Protein 1HC7 (pdb70)

Solvent-accessible surface area: 74497 Å² total; per-residue (Å²): 231,65,28,17,50,35,114,131,65,24,51,68,0,0,56,32,0,3,55,112,0,64,0,1,7,90,10,36,15,223,10,8,8,0,1,37,24,18,0,21,25,3,6,45,16,0,45,101,6,0,29,126,9,3,134,136,47,43,8,110,17,1,8,0,3,0,2,0,4,24,88,74,82,116,50,93,79,5,0,0,0,22,44,3,24,46,100,118,29,179,104,34,11,0,0,2,8,14,1,54,16,1,1,0,76,0,0,25,76,35,0,154,19,71,129,51,22,64,41,41,6,0,8,24,20,5,2,0,85,35,67,145,171,54,58,4,1,20,86,8,4,10,29,14,32,0,7,0,6,0,0,4,27,62,130,111,62,0,46,104,2,0,94,98,0,0,52,17,0,1,99,0,0,74,80,42,0,0,1,7,5,34,33,0,54,16,4,93,53,53,46,101,100,31,2,66,49,3,0,0,0,0,0,13,0,73,44,6,78,0,2,42,7,2,16,0,32,6,16,4,47,70,22,0,139,77,50,69,0,78,2,79,24,172,87,122,110,85,76,63,0,28,1,1,17,2,13,4,22,8,79,2,0,0,0,2,1,0,8,10,0,39,67,153,0,0,4,3,0,1,75,2,0,23,23,14,0,0,0,0,6,61,60,155,143,159,15,95,142,171,0,18,128,23,0,79,41,8,66,100,36,0,84,87,90,63,18,81,19,68,23,0,43,78,88,37,26,81,51,51,105,9,39,109,24,15,29,16,9,0,0,0,14,21,0,26,0,9,47,169,48,36,147,53,33,63,1,25,4,1,22,11,42,54,54,135,73,66,41,63,28,94,45,0,19,138,30,0,41,45,63,7,68,60,7,6,101,52,7,53,131,112,14,50,32,53,56,124,114,36,44,102,109,2,98,74,36,130,16,0,97,92,4,2,113,99,0,2,0,36,0,15,1,22,34,52,96,41,11,5,107,70,0,67,120,74,14,87,0,13,1,14,0,11,11,42,154,52,106,111,41,132,17,134,5,10,94,52,42,113,98,15,32,82,28,34,23,0,5,1,0,50,37,52,250,60,23,23,7,30,72,82,65,25,41,70,0,5,52,38,0,3,60,117,0,61,0,2,13,87,10,35,16,237,18,16,12,0,0,45,35,23,0,23,26,3,6,39,22,0,47,83,24,0,34,145,10,3,160,137,45,43,9,109,22,2,7,2,3,0,1,0,8,25,92,49,90,123,53,84,75,7,0,0,0,17,26,0,18,35,104,113,37,170,80,32,7,0,0,1,6,13,0,46,10,1,3,0,89,0,1,25,87,31,0,147,21,42,98,45,8,57,30,38,8,3,7,20,21,4,1,0,95,52,46,157,138,36,66,2,2,18,84,12,11,19,29,12,31,0,6,0,7,0,0,4,34,62,127,116,69,0,45,104,2,0,100,100,0,0,53,16,0,2,102,0,0,78,78,51,0,0,1,7,4,33,33,0,52,16,4,92,64,49,47,87,92,35,1,67,48,3,1,0,0,0,0,13,0,74,42,6,79,0,0,51,9,4,15,0,26,7,11,3,49,70,23,0,140,79,48,69,0,79,2,81,27,153,85,126,108,81,73,60,0,27,1,1,16,1,11,3,19,7,60,3,0,0,0,1,2,1,8,8,0,40,44,90,0,0,5,2,1,1,76,1,0,23,24,14,0,0,0,0,6,51,55,127,138,166,16,98,126,174,0,26,122,23,0,79,40,9,63,99,35,0,76,90,87,62,18,84,20,66,19,1,70,71,116,72,56,57,42,15,106,8,36,102,28,20,43,17,12,0,5,0,13,35,0,25,0,10,41,100,52,37,157,50,34,66,2,23,6,4,29,27,36,26,10,50,74,64,40,61,24,96,46,4,20,136,31,0,40,46,58,7,69,60,7,6,96,43,7,48,112,94,13,52,10,50,49,64,48,20,32,52,84,1,82,69,41,109,17,0,100,61,4,1,106,77,0,1,0,38,0,16,0,21,32,51,111,46,6,6,109,44,0,61,114,85,14,92,1,17,2,14,0,15,13,44,176,28,94,116,21,131,15,130,6,9,75,51,35,120,95,13,33,79,28,36,20,0,3,1,0,51,35,49,243,64,28,21,47,35,113,134,64,24,45,68,0,0,49,33,0,2,57,113,0,67,0,1,12,84,9,34,19,228,8,4,6,0,1,42,27,22,0,25,26,2,6,45,18,0,42,98,6,0,40,124,10,3,160,134,47,44,7,108,22,2,6,1,1,1,1,0,10,35,88,51,96,120,54,85,71,7,0,0,0,19,28,1,20,34,103,127,33,185,73,26,12,0,0,2,6,30,0,26,20,0,2,0,81,0,1,28,83,31,0,151,14,48,123,52,22,62,31,38,9,2,6,21,20,5,2,0,81,39,66,152,118,47,18,4,2,21,82,6,3,7,30,14,32,0,5,0,4,0,0,3,29,63,128,112,69,0,44,104,2,0,92,100,0,0,49,16,0,2,99,0,0,73,79,40,0,0,0,8,4,35,31,0,55,18,4,95,54,54,43,101,98,33,3,64,50,3,2,0,0,1,0,12,0,77,45,6,75,0,1,45,7,4,16,0,29,6,5,4,50,71,22,0,141,77,49,67,0,79,2,72,24,156,79,122,113,88,73,63,0,27,0,1,12,2,12,4,18,6,75,1,1,0,0,2,2,0,10,9,1,41,71,152,0,0,5,2,1,2,81,1,0,22,24,14,0,0,0,0,5,52,50,156,150,133,8,105,124,113,0,18,129,26,0,73,42,9,61,98,35,0,79,84,84,62,18,84,18,65,10,1,72,81,108,54,30,89,44,46,106,6,39,104,25,20,35,23,11,0,5,0,13,51,0,22,0,9,36,168,46,38,144,57,33,61,0,23,7,5,25,22,47,55,58,139,87,64,33,61,26,100,42,1,19,136,29,0,42,43,64,7,70,62,6,6,102,46,7,51,125,114,13,64,40,55,54,133,115,41,45,106,97,3,103,74,42,133,17,0,96,96,4,3,111,103,0,2,0,38,0,17,0,21,34,52,98,44,5,4,108,58,0,65,116,84,15,89,1,14,1,12,0,10,10,36,150,42,108,115,36,134,17,139,6,12,79,49,41,114,97,14,30,79,26,41,22,0,4,1,0,50,32,48,255,61,24,27,6,29,72,82,61,24,52,72,0,6,36,46,0,4,65,124,0,66,0,1,11,89,12,37,14,225,8,6,6,0,1,36,27,22,0,22,25,2,6,48,22,0,46,99,8,0,37,123,9,3,163,129,46,43,8,107,21,2,5,2,1,0,0,0,17,35,93,50,86,110,45,88,84,7,0,0,0,17,48,3,11,52,112,124,31,176,131,26,11,0,0,1,6,12,0,47,8,0,2,0,78,0,1,31,81,32,0,151,19,57,111,51,23,67,30,36,8,3,6,24,22,4,1,0,82,37,56,151,157,39,87,4,3,25,98,5,2,7,27,11,30,0,4,0,7,0,0,3,36,65,123,112,70,0,46,104,2,0,108,99,0,0,53,15,0,2,100,0,0,77,80,42,0,0,1,7,3,34,34,0,54,15,4,92,52,54,43,95,95,34,2,61,51,3,2,0,0,0,0,14,0,74,42,7,76,0,2,44,4,5,15,0,26,7,14,4,48,66,24,0,141,80,46,71,0,75,2,80,29,162,73,122,103,90,75,62,0,26,0,1,15,1,10,3,18,5,74,1,0,0,0,1,2,1,8,9,0,41,44,92,0,0,5,2,1,1,76,1,0,22,24,14,0,0,0,0,5,52,59,124,146,149,16,112,132,179,2,24,126,25,0,81,40,8,63,99,34,0,80,84,90,62,19,84,20,68,27,1,62,80,96,54,41,42,34,16,104,8,26,108,25,20,38,17,12,0,5,0,13,35,0,20,0,7,45,90,44,36,150,57,34,64,2,24,5,6,28,25,35,27,9,45,71,73,38,55,29,94,44,2,20,138,27,0,43,43,59,8,70,61,7,5,102,44,6,50,110,96,12,52,12,50,49,66,52,22,38,70,87,2,83,73,35,120,20,0,92,70,4,3,109,76,0,1,0,38,0,15,1,22,33,53,97,44,8,5,121,63,0,64,127,76,14,88,1,13,1,12,0,13,11,41,171,33,92,119,24,131,18,134,5,10,82,53,37,119,94,18,30,78,29,38,17,0,3,0,0,54,34,83

Nearest PDB structures (foldseek):
  1hc7-assembly1_A  TM=9.987E-01  e=1.024E-100  Thermus thermophilus
  1h4s-assembly1_B  TM=9.915E-01  e=3.283E-96  Thermus thermophilus
  1h4q-assembly1_A  TM=9.921E-01  e=9.604E-96  Thermus thermophilus
  1nj1-assembly1_A  TM=9.415E-01  e=1.641E-56  Methanothermobacter thermautotrophicus
  1nj2-assembly1_A-2  TM=9.334E-01  e=1.275E-54  Methanothermobacter thermautotrophicus str. Delta H

Sequence (1856 aa):
KGLTPQSQDFSEWYLEVIQKAELADYGPVRGTIVVRPYGYAIWENIQQVLDRMFKETGHQNAYFPLFIPMSFLFSPELAVVTHAGGEELEEPLAVRPTSETVIGYMWSKWIRSWRDLPQLLNQWGNVVRWEMRTRPFLRTSEFLWQEGHTAHATREEAEEEVRRMLSIYARLAREYAAIPVIEGLKTEKEKFAGAVYTTTIEALMKDGKALQAGTSHYLGENFARAFDIKFQDRDLQVKYVHTTSWGLSWRFIGAIIMTHGDDRGLVLPPRLAPIQVVIVPIYKDESRERVLEAAQGLRQALLAQGLRVHLDDRDQHTPGYKFHEWELKGVPFRVELGPKDLEGGQAVLASRLGGKETLPLAALPEALPGKLDAFHEELYRRALAFREDHTRKVDTYEAFKEAVQEGFALAFHCGDKACERLIQEETTATTRCVPFEAEPEEGFCVRCGRPSAYGKRVVFAKAYKGLTPQSQDFSEWYLEVIQKAELADYGPVRGTIVVRPYGYAIWENIQQVLDRMFKETGHQNAYFPLFIPMSFLFSPELAVVTHAGGEELEEPLAVRPTSETVIGYMWSKWIRSWRDLPQLLNQWGNVVRWEMRTRPFLRTSEFLWQEGHTAHATREEAEEEVRRMLSIYARLAREYAAIPVIEGLKTEKEKFAGAVYTTTIEALMKDGKALQAGTSHYLGENFARAFDIKFQDRDLQVKYVHTTSWGLSWRFIGAIIMTHGDDRGLVLPPRLAPIQVVIVPIYKDESRERVLEAAQGLRQALLAQGLRVHLDDRDQHTPGYKFHEWELKGVPFRVELGPKDLEGGQAVLASRLGGKETLPLAALPEALPGKLDAFHEELYRRALAFREDHTRKVDTYEAFKEAVQEGFALAFHCGDKACERLIQEETTATTRCVPFEAEPEEGFCVRCGRPSAYGKRVVFAKAYKGLTPQSQDFSEWYLEVIQKAELADYGPVRGTIVVRPYGYAIWENIQQVLDRMFKETGHQNAYFPLFIPMSFLFSPELAVVTHAGGEELEEPLAVRPTSETVIGYMWSKWIRSWRDLPQLLNQWGNVVRWEMRTRPFLRTSEFLWQEGHTAHATREEAEEEVRRMLSIYARLAREYAAIPVIEGLKTEKEKFAGAVYTTTIEALMKDGKALQAGTSHYLGENFARAFDIKFQDRDLQVKYVHTTSWGLSWRFIGAIIMTHGDDRGLVLPPRLAPIQVVIVPIYKDESRERVLEAAQGLRQALLAQGLRVHLDDRDQHTPGYKFHEWELKGVPFRVELGPKDLEGGQAVLASRLGGKETLPLAALPEALPGKLDAFHEELYRRALAFREDHTRKVDTYEAFKEAVQEGFALAFHCGDKACERLIQEETTATTRCVPFEAEPEEGFCVRCGRPSAYGKRVVFAKAYKGLTPQSQDFSEWYLEVIQKAELADYGPVRGTIVVRPYGYAIWENIQQVLDRMFKETGHQNAYFPLFIPMSFLFSPELAVVTHAGGEELEEPLAVRPTSETVIGYMWSKWIRSWRDLPQLLNQWGNVVRWEMRTRPFLRTSEFLWQEGHTAHATREEAEEEVRRMLSIYARLAREYAAIPVIEGLKTEKEKFAGAVYTTTIEALMKDGKALQAGTSHYLGENFARAFDIKFQDRDLQVKYVHTTSWGLSWRFIGAIIMTHGDDRGLVLPPRLAPIQVVIVPIYKDESRERVLEAAQGLRQALLAQGLRVHLDDRDQHTPGYKFHEWELKGVPFRVELGPKDLEGGQAVLASRLGGKETLPLAALPEALPGKLDAFHEELYRRALAFREDHTRKVDTYEAFKEAVQEGFALAFHCGDKACERLIQEETTATTRCVPFEAEPEEGFCVRCGRPSAYGKRVVFAKAY

InterPro domains:
  IPR002314 Aminoacyl-tRNA synthetase, class II (G/ P/ S/T) [PF00587] (101-270)
  IPR002316 Proline-tRNA ligase, class IIa [PR01046] (65-83)
  IPR002316 Proline-tRNA ligase, class IIa [PR01046] (106-117)
  IPR002316 Proline-tRNA ligase, class IIa [PR01046] (136-144)
  IPR002316 Proline-tRNA ligase, class IIa [PR01046] (145-156)
  IPR004154 Anticodon-binding [PF03129] (289-381)
  IPR004499 Proline-tRNA ligase, class IIa, archaeal-type [MF_01571] (7-477)
  IPR004499 Proline-tRNA ligase, class IIa, archaeal-type [PTHR43382] (8-477)
  IPR004499 Proline-tRNA ligase, class IIa, archaeal-type [TIGR00408] (9-477)
  IPR006195 Aminoacyl-tRNA synthetase, class II [PS50862] (13-282)
  IPR016061 Proline-tRNA ligase, class II, C-terminal [PF09180] (410-477)
  IPR016061 Proline-tRNA ligase, class II, C-terminal [SM00946] (410-477)
  IPR017449 Prolyl-tRNA synthetase, class II [G3DSA:3.30.110.30] (404-477)
  IPR017449 Prolyl-tRNA synthetase, class II [SSF64586] (405-477)
  IPR033721 Prolyl-tRNA synthetase, catalytic domain [cd00778] (13-272)
  IPR036621 Anticodon-binding domain superfamily [G3DSA:3.40.50.800] (283-398)
  IPR045864 Class II Aminoacyl-tRNA synthetase/Biotinyl protein ligase (BPL) and lipoyl protein ligase (LPL) [G3DSA:3.30.930.10] (1-282)
  IPR045864 Class II Aminoacyl-tRNA synthetase/Biotinyl protein ligase (BPL) and lipoyl protein ligase (LPL) [SSF55681] (13-276)

B-factor: mean 34.54, std 13.48, range [5.22, 89.93]

Radius of gyration: 47.23 Å; Cα contacts (8 Å, |Δi|>4): 4257; chains: 4; bounding box: 81×114×137 Å

Structure (mmCIF, N/CA/C/O backbone):
data_1HC7
#
_entry.id   1HC7
#
_cell.length_a   132.300
_cell.length_b   191.100
_cell.length_c   125.100
_cell.angle_alpha   90.00
_cell.angle_beta   90.00
_cell.angle_gamma   90.00
#
_symmetry.space_group_name_H-M   'P 21 21 2'
#
loop_
_entity.id
_entity.type
_entity.pdbx_description
1 polymer 'PROLYL-TRNA SYNTHETASE'
2 non-polymer 'ZINC ION'
3 water water
#
loop_
_atom_site.group_PDB
_atom_site.id
_atom_site.type_symbol
_atom_site.label_atom_id
_atom_site.label_alt_id
_atom_site.label_comp_id
_atom_site.label_asym_id
_atom_site.label_entity_id
_atom_site.label_seq_id
_atom_site.pdbx_PDB_ins_code
_atom_site.Cartn_x
_atom_site.Cartn_y
_atom_site.Cartn_z
_atom_site.occupancy
_atom_site.B_iso_or_equiv
_atom_site.auth_seq_id
_atom_site.auth_comp_id
_atom_site.auth_asym_id
_atom_site.auth_atom_id
_atom_site.pdbx_PDB_model_num
ATOM 1 N N . LYS A 1 5 ? 43.675 35.675 146.288 1.00 66.57 5 LYS A N 1
ATOM 2 C CA . LYS A 1 5 ? 43.800 34.253 146.728 1.00 67.23 5 LYS A CA 1
ATOM 3 C C . LYS A 1 5 ? 44.926 33.537 145.979 1.00 65.21 5 LYS A C 1
ATOM 4 O O . LYS A 1 5 ? 44.848 33.344 144.763 1.00 65.54 5 LYS A O 1
ATOM 10 N N . GLY A 1 6 ? 45.967 33.146 146.712 1.00 62.27 6 GLY A N 1
ATOM 11 C CA . GLY A 1 6 ? 47.099 32.462 146.107 1.00 57.95 6 GLY A CA 1
ATOM 12 C C . GLY A 1 6 ? 46.729 31.222 145.305 1.00 55.49 6 GLY A C 1
ATOM 13 O O . GLY A 1 6 ? 45.601 30.723 145.391 1.00 55.02 6 GLY A O 1
ATOM 14 N N . LEU A 1 7 ? 47.688 30.723 144.527 1.00 51.63 7 LEU A N 1
ATOM 15 C CA . LEU A 1 7 ? 47.482 29.537 143.699 1.00 47.46 7 LEU A CA 1
ATOM 16 C C . LEU A 1 7 ? 47.311 28.253 144.501 1.00 45.16 7 LEU A C 1
ATOM 17 O O . LEU A 1 7 ? 48.130 27.933 145.355 1.00 44.47 7 LEU A O 1
ATOM 22 N N . THR A 1 8 ? 46.247 27.514 144.217 1.00 43.29 8 THR A N 1
ATOM 23 C CA . THR A 1 8 ? 46.021 26.245 144.889 1.00 42.82 8 THR A CA 1
ATOM 24 C C . THR A 1 8 ? 47.246 25.375 144.593 1.00 43.74 8 THR A C 1
ATOM 25 O O . THR A 1 8 ? 47.626 25.204 143.433 1.00 42.63 8 THR A O 1
ATOM 29 N N . PRO A 1 9 ? 47.888 24.822 145.635 1.00 43.62 9 PRO A N 1
ATOM 30 C CA . PRO A 1 9 ? 49.068 23.984 145.399 1.00 42.69 9 PRO A CA 1
ATOM 31 C C . PRO A 1 9 ? 48.756 22.778 144.527 1.00 41.97 9 PRO A C 1
ATOM 32 O O . PRO A 1 9 ? 47.628 22.279 144.521 1.00 42.00 9 PRO A O 1
ATOM 36 N N . GLN A 1 10 ? 49.763 22.320 143.790 1.00 40.75 10 GLN A N 1
ATOM 37 C CA . GLN A 1 10 ? 49.610 21.167 142.914 1.00 41.78 10 GLN A CA 1
ATOM 38 C C . GLN A 1 10 ? 49.290 19.911 143.720 1.00 42.23 10 GLN A C 1
ATOM 39 O O . GLN A 1 10 ? 48.528 19.053 143.271 1.00 41.90 10 GLN A O 1
ATOM 45 N N . SER A 1 11 ? 49.869 19.811 144.915 1.00 42.89 11 SER A N 1
ATOM 46 C CA . SER A 1 11 ? 49.648 18.653 145.773 1.00 43.66 11 SER A CA 1
ATOM 47 C C . SER A 1 11 ? 48.219 18.595 146.300 1.00 44.96 11 SER A C 1
ATOM 48 O O . SER A 1 11 ? 47.721 17.520 146.636 1.00 46.88 11 SER A O 1
ATOM 51 N N . GLN A 1 12 ? 47.559 19.748 146.365 1.00 43.78 12 GLN A N 1
ATOM 52 C CA . GLN A 1 12 ? 46.187 19.813 146.856 1.00 43.61 12 GLN A CA 1
ATOM 53 C C . GLN A 1 12 ? 45.155 19.494 145.771 1.00 43.88 12 GLN A C 1
ATOM 54 O O . GLN A 1 12 ? 44.244 18.698 145.991 1.00 44.78 12 GLN A O 1
ATOM 60 N N . ASP A 1 13 ? 45.292 20.117 144.603 1.00 44.07 13 ASP A N 1
ATOM 61 C CA . ASP A 1 13 ? 44.369 19.868 143.493 1.00 42.05 13 ASP A CA 1
ATOM 62 C C . ASP A 1 13 ? 44.966 20.348 142.170 1.00 40.37 13 ASP A C 1
ATOM 63 O O . ASP A 1 13 ? 44.750 21.485 141.756 1.00 39.51 13 ASP A O 1
ATOM 68 N N . PHE A 1 14 ? 45.706 19.461 141.509 1.00 40.12 14 PHE A N 1
ATOM 69 C CA . PHE A 1 14 ? 46.371 19.765 140.242 1.00 38.48 14 PHE A CA 1
ATOM 70 C C . PHE A 1 14 ? 45.455 20.387 139.187 1.00 37.80 14 PHE A C 1
ATOM 71 O O . PHE A 1 14 ? 45.802 21.395 138.576 1.00 35.83 14 PHE A O 1
ATOM 79 N N . SER A 1 15 ? 44.292 19.777 138.974 1.00 38.37 15 SER A N 1
ATOM 80 C CA . SER A 1 15 ? 43.333 20.271 137.987 1.00 38.80 15 SER A CA 1
ATOM 81 C C . SER A 1 15 ? 43.009 21.733 138.231 1.00 38.06 15 SER A C 1
ATOM 82 O O . SER A 1 15 ? 43.040 22.546 137.313 1.00 39.13 15 SER A O 1
ATOM 85 N N . GLU A 1 16 ? 42.694 22.063 139.477 1.00 37.91 16 GLU A N 1
ATOM 86 C CA . GLU A 1 16 ? 42.365 23.437 139.822 1.00 37.50 16 GLU A CA 1
ATOM 87 C C . GLU A 1 16 ? 43.594 24.324 139.677 1.00 35.58 16 GLU A C 1
ATOM 88 O O . GLU A 1 16 ? 43.489 25.469 139.234 1.00 35.66 16 GLU A O 1
ATOM 94 N N . TRP A 1 17 ? 44.756 23.795 140.053 1.00 33.65 17 TRP A N 1
ATOM 95 C CA . TRP A 1 17 ? 46.005 24.547 139.934 1.00 31.87 17 TRP A CA 1
ATOM 96 C C . TRP A 1 17 ? 46.178 24.968 138.481 1.00 31.39 17 TRP A C 1
ATOM 97 O O . TRP A 1 17 ? 46.515 26.113 138.180 1.00 30.73 17 TRP A O 1
ATOM 108 N N . TYR A 1 18 ? 45.943 24.011 137.592 1.00 30.44 18 TYR A N 1
ATOM 109 C CA . TYR A 1 18 ? 46.065 24.211 136.159 1.00 30.85 18 TYR A CA 1
ATOM 110 C C . TYR A 1 18 ? 45.149 25.327 135.674 1.00 31.56 18 TYR A C 1
ATOM 111 O O . TYR A 1 18 ? 45.591 26.248 134.982 1.00 31.61 18 TYR A O 1
ATOM 120 N N . LEU A 1 19 ? 43.873 25.240 136.037 1.00 30.37 19 LEU A N 1
ATOM 121 C CA . LEU A 1 19 ? 42.900 26.246 135.641 1.00 31.03 19 LEU A CA 1
ATOM 122 C C . LEU A 1 19 ? 43.242 27.619 136.191 1.00 31.47 19 LEU A C 1
ATOM 123 O O . LEU A 1 19 ? 43.069 28.621 135.507 1.00 35.39 19 LEU A O 1
ATOM 128 N N . GLU A 1 20 ? 43.742 27.674 137.417 1.00 31.51 20 GLU A N 1
ATOM 129 C CA . GLU A 1 20 ? 44.072 28.961 138.022 1.00 32.18 20 GLU A CA 1
ATOM 130 C C . GLU A 1 20 ? 45.308 29.636 137.446 1.00 32.32 20 GLU A C 1
ATOM 131 O O . GLU A 1 20 ? 45.338 30.862 137.316 1.00 33.35 20 GLU A O 1
ATOM 137 N N . VAL A 1 21 ? 46.335 28.860 137.106 1.00 30.86 21 VAL A N 1
ATOM 138 C CA . VAL A 1 21 ? 47.549 29.471 136.576 1.00 29.22 21 VAL A CA 1
ATOM 139 C C . VAL A 1 21 ? 47.299 30.036 135.179 1.00 28.51 21 VAL A C 1
ATOM 140 O O . VAL A 1 21 ? 47.813 31.093 134.825 1.00 27.09 21 VAL A O 1
ATOM 144 N N . ILE A 1 22 ? 46.500 29.332 134.388 1.00 29.27 22 ILE A N 1
ATOM 145 C CA . ILE A 1 22 ? 46.165 29.798 133.050 1.00 29.38 22 ILE A CA 1
ATOM 146 C C . ILE A 1 22 ? 45.447 31.146 133.177 1.00 30.84 22 ILE A C 1
ATOM 147 O O . ILE A 1 22 ? 45.614 32.049 132.352 1.00 30.63 22 ILE A O 1
ATOM 152 N N . GLN A 1 23 ? 44.658 31.268 134.235 1.00 29.90 23 GLN A N 1
ATOM 153 C CA . GLN A 1 23 ? 43.904 32.474 134.507 1.00 31.24 23 GLN A CA 1
ATOM 154 C C . GLN A 1 23 ? 44.818 33.585 135.049 1.00 30.79 23 GLN A C 1
ATOM 155 O O . GLN A 1 23 ? 44.843 34.700 134.522 1.00 29.64 23 GLN A O 1
ATOM 161 N N . LYS A 1 24 ? 45.582 33.269 136.093 1.00 30.20 24 LYS A N 1
ATOM 162 C CA . LYS A 1 24 ? 46.473 34.239 136.726 1.00 29.08 24 LYS A CA 1
ATOM 163 C C . LYS A 1 24 ? 47.664 34.701 135.899 1.00 29.07 24 LYS A C 1
ATOM 164 O O . LYS A 1 24 ? 48.091 35.855 136.012 1.00 29.48 24 LYS A O 1
ATOM 170 N N . ALA A 1 25 ? 48.217 33.813 135.081 1.00 27.83 25 ALA A N 1
ATOM 171 C CA . ALA A 1 25 ? 49.343 34.182 134.232 1.00 28.50 25 ALA A CA 1
ATOM 172 C C . ALA A 1 25 ? 48.804 34.873 132.974 1.00 29.01 25 ALA A C 1
ATOM 173 O O . ALA A 1 25 ? 49.565 35.236 132.083 1.00 29.78 25 ALA A O 1
ATOM 175 N N . GLU A 1 26 ? 47.486 35.046 132.911 1.00 28.98 26 GLU A N 1
ATOM 176 C CA . GLU A 1 26 ? 46.825 35.688 131.772 1.00 29.92 26 GLU A CA 1
ATOM 177 C C . GLU A 1 26 ? 47.134 35.006 130.442 1.00 29.72 26 GLU A C 1
ATOM 178 O O . GLU A 1 26 ? 47.425 35.662 129.444 1.00 30.62 26 GLU A O 1
ATOM 184 N N . LEU A 1 27 ? 47.068 33.681 130.445 1.00 29.74 27 LEU A N 1
ATOM 185 C CA . LEU A 1 27 ? 47.313 32.875 129.257 1.00 28.53 27 LEU A CA 1
ATOM 186 C C . LEU A 1 27 ? 46.026 32.822 128.437 1.00 27.48 27 LEU A C 1
ATOM 187 O O . LEU A 1 27 ? 46.042 32.992 127.222 1.00 27.90 27 LEU A O 1
ATOM 192 N N . ALA A 1 28 ? 44.912 32.583 129.118 1.00 26.91 28 ALA A N 1
ATOM 193 C CA . ALA A 1 28 ? 43.608 32.506 128.467 1.00 28.24 28 ALA A CA 1
ATOM 194 C C . ALA A 1 28 ? 42.521 32.940 129.436 1.00 28.56 28 ALA A C 1
ATOM 195 O O . ALA A 1 28 ? 42.783 33.184 130.607 1.00 30.36 28 ALA A O 1
ATOM 197 N N . ASP A 1 29 ? 41.300 33.040 128.933 1.00 30.39 29 ASP A N 1
ATOM 198 C CA . ASP A 1 29 ? 40.147 33.416 129.737 1.00 31.76 29 ASP A CA 1
ATOM 199 C C . ASP A 1 29 ? 38.962 32.794 129.015 1.00 34.11 29 ASP A C 1
ATOM 200 O O . ASP A 1 29 ? 39.071 32.433 127.844 1.00 33.89 29 ASP A O 1
ATOM 205 N N . TYR A 1 30 ? 37.833 32.648 129.695 1.00 37.29 30 TYR A N 1
ATOM 206 C CA . TYR A 1 30 ? 36.685 32.033 129.045 1.00 39.66 30 TYR A CA 1
ATOM 207 C C . TYR A 1 30 ? 35.890 33.009 128.203 1.00 39.88 30 TYR A C 1
ATOM 208 O O . TYR A 1 30 ? 35.626 34.140 128.621 1.00 39.02 30 TYR A O 1
ATOM 217 N N . GLY A 1 31 ? 35.530 32.555 127.003 1.00 41.12 31 GLY A N 1
ATOM 218 C CA . GLY A 1 31 ? 34.761 33.367 126.079 1.00 40.93 31 GLY A CA 1
ATOM 219 C C . GLY A 1 31 ? 33.279 33.263 126.370 1.00 41.83 31 GLY A C 1
ATOM 220 O O . GLY A 1 31 ? 32.850 32.334 127.057 1.00 40.89 31 GLY A O 1
ATOM 221 N N . PRO A 1 32 ? 32.466 34.196 125.849 1.00 42.88 32 PRO A N 1
ATOM 222 C CA . PRO A 1 32 ? 31.016 34.196 126.068 1.00 44.58 32 PRO A CA 1
ATOM 223 C C . PRO A 1 32 ? 30.330 32.873 125.723 1.00 45.45 32 PRO A C 1
ATOM 224 O O . PRO A 1 32 ? 29.439 32.426 126.448 1.00 45.82 32 PRO A O 1
ATOM 228 N N . VAL A 1 33 ? 30.744 32.248 124.624 1.00 46.37 33 VAL A N 1
ATOM 229 C CA . VAL A 1 33 ? 30.163 30.974 124.214 1.00 47.82 33 VAL A CA 1
ATOM 230 C C . VAL A 1 33 ? 30.798 29.837 125.010 1.00 50.16 33 VAL A C 1
ATOM 231 O O . VAL A 1 33 ? 32.017 29.641 124.973 1.00 49.84 33 VAL A O 1
ATOM 235 N N . ARG A 1 34 ? 29.962 29.097 125.734 1.00 52.24 34 ARG A N 1
ATOM 236 C CA . ARG A 1 34 ? 30.428 27.977 126.544 1.00 54.37 34 ARG A CA 1
ATOM 237 C C . ARG A 1 34 ? 31.255 27.011 125.696 1.00 54.38 34 ARG A C 1
ATOM 238 O O . ARG A 1 34 ? 30.853 26.634 124.592 1.00 53.64 34 ARG A O 1
ATOM 246 N N . GLY A 1 35 ? 32.416 26.621 126.214 1.00 54.12 35 GLY A N 1
ATOM 247 C CA . GLY A 1 35 ? 33.273 25.698 125.491 1.00 53.54 35 GLY A CA 1
ATOM 248 C C . GLY A 1 35 ? 34.366 26.374 124.684 1.00 52.76 35 GLY A C 1
ATOM 249 O O . GLY A 1 35 ? 35.185 25.700 124.048 1.00 51.70 35 GLY A O 1
ATOM 250 N N . THR A 1 36 ? 34.376 27.705 124.706 1.00 51.52 36 THR A N 1
ATOM 251 C CA . THR A 1 36 ? 35.378 28.473 123.974 1.00 51.10 36 THR A CA 1
ATOM 252 C C . THR A 1 36 ? 36.238 29.303 124.916 1.00 48.60 36 THR A C 1
ATOM 253 O O . THR A 1 36 ? 35.779 29.760 125.964 1.00 49.78 36 THR A O 1
ATOM 257 N N . ILE A 1 37 ? 37.493 29.493 124.537 1.00 44.45 37 ILE A N 1
ATOM 258 C CA . ILE A 1 37 ? 38.393 30.291 125.342 1.00 41.29 37 ILE A CA 1
ATOM 259 C C . ILE A 1 37 ? 38.917 31.455 124.517 1.00 38.55 37 ILE A C 1
ATOM 260 O O . ILE A 1 37 ? 38.802 31.473 123.293 1.00 38.75 37 ILE A O 1
ATOM 265 N N . VAL A 1 38 ? 39.471 32.437 125.209 1.00 34.48 38 VAL A N 1
ATOM 266 C CA . VAL A 1 38 ? 40.058 33.599 124.573 1.00 31.07 38 VAL A CA 1
ATOM 267 C C . VAL A 1 38 ? 41.537 33.496 124.899 1.00 31.10 38 VAL A C 1
ATOM 268 O O . VAL A 1 38 ? 41.917 33.554 126.071 1.00 32.08 38 VAL A O 1
ATOM 272 N N . VAL A 1 39 ? 42.375 33.310 123.886 1.00 28.42 39 VAL A N 1
ATOM 273 C CA . VAL A 1 39 ? 43.803 33.217 124.150 1.00 25.78 39 VAL A CA 1
ATOM 274 C C . VAL A 1 39 ? 44.366 34.625 124.261 1.00 25.60 39 VAL A C 1
ATOM 275 O O . VAL A 1 39 ? 44.321 35.410 123.319 1.00 26.61 39 VAL A O 1
ATOM 279 N N . ARG A 1 40 ? 44.883 34.950 125.434 1.00 25.28 40 ARG A N 1
ATOM 280 C CA . ARG A 1 40 ? 45.434 36.273 125.670 1.00 23.89 40 ARG A CA 1
ATOM 281 C C . ARG A 1 40 ? 46.813 36.444 125.047 1.00 22.84 40 ARG A C 1
ATOM 282 O O . ARG A 1 40 ? 47.487 35.467 124.732 1.00 23.31 40 ARG A O 1
ATOM 290 N N . PRO A 1 41 ? 47.256 37.699 124.880 1.00 22.31 41 PRO A N 1
ATOM 291 C CA . PRO A 1 41 ? 48.559 38.001 124.290 1.00 23.05 41 PRO A CA 1
ATOM 292 C C . PRO A 1 41 ? 49.701 37.110 124.767 1.00 24.40 41 PRO A C 1
ATOM 293 O O . PRO A 1 41 ? 50.340 36.427 123.963 1.00 23.79 41 PRO A O 1
ATOM 297 N N . TYR A 1 42 ? 49.955 37.110 126.072 1.00 24.81 42 TYR A N 1
ATOM 298 C CA . TYR A 1 42 ? 51.056 36.321 126.610 1.00 25.40 42 TYR A CA 1
ATOM 299 C C . TYR A 1 42 ? 50.943 34.863 126.213 1.00 25.04 42 TYR A C 1
ATOM 300 O O . TYR A 1 42 ? 51.936 34.226 125.857 1.00 25.89 42 TYR A O 1
ATOM 309 N N . GLY A 1 43 ? 49.729 34.334 126.266 1.00 25.01 43 GLY A N 1
ATOM 310 C CA . GLY A 1 43 ? 49.528 32.947 125.890 1.00 24.11 43 GLY A CA 1
ATOM 311 C C . GLY A 1 43 ? 49.706 32.748 124.397 1.00 23.85 43 GLY A C 1
ATOM 312 O O . GLY A 1 43 ? 50.246 31.734 123.948 1.00 24.05 43 GLY A O 1
ATOM 313 N N . TYR A 1 44 ? 49.256 33.720 123.614 1.00 23.68 44 TYR A N 1
ATOM 314 C CA . TYR A 1 44 ? 49.376 33.614 122.168 1.00 23.77 44 TYR A CA 1
ATOM 315 C C . TYR A 1 44 ? 50.845 33.691 121.742 1.00 22.19 44 TYR A C 1
ATOM 316 O O . TYR A 1 44 ? 51.270 32.997 120.815 1.00 22.05 44 TYR A O 1
ATOM 325 N N . ALA A 1 45 ? 51.614 34.536 122.423 1.00 20.64 45 ALA A N 1
ATOM 326 C CA . ALA A 1 45 ? 53.029 34.696 122.116 1.00 19.42 45 ALA A CA 1
ATOM 327 C C . ALA A 1 45 ? 53.773 33.370 122.284 1.00 21.58 45 ALA A C 1
ATOM 328 O O . ALA A 1 45 ? 54.754 33.105 121.586 1.00 23.88 45 ALA A O 1
ATOM 330 N N . ILE A 1 46 ? 53.306 32.527 123.199 1.00 20.51 46 ILE A N 1
ATOM 331 C CA . ILE A 1 46 ? 53.943 31.231 123.390 1.00 20.79 46 ILE A CA 1
ATOM 332 C C . ILE A 1 46 ? 53.663 30.381 122.151 1.00 22.17 46 ILE A C 1
ATOM 333 O O . ILE A 1 46 ? 54.538 29.667 121.644 1.00 22.95 46 ILE A O 1
ATOM 338 N N . TRP A 1 47 ? 52.431 30.461 121.662 1.00 21.38 47 TRP A N 1
ATOM 339 C CA . TRP A 1 47 ? 52.048 29.701 120.484 1.00 19.90 47 TRP A CA 1
ATOM 340 C C . TRP A 1 47 ? 52.835 30.179 119.275 1.00 19.05 47 TRP A C 1
ATOM 341 O O . TRP A 1 47 ? 53.194 29.381 118.413 1.00 18.15 47 TRP A O 1
ATOM 352 N N . GLU A 1 48 ? 53.096 31.481 119.218 1.00 18.80 48 GLU A N 1
ATOM 353 C CA . GLU A 1 48 ? 53.850 32.075 118.116 1.00 22.49 48 GLU A CA 1
ATOM 354 C C . GLU A 1 48 ? 55.300 31.575 118.067 1.00 22.97 48 GLU A C 1
ATOM 355 O O . GLU A 1 48 ? 55.847 31.350 116.988 1.00 22.61 48 GLU A O 1
ATOM 361 N N . ASN A 1 49 ? 55.922 31.416 119.232 1.00 22.40 49 ASN A N 1
ATOM 362 C CA . ASN A 1 49 ? 57.295 30.929 119.290 1.00 23.31 49 ASN A CA 1
ATOM 363 C C . ASN A 1 49 ? 57.331 29.470 118.848 1.00 21.43 49 ASN A C 1
ATOM 364 O O . ASN A 1 49 ? 58.256 29.035 118.159 1.00 21.03 49 ASN A O 1
ATOM 369 N N . ILE A 1 50 ? 56.310 28.721 119.242 1.00 21.51 50 ILE A N 1
ATOM 370 C CA . ILE A 1 50 ? 56.213 27.315 118.877 1.00 22.23 50 ILE A CA 1
ATOM 371 C C . ILE A 1 50 ? 56.065 27.212 117.358 1.00 23.25 50 ILE A C 1
ATOM 372 O O . ILE A 1 50 ? 56.701 26.374 116.710 1.00 23.59 50 ILE A O 1
ATOM 377 N N . GLN A 1 51 ? 55.233 28.086 116.801 1.00 23.27 51 GLN A N 1
ATOM 378 C CA . GLN A 1 51 ? 54.982 28.116 115.370 1.00 24.16 51 GLN A CA 1
ATOM 379 C C . GLN A 1 51 ? 56.237 28.499 114.579 1.00 24.35 51 GLN A C 1
ATOM 380 O O . GLN A 1 51 ? 56.553 27.875 113.569 1.00 24.37 51 GLN A O 1
ATOM 386 N N . GLN A 1 52 ? 56.945 29.524 115.036 1.00 23.93 52 GLN A N 1
ATOM 387 C CA . GLN A 1 52 ? 58.161 29.970 114.370 1.00 25.66 52 GLN A CA 1
ATOM 388 C C . GLN A 1 52 ? 59.202 28.854 114.336 1.00 26.24 52 GLN A C 1
ATOM 389 O O . GLN A 1 52 ? 59.849 28.620 113.314 1.00 24.39 52 GLN A O 1
ATOM 395 N N . VAL A 1 53 ? 59.355 28.165 115.461 1.00 24.59 53 VAL A N 1
ATOM 396 C CA . VAL A 1 53 ? 60.311 27.082 115.544 1.00 25.02 53 VAL A CA 1
ATOM 397 C C . VAL A 1 53 ? 59.935 25.911 114.622 1.00 26.16 53 VAL A C 1
ATOM 398 O O . VAL A 1 53 ? 60.793 25.365 113.921 1.00 27.02 53 VAL A O 1
ATOM 402 N N . LEU A 1 54 ? 58.664 25.522 114.614 1.00 25.67 54 LEU A N 1
ATOM 403 C CA . LEU A 1 54 ? 58.244 24.416 113.762 1.00 24.69 54 LEU A CA 1
ATOM 404 C C . LEU A 1 54 ? 58.314 24.804 112.294 1.00 24.50 54 LEU A C 1
ATOM 405 O O . LEU A 1 54 ? 58.747 24.013 111.452 1.00 24.38 54 LEU A O 1
ATOM 410 N N . ASP A 1 55 ? 57.894 26.025 111.986 1.00 24.50 55 ASP A N 1
ATOM 411 C CA . ASP A 1 55 ? 57.912 26.496 110.612 1.00 25.05 55 ASP A CA 1
ATOM 412 C C . ASP A 1 55 ? 59.305 26.414 109.999 1.00 23.80 55 ASP A C 1
ATOM 413 O O . ASP A 1 55 ? 59.456 26.004 108.851 1.00 22.57 55 ASP A O 1
ATOM 418 N N . ARG A 1 56 ? 60.322 26.807 110.760 1.00 24.88 56 ARG A N 1
ATOM 419 C CA . ARG A 1 56 ? 61.686 26.741 110.258 1.00 26.86 56 ARG A CA 1
ATOM 420 C C . ARG A 1 56 ? 62.030 25.291 109.978 1.00 27.62 56 ARG A C 1
ATOM 421 O O . ARG A 1 56 ? 62.558 24.963 108.916 1.00 28.51 56 ARG A O 1
ATOM 429 N N . MET A 1 57 ? 61.714 24.420 110.927 1.00 26.35 57 MET A N 1
ATOM 430 C CA . MET A 1 57 ? 62.018 23.008 110.758 1.00 27.66 57 MET A CA 1
ATOM 431 C C . MET A 1 57 ? 61.264 22.390 109.587 1.00 27.56 57 MET A C 1
ATOM 432 O O . MET A 1 57 ? 61.815 21.554 108.864 1.00 28.60 57 MET A O 1
ATOM 437 N N . PHE A 1 58 ? 60.014 22.800 109.388 1.00 26.21 58 PHE A N 1
ATOM 438 C CA . PHE A 1 58 ? 59.222 22.268 108.285 1.00 26.76 58 PHE A CA 1
ATOM 439 C C . PHE A 1 58 ? 59.813 22.731 106.951 1.00 28.67 58 PHE A C 1
ATOM 440 O O . PHE A 1 58 ? 59.989 21.940 106.019 1.00 28.89 58 PHE A O 1
ATOM 448 N N . LYS A 1 59 ? 60.116 24.023 106.877 1.00 28.26 59 LYS A N 1
ATOM 449 C CA . LYS A 1 59 ? 60.667 24.633 105.676 1.00 28.93 59 LYS A CA 1
ATOM 450 C C . LYS A 1 59 ? 62.010 24.038 105.272 1.00 30.04 59 LYS A C 1
ATOM 451 O O . LYS A 1 59 ? 62.210 23.674 104.114 1.00 30.99 59 LYS A O 1
ATOM 457 N N . GLU A 1 60 ? 62.930 23.935 106.226 1.00 30.68 60 GLU A N 1
ATOM 458 C CA . GLU A 1 60 ? 64.247 23.383 105.942 1.00 30.53 60 GLU A CA 1
ATOM 459 C C . GLU A 1 60 ? 64.093 21.997 105.348 1.00 30.13 60 GLU A C 1
ATOM 460 O O . GLU A 1 60 ? 65.005 21.505 104.690 1.00 31.43 60 GLU A O 1
ATOM 466 N N . THR A 1 61 ? 62.943 21.367 105.595 1.00 28.38 61 THR A N 1
ATOM 467 C CA . THR A 1 61 ? 62.687 20.026 105.081 1.00 25.80 61 THR A CA 1
ATOM 468 C C . THR A 1 61 ? 61.786 19.972 103.859 1.00 23.45 61 THR A C 1
ATOM 469 O O . THR A 1 61 ? 61.175 18.947 103.569 1.00 23.43 61 THR A O 1
ATOM 473 N N . GLY A 1 62 ? 61.702 21.087 103.146 1.00 23.80 62 GLY A N 1
ATOM 474 C CA . GLY A 1 62 ? 60.925 21.132 101.921 1.00 22.31 62 GLY A CA 1
ATOM 475 C C . GLY A 1 62 ? 59.424 21.334 101.956 1.00 23.93 62 GLY A C 1
ATOM 476 O O . GLY A 1 62 ? 58.795 21.417 100.897 1.00 25.37 62 GLY A O 1
ATOM 477 N N . HIS A 1 63 ? 58.827 21.428 103.136 1.00 22.20 63 HIS A N 1
ATOM 478 C CA . HIS A 1 63 ? 57.386 21.607 103.176 1.00 22.42 63 HIS A CA 1
ATOM 479 C C . HIS A 1 63 ? 56.995 23.045 102.879 1.00 22.78 63 HIS A C 1
ATOM 480 O O . HIS A 1 63 ? 57.793 23.972 103.054 1.00 21.42 63 HIS A O 1
ATOM 487 N N . GLN A 1 64 ? 55.766 23.229 102.419 1.00 22.69 64 GLN A N 1
ATOM 488 C CA . GLN A 1 64 ? 55.291 24.567 102.112 1.00 26.06 64 GLN A CA 1
ATOM 489 C C . GLN A 1 64 ? 53.912 24.796 102.693 1.00 25.68 64 GLN A C 1
ATOM 490 O O . GLN A 1 64 ? 53.080 23.882 102.747 1.00 25.43 64 GLN A O 1
ATOM 496 N N . ASN A 1 65 ? 53.679 26.019 103.147 1.00 24.86 65 ASN A N 1
ATOM 497 C CA . ASN A 1 65 ? 52.387 26.358 103.715 1.00 26.18 65 ASN A CA 1
ATOM 498 C C . ASN A 1 65 ? 51.390 26.756 102.629 1.00 26.21 65 ASN A C 1
ATOM 499 O O . ASN A 1 65 ? 51.745 27.396 101.634 1.00 26.36 65 ASN A O 1
ATOM 504 N N . ALA A 1 66 ? 50.140 26.366 102.832 1.00 25.06 66 ALA A N 1
ATOM 505 C CA . ALA A 1 66 ? 49.061 26.690 101.912 1.00 24.97 66 ALA A CA 1
ATOM 506 C C . ALA A 1 66 ? 47.838 26.975 102.780 1.00 26.63 66 ALA A C 1
ATOM 507 O O . ALA A 1 66 ? 47.908 26.889 104.010 1.00 26.77 66 ALA A O 1
ATOM 509 N N . TYR A 1 67 ? 46.718 27.330 102.167 1.00 25.18 67 TYR A N 1
ATOM 510 C CA . TYR A 1 67 ? 45.540 27.584 102.971 1.00 23.58 67 TYR A CA 1
ATOM 511 C C . TYR A 1 67 ? 44.289 26.974 102.384 1.00 23.78 67 TYR A C 1
ATOM 512 O O . TYR A 1 67 ? 43.746 27.466 101.397 1.00 26.07 67 TYR A O 1
ATOM 521 N N . PHE A 1 68 ? 43.835 25.888 102.987 1.00 23.70 68 PHE A N 1
ATOM 522 C CA . PHE A 1 68 ? 42.622 25.248 102.533 1.00 24.07 68 PHE A CA 1
ATOM 523 C C . PHE A 1 68 ? 41.448 25.874 103.294 1.00 23.39 68 PHE A C 1
ATOM 524 O O . PHE A 1 68 ? 41.594 26.276 104.446 1.00 22.49 68 PHE A O 1
ATOM 532 N N . PRO A 1 69 ? 40.271 25.966 102.645 1.00 23.19 69 PRO A N 1
ATOM 533 C CA . PRO A 1 69 ? 39.012 26.536 103.141 1.00 22.25 69 PRO A CA 1
ATOM 534 C C . PRO A 1 69 ? 38.534 26.085 104.516 1.00 21.35 69 PRO A C 1
ATOM 535 O O . PRO A 1 69 ? 38.703 24.934 104.895 1.00 21.01 69 PRO A O 1
ATOM 539 N N . LEU A 1 70 ? 37.904 27.009 105.235 1.00 23.80 70 LEU A N 1
ATOM 540 C CA . LEU A 1 70 ? 37.339 26.756 106.556 1.00 26.48 70 LEU A CA 1
ATOM 541 C C . LEU A 1 70 ? 36.078 25.892 106.411 1.00 29.75 70 LEU A C 1
ATOM 542 O O . LEU A 1 70 ? 35.778 25.053 107.266 1.00 29.86 70 LEU A O 1
ATOM 547 N N . PHE A 1 71 ? 35.342 26.104 105.323 1.00 31.80 71 PHE A N 1
ATOM 548 C CA . PHE A 1 71 ? 34.110 25.355 105.075 1.00 34.73 71 PHE A CA 1
ATOM 549 C C . PHE A 1 71 ? 34.327 24.158 104.164 1.00 37.91 71 PHE A C 1
ATOM 550 O O . PHE A 1 71 ? 34.927 24.269 103.092 1.00 37.63 71 PHE A O 1
ATOM 558 N N . ILE A 1 72 ? 33.829 23.010 104.607 1.00 40.63 72 ILE A N 1
ATOM 559 C CA . ILE A 1 72 ? 33.975 21.772 103.863 1.00 44.60 72 ILE A CA 1
ATOM 560 C C . ILE A 1 72 ? 32.622 21.242 103.422 1.00 47.76 72 ILE A C 1
ATOM 561 O O . ILE A 1 72 ? 31.638 21.332 104.156 1.00 46.08 72 ILE A O 1
ATOM 566 N N . PRO A 1 73 ? 32.556 20.683 102.204 1.00 52.87 73 PRO A N 1
ATOM 567 C CA . PRO A 1 73 ? 31.298 20.140 101.691 1.00 56.65 73 PRO A CA 1
ATOM 568 C C . PRO A 1 73 ? 30.750 19.105 102.655 1.00 59.50 73 PRO A C 1
ATOM 569 O O . PRO A 1 73 ? 31.465 18.178 103.039 1.00 59.62 73 PRO A O 1
ATOM 573 N N . MET A 1 74 ? 29.493 19.257 103.056 1.00 62.33 74 MET A N 1
ATOM 574 C CA . MET A 1 74 ? 28.901 18.291 103.971 1.00 65.32 74 MET A CA 1
ATOM 575 C C . MET A 1 74 ? 28.893 16.954 103.240 1.00 67.55 74 MET A C 1
ATOM 576 O O . MET A 1 74 ? 29.109 15.898 103.838 1.00 67.52 74 MET A O 1
ATOM 581 N N . SER A 1 75 ? 28.663 17.022 101.931 1.00 70.27 75 SER A N 1
ATOM 582 C CA . SER A 1 75 ? 28.637 15.841 101.076 1.00 74.36 75 SER A CA 1
ATOM 583 C C . SER A 1 75 ? 29.980 15.102 101.097 1.00 76.51 75 SER A C 1
ATOM 584 O O . SER A 1 75 ? 30.026 13.875 100.984 1.00 76.55 75 SER A O 1
ATOM 587 N N . PHE A 1 76 ? 31.067 15.855 101.245 1.00 78.76 76 PHE A N 1
ATOM 588 C CA . PHE A 1 76 ? 32.410 15.280 101.297 1.00 80.08 76 PHE A CA 1
ATOM 589 C C . PHE A 1 76 ? 32.735 14.665 102.662 1.00 80.03 76 PHE A C 1
ATOM 590 O O . PHE A 1 76 ? 33.777 14.029 102.823 1.00 80.87 76 PHE A O 1
ATOM 598 N N . LEU A 1 77 ? 31.849 14.849 103.640 1.00 80.46 77 LEU A N 1
ATOM 599 C CA . LEU A 1 77 ? 32.076 14.312 104.984 1.00 80.91 77 LEU A CA 1
ATOM 600 C C . LEU A 1 77 ? 31.148 13.166 105.386 1.00 80.96 77 LEU A C 1
ATOM 601 O O . LEU A 1 77 ? 29.992 13.103 104.963 1.00 81.34 77 LEU A O 1
ATOM 606 N N . PHE A 1 87 ? 24.405 14.608 112.214 1.00 80.61 87 PHE A N 1
ATOM 607 C CA . PHE A 1 87 ? 25.489 14.058 111.409 1.00 80.81 87 PHE A CA 1
ATOM 608 C C . PHE A 1 87 ? 26.874 14.341 111.993 1.00 79.13 87 PHE A C 1
ATOM 609 O O . PHE A 1 87 ? 27.363 15.470 111.957 1.00 80.02 87 PHE A O 1
ATOM 617 N N . SER A 1 88 ? 27.494 13.291 112.528 1.00 77.31 88 SER A N 1
ATOM 618 C CA . SER A 1 88 ? 28.815 13.358 113.150 1.00 74.53 88 SER A CA 1
ATOM 619 C C . SER A 1 88 ? 28.878 14.405 114.258 1.00 72.21 88 SER A C 1
ATOM 620 O O . SER A 1 88 ? 28.877 15.608 113.995 1.00 72.30 88 SER A O 1
ATOM 623 N N . PRO A 1 89 ? 28.948 13.951 115.519 1.00 69.83 89 PRO A N 1
ATOM 624 C CA . PRO A 1 89 ? 29.008 14.806 116.709 1.00 66.59 89 PRO A CA 1
ATOM 625 C C . PRO A 1 89 ? 30.168 15.795 116.737 1.00 62.97 89 PRO A C 1
ATOM 626 O O . PRO A 1 89 ? 30.059 16.861 117.339 1.00 63.56 89 PRO A O 1
ATOM 630 N N . GLU A 1 90 ? 31.277 15.445 116.094 1.00 59.43 90 GLU A N 1
ATOM 631 C CA . GLU A 1 90 ? 32.448 16.318 116.085 1.00 55.85 90 GLU A CA 1
ATOM 632 C C . GLU A 1 90 ? 32.306 17.552 115.195 1.00 51.66 90 GLU A C 1
ATOM 633 O O . GLU A 1 90 ? 33.086 18.497 115.312 1.00 51.03 90 GLU A O 1
ATOM 639 N N . LEU A 1 91 ? 31.306 17.554 114.321 1.00 47.71 91 LEU A N 1
ATOM 640 C CA . LEU A 1 91 ? 31.121 18.666 113.395 1.00 44.45 91 LEU A CA 1
ATOM 641 C C . LEU A 1 91 ? 30.208 19.805 113.813 1.00 41.49 91 LEU A C 1
ATOM 642 O O . LEU A 1 91 ? 29.167 19.592 114.429 1.00 42.43 91 LEU A O 1
ATOM 647 N N . ALA A 1 92 ? 30.628 21.019 113.469 1.00 38.13 92 ALA A N 1
ATOM 648 C CA . ALA A 1 92 ? 29.846 22.226 113.714 1.00 36.76 92 ALA A CA 1
ATOM 649 C C . ALA A 1 92 ? 29.342 22.537 112.299 1.00 36.42 92 ALA A C 1
ATOM 650 O O . ALA A 1 92 ? 30.137 22.790 111.391 1.00 36.67 92 ALA A O 1
ATOM 652 N N . VAL A 1 93 ? 28.029 22.508 112.111 1.00 34.70 93 VAL A N 1
ATOM 653 C CA . VAL A 1 93 ? 27.449 22.714 110.791 1.00 31.87 93 VAL A CA 1
ATOM 654 C C . VAL A 1 93 ? 26.754 24.048 110.578 1.00 32.12 93 VAL A C 1
ATOM 655 O O . VAL A 1 93 ? 25.942 24.481 111.398 1.00 32.07 93 VAL A O 1
ATOM 659 N N . VAL A 1 94 ? 27.084 24.694 109.464 1.00 31.17 94 VAL A N 1
ATOM 660 C CA . VAL A 1 94 ? 26.477 25.965 109.097 1.00 31.69 94 VAL A CA 1
ATOM 661 C C . VAL A 1 94 ? 25.254 25.630 108.253 1.00 32.63 94 VAL A C 1
ATOM 662 O O . VAL A 1 94 ? 25.370 25.010 107.197 1.00 33.12 94 VAL A O 1
ATOM 666 N N . THR A 1 95 ? 24.084 26.040 108.722 1.00 31.95 95 THR A N 1
ATOM 667 C CA . THR A 1 95 ? 22.845 25.755 108.017 1.00 32.86 95 THR A CA 1
ATOM 668 C C . THR A 1 95 ? 22.199 26.986 107.386 1.00 32.41 95 THR A C 1
ATOM 669 O O . THR A 1 95 ? 21.321 26.854 106.530 1.00 32.82 95 THR A O 1
ATOM 673 N N . HIS A 1 96 ? 22.627 28.173 107.808 1.00 30.45 96 HIS A N 1
ATOM 674 C CA A HIS A 1 96 ? 22.077 29.418 107.280 0.50 29.52 96 HIS A CA 1
ATOM 675 C C . HIS A 1 96 ? 23.182 30.402 106.942 1.00 29.93 96 HIS A C 1
ATOM 676 O O . HIS A 1 96 ? 24.128 30.570 107.709 1.00 29.88 96 HIS A O 1
ATOM 683 N N . ALA A 1 97 ? 23.046 31.054 105.792 1.00 29.54 97 ALA A N 1
ATOM 684 C CA . ALA A 1 97 ? 24.016 32.034 105.323 1.00 30.12 97 ALA A CA 1
ATOM 685 C C . ALA A 1 97 ? 23.427 32.785 104.131 1.00 31.96 97 ALA A C 1
ATOM 686 O O . ALA A 1 97 ? 22.649 32.228 103.355 1.00 32.26 97 ALA A O 1
ATOM 688 N N . GLY A 1 98 ? 23.794 34.050 103.985 1.00 34.08 98 GLY A N 1
ATOM 689 C CA . GLY A 1 98 ? 23.266 34.829 102.882 1.00 36.69 98 GLY A CA 1
ATOM 690 C C . GLY A 1 98 ? 21.786 35.106 103.070 1.00 39.06 98 GLY A C 1
ATOM 691 O O . GLY A 1 98 ? 21.052 35.306 102.099 1.00 40.28 98 GLY A O 1
ATOM 692 N N . GLY A 1 99 ? 21.344 35.108 104.324 1.00 39.81 99 GLY A N 1
ATOM 693 C CA . GLY A 1 99 ? 19.948 35.369 104.620 1.00 41.11 99 GLY A CA 1
ATOM 694 C C . GLY A 1 99 ? 18.977 34.284 104.188 1.00 42.38 99 GLY A C 1
ATOM 695 O O . GLY A 1 99 ? 17.848 34.585 103.806 1.00 44.06 99 GLY A O 1
ATOM 696 N N . GLU A 1 100 ? 19.396 33.023 104.250 1.00 42.75 100 GLU A N 1
ATOM 697 C CA . GLU A 1 100 ? 18.522 31.917 103.858 1.00 42.72 100 GLU A CA 1
ATOM 698 C C . GLU A 1 100 ? 19.071 30.556 104.266 1.00 41.88 100 GLU A C 1
ATOM 699 O O . GLU A 1 100 ? 20.248 30.425 104.602 1.00 42.01 100 GLU A O 1
ATOM 705 N N . GLU A 1 101 ? 18.208 29.544 104.238 1.00 40.56 101 GLU A N 1
ATOM 706 C CA . GLU A 1 101 ? 18.624 28.188 104.565 1.00 39.54 101 GLU A CA 1
ATOM 707 C C . GLU A 1 101 ? 19.426 27.652 103.393 1.00 37.57 101 GLU A C 1
ATOM 708 O O . GLU A 1 101 ? 18.974 27.703 102.253 1.00 38.23 101 GLU A O 1
ATOM 714 N N . LEU A 1 102 ? 20.611 27.131 103.676 1.00 35.26 102 LEU A N 1
ATOM 715 C CA . LEU A 1 102 ? 21.461 26.597 102.630 1.00 35.26 102 LEU A CA 1
ATOM 716 C C . LEU A 1 102 ? 20.909 25.280 102.130 1.00 35.28 102 LEU A C 1
ATOM 717 O O . LEU A 1 102 ? 20.583 24.399 102.920 1.00 36.38 102 LEU A O 1
ATOM 722 N N . GLU A 1 103 ? 20.788 25.144 100.817 1.00 35.94 103 GLU A N 1
ATOM 723 C CA . GLU A 1 103 ? 20.300 23.893 100.268 1.00 35.47 103 GLU A CA 1
ATOM 724 C C . GLU A 1 103 ? 21.357 22.853 100.605 1.00 36.71 103 GLU A C 1
ATOM 725 O O . GLU A 1 103 ? 21.051 21.678 100.774 1.00 37.54 103 GLU A O 1
ATOM 731 N N . GLU A 1 104 ? 22.605 23.299 100.723 1.00 37.69 104 GLU A N 1
ATOM 732 C CA . GLU A 1 104 ? 23.694 22.394 101.055 1.00 38.98 104 GLU A CA 1
ATOM 733 C C . GLU A 1 104 ? 24.462 22.891 102.280 1.00 37.65 104 GLU A C 1
ATOM 734 O O . GLU A 1 104 ? 25.336 23.754 102.179 1.00 36.27 104 GLU A O 1
ATOM 740 N N . PRO A 1 105 ? 24.137 22.349 103.462 1.00 37.51 105 PRO A N 1
ATOM 741 C CA . PRO A 1 105 ? 24.813 22.757 104.697 1.00 36.90 105 PRO A CA 1
ATOM 742 C C . PRO A 1 105 ? 26.330 22.564 104.644 1.00 37.18 105 PRO A C 1
ATOM 743 O O . PRO A 1 105 ? 26.833 21.612 104.044 1.00 36.68 105 PRO A O 1
ATOM 747 N N . LEU A 1 106 ? 27.058 23.482 105.269 1.00 36.10 106 LEU A N 1
ATOM 748 C CA . LEU A 1 106 ? 28.508 23.424 105.262 1.00 35.15 106 LEU A CA 1
ATOM 749 C C . LEU A 1 106 ? 29.077 23.101 106.635 1.00 35.48 106 LEU A C 1
ATOM 750 O O . LEU A 1 106 ? 28.646 23.654 107.646 1.00 36.74 106 LEU A O 1
ATOM 755 N N . ALA A 1 107 ? 30.056 22.207 106.665 1.00 33.95 107 ALA A N 1
ATOM 756 C CA . ALA A 1 107 ? 30.703 21.848 107.919 1.00 32.30 107 ALA A CA 1
ATOM 757 C C . ALA A 1 107 ? 31.942 22.710 108.116 1.00 29.94 107 ALA A C 1
ATOM 758 O O . ALA A 1 107 ? 32.620 23.065 107.156 1.00 29.18 107 ALA A O 1
ATOM 760 N N . VAL A 1 108 ? 32.219 23.072 109.360 1.00 31.36 108 VAL A N 1
ATOM 761 C CA . VAL A 1 108 ? 33.417 23.838 109.653 1.00 30.99 108 VAL A CA 1
ATOM 762 C C . VAL A 1 108 ? 34.485 22.746 109.681 1.00 30.83 108 VAL A C 1
ATOM 763 O O . VAL A 1 108 ? 34.294 21.703 110.307 1.00 31.29 108 VAL A O 1
ATOM 767 N N . ARG A 1 109 ? 35.593 22.970 108.985 1.00 29.44 109 ARG A N 1
ATOM 768 C CA . ARG A 1 109 ? 36.656 21.978 108.906 1.00 27.99 109 ARG A CA 1
ATOM 769 C C . ARG A 1 109 ? 37.183 21.426 110.235 1.00 27.82 109 ARG A C 1
ATOM 770 O O . ARG A 1 109 ? 37.515 22.178 111.154 1.00 25.95 109 ARG A O 1
ATOM 778 N N . PRO A 1 110 ? 37.219 20.092 110.362 1.00 27.85 110 PRO A N 1
ATOM 779 C CA . PRO A 1 110 ? 37.726 19.428 111.567 1.00 29.33 110 PRO A CA 1
ATOM 780 C C . PRO A 1 110 ? 39.197 19.151 111.241 1.00 28.83 110 PRO A C 1
ATOM 781 O O . PRO A 1 110 ? 40.017 18.889 112.111 1.00 29.04 110 PRO A O 1
ATOM 785 N N . THR A 1 111 ? 39.491 19.244 109.949 1.00 30.37 111 THR A N 1
ATOM 786 C CA . THR A 1 111 ? 40.812 19.025 109.366 1.00 32.08 111 THR A CA 1
ATOM 787 C C . THR A 1 111 ? 40.607 19.296 107.877 1.00 32.70 111 THR A C 1
ATOM 788 O O . THR A 1 111 ? 39.471 19.257 107.402 1.00 33.09 111 THR A O 1
ATOM 792 N N . SER A 1 112 ? 41.682 19.559 107.139 1.00 32.80 112 SER A N 1
ATOM 793 C CA . SER A 1 112 ? 41.554 19.848 105.709 1.00 34.87 112 SER A CA 1
ATOM 794 C C . SER A 1 112 ? 41.778 18.645 104.793 1.00 36.95 112 SER A C 1
ATOM 795 O O . SER A 1 112 ? 41.726 18.778 103.567 1.00 38.72 112 SER A O 1
ATOM 798 N N . GLU A 1 113 ? 42.010 17.474 105.374 1.00 37.21 113 GLU A N 1
ATOM 799 C CA . GLU A 1 113 ? 42.283 16.286 104.577 1.00 38.41 113 GLU A CA 1
ATOM 800 C C . GLU A 1 113 ? 41.351 16.020 103.401 1.00 38.04 113 GLU A C 1
ATOM 801 O O . GLU A 1 113 ? 41.824 15.759 102.296 1.00 38.60 113 GLU A O 1
ATOM 807 N N . THR A 1 114 ? 40.041 16.089 103.609 1.00 35.94 114 THR A N 1
ATOM 808 C CA . THR A 1 114 ? 39.131 15.823 102.503 1.00 35.30 114 THR A CA 1
ATOM 809 C C . THR A 1 114 ? 39.350 16.756 101.308 1.00 35.95 114 THR A C 1
ATOM 810 O O . THR A 1 114 ? 39.441 16.288 100.170 1.00 35.53 114 THR A O 1
ATOM 814 N N . VAL A 1 115 ? 39.449 18.064 101.551 1.00 34.23 115 VAL A N 1
ATOM 815 C CA . VAL A 1 115 ? 39.662 19.011 100.461 1.00 32.56 115 VAL A CA 1
ATOM 816 C C . VAL A 1 115 ? 41.037 18.763 99.848 1.00 34.07 115 VAL A C 1
ATOM 817 O O . VAL A 1 115 ? 41.214 18.849 98.626 1.00 33.51 115 VAL A O 1
ATOM 821 N N . ILE A 1 116 ? 42.011 18.450 100.700 1.00 33.80 116 ILE A N 1
ATOM 822 C CA . ILE A 1 116 ? 43.363 18.166 100.232 1.00 33.10 116 ILE A CA 1
ATOM 823 C C . ILE A 1 116 ? 43.337 16.974 99.285 1.00 32.64 116 ILE A C 1
ATOM 824 O O . ILE A 1 116 ? 43.935 17.014 98.212 1.00 32.15 116 ILE A O 1
ATOM 829 N N . GLY A 1 117 ? 42.645 15.913 99.687 1.00 33.31 117 GLY A N 1
ATOM 830 C CA . GLY A 1 117 ? 42.557 14.729 98.848 1.00 34.69 117 GLY A CA 1
ATOM 831 C C . GLY A 1 117 ? 42.001 15.063 97.476 1.00 35.44 117 GLY A C 1
ATOM 832 O O . GLY A 1 117 ? 42.474 14.554 96.457 1.00 35.44 117 GLY A O 1
ATOM 833 N N . TYR A 1 118 ? 40.991 15.928 97.454 1.00 35.73 118 TYR A N 1
ATOM 834 C CA . TYR A 1 118 ? 40.363 16.350 96.210 1.00 36.71 118 TYR A CA 1
ATOM 835 C C . TYR A 1 118 ? 41.355 17.132 95.352 1.00 35.17 118 TYR A C 1
ATOM 836 O O . TYR A 1 118 ? 41.530 16.832 94.173 1.00 34.88 118 TYR A O 1
ATOM 845 N N . MET A 1 119 ? 42.009 18.130 95.941 1.00 33.62 119 MET A N 1
ATOM 846 C CA . MET A 1 119 ? 42.976 18.930 95.197 1.00 33.72 119 MET A CA 1
ATOM 847 C C . MET A 1 119 ? 44.149 18.090 94.699 1.00 34.13 119 MET A C 1
ATOM 848 O O . MET A 1 119 ? 44.632 18.287 93.579 1.00 34.96 119 MET A O 1
ATOM 853 N N . TRP A 1 120 ? 44.612 17.154 95.524 1.00 33.21 120 TRP A N 1
ATOM 854 C CA . TRP A 1 120 ? 45.726 16.300 95.125 1.00 33.52 120 TRP A CA 1
ATOM 855 C C . TRP A 1 120 ? 45.313 15.401 93.974 1.00 34.43 120 TRP A C 1
ATOM 856 O O . TRP A 1 120 ? 46.128 15.041 93.122 1.00 33.86 120 TRP A O 1
ATOM 867 N N . SER A 1 121 ? 44.038 15.037 93.954 1.00 34.54 121 SER A N 1
ATOM 868 C CA . SER A 1 121 ? 43.531 14.176 92.904 1.00 35.54 121 SER A CA 1
ATOM 869 C C . SER A 1 121 ? 43.722 14.839 91.548 1.00 35.42 121 SER A C 1
ATOM 870 O O . SER A 1 121 ? 44.071 14.176 90.577 1.00 37.63 121 SER A O 1
ATOM 873 N N . LYS A 1 122 ? 43.510 16.148 91.479 1.00 35.52 122 LYS A N 1
ATOM 874 C CA . LYS A 1 122 ? 43.675 16.854 90.217 1.00 37.50 122 LYS A CA 1
ATOM 875 C C . LYS A 1 122 ? 45.088 17.397 90.007 1.00 38.33 122 LYS A C 1
ATOM 876 O O . LYS A 1 122 ? 45.552 17.485 88.868 1.00 39.16 122 LYS A O 1
ATOM 882 N N . TRP A 1 123 ? 45.780 17.746 91.090 1.00 38.25 123 TRP A N 1
ATOM 883 C CA . TRP A 1 123 ? 47.135 18.285 90.972 1.00 37.59 123 TRP A CA 1
ATOM 884 C C . TRP A 1 123 ? 48.183 17.233 90.639 1.00 38.67 123 TRP A C 1
ATOM 885 O O . TRP A 1 123 ? 49.118 17.497 89.883 1.00 39.21 123 TRP A O 1
ATOM 896 N N . ILE A 1 124 ? 48.038 16.044 91.213 1.00 39.13 124 ILE A N 1
ATOM 897 C CA . ILE A 1 124 ? 48.994 14.966 90.985 1.00 39.63 124 ILE A CA 1
ATOM 898 C C . ILE A 1 124 ? 48.635 14.127 89.762 1.00 41.97 124 ILE A C 1
ATOM 899 O O . ILE A 1 124 ? 47.554 13.550 89.697 1.00 43.15 124 ILE A O 1
ATOM 904 N N . ARG A 1 125 ? 49.544 14.063 88.793 1.00 43.62 125 ARG A N 1
ATOM 905 C CA . ARG A 1 125 ? 49.310 13.274 87.588 1.00 45.76 125 ARG A CA 1
ATOM 906 C C . ARG A 1 125 ? 50.474 12.335 87.283 1.00 46.15 125 ARG A C 1
ATOM 907 O O . ARG A 1 125 ? 50.262 11.224 86.795 1.00 47.39 125 ARG A O 1
ATOM 915 N N . SER A 1 126 ? 51.700 12.769 87.570 1.00 45.52 126 SER A N 1
ATOM 916 C CA . SER A 1 126 ? 52.867 11.927 87.319 1.00 45.76 126 SER A CA 1
ATOM 917 C C . SER A 1 126 ? 53.898 12.041 88.429 1.00 46.33 126 SER A C 1
ATOM 918 O O . SER A 1 126 ? 53.803 12.905 89.297 1.00 46.00 126 SER A O 1
ATOM 921 N N . TRP A 1 127 ? 54.893 11.163 88.377 1.00 46.53 127 TRP A N 1
ATOM 922 C CA . TRP A 1 127 ? 55.967 11.139 89.358 1.00 46.95 127 TRP A CA 1
ATOM 923 C C . TRP A 1 127 ? 56.647 12.506 89.428 1.00 46.70 127 TRP A C 1
ATOM 924 O O . TRP A 1 127 ? 57.320 12.828 90.405 1.00 46.87 127 TRP A O 1
ATOM 935 N N . ARG A 1 128 ? 56.477 13.304 88.381 1.00 46.58 128 ARG A N 1
ATOM 936 C CA . ARG A 1 128 ? 57.074 14.631 88.338 1.00 46.81 128 ARG A CA 1
ATOM 937 C C . ARG A 1 128 ? 56.413 15.533 89.378 1.00 44.59 128 ARG A C 1
ATOM 938 O O . ARG A 1 128 ? 57.025 16.480 89.871 1.00 45.52 128 ARG A O 1
ATOM 946 N N . ASP A 1 129 ? 55.162 15.222 89.703 1.00 41.03 129 ASP A N 1
ATOM 947 C CA . ASP A 1 129 ? 54.372 15.988 90.666 1.00 38.36 129 ASP A CA 1
ATOM 948 C C . ASP A 1 129 ? 54.641 15.607 92.127 1.00 38.35 129 ASP A C 1
ATOM 949 O O . ASP A 1 129 ? 54.014 16.149 93.038 1.00 36.95 129 ASP A O 1
ATOM 954 N N . LEU A 1 130 ? 55.571 14.682 92.351 1.00 36.16 130 LEU A N 1
ATOM 955 C CA . LEU A 1 130 ? 55.880 14.233 93.701 1.00 33.95 130 LEU A CA 1
ATOM 956 C C . LEU A 1 130 ? 57.325 14.521 94.072 1.00 33.85 130 LEU A C 1
ATOM 957 O O . LEU A 1 130 ? 58.196 14.573 93.206 1.00 34.48 130 LEU A O 1
ATOM 962 N N . PRO A 1 131 ? 57.603 14.701 95.377 1.00 32.23 131 PRO A N 1
ATOM 963 C CA . PRO A 1 131 ? 56.615 14.637 96.458 1.00 30.05 131 PRO A CA 1
ATOM 964 C C . PRO A 1 131 ? 55.790 15.907 96.622 1.00 29.39 131 PRO A C 1
ATOM 965 O O . PRO A 1 131 ? 56.114 16.962 96.078 1.00 27.87 131 PRO A O 1
ATOM 969 N N . GLN A 1 132 ? 54.711 15.779 97.383 1.00 29.34 132 GLN A N 1
ATOM 970 C CA . GLN A 1 132 ? 53.833 16.895 97.695 1.00 28.13 132 GLN A CA 1
ATOM 971 C C . GLN A 1 132 ? 54.062 17.066 99.203 1.00 25.76 132 GLN A C 1
ATOM 972 O O . GLN A 1 132 ? 53.690 16.192 99.986 1.00 25.69 132 GLN A O 1
ATOM 978 N N . LEU A 1 133 ? 54.707 18.162 99.598 1.00 24.31 133 LEU A N 1
ATOM 979 C CA . LEU A 1 133 ? 55.028 18.429 101.007 1.00 23.97 133 LEU A CA 1
ATOM 980 C C . LEU A 1 133 ? 54.279 19.664 101.489 1.00 24.89 133 LEU A C 1
ATOM 981 O O . LEU A 1 133 ? 54.776 20.795 101.393 1.00 23.30 133 LEU A O 1
ATOM 986 N N . LEU A 1 134 ? 53.104 19.419 102.057 1.00 24.27 134 LEU A N 1
ATOM 987 C CA . LEU A 1 134 ? 52.208 20.473 102.501 1.00 25.30 134 LEU A CA 1
ATOM 988 C C . LEU A 1 134 ? 51.968 20.628 104.003 1.00 24.10 134 LEU A C 1
ATOM 989 O O . LEU A 1 134 ? 51.945 19.650 104.753 1.00 24.28 134 LEU A O 1
ATOM 994 N N . ASN A 1 135 ? 51.788 21.876 104.427 1.00 23.03 135 ASN A N 1
ATOM 995 C CA . ASN A 1 135 ? 51.492 22.197 105.822 1.00 22.94 135 ASN A CA 1
ATOM 996 C C . ASN A 1 135 ? 50.492 23.343 105.895 1.00 21.73 135 ASN A C 1
ATOM 997 O O . ASN A 1 135 ? 50.412 24.166 104.982 1.00 22.53 135 ASN A O 1
ATOM 1002 N N . GLN A 1 136 ? 49.742 23.405 106.991 1.00 21.52 136 GLN A N 1
ATOM 1003 C CA . GLN A 1 136 ? 48.790 24.487 107.187 1.00 19.71 136 GLN A CA 1
ATOM 1004 C C . GLN A 1 136 ? 48.630 24.848 108.655 1.00 18.39 136 GLN A C 1
ATOM 1005 O O . GLN A 1 136 ? 48.376 23.987 109.486 1.00 19.93 136 GLN A O 1
ATOM 1011 N N . TRP A 1 137 ? 48.786 26.128 108.966 1.00 18.68 137 TRP A N 1
ATOM 1012 C CA . TRP A 1 137 ? 48.616 26.621 110.327 1.00 20.21 137 TRP A CA 1
ATOM 1013 C C . TRP A 1 137 ? 47.234 27.243 110.417 1.00 21.29 137 TRP A C 1
ATOM 1014 O O . TRP A 1 137 ? 46.818 27.957 109.505 1.00 23.20 137 TRP A O 1
ATOM 1025 N N . GLY A 1 138 ? 46.526 26.991 111.509 1.00 21.05 138 GLY A N 1
ATOM 1026 C CA . GLY A 1 138 ? 45.212 27.582 111.648 1.00 21.88 138 GLY A CA 1
ATOM 1027 C C . GLY A 1 138 ? 44.295 26.872 112.617 1.00 23.47 138 GLY A C 1
ATOM 1028 O O . GLY A 1 138 ? 44.704 25.957 113.346 1.00 23.60 138 GLY A O 1
ATOM 1029 N N . ASN A 1 139 ? 43.039 27.301 112.604 1.00 23.80 139 ASN A N 1
ATOM 1030 C CA . ASN A 1 139 ? 42.012 26.757 113.477 1.00 24.26 139 ASN A CA 1
ATOM 1031 C C . ASN A 1 139 ? 41.178 25.675 112.806 1.00 26.10 139 ASN A C 1
ATOM 1032 O O . ASN A 1 139 ? 41.004 25.668 111.584 1.00 28.14 139 ASN A O 1
ATOM 1037 N N . VAL A 1 140 ? 40.687 24.752 113.625 1.00 25.53 140 VAL A N 1
ATOM 1038 C CA . VAL A 1 140 ? 39.819 23.674 113.184 1.00 25.92 140 VAL A CA 1
ATOM 1039 C C . VAL A 1 140 ? 38.813 23.492 114.308 1.00 26.63 140 VAL A C 1
ATOM 1040 O O . VAL A 1 140 ? 39.012 23.996 115.417 1.00 24.78 140 VAL A O 1
ATOM 1044 N N . VAL A 1 141 ? 37.721 22.797 114.024 1.00 26.72 141 VAL A N 1
ATOM 1045 C CA . VAL A 1 141 ? 36.720 22.578 115.047 1.00 26.94 141 VAL A CA 1
ATOM 1046 C C . VAL A 1 141 ? 36.271 21.131 115.108 1.00 30.27 141 VAL A C 1
ATOM 1047 O O . VAL A 1 141 ? 35.947 20.518 114.094 1.00 30.45 141 VAL A O 1
ATOM 1051 N N . ARG A 1 142 ? 36.273 20.597 116.322 1.00 33.75 142 ARG A N 1
ATOM 1052 C CA . ARG A 1 142 ? 35.841 19.234 116.605 1.00 36.52 142 ARG A CA 1
ATOM 1053 C C . ARG A 1 142 ? 35.125 19.391 117.935 1.00 37.74 142 ARG A C 1
ATOM 1054 O O . ARG A 1 142 ? 35.758 19.430 118.990 1.00 37.43 142 ARG A O 1
ATOM 1062 N N . TRP A 1 143 ? 33.805 19.513 117.872 1.00 39.70 143 TRP A N 1
ATOM 1063 C CA . TRP A 1 143 ? 32.989 19.724 119.060 1.00 43.63 143 TRP A CA 1
ATOM 1064 C C . TRP A 1 143 ? 33.379 18.907 120.287 1.00 45.45 143 TRP A C 1
ATOM 1065 O O . TRP A 1 143 ? 33.584 17.692 120.217 1.00 44.37 143 TRP A O 1
ATOM 1076 N N . GLU A 1 144 ? 33.472 19.599 121.418 1.00 48.56 144 GLU A N 1
ATOM 1077 C CA . GLU A 1 144 ? 33.846 18.973 122.674 1.00 52.51 144 GLU A CA 1
ATOM 1078 C C . GLU A 1 144 ? 32.888 19.397 123.777 1.00 54.21 144 GLU A C 1
ATOM 1079 O O . GLU A 1 144 ? 32.539 20.574 123.891 1.00 53.13 144 GLU A O 1
ATOM 1085 N N . MET A 1 145 ? 32.470 18.431 124.588 1.00 57.62 145 MET A N 1
ATOM 1086 C CA . MET A 1 145 ? 31.559 18.701 125.697 1.00 61.48 145 MET A CA 1
ATOM 1087 C C . MET A 1 145 ? 32.356 19.106 126.941 1.00 62.38 145 MET A C 1
ATOM 1088 O O . MET A 1 145 ? 31.936 19.975 127.710 1.00 62.50 145 MET A O 1
ATOM 1093 N N . ARG A 1 146 ? 33.511 18.474 127.129 1.00 63.47 146 ARG A N 1
ATOM 1094 C CA . ARG A 1 146 ? 34.373 18.770 128.270 1.00 64.47 146 ARG A CA 1
ATOM 1095 C C . ARG A 1 146 ? 35.302 19.941 127.949 1.00 63.76 146 ARG A C 1
ATOM 1096 O O . ARG A 1 146 ? 36.245 19.787 127.178 1.00 65.76 146 ARG A O 1
ATOM 1104 N N . THR A 1 147 ? 35.038 21.105 128.538 1.00 61.90 147 THR A N 1
ATOM 1105 C CA . THR A 1 147 ? 35.871 22.287 128.311 1.00 59.19 147 THR A CA 1
ATOM 1106 C C . THR A 1 147 ? 37.091 22.273 129.233 1.00 56.65 147 THR A C 1
ATOM 1107 O O . THR A 1 147 ? 36.979 21.944 130.415 1.00 57.41 147 THR A O 1
ATOM 1111 N N . ARG A 1 148 ? 38.250 22.637 128.691 1.00 52.34 148 ARG A N 1
ATOM 1112 C CA . ARG A 1 148 ? 39.488 22.670 129.466 1.00 48.18 148 ARG A CA 1
ATOM 1113 C C . ARG A 1 148 ? 40.584 23.305 128.618 1.00 43.17 148 ARG A C 1
ATOM 1114 O O . ARG A 1 148 ? 41.070 22.702 127.664 1.00 41.89 148 ARG A O 1
ATOM 1122 N N . PRO A 1 149 ? 40.988 24.534 128.973 1.00 39.80 149 PRO A N 1
ATOM 1123 C CA . PRO A 1 149 ? 42.014 25.340 128.300 1.00 37.75 149 PRO A CA 1
ATOM 1124 C C . PRO A 1 149 ? 43.245 24.589 127.803 1.00 35.45 149 PRO A C 1
ATOM 1125 O O . PRO A 1 149 ? 43.943 23.948 128.577 1.00 35.30 149 PRO A O 1
ATOM 1129 N N . PHE A 1 150 ? 43.489 24.689 126.499 1.00 33.95 150 PHE A N 1
ATOM 1130 C CA . PHE A 1 150 ? 44.634 24.078 125.834 1.00 33.39 150 PHE A CA 1
ATOM 1131 C C . PHE A 1 150 ? 44.666 22.557 125.794 1.00 34.81 150 PHE A C 1
ATOM 1132 O O . PHE A 1 150 ? 45.560 21.977 125.191 1.00 36.52 150 PHE A O 1
ATOM 1140 N N . LEU A 1 151 ? 43.690 21.913 126.423 1.00 35.73 151 LEU A N 1
ATOM 1141 C CA . LEU A 1 151 ? 43.619 20.455 126.443 1.00 35.91 151 LEU A CA 1
ATOM 1142 C C . LEU A 1 151 ? 42.411 19.949 125.670 1.00 37.16 151 LEU A C 1
ATOM 1143 O O . LEU A 1 151 ? 42.523 19.050 124.841 1.00 37.42 151 LEU A O 1
ATOM 1148 N N . ARG A 1 152 ? 41.248 20.522 125.950 1.00 37.61 152 ARG A N 1
ATOM 1149 C CA . ARG A 1 152 ? 40.038 20.114 125.263 1.00 39.74 152 ARG A CA 1
ATOM 1150 C C . ARG A 1 152 ? 39.106 21.291 125.032 1.00 38.16 152 ARG A C 1
ATOM 1151 O O . ARG A 1 152 ? 38.510 21.820 125.970 1.00 37.67 152 ARG A O 1
ATOM 1159 N N . THR A 1 153 ? 39.004 21.708 123.773 1.00 36.51 153 THR A N 1
ATOM 1160 C CA . THR A 1 153 ? 38.130 22.810 123.386 1.00 34.86 153 THR A CA 1
ATOM 1161 C C . THR A 1 153 ? 37.616 22.521 121.986 1.00 34.12 153 THR A C 1
ATOM 1162 O O . THR A 1 153 ? 38.313 21.905 121.181 1.00 35.17 153 THR A O 1
ATOM 1166 N N . SER A 1 154 ? 36.395 22.956 121.703 1.00 35.50 154 SER A N 1
ATOM 1167 C CA . SER A 1 154 ? 35.782 22.730 120.398 1.00 32.73 154 SER A CA 1
ATOM 1168 C C . SER A 1 154 ? 36.654 23.323 119.304 1.00 31.05 154 SER A C 1
ATOM 1169 O O . SER A 1 154 ? 36.855 22.716 118.247 1.00 30.04 154 SER A O 1
ATOM 1172 N N . GLU A 1 155 ? 37.171 24.518 119.556 1.00 29.45 155 GLU A N 1
ATOM 1173 C CA . GLU A 1 155 ? 38.049 25.152 118.584 1.00 26.39 155 GLU A CA 1
ATOM 1174 C C . GLU A 1 155 ? 39.449 25.305 119.155 1.00 24.20 155 GLU A C 1
ATOM 1175 O O . GLU A 1 155 ? 39.626 25.627 120.327 1.00 23.07 155 GLU A O 1
ATOM 1181 N N . PHE A 1 156 ? 40.445 25.065 118.315 1.00 23.84 156 PHE A N 1
ATOM 1182 C CA . PHE A 1 156 ? 41.829 25.209 118.731 1.00 24.37 156 PHE A CA 1
ATOM 1183 C C . PHE A 1 156 ? 42.699 25.497 117.529 1.00 23.93 156 PHE A C 1
ATOM 1184 O O . PHE A 1 156 ? 42.276 25.324 116.378 1.00 21.90 156 PHE A O 1
ATOM 1192 N N . LEU A 1 157 ? 43.905 25.980 117.799 1.00 23.34 157 LEU A N 1
ATOM 1193 C CA . LEU A 1 157 ? 44.844 26.268 116.726 1.00 24.07 157 LEU A CA 1
ATOM 1194 C C . LEU A 1 157 ? 45.845 25.133 116.675 1.00 22.69 157 LEU A C 1
ATOM 1195 O O . LEU A 1 157 ? 46.127 24.482 117.685 1.00 22.89 157 LEU A O 1
ATOM 1200 N N . TRP A 1 158 ? 46.365 24.883 115.489 1.00 20.45 158 TRP A N 1
ATOM 1201 C CA . TRP A 1 158 ? 47.357 23.848 115.333 1.00 21.09 158 TRP A CA 1
ATOM 1202 C C . TRP A 1 158 ? 48.008 23.949 113.972 1.00 21.24 158 TRP A C 1
ATOM 1203 O O . TRP A 1 158 ? 47.846 24.920 113.235 1.00 21.18 158 TRP A O 1
ATOM 1214 N N . GLN A 1 159 ? 48.750 22.913 113.654 1.00 21.70 159 GLN A N 1
ATOM 1215 C CA . GLN A 1 159 ? 49.441 22.830 112.404 1.00 20.96 159 GLN A CA 1
ATOM 1216 C C . GLN A 1 159 ? 49.188 21.398 111.991 1.00 20.72 159 GLN A C 1
ATOM 1217 O O . GLN A 1 159 ? 49.290 20.490 112.811 1.00 20.54 159 GLN A O 1
ATOM 1223 N N . GLU A 1 160 ? 48.782 21.193 110.749 1.00 20.66 160 GLU A N 1
ATOM 1224 C CA . GLU A 1 160 ? 48.587 19.839 110.263 1.00 21.09 160 GLU A CA 1
ATOM 1225 C C . GLU A 1 160 ? 49.314 19.750 108.931 1.00 20.51 160 GLU A C 1
ATOM 1226 O O . GLU A 1 160 ? 49.131 20.597 108.058 1.00 20.77 160 GLU A O 1
ATOM 1232 N N . GLY A 1 161 ? 50.176 18.745 108.803 1.00 21.40 161 GLY A N 1
ATOM 1233 C CA . GLY A 1 161 ? 50.926 18.548 107.578 1.00 20.10 161 GLY A CA 1
ATOM 1234 C C . GLY A 1 161 ? 50.391 17.344 106.828 1.00 21.13 161 GLY A C 1
ATOM 1235 O O . GLY A 1 161 ? 49.791 16.442 107.416 1.00 21.38 161 GLY A O 1
ATOM 1236 N N . HIS A 1 162 ? 50.601 17.333 105.520 1.00 21.84 162 HIS A N 1
ATOM 1237 C CA . HIS A 1 162 ? 50.139 16.238 104.681 1.00 22.47 162 HIS A CA 1
ATOM 1238 C C . HIS A 1 162 ? 51.121 16.102 103.520 1.00 23.54 162 HIS A C 1
ATOM 1239 O O . HIS A 1 162 ? 51.451 17.091 102.858 1.00 21.86 162 HIS A O 1
ATOM 1246 N N . THR A 1 163 ? 51.593 14.884 103.281 1.00 22.19 163 THR A N 1
ATOM 1247 C CA . THR A 1 163 ? 52.537 14.656 102.201 1.00 24.08 163 THR A CA 1
ATOM 1248 C C . THR A 1 163 ? 52.113 13.460 101.371 1.00 25.43 163 THR A C 1
ATOM 1249 O O . THR A 1 163 ? 51.425 12.559 101.865 1.00 24.12 163 THR A O 1
ATOM 1253 N N . ALA A 1 164 ? 52.538 13.471 100.110 1.00 26.53 164 ALA A N 1
ATOM 1254 C CA . ALA A 1 164 ? 52.238 12.412 99.147 1.00 27.48 164 ALA A CA 1
ATOM 1255 C C . ALA A 1 164 ? 53.564 12.012 98.501 1.00 28.33 164 ALA A C 1
ATOM 1256 O O . ALA A 1 164 ? 54.347 12.870 98.084 1.00 27.84 164 ALA A O 1
ATOM 1258 N N . HIS A 1 165 ? 53.809 10.709 98.416 1.00 29.68 165 HIS A N 1
ATOM 1259 C CA . HIS A 1 165 ? 55.063 10.206 97.867 1.00 30.41 165 HIS A CA 1
ATOM 1260 C C . HIS A 1 165 ? 54.900 9.121 96.811 1.00 30.28 165 HIS A C 1
ATOM 1261 O O . HIS A 1 165 ? 53.918 8.374 96.801 1.00 28.01 165 HIS A O 1
ATOM 1268 N N . ALA A 1 166 ? 55.895 9.035 95.936 1.00 31.41 166 ALA A N 1
ATOM 1269 C CA . ALA A 1 166 ? 55.894 8.055 94.862 1.00 34.32 166 ALA A CA 1
ATOM 1270 C C . ALA A 1 166 ? 56.082 6.647 95.408 1.00 34.20 166 ALA A C 1
ATOM 1271 O O . ALA A 1 166 ? 55.582 5.678 94.835 1.00 34.49 166 ALA A O 1
ATOM 1273 N N . THR A 1 167 ? 56.795 6.539 96.524 1.00 34.44 167 THR A N 1
ATOM 1274 C CA . THR A 1 167 ? 57.058 5.237 97.117 1.00 35.24 167 THR A CA 1
ATOM 1275 C C . THR A 1 167 ? 56.729 5.144 98.599 1.00 36.74 167 THR A C 1
ATOM 1276 O O . THR A 1 167 ? 56.637 6.149 99.308 1.00 37.18 167 THR A O 1
ATOM 1280 N N . ARG A 1 168 ? 56.571 3.908 99.053 1.00 37.11 168 ARG A N 1
ATOM 1281 C CA . ARG A 1 168 ? 56.277 3.619 100.440 1.00 38.38 168 ARG A CA 1
ATOM 1282 C C . ARG A 1 168 ? 57.434 4.065 101.332 1.00 39.69 168 ARG A C 1
ATOM 1283 O O . ARG A 1 168 ? 57.229 4.734 102.349 1.00 38.88 168 ARG A O 1
ATOM 1291 N N . GLU A 1 169 ? 58.650 3.689 100.943 1.00 39.27 169 GLU A N 1
ATOM 1292 C CA . GLU A 1 169 ? 59.843 4.031 101.713 1.00 39.16 169 GLU A CA 1
ATOM 1293 C C . GLU A 1 169 ? 59.934 5.522 101.999 1.00 36.96 169 GLU A C 1
ATOM 1294 O O . GLU A 1 169 ? 60.107 5.939 103.144 1.00 36.99 169 GLU A O 1
ATOM 1300 N N . GLU A 1 170 ? 59.824 6.326 100.952 1.00 34.14 170 GLU A N 1
ATOM 1301 C CA . GLU A 1 170 ? 59.931 7.763 101.113 1.00 33.20 170 GLU A CA 1
ATOM 1302 C C . GLU A 1 170 ? 58.875 8.321 102.069 1.00 30.91 170 GLU A C 1
ATOM 1303 O O . GLU A 1 170 ? 59.139 9.277 102.800 1.00 29.30 170 GLU A O 1
ATOM 1309 N N . ALA A 1 171 ? 57.694 7.709 102.076 1.00 28.77 171 ALA A N 1
ATOM 1310 C CA . ALA A 1 171 ? 56.614 8.150 102.951 1.00 27.32 171 ALA A CA 1
ATOM 1311 C C . ALA A 1 171 ? 56.908 7.771 104.397 1.00 26.17 171 ALA A C 1
ATOM 1312 O O . ALA A 1 171 ? 56.744 8.589 105.302 1.00 26.36 171 ALA A O 1
ATOM 1314 N N . GLU A 1 172 ? 57.349 6.538 104.621 1.00 25.35 172 GLU A N 1
ATOM 1315 C CA . GLU A 1 172 ? 57.651 6.111 105.982 1.00 26.33 172 GLU A CA 1
ATOM 1316 C C . GLU A 1 172 ? 58.807 6.926 106.558 1.00 26.48 172 GLU A C 1
ATOM 1317 O O . GLU A 1 172 ? 58.873 7.165 107.766 1.00 25.65 172 GLU A O 1
ATOM 1323 N N . GLU A 1 173 ? 59.710 7.367 105.692 1.00 26.71 173 GLU A N 1
ATOM 1324 C CA . GLU A 1 173 ? 60.833 8.175 106.147 1.00 30.23 173 GLU A CA 1
ATOM 1325 C C . GLU A 1 173 ? 60.315 9.548 106.577 1.00 28.88 173 GLU A C 1
ATOM 1326 O O . GLU A 1 173 ? 60.801 10.123 107.554 1.00 29.90 173 GLU A O 1
ATOM 1332 N N . GLU A 1 174 ? 59.326 10.062 105.848 1.00 27.41 174 GLU A N 1
ATOM 1333 C CA . GLU A 1 174 ? 58.737 11.360 106.162 1.00 25.81 174 GLU A CA 1
ATOM 1334 C C . GLU A 1 174 ? 58.045 11.273 107.519 1.00 25.21 174 GLU A C 1
ATOM 1335 O O . GLU A 1 174 ? 58.181 12.172 108.354 1.00 24.69 174 GLU A O 1
ATOM 1341 N N . VAL A 1 175 ? 57.311 10.183 107.740 1.00 23.06 175 VAL A N 1
ATOM 1342 C CA . VAL A 1 175 ? 56.606 9.982 108.998 1.00 23.19 175 VAL A CA 1
ATOM 1343 C C . VAL A 1 175 ? 57.563 10.159 110.183 1.00 24.73 175 VAL A C 1
ATOM 1344 O O . VAL A 1 175 ? 57.301 10.941 111.106 1.00 25.23 175 VAL A O 1
ATOM 1348 N N . ARG A 1 176 ? 58.680 9.443 110.145 1.00 24.21 176 ARG A N 1
ATOM 1349 C CA . ARG A 1 176 ? 59.669 9.514 111.212 1.00 22.88 176 ARG A CA 1
ATOM 1350 C C . ARG A 1 176 ? 60.387 10.852 111.230 1.00 23.21 176 ARG A C 1
ATOM 1351 O O . ARG A 1 176 ? 60.779 11.345 112.292 1.00 23.95 176 ARG A O 1
ATOM 1359 N N . ARG A 1 177 ? 60.562 11.448 110.058 1.00 22.11 177 ARG A N 1
ATOM 1360 C CA . ARG A 1 177 ? 61.226 12.744 109.990 1.00 22.50 177 ARG A CA 1
ATOM 1361 C C . ARG A 1 177 ? 60.421 13.784 110.777 1.00 21.83 177 ARG A C 1
ATOM 1362 O O . ARG A 1 177 ? 60.981 14.585 111.530 1.00 22.71 177 ARG A O 1
ATOM 1370 N N . MET A 1 178 ? 59.104 13.761 110.602 1.00 20.73 178 MET A N 1
ATOM 1371 C CA . MET A 1 178 ? 58.233 14.717 111.273 1.00 20.79 178 MET A CA 1
ATOM 1372 C C . MET A 1 178 ? 58.087 14.410 112.760 1.00 19.41 178 MET A C 1
ATOM 1373 O O . MET A 1 178 ? 58.047 15.322 113.578 1.00 19.26 178 MET A O 1
ATOM 1378 N N . LEU A 1 179 ? 58.014 13.135 113.122 1.00 19.93 179 LEU A N 1
ATOM 1379 C CA . LEU A 1 179 ? 57.915 12.808 114.539 1.00 20.65 179 LEU A CA 1
ATOM 1380 C C . LEU A 1 179 ? 59.181 13.307 115.251 1.00 21.68 179 LEU A C 1
ATOM 1381 O O . LEU A 1 179 ? 59.106 13.859 116.347 1.00 22.93 179 LEU A O 1
ATOM 1386 N N . SER A 1 180 ? 60.341 13.123 114.618 1.00 21.93 180 SER A N 1
ATOM 1387 C CA . SER A 1 180 ? 61.612 13.570 115.193 1.00 22.28 180 SER A CA 1
ATOM 1388 C C . SER A 1 180 ? 61.658 15.091 115.326 1.00 22.15 180 SER A C 1
ATOM 1389 O O . SER A 1 180 ? 62.324 15.630 116.211 1.00 22.47 180 SER A O 1
ATOM 1392 N N . ILE A 1 181 ? 60.961 15.785 114.436 1.00 21.66 181 ILE A N 1
ATOM 1393 C CA . ILE A 1 181 ? 60.905 17.238 114.508 1.00 20.49 181 ILE A CA 1
ATOM 1394 C C . ILE A 1 181 ? 60.098 17.621 115.762 1.00 20.27 181 ILE A C 1
ATOM 1395 O O . ILE A 1 181 ? 60.482 18.514 116.510 1.00 19.34 181 ILE A O 1
ATOM 1400 N N . TYR A 1 182 ? 58.993 16.924 116.006 1.00 19.98 182 TYR A N 1
ATOM 1401 C CA . TYR A 1 182 ? 58.185 17.193 117.193 1.00 21.49 182 TYR A CA 1
ATOM 1402 C C . TYR A 1 182 ? 58.996 16.852 118.453 1.00 23.09 182 TYR A C 1
ATOM 1403 O O . TYR A 1 182 ? 58.966 17.592 119.443 1.00 23.49 182 TYR A O 1
ATOM 1412 N N . ALA A 1 183 ? 59.709 15.726 118.413 1.00 23.10 183 ALA A N 1
ATOM 1413 C CA . ALA A 1 183 ? 60.520 15.285 119.549 1.00 23.90 183 ALA A CA 1
ATOM 1414 C C . ALA A 1 183 ? 61.604 16.308 119.832 1.00 24.22 183 ALA A C 1
ATOM 1415 O O . ALA A 1 183 ? 61.955 16.582 120.984 1.00 26.03 183 ALA A O 1
ATOM 1417 N N . ARG A 1 184 ? 62.143 16.880 118.771 1.00 22.62 184 ARG A N 1
ATOM 1418 C CA . ARG A 1 184 ? 63.174 17.872 118.948 1.00 21.67 184 ARG A CA 1
ATOM 1419 C C . ARG A 1 184 ? 62.526 19.111 119.547 1.00 20.70 184 ARG A C 1
ATOM 1420 O O . ARG A 1 184 ? 63.079 19.741 120.446 1.00 22.82 184 ARG A O 1
ATOM 1428 N N . LEU A 1 185 ? 61.344 19.463 119.057 1.00 21.07 185 LEU A N 1
ATOM 1429 C CA . LEU A 1 185 ? 60.654 20.633 119.587 1.00 21.70 185 LEU A CA 1
ATOM 1430 C C . LEU A 1 185 ? 60.460 20.445 121.090 1.00 21.98 185 LEU A C 1
ATOM 1431 O O . LEU A 1 185 ? 60.731 21.346 121.891 1.00 22.99 185 LEU A O 1
ATOM 1436 N N . ALA A 1 186 ? 60.000 19.258 121.465 1.00 21.07 186 ALA A N 1
ATOM 1437 C CA . ALA A 1 186 ? 59.767 18.939 122.869 1.00 22.70 186 ALA A CA 1
ATOM 1438 C C . ALA A 1 186 ? 61.053 18.987 123.688 1.00 22.56 186 ALA A C 1
ATOM 1439 O O . ALA A 1 186 ? 61.140 19.698 124.684 1.00 22.05 186 ALA A O 1
ATOM 1441 N N . ARG A 1 187 ? 62.056 18.231 123.258 1.00 23.28 187 ARG A N 1
ATOM 1442 C CA . ARG A 1 187 ? 63.323 18.169 123.982 1.00 24.14 187 ARG A CA 1
ATOM 1443 C C . ARG A 1 187 ? 64.189 19.412 123.951 1.00 24.54 187 ARG A C 1
ATOM 1444 O O . ARG A 1 187 ? 64.400 20.044 124.981 1.00 26.49 187 ARG A O 1
ATOM 1452 N N . GLU A 1 188 ? 64.695 19.760 122.774 1.00 25.49 188 GLU A N 1
ATOM 1453 C CA . GLU A 1 188 ? 65.576 20.920 122.631 1.00 26.71 188 GLU A CA 1
ATOM 1454 C C . GLU A 1 188 ? 64.957 22.288 122.881 1.00 26.37 188 GLU A C 1
ATOM 1455 O O . GLU A 1 188 ? 65.667 23.212 123.283 1.00 27.30 188 GLU A O 1
ATOM 1461 N N . TYR A 1 189 ? 63.654 22.439 122.643 1.00 24.05 189 TYR A N 1
ATOM 1462 C CA . TYR A 1 189 ? 63.036 23.746 122.846 1.00 23.49 189 TYR A CA 1
ATOM 1463 C C . TYR A 1 189 ? 62.140 23.910 124.060 1.00 24.75 189 TYR A C 1
ATOM 1464 O O . TYR A 1 189 ? 62.108 24.991 124.650 1.00 23.89 189 TYR A O 1
ATOM 1473 N N . ALA A 1 190 ? 61.411 22.859 124.435 1.00 24.43 190 ALA A N 1
ATOM 1474 C CA . ALA A 1 190 ? 60.517 22.941 125.589 1.00 23.60 190 ALA A CA 1
ATOM 1475 C C . ALA A 1 190 ? 61.055 22.184 126.796 1.00 24.85 190 ALA A C 1
ATOM 1476 O O . ALA A 1 190 ? 60.444 22.193 127.870 1.00 23.46 190 ALA A O 1
ATOM 1478 N N . ALA A 1 191 ? 62.201 21.535 126.618 1.00 24.81 191 ALA A N 1
ATOM 1479 C CA . ALA A 1 191 ? 62.813 20.761 127.692 1.00 25.91 191 ALA A CA 1
ATOM 1480 C C . ALA A 1 191 ? 61.803 19.774 128.278 1.00 25.44 191 ALA A C 1
ATOM 1481 O O . ALA A 1 191 ? 61.753 19.561 129.484 1.00 25.32 191 ALA A O 1
ATOM 1483 N N . ILE A 1 192 ? 60.984 19.190 127.414 1.00 25.81 192 ILE A N 1
ATOM 1484 C CA . ILE A 1 192 ? 59.997 18.210 127.850 1.00 26.64 192 ILE A CA 1
ATOM 1485 C C . ILE A 1 192 ? 60.445 16.835 127.365 1.00 26.91 192 ILE A C 1
ATOM 1486 O O . ILE A 1 192 ? 60.556 16.602 126.161 1.00 27.05 192 ILE A O 1
ATOM 1491 N N . PRO A 1 193 ? 60.720 15.909 128.294 1.00 26.53 193 PRO A N 1
ATOM 1492 C CA . PRO A 1 193 ? 61.149 14.572 127.873 1.00 25.57 193 PRO A CA 1
ATOM 1493 C C . PRO A 1 193 ? 59.967 13.880 127.216 1.00 25.98 193 PRO A C 1
ATOM 1494 O O . PRO A 1 193 ? 58.827 14.100 127.615 1.00 26.41 193 PRO A O 1
ATOM 1498 N N . VAL A 1 194 ? 60.232 13.052 126.212 1.00 25.40 194 VAL A N 1
ATOM 1499 C CA . VAL A 1 194 ? 59.164 12.325 125.543 1.00 24.80 194 VAL A CA 1
ATOM 1500 C C . VAL A 1 194 ? 59.668 10.973 125.074 1.00 26.53 194 VAL A C 1
ATOM 1501 O O . VAL A 1 194 ? 60.879 10.743 124.965 1.00 25.79 194 VAL A O 1
ATOM 1505 N N . ILE A 1 195 ? 58.726 10.080 124.799 1.00 26.66 195 ILE A N 1
ATOM 1506 C CA . ILE A 1 195 ? 59.038 8.750 124.297 1.00 26.17 195 ILE A CA 1
ATOM 1507 C C . ILE A 1 195 ? 58.461 8.672 122.888 1.00 26.88 195 ILE A C 1
ATOM 1508 O O . ILE A 1 195 ? 57.290 9.018 122.675 1.00 26.78 195 ILE A O 1
ATOM 1513 N N . GLU A 1 196 ? 59.278 8.236 121.933 1.00 25.68 196 GLU A N 1
ATOM 1514 C CA . GLU A 1 196 ? 58.834 8.087 120.550 1.00 24.56 196 GLU A CA 1
ATOM 1515 C C . GLU A 1 196 ? 58.492 6.618 120.349 1.00 25.56 196 GLU A C 1
ATOM 1516 O O . GLU A 1 196 ? 59.263 5.735 120.739 1.00 27.07 196 GLU A O 1
ATOM 1522 N N . GLY A 1 197 ? 57.350 6.349 119.732 1.00 25.16 197 GLY A N 1
ATOM 1523 C CA . GLY A 1 197 ? 56.970 4.973 119.494 1.00 24.08 197 GLY A CA 1
ATOM 1524 C C . GLY A 1 197 ? 55.684 4.851 118.708 1.00 25.33 197 GLY A C 1
ATOM 1525 O O . GLY A 1 197 ? 55.130 5.852 118.253 1.00 23.38 197 GLY A O 1
ATOM 1526 N N . LEU A 1 198 ? 55.213 3.615 118.555 1.00 25.70 198 LEU A N 1
ATOM 1527 C CA . LEU A 1 198 ? 53.988 3.328 117.826 1.00 29.01 198 LEU A CA 1
ATOM 1528 C C . LEU A 1 198 ? 52.800 3.186 118.757 1.00 29.57 198 LEU A C 1
ATOM 1529 O O . LEU A 1 198 ? 52.928 2.666 119.869 1.00 28.99 198 LEU A O 1
ATOM 1534 N N . LYS A 1 199 ? 51.639 3.630 118.282 1.00 29.64 199 LYS A N 1
ATOM 1535 C CA . LYS A 1 199 ? 50.405 3.476 119.038 1.00 29.12 199 LYS A CA 1
ATOM 1536 C C . LYS A 1 199 ? 50.039 2.030 118.747 1.00 29.05 199 LYS A C 1
ATOM 1537 O O . LYS A 1 199 ? 50.421 1.496 117.708 1.00 28.14 199 LYS A O 1
ATOM 1543 N N . THR A 1 200 ? 49.321 1.384 119.655 1.00 29.77 200 THR A N 1
ATOM 1544 C CA . THR A 1 200 ? 48.905 0.009 119.417 1.00 29.70 200 THR A CA 1
ATOM 1545 C C . THR A 1 200 ? 47.778 0.049 118.389 1.00 31.03 200 THR A C 1
ATOM 1546 O O . THR A 1 200 ? 47.300 1.126 118.022 1.00 31.43 200 THR A O 1
ATOM 1550 N N . GLU A 1 201 ? 47.350 -1.118 117.926 1.00 32.00 201 GLU A N 1
ATOM 1551 C CA . GLU A 1 201 ? 46.278 -1.188 116.944 1.00 34.07 201 GLU A CA 1
ATOM 1552 C C . GLU A 1 201 ? 45.021 -0.514 117.491 1.00 34.49 201 GLU A C 1
ATOM 1553 O O . GLU A 1 201 ? 44.290 0.147 116.757 1.00 33.89 201 GLU A O 1
ATOM 1559 N N . LYS A 1 202 ? 44.788 -0.670 118.791 1.00 35.26 202 LYS A N 1
ATOM 1560 C CA . LYS A 1 202 ? 43.623 -0.075 119.434 1.00 35.05 202 LYS A CA 1
ATOM 1561 C C . LYS A 1 202 ? 43.688 1.438 119.538 1.00 34.13 202 LYS A C 1
ATOM 1562 O O . LYS A 1 202 ? 42.680 2.115 119.364 1.00 35.47 202 LYS A O 1
ATOM 1568 N N . GLU A 1 203 ? 44.874 1.964 119.822 1.00 32.29 203 GLU A N 1
ATOM 1569 C CA . GLU A 1 203 ? 45.058 3.400 119.989 1.00 30.07 203 GLU A CA 1
ATOM 1570 C C . GLU A 1 203 ? 45.414 4.215 118.742 1.00 29.53 203 GLU A C 1
ATOM 1571 O O . GLU A 1 203 ? 45.471 5.444 118.805 1.00 28.67 203 GLU A O 1
ATOM 1577 N N . LYS A 1 204 ? 45.655 3.553 117.616 1.00 28.83 204 LYS A N 1
ATOM 1578 C CA . LYS A 1 204 ? 46.025 4.269 116.401 1.00 29.71 204 LYS A CA 1
ATOM 1579 C C . LYS A 1 204 ? 44.821 4.870 115.688 1.00 31.21 204 LYS A C 1
ATOM 1580 O O . LYS A 1 204 ? 43.678 4.558 116.004 1.00 30.75 204 LYS A O 1
ATOM 1586 N N . PHE A 1 205 ? 45.088 5.740 114.721 1.00 32.30 205 PHE A N 1
ATOM 1587 C CA . PHE A 1 205 ? 44.020 6.347 113.945 1.00 32.62 205 PHE A CA 1
ATOM 1588 C C . PHE A 1 205 ? 43.485 5.240 113.045 1.00 33.32 205 PHE A C 1
ATOM 1589 O O . PHE A 1 205 ? 44.255 4.571 112.357 1.00 33.95 205 PHE A O 1
ATOM 1597 N N . ALA A 1 206 ? 42.171 5.049 113.060 1.00 32.87 206 ALA A N 1
ATOM 1598 C CA . ALA A 1 206 ? 41.523 4.006 112.272 1.00 32.96 206 ALA A CA 1
ATOM 1599 C C . ALA A 1 206 ? 41.925 3.972 110.802 1.00 32.60 206 ALA A C 1
ATOM 1600 O O . ALA A 1 206 ? 42.056 2.897 110.215 1.00 31.75 206 ALA A O 1
ATOM 1602 N N . GLY A 1 207 ? 42.123 5.143 110.208 1.00 32.06 207 GLY A N 1
ATOM 1603 C CA . GLY A 1 207 ? 42.476 5.197 108.800 1.00 31.96 207 GLY A CA 1
ATOM 1604 C C . GLY A 1 207 ? 43.940 5.049 108.430 1.00 31.86 207 GLY A C 1
ATOM 1605 O O . GLY A 1 207 ? 44.273 5.013 107.244 1.00 30.94 207 GLY A O 1
ATOM 1606 N N . ALA A 1 208 ? 44.817 4.944 109.424 1.00 31.70 208 ALA A N 1
ATOM 1607 C CA . ALA A 1 208 ? 46.247 4.823 109.156 1.00 30.95 208 ALA A CA 1
ATOM 1608 C C . ALA A 1 208 ? 46.761 3.399 109.263 1.00 30.63 208 ALA A C 1
ATOM 1609 O O . ALA A 1 208 ? 46.196 2.579 109.985 1.00 30.42 208 ALA A O 1
ATOM 1611 N N . VAL A 1 209 ? 47.830 3.105 108.527 1.00 30.97 209 VAL A N 1
ATOM 1612 C CA . VAL A 1 209 ? 48.451 1.784 108.586 1.00 30.89 209 VAL A CA 1
ATOM 1613 C C . VAL A 1 209 ? 49.027 1.696 109.999 1.00 31.27 209 VAL A C 1
ATOM 1614 O O . VAL A 1 209 ? 48.969 0.651 110.649 1.00 31.85 209 VAL A O 1
ATOM 1618 N N . TYR A 1 210 ? 49.589 2.811 110.461 1.00 30.03 210 TYR A N 1
ATOM 1619 C CA . TYR A 1 210 ? 50.108 2.905 111.819 1.00 28.41 210 TYR A CA 1
ATOM 1620 C C . TYR A 1 210 ? 50.230 4.358 112.230 1.00 26.61 210 TYR A C 1
ATOM 1621 O O . TYR A 1 210 ? 50.230 5.256 111.390 1.00 24.95 210 TYR A O 1
ATOM 1630 N N . THR A 1 211 ? 50.303 4.582 113.537 1.00 27.39 211 THR A N 1
ATOM 1631 C CA . THR A 1 211 ? 50.411 5.927 114.083 1.00 26.44 211 THR A CA 1
ATOM 1632 C C . THR A 1 211 ? 51.587 6.031 115.040 1.00 25.78 211 THR A C 1
ATOM 1633 O O . THR A 1 211 ? 51.678 5.255 115.993 1.00 26.25 211 THR A O 1
ATOM 1637 N N . THR A 1 212 ? 52.489 6.981 114.786 1.00 25.60 212 THR A N 1
ATOM 1638 C CA . THR A 1 212 ? 53.641 7.189 115.665 1.00 24.52 212 THR A CA 1
ATOM 1639 C C . THR A 1 212 ? 53.319 8.377 116.567 1.00 25.65 212 THR A C 1
ATOM 1640 O O . THR A 1 212 ? 52.548 9.263 116.193 1.00 26.24 212 THR A O 1
ATOM 1644 N N . THR A 1 213 ? 53.914 8.405 117.752 1.00 26.77 213 THR A N 1
ATOM 1645 C CA . THR A 1 213 ? 53.624 9.469 118.704 1.00 25.96 213 THR A CA 1
ATOM 1646 C C . THR A 1 213 ? 54.784 9.767 119.647 1.00 24.96 213 THR A C 1
ATOM 1647 O O . THR A 1 213 ? 55.727 8.986 119.747 1.00 24.10 213 THR A O 1
ATOM 1651 N N . ILE A 1 214 ? 54.717 10.920 120.309 1.00 24.49 214 ILE A N 1
ATOM 1652 C CA . ILE A 1 214 ? 55.698 11.286 121.325 1.00 25.40 214 ILE A CA 1
ATOM 1653 C C . ILE A 1 214 ? 54.855 11.453 122.585 1.00 26.40 214 ILE A C 1
ATOM 1654 O O . ILE A 1 214 ? 53.912 12.252 122.622 1.00 28.58 214 ILE A O 1
ATOM 1659 N N . GLU A 1 215 ? 55.179 10.676 123.610 1.00 26.17 215 GLU A N 1
ATOM 1660 C CA . GLU A 1 215 ? 54.430 10.711 124.854 1.00 24.81 215 GLU A CA 1
ATOM 1661 C C . GLU A 1 215 ? 55.227 11.367 125.963 1.00 24.75 215 GLU A C 1
ATOM 1662 O O . GLU A 1 215 ? 56.388 11.028 126.189 1.00 23.78 215 GLU A O 1
ATOM 1668 N N . ALA A 1 216 ? 54.590 12.308 126.652 1.00 26.43 216 ALA A N 1
ATOM 1669 C CA . ALA A 1 216 ? 55.216 13.023 127.761 1.00 26.39 216 ALA A CA 1
ATOM 1670 C C . ALA A 1 216 ? 54.463 12.715 129.049 1.00 26.95 216 ALA A C 1
ATOM 1671 O O . ALA A 1 216 ? 53.296 12.315 129.020 1.00 26.83 216 ALA A O 1
ATOM 1673 N N . LEU A 1 217 ? 55.139 12.899 130.177 1.00 28.52 217 LEU A N 1
ATOM 1674 C CA . LEU A 1 217 ? 54.536 12.661 131.486 1.00 28.69 217 LEU A CA 1
ATOM 1675 C C . LEU A 1 217 ? 54.432 14.001 132.217 1.00 27.47 217 LEU A C 1
ATOM 1676 O O . LEU A 1 217 ? 55.437 14.676 132.434 1.00 27.58 217 LEU A O 1
ATOM 1681 N N . MET A 1 218 ? 53.211 14.381 132.587 1.00 28.19 218 MET A N 1
ATOM 1682 C CA . MET A 1 218 ? 52.967 15.643 133.288 1.00 27.51 218 MET A CA 1
ATOM 1683 C C . MET A 1 218 ? 53.326 15.497 134.754 1.00 28.36 218 MET A C 1
ATOM 1684 O O . MET A 1 218 ? 53.466 14.381 135.249 1.00 28.18 218 MET A O 1
ATOM 1689 N N . LYS A 1 219 ? 53.467 16.622 135.449 1.00 29.51 219 LYS A N 1
ATOM 1690 C CA . LYS A 1 219 ? 53.818 16.599 136.861 1.00 30.08 219 LYS A CA 1
ATOM 1691 C C . LYS A 1 219 ? 52.796 15.909 137.753 1.00 31.67 219 LYS A C 1
ATOM 1692 O O . LYS A 1 219 ? 53.060 15.686 138.934 1.00 33.07 219 LYS A O 1
ATOM 1698 N N . ASP A 1 220 ? 51.636 15.562 137.205 1.00 31.21 220 ASP A N 1
ATOM 1699 C CA . ASP A 1 220 ? 50.625 14.896 138.009 1.00 31.75 220 ASP A CA 1
ATOM 1700 C C . ASP A 1 220 ? 50.654 13.391 137.764 1.00 32.64 220 ASP A C 1
ATOM 1701 O O . ASP A 1 220 ? 49.745 12.663 138.181 1.00 32.24 220 ASP A O 1
ATOM 1706 N N . GLY A 1 221 ? 51.694 12.929 137.073 1.00 31.70 221 GLY A N 1
ATOM 1707 C CA . GLY A 1 221 ? 51.831 11.508 136.801 1.00 29.81 221 GLY A CA 1
ATOM 1708 C C . GLY A 1 221 ? 51.000 10.972 135.654 1.00 30.21 221 GLY A C 1
ATOM 1709 O O . GLY A 1 221 ? 50.953 9.755 135.430 1.00 29.59 221 GLY A O 1
ATOM 1710 N N . LYS A 1 222 ? 50.338 11.864 134.927 1.00 31.17 222 LYS A N 1
ATOM 1711 C CA . LYS A 1 222 ? 49.517 11.449 133.788 1.00 32.34 222 LYS A CA 1
ATOM 1712 C C . LYS A 1 222 ? 50.249 11.683 132.467 1.00 31.12 222 LYS A C 1
ATOM 1713 O O . LYS A 1 222 ? 51.067 12.608 132.345 1.00 30.22 222 LYS A O 1
ATOM 1719 N N . ALA A 1 223 ? 49.952 10.843 131.480 1.00 27.93 223 ALA A N 1
ATOM 1720 C CA . ALA A 1 223 ? 50.578 10.962 130.172 1.00 26.37 223 ALA A CA 1
ATOM 1721 C C . ALA A 1 223 ? 49.805 11.906 129.260 1.00 26.72 223 ALA A C 1
ATOM 1722 O O . ALA A 1 223 ? 48.575 12.039 129.360 1.00 24.65 223 ALA A O 1
ATOM 1724 N N . LEU A 1 224 ? 50.548 12.553 128.369 1.00 25.75 224 LEU A N 1
ATOM 1725 C CA . LEU A 1 224 ? 49.977 13.474 127.399 1.00 26.77 224 LEU A CA 1
ATOM 1726 C C . LEU A 1 224 ? 50.661 13.274 126.039 1.00 27.36 224 LEU A C 1
ATOM 1727 O O . LEU A 1 224 ? 51.892 13.307 125.933 1.00 26.30 224 LEU A O 1
ATOM 1732 N N . GLN A 1 225 ? 49.859 13.030 125.008 1.00 27.33 225 GLN A N 1
ATOM 1733 C CA . GLN A 1 225 ? 50.387 12.854 123.662 1.00 28.96 225 GLN A CA 1
ATOM 1734 C C . GLN A 1 225 ? 50.736 14.246 123.130 1.00 28.93 225 GLN A C 1
ATOM 1735 O O . GLN A 1 225 ? 49.843 15.069 122.934 1.00 30.38 225 GLN A O 1
ATOM 1741 N N . ALA A 1 226 ? 52.020 14.505 122.887 1.00 29.17 226 ALA A N 1
ATOM 1742 C CA . ALA A 1 226 ? 52.459 15.822 122.415 1.00 29.35 226 ALA A CA 1
ATOM 1743 C C . ALA A 1 226 ? 52.550 16.027 120.900 1.00 29.26 226 ALA A C 1
ATOM 1744 O O . ALA A 1 226 ? 52.642 17.161 120.432 1.00 30.52 226 ALA A O 1
ATOM 1746 N N . GLY A 1 227 ? 52.532 14.944 120.132 1.00 29.53 227 GLY A N 1
ATOM 1747 C CA . GLY A 1 227 ? 52.622 15.074 118.685 1.00 27.11 227 GLY A CA 1
ATOM 1748 C C . GLY A 1 227 ? 52.311 13.754 118.017 1.00 27.31 227 GLY A C 1
ATOM 1749 O O . GLY A 1 227 ? 52.502 12.696 118.618 1.00 27.02 227 GLY A O 1
ATOM 1750 N N . THR A 1 228 ? 51.836 13.801 116.779 1.00 26.92 228 THR A N 1
ATOM 1751 C CA . THR A 1 228 ? 51.489 12.574 116.078 1.00 26.02 228 THR A CA 1
ATOM 1752 C C . THR A 1 228 ? 51.895 12.642 114.626 1.00 24.68 228 THR A C 1
ATOM 1753 O O . THR A 1 228 ? 51.838 13.697 114.004 1.00 22.82 228 THR A O 1
ATOM 1757 N N . SER A 1 229 ? 52.291 11.494 114.097 1.00 23.79 229 SER A N 1
ATOM 1758 C CA . SER A 1 229 ? 52.683 11.376 112.711 1.00 23.52 229 SER A CA 1
ATOM 1759 C C . SER A 1 229 ? 52.153 10.016 112.261 1.00 23.90 229 SER A C 1
ATOM 1760 O O . SER A 1 229 ? 52.500 8.972 112.828 1.00 23.90 229 SER A O 1
ATOM 1763 N N . HIS A 1 230 ? 51.294 10.039 111.251 1.00 23.15 230 HIS A N 1
ATOM 1764 C CA . HIS A 1 230 ? 50.680 8.825 110.737 1.00 23.28 230 HIS A CA 1
ATOM 1765 C C . HIS A 1 230 ? 51.217 8.401 109.372 1.00 24.13 230 HIS A C 1
ATOM 1766 O O . HIS A 1 230 ? 51.608 9.238 108.554 1.00 22.28 230 HIS A O 1
ATOM 1773 N N . TYR A 1 231 ? 51.246 7.094 109.137 1.00 23.74 231 TYR A N 1
ATOM 1774 C CA . TYR A 1 231 ? 51.616 6.588 107.826 1.00 24.08 231 TYR A CA 1
ATOM 1775 C C . TYR A 1 231 ? 50.273 6.065 107.336 1.00 24.92 231 TYR A C 1
ATOM 1776 O O . TYR A 1 231 ? 49.703 5.162 107.939 1.00 25.16 231 TYR A O 1
ATOM 1785 N N . LEU A 1 232 ? 49.763 6.639 106.256 1.00 25.76 232 LEU A N 1
ATOM 1786 C CA . LEU A 1 232 ? 48.462 6.243 105.741 1.00 28.41 232 LEU A CA 1
ATOM 1787 C C . LEU A 1 232 ? 48.507 5.214 104.625 1.00 29.69 232 LEU A C 1
ATOM 1788 O O . LEU A 1 232 ? 47.461 4.741 104.183 1.00 30.49 232 LEU A O 1
ATOM 1793 N N . GLY A 1 233 ? 49.709 4.860 104.177 1.00 30.39 233 GLY A N 1
ATOM 1794 C CA . GLY A 1 233 ? 49.828 3.893 103.100 1.00 31.13 233 GLY A CA 1
ATOM 1795 C C . GLY A 1 233 ? 49.128 4.438 101.869 1.00 32.39 233 GLY A C 1
ATOM 1796 O O . GLY A 1 233 ? 49.315 5.601 101.516 1.00 32.38 233 GLY A O 1
ATOM 1797 N N . GLU A 1 234 ? 48.320 3.606 101.217 1.00 32.88 234 GLU A N 1
ATOM 1798 C CA . GLU A 1 234 ? 47.582 4.024 100.031 1.00 34.33 234 GLU A CA 1
ATOM 1799 C C . GLU A 1 234 ? 46.112 4.239 100.388 1.00 33.86 234 GLU A C 1
ATOM 1800 O O . GLU A 1 234 ? 45.291 4.509 99.519 1.00 33.65 234 GLU A O 1
ATOM 1806 N N . ASN A 1 235 ? 45.783 4.110 101.668 1.00 33.93 235 ASN A N 1
ATOM 1807 C CA . ASN A 1 235 ? 44.403 4.271 102.116 1.00 35.06 235 ASN A CA 1
ATOM 1808 C C . ASN A 1 235 ? 43.766 5.581 101.670 1.00 34.70 235 ASN A C 1
ATOM 1809 O O . ASN A 1 235 ? 42.676 5.591 101.091 1.00 35.32 235 ASN A O 1
ATOM 1814 N N . PHE A 1 236 ? 44.455 6.682 101.946 1.00 32.79 236 PHE A N 1
ATOM 1815 C CA . PHE A 1 236 ? 43.974 8.009 101.597 1.00 31.60 236 PHE A CA 1
ATOM 1816 C C . PHE A 1 236 ? 43.935 8.188 100.080 1.00 31.59 236 PHE A C 1
ATOM 1817 O O . PHE A 1 236 ? 43.006 8.785 99.544 1.00 32.24 236 PHE A O 1
ATOM 1825 N N . ALA A 1 237 ? 44.948 7.669 99.395 1.00 30.86 237 ALA A N 1
ATOM 1826 C CA . ALA A 1 237 ? 45.033 7.769 97.943 1.00 32.63 237 ALA A CA 1
ATOM 1827 C C . ALA A 1 237 ? 43.885 7.029 97.252 1.00 32.85 237 ALA A C 1
ATOM 1828 O O . ALA A 1 237 ? 43.317 7.526 96.283 1.00 32.32 237 ALA A O 1
ATOM 1830 N N . ARG A 1 238 ? 43.547 5.842 97.747 1.00 33.89 238 ARG A N 1
ATOM 1831 C CA . ARG A 1 238 ? 42.455 5.065 97.164 1.00 35.86 238 ARG A CA 1
ATOM 1832 C C . ARG A 1 238 ? 41.122 5.777 97.394 1.00 36.50 238 ARG A C 1
ATOM 1833 O O . ARG A 1 238 ? 40.289 5.861 96.490 1.00 38.71 238 ARG A O 1
ATOM 1841 N N . ALA A 1 239 ? 40.933 6.295 98.605 1.00 34.08 239 ALA A N 1
ATOM 1842 C CA . ALA A 1 239 ? 39.704 6.987 98.961 1.00 34.80 239 ALA A CA 1
ATOM 1843 C C . ALA A 1 239 ? 39.418 8.222 98.112 1.00 34.59 239 ALA A C 1
ATOM 1844 O O . ALA A 1 239 ? 38.262 8.537 97.844 1.00 35.73 239 ALA A O 1
ATOM 1846 N N . PHE A 1 240 ? 40.464 8.921 97.688 1.00 33.95 240 PHE A N 1
ATOM 1847 C CA . PHE A 1 240 ? 40.281 10.126 96.893 1.00 33.11 240 PHE A CA 1
ATOM 1848 C C . PHE A 1 240 ? 40.816 10.012 95.486 1.00 34.58 240 PHE A C 1
ATOM 1849 O O . PHE A 1 240 ? 40.979 11.009 94.788 1.00 35.66 240 PHE A O 1
ATOM 1857 N N . ASP A 1 241 ? 41.083 8.782 95.073 1.00 35.75 241 ASP A N 1
ATOM 1858 C CA . ASP A 1 241 ? 41.573 8.524 93.735 1.00 36.32 241 ASP A CA 1
ATOM 1859 C C . ASP A 1 241 ? 42.766 9.393 93.394 1.00 36.51 241 ASP A C 1
ATOM 1860 O O . ASP A 1 241 ? 42.763 10.109 92.391 1.00 37.51 241 ASP A O 1
ATOM 1865 N N . ILE A 1 242 ? 43.785 9.334 94.241 1.00 36.46 242 ILE A N 1
ATOM 1866 C CA . ILE A 1 242 ? 45.001 10.101 94.023 1.00 36.67 242 ILE A CA 1
ATOM 1867 C C . ILE A 1 242 ? 46.044 9.165 93.433 1.00 38.02 242 ILE A C 1
ATOM 1868 O O . ILE A 1 242 ? 46.638 8.353 94.147 1.00 38.30 242 ILE A O 1
ATOM 1873 N N . LYS A 1 243 ? 46.264 9.269 92.129 1.00 38.80 243 LYS A N 1
ATOM 1874 C CA . LYS A 1 243 ? 47.241 8.412 91.483 1.00 39.99 243 LYS A CA 1
ATOM 1875 C C . LYS A 1 243 ? 48.133 9.164 90.512 1.00 40.48 243 LYS A C 1
ATOM 1876 O O . LYS A 1 243 ? 47.818 10.276 90.085 1.00 41.46 243 LYS A O 1
ATOM 1882 N N . PHE A 1 244 ? 49.264 8.559 90.177 1.00 39.96 244 PHE A N 1
ATOM 1883 C CA . PHE A 1 244 ? 50.209 9.194 89.278 1.00 39.82 244 PHE A CA 1
ATOM 1884 C C . PHE A 1 244 ? 50.783 8.181 88.307 1.00 41.14 244 PHE A C 1
ATOM 1885 O O . PHE A 1 244 ? 50.700 6.974 88.529 1.00 40.77 244 PHE A O 1
ATOM 1893 N N . GLN A 1 245 ? 51.370 8.687 87.230 1.00 43.58 245 GLN A N 1
ATOM 1894 C CA . GLN A 1 245 ? 52.005 7.844 86.232 1.00 46.08 245 GLN A CA 1
ATOM 1895 C C . GLN A 1 245 ? 53.482 7.791 86.588 1.00 45.95 245 GLN A C 1
ATOM 1896 O O . GLN A 1 245 ? 54.194 8.789 86.470 1.00 44.76 245 GLN A O 1
ATOM 1902 N N . ASP A 1 246 ? 53.942 6.628 87.024 1.00 47.30 246 ASP A N 1
ATOM 1903 C CA . ASP A 1 246 ? 55.333 6.478 87.410 1.00 49.27 246 ASP A CA 1
ATOM 1904 C C . ASP A 1 246 ? 56.257 6.537 86.199 1.00 51.57 246 ASP A C 1
ATOM 1905 O O . ASP A 1 246 ? 55.800 6.654 85.066 1.00 51.51 246 ASP A O 1
ATOM 1910 N N . ARG A 1 247 ? 57.561 6.462 86.449 1.00 54.79 247 ARG A N 1
ATOM 1911 C CA . ARG A 1 247 ? 58.556 6.516 85.383 1.00 57.80 247 ARG A CA 1
ATOM 1912 C C . ARG A 1 247 ? 58.437 5.306 84.455 1.00 58.37 247 ARG A C 1
ATOM 1913 O O . ARG A 1 247 ? 58.789 5.376 83.277 1.00 58.22 247 ARG A O 1
ATOM 1921 N N . ASP A 1 248 ? 57.936 4.198 84.994 1.00 58.45 248 ASP A N 1
ATOM 1922 C CA . ASP A 1 248 ? 57.763 2.978 84.214 1.00 57.55 248 ASP A CA 1
ATOM 1923 C C . ASP A 1 248 ? 56.419 3.002 83.489 1.00 57.15 248 ASP A C 1
ATOM 1924 O O . ASP A 1 248 ? 55.911 1.965 83.059 1.00 57.76 248 ASP A O 1
ATOM 1929 N N . LEU A 1 249 ? 55.853 4.198 83.362 1.00 55.63 249 LEU A N 1
ATOM 1930 C CA . LEU A 1 249 ? 54.578 4.399 82.682 1.00 54.89 249 LEU A CA 1
ATOM 1931 C C . LEU A 1 249 ? 53.384 3.743 83.365 1.00 53.94 249 LEU A C 1
ATOM 1932 O O . LEU A 1 249 ? 52.250 3.893 82.913 1.00 54.51 249 LEU A O 1
ATOM 1937 N N . GLN A 1 250 ? 53.630 3.019 84.450 1.00 53.00 250 GLN A N 1
ATOM 1938 C CA . GLN A 1 250 ? 52.545 2.368 85.179 1.00 52.66 250 GLN A CA 1
ATOM 1939 C C . GLN A 1 250 ? 51.822 3.382 86.079 1.00 50.82 250 GLN A C 1
ATOM 1940 O O . GLN A 1 250 ? 52.447 4.276 86.656 1.00 50.99 250 GLN A O 1
ATOM 1946 N N . VAL A 1 251 ? 50.505 3.246 86.193 1.00 48.69 251 VAL A N 1
ATOM 1947 C CA . VAL A 1 251 ? 49.710 4.142 87.026 1.00 46.71 251 VAL A CA 1
ATOM 1948 C C . VAL A 1 251 ? 49.540 3.527 88.416 1.00 45.92 251 VAL A C 1
ATOM 1949 O O . VAL A 1 251 ? 48.978 2.435 88.563 1.00 44.57 251 VAL A O 1
ATOM 1953 N N . LYS A 1 252 ? 50.023 4.241 89.432 1.00 44.93 252 LYS A N 1
ATOM 1954 C CA . LYS A 1 252 ? 49.962 3.766 90.813 1.00 43.70 252 LYS A CA 1
ATOM 1955 C C . LYS A 1 252 ? 49.394 4.815 91.773 1.00 42.64 252 LYS A C 1
ATOM 1956 O O . LYS A 1 252 ? 49.355 6.003 91.453 1.00 43.60 252 LYS A O 1
ATOM 1962 N N . TYR A 1 253 ? 48.951 4.373 92.949 1.00 40.67 253 TYR A N 1
ATOM 1963 C CA . TYR A 1 253 ? 48.432 5.296 93.957 1.00 40.16 253 TYR A CA 1
ATOM 1964 C C . TYR A 1 253 ? 49.613 5.852 94.728 1.00 38.82 253 TYR A C 1
ATOM 1965 O O . TYR A 1 253 ? 50.654 5.199 94.834 1.00 38.66 253 TYR A O 1
ATOM 1974 N N . VAL A 1 254 ? 49.456 7.049 95.282 1.00 37.80 254 VAL A N 1
ATOM 1975 C CA . VAL A 1 254 ? 50.541 7.642 96.051 1.00 35.38 254 VAL A CA 1
ATOM 1976 C C . VAL A 1 254 ? 50.491 7.119 97.472 1.00 34.28 254 VAL A C 1
ATOM 1977 O O . VAL A 1 254 ? 49.494 6.531 97.900 1.00 34.06 254 VAL A O 1
ATOM 1981 N N . HIS A 1 255 ? 51.588 7.330 98.187 1.00 33.20 255 HIS A N 1
ATOM 1982 C CA . HIS A 1 255 ? 51.710 6.938 99.580 1.00 31.16 255 HIS A CA 1
ATOM 1983 C C . HIS A 1 255 ? 51.723 8.247 100.353 1.00 30.04 255 HIS A C 1
ATOM 1984 O O . HIS A 1 255 ? 52.534 9.140 100.075 1.00 29.72 255 HIS A O 1
ATOM 1991 N N . THR A 1 256 ? 50.829 8.372 101.323 1.00 28.09 256 THR A N 1
ATOM 1992 C CA . THR A 1 256 ? 50.750 9.614 102.062 1.00 25.40 256 THR A CA 1
ATOM 1993 C C . THR A 1 256 ? 51.011 9.521 103.554 1.00 25.12 256 THR A C 1
ATOM 1994 O O . THR A 1 256 ? 50.994 8.441 104.146 1.00 22.56 256 THR A O 1
ATOM 1998 N N . THR A 1 257 ? 51.269 10.684 104.147 1.00 23.57 257 THR A N 1
ATOM 1999 C CA . THR A 1 257 ? 51.499 10.790 105.576 1.00 22.87 257 THR A CA 1
ATOM 2000 C C . THR A 1 257 ? 50.687 11.986 106.051 1.00 23.11 257 THR A C 1
ATOM 2001 O O . THR A 1 257 ? 50.193 12.775 105.253 1.00 22.72 257 THR A O 1
ATOM 2005 N N . SER A 1 258 ? 50.572 12.112 107.363 1.00 23.24 258 SER A N 1
ATOM 2006 C CA . SER A 1 258 ? 49.841 13.194 107.980 1.00 21.46 258 SER A CA 1
ATOM 2007 C C . SER A 1 258 ? 50.441 13.366 109.373 1.00 20.91 258 SER A C 1
ATOM 2008 O O . SER A 1 258 ? 50.846 12.391 110.005 1.00 18.83 258 SER A O 1
ATOM 2011 N N . TRP A 1 259 ? 50.520 14.604 109.845 1.00 20.38 259 TRP A N 1
ATOM 2012 C CA . TRP A 1 259 ? 51.074 14.869 111.167 1.00 19.32 259 TRP A CA 1
ATOM 2013 C C . TRP A 1 259 ? 50.584 16.206 111.691 1.00 20.09 259 TRP A C 1
ATOM 2014 O O . TRP A 1 259 ? 50.446 17.167 110.940 1.00 19.05 259 TRP A O 1
ATOM 2025 N N . GLY A 1 260 ? 50.309 16.267 112.986 1.00 21.40 260 GLY A N 1
ATOM 2026 C CA . GLY A 1 260 ? 49.842 17.513 113.550 1.00 21.44 260 GLY A CA 1
ATOM 2027 C C . GLY A 1 260 ? 50.263 17.717 114.986 1.00 20.93 260 GLY A C 1
ATOM 2028 O O . GLY A 1 260 ? 50.579 16.765 115.705 1.00 21.53 260 GLY A O 1
ATOM 2029 N N . LEU A 1 261 ? 50.281 18.980 115.387 1.00 21.07 261 LEU A N 1
ATOM 2030 C CA . LEU A 1 261 ? 50.624 19.380 116.745 1.00 22.17 261 LEU A CA 1
ATOM 2031 C C . LEU A 1 261 ? 49.809 20.635 117.017 1.00 22.66 261 LEU A C 1
ATOM 2032 O O . LEU A 1 261 ? 49.843 21.577 116.222 1.00 23.99 261 LEU A O 1
ATOM 2037 N N . SER A 1 262 ? 49.072 20.643 118.126 1.00 23.58 262 SER A N 1
ATOM 2038 C CA . SER A 1 262 ? 48.216 21.778 118.489 1.00 22.94 262 SER A CA 1
ATOM 2039 C C . SER A 1 262 ? 48.701 22.544 119.707 1.00 23.90 262 SER A C 1
ATOM 2040 O O . SER A 1 262 ? 49.732 22.208 120.297 1.00 23.44 262 SER A O 1
ATOM 2043 N N . TRP A 1 263 ? 47.948 23.572 120.091 1.00 24.82 263 TRP A N 1
ATOM 2044 C CA . TRP A 1 263 ? 48.329 24.362 121.245 1.00 26.83 263 TRP A CA 1
ATOM 2045 C C . TRP A 1 263 ? 48.210 23.552 122.536 1.00 27.65 263 TRP A C 1
ATOM 2046 O O . TRP A 1 263 ? 48.406 24.069 123.634 1.00 28.33 263 TRP A O 1
ATOM 2057 N N . ARG A 1 264 ? 47.887 22.272 122.401 1.00 29.40 264 ARG A N 1
ATOM 2058 C CA . ARG A 1 264 ? 47.836 21.407 123.569 1.00 29.96 264 ARG A CA 1
ATOM 2059 C C . ARG A 1 264 ? 49.278 21.347 124.092 1.00 29.44 264 ARG A C 1
ATOM 2060 O O . ARG A 1 264 ? 49.527 21.050 125.265 1.00 29.18 264 ARG A O 1
ATOM 2068 N N . PHE A 1 265 ? 50.222 21.627 123.198 1.00 26.48 265 PHE A N 1
ATOM 2069 C CA . PHE A 1 265 ? 51.629 21.630 123.548 1.00 25.82 265 PHE A CA 1
ATOM 2070 C C . PHE A 1 265 ? 51.812 22.634 124.679 1.00 25.32 265 PHE A C 1
ATOM 2071 O O . PHE A 1 265 ? 52.576 22.391 125.617 1.00 24.68 265 PHE A O 1
ATOM 2079 N N . ILE A 1 266 ? 51.104 23.761 124.591 1.00 25.38 266 ILE A N 1
ATOM 2080 C CA . ILE A 1 266 ? 51.192 24.788 125.627 1.00 25.29 266 ILE A CA 1
ATOM 2081 C C . ILE A 1 266 ? 50.765 24.184 126.951 1.00 25.75 266 ILE A C 1
ATOM 2082 O O . ILE A 1 266 ? 51.355 24.475 127.987 1.00 27.20 266 ILE A O 1
ATOM 2087 N N . GLY A 1 267 ? 49.746 23.333 126.917 1.00 24.25 267 GLY A N 1
ATOM 2088 C CA . GLY A 1 267 ? 49.320 22.679 128.142 1.00 25.86 267 GLY A CA 1
ATOM 2089 C C . GLY A 1 267 ? 50.441 21.773 128.652 1.00 26.43 267 GLY A C 1
ATOM 2090 O O . GLY A 1 267 ? 50.723 21.708 129.852 1.00 24.20 267 GLY A O 1
ATOM 2091 N N . ALA A 1 268 ? 51.086 21.070 127.725 1.00 25.42 268 ALA A N 1
ATOM 2092 C CA . ALA A 1 268 ? 52.182 20.179 128.076 1.00 26.05 268 ALA A CA 1
ATOM 2093 C C . ALA A 1 268 ? 53.261 20.979 128.804 1.00 26.99 268 ALA A C 1
ATOM 2094 O O . ALA A 1 268 ? 53.806 20.523 129.802 1.00 28.12 268 ALA A O 1
ATOM 2096 N N . ILE A 1 269 ? 53.556 22.179 128.307 1.00 27.18 269 ILE A N 1
ATOM 2097 C CA . ILE A 1 269 ? 54.564 23.030 128.926 1.00 26.98 269 ILE A CA 1
ATOM 2098 C C . ILE A 1 269 ? 54.133 23.449 130.327 1.00 27.61 269 ILE A C 1
ATOM 2099 O O . ILE A 1 269 ? 54.924 23.429 131.268 1.00 28.54 269 ILE A O 1
ATOM 2104 N N . ILE A 1 270 ? 52.869 23.820 130.464 1.00 27.47 270 ILE A N 1
ATOM 2105 C CA . ILE A 1 270 ? 52.340 24.234 131.751 1.00 26.07 270 ILE A CA 1
ATOM 2106 C C . ILE A 1 270 ? 52.462 23.136 132.814 1.00 25.26 270 ILE A C 1
ATOM 2107 O O . ILE A 1 270 ? 53.028 23.356 133.885 1.00 26.21 270 ILE A O 1
ATOM 2112 N N . MET A 1 271 ? 51.940 21.956 132.508 1.00 24.22 271 MET A N 1
ATOM 2113 C CA . MET A 1 271 ? 51.949 20.838 133.445 1.00 23.51 271 MET A CA 1
ATOM 2114 C C . MET A 1 271 ? 53.279 20.111 133.629 1.00 25.17 271 MET A C 1
ATOM 2115 O O . MET A 1 271 ? 53.411 19.264 134.520 1.00 26.39 271 MET A O 1
ATOM 2120 N N . THR A 1 272 ? 54.262 20.436 132.801 1.00 24.81 272 THR A N 1
ATOM 2121 C CA . THR A 1 272 ? 55.561 19.795 132.892 1.00 25.12 272 THR A CA 1
ATOM 2122 C C . THR A 1 272 ? 56.537 20.594 133.753 1.00 26.70 272 THR A C 1
ATOM 2123 O O . THR A 1 272 ? 57.245 20.030 134.585 1.00 26.76 272 THR A O 1
ATOM 2127 N N . HIS A 1 273 ? 56.570 21.907 133.556 1.00 27.68 273 HIS A N 1
ATOM 2128 C CA . HIS A 1 273 ? 57.493 22.755 134.297 1.00 29.43 273 HIS A CA 1
ATOM 2129 C C . HIS A 1 273 ? 56.838 23.682 135.327 1.00 30.73 273 HIS A C 1
ATOM 2130 O O . HIS A 1 273 ? 57.524 24.264 136.172 1.00 32.38 273 HIS A O 1
ATOM 2137 N N . GLY A 1 274 ? 55.521 23.827 135.254 1.00 30.28 274 GLY A N 1
ATOM 2138 C CA . GLY A 1 274 ? 54.835 24.699 136.188 1.00 30.88 274 GLY A CA 1
ATOM 2139 C C . GLY A 1 274 ? 54.967 24.243 137.627 1.00 31.68 274 GLY A C 1
ATOM 2140 O O . GLY A 1 274 ? 55.040 23.039 137.905 1.00 31.08 274 GLY A O 1
ATOM 2141 N N . ASP A 1 275 ? 55.011 25.202 138.548 1.00 31.96 275 ASP A N 1
ATOM 2142 C CA . ASP A 1 275 ? 55.117 24.883 139.969 1.00 33.06 275 ASP A CA 1
ATOM 2143 C C . ASP A 1 275 ? 54.060 25.666 140.749 1.00 33.68 275 ASP A C 1
ATOM 2144 O O . ASP A 1 275 ? 53.228 26.351 140.149 1.00 34.18 275 ASP A O 1
ATOM 2149 N N . ASP A 1 276 ? 54.096 25.565 142.078 1.00 35.12 276 ASP A N 1
ATOM 2150 C CA . ASP A 1 276 ? 53.122 26.238 142.947 1.00 35.12 276 ASP A CA 1
ATOM 2151 C C . ASP A 1 276 ? 53.160 27.764 142.909 1.00 34.77 276 ASP A C 1
ATOM 2152 O O . ASP A 1 276 ? 52.256 28.425 143.418 1.00 34.36 276 ASP A O 1
ATOM 2157 N N . ARG A 1 277 ? 54.196 28.329 142.304 1.00 35.39 277 ARG A N 1
ATOM 2158 C CA . ARG A 1 277 ? 54.287 29.781 142.199 1.00 36.90 277 ARG A CA 1
ATOM 2159 C C . ARG A 1 277 ? 53.792 30.261 140.828 1.00 37.29 277 ARG A C 1
ATOM 2160 O O . ARG A 1 277 ? 53.713 31.464 140.566 1.00 37.99 277 ARG A O 1
ATOM 2168 N N . GLY A 1 278 ? 53.448 29.314 139.959 1.00 35.55 278 GLY A N 1
ATOM 2169 C CA . GLY A 1 278 ? 52.961 29.675 138.640 1.00 35.13 278 GLY A CA 1
ATOM 2170 C C . GLY A 1 278 ? 53.690 28.977 137.507 1.00 33.91 278 GLY A C 1
ATOM 2171 O O . GLY A 1 278 ? 54.189 27.860 137.663 1.00 33.41 278 GLY A O 1
ATOM 2172 N N . LEU A 1 279 ? 53.757 29.642 136.358 1.00 32.37 279 LEU A N 1
ATOM 2173 C CA . LEU A 1 279 ? 54.429 29.078 135.189 1.00 31.75 279 LEU A CA 1
ATOM 2174 C C . LEU A 1 279 ? 55.947 29.167 135.239 1.00 29.97 279 LEU A C 1
ATOM 2175 O O . LEU A 1 279 ? 56.509 30.033 135.899 1.00 32.15 279 LEU A O 1
ATOM 2180 N N . VAL A 1 280 ? 56.594 28.249 134.531 1.00 29.50 280 VAL A N 1
ATOM 2181 C CA . VAL A 1 280 ? 58.048 28.227 134.387 1.00 28.11 280 VAL A CA 1
ATOM 2182 C C . VAL A 1 280 ? 58.205 27.841 132.920 1.00 27.99 280 VAL A C 1
ATOM 2183 O O . VAL A 1 280 ? 57.990 26.685 132.548 1.00 28.35 280 VAL A O 1
ATOM 2187 N N . LEU A 1 281 ? 58.553 28.806 132.079 1.00 27.43 281 LEU A N 1
ATOM 2188 C CA . LEU A 1 281 ? 58.686 28.525 130.657 1.00 27.74 281 LEU A CA 1
ATOM 2189 C C . LEU A 1 281 ? 60.101 28.203 130.201 1.00 26.85 281 LEU A C 1
ATOM 2190 O O . LEU A 1 281 ? 61.069 28.809 130.660 1.00 27.49 281 LEU A O 1
ATOM 2195 N N . PRO A 1 282 ? 60.240 27.228 129.291 1.00 26.75 282 PRO A N 1
ATOM 2196 C CA . PRO A 1 282 ? 61.578 26.880 128.804 1.00 26.39 282 PRO A CA 1
ATOM 2197 C C . PRO A 1 282 ? 62.130 28.067 128.019 1.00 27.51 282 PRO A C 1
ATOM 2198 O O . PRO A 1 282 ? 61.447 28.635 127.165 1.00 28.20 282 PRO A O 1
ATOM 2202 N N . PRO A 1 283 ? 63.374 28.464 128.308 1.00 27.32 283 PRO A N 1
ATOM 2203 C CA . PRO A 1 283 ? 64.065 29.588 127.667 1.00 27.65 283 PRO A CA 1
ATOM 2204 C C . PRO A 1 283 ? 63.943 29.726 126.150 1.00 27.49 283 PRO A C 1
ATOM 2205 O O . PRO A 1 283 ? 63.862 30.836 125.622 1.00 28.06 283 PRO A O 1
ATOM 2209 N N . ARG A 1 284 ? 63.931 28.603 125.447 1.00 27.52 284 ARG A N 1
ATOM 2210 C CA . ARG A 1 284 ? 63.885 28.642 123.996 1.00 27.59 284 ARG A CA 1
ATOM 2211 C C . ARG A 1 284 ? 62.514 28.839 123.347 1.00 27.79 284 ARG A C 1
ATOM 2212 O O . ARG A 1 284 ? 62.408 28.930 122.123 1.00 27.60 284 ARG A O 1
ATOM 2220 N N . LEU A 1 285 ? 61.475 28.934 124.172 1.00 27.79 285 LEU A N 1
ATOM 2221 C CA . LEU A 1 285 ? 60.116 29.159 123.684 1.00 26.54 285 LEU A CA 1
ATOM 2222 C C . LEU A 1 285 ? 59.462 30.312 124.446 1.00 26.77 285 LEU A C 1
ATOM 2223 O O . LEU A 1 285 ? 58.345 30.721 124.130 1.00 26.70 285 LEU A O 1
ATOM 2228 N N . ALA A 1 286 ? 60.170 30.833 125.445 1.00 26.22 286 ALA A N 1
ATOM 2229 C CA . ALA A 1 286 ? 59.662 31.928 126.265 1.00 25.25 286 ALA A CA 1
ATOM 2230 C C . ALA A 1 286 ? 59.549 33.223 125.478 1.00 25.33 286 ALA A C 1
ATOM 2231 O O . ALA A 1 286 ? 60.523 33.692 124.895 1.00 24.12 286 ALA A O 1
ATOM 2233 N N . PRO A 1 287 ? 58.346 33.814 125.441 1.00 25.62 287 PRO A N 1
ATOM 2234 C CA . PRO A 1 287 ? 58.157 35.072 124.709 1.00 25.89 287 PRO A CA 1
ATOM 2235 C C . PRO A 1 287 ? 59.170 36.094 125.237 1.00 26.79 287 PRO A C 1
ATOM 2236 O O . PRO A 1 287 ? 59.760 36.858 124.473 1.00 26.00 287 PRO A O 1
ATOM 2240 N N . ILE A 1 288 ? 59.357 36.089 126.557 1.00 26.80 288 ILE A N 1
ATOM 2241 C CA . ILE A 1 288 ? 60.301 36.982 127.231 1.00 26.49 288 ILE A CA 1
ATOM 2242 C C . ILE A 1 288 ? 61.311 36.143 128.013 1.00 26.78 288 ILE A C 1
ATOM 2243 O O . ILE A 1 288 ? 60.961 35.512 129.012 1.00 26.54 288 ILE A O 1
ATOM 2248 N N . GLN A 1 289 ? 62.561 36.130 127.570 1.00 25.26 289 GLN A N 1
ATOM 2249 C CA . GLN A 1 289 ? 63.578 35.354 128.270 1.00 27.10 289 GLN A CA 1
ATOM 2250 C C . GLN A 1 289 ? 64.098 36.113 129.482 1.00 27.41 289 GLN A C 1
ATOM 2251 O O . GLN A 1 289 ? 64.396 35.526 130.517 1.00 27.15 289 GLN A O 1
ATOM 2257 N N . VAL A 1 290 ? 64.192 37.428 129.341 1.00 28.08 290 VAL A N 1
ATOM 2258 C CA . VAL A 1 290 ? 64.691 38.281 130.403 1.00 28.34 290 VAL A CA 1
ATOM 2259 C C . VAL A 1 290 ? 63.826 39.521 130.527 1.00 29.26 290 VAL A C 1
ATOM 2260 O O . VAL A 1 290 ? 63.592 40.222 129.532 1.00 27.25 290 VAL A O 1
ATOM 2264 N N . VAL A 1 291 ? 63.351 39.792 131.742 1.00 28.87 291 VAL A N 1
ATOM 2265 C CA . VAL A 1 291 ? 62.537 40.978 131.981 1.00 29.50 291 VAL A CA 1
ATOM 2266 C C . VAL A 1 291 ? 63.286 41.929 132.898 1.00 31.46 291 VAL A C 1
ATOM 2267 O O . VAL A 1 291 ? 63.782 41.535 133.954 1.00 31.61 291 VAL A O 1
ATOM 2271 N N . ILE A 1 292 ? 63.381 43.182 132.480 1.00 32.44 292 ILE A N 1
ATOM 2272 C CA . ILE A 1 292 ? 64.065 44.190 133.270 1.00 34.23 292 ILE A CA 1
ATOM 2273 C C . ILE A 1 292 ? 63.009 45.040 133.958 1.00 36.48 292 ILE A C 1
ATOM 2274 O O . ILE A 1 292 ? 62.121 45.590 133.305 1.00 36.86 292 ILE A O 1
ATOM 2279 N N . VAL A 1 293 ? 63.099 45.126 135.281 1.00 37.59 293 VAL A N 1
ATOM 2280 C CA . VAL A 1 293 ? 62.155 45.910 136.066 1.00 39.18 293 VAL A CA 1
ATOM 2281 C C . VAL A 1 293 ? 62.923 47.015 136.769 1.00 40.21 293 VAL A C 1
ATOM 2282 O O . VAL A 1 293 ? 63.560 46.785 137.797 1.00 40.35 293 VAL A O 1
ATOM 2286 N N . PRO A 1 294 ? 62.880 48.234 136.215 1.00 41.47 294 PRO A N 1
ATOM 2287 C CA . PRO A 1 294 ? 63.590 49.364 136.818 1.00 41.52 294 PRO A CA 1
ATOM 2288 C C . PRO A 1 294 ? 62.927 49.857 138.101 1.00 42.30 294 PRO A C 1
ATOM 2289 O O . PRO A 1 294 ? 61.704 49.943 138.189 1.00 41.14 294 PRO A O 1
ATOM 2293 N N . ILE A 1 295 ? 63.749 50.155 139.101 1.00 44.25 295 ILE A N 1
ATOM 2294 C CA . ILE A 1 295 ? 63.261 50.662 140.379 1.00 46.47 295 ILE A CA 1
ATOM 2295 C C . ILE A 1 295 ? 63.897 52.040 140.551 1.00 46.96 295 ILE A C 1
ATOM 2296 O O . ILE A 1 295 ? 65.106 52.196 140.367 1.00 45.49 295 ILE A O 1
ATOM 2301 N N . TYR A 1 296 ? 63.091 53.039 140.896 1.00 48.10 296 TYR A N 1
ATOM 2302 C CA . TYR A 1 296 ? 63.626 54.388 141.037 1.00 51.52 296 TYR A CA 1
ATOM 2303 C C . TYR A 1 296 ? 62.659 55.378 141.676 1.00 54.38 296 TYR A C 1
ATOM 2304 O O . TYR A 1 296 ? 61.536 55.029 142.042 1.00 54.40 296 TYR A O 1
ATOM 2313 N N . LYS A 1 297 ? 63.122 56.620 141.800 1.00 56.73 297 LYS A N 1
ATOM 2314 C CA . LYS A 1 297 ? 62.333 57.713 142.358 1.00 59.79 297 LYS A CA 1
ATOM 2315 C C . LYS A 1 297 ? 62.492 58.885 141.392 1.00 60.83 297 LYS A C 1
ATOM 2316 O O . LYS A 1 297 ? 63.350 58.847 140.509 1.00 61.29 297 LYS A O 1
ATOM 2322 N N . ASP A 1 298 ? 61.672 59.918 141.549 1.00 62.08 298 ASP A N 1
ATOM 2323 C CA . ASP A 1 298 ? 61.741 61.080 140.665 1.00 64.27 298 ASP A CA 1
ATOM 2324 C C . ASP A 1 298 ? 63.182 61.494 140.387 1.00 64.75 298 ASP A C 1
ATOM 2325 O O . ASP A 1 298 ? 63.553 61.768 139.242 1.00 64.80 298 ASP A O 1
ATOM 2330 N N . GLU A 1 299 ? 63.989 61.526 141.444 1.00 65.38 299 GLU A N 1
ATOM 2331 C CA . GLU A 1 299 ? 65.389 61.920 141.343 1.00 65.89 299 GLU A CA 1
ATOM 2332 C C . GLU A 1 299 ? 66.236 60.976 140.493 1.00 64.69 299 GLU A C 1
ATOM 2333 O O . GLU A 1 299 ? 67.028 61.421 139.660 1.00 65.24 299 GLU A O 1
ATOM 2339 N N . SER A 1 300 ? 66.068 59.675 140.703 1.00 62.51 300 SER A N 1
ATOM 2340 C CA . SER A 1 300 ? 66.848 58.685 139.973 1.00 61.03 300 SER A CA 1
ATOM 2341 C C . SER A 1 300 ? 66.168 58.090 138.737 1.00 61.11 300 SER A C 1
ATOM 2342 O O . SER A 1 300 ? 66.630 57.085 138.201 1.00 60.63 300 SER A O 1
ATOM 2345 N N . ARG A 1 301 ? 65.081 58.706 138.280 1.00 61.62 301 ARG A N 1
ATOM 2346 C CA . ARG A 1 301 ? 64.376 58.212 137.096 1.00 61.37 301 ARG A CA 1
ATOM 2347 C C . ARG A 1 301 ? 65.324 58.191 135.893 1.00 59.82 301 ARG A C 1
ATOM 2348 O O . ARG A 1 301 ? 65.582 57.138 135.318 1.00 59.96 301 ARG A O 1
ATOM 2356 N N . GLU A 1 302 ? 65.842 59.362 135.532 1.00 58.81 302 GLU A N 1
ATOM 2357 C CA . GLU A 1 302 ? 66.765 59.515 134.406 1.00 58.54 302 GLU A CA 1
ATOM 2358 C C . GLU A 1 302 ? 67.870 58.464 134.370 1.00 56.62 302 GLU A C 1
ATOM 2359 O O . GLU A 1 302 ? 68.024 57.748 133.384 1.00 56.95 302 GLU A O 1
ATOM 2365 N N . ARG A 1 303 ? 68.644 58.390 135.448 1.00 55.13 303 ARG A N 1
ATOM 2366 C CA . ARG A 1 303 ? 69.757 57.453 135.545 1.00 53.36 303 ARG A CA 1
ATOM 2367 C C . ARG A 1 303 ? 69.347 55.990 135.416 1.00 51.58 303 ARG A C 1
ATOM 2368 O O . ARG A 1 303 ? 69.978 55.228 134.684 1.00 51.43 303 ARG A O 1
ATOM 2376 N N . VAL A 1 304 ? 68.294 55.599 136.126 1.00 49.89 304 VAL A N 1
ATOM 2377 C CA . VAL A 1 304 ? 67.827 54.220 136.093 1.00 47.83 304 VAL A CA 1
ATOM 2378 C C . VAL A 1 304 ? 67.332 53.795 134.718 1.00 46.76 304 VAL A C 1
ATOM 2379 O O . VAL A 1 304 ? 67.820 52.818 134.151 1.00 45.55 304 VAL A O 1
ATOM 2383 N N . LEU A 1 305 ? 66.369 54.528 134.175 1.00 46.20 305 LEU A N 1
ATOM 2384 C CA . LEU A 1 305 ? 65.822 54.181 132.873 1.00 45.81 305 LEU A CA 1
ATOM 2385 C C . LEU A 1 305 ? 66.881 54.166 131.791 1.00 46.30 305 LEU A C 1
ATOM 2386 O O . LEU A 1 305 ? 66.854 53.313 130.907 1.00 46.50 305 LEU A O 1
ATOM 2391 N N . GLU A 1 306 ? 67.826 55.095 131.866 1.00 47.61 306 GLU A N 1
ATOM 2392 C CA . GLU A 1 306 ? 68.893 55.155 130.874 1.00 48.89 306 GLU A CA 1
ATOM 2393 C C . GLU A 1 306 ? 69.694 53.861 130.930 1.00 47.74 306 GLU A C 1
ATOM 2394 O O . GLU A 1 306 ? 70.009 53.269 129.899 1.00 48.04 306 GLU A O 1
ATOM 2400 N N . ALA A 1 307 ? 70.015 53.426 132.145 1.00 45.83 307 ALA A N 1
ATOM 2401 C CA . ALA A 1 307 ? 70.777 52.202 132.347 1.00 44.77 307 ALA A CA 1
ATOM 2402 C C . ALA A 1 307 ? 69.938 50.984 131.959 1.00 44.73 307 ALA A C 1
ATOM 2403 O O . ALA A 1 307 ? 70.463 49.990 131.454 1.00 44.51 307 ALA A O 1
ATOM 2405 N N . ALA A 1 308 ? 68.633 51.073 132.201 1.00 43.30 308 ALA A N 1
ATOM 2406 C CA . ALA A 1 308 ? 67.716 49.989 131.886 1.00 42.30 308 ALA A CA 1
ATOM 2407 C C . ALA A 1 308 ? 67.623 49.810 130.370 1.00 42.12 308 ALA A C 1
ATOM 2408 O O . ALA A 1 308 ? 67.592 48.685 129.868 1.00 41.89 308 ALA A O 1
ATOM 2410 N N . GLN A 1 309 ? 67.587 50.926 129.648 1.00 40.34 309 GLN A N 1
ATOM 2411 C CA . GLN A 1 309 ? 67.515 50.902 128.194 1.00 40.43 309 GLN A CA 1
ATOM 2412 C C . GLN A 1 309 ? 68.835 50.419 127.595 1.00 39.48 309 GLN A C 1
ATOM 2413 O O . GLN A 1 309 ? 68.845 49.651 126.632 1.00 39.74 309 GLN A O 1
ATOM 2419 N N . GLY A 1 310 ? 69.946 50.866 128.169 1.00 38.09 310 GLY A N 1
ATOM 2420 C CA . GLY A 1 310 ? 71.242 50.440 127.673 1.00 37.50 310 GLY A CA 1
ATOM 2421 C C . GLY A 1 310 ? 71.357 48.928 127.765 1.00 36.71 310 GLY A C 1
ATOM 2422 O O . GLY A 1 310 ? 71.815 48.261 126.837 1.00 35.79 310 GLY A O 1
ATOM 2423 N N . LEU A 1 311 ? 70.933 48.387 128.900 1.00 35.67 311 LEU A N 1
ATOM 2424 C CA . LEU A 1 311 ? 70.965 46.953 129.124 1.00 34.87 311 LEU A CA 1
ATOM 2425 C C . LEU A 1 311 ? 70.012 46.253 128.151 1.00 35.65 311 LEU A C 1
ATOM 2426 O O . LEU A 1 311 ? 70.292 45.145 127.695 1.00 36.20 311 LEU A O 1
ATOM 2431 N N . ARG A 1 312 ? 68.893 46.900 127.834 1.00 36.05 312 ARG A N 1
ATOM 2432 C CA . ARG A 1 312 ? 67.921 46.322 126.911 1.00 37.67 312 ARG A CA 1
ATOM 2433 C C . ARG A 1 312 ? 68.573 46.140 125.543 1.00 38.46 312 ARG A C 1
ATOM 2434 O O . ARG A 1 312 ? 68.512 45.059 124.950 1.00 39.17 312 ARG A O 1
ATOM 2442 N N . GLN A 1 313 ? 69.207 47.197 125.047 1.00 38.15 313 GLN A N 1
ATOM 2443 C CA . GLN A 1 313 ? 69.865 47.119 123.752 1.00 40.48 313 GLN A CA 1
ATOM 2444 C C . GLN A 1 313 ? 70.978 46.083 123.773 1.00 40.90 313 GLN A C 1
ATOM 2445 O O . GLN A 1 313 ? 71.087 45.253 122.862 1.00 41.70 313 GLN A O 1
ATOM 2451 N N . ALA A 1 314 ? 71.791 46.126 124.822 1.00 39.83 314 ALA A N 1
ATOM 2452 C CA . ALA A 1 314 ? 72.902 45.201 124.960 1.00 40.84 314 ALA A CA 1
ATOM 2453 C C . ALA A 1 314 ? 72.440 43.748 124.902 1.00 41.20 314 ALA A C 1
ATOM 2454 O O . ALA A 1 314 ? 73.134 42.889 124.358 1.00 42.25 314 ALA A O 1
ATOM 2456 N N . LEU A 1 315 ? 71.271 43.465 125.465 1.00 41.45 315 LEU A N 1
ATOM 2457 C CA . LEU A 1 315 ? 70.757 42.100 125.445 1.00 41.34 315 LEU A CA 1
ATOM 2458 C C . LEU A 1 315 ? 70.167 41.761 124.079 1.00 39.98 315 LEU A C 1
ATOM 2459 O O . LEU A 1 315 ? 70.337 40.650 123.587 1.00 40.43 315 LEU A O 1
ATOM 2464 N N . LEU A 1 316 ? 69.480 42.719 123.466 1.00 39.45 316 LEU A N 1
ATOM 2465 C CA . LEU A 1 316 ? 68.902 42.501 122.142 1.00 38.81 316 LEU A CA 1
ATOM 2466 C C . LEU A 1 316 ? 70.028 42.177 121.170 1.00 40.29 316 LEU A C 1
ATOM 2467 O O . LEU A 1 316 ? 69.916 41.266 120.346 1.00 41.19 316 LEU A O 1
ATOM 2472 N N . ALA A 1 317 ? 71.120 42.926 121.278 1.00 40.64 317 ALA A N 1
ATOM 2473 C CA . ALA A 1 317 ? 72.270 42.714 120.413 1.00 40.76 317 ALA A CA 1
ATOM 2474 C C . ALA A 1 317 ? 72.762 41.279 120.561 1.00 40.48 317 ALA A C 1
ATOM 2475 O O . ALA A 1 317 ? 73.354 40.719 119.636 1.00 40.75 317 ALA A O 1
ATOM 2477 N N . GLN A 1 318 ? 72.512 40.683 121.722 1.00 39.16 318 GLN A N 1
ATOM 2478 C CA . GLN A 1 318 ? 72.921 39.303 121.957 1.00 39.86 318 GLN A CA 1
ATOM 2479 C C . GLN A 1 318 ? 71.901 38.324 121.390 1.00 39.57 318 GLN A C 1
ATOM 2480 O O . GLN A 1 318 ? 72.047 37.109 121.536 1.00 39.40 318 GLN A O 1
ATOM 2486 N N . GLY A 1 319 ? 70.862 38.858 120.754 1.00 39.06 319 GLY A N 1
ATOM 2487 C CA . GLY A 1 319 ? 69.836 38.012 120.172 1.00 38.95 319 GLY A CA 1
ATOM 2488 C C . GLY A 1 319 ? 68.866 37.439 121.190 1.00 39.11 319 GLY A C 1
ATOM 2489 O O . GLY A 1 319 ? 68.112 36.508 120.892 1.00 39.11 319 GLY A O 1
ATOM 2490 N N . LEU A 1 320 ? 68.873 37.997 122.395 1.00 37.47 320 LEU A N 1
ATOM 2491 C CA . LEU A 1 320 ? 67.989 37.522 123.446 1.00 35.56 320 LEU A CA 1
ATOM 2492 C C . LEU A 1 320 ? 66.653 38.248 123.410 1.00 34.58 320 LEU A C 1
ATOM 2493 O O . LEU A 1 320 ? 66.577 39.407 123.001 1.00 34.84 320 LEU A O 1
ATOM 2498 N N . ARG A 1 321 ? 65.594 37.565 123.828 1.00 33.34 321 ARG A N 1
ATOM 2499 C CA . ARG A 1 321 ? 64.280 38.189 123.860 1.00 33.06 321 ARG A CA 1
ATOM 2500 C C . ARG A 1 321 ? 64.106 38.838 125.231 1.00 32.72 321 ARG A C 1
ATOM 2501 O O . ARG A 1 321 ? 63.702 38.203 126.202 1.00 34.77 321 ARG A O 1
ATOM 2509 N N . VAL A 1 322 ? 64.435 40.120 125.295 1.00 33.31 322 VAL A N 1
ATOM 2510 C CA . VAL A 1 322 ? 64.359 40.886 126.530 1.00 32.22 322 VAL A CA 1
ATOM 2511 C C . VAL A 1 322 ? 63.237 41.913 126.502 1.00 31.81 322 VAL A C 1
ATOM 2512 O O . VAL A 1 322 ? 62.952 42.510 125.466 1.00 31.50 322 VAL A O 1
ATOM 2516 N N . HIS A 1 323 ? 62.606 42.114 127.653 1.00 32.26 323 HIS A N 1
ATOM 2517 C CA . HIS A 1 323 ? 61.527 43.078 127.768 1.00 31.53 323 HIS A CA 1
ATOM 2518 C C . HIS A 1 323 ? 61.752 44.031 128.935 1.00 32.13 323 HIS A C 1
ATOM 2519 O O . HIS A 1 323 ? 62.020 43.601 130.058 1.00 31.87 323 HIS A O 1
ATOM 2526 N N . LEU A 1 324 ? 61.641 45.326 128.658 1.00 31.98 324 LEU A N 1
ATOM 2527 C CA . LEU A 1 324 ? 61.811 46.347 129.682 1.00 32.09 324 LEU A CA 1
ATOM 2528 C C . LEU A 1 324 ? 60.437 46.796 130.164 1.00 33.21 324 LEU A C 1
ATOM 2529 O O . LEU A 1 324 ? 59.729 47.508 129.452 1.00 33.55 324 LEU A O 1
ATOM 2534 N N . ASP A 1 325 ? 60.059 46.372 131.368 1.00 33.14 325 ASP A N 1
ATOM 2535 C CA . ASP A 1 325 ? 58.761 46.728 131.933 1.00 32.40 325 ASP A CA 1
ATOM 2536 C C . ASP A 1 325 ? 58.825 48.058 132.675 1.00 33.64 325 ASP A C 1
ATOM 2537 O O . ASP A 1 325 ? 58.867 48.095 133.907 1.00 33.33 325 ASP A O 1
ATOM 2542 N N . ASP A 1 326 ? 58.846 49.151 131.922 1.00 33.48 326 ASP A N 1
ATOM 2543 C CA . ASP A 1 326 ? 58.884 50.468 132.530 1.00 34.40 326 ASP A CA 1
ATOM 2544 C C . ASP A 1 326 ? 57.476 51.045 132.588 1.00 32.45 326 ASP A C 1
ATOM 2545 O O . ASP A 1 326 ? 57.284 52.254 132.504 1.00 31.13 326 ASP A O 1
ATOM 2550 N N . ARG A 1 327 ? 56.491 50.168 132.734 1.00 32.33 327 ARG A N 1
ATOM 2551 C CA . ARG A 1 327 ? 55.105 50.599 132.810 1.00 33.02 327 ARG A CA 1
ATOM 2552 C C . ARG A 1 327 ? 54.867 51.477 134.023 1.00 34.68 327 ARG A C 1
ATOM 2553 O O . ARG A 1 327 ? 55.344 51.181 135.118 1.00 33.83 327 ARG A O 1
ATOM 2561 N N . ASP A 1 328 ? 54.125 52.557 133.818 1.00 37.29 328 ASP A N 1
ATOM 2562 C CA . ASP A 1 328 ? 53.789 53.469 134.896 1.00 41.04 328 ASP A CA 1
ATOM 2563 C C . ASP A 1 328 ? 52.476 53.020 135.538 1.00 41.80 328 ASP A C 1
ATOM 2564 O O . ASP A 1 328 ? 52.144 53.433 136.652 1.00 41.55 328 ASP A O 1
ATOM 2569 N N . GLN A 1 329 ? 51.740 52.150 134.850 1.00 40.99 329 GLN A N 1
ATOM 2570 C CA . GLN A 1 329 ? 50.474 51.691 135.391 1.00 39.97 329 GLN A CA 1
ATOM 2571 C C . GLN A 1 329 ? 50.573 50.594 136.457 1.00 39.52 329 GLN A C 1
ATOM 2572 O O . GLN A 1 329 ? 49.555 50.089 136.924 1.00 38.84 329 GLN A O 1
ATOM 2578 N N . HIS A 1 330 ? 51.790 50.244 136.865 1.00 38.48 330 HIS A N 1
ATOM 2579 C CA . HIS A 1 330 ? 51.972 49.231 137.908 1.00 37.86 330 HIS A CA 1
ATOM 2580 C C . HIS A 1 330 ? 53.234 49.421 138.752 1.00 36.91 330 HIS A C 1
ATOM 2581 O O . HIS A 1 330 ? 54.227 49.976 138.292 1.00 37.55 330 HIS A O 1
ATOM 2588 N N . THR A 1 331 ? 53.182 48.936 139.988 1.00 37.01 331 THR A N 1
ATOM 2589 C CA . THR A 1 331 ? 54.298 49.023 140.930 1.00 36.65 331 THR A CA 1
ATOM 2590 C C . THR A 1 331 ? 55.278 47.854 140.743 1.00 36.52 331 THR A C 1
ATOM 2591 O O . THR A 1 331 ? 54.936 46.832 140.145 1.00 37.42 331 THR A O 1
ATOM 2595 N N . PRO A 1 332 ? 56.510 47.989 141.263 1.00 36.03 332 PRO A N 1
ATOM 2596 C CA . PRO A 1 332 ? 57.519 46.926 141.141 1.00 35.66 332 PRO A CA 1
ATOM 2597 C C . PRO A 1 332 ? 57.054 45.604 141.751 1.00 36.28 332 PRO A C 1
ATOM 2598 O O . PRO A 1 332 ? 57.281 44.529 141.186 1.00 37.37 332 PRO A O 1
ATOM 2602 N N . GLY A 1 333 ? 56.407 45.691 142.910 1.00 35.89 333 GLY A N 1
ATOM 2603 C CA . GLY A 1 333 ? 55.923 44.496 143.576 1.00 34.27 333 GLY A CA 1
ATOM 2604 C C . GLY A 1 333 ? 54.978 43.746 142.669 1.00 33.65 333 GLY A C 1
ATOM 2605 O O . GLY A 1 333 ? 55.044 42.529 142.555 1.00 34.30 333 GLY A O 1
ATOM 2606 N N . TYR A 1 334 ? 54.094 44.490 142.019 1.00 34.02 334 TYR A N 1
ATOM 2607 C CA . TYR A 1 334 ? 53.121 43.921 141.091 1.00 33.96 334 TYR A CA 1
ATOM 2608 C C . TYR A 1 334 ? 53.847 43.216 139.937 1.00 33.36 334 TYR A C 1
ATOM 2609 O O . TYR A 1 334 ? 53.575 42.055 139.624 1.00 31.26 334 TYR A O 1
ATOM 2618 N N . LYS A 1 335 ? 54.780 43.932 139.317 1.00 33.48 335 LYS A N 1
ATOM 2619 C CA . LYS A 1 335 ? 55.541 43.400 138.189 1.00 34.54 335 LYS A CA 1
ATOM 2620 C C . LYS A 1 335 ? 56.289 42.111 138.498 1.00 35.80 335 LYS A C 1
ATOM 2621 O O . LYS A 1 335 ? 56.155 41.122 137.772 1.00 37.64 335 LYS A O 1
ATOM 2627 N N . PHE A 1 336 ? 57.073 42.116 139.572 1.00 36.50 336 PHE A N 1
ATOM 2628 C CA . PHE A 1 336 ? 57.832 40.933 139.952 1.00 35.11 336 PHE A CA 1
ATOM 2629 C C . PHE A 1 336 ? 56.906 39.749 140.126 1.00 33.61 336 PHE A C 1
ATOM 2630 O O . PHE A 1 336 ? 57.185 38.656 139.639 1.00 33.69 336 PHE A O 1
ATOM 2638 N N . HIS A 1 337 ? 55.799 39.965 140.824 1.00 32.40 337 HIS A N 1
ATOM 2639 C CA . HIS A 1 337 ? 54.852 38.887 141.043 1.00 32.68 337 HIS A CA 1
ATOM 2640 C C . HIS A 1 337 ? 54.270 38.404 139.711 1.00 32.45 337 HIS A C 1
ATOM 2641 O O . HIS A 1 337 ? 54.094 37.201 139.504 1.00 33.58 337 HIS A O 1
ATOM 2648 N N . GLU A 1 338 ? 53.973 39.342 138.815 1.00 30.14 338 GLU A N 1
ATOM 2649 C CA . GLU A 1 338 ? 53.418 38.997 137.515 1.00 29.94 338 GLU A CA 1
ATOM 2650 C C . GLU A 1 338 ? 54.398 38.181 136.669 1.00 30.81 338 GLU A C 1
ATOM 2651 O O . GLU A 1 338 ? 54.041 37.132 136.117 1.00 29.31 338 GLU A O 1
ATOM 2657 N N . TRP A 1 339 ? 55.630 38.666 136.564 1.00 28.97 339 TRP A N 1
ATOM 2658 C CA . TRP A 1 339 ? 56.623 37.980 135.758 1.00 30.28 339 TRP A CA 1
ATOM 2659 C C . TRP A 1 339 ? 56.984 36.626 136.345 1.00 30.59 339 TRP A C 1
ATOM 2660 O O . TRP A 1 339 ? 57.477 35.747 135.635 1.00 31.90 339 TRP A O 1
ATOM 2671 N N . GLU A 1 340 ? 56.719 36.445 137.635 1.00 30.19 340 GLU A N 1
ATOM 2672 C CA . GLU A 1 340 ? 56.986 35.161 138.272 1.00 30.27 340 GLU A CA 1
ATOM 2673 C C . GLU A 1 340 ? 55.884 34.218 137.821 1.00 29.68 340 GLU A C 1
ATOM 2674 O O . GLU A 1 340 ? 56.151 33.096 137.394 1.00 30.16 340 GLU A O 1
ATOM 2680 N N . LEU A 1 341 ? 54.641 34.685 137.925 1.00 28.43 341 LEU A N 1
ATOM 2681 C CA . LEU A 1 341 ? 53.484 33.904 137.504 1.00 28.94 341 LEU A CA 1
ATOM 2682 C C . LEU A 1 341 ? 53.587 33.517 136.030 1.00 27.42 341 LEU A C 1
ATOM 2683 O O . LEU A 1 341 ? 53.223 32.411 135.644 1.00 27.12 341 LEU A O 1
ATOM 2688 N N . LYS A 1 342 ? 54.076 34.443 135.212 1.00 27.78 342 LYS A N 1
ATOM 2689 C CA . LYS A 1 342 ? 54.200 34.208 133.779 1.00 27.56 342 LYS A CA 1
ATOM 2690 C C . LYS A 1 342 ? 55.417 33.366 133.387 1.00 28.45 342 LYS A C 1
ATOM 2691 O O . LYS A 1 342 ? 55.636 33.087 132.204 1.00 28.35 342 LYS A O 1
ATOM 2697 N N . GLY A 1 343 ? 56.210 32.973 134.383 1.00 28.27 343 GLY A N 1
ATOM 2698 C CA . GLY A 1 343 ? 57.367 32.121 134.147 1.00 27.56 343 GLY A CA 1
ATOM 2699 C C . GLY A 1 343 ? 58.568 32.643 133.379 1.00 29.28 343 GLY A C 1
ATOM 2700 O O . GLY A 1 343 ? 59.281 31.863 132.736 1.00 29.56 343 GLY A O 1
ATOM 2701 N N . VAL A 1 344 ? 58.809 33.946 133.426 1.00 27.84 344 VAL A N 1
ATOM 2702 C CA . VAL A 1 344 ? 59.970 34.497 132.741 1.00 29.23 344 VAL A CA 1
ATOM 2703 C C . VAL A 1 344 ? 61.237 33.901 133.370 1.00 30.32 344 VAL A C 1
ATOM 2704 O O . VAL A 1 344 ? 61.444 34.006 134.576 1.00 30.97 344 VAL A O 1
ATOM 2708 N N . PRO A 1 345 ? 62.098 33.261 132.560 1.00 31.14 345 PRO A N 1
ATOM 2709 C CA . PRO A 1 345 ? 63.336 32.657 133.072 1.00 30.67 345 PRO A CA 1
ATOM 2710 C C . PRO A 1 345 ? 64.164 33.556 133.992 1.00 32.15 345 PRO A C 1
ATOM 2711 O O . PRO A 1 345 ? 64.472 33.176 135.124 1.00 31.18 345 PRO A O 1
ATOM 2715 N N . PHE A 1 346 ? 64.530 34.743 133.514 1.00 32.73 346 PHE A N 1
ATOM 2716 C CA . PHE A 1 346 ? 65.329 35.654 134.330 1.00 32.45 346 PHE A CA 1
ATOM 2717 C C . PHE A 1 346 ? 64.751 37.055 134.495 1.00 34.00 346 PHE A C 1
ATOM 2718 O O . PHE A 1 346 ? 64.199 37.641 133.558 1.00 33.10 346 PHE A O 1
ATOM 2726 N N . ARG A 1 347 ? 64.889 37.579 135.710 1.00 36.30 347 ARG A N 1
ATOM 2727 C CA . ARG A 1 347 ? 64.413 38.912 136.058 1.00 37.41 347 ARG A CA 1
ATOM 2728 C C . ARG A 1 347 ? 65.601 39.745 136.502 1.00 38.32 347 ARG A C 1
ATOM 2729 O O . ARG A 1 347 ? 66.468 39.266 137.233 1.00 37.79 347 ARG A O 1
ATOM 2737 N N . VAL A 1 348 ? 65.646 40.991 136.050 1.00 39.62 348 VAL A N 1
ATOM 2738 C CA . VAL A 1 348 ? 66.723 41.892 136.423 1.00 41.26 348 VAL A CA 1
ATOM 2739 C C . VAL A 1 348 ? 66.141 43.070 137.191 1.00 43.71 348 VAL A C 1
ATOM 2740 O O . VAL A 1 348 ? 65.347 43.841 136.651 1.00 44.50 348 VAL A O 1
ATOM 2744 N N . GLU A 1 349 ? 66.533 43.194 138.455 1.00 46.22 349 GLU A N 1
ATOM 2745 C CA . GLU A 1 349 ? 66.069 44.284 139.309 1.00 47.95 349 GLU A CA 1
ATOM 2746 C C . GLU A 1 349 ? 67.156 45.352 139.261 1.00 47.00 349 GLU A C 1
ATOM 2747 O O . GLU A 1 349 ? 68.232 45.172 139.832 1.00 47.33 349 GLU A O 1
ATOM 2753 N N . LEU A 1 350 ? 66.884 46.453 138.567 1.00 46.24 350 LEU A N 1
ATOM 2754 C CA . LEU A 1 350 ? 67.866 47.523 138.442 1.00 46.26 350 LEU A CA 1
ATOM 2755 C C . LEU A 1 350 ? 67.449 48.740 139.254 1.00 46.61 350 LEU A C 1
ATOM 2756 O O . LEU A 1 350 ? 66.619 49.537 138.818 1.00 46.03 350 LEU A O 1
ATOM 2761 N N . GLY A 1 351 ? 68.038 48.867 140.440 1.00 47.40 351 GLY A N 1
ATOM 2762 C CA . GLY A 1 351 ? 67.730 49.981 141.319 1.00 47.42 351 GLY A CA 1
ATOM 2763 C C . GLY A 1 351 ? 68.817 51.042 141.369 1.00 47.25 351 GLY A C 1
ATOM 2764 O O . GLY A 1 351 ? 69.920 50.840 140.856 1.00 47.05 351 GLY A O 1
ATOM 2765 N N . PRO A 1 352 ? 68.528 52.193 141.993 1.00 47.32 352 PRO A N 1
ATOM 2766 C CA . PRO A 1 352 ? 69.465 53.314 142.123 1.00 47.49 352 PRO A CA 1
ATOM 2767 C C . PRO A 1 352 ? 70.764 52.954 142.849 1.00 48.55 352 PRO A C 1
ATOM 2768 O O . PRO A 1 352 ? 71.861 53.292 142.391 1.00 48.21 352 PRO A O 1
ATOM 2772 N N . LYS A 1 353 ? 70.629 52.273 143.983 1.00 48.80 353 LYS A N 1
ATOM 2773 C CA . LYS A 1 353 ? 71.779 51.876 144.786 1.00 51.11 353 LYS A CA 1
ATOM 2774 C C . LYS A 1 353 ? 72.771 51.014 144.017 1.00 52.04 353 LYS A C 1
ATOM 2775 O O . LYS A 1 353 ? 73.932 51.397 143.845 1.00 52.87 353 LYS A O 1
ATOM 2781 N N . ASP A 1 354 ? 72.318 49.846 143.569 1.00 52.42 354 ASP A N 1
ATOM 2782 C CA . ASP A 1 354 ? 73.174 48.940 142.815 1.00 52.20 354 ASP A CA 1
ATOM 2783 C C . ASP A 1 354 ? 73.753 49.637 141.591 1.00 51.30 354 ASP A C 1
ATOM 2784 O O . ASP A 1 354 ? 74.915 49.430 141.241 1.00 51.13 354 ASP A O 1
ATOM 2789 N N . LEU A 1 355 ? 72.943 50.473 140.947 1.00 50.08 355 LEU A N 1
ATOM 2790 C CA . LEU A 1 355 ? 73.394 51.185 139.760 1.00 50.26 355 LEU A CA 1
ATOM 2791 C C . LEU A 1 355 ? 74.648 52.023 140.021 1.00 50.89 355 LEU A C 1
ATOM 2792 O O . LEU A 1 355 ? 75.514 52.130 139.154 1.00 52.09 355 LEU A O 1
ATOM 2797 N N . GLU A 1 356 ? 74.751 52.619 141.207 1.00 51.56 356 GLU A N 1
ATOM 2798 C CA . GLU A 1 356 ? 75.931 53.419 141.531 1.00 51.46 356 GLU A CA 1
ATOM 2799 C C . GLU A 1 356 ? 77.153 52.528 141.454 1.00 49.86 356 GLU A C 1
ATOM 2800 O O . GLU A 1 356 ? 78.218 52.950 141.008 1.00 49.40 356 GLU A O 1
ATOM 2806 N N . GLY A 1 357 ? 76.990 51.286 141.894 1.00 49.07 357 GLY A N 1
ATOM 2807 C CA . GLY A 1 357 ? 78.087 50.338 141.853 1.00 48.24 357 GLY A CA 1
ATOM 2808 C C . GLY A 1 357 ? 78.152 49.642 140.506 1.00 47.66 357 GLY A C 1
ATOM 2809 O O . GLY A 1 357 ? 78.883 48.664 140.334 1.00 46.94 357 GLY A O 1
ATOM 2810 N N . GLY A 1 358 ? 77.376 50.149 139.550 1.00 46.75 358 GLY A N 1
ATOM 2811 C CA . GLY A 1 358 ? 77.353 49.571 138.217 1.00 45.97 358 GLY A CA 1
ATOM 2812 C C . GLY A 1 358 ? 76.857 48.138 138.213 1.00 45.64 358 GLY A C 1
ATOM 2813 O O . GLY A 1 358 ? 77.258 47.330 137.374 1.00 45.42 358 GLY A O 1
ATOM 2814 N N . GLN A 1 359 ? 75.977 47.816 139.153 1.00 44.62 359 GLN A N 1
ATOM 2815 C CA . GLN A 1 359 ? 75.449 46.469 139.239 1.00 45.36 359 GLN A CA 1
ATOM 2816 C C . GLN A 1 359 ? 73.928 46.434 139.227 1.00 44.19 359 GLN A C 1
ATOM 2817 O O . GLN A 1 359 ? 73.266 47.467 139.104 1.00 42.35 359 GLN A O 1
ATOM 2823 N N . ALA A 1 360 ? 73.387 45.226 139.342 1.00 42.80 360 ALA A N 1
ATOM 2824 C CA . ALA A 1 360 ? 71.949 45.016 139.357 1.00 41.35 360 ALA A CA 1
ATOM 2825 C C . ALA A 1 360 ? 71.715 43.609 139.871 1.00 40.84 360 ALA A C 1
ATOM 2826 O O . ALA A 1 360 ? 72.645 42.806 139.924 1.00 42.01 360 ALA A O 1
ATOM 2828 N N . VAL A 1 361 ? 70.480 43.307 140.254 1.00 39.79 361 VAL A N 1
ATOM 2829 C CA . VAL A 1 361 ? 70.162 41.979 140.761 1.00 40.11 361 VAL A CA 1
ATOM 2830 C C . VAL A 1 361 ? 69.572 41.090 139.671 1.00 41.20 361 VAL A C 1
ATOM 2831 O O . VAL A 1 361 ? 68.613 41.468 138.991 1.00 40.88 361 VAL A O 1
ATOM 2835 N N . LEU A 1 362 ? 70.155 39.904 139.515 1.00 40.94 362 LEU A N 1
ATOM 2836 C CA . LEU A 1 362 ? 69.695 38.946 138.523 1.00 39.89 362 LEU A CA 1
ATOM 2837 C C . LEU A 1 362 ? 69.009 37.795 139.236 1.00 39.43 362 LEU A C 1
ATOM 2838 O O . LEU A 1 362 ? 69.659 36.996 139.902 1.00 41.06 362 LEU A O 1
ATOM 2843 N N . ALA A 1 363 ? 67.692 37.709 139.089 1.00 39.48 363 ALA A N 1
ATOM 2844 C CA . ALA A 1 363 ? 66.918 36.656 139.731 1.00 38.80 363 ALA A CA 1
ATOM 2845 C C . ALA A 1 363 ? 66.509 35.557 138.754 1.00 38.99 363 ALA A C 1
ATOM 2846 O O . ALA A 1 363 ? 66.180 35.832 137.597 1.00 40.88 363 ALA A O 1
ATOM 2848 N N . SER A 1 364 ? 66.529 34.315 139.230 1.00 37.87 364 SER A N 1
ATOM 2849 C CA . SER A 1 364 ? 66.138 33.168 138.417 1.00 35.93 364 SER A CA 1
ATOM 2850 C C . SER A 1 364 ? 64.783 32.659 138.870 1.00 36.27 364 SER A C 1
ATOM 2851 O O . SER A 1 364 ? 64.544 32.463 140.067 1.00 36.27 364 SER A O 1
ATOM 2854 N N . ARG A 1 365 ? 63.898 32.437 137.905 1.00 34.49 365 ARG A N 1
ATOM 2855 C CA . ARG A 1 365 ? 62.565 31.952 138.197 1.00 33.01 365 ARG A CA 1
ATOM 2856 C C . ARG A 1 365 ? 62.654 30.616 138.911 1.00 34.03 365 ARG A C 1
ATOM 2857 O O . ARG A 1 365 ? 61.741 30.223 139.635 1.00 33.23 365 ARG A O 1
ATOM 2865 N N . LEU A 1 366 ? 63.763 29.921 138.693 1.00 35.77 366 LEU A N 1
ATOM 2866 C CA . LEU A 1 366 ? 63.991 28.610 139.282 1.00 38.00 366 LEU A CA 1
ATOM 2867 C C . LEU A 1 366 ? 64.443 28.733 140.740 1.00 39.90 366 LEU A C 1
ATOM 2868 O O . LEU A 1 366 ? 64.521 27.740 141.470 1.00 40.21 366 LEU A O 1
ATOM 2873 N N . GLY A 1 367 ? 64.730 29.960 141.161 1.00 39.81 367 GLY A N 1
ATOM 2874 C CA . GLY A 1 367 ? 65.162 30.177 142.527 1.00 42.16 367 GLY A CA 1
ATOM 2875 C C . GLY A 1 367 ? 66.573 30.726 142.621 1.00 43.78 367 GLY A C 1
ATOM 2876 O O . GLY A 1 367 ? 67.479 30.278 141.914 1.00 43.39 367 GLY A O 1
ATOM 2877 N N . GLY A 1 368 ? 66.756 31.708 143.497 1.00 44.53 368 GLY A N 1
ATOM 2878 C CA . GLY A 1 368 ? 68.066 32.298 143.678 1.00 46.57 368 GLY A CA 1
ATOM 2879 C C . GLY A 1 368 ? 68.214 33.632 142.981 1.00 48.03 368 GLY A C 1
ATOM 2880 O O . GLY A 1 368 ? 67.571 33.890 141.964 1.00 49.14 368 GLY A O 1
ATOM 2881 N N . LYS A 1 369 ? 69.063 34.482 143.546 1.00 48.50 369 LYS A N 1
ATOM 2882 C CA . LYS A 1 369 ? 69.332 35.801 142.997 1.00 50.69 369 LYS A CA 1
ATOM 2883 C C . LYS A 1 369 ? 70.824 36.042 143.139 1.00 52.21 369 LYS A C 1
ATOM 2884 O O . LYS A 1 369 ? 71.542 35.229 143.717 1.00 53.64 369 LYS A O 1
ATOM 2890 N N . GLU A 1 370 ? 71.291 37.160 142.607 1.00 52.33 370 GLU A N 1
ATOM 2891 C CA . GLU A 1 370 ? 72.694 37.506 142.715 1.00 53.04 370 GLU A CA 1
ATOM 2892 C C . GLU A 1 370 ? 72.902 38.887 142.136 1.00 52.70 370 GLU A C 1
ATOM 2893 O O . GLU A 1 370 ? 72.190 39.304 141.222 1.00 52.98 370 GLU A O 1
ATOM 2899 N N . THR A 1 371 ? 73.860 39.609 142.700 1.00 51.90 371 THR A N 1
ATOM 2900 C CA . THR A 1 371 ? 74.174 40.947 142.235 1.00 50.54 371 THR A CA 1
ATOM 2901 C C . THR A 1 371 ? 75.365 40.800 141.305 1.00 50.41 371 THR A C 1
ATOM 2902 O O . THR A 1 371 ? 76.337 40.119 141.629 1.00 50.40 371 THR A O 1
ATOM 2906 N N . LEU A 1 372 ? 75.284 41.425 140.140 1.00 49.53 372 LEU A N 1
ATOM 2907 C CA . LEU A 1 372 ? 76.363 41.331 139.176 1.00 48.85 372 LEU A CA 1
ATOM 2908 C C . LEU A 1 372 ? 76.504 42.643 138.431 1.00 48.00 372 LEU A C 1
ATOM 2909 O O . LEU A 1 372 ? 75.600 43.483 138.446 1.00 47.32 372 LEU A O 1
ATOM 2914 N N . PRO A 1 373 ? 77.658 42.852 137.789 1.00 47.33 373 PRO A N 1
ATOM 2915 C CA . PRO A 1 373 ? 77.839 44.100 137.047 1.00 47.75 373 PRO A CA 1
ATOM 2916 C C . PRO A 1 373 ? 77.018 44.095 135.756 1.00 47.73 373 PRO A C 1
ATOM 2917 O O . PRO A 1 373 ? 76.946 43.089 135.048 1.00 47.38 373 PRO A O 1
ATOM 2921 N N . LEU A 1 374 ? 76.382 45.222 135.469 1.00 47.45 374 LEU A N 1
ATOM 2922 C CA . LEU A 1 374 ? 75.564 45.355 134.277 1.00 47.93 374 LEU A CA 1
ATOM 2923 C C . LEU A 1 374 ? 76.324 44.969 133.011 1.00 47.91 374 LEU A C 1
ATOM 2924 O O . LEU A 1 374 ? 75.780 44.309 132.123 1.00 48.02 374 LEU A O 1
ATOM 2929 N N . ALA A 1 375 ? 77.588 45.370 132.946 1.00 47.50 375 ALA A N 1
ATOM 2930 C CA . ALA A 1 375 ? 78.430 45.094 131.789 1.00 47.45 375 ALA A CA 1
ATOM 2931 C C . ALA A 1 375 ? 78.658 43.607 131.505 1.00 46.50 375 ALA A C 1
ATOM 2932 O O . ALA A 1 375 ? 78.829 43.210 130.352 1.00 46.53 375 ALA A O 1
ATOM 2934 N N . ALA A 1 376 ? 78.664 42.787 132.550 1.00 45.00 376 ALA A N 1
ATOM 2935 C CA . ALA A 1 376 ? 78.891 41.354 132.392 1.00 44.61 376 ALA A CA 1
ATOM 2936 C C . ALA A 1 376 ? 77.618 40.580 132.036 1.00 44.55 376 ALA A C 1
ATOM 2937 O O . ALA A 1 376 ? 77.679 39.431 131.586 1.00 45.56 376 ALA A O 1
ATOM 2939 N N . LEU A 1 377 ? 76.470 41.217 132.231 1.00 43.36 377 LEU A N 1
ATOM 2940 C CA . LEU A 1 377 ? 75.182 40.585 131.977 1.00 43.64 377 LEU A CA 1
ATOM 2941 C C . LEU A 1 377 ? 74.937 40.136 130.528 1.00 43.32 377 LEU A C 1
ATOM 2942 O O . LEU A 1 377 ? 74.463 39.025 130.288 1.00 43.91 377 LEU A O 1
ATOM 2947 N N . PRO A 1 378 ? 75.262 40.984 129.544 1.00 43.84 378 PRO A N 1
ATOM 2948 C CA . PRO A 1 378 ? 75.040 40.587 128.152 1.00 43.54 378 PRO A CA 1
ATOM 2949 C C . PRO A 1 378 ? 75.784 39.321 127.747 1.00 44.27 378 PRO A C 1
ATOM 2950 O O . PRO A 1 378 ? 75.250 38.473 127.027 1.00 44.51 378 PRO A O 1
ATOM 2954 N N . GLU A 1 379 ? 77.015 39.191 128.222 1.00 44.07 379 GLU A N 1
ATOM 2955 C CA . GLU A 1 379 ? 77.842 38.046 127.876 1.00 43.08 379 GLU A CA 1
ATOM 2956 C C . GLU A 1 379 ? 77.533 36.802 128.703 1.00 41.65 379 GLU A C 1
ATOM 2957 O O . GLU A 1 379 ? 77.840 35.682 128.285 1.00 40.93 379 GLU A O 1
ATOM 2963 N N . ALA A 1 380 ? 76.904 36.985 129.859 1.00 39.09 380 ALA A N 1
ATOM 2964 C CA . ALA A 1 380 ? 76.587 35.847 130.712 1.00 37.82 380 ALA A CA 1
ATOM 2965 C C . ALA A 1 380 ? 75.188 35.256 130.509 1.00 38.17 380 ALA A C 1
ATOM 2966 O O . ALA A 1 380 ? 75.015 34.036 130.555 1.00 38.96 380 ALA A O 1
ATOM 2968 N N . LEU A 1 381 ? 74.191 36.105 130.285 1.00 36.61 381 LEU A N 1
ATOM 2969 C CA . LEU A 1 381 ? 72.828 35.615 130.106 1.00 36.91 381 LEU A CA 1
ATOM 2970 C C . LEU A 1 381 ? 72.642 34.473 129.102 1.00 36.24 381 LEU A C 1
ATOM 2971 O O . LEU A 1 381 ? 71.914 33.520 129.375 1.00 36.61 381 LEU A O 1
ATOM 2976 N N . PRO A 1 382 ? 73.302 34.538 127.938 1.00 35.58 382 PRO A N 1
ATOM 2977 C CA . PRO A 1 382 ? 73.109 33.432 126.991 1.00 35.32 382 PRO A CA 1
ATOM 2978 C C . PRO A 1 382 ? 73.458 32.076 127.607 1.00 35.15 382 PRO A C 1
ATOM 2979 O O . PRO A 1 382 ? 72.680 31.125 127.529 1.00 36.93 382 PRO A O 1
ATOM 2983 N N . GLY A 1 383 ? 74.630 31.989 128.227 1.00 35.17 383 GLY A N 1
ATOM 2984 C CA . GLY A 1 383 ? 75.033 30.738 128.844 1.00 32.80 383 GLY A CA 1
ATOM 2985 C C . GLY A 1 383 ? 74.092 30.353 129.970 1.00 33.17 383 GLY A C 1
ATOM 2986 O O . GLY A 1 383 ? 73.771 29.177 130.154 1.00 33.52 383 GLY A O 1
ATOM 2987 N N . LYS A 1 384 ? 73.640 31.344 130.730 1.00 32.25 384 LYS A N 1
ATOM 2988 C CA . LYS A 1 384 ? 72.733 31.074 131.835 1.00 33.73 384 LYS A CA 1
ATOM 2989 C C . LYS A 1 384 ? 71.391 30.529 131.344 1.00 34.02 384 LYS A C 1
ATOM 2990 O O . LYS A 1 384 ? 70.817 29.630 131.968 1.00 33.99 384 LYS A O 1
ATOM 2996 N N . LEU A 1 385 ? 70.896 31.062 130.226 1.00 33.94 385 LEU A N 1
ATOM 2997 C CA . LEU A 1 385 ? 69.630 30.595 129.664 1.00 31.90 385 LEU A CA 1
ATOM 2998 C C . LEU A 1 385 ? 69.754 29.109 129.303 1.00 32.04 385 LEU A C 1
ATOM 2999 O O . LEU A 1 385 ? 68.852 28.315 129.589 1.00 31.65 385 LEU A O 1
ATOM 3004 N N . ASP A 1 386 ? 70.873 28.736 128.683 1.00 31.29 386 ASP A N 1
ATOM 3005 C CA . ASP A 1 386 ? 71.115 27.343 128.304 1.00 30.93 386 ASP A CA 1
ATOM 3006 C C . ASP A 1 386 ? 71.114 26.483 129.558 1.00 31.33 386 ASP A C 1
ATOM 3007 O O . ASP A 1 386 ? 70.495 25.410 129.602 1.00 31.53 386 ASP A O 1
ATOM 3012 N N . ALA A 1 387 ? 71.815 26.962 130.583 1.00 31.27 387 ALA A N 1
ATOM 3013 C CA . ALA A 1 387 ? 71.897 26.247 131.847 1.00 31.38 387 ALA A CA 1
ATOM 3014 C C . ALA A 1 387 ? 70.477 26.081 132.390 1.00 30.55 387 ALA A C 1
ATOM 3015 O O . ALA A 1 387 ? 70.088 24.991 132.832 1.00 31.31 387 ALA A O 1
ATOM 3017 N N . PHE A 1 388 ? 69.708 27.167 132.346 1.00 27.86 388 PHE A N 1
ATOM 3018 C CA . PHE A 1 388 ? 68.327 27.147 132.814 1.00 27.35 388 PHE A CA 1
ATOM 3019 C C . PHE A 1 388 ? 67.582 26.052 132.051 1.00 27.08 388 PHE A C 1
ATOM 3020 O O . PHE A 1 388 ? 66.867 25.236 132.642 1.00 25.94 388 PHE A O 1
ATOM 3028 N N . HIS A 1 389 ? 67.756 26.034 130.735 1.00 26.67 389 HIS A N 1
ATOM 3029 C CA . HIS A 1 389 ? 67.107 25.022 129.915 1.00 29.44 389 HIS A CA 1
ATOM 3030 C C . HIS A 1 389 ? 67.554 23.628 130.361 1.00 30.18 389 HIS A C 1
ATOM 3031 O O . HIS A 1 389 ? 66.731 22.729 130.578 1.00 27.75 389 HIS A O 1
ATOM 3038 N N . GLU A 1 390 ? 68.866 23.461 130.488 1.00 31.88 390 GLU A N 1
ATOM 3039 C CA . GLU A 1 390 ? 69.443 22.180 130.889 1.00 35.14 390 GLU A CA 1
ATOM 3040 C C . GLU A 1 390 ? 68.870 21.682 132.205 1.00 33.94 390 GLU A C 1
ATOM 3041 O O . GLU A 1 390 ? 68.572 20.495 132.361 1.00 33.79 390 GLU A O 1
ATOM 3047 N N . GLU A 1 391 ? 68.727 22.594 133.156 1.00 32.50 391 GLU A N 1
ATOM 3048 C CA . GLU A 1 391 ? 68.193 22.237 134.455 1.00 32.69 391 GLU A CA 1
ATOM 3049 C C . GLU A 1 391 ? 66.732 21.782 134.344 1.00 32.64 391 GLU A C 1
ATOM 3050 O O . GLU A 1 391 ? 66.329 20.807 134.989 1.00 33.60 391 GLU A O 1
ATOM 3056 N N . LEU A 1 392 ? 65.939 22.471 133.526 1.00 30.61 392 LEU A N 1
ATOM 3057 C CA . LEU A 1 392 ? 64.536 22.095 133.368 1.00 30.72 392 LEU A CA 1
ATOM 3058 C C . LEU A 1 392 ? 64.423 20.682 132.832 1.00 29.14 392 LEU A C 1
ATOM 3059 O O . LEU A 1 392 ? 63.556 19.912 133.250 1.00 28.11 392 LEU A O 1
ATOM 3064 N N . TYR A 1 393 ? 65.304 20.347 131.899 1.00 28.58 393 TYR A N 1
ATOM 3065 C CA . TYR A 1 393 ? 65.285 19.026 131.289 1.00 31.16 393 TYR A CA 1
ATOM 3066 C C . TYR A 1 393 ? 65.730 17.965 132.294 1.00 32.06 393 TYR A C 1
ATOM 3067 O O . TYR A 1 393 ? 65.087 16.916 132.440 1.00 33.33 393 TYR A O 1
ATOM 3076 N N . ARG A 1 394 ? 66.826 18.252 132.988 1.00 32.18 394 ARG A N 1
ATOM 3077 C CA A ARG A 1 394 ? 67.363 17.352 133.994 0.50 31.98 394 ARG A CA 1
ATOM 3078 C C . ARG A 1 394 ? 66.274 17.042 135.016 1.00 33.05 394 ARG A C 1
ATOM 3079 O O . ARG A 1 394 ? 66.002 15.873 135.304 1.00 34.12 394 ARG A O 1
ATOM 3087 N N . ARG A 1 395 ? 65.639 18.082 135.557 1.00 32.22 395 ARG A N 1
ATOM 3088 C CA . ARG A 1 395 ? 64.586 17.877 136.553 1.00 32.81 395 ARG A CA 1
ATOM 3089 C C . ARG A 1 395 ? 63.419 17.073 136.012 1.00 32.98 395 ARG A C 1
ATOM 3090 O O . ARG A 1 395 ? 62.853 16.242 136.724 1.00 33.52 395 ARG A O 1
ATOM 3098 N N . ALA A 1 396 ? 63.060 17.319 134.754 1.00 31.88 396 ALA A N 1
ATOM 3099 C CA . ALA A 1 396 ? 61.943 16.618 134.140 1.00 29.99 396 ALA A CA 1
ATOM 3100 C C . ALA A 1 396 ? 62.302 15.158 133.916 1.00 29.01 396 ALA A C 1
ATOM 3101 O O . ALA A 1 396 ? 61.454 14.275 134.056 1.00 28.57 396 ALA A O 1
ATOM 3103 N N . LEU A 1 397 ? 63.563 14.906 133.572 1.00 29.15 397 LEU A N 1
ATOM 3104 C CA . LEU A 1 397 ? 64.024 13.538 133.348 1.00 30.30 397 LEU A CA 1
ATOM 3105 C C . LEU A 1 397 ? 64.009 12.742 134.643 1.00 30.31 397 LEU A C 1
ATOM 3106 O O . LEU A 1 397 ? 63.629 11.571 134.662 1.00 31.33 397 LEU A O 1
ATOM 3111 N N . ALA A 1 398 ? 64.420 13.385 135.728 1.00 29.99 398 ALA A N 1
ATOM 3112 C CA . ALA A 1 398 ? 64.464 12.727 137.029 1.00 30.70 398 ALA A CA 1
ATOM 3113 C C . ALA A 1 398 ? 63.055 12.364 137.485 1.00 30.74 398 ALA A C 1
ATOM 3114 O O . ALA A 1 398 ? 62.806 11.245 137.953 1.00 31.05 398 ALA A O 1
ATOM 3116 N N . PHE A 1 399 ? 62.134 13.311 137.333 1.00 30.58 399 PHE A N 1
ATOM 3117 C CA . PHE A 1 399 ? 60.743 13.095 137.709 1.00 31.07 399 PHE A CA 1
ATOM 3118 C C . PHE A 1 399 ? 60.227 11.871 136.962 1.00 33.20 399 PHE A C 1
ATOM 3119 O O . PHE A 1 399 ? 59.612 10.980 137.555 1.00 32.65 399 PHE A O 1
ATOM 3127 N N . ARG A 1 400 ? 60.480 11.830 135.654 1.00 34.49 400 ARG A N 1
ATOM 3128 C CA . ARG A 1 400 ? 60.026 10.705 134.844 1.00 35.30 400 ARG A CA 1
ATOM 3129 C C . ARG A 1 400 ? 60.627 9.400 135.367 1.00 34.72 400 ARG A C 1
ATOM 3130 O O . ARG A 1 400 ? 59.912 8.417 135.553 1.00 33.66 400 ARG A O 1
ATOM 3138 N N . GLU A 1 401 ? 61.938 9.401 135.601 1.00 35.99 401 GLU A N 1
ATOM 3139 C CA . GLU A 1 401 ? 62.626 8.224 136.131 1.00 38.33 401 GLU A CA 1
ATOM 3140 C C . GLU A 1 401 ? 61.923 7.753 137.398 1.00 37.24 401 GLU A C 1
ATOM 3141 O O . GLU A 1 401 ? 61.548 6.587 137.510 1.00 36.82 401 GLU A O 1
ATOM 3147 N N . ASP A 1 402 ? 61.754 8.671 138.348 1.00 36.24 402 ASP A N 1
ATOM 3148 C CA . ASP A 1 402 ? 61.111 8.352 139.622 1.00 38.46 402 ASP A CA 1
ATOM 3149 C C . ASP A 1 402 ? 59.648 7.962 139.478 1.00 38.65 402 ASP A C 1
ATOM 3150 O O . ASP A 1 402 ? 59.058 7.408 140.403 1.00 39.34 402 ASP A O 1
ATOM 3155 N N . HIS A 1 403 ? 59.063 8.240 138.318 1.00 38.79 403 HIS A N 1
ATOM 3156 C CA . HIS A 1 403 ? 57.662 7.926 138.096 1.00 37.79 403 HIS A CA 1
ATOM 3157 C C . HIS A 1 403 ? 57.424 6.946 136.958 1.00 37.92 403 HIS A C 1
ATOM 3158 O O . HIS A 1 403 ? 56.372 6.961 136.314 1.00 38.34 403 HIS A O 1
ATOM 3165 N N . THR A 1 404 ? 58.415 6.100 136.712 1.00 37.27 404 THR A N 1
ATOM 3166 C CA . THR A 1 404 ? 58.328 5.067 135.687 1.00 37.98 404 THR A CA 1
ATOM 3167 C C . THR A 1 404 ? 58.680 3.774 136.411 1.00 38.58 404 THR A C 1
ATOM 3168 O O . THR A 1 404 ? 59.629 3.735 137.200 1.00 38.36 404 THR A O 1
ATOM 3172 N N . ARG A 1 405 ? 57.927 2.714 136.152 1.00 39.40 405 ARG A N 1
ATOM 3173 C CA . ARG A 1 405 ? 58.184 1.464 136.850 1.00 40.92 405 ARG A CA 1
ATOM 3174 C C . ARG A 1 405 ? 57.869 0.198 136.067 1.00 41.02 405 ARG A C 1
ATOM 3175 O O . ARG A 1 405 ? 56.780 0.053 135.511 1.00 41.27 405 ARG A O 1
ATOM 3183 N N . LYS A 1 406 ? 58.834 -0.717 136.024 1.00 41.61 406 LYS A N 1
ATOM 3184 C CA . LYS A 1 406 ? 58.639 -1.990 135.344 1.00 42.11 406 LYS A CA 1
ATOM 3185 C C . LYS A 1 406 ? 57.735 -2.824 136.234 1.00 41.84 406 LYS A C 1
ATOM 3186 O O . LYS A 1 406 ? 57.960 -2.921 137.442 1.00 40.50 406 LYS A O 1
ATOM 3192 N N . VAL A 1 407 ? 56.720 -3.433 135.638 1.00 40.98 407 VAL A N 1
ATOM 3193 C CA . VAL A 1 407 ? 55.800 -4.251 136.402 1.00 41.47 407 VAL A CA 1
ATOM 3194 C C . VAL A 1 407 ? 55.591 -5.607 135.745 1.00 42.94 407 VAL A C 1
ATOM 3195 O O . VAL A 1 407 ? 55.518 -5.713 134.520 1.00 42.38 407 VAL A O 1
ATOM 3199 N N . ASP A 1 408 ? 55.508 -6.648 136.567 1.00 43.84 408 ASP A N 1
ATOM 3200 C CA . ASP A 1 408 ? 55.308 -7.997 136.059 1.00 45.50 408 ASP A CA 1
ATOM 3201 C C . ASP A 1 408 ? 53.995 -8.598 136.551 1.00 45.11 408 ASP A C 1
ATOM 3202 O O . ASP A 1 408 ? 53.582 -9.664 136.092 1.00 45.90 408 ASP A O 1
ATOM 3207 N N . THR A 1 409 ? 53.340 -7.911 137.481 1.00 44.38 409 THR A N 1
ATOM 3208 C CA . THR A 1 409 ? 52.060 -8.378 138.004 1.00 44.48 409 THR A CA 1
ATOM 3209 C C . THR A 1 409 ? 51.019 -7.290 137.794 1.00 43.28 409 THR A C 1
ATOM 3210 O O . THR A 1 409 ? 51.355 -6.108 137.730 1.00 42.41 409 THR A O 1
ATOM 3214 N N . TYR A 1 410 ? 49.758 -7.691 137.681 1.00 42.75 410 TYR A N 1
ATOM 3215 C CA . TYR A 1 410 ? 48.685 -6.733 137.483 1.00 42.81 410 TYR A CA 1
ATOM 3216 C C . TYR A 1 410 ? 48.515 -5.905 138.752 1.00 43.26 410 TYR A C 1
ATOM 3217 O O . TYR A 1 410 ? 47.965 -4.801 138.719 1.00 44.06 410 TYR A O 1
ATOM 3226 N N . GLU A 1 411 ? 49.002 -6.441 139.869 1.00 43.36 411 GLU A N 1
ATOM 3227 C CA . GLU A 1 411 ? 48.912 -5.747 141.150 1.00 43.52 411 GLU A CA 1
ATOM 3228 C C . GLU A 1 411 ? 49.863 -4.560 141.155 1.00 42.40 411 GLU A C 1
ATOM 3229 O O . GLU A 1 411 ? 49.470 -3.440 141.494 1.00 43.33 411 GLU A O 1
ATOM 3235 N N . ALA A 1 412 ? 51.113 -4.812 140.780 1.00 39.99 412 ALA A N 1
ATOM 3236 C CA . ALA A 1 412 ? 52.128 -3.769 140.734 1.00 39.68 412 ALA A CA 1
ATOM 3237 C C . ALA A 1 412 ? 51.783 -2.761 139.625 1.00 39.69 412 ALA A C 1
ATOM 3238 O O . ALA A 1 412 ? 52.120 -1.577 139.708 1.00 37.11 412 ALA A O 1
ATOM 3240 N N . PHE A 1 413 ? 51.109 -3.249 138.590 1.00 39.44 413 PHE A N 1
ATOM 3241 C CA . PHE A 1 413 ? 50.693 -2.416 137.475 1.00 40.59 413 PHE A CA 1
ATOM 3242 C C . PHE A 1 413 ? 49.728 -1.361 138.006 1.00 40.33 413 PHE A C 1
ATOM 3243 O O . PHE A 1 413 ? 49.909 -0.164 137.772 1.00 40.32 413 PHE A O 1
ATOM 3251 N N . LYS A 1 414 ? 48.712 -1.811 138.737 1.00 40.27 414 LYS A N 1
ATOM 3252 C CA . LYS A 1 414 ? 47.724 -0.905 139.310 1.00 39.97 414 LYS A CA 1
ATOM 3253 C C . LYS A 1 414 ? 48.388 0.155 140.175 1.00 39.35 414 LYS A C 1
ATOM 3254 O O . LYS A 1 414 ? 47.940 1.299 140.220 1.00 39.64 414 LYS A O 1
ATOM 3260 N N . GLU A 1 415 ? 49.463 -0.222 140.855 1.00 39.35 415 GLU A N 1
ATOM 3261 C CA . GLU A 1 415 ? 50.173 0.721 141.712 1.00 41.20 415 GLU A CA 1
ATOM 3262 C C . GLU A 1 415 ? 50.950 1.716 140.858 1.00 40.66 415 GLU A C 1
ATOM 3263 O O . GLU A 1 415 ? 50.963 2.922 141.131 1.00 39.84 415 GLU A O 1
ATOM 3269 N N . ALA A 1 416 ? 51.593 1.190 139.821 1.00 39.96 416 ALA A N 1
ATOM 3270 C CA . ALA A 1 416 ? 52.402 1.992 138.916 1.00 40.55 416 ALA A CA 1
ATOM 3271 C C . ALA A 1 416 ? 51.616 3.052 138.138 1.00 41.02 416 ALA A C 1
ATOM 3272 O O . ALA A 1 416 ? 52.026 4.213 138.095 1.00 39.83 416 ALA A O 1
ATOM 3274 N N . VAL A 1 417 ? 50.496 2.664 137.526 1.00 41.80 417 VAL A N 1
ATOM 3275 C CA . VAL A 1 417 ? 49.701 3.619 136.749 1.00 42.78 417 VAL A CA 1
ATOM 3276 C C . VAL A 1 417 ? 48.996 4.628 137.642 1.00 43.18 417 VAL A C 1
ATOM 3277 O O . VAL A 1 417 ? 48.190 5.433 137.180 1.00 44.43 417 VAL A O 1
ATOM 3281 N N . GLN A 1 418 ? 49.311 4.578 138.927 1.00 43.93 418 GLN A N 1
ATOM 3282 C CA . GLN A 1 418 ? 48.718 5.484 139.896 1.00 44.56 418 GLN A CA 1
ATOM 3283 C C . GLN A 1 418 ? 49.702 6.616 140.125 1.00 44.44 418 GLN A C 1
ATOM 3284 O O . GLN A 1 418 ? 49.329 7.704 140.558 1.00 44.74 418 GLN A O 1
ATOM 3290 N N . GLU A 1 419 ? 50.964 6.347 139.814 1.00 44.54 419 GLU A N 1
ATOM 3291 C CA . GLU A 1 419 ? 52.027 7.315 140.031 1.00 45.34 419 GLU A CA 1
ATOM 3292 C C . GLU A 1 419 ? 52.618 7.860 138.735 1.00 42.74 419 GLU A C 1
ATOM 3293 O O . GLU A 1 419 ? 53.145 8.973 138.697 1.00 43.50 419 GLU A O 1
ATOM 3299 N N . GLY A 1 420 ? 52.536 7.070 137.675 1.00 39.58 420 GLY A N 1
ATOM 3300 C CA . GLY A 1 420 ? 53.082 7.506 136.408 1.00 36.48 420 GLY A CA 1
ATOM 3301 C C . GLY A 1 420 ? 53.134 6.378 135.403 1.00 34.78 420 GLY A C 1
ATOM 3302 O O . GLY A 1 420 ? 52.181 5.609 135.271 1.00 33.98 420 GLY A O 1
ATOM 3303 N N . PHE A 1 421 ? 54.255 6.276 134.700 1.00 33.02 421 PHE A N 1
ATOM 3304 C CA . PHE A 1 421 ? 54.444 5.245 133.687 1.00 34.20 421 PHE A CA 1
ATOM 3305 C C . PHE A 1 421 ? 54.578 3.829 134.243 1.00 33.76 421 PHE A C 1
ATOM 3306 O O . PHE A 1 421 ? 55.228 3.601 135.267 1.00 33.16 421 PHE A O 1
ATOM 3314 N N . ALA A 1 422 ? 53.962 2.884 133.543 1.00 32.77 422 ALA A N 1
ATOM 3315 C CA . ALA A 1 422 ? 54.037 1.478 133.902 1.00 32.91 422 ALA A CA 1
ATOM 3316 C C . ALA A 1 422 ? 54.516 0.730 132.657 1.00 33.37 422 ALA A C 1
ATOM 3317 O O . ALA A 1 422 ? 53.831 0.709 131.630 1.00 32.76 422 ALA A O 1
ATOM 3319 N N . LEU A 1 423 ? 55.707 0.146 132.744 1.00 32.98 423 LEU A N 1
ATOM 3320 C CA . LEU A 1 423 ? 56.281 -0.617 131.638 1.00 32.20 423 LEU A CA 1
ATOM 3321 C C . LEU A 1 423 ? 55.861 -2.069 131.816 1.00 33.19 423 LEU A C 1
ATOM 3322 O O . LEU A 1 423 ? 56.405 -2.779 132.661 1.00 35.35 423 LEU A O 1
ATOM 3327 N N . ALA A 1 424 ? 54.902 -2.524 131.022 1.00 33.62 424 ALA A N 1
ATOM 3328 C CA . ALA A 1 424 ? 54.427 -3.889 131.176 1.00 34.14 424 ALA A CA 1
ATOM 3329 C C . ALA A 1 424 ? 54.294 -4.664 129.887 1.00 35.91 424 ALA A C 1
ATOM 3330 O O . ALA A 1 424 ? 54.120 -4.088 128.814 1.00 37.48 424 ALA A O 1
ATOM 3332 N N . PHE A 1 425 ? 54.375 -5.985 130.008 1.00 36.20 425 PHE A N 1
ATOM 3333 C CA . PHE A 1 425 ? 54.229 -6.872 128.863 1.00 37.06 425 PHE A CA 1
ATOM 3334 C C . PHE A 1 425 ? 52.751 -6.928 128.519 1.00 38.08 425 PHE A C 1
ATOM 3335 O O . PHE A 1 425 ? 51.893 -6.858 129.405 1.00 37.76 425 PHE A O 1
ATOM 3343 N N . HIS A 1 426 ? 52.451 -7.039 127.233 1.00 38.83 426 HIS A N 1
ATOM 3344 C CA . HIS A 1 426 ? 51.072 -7.159 126.820 1.00 40.28 426 HIS A CA 1
ATOM 3345 C C . HIS A 1 426 ? 50.959 -8.116 125.646 1.00 41.68 426 HIS A C 1
ATOM 3346 O O . HIS A 1 426 ? 51.827 -8.155 124.773 1.00 42.75 426 HIS A O 1
ATOM 3353 N N . CYS A 1 427 ? 49.881 -8.894 125.649 1.00 42.46 427 CYS A N 1
ATOM 3354 C CA . CYS A 1 427 ? 49.621 -9.897 124.622 1.00 43.31 427 CYS A CA 1
ATOM 3355 C C . CYS A 1 427 ? 49.400 -9.322 123.229 1.00 43.31 427 CYS A C 1
ATOM 3356 O O . CYS A 1 427 ? 49.638 -9.996 122.235 1.00 43.98 427 CYS A O 1
ATOM 3359 N N . GLY A 1 428 ? 48.939 -8.079 123.157 1.00 44.23 428 GLY A N 1
ATOM 3360 C CA . GLY A 1 428 ? 48.700 -7.462 121.865 1.00 43.51 428 GLY A CA 1
ATOM 3361 C C . GLY A 1 428 ? 47.264 -7.605 121.394 1.00 43.08 428 GLY A C 1
ATOM 3362 O O . GLY A 1 428 ? 46.950 -7.333 120.234 1.00 43.10 428 GLY A O 1
ATOM 3363 N N . ASP A 1 429 ? 46.390 -8.035 122.294 1.00 42.84 429 ASP A N 1
ATOM 3364 C CA . ASP A 1 429 ? 44.982 -8.216 121.970 1.00 43.01 429 ASP A CA 1
ATOM 3365 C C . ASP A 1 429 ? 44.203 -6.965 122.365 1.00 41.97 429 ASP A C 1
ATOM 3366 O O . ASP A 1 429 ? 44.308 -6.497 123.497 1.00 41.07 429 ASP A O 1
ATOM 3371 N N . LYS A 1 430 ? 43.434 -6.421 121.423 1.00 41.85 430 LYS A N 1
ATOM 3372 C CA . LYS A 1 430 ? 42.635 -5.225 121.680 1.00 41.66 430 LYS A CA 1
ATOM 3373 C C . LYS A 1 430 ? 41.690 -5.432 122.860 1.00 41.40 430 LYS A C 1
ATOM 3374 O O . LYS A 1 430 ? 41.571 -4.570 123.732 1.00 40.65 430 LYS A O 1
ATOM 3380 N N . ALA A 1 431 ? 41.016 -6.579 122.879 1.00 40.75 431 ALA A N 1
ATOM 3381 C CA . ALA A 1 431 ? 40.076 -6.890 123.948 1.00 41.48 431 ALA A CA 1
ATOM 3382 C C . ALA A 1 431 ? 40.767 -6.868 125.306 1.00 41.26 431 ALA A C 1
ATOM 3383 O O . ALA A 1 431 ? 40.260 -6.273 126.258 1.00 41.61 431 ALA A O 1
ATOM 3385 N N . CYS A 1 432 ? 41.922 -7.519 125.403 1.00 41.25 432 CYS A N 1
ATOM 3386 C CA . CYS A 1 432 ? 42.641 -7.531 126.670 1.00 41.34 432 CYS A CA 1
ATOM 3387 C C . CYS A 1 432 ? 43.040 -6.101 127.023 1.00 39.83 432 CYS A C 1
ATOM 3388 O O . CYS A 1 432 ? 42.952 -5.686 128.178 1.00 38.08 432 CYS A O 1
ATOM 3391 N N . GLU A 1 433 ? 43.456 -5.347 126.012 1.00 39.24 433 GLU A N 1
ATOM 3392 C CA . GLU A 1 433 ? 43.882 -3.967 126.212 1.00 39.50 433 GLU A CA 1
ATOM 3393 C C . GLU A 1 433 ? 42.743 -3.066 126.699 1.00 38.85 433 GLU A C 1
ATOM 3394 O O . GLU A 1 433 ? 42.946 -2.245 127.596 1.00 37.44 433 GLU A O 1
ATOM 3400 N N . ARG A 1 434 ? 41.549 -3.215 126.128 1.00 38.69 434 ARG A N 1
ATOM 3401 C CA . ARG A 1 434 ? 40.433 -2.377 126.556 1.00 42.06 434 ARG A CA 1
ATOM 3402 C C . ARG A 1 434 ? 39.966 -2.777 127.956 1.00 42.54 434 ARG A C 1
ATOM 3403 O O . ARG A 1 434 ? 39.466 -1.942 128.720 1.00 43.09 434 ARG A O 1
ATOM 3411 N N . LEU A 1 435 ? 40.144 -4.052 128.293 1.00 41.54 435 LEU A N 1
ATOM 3412 C CA . LEU A 1 435 ? 39.773 -4.555 129.610 1.00 41.28 435 LEU A CA 1
ATOM 3413 C C . LEU A 1 435 ? 40.612 -3.843 130.671 1.00 40.51 435 LEU A C 1
ATOM 3414 O O . LEU A 1 435 ? 40.101 -3.436 131.712 1.00 40.59 435 LEU A O 1
ATOM 3419 N N . ILE A 1 436 ? 41.906 -3.696 130.401 1.00 39.71 436 ILE A N 1
ATOM 3420 C CA . ILE A 1 436 ? 42.806 -3.023 131.332 1.00 39.27 436 ILE A CA 1
ATOM 3421 C C . ILE A 1 436 ? 42.332 -1.591 131.531 1.00 38.77 436 ILE A C 1
ATOM 3422 O O . ILE A 1 436 ? 42.362 -1.063 132.649 1.00 37.39 436 ILE A O 1
ATOM 3427 N N . GLN A 1 437 ? 41.895 -0.965 130.440 1.00 38.13 437 GLN A N 1
ATOM 3428 C CA . GLN A 1 437 ? 41.419 0.408 130.510 1.00 38.10 437 GLN A CA 1
ATOM 3429 C C . GLN A 1 437 ? 40.124 0.487 131.319 1.00 38.33 437 GLN A C 1
ATOM 3430 O O . GLN A 1 437 ? 39.921 1.426 132.089 1.00 36.74 437 GLN A O 1
ATOM 3436 N N . GLU A 1 438 ? 39.257 -0.505 131.145 1.00 38.51 438 GLU A N 1
ATOM 3437 C CA . GLU A 1 438 ? 37.989 -0.542 131.862 1.00 41.10 438 GLU A CA 1
ATOM 3438 C C . GLU A 1 438 ? 38.197 -0.746 133.364 1.00 41.58 438 GLU A C 1
ATOM 3439 O O . GLU A 1 438 ? 37.440 -0.221 134.182 1.00 41.59 438 GLU A O 1
ATOM 3445 N N . GLU A 1 439 ? 39.239 -1.489 133.723 1.00 41.02 439 GLU A N 1
ATOM 3446 C CA . GLU A 1 439 ? 39.523 -1.778 135.122 1.00 40.90 439 GLU A CA 1
ATOM 3447 C C . GLU A 1 439 ? 40.414 -0.765 135.832 1.00 41.72 439 GLU A C 1
ATOM 3448 O O . GLU A 1 439 ? 40.273 -0.553 137.038 1.00 43.21 439 GLU A O 1
ATOM 3454 N N . THR A 1 440 ? 41.322 -0.129 135.097 1.00 41.03 440 THR A N 1
ATOM 3455 C CA . THR A 1 440 ? 42.246 0.824 135.712 1.00 40.46 440 THR A CA 1
ATOM 3456 C C . THR A 1 440 ? 42.196 2.233 135.129 1.00 40.49 440 THR A C 1
ATOM 3457 O O . THR A 1 440 ? 42.733 3.164 135.724 1.00 40.34 440 THR A O 1
ATOM 3461 N N . THR A 1 441 ? 41.552 2.370 133.971 1.00 40.19 441 THR A N 1
ATOM 3462 C CA . THR A 1 441 ? 41.431 3.635 133.235 1.00 39.20 441 THR A CA 1
ATOM 3463 C C . THR A 1 441 ? 42.734 3.941 132.495 1.00 39.02 441 THR A C 1
ATOM 3464 O O . THR A 1 441 ? 42.812 4.892 131.718 1.00 40.31 441 THR A O 1
ATOM 3468 N N . ALA A 1 442 ? 43.757 3.128 132.736 1.00 37.44 442 ALA A N 1
ATOM 3469 C CA . ALA A 1 442 ? 45.049 3.318 132.083 1.00 35.93 442 ALA A CA 1
ATOM 3470 C C . ALA A 1 442 ? 45.007 2.799 130.645 1.00 34.39 442 ALA A C 1
ATOM 3471 O O . ALA A 1 442 ? 44.335 1.810 130.346 1.00 33.91 442 ALA A O 1
ATOM 3473 N N . THR A 1 443 ? 45.733 3.470 129.758 1.00 32.90 443 THR A N 1
ATOM 3474 C CA . THR A 1 443 ? 45.776 3.083 128.347 1.00 32.61 443 THR A CA 1
ATOM 3475 C C . THR A 1 443 ? 47.213 2.868 127.883 1.00 32.38 443 THR A C 1
ATOM 3476 O O . THR A 1 443 ? 48.159 3.316 128.536 1.00 33.16 443 THR A O 1
ATOM 3480 N N . THR A 1 444 ? 47.383 2.171 126.764 1.00 31.07 444 THR A N 1
ATOM 3481 C CA . THR A 1 444 ? 48.721 1.979 126.227 1.00 30.48 444 THR A CA 1
ATOM 3482 C C . THR A 1 444 ? 49.049 3.328 125.610 1.00 30.77 444 THR A C 1
ATOM 3483 O O . THR A 1 444 ? 48.253 3.866 124.846 1.00 29.97 444 THR A O 1
ATOM 3487 N N . ARG A 1 445 ? 50.201 3.888 125.956 1.00 31.19 445 ARG A N 1
ATOM 3488 C CA . ARG A 1 445 ? 50.603 5.169 125.405 1.00 30.24 445 ARG A CA 1
ATOM 3489 C C . ARG A 1 445 ? 51.373 4.943 124.109 1.00 30.61 445 ARG A C 1
ATOM 3490 O O . ARG A 1 445 ? 51.137 5.630 123.116 1.00 30.59 445 ARG A O 1
ATOM 3498 N N . CYS A 1 446 ? 52.286 3.975 124.117 1.00 29.96 446 CYS A N 1
ATOM 3499 C CA . CYS A 1 446 ? 53.065 3.660 122.924 1.00 30.97 446 CYS A CA 1
ATOM 3500 C C . CYS A 1 446 ? 54.007 2.488 123.141 1.00 30.20 446 CYS A C 1
ATOM 3501 O O . CYS A 1 446 ? 54.387 2.178 124.271 1.00 30.29 446 CYS A O 1
ATOM 3504 N N . VAL A 1 447 ? 54.346 1.827 122.041 1.00 28.18 447 VAL A N 1
ATOM 3505 C CA . VAL A 1 447 ? 55.304 0.737 122.047 1.00 27.25 447 VAL A CA 1
ATOM 3506 C C . VAL A 1 447 ? 56.504 1.499 121.492 1.00 28.28 447 VAL A C 1
ATOM 3507 O O . VAL A 1 447 ? 56.559 1.800 120.300 1.00 28.76 447 VAL A O 1
ATOM 3511 N N . PRO A 1 448 ? 57.465 1.849 122.355 1.00 28.09 448 PRO A N 1
ATOM 3512 C CA . PRO A 1 448 ? 58.658 2.592 121.943 1.00 29.18 448 PRO A CA 1
ATOM 3513 C C . PRO A 1 448 ? 59.501 1.955 120.848 1.00 28.64 448 PRO A C 1
ATOM 3514 O O . PRO A 1 448 ? 59.676 0.744 120.818 1.00 28.80 448 PRO A O 1
ATOM 3518 N N . PHE A 1 449 ? 60.020 2.789 119.950 1.00 29.31 449 PHE A N 1
ATOM 3519 C CA . PHE A 1 449 ? 60.870 2.310 118.869 1.00 30.65 449 PHE A CA 1
ATOM 3520 C C . PHE A 1 449 ? 62.126 1.694 119.476 1.00 31.58 449 PHE A C 1
ATOM 3521 O O . PHE A 1 449 ? 62.546 0.609 119.085 1.00 31.62 449 PHE A O 1
ATOM 3529 N N . GLU A 1 450 ? 62.718 2.396 120.437 1.00 32.40 450 GLU A N 1
ATOM 3530 C CA . GLU A 1 450 ? 63.940 1.924 121.077 1.00 35.79 450 GLU A CA 1
ATOM 3531 C C . GLU A 1 450 ? 63.779 1.683 122.574 1.00 36.38 450 GLU A C 1
ATOM 3532 O O . GLU A 1 450 ? 63.439 2.586 123.339 1.00 36.11 450 GLU A O 1
ATOM 3538 N N . ALA A 1 451 ? 64.034 0.446 122.977 1.00 36.70 451 ALA A N 1
ATOM 3539 C CA . ALA A 1 451 ? 63.938 0.045 124.367 1.00 38.23 451 ALA A CA 1
ATOM 3540 C C . ALA A 1 451 ? 64.618 -1.309 124.522 1.00 39.37 451 ALA A C 1
ATOM 3541 O O . ALA A 1 451 ? 64.949 -1.969 123.534 1.00 37.13 451 ALA A O 1
ATOM 3543 N N . GLU A 1 452 ? 64.829 -1.719 125.766 1.00 40.19 452 GLU A N 1
ATOM 3544 C CA . GLU A 1 452 ? 65.458 -3.000 126.031 1.00 40.91 452 GLU A CA 1
ATOM 3545 C C . GLU A 1 452 ? 64.589 -4.119 125.462 1.00 40.95 452 GLU A C 1
ATOM 3546 O O . GLU A 1 452 ? 63.393 -4.202 125.750 1.00 41.62 452 GLU A O 1
ATOM 3552 N N . PRO A 1 453 ? 65.174 -4.986 124.626 1.00 39.82 453 PRO A N 1
ATOM 3553 C CA . PRO A 1 453 ? 64.367 -6.072 124.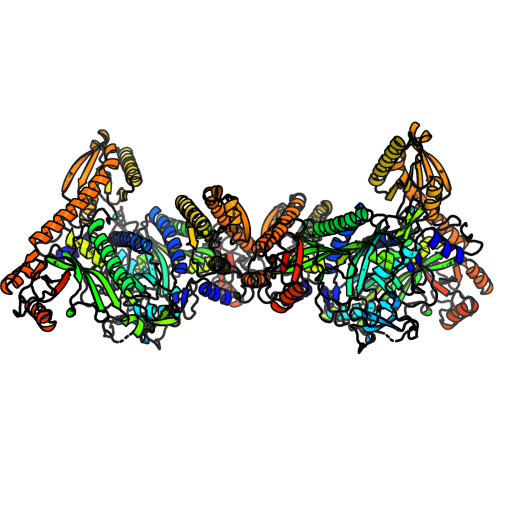072 1.00 38.89 453 PRO A CA 1
ATOM 3554 C C . PRO A 1 453 ? 64.049 -7.079 125.173 1.00 38.11 453 PRO A C 1
ATOM 3555 O O . PRO A 1 453 ? 64.947 -7.567 125.856 1.00 37.65 453 PRO A O 1
ATOM 3559 N N . GLU A 1 454 ? 62.765 -7.363 125.352 1.00 38.88 454 GLU A N 1
ATOM 3560 C CA . GLU A 1 454 ? 62.314 -8.300 126.376 1.00 39.08 454 GLU A CA 1
ATOM 3561 C C . GLU A 1 454 ? 61.175 -9.180 125.878 1.00 39.84 454 GLU A C 1
ATOM 3562 O O . GLU A 1 454 ? 60.447 -8.823 124.950 1.00 39.16 454 GLU A O 1
ATOM 3568 N N . GLU A 1 455 ? 61.023 -10.330 126.522 1.00 40.03 455 GLU A N 1
ATOM 3569 C CA . GLU A 1 455 ? 59.981 -11.287 126.188 1.00 39.54 455 GLU A CA 1
ATOM 3570 C C . GLU A 1 455 ? 59.396 -11.744 127.526 1.00 39.10 455 GLU A C 1
ATOM 3571 O O . GLU A 1 455 ? 60.138 -12.001 128.469 1.00 39.54 455 GLU A O 1
ATOM 3577 N N . GLY A 1 456 ? 58.073 -11.825 127.619 1.00 38.42 456 GLY A N 1
ATOM 3578 C CA . GLY A 1 456 ? 57.454 -12.248 128.863 1.00 36.99 456 GLY A CA 1
ATOM 3579 C C . GLY A 1 456 ? 56.003 -12.647 128.684 1.00 38.09 456 GLY A C 1
ATOM 3580 O O . GLY A 1 456 ? 55.636 -13.251 127.676 1.00 39.49 456 GLY A O 1
ATOM 3581 N N . PHE A 1 457 ? 55.168 -12.313 129.661 1.00 37.52 457 PHE A N 1
ATOM 3582 C CA . PHE A 1 457 ? 53.751 -12.650 129.584 1.00 39.56 457 PHE A CA 1
ATOM 3583 C C . PHE A 1 457 ? 52.875 -11.469 129.982 1.00 39.05 457 PHE A C 1
ATOM 3584 O O . PHE A 1 457 ? 53.162 -10.762 130.949 1.00 39.06 457 PHE A O 1
ATOM 3592 N N . CYS A 1 458 ? 51.811 -11.261 129.213 1.00 39.71 458 CYS A N 1
ATOM 3593 C CA . CYS A 1 458 ? 50.880 -10.163 129.445 1.00 39.50 458 CYS A CA 1
ATOM 3594 C C . CYS A 1 458 ? 50.607 -9.943 130.920 1.00 38.75 458 CYS A C 1
ATOM 3595 O O . CYS A 1 458 ? 50.242 -10.867 131.641 1.00 39.02 458 CYS A O 1
ATOM 3598 N N . VAL A 1 459 ? 50.778 -8.703 131.355 1.00 38.57 459 VAL A N 1
ATOM 3599 C CA . VAL A 1 459 ? 50.565 -8.331 132.743 1.00 38.57 459 VAL A CA 1
ATOM 3600 C C . VAL A 1 459 ? 49.133 -8.618 133.207 1.00 39.51 459 VAL A C 1
ATOM 3601 O O . VAL A 1 459 ? 48.889 -8.767 134.403 1.00 39.40 459 VAL A O 1
ATOM 3605 N N . ARG A 1 460 ? 48.194 -8.706 132.268 1.00 40.27 460 ARG A N 1
ATOM 3606 C CA . ARG A 1 460 ? 46.797 -8.947 132.620 1.00 42.60 460 ARG A CA 1
ATOM 3607 C C . ARG A 1 460 ? 46.298 -10.376 132.434 1.00 44.00 460 ARG A C 1
ATOM 3608 O O . ARG A 1 460 ? 45.848 -11.018 133.386 1.00 45.37 460 ARG A O 1
ATOM 3616 N N . CYS A 1 461 ? 46.373 -10.867 131.205 1.00 43.74 461 CYS A N 1
ATOM 3617 C CA . CYS A 1 461 ? 45.879 -12.198 130.891 1.00 44.32 461 CYS A CA 1
ATOM 3618 C C . CYS A 1 461 ? 46.936 -13.308 130.955 1.00 45.24 461 CYS A C 1
ATOM 3619 O O . CYS A 1 461 ? 46.607 -14.493 130.862 1.00 44.12 461 CYS A O 1
ATOM 3622 N N . GLY A 1 462 ? 48.202 -12.927 131.099 1.00 45.39 462 GLY A N 1
ATOM 3623 C CA . GLY A 1 462 ? 49.259 -13.921 131.187 1.00 44.95 462 GLY A CA 1
ATOM 3624 C C . GLY A 1 462 ? 49.696 -14.633 129.914 1.00 44.68 462 GLY A C 1
ATOM 3625 O O . GLY A 1 462 ? 50.563 -15.507 129.966 1.00 46.38 462 GLY A O 1
ATOM 3626 N N . ARG A 1 463 ? 49.113 -14.286 128.773 1.00 43.44 463 ARG A N 1
ATOM 3627 C CA . ARG A 1 463 ? 49.502 -14.924 127.517 1.00 41.97 463 ARG A CA 1
ATOM 3628 C C . ARG A 1 463 ? 50.861 -14.399 127.026 1.00 40.66 463 ARG A C 1
ATOM 3629 O O . ARG A 1 463 ? 51.362 -13.384 127.515 1.00 38.83 463 ARG A O 1
ATOM 3637 N N . PRO A 1 464 ? 51.484 -15.095 126.059 1.00 39.63 464 PRO A N 1
ATOM 3638 C CA . PRO A 1 464 ? 52.785 -14.657 125.539 1.00 39.99 464 PRO A CA 1
ATOM 3639 C C . PRO A 1 464 ? 52.779 -13.176 125.156 1.00 39.18 464 PRO A C 1
ATOM 3640 O O . PRO A 1 464 ? 51.831 -12.689 124.538 1.00 39.07 464 PRO A O 1
ATOM 3644 N N . SER A 1 465 ? 53.840 -12.467 125.528 1.00 38.09 465 SER A N 1
ATOM 3645 C CA . SER A 1 465 ? 53.952 -11.038 125.240 1.00 37.84 465 SER A CA 1
ATOM 3646 C C . SER A 1 465 ? 54.266 -10.762 123.772 1.00 36.92 465 SER A C 1
ATOM 3647 O O . SER A 1 465 ? 54.987 -11.520 123.128 1.00 37.96 465 SER A O 1
ATOM 3650 N N . ALA A 1 466 ? 53.730 -9.663 123.254 1.00 35.28 466 ALA A N 1
ATOM 3651 C CA . ALA A 1 466 ? 53.962 -9.280 121.868 1.00 34.69 466 ALA A CA 1
ATOM 3652 C C . ALA A 1 466 ? 54.923 -8.093 121.824 1.00 33.47 466 ALA A C 1
ATOM 3653 O O . ALA A 1 466 ? 55.396 -7.641 122.865 1.00 34.10 466 ALA A O 1
ATOM 3655 N N . TYR A 1 467 ? 55.218 -7.614 120.617 1.00 33.27 467 TYR A N 1
ATOM 3656 C CA . TYR A 1 467 ? 56.085 -6.452 120.409 1.00 33.25 467 TYR A CA 1
ATOM 3657 C C . TYR A 1 467 ? 57.566 -6.649 120.704 1.00 33.94 467 TYR A C 1
ATOM 3658 O O . TYR A 1 467 ? 58.390 -5.819 120.315 1.00 34.28 467 TYR A O 1
ATOM 3667 N N . GLY A 1 468 ? 57.911 -7.726 121.401 1.00 33.80 468 GLY A N 1
ATOM 3668 C CA . GLY A 1 468 ? 59.308 -7.964 121.718 1.00 31.80 468 GLY A CA 1
ATOM 3669 C C . GLY A 1 468 ? 59.864 -7.004 122.758 1.00 32.10 468 GLY A C 1
ATOM 3670 O O . GLY A 1 468 ? 61.082 -6.876 122.913 1.00 31.09 468 GLY A O 1
ATOM 3671 N N . LYS A 1 469 ? 58.979 -6.321 123.477 1.00 31.15 469 LYS A N 1
ATOM 3672 C CA . LYS A 1 469 ? 59.418 -5.387 124.505 1.00 30.97 469 LYS A CA 1
ATOM 3673 C C . LYS A 1 469 ? 58.231 -4.962 125.356 1.00 30.43 469 LYS A C 1
ATOM 3674 O O . LYS A 1 469 ? 57.090 -5.273 125.024 1.00 30.44 469 LYS A O 1
ATOM 3680 N N . ARG A 1 470 ? 58.499 -4.256 126.452 1.00 30.36 470 ARG A N 1
ATOM 3681 C CA . ARG A 1 470 ? 57.427 -3.790 127.330 1.00 31.72 470 ARG A CA 1
ATOM 3682 C C . ARG A 1 470 ? 56.729 -2.597 126.699 1.00 32.01 470 ARG A C 1
ATOM 3683 O O . ARG A 1 470 ? 57.356 -1.771 126.034 1.00 32.57 470 ARG A O 1
ATOM 3691 N N . VAL A 1 471 ? 55.423 -2.513 126.903 1.00 32.05 471 VAL A N 1
ATOM 3692 C CA . VAL A 1 471 ? 54.651 -1.406 126.366 1.00 31.18 471 VAL A CA 1
ATOM 3693 C C . VAL A 1 471 ? 54.504 -0.361 127.460 1.00 31.53 471 VAL A C 1
ATOM 3694 O O . VAL A 1 471 ? 54.456 -0.697 128.641 1.00 32.26 471 VAL A O 1
ATOM 3698 N N . VAL A 1 472 ? 54.448 0.905 127.066 1.00 30.71 472 VAL A N 1
ATOM 3699 C CA . VAL A 1 472 ? 54.278 1.988 128.025 1.00 29.37 472 VAL A CA 1
ATOM 3700 C C . VAL A 1 472 ? 52.782 2.197 128.296 1.00 29.76 472 VAL A C 1
ATOM 3701 O O . VAL A 1 472 ? 52.013 2.450 127.369 1.00 29.66 472 VAL A O 1
ATOM 3705 N N . PHE A 1 473 ? 52.370 2.060 129.556 1.00 29.28 473 PHE A N 1
ATOM 3706 C CA . PHE A 1 473 ? 50.973 2.274 129.938 1.00 28.53 473 PHE A CA 1
ATOM 3707 C C . PHE A 1 473 ? 50.948 3.454 130.887 1.00 29.35 473 PHE A C 1
ATOM 3708 O O . PHE A 1 473 ? 51.967 3.785 131.490 1.00 28.95 473 PHE A O 1
ATOM 3716 N N . ALA A 1 474 ? 49.777 4.071 131.032 1.00 29.41 474 ALA A N 1
ATOM 3717 C CA . ALA A 1 474 ? 49.605 5.208 131.932 1.00 29.95 474 ALA A CA 1
ATOM 3718 C C . ALA A 1 474 ? 48.191 5.769 131.832 1.00 31.70 474 ALA A C 1
ATOM 3719 O O . ALA A 1 474 ? 47.460 5.487 130.876 1.00 31.29 474 ALA A O 1
ATOM 3721 N N . LYS A 1 475 ? 47.797 6.536 132.844 1.00 32.98 475 LYS A N 1
ATOM 3722 C CA . LYS A 1 475 ? 46.494 7.192 132.823 1.00 34.60 475 LYS A CA 1
ATOM 3723 C C . LYS A 1 475 ? 46.830 8.416 131.991 1.00 34.09 475 LYS A C 1
ATOM 3724 O O . LYS A 1 475 ? 47.846 9.073 132.236 1.00 33.90 475 LYS A O 1
ATOM 3730 N N . ALA A 1 476 ? 46.004 8.727 131.004 1.00 35.31 476 ALA A N 1
ATOM 3731 C CA . ALA A 1 476 ? 46.333 9.848 130.138 1.00 36.92 476 ALA A CA 1
ATOM 3732 C C . ALA A 1 476 ? 45.298 10.944 129.988 1.00 36.34 476 ALA A C 1
ATOM 3733 O O . ALA A 1 476 ? 44.116 10.759 130.279 1.00 36.35 476 ALA A O 1
ATOM 3735 N N . TYR A 1 477 ? 45.785 12.094 129.530 1.00 36.34 477 TYR A N 1
ATOM 3736 C CA . TYR A 1 477 ? 44.962 13.258 129.259 1.00 36.03 477 TYR A CA 1
ATOM 3737 C C . TYR A 1 477 ? 44.300 13.030 127.907 1.00 36.34 477 TYR A C 1
ATOM 3738 O O . TYR A 1 477 ? 43.186 13.547 127.685 1.00 37.85 477 TYR A O 1
ATOM 3748 N N . LYS B 1 5 ? 48.254 29.178 74.341 1.00 51.87 5 LYS B N 1
ATOM 3749 C CA . LYS B 1 5 ? 47.438 30.427 74.272 1.00 52.03 5 LYS B CA 1
ATOM 3750 C C . LYS B 1 5 ? 47.666 31.311 75.498 1.00 51.15 5 LYS B C 1
ATOM 3751 O O . LYS B 1 5 ? 47.834 30.814 76.615 1.00 52.05 5 LYS B O 1
ATOM 3757 N N . GLY B 1 6 ? 47.653 32.625 75.285 1.00 48.64 6 GLY B N 1
ATOM 3758 C CA . GLY B 1 6 ? 47.871 33.552 76.380 1.00 44.31 6 GLY B CA 1
ATOM 3759 C C . GLY B 1 6 ? 46.671 33.839 77.269 1.00 41.64 6 GLY B C 1
ATOM 3760 O O . GLY B 1 6 ? 45.587 33.268 77.118 1.00 41.06 6 GLY B O 1
ATOM 3761 N N . LEU B 1 7 ? 46.891 34.734 78.223 1.00 38.60 7 LEU B N 1
ATOM 3762 C CA . LEU B 1 7 ? 45.858 35.152 79.155 1.00 35.24 7 LEU B CA 1
ATOM 3763 C C . LEU B 1 7 ? 44.936 36.106 78.411 1.00 33.03 7 LEU B C 1
ATOM 3764 O O . LEU B 1 7 ? 45.372 36.812 77.501 1.00 31.77 7 LEU B O 1
ATOM 3769 N N . THR B 1 8 ? 43.664 36.120 78.783 1.00 30.40 8 THR B N 1
ATOM 3770 C CA . THR B 1 8 ? 42.734 37.048 78.164 1.00 28.01 8 THR B CA 1
ATOM 3771 C C . THR B 1 8 ? 43.353 38.414 78.439 1.00 27.04 8 THR B C 1
ATOM 3772 O O . THR B 1 8 ? 43.686 38.723 79.573 1.00 25.43 8 THR B O 1
ATOM 3776 N N . PRO B 1 9 ? 43.526 39.247 77.404 1.00 27.54 9 PRO B N 1
ATOM 3777 C CA . PRO B 1 9 ? 44.126 40.559 77.648 1.00 26.75 9 PRO B CA 1
ATOM 3778 C C . PRO B 1 9 ? 43.329 41.386 78.656 1.00 27.13 9 PRO B C 1
ATOM 3779 O O . PRO B 1 9 ? 42.109 41.232 78.779 1.00 27.13 9 PRO B O 1
ATOM 3783 N N . GLN B 1 10 ? 44.024 42.262 79.374 1.00 25.69 10 GLN B N 1
ATOM 3784 C CA . GLN B 1 10 ? 43.385 43.114 80.362 1.00 26.50 10 GLN B CA 1
ATOM 3785 C C . GLN B 1 10 ? 42.359 44.037 79.726 1.00 28.67 10 GLN B C 1
ATOM 3786 O O . GLN B 1 10 ? 41.295 44.271 80.299 1.00 27.25 10 GLN B O 1
ATOM 3792 N N . SER B 1 11 ? 42.681 44.562 78.543 1.00 30.25 11 SER B N 1
ATOM 3793 C CA . SER B 1 11 ? 41.781 45.474 77.837 1.00 29.73 11 SER B CA 1
ATOM 3794 C C . SER B 1 11 ? 40.635 44.737 77.157 1.00 29.80 11 SER B C 1
ATOM 3795 O O . SER B 1 11 ? 39.694 45.360 76.676 1.00 29.65 11 SER B O 1
ATOM 3798 N N . GLN B 1 12 ? 40.721 43.415 77.094 1.00 29.41 12 GLN B N 1
ATOM 3799 C CA . GLN B 1 12 ? 39.663 42.621 76.477 1.00 29.37 12 GLN B CA 1
ATOM 3800 C C . GLN B 1 12 ? 38.587 42.344 77.523 1.00 29.18 12 GLN B C 1
ATOM 3801 O O . GLN B 1 12 ? 37.405 42.599 77.298 1.00 29.31 12 GLN B O 1
ATOM 3807 N N . ASP B 1 13 ? 39.016 41.833 78.674 1.00 29.01 13 ASP B N 1
ATOM 3808 C CA . ASP B 1 13 ? 38.119 41.514 79.781 1.00 26.83 13 ASP B CA 1
ATOM 3809 C C . ASP B 1 13 ? 38.935 41.434 81.073 1.00 26.43 13 ASP B C 1
ATOM 3810 O O . ASP B 1 13 ? 39.403 40.365 81.465 1.00 26.17 13 ASP B O 1
ATOM 3815 N N . PHE B 1 14 ? 39.094 42.578 81.732 1.00 26.83 14 PHE B N 1
ATOM 3816 C CA . PHE B 1 14 ? 39.868 42.665 82.964 1.00 26.69 14 PHE B CA 1
ATOM 3817 C C . PHE B 1 14 ? 39.512 41.563 83.959 1.00 26.84 14 PHE B C 1
ATOM 3818 O O . PHE B 1 14 ? 40.390 40.875 84.472 1.00 27.58 14 PHE B O 1
ATOM 3826 N N . SER B 1 15 ? 38.224 41.390 84.220 1.00 25.46 15 SER B N 1
ATOM 3827 C CA . SER B 1 15 ? 37.780 40.372 85.161 1.00 27.26 15 SER B CA 1
ATOM 3828 C C . SER B 1 15 ? 38.220 38.962 84.797 1.00 26.58 15 SER B C 1
ATOM 3829 O O . SER B 1 15 ? 38.625 38.196 85.666 1.00 27.87 15 SER B O 1
ATOM 3832 N N . GLU B 1 16 ? 38.140 38.607 83.521 1.00 26.80 16 GLU B N 1
ATOM 3833 C CA . GLU B 1 16 ? 38.548 37.271 83.125 1.00 24.93 16 GLU B CA 1
ATOM 3834 C C . GLU B 1 16 ? 40.073 37.164 83.191 1.00 23.34 16 GLU B C 1
ATOM 3835 O O . GLU B 1 16 ? 40.617 36.118 83.537 1.00 22.49 16 GLU B O 1
ATOM 3841 N N . TRP B 1 17 ? 40.760 38.251 82.868 1.00 21.86 17 TRP B N 1
ATOM 3842 C CA . TRP B 1 17 ? 42.213 38.266 82.938 1.00 23.22 17 TRP B CA 1
ATOM 3843 C C . TRP B 1 17 ? 42.607 37.990 84.398 1.00 25.03 17 TRP B C 1
ATOM 3844 O O . TRP B 1 17 ? 43.510 37.191 84.683 1.00 23.69 17 TRP B O 1
ATOM 3855 N N . TYR B 1 18 ? 41.900 38.656 85.311 1.00 24.67 18 TYR B N 1
ATOM 3856 C CA . TYR B 1 18 ? 42.138 38.527 86.744 1.00 23.47 18 TYR B CA 1
ATOM 3857 C C . TYR B 1 18 ? 42.041 37.079 87.214 1.00 23.57 18 TYR B C 1
ATOM 3858 O O . TYR B 1 18 ? 42.967 36.551 87.845 1.00 22.72 18 TYR B O 1
ATOM 3867 N N . LEU B 1 19 ? 40.918 36.435 86.905 1.00 23.23 19 LEU B N 1
ATOM 3868 C CA . LEU B 1 19 ? 40.719 35.050 87.305 1.00 23.45 19 LEU B CA 1
ATOM 3869 C C . LEU B 1 19 ? 41.762 34.143 86.673 1.00 24.16 19 LEU B C 1
ATOM 3870 O O . LEU B 1 19 ? 42.264 33.225 87.315 1.00 26.85 19 LEU B O 1
ATOM 3875 N N . GLU B 1 20 ? 42.096 34.399 85.415 1.00 25.43 20 GLU B N 1
ATOM 3876 C CA . GLU B 1 20 ? 43.065 33.561 84.733 1.00 27.32 20 GLU B CA 1
ATOM 3877 C C . GLU B 1 20 ? 44.463 33.671 85.306 1.00 27.63 20 GLU B C 1
ATOM 3878 O O . GLU B 1 20 ? 45.135 32.659 85.492 1.00 29.50 20 GLU B O 1
ATOM 3884 N N . VAL B 1 21 ? 44.907 34.887 85.597 1.00 26.17 21 VAL B N 1
ATOM 3885 C CA . VAL B 1 21 ? 46.250 35.049 86.126 1.00 27.46 21 VAL B CA 1
ATOM 3886 C C . VAL B 1 21 ? 46.387 34.352 87.485 1.00 28.26 21 VAL B C 1
ATOM 3887 O O . VAL B 1 21 ? 47.397 33.709 87.768 1.00 28.54 21 VAL B O 1
ATOM 3891 N N . ILE B 1 22 ? 45.364 34.467 88.322 1.00 27.48 22 ILE B N 1
ATOM 3892 C CA . ILE B 1 22 ? 45.398 33.830 89.627 1.00 26.46 22 ILE B CA 1
ATOM 3893 C C . ILE B 1 22 ? 45.520 32.319 89.453 1.00 28.33 22 ILE B C 1
ATOM 3894 O O . ILE B 1 22 ? 46.237 31.641 90.196 1.00 26.37 22 ILE B O 1
ATOM 3899 N N . GLN B 1 23 ? 44.814 31.797 88.459 1.00 29.32 23 GLN B N 1
ATOM 3900 C CA . GLN B 1 23 ? 44.832 30.373 88.167 1.00 31.60 23 GLN B CA 1
ATOM 3901 C C . GLN B 1 23 ? 46.191 29.950 87.604 1.00 31.85 23 GLN B C 1
ATOM 3902 O O . GLN B 1 23 ? 46.853 29.065 88.149 1.00 30.86 23 GLN B O 1
ATOM 3908 N N . LYS B 1 24 ? 46.603 30.605 86.521 1.00 30.99 24 LYS B N 1
ATOM 3909 C CA . LYS B 1 24 ? 47.859 30.294 85.836 1.00 30.29 24 LYS B CA 1
ATOM 3910 C C . LYS B 1 24 ? 49.135 30.468 86.648 1.00 28.63 24 LYS B C 1
ATOM 3911 O O . LYS B 1 24 ? 50.072 29.688 86.504 1.00 28.96 24 LYS B O 1
ATOM 3917 N N . ALA B 1 25 ? 49.182 31.497 87.483 1.00 26.42 25 ALA B N 1
ATOM 3918 C CA . ALA B 1 25 ? 50.360 31.747 88.292 1.00 25.19 25 ALA B CA 1
ATOM 3919 C C . ALA B 1 25 ? 50.323 30.893 89.554 1.00 24.44 25 ALA B C 1
ATOM 3920 O O . ALA B 1 25 ? 51.211 30.980 90.391 1.00 25.56 25 ALA B O 1
ATOM 3922 N N . GLU B 1 26 ? 49.284 30.074 89.679 1.00 24.89 26 GLU B N 1
ATOM 3923 C CA . GLU B 1 26 ? 49.119 29.167 90.816 1.00 25.87 26 GLU B CA 1
ATOM 3924 C C . GLU B 1 26 ? 49.010 29.858 92.172 1.00 26.57 26 GLU B C 1
ATOM 3925 O O . GLU B 1 26 ? 49.558 29.395 93.177 1.00 26.42 26 GLU B O 1
ATOM 3931 N N . LEU B 1 27 ? 48.298 30.977 92.188 1.00 26.65 27 LEU B N 1
ATOM 3932 C CA . LEU B 1 27 ? 48.077 31.725 93.412 1.00 24.95 27 LEU B CA 1
ATOM 3933 C C . LEU B 1 27 ? 46.972 31.009 94.183 1.00 25.09 27 LEU B C 1
ATOM 3934 O O . LEU B 1 27 ? 47.020 30.897 95.404 1.00 24.70 27 LEU B O 1
ATOM 3939 N N . ALA B 1 28 ? 45.985 30.504 93.453 1.00 25.01 28 ALA B N 1
ATOM 3940 C CA . ALA B 1 28 ? 44.861 29.816 94.069 1.00 26.87 28 ALA B CA 1
ATOM 3941 C C . ALA B 1 28 ? 44.161 28.919 93.063 1.00 28.07 28 ALA B C 1
ATOM 3942 O O . ALA B 1 28 ? 44.351 29.062 91.856 1.00 28.48 28 ALA B O 1
ATOM 3944 N N . ASP B 1 29 ? 43.353 27.995 93.571 1.00 30.09 29 ASP B N 1
ATOM 3945 C CA . ASP B 1 29 ? 42.604 27.069 92.729 1.00 35.45 29 ASP B CA 1
ATOM 3946 C C . ASP B 1 29 ? 41.196 26.993 93.326 1.00 39.27 29 ASP B C 1
ATOM 3947 O O . ASP B 1 29 ? 40.916 27.646 94.336 1.00 38.71 29 ASP B O 1
ATOM 3952 N N . TYR B 1 30 ? 40.306 26.214 92.722 1.00 43.35 30 TYR B N 1
ATOM 3953 C CA . TYR B 1 30 ? 38.943 26.147 93.239 1.00 48.38 30 TYR B CA 1
ATOM 3954 C C . TYR B 1 30 ? 38.591 24.903 94.035 1.00 51.73 30 TYR B C 1
ATOM 3955 O O . TYR B 1 30 ? 38.758 23.769 93.565 1.00 50.79 30 TYR B O 1
ATOM 3964 N N . GLY B 1 31 ? 38.091 25.148 95.247 1.00 54.95 31 GLY B N 1
ATOM 3965 C CA . GLY B 1 31 ? 37.705 24.081 96.153 1.00 60.27 31 GLY B CA 1
ATOM 3966 C C . GLY B 1 31 ? 36.372 23.457 95.795 1.00 62.76 31 GLY B C 1
ATOM 3967 O O . GLY B 1 31 ? 35.616 24.031 95.014 1.00 64.89 31 GLY B O 1
ATOM 3968 N N . PRO B 1 32 ? 36.046 22.284 96.365 1.00 64.61 32 PRO B N 1
ATOM 3969 C CA . PRO B 1 32 ? 34.786 21.582 96.093 1.00 65.06 32 PRO B CA 1
ATOM 3970 C C . PRO B 1 32 ? 33.532 22.402 96.387 1.00 65.53 32 PRO B C 1
ATOM 3971 O O . PRO B 1 32 ? 32.499 22.217 95.740 1.00 65.23 32 PRO B O 1
ATOM 3975 N N . VAL B 1 33 ? 33.623 23.305 97.359 1.00 66.14 33 VAL B N 1
ATOM 3976 C CA . VAL B 1 33 ? 32.486 24.148 97.714 1.00 67.75 33 VAL B CA 1
ATOM 3977 C C . VAL B 1 33 ? 32.408 25.356 96.790 1.00 68.17 33 VAL B C 1
ATOM 3978 O O . VAL B 1 33 ? 33.350 26.151 96.717 1.00 69.03 33 VAL B O 1
ATOM 3982 N N . ARG B 1 34 ? 31.291 25.487 96.080 1.00 67.80 34 ARG B N 1
ATOM 3983 C CA . ARG B 1 34 ? 31.097 26.619 95.182 1.00 67.44 34 ARG B CA 1
ATOM 3984 C C . ARG B 1 34 ? 31.247 27.879 96.031 1.00 66.15 34 ARG B C 1
ATOM 3985 O O . ARG B 1 34 ? 30.387 28.180 96.859 1.00 67.20 34 ARG B O 1
ATOM 3993 N N . GLY B 1 35 ? 32.339 28.609 95.841 1.00 63.86 35 GLY B N 1
ATOM 3994 C CA . GLY B 1 35 ? 32.536 29.816 96.622 1.00 61.74 35 GLY B CA 1
ATOM 3995 C C . GLY B 1 35 ? 33.778 29.753 97.486 1.00 59.97 35 GLY B C 1
ATOM 3996 O O . GLY B 1 35 ? 34.293 30.785 97.920 1.00 59.84 35 GLY B O 1
ATOM 3997 N N . THR B 1 36 ? 34.255 28.541 97.747 1.00 57.08 36 THR B N 1
ATOM 3998 C CA . THR B 1 36 ? 35.458 28.366 98.550 1.00 55.30 36 THR B CA 1
ATOM 3999 C C . THR B 1 36 ? 36.627 28.096 97.616 1.00 52.75 36 THR B C 1
ATOM 4000 O O . THR B 1 36 ? 36.520 27.338 96.646 1.00 53.90 36 THR B O 1
ATOM 4004 N N . ILE B 1 37 ? 37.753 28.719 97.909 1.00 48.48 37 ILE B N 1
ATOM 4005 C CA . ILE B 1 37 ? 38.924 28.521 97.090 1.00 43.05 37 ILE B CA 1
ATOM 4006 C C . ILE B 1 37 ? 40.047 27.920 97.930 1.00 39.11 37 ILE B C 1
ATOM 4007 O O . ILE B 1 37 ? 39.919 27.765 99.147 1.00 36.99 37 ILE B O 1
ATOM 4012 N N . VAL B 1 38 ? 41.138 27.558 97.268 1.00 34.13 38 VAL B N 1
ATOM 4013 C CA . VAL B 1 38 ? 42.293 26.998 97.945 1.00 27.90 38 VAL B CA 1
ATOM 4014 C C . VAL B 1 38 ? 43.474 27.895 97.594 1.00 27.20 38 VAL B C 1
ATOM 4015 O O . VAL B 1 38 ? 43.796 28.071 96.421 1.00 28.52 38 VAL B O 1
ATOM 4019 N N . VAL B 1 39 ? 44.117 28.482 98.593 1.00 24.40 39 VAL B N 1
ATOM 4020 C CA . VAL B 1 39 ? 45.255 29.328 98.295 1.00 22.90 39 VAL B CA 1
ATOM 4021 C C . VAL B 1 39 ? 46.523 28.480 98.240 1.00 25.09 39 VAL B C 1
ATOM 4022 O O . VAL B 1 39 ? 46.977 27.934 99.247 1.00 25.63 39 VAL B O 1
ATOM 4026 N N . ARG B 1 40 ? 47.076 28.359 97.041 1.00 24.87 40 ARG B N 1
ATOM 4027 C CA . ARG B 1 40 ? 48.274 27.568 96.825 1.00 25.03 40 ARG B CA 1
ATOM 4028 C C . ARG B 1 40 ? 49.490 28.179 97.520 1.00 25.32 40 ARG B C 1
ATOM 4029 O O . ARG B 1 40 ? 49.484 29.352 97.896 1.00 25.68 40 ARG B O 1
ATOM 4037 N N . PRO B 1 41 ? 50.556 27.386 97.693 1.00 24.12 41 PRO B N 1
ATOM 4038 C CA . PRO B 1 41 ? 51.784 27.857 98.347 1.00 23.54 41 PRO B CA 1
ATOM 4039 C C . PRO B 1 41 ? 52.334 29.208 97.834 1.00 23.11 41 PRO B C 1
ATOM 4040 O O . PRO B 1 41 ? 52.690 30.084 98.628 1.00 22.59 41 PRO B O 1
ATOM 4044 N N . TYR B 1 42 ? 52.401 29.384 96.518 1.00 22.23 42 TYR B N 1
ATOM 4045 C CA . TYR B 1 42 ? 52.937 30.626 95.969 1.00 21.51 42 TYR B CA 1
ATOM 4046 C C . TYR B 1 42 ? 52.057 31.815 96.340 1.00 21.09 42 TYR B C 1
ATOM 4047 O O . TYR B 1 42 ? 52.547 32.906 96.640 1.00 18.30 42 TYR B O 1
ATOM 4056 N N . GLY B 1 43 ? 50.750 31.596 96.333 1.00 20.98 43 GLY B N 1
ATOM 4057 C CA . GLY B 1 43 ? 49.844 32.664 96.701 1.00 20.37 43 GLY B CA 1
ATOM 4058 C C . GLY B 1 43 ? 49.944 32.933 98.188 1.00 20.52 43 GLY B C 1
ATOM 4059 O O . GLY B 1 43 ? 49.971 34.085 98.622 1.00 22.17 43 GLY B O 1
ATOM 4060 N N . TYR B 1 44 ? 50.014 31.872 98.982 1.00 19.93 44 TYR B N 1
ATOM 4061 C CA . TYR B 1 44 ? 50.100 32.040 100.425 1.00 20.31 44 TYR B CA 1
ATOM 4062 C C . TYR B 1 44 ? 51.378 32.750 100.858 1.00 21.10 44 TYR B C 1
ATOM 4063 O O . TYR B 1 44 ? 51.368 33.540 101.819 1.00 21.47 44 TYR B O 1
ATOM 4072 N N . ALA B 1 45 ? 52.474 32.478 100.149 1.00 19.55 45 ALA B N 1
ATOM 4073 C CA . ALA B 1 45 ? 53.760 33.092 100.477 1.00 19.19 45 ALA B CA 1
ATOM 4074 C C . ALA B 1 45 ? 53.692 34.616 100.382 1.00 19.54 45 ALA B C 1
ATOM 4075 O O . ALA B 1 45 ? 54.355 35.327 101.142 1.00 20.80 45 ALA B O 1
ATOM 4077 N N . ILE B 1 46 ? 52.885 35.125 99.459 1.00 19.61 46 ILE B N 1
ATOM 4078 C CA . ILE B 1 46 ? 52.743 36.569 99.322 1.00 19.09 46 ILE B CA 1
ATOM 4079 C C . ILE B 1 46 ? 52.072 37.092 100.596 1.00 19.51 46 ILE B C 1
ATOM 4080 O O . ILE B 1 46 ? 52.529 38.068 101.194 1.00 19.87 46 ILE B O 1
ATOM 4085 N N . TRP B 1 47 ? 50.995 36.432 101.017 1.00 18.93 47 TRP B N 1
ATOM 4086 C CA . TRP B 1 47 ? 50.277 36.837 102.229 1.00 20.47 47 TRP B CA 1
ATOM 4087 C C . TRP B 1 47 ? 51.206 36.777 103.445 1.00 20.78 47 TRP B C 1
ATOM 4088 O O . TRP B 1 47 ? 51.204 37.687 104.273 1.00 20.62 47 TRP B O 1
ATOM 4099 N N . GLU B 1 48 ? 52.008 35.718 103.539 1.00 22.46 48 GLU B N 1
ATOM 4100 C CA . GLU B 1 48 ? 52.965 35.569 104.644 1.00 23.77 48 GLU B CA 1
ATOM 4101 C C . GLU B 1 48 ? 53.894 36.773 104.682 1.00 23.22 48 GLU B C 1
ATOM 4102 O O . GLU B 1 48 ? 54.204 37.287 105.754 1.00 24.50 48 GLU B O 1
ATOM 4108 N N . ASN B 1 49 ? 54.342 37.232 103.514 1.00 23.62 49 ASN B N 1
ATOM 4109 C CA . ASN B 1 49 ? 55.231 38.395 103.470 1.00 23.18 49 ASN B CA 1
ATOM 4110 C C . ASN B 1 49 ? 54.516 39.650 103.935 1.00 23.14 49 ASN B C 1
ATOM 4111 O O . ASN B 1 49 ? 55.084 40.459 104.677 1.00 22.44 49 ASN B O 1
ATOM 4116 N N . ILE B 1 50 ? 53.268 39.820 103.508 1.00 22.98 50 ILE B N 1
ATOM 4117 C CA . ILE B 1 50 ? 52.496 40.987 103.932 1.00 23.41 50 ILE B CA 1
ATOM 4118 C C . ILE B 1 50 ? 52.327 40.932 105.460 1.00 24.04 50 ILE B C 1
ATOM 4119 O O . ILE B 1 50 ? 52.483 41.940 106.157 1.00 23.62 50 ILE B O 1
ATOM 4124 N N . GLN B 1 51 ? 52.020 39.743 105.972 1.00 23.73 51 GLN B N 1
ATOM 4125 C CA . GLN B 1 51 ? 51.837 39.546 107.406 1.00 25.11 51 GLN B CA 1
ATOM 4126 C C . GLN B 1 51 ? 53.107 39.886 108.202 1.00 24.97 51 GLN B C 1
ATOM 4127 O O . GLN B 1 51 ? 53.034 40.557 109.224 1.00 23.03 51 GLN B O 1
ATOM 4133 N N . GLN B 1 52 ? 54.265 39.424 107.740 1.00 24.93 52 GLN B N 1
ATOM 4134 C CA . GLN B 1 52 ? 55.516 39.716 108.443 1.00 27.99 52 GLN B CA 1
ATOM 4135 C C . GLN B 1 52 ? 55.769 41.213 108.524 1.00 27.68 52 GLN B C 1
ATOM 4136 O O . GLN B 1 52 ? 56.065 41.744 109.594 1.00 30.39 52 GLN B O 1
ATOM 4142 N N . VAL B 1 53 ? 55.665 41.894 107.389 1.00 26.01 53 VAL B N 1
ATOM 4143 C CA . VAL B 1 53 ? 55.889 43.333 107.360 1.00 23.72 53 VAL B CA 1
ATOM 4144 C C . VAL B 1 53 ? 54.934 44.068 108.298 1.00 23.81 53 VAL B C 1
ATOM 4145 O O . VAL B 1 53 ? 55.367 44.898 109.108 1.00 21.96 53 VAL B O 1
ATOM 4149 N N . LEU B 1 54 ? 53.640 43.771 108.199 1.00 23.46 54 LEU B N 1
ATOM 4150 C CA . LEU B 1 54 ? 52.671 44.438 109.064 1.00 23.42 54 LEU B CA 1
ATOM 4151 C C . LEU B 1 54 ? 52.914 44.083 110.523 1.00 24.66 54 LEU B C 1
ATOM 4152 O O . LEU B 1 54 ? 52.836 44.949 111.400 1.00 24.09 54 LEU B O 1
ATOM 4157 N N . ASP B 1 55 ? 53.223 42.815 110.781 1.00 25.12 55 ASP B N 1
ATOM 4158 C CA . ASP B 1 55 ? 53.475 42.358 112.142 1.00 26.64 55 ASP B CA 1
ATOM 4159 C C . ASP B 1 55 ? 54.605 43.148 112.775 1.00 28.01 55 ASP B C 1
ATOM 4160 O O . ASP B 1 55 ? 54.476 43.604 113.915 1.00 28.77 55 ASP B O 1
ATOM 4165 N N . ARG B 1 56 ? 55.710 43.303 112.046 1.00 27.72 56 ARG B N 1
ATOM 4166 C CA . ARG B 1 56 ? 56.844 44.071 112.554 1.00 29.16 56 ARG B CA 1
ATOM 4167 C C . ARG B 1 56 ? 56.383 45.478 112.909 1.00 27.79 56 ARG B C 1
ATOM 4168 O O . ARG B 1 56 ? 56.727 46.000 113.966 1.00 29.58 56 ARG B O 1
ATOM 4176 N N . MET B 1 57 ? 55.606 46.091 112.025 1.00 26.53 57 MET B N 1
ATOM 4177 C CA . MET B 1 57 ? 55.146 47.452 112.262 1.00 28.53 57 MET B CA 1
ATOM 4178 C C . MET B 1 57 ? 54.188 47.590 113.436 1.00 29.07 57 MET B C 1
ATOM 4179 O O . MET B 1 57 ? 54.208 48.615 114.127 1.00 29.64 57 MET B O 1
ATOM 4184 N N . PHE B 1 58 ? 53.357 46.574 113.668 1.00 27.26 58 PHE B N 1
ATOM 4185 C CA . PHE B 1 58 ? 52.417 46.623 114.785 1.00 27.74 58 PHE B CA 1
ATOM 4186 C C . PHE B 1 58 ? 53.204 46.452 116.076 1.00 28.86 58 PHE B C 1
ATOM 4187 O O . PHE B 1 58 ? 52.972 47.157 117.065 1.00 29.62 58 PHE B O 1
ATOM 4195 N N . LYS B 1 59 ? 54.132 45.500 116.060 1.00 27.80 59 LYS B N 1
ATOM 4196 C CA . LYS B 1 59 ? 54.954 45.217 117.223 1.00 29.11 59 LYS B CA 1
ATOM 4197 C C . LYS B 1 59 ? 55.765 46.435 117.670 1.00 28.80 59 LYS B C 1
ATOM 4198 O O . LYS B 1 59 ? 55.806 46.761 118.853 1.00 28.82 59 LYS B O 1
ATOM 4204 N N . GLU B 1 60 ? 56.405 47.110 116.724 1.00 27.48 60 GLU B N 1
ATOM 4205 C CA . GLU B 1 60 ? 57.200 48.284 117.052 1.00 28.81 60 GLU B CA 1
ATOM 4206 C C . GLU B 1 60 ? 56.331 49.414 117.589 1.00 27.65 60 GLU B C 1
ATOM 4207 O O . GLU B 1 60 ? 56.840 50.386 118.134 1.00 29.11 60 GLU B O 1
ATOM 4213 N N . THR B 1 61 ? 55.023 49.311 117.408 1.00 26.09 61 THR B N 1
ATOM 4214 C CA . THR B 1 61 ? 54.151 50.360 117.889 1.00 24.96 61 THR B CA 1
ATOM 4215 C C . THR B 1 61 ? 53.374 49.912 119.116 1.00 25.85 61 THR B C 1
ATOM 4216 O O . THR B 1 61 ? 52.332 50.482 119.457 1.00 25.43 61 THR B O 1
ATOM 4220 N N . GLY B 1 62 ? 53.899 48.878 119.775 1.00 25.70 62 GLY B N 1
ATOM 4221 C CA . GLY B 1 62 ? 53.303 48.374 121.003 1.00 24.98 62 GLY B CA 1
ATOM 4222 C C . GLY B 1 62 ? 52.132 47.416 120.946 1.00 25.82 62 GLY B C 1
ATOM 4223 O O . GLY B 1 62 ? 51.621 47.021 121.988 1.00 27.49 62 GLY B O 1
ATOM 4224 N N . HIS B 1 63 ? 51.695 47.015 119.760 1.00 25.49 63 HIS B N 1
ATOM 4225 C CA . HIS B 1 63 ? 50.561 46.098 119.694 1.00 24.43 63 HIS B CA 1
ATOM 4226 C C . HIS B 1 63 ? 50.954 44.654 119.986 1.00 25.31 63 HIS B C 1
ATOM 4227 O O . HIS B 1 63 ? 52.111 44.259 119.821 1.00 24.55 63 HIS B O 1
ATOM 4234 N N . GLN B 1 64 ? 49.980 43.864 120.420 1.00 25.19 64 GLN B N 1
ATOM 4235 C CA . GLN B 1 64 ? 50.232 42.463 120.714 1.00 25.37 64 GLN B CA 1
ATOM 4236 C C . GLN B 1 64 ? 49.155 41.584 120.111 1.00 24.21 64 GLN B C 1
ATOM 4237 O O . GLN B 1 64 ? 47.976 41.942 120.104 1.00 26.12 64 GLN B O 1
ATOM 4243 N N . ASN B 1 65 ? 49.560 40.426 119.608 1.00 23.38 65 ASN B N 1
ATOM 4244 C CA . ASN B 1 65 ? 48.616 39.506 118.994 1.00 22.13 65 ASN B CA 1
ATOM 4245 C C . ASN B 1 65 ? 47.872 38.654 120.002 1.00 21.82 65 ASN B C 1
ATOM 4246 O O . ASN B 1 65 ? 48.409 38.291 121.042 1.00 22.73 65 ASN B O 1
ATOM 4251 N N . ALA B 1 66 ? 46.625 38.336 119.680 1.00 21.29 66 ALA B N 1
ATOM 4252 C CA . ALA B 1 66 ? 45.801 37.505 120.546 1.00 21.19 66 ALA B CA 1
ATOM 4253 C C . ALA B 1 66 ? 44.902 36.643 119.668 1.00 22.00 66 ALA B C 1
ATOM 4254 O O . ALA B 1 66 ? 44.970 36.700 118.440 1.00 21.52 66 ALA B O 1
ATOM 4256 N N . TYR B 1 67 ? 44.061 35.832 120.290 1.00 22.46 67 TYR B N 1
ATOM 4257 C CA . TYR B 1 67 ? 43.162 35.014 119.512 1.00 22.08 67 TYR B CA 1
ATOM 4258 C C . TYR B 1 67 ? 41.788 34.848 120.141 1.00 23.35 67 TYR B C 1
ATOM 4259 O O . TYR B 1 67 ? 41.616 34.105 121.111 1.00 24.33 67 TYR B O 1
ATOM 4268 N N . PHE B 1 68 ? 40.804 35.537 119.579 1.00 23.11 68 PHE B N 1
ATOM 4269 C CA . PHE B 1 68 ? 39.440 35.421 120.063 1.00 24.60 68 PHE B CA 1
ATOM 4270 C C . PHE B 1 68 ? 38.757 34.303 119.266 1.00 24.06 68 PHE B C 1
ATOM 4271 O O . PHE B 1 68 ? 39.108 34.060 118.118 1.00 23.43 68 PHE B O 1
ATOM 4279 N N . PRO B 1 69 ? 37.784 33.604 119.876 1.00 24.78 69 PRO B N 1
ATOM 4280 C CA . PRO B 1 69 ? 37.046 32.491 119.262 1.00 25.90 69 PRO B CA 1
ATOM 4281 C C . PRO B 1 69 ? 36.388 32.745 117.908 1.00 26.36 69 PRO B C 1
ATOM 4282 O O . PRO B 1 69 ? 36.042 33.873 117.564 1.00 25.84 69 PRO B O 1
ATOM 4286 N N . LEU B 1 70 ? 36.214 31.661 117.159 1.00 27.71 70 LEU B N 1
ATOM 4287 C CA . LEU B 1 70 ? 35.593 31.685 115.841 1.00 29.72 70 LEU B CA 1
ATOM 4288 C C . LEU B 1 70 ? 34.090 31.957 115.952 1.00 30.68 70 LEU B C 1
ATOM 4289 O O . LEU B 1 70 ? 33.523 32.729 115.176 1.00 29.27 70 LEU B O 1
ATOM 4294 N N . PHE B 1 71 ? 33.462 31.315 116.933 1.00 31.48 71 PHE B N 1
ATOM 4295 C CA . PHE B 1 71 ? 32.030 31.441 117.163 1.00 33.23 71 PHE B CA 1
ATOM 4296 C C . PHE B 1 71 ? 31.639 32.571 118.115 1.00 35.14 71 PHE B C 1
ATOM 4297 O O . PHE B 1 71 ? 32.224 32.736 119.188 1.00 35.73 71 PHE B O 1
ATOM 4305 N N . ILE B 1 72 ? 30.628 33.335 117.709 1.00 36.95 72 ILE B N 1
ATOM 4306 C CA . ILE B 1 72 ? 30.116 34.460 118.488 1.00 39.45 72 ILE B CA 1
ATOM 4307 C C . ILE B 1 72 ? 28.630 34.232 118.796 1.00 41.36 72 ILE B C 1
ATOM 4308 O O . ILE B 1 72 ? 27.888 33.731 117.951 1.00 40.91 72 ILE B O 1
ATOM 4313 N N . PRO B 1 73 ? 28.182 34.590 120.014 1.00 43.13 73 PRO B N 1
ATOM 4314 C CA . PRO B 1 73 ? 26.774 34.419 120.404 1.00 44.62 73 PRO B CA 1
ATOM 4315 C C . PRO B 1 73 ? 25.907 35.261 119.478 1.00 45.30 73 PRO B C 1
ATOM 4316 O O . PRO B 1 73 ? 26.193 36.438 119.263 1.00 44.57 73 PRO B O 1
ATOM 4320 N N . MET B 1 74 ? 24.850 34.673 118.934 1.00 47.81 74 MET B N 1
ATOM 4321 C CA . MET B 1 74 ? 23.985 35.412 118.019 1.00 50.48 74 MET B CA 1
ATOM 4322 C C . MET B 1 74 ? 23.490 36.710 118.659 1.00 51.73 74 MET B C 1
ATOM 4323 O O . MET B 1 74 ? 23.369 37.741 117.992 1.00 51.48 74 MET B O 1
ATOM 4328 N N . SER B 1 75 ? 23.232 36.657 119.962 1.00 53.48 75 SER B N 1
ATOM 4329 C CA . SER B 1 75 ? 22.753 37.823 120.701 1.00 55.25 75 SER B CA 1
ATOM 4330 C C . SER B 1 75 ? 23.674 39.041 120.601 1.00 55.54 75 SER B C 1
ATOM 4331 O O . SER B 1 75 ? 23.215 40.179 120.710 1.00 56.19 75 SER B O 1
ATOM 4334 N N . PHE B 1 76 ? 24.967 38.804 120.397 1.00 55.65 76 PHE B N 1
ATOM 4335 C CA . PHE B 1 76 ? 25.944 39.890 120.284 1.00 56.52 76 PHE B CA 1
ATOM 4336 C C . PHE B 1 76 ? 25.801 40.646 118.965 1.00 56.89 76 PHE B C 1
ATOM 4337 O O . PHE B 1 76 ? 26.406 41.706 118.771 1.00 55.69 76 PHE B O 1
ATOM 4345 N N . LEU B 1 77 ? 25.000 40.095 118.060 1.00 57.78 77 LEU B N 1
ATOM 4346 C CA . LEU B 1 77 ? 24.797 40.701 116.752 1.00 58.91 77 LEU B CA 1
ATOM 4347 C C . LEU B 1 77 ? 23.309 40.931 116.481 1.00 60.08 77 LEU B C 1
ATOM 4348 O O . LEU B 1 77 ? 22.836 42.066 116.477 1.00 60.94 77 LEU B O 1
ATOM 4353 N N . PHE B 1 87 ? 18.485 36.818 110.692 1.00 55.42 87 PHE B N 1
ATOM 4354 C CA . PHE B 1 87 ? 19.933 36.663 110.543 1.00 55.04 87 PHE B CA 1
ATOM 4355 C C . PHE B 1 87 ? 20.470 37.528 109.404 1.00 52.94 87 PHE B C 1
ATOM 4356 O O . PHE B 1 87 ? 20.097 37.332 108.244 1.00 52.29 87 PHE B O 1
ATOM 4364 N N . SER B 1 88 ? 21.338 38.485 109.737 1.00 51.19 88 SER B N 1
ATOM 4365 C CA . SER B 1 88 ? 21.943 39.357 108.728 1.00 48.03 88 SER B CA 1
ATOM 4366 C C . SER B 1 88 ? 22.538 38.460 107.640 1.00 44.88 88 SER B C 1
ATOM 4367 O O . SER B 1 88 ? 23.327 37.560 107.930 1.00 44.99 88 SER B O 1
ATOM 4370 N N . PRO B 1 89 ? 22.169 38.699 106.373 1.00 42.33 89 PRO B N 1
ATOM 4371 C CA . PRO B 1 89 ? 22.666 37.897 105.250 1.00 38.88 89 PRO B CA 1
ATOM 4372 C C . PRO B 1 89 ? 24.169 37.631 105.223 1.00 36.87 89 PRO B C 1
ATOM 4373 O O . PRO B 1 89 ? 24.606 36.588 104.750 1.00 36.33 89 PRO B O 1
ATOM 4377 N N . GLU B 1 90 ? 24.957 38.564 105.740 1.00 36.59 90 GLU B N 1
ATOM 4378 C CA . GLU B 1 90 ? 26.409 38.411 105.753 1.00 36.46 90 GLU B CA 1
ATOM 4379 C C . GLU B 1 90 ? 26.893 37.279 106.663 1.00 34.08 90 GLU B C 1
ATOM 4380 O O . GLU B 1 90 ? 27.969 36.714 106.449 1.00 33.41 90 GLU B O 1
ATOM 4386 N N . LEU B 1 91 ? 26.093 36.938 107.668 1.00 31.33 91 LEU B N 1
ATOM 4387 C CA . LEU B 1 91 ? 26.483 35.912 108.627 1.00 31.44 91 LEU B CA 1
ATOM 4388 C C . LEU B 1 91 ? 26.264 34.455 108.239 1.00 32.31 91 LEU B C 1
ATOM 4389 O O . LEU B 1 91 ? 25.279 34.099 107.596 1.00 32.65 91 LEU B O 1
ATOM 4394 N N . ALA B 1 92 ? 27.216 33.620 108.637 1.00 31.85 92 ALA B N 1
ATOM 4395 C CA . ALA B 1 92 ? 27.140 32.187 108.409 1.00 29.73 92 ALA B CA 1
ATOM 4396 C C . ALA B 1 92 ? 26.769 31.730 109.810 1.00 30.43 92 ALA B C 1
ATOM 4397 O O . ALA B 1 92 ? 27.491 32.009 110.770 1.00 30.41 92 ALA B O 1
ATOM 4399 N N . VAL B 1 93 ? 25.642 31.047 109.940 1.00 31.20 93 VAL B N 1
ATOM 4400 C CA . VAL B 1 93 ? 25.179 30.634 111.255 1.00 31.68 93 VAL B CA 1
ATOM 4401 C C . VAL B 1 93 ? 25.208 29.136 111.492 1.00 32.88 93 VAL B C 1
ATOM 4402 O O . VAL B 1 93 ? 24.778 28.354 110.647 1.00 33.06 93 VAL B O 1
ATOM 4406 N N . VAL B 1 94 ? 25.734 28.749 112.651 1.00 34.42 94 VAL B N 1
ATOM 4407 C CA . VAL B 1 94 ? 25.802 27.348 113.048 1.00 36.63 94 VAL B CA 1
ATOM 4408 C C . VAL B 1 94 ? 24.580 27.095 113.916 1.00 38.42 94 VAL B C 1
ATOM 4409 O O . VAL B 1 94 ? 24.362 27.788 114.912 1.00 39.30 94 VAL B O 1
ATOM 4413 N N . THR B 1 95 ? 23.781 26.109 113.532 1.00 39.69 95 THR B N 1
ATOM 4414 C CA . THR B 1 95 ? 22.574 25.768 114.277 1.00 42.21 95 THR B CA 1
ATOM 4415 C C . THR B 1 95 ? 22.652 24.333 114.775 1.00 43.47 95 THR B C 1
ATOM 4416 O O . THR B 1 95 ? 21.823 23.897 115.570 1.00 42.74 95 THR B O 1
ATOM 4420 N N . HIS B 1 96 ? 23.655 23.608 114.293 1.00 45.70 96 HIS B N 1
ATOM 4421 C CA . HIS B 1 96 ? 23.844 22.217 114.666 1.00 49.12 96 HIS B CA 1
ATOM 4422 C C . HIS B 1 96 ? 25.302 21.951 115.038 1.00 50.57 96 HIS B C 1
ATOM 4423 O O . HIS B 1 96 ? 26.216 22.219 114.252 1.00 49.41 96 HIS B O 1
ATOM 4430 N N . ALA B 1 97 ? 25.509 21.419 116.239 1.00 52.31 97 ALA B N 1
ATOM 4431 C CA . ALA B 1 97 ? 26.848 21.102 116.728 1.00 53.57 97 ALA B CA 1
ATOM 4432 C C . ALA B 1 97 ? 26.779 19.933 117.703 1.00 54.73 97 ALA B C 1
ATOM 4433 O O . ALA B 1 97 ? 25.817 19.805 118.463 1.00 54.69 97 ALA B O 1
ATOM 4435 N N . GLY B 1 98 ? 27.796 19.078 117.679 1.00 56.04 98 GLY B N 1
ATOM 4436 C CA . GLY B 1 98 ? 27.812 17.941 118.579 1.00 59.07 98 GLY B CA 1
ATOM 4437 C C . GLY B 1 98 ? 26.669 16.971 118.342 1.00 61.98 98 GLY B C 1
ATOM 4438 O O . GLY B 1 98 ? 26.055 16.476 119.288 1.00 61.97 98 GLY B O 1
ATOM 4439 N N . GLY B 1 99 ? 26.375 16.707 117.072 1.00 64.38 99 GLY B N 1
ATOM 4440 C CA . GLY B 1 99 ? 25.308 15.782 116.730 1.00 65.84 99 GLY B CA 1
ATOM 4441 C C . GLY B 1 99 ? 23.905 16.209 117.125 1.00 67.01 99 GLY B C 1
ATOM 4442 O O . GLY B 1 99 ? 22.939 15.514 116.812 1.00 67.66 99 GLY B O 1
ATOM 4443 N N . GLU B 1 100 ? 23.778 17.342 117.808 1.00 67.82 100 GLU B N 1
ATOM 4444 C CA . GLU B 1 100 ? 22.465 17.823 118.223 1.00 69.60 100 GLU B CA 1
ATOM 4445 C C . GLU B 1 100 ? 22.209 19.263 117.764 1.00 70.06 100 GLU B C 1
ATOM 4446 O O . GLU B 1 100 ? 23.143 20.008 117.466 1.00 69.82 100 GLU B O 1
ATOM 4452 N N . GLU B 1 101 ? 20.935 19.643 117.706 1.00 70.34 101 GLU B N 1
ATOM 4453 C CA . GLU B 1 101 ? 20.542 20.983 117.285 1.00 70.47 101 GLU B CA 1
ATOM 4454 C C . GLU B 1 101 ? 20.692 21.937 118.465 1.00 70.14 101 GLU B C 1
ATOM 4455 O O . GLU B 1 101 ? 20.197 21.661 119.553 1.00 70.79 101 GLU B O 1
ATOM 4461 N N . LEU B 1 102 ? 21.376 23.056 118.244 1.00 70.12 102 LEU B N 1
ATOM 4462 C CA . LEU B 1 102 ? 21.617 24.047 119.295 1.00 69.86 102 LEU B CA 1
ATOM 4463 C C . LEU B 1 102 ? 20.399 24.891 119.651 1.00 70.24 102 LEU B C 1
ATOM 4464 O O . LEU B 1 102 ? 19.538 25.141 118.811 1.00 70.53 102 LEU B O 1
ATOM 4469 N N . GLU B 1 103 ? 20.344 25.336 120.903 1.00 71.06 103 GLU B N 1
ATOM 4470 C CA . GLU B 1 103 ? 19.247 26.175 121.376 1.00 70.69 103 GLU B CA 1
ATOM 4471 C C . GLU B 1 103 ? 19.643 27.615 121.080 1.00 69.25 103 GLU B C 1
ATOM 4472 O O . GLU B 1 103 ? 18.811 28.443 120.708 1.00 68.96 103 GLU B O 1
ATOM 4478 N N . GLU B 1 104 ? 20.932 27.893 121.248 1.00 67.64 104 GLU B N 1
ATOM 4479 C CA . GLU B 1 104 ? 21.498 29.215 120.999 1.00 66.45 104 GLU B CA 1
ATOM 4480 C C . GLU B 1 104 ? 22.338 29.178 119.720 1.00 63.93 104 GLU B C 1
ATOM 4481 O O . GLU B 1 104 ? 23.466 28.675 119.718 1.00 64.19 104 GLU B O 1
ATOM 4487 N N . PRO B 1 105 ? 21.792 29.701 118.609 1.00 60.76 105 PRO B N 1
ATOM 4488 C CA . PRO B 1 105 ? 22.510 29.719 117.331 1.00 56.57 105 PRO B CA 1
ATOM 4489 C C . PRO B 1 105 ? 23.782 30.557 117.396 1.00 51.76 105 PRO B C 1
ATOM 4490 O O . PRO B 1 105 ? 23.781 31.672 117.910 1.00 52.10 105 PRO B O 1
ATOM 4494 N N . LEU B 1 106 ? 24.866 30.010 116.864 1.00 47.69 106 LEU B N 1
ATOM 4495 C CA . LEU B 1 106 ? 26.148 30.696 116.875 1.00 42.90 106 LEU B CA 1
ATOM 4496 C C . LEU B 1 106 ? 26.527 31.266 115.520 1.00 40.34 106 LEU B C 1
ATOM 4497 O O . LEU B 1 106 ? 26.209 30.695 114.480 1.00 41.98 106 LEU B O 1
ATOM 4502 N N . ALA B 1 107 ? 27.221 32.396 115.534 1.00 37.26 107 ALA B N 1
ATOM 4503 C CA . ALA B 1 107 ? 27.653 33.026 114.296 1.00 33.03 107 ALA B CA 1
ATOM 4504 C C . ALA B 1 107 ? 29.146 32.823 114.109 1.00 31.02 107 ALA B C 1
ATOM 4505 O O . ALA B 1 107 ? 29.905 32.851 115.078 1.00 30.51 107 ALA B O 1
ATOM 4507 N N . VAL B 1 108 ? 29.566 32.583 112.873 1.00 28.01 108 VAL B N 1
ATOM 4508 C CA . VAL B 1 108 ? 30.984 32.451 112.605 1.00 26.53 108 VAL B CA 1
ATOM 4509 C C . VAL B 1 108 ? 31.378 33.917 112.545 1.00 26.43 108 VAL B C 1
ATOM 4510 O O . VAL B 1 108 ? 30.714 34.706 111.877 1.00 26.64 108 VAL B O 1
ATOM 4514 N N . ARG B 1 109 ? 32.439 34.285 113.249 1.00 25.49 109 ARG B N 1
ATOM 4515 C CA . ARG B 1 109 ? 32.878 35.674 113.302 1.00 26.18 109 ARG B CA 1
ATOM 4516 C C . ARG B 1 109 ? 33.099 36.421 111.988 1.00 25.49 109 ARG B C 1
ATOM 4517 O O . ARG B 1 109 ? 33.818 35.964 111.107 1.00 26.27 109 ARG B O 1
ATOM 4525 N N . PRO B 1 110 ? 32.434 37.569 111.830 1.00 25.12 110 PRO B N 1
ATOM 4526 C CA . PRO B 1 110 ? 32.595 38.382 110.625 1.00 26.10 110 PRO B CA 1
ATOM 4527 C C . PRO B 1 110 ? 33.660 39.378 111.067 1.00 26.55 110 PRO B C 1
ATOM 4528 O O . PRO B 1 110 ? 34.224 40.124 110.275 1.00 29.06 110 PRO B O 1
ATOM 4532 N N . THR B 1 111 ? 33.918 39.349 112.371 1.00 26.32 111 THR B N 1
ATOM 4533 C CA . THR B 1 111 ? 34.881 40.210 113.040 1.00 27.60 111 THR B CA 1
ATOM 4534 C C . THR B 1 111 ? 34.809 39.844 114.526 1.00 28.91 111 THR B C 1
ATOM 4535 O O . THR B 1 111 ? 33.760 39.404 115.009 1.00 29.97 111 THR B O 1
ATOM 4539 N N . SER B 1 112 ? 35.916 40.000 115.246 1.00 28.22 112 SER B N 1
ATOM 4540 C CA . SER B 1 112 ? 35.946 39.680 116.676 1.00 28.93 112 SER B CA 1
ATOM 4541 C C . SER B 1 112 ? 35.562 40.870 117.564 1.00 29.37 112 SER B C 1
ATOM 4542 O O . SER B 1 112 ? 35.619 40.766 118.786 1.00 30.08 112 SER B O 1
ATOM 4545 N N . GLU B 1 113 ? 35.166 41.987 116.955 1.00 29.16 113 GLU B N 1
ATOM 4546 C CA . GLU B 1 113 ? 34.828 43.190 117.712 1.00 29.72 113 GLU B CA 1
ATOM 4547 C C . GLU B 1 113 ? 33.856 43.008 118.868 1.00 28.04 113 GLU B C 1
ATOM 4548 O O . GLU B 1 113 ? 34.087 43.551 119.945 1.00 24.51 113 GLU B O 1
ATOM 4554 N N . THR B 1 114 ? 32.783 42.246 118.673 1.00 27.15 114 THR B N 1
ATOM 4555 C CA . THR B 1 114 ? 31.824 42.079 119.758 1.00 27.94 114 THR B CA 1
ATOM 4556 C C . THR B 1 114 ? 32.363 41.275 120.932 1.00 27.59 114 THR B C 1
ATOM 4557 O O . THR B 1 114 ? 32.084 41.612 122.082 1.00 28.09 114 THR B O 1
ATOM 4561 N N . VAL B 1 115 ? 33.121 40.215 120.659 1.00 26.26 115 VAL B N 1
ATOM 4562 C CA . VAL B 1 115 ? 33.669 39.410 121.747 1.00 27.09 115 VAL B CA 1
ATOM 4563 C C . VAL B 1 115 ? 34.791 40.176 122.444 1.00 27.55 115 VAL B C 1
ATOM 4564 O O . VAL B 1 115 ? 35.016 40.019 123.645 1.00 27.06 115 VAL B O 1
ATOM 4568 N N . ILE B 1 116 ? 35.492 41.010 121.691 1.00 27.51 116 ILE B N 1
ATOM 4569 C CA . ILE B 1 116 ? 36.559 41.807 122.270 1.00 29.08 116 ILE B CA 1
ATOM 4570 C C . ILE B 1 116 ? 35.920 42.840 123.198 1.00 29.52 116 ILE B C 1
ATOM 4571 O O . ILE B 1 116 ? 36.415 43.104 124.292 1.00 28.19 116 ILE B O 1
ATOM 4576 N N . GLY B 1 117 ? 34.802 43.407 122.763 1.00 30.90 117 GLY B N 1
ATOM 4577 C CA . GLY B 1 117 ? 34.118 44.392 123.580 1.00 31.77 117 GLY B CA 1
ATOM 4578 C C . GLY B 1 117 ? 33.672 43.783 124.892 1.00 31.98 117 GLY B C 1
ATOM 4579 O O . GLY B 1 117 ? 33.775 44.400 125.947 1.00 33.34 117 GLY B O 1
ATOM 4580 N N . TYR B 1 118 ? 33.184 42.553 124.815 1.00 31.65 118 TYR B N 1
ATOM 4581 C CA . TYR B 1 118 ? 32.709 41.821 125.978 1.00 31.66 118 TYR B CA 1
ATOM 4582 C C . TYR B 1 118 ? 33.858 41.539 126.955 1.00 31.13 118 TYR B C 1
ATOM 4583 O O . TYR B 1 118 ? 33.728 41.752 128.161 1.00 31.42 118 TYR B O 1
ATOM 4592 N N . MET B 1 119 ? 34.984 41.066 126.429 1.00 31.10 119 MET B N 1
ATOM 4593 C CA . MET B 1 119 ? 36.135 40.749 127.267 1.00 30.72 119 MET B CA 1
ATOM 4594 C C . MET B 1 119 ? 36.727 42.002 127.895 1.00 30.35 119 MET B C 1
ATOM 4595 O O . MET B 1 119 ? 37.120 41.995 129.064 1.00 30.19 119 MET B O 1
ATOM 4600 N N . TRP B 1 120 ? 36.795 43.072 127.114 1.00 28.87 120 TRP B N 1
ATOM 4601 C CA . TRP B 1 120 ? 37.326 44.331 127.613 1.00 30.09 120 TRP B CA 1
ATOM 4602 C C . TRP B 1 120 ? 36.480 44.852 128.765 1.00 30.86 120 TRP B C 1
ATOM 4603 O O . TRP B 1 120 ? 36.993 45.465 129.699 1.00 31.13 120 TRP B O 1
ATOM 4614 N N . SER B 1 121 ? 35.180 44.600 128.694 1.00 31.42 121 SER B N 1
ATOM 4615 C CA . SER B 1 121 ? 34.271 45.054 129.725 1.00 33.70 121 SER B CA 1
ATOM 4616 C C . SER B 1 121 ? 34.738 44.560 131.085 1.00 33.36 121 SER B C 1
ATOM 4617 O O . SER B 1 121 ? 34.658 45.283 132.070 1.00 33.91 121 SER B O 1
ATOM 4620 N N . LYS B 1 122 ? 35.231 43.328 131.136 1.00 33.86 122 LYS B N 1
ATOM 4621 C CA . LYS B 1 122 ? 35.709 42.767 132.392 1.00 35.59 122 LYS B CA 1
ATOM 4622 C C . LYS B 1 122 ? 37.195 43.038 132.668 1.00 34.64 122 LYS B C 1
ATOM 4623 O O . LYS B 1 122 ? 37.564 43.332 133.799 1.00 36.26 122 LYS B O 1
ATOM 4629 N N . TRP B 1 123 ? 38.043 42.948 131.642 1.00 33.99 123 TRP B N 1
ATOM 4630 C CA . TRP B 1 123 ? 39.481 43.179 131.810 1.00 30.95 123 TRP B CA 1
ATOM 4631 C C . TRP B 1 123 ? 39.823 44.611 132.185 1.00 30.29 123 TRP B C 1
ATOM 4632 O O . TRP B 1 123 ? 40.741 44.850 132.960 1.00 31.86 123 TRP B O 1
ATOM 4643 N N . ILE B 1 124 ? 39.098 45.564 131.618 1.00 29.82 124 ILE B N 1
ATOM 4644 C CA . ILE B 1 124 ? 39.348 46.968 131.896 1.00 29.16 124 ILE B CA 1
ATOM 4645 C C . ILE B 1 124 ? 38.591 47.442 133.136 1.00 31.32 124 ILE B C 1
ATOM 4646 O O . ILE B 1 124 ? 37.363 47.389 133.184 1.00 32.28 124 ILE B O 1
ATOM 4651 N N . ARG B 1 125 ? 39.342 47.907 134.132 1.00 32.24 125 ARG B N 1
ATOM 4652 C CA . ARG B 1 125 ? 38.772 48.393 135.382 1.00 31.97 125 ARG B CA 1
ATOM 4653 C C . ARG B 1 125 ? 39.303 49.772 135.765 1.00 31.87 125 ARG B C 1
ATOM 4654 O O . ARG B 1 125 ? 38.575 50.588 136.336 1.00 32.93 125 ARG B O 1
ATOM 4662 N N . SER B 1 126 ? 40.566 50.037 135.453 1.00 30.48 126 SER B N 1
ATOM 4663 C CA . SER B 1 126 ? 41.150 51.333 135.774 1.00 31.44 126 SER B CA 1
ATOM 4664 C C . SER B 1 126 ? 42.166 51.758 134.725 1.00 31.14 126 SER B C 1
ATOM 4665 O O . SER B 1 126 ? 42.436 51.020 133.774 1.00 29.60 126 SER B O 1
ATOM 4668 N N . TRP B 1 127 ? 42.727 52.949 134.912 1.00 30.18 127 TRP B N 1
ATOM 4669 C CA . TRP B 1 127 ? 43.712 53.492 133.988 1.00 31.48 127 TRP B CA 1
ATOM 4670 C C . TRP B 1 127 ? 44.924 52.582 133.872 1.00 32.25 127 TRP B C 1
ATOM 4671 O O . TRP B 1 127 ? 45.676 52.666 132.905 1.00 32.80 127 TRP B O 1
ATOM 4682 N N . ARG B 1 128 ? 45.112 51.717 134.863 1.00 33.05 128 ARG B N 1
ATOM 4683 C CA . ARG B 1 128 ? 46.243 50.794 134.872 1.00 34.24 128 ARG B CA 1
ATOM 4684 C C . ARG B 1 128 ? 46.108 49.734 133.784 1.00 34.43 128 ARG B C 1
ATOM 4685 O O . ARG B 1 128 ? 47.089 49.093 133.403 1.00 34.76 128 ARG B O 1
ATOM 4693 N N . ASP B 1 129 ? 44.885 49.545 133.300 1.00 33.73 129 ASP B N 1
ATOM 4694 C CA . ASP B 1 129 ? 44.605 48.546 132.273 1.00 32.12 129 ASP B CA 1
ATOM 4695 C C . ASP B 1 129 ? 44.659 49.151 130.873 1.00 30.81 129 ASP B C 1
ATOM 4696 O O . ASP B 1 129 ? 44.394 48.470 129.883 1.00 30.23 129 ASP B O 1
ATOM 4701 N N . LEU B 1 130 ? 45.009 50.429 130.796 1.00 29.09 130 LEU B N 1
ATOM 4702 C CA . LEU B 1 130 ? 45.091 51.113 129.516 1.00 28.72 130 LEU B CA 1
ATOM 4703 C C . LEU B 1 130 ? 46.506 51.592 129.219 1.00 29.72 130 LEU B C 1
ATOM 4704 O O . LEU B 1 130 ? 47.289 51.871 130.125 1.00 30.12 130 LEU B O 1
ATOM 4709 N N . PRO B 1 131 ? 46.849 51.697 127.931 1.00 29.73 131 PRO B N 1
ATOM 4710 C CA . PRO B 1 131 ? 45.936 51.372 126.835 1.00 29.74 131 PRO B CA 1
ATOM 4711 C C . PRO B 1 131 ? 45.931 49.886 126.489 1.00 30.16 131 PRO B C 1
ATOM 4712 O O . PRO B 1 131 ? 46.787 49.122 126.928 1.00 31.98 131 PRO B O 1
ATOM 4716 N N . GLN B 1 132 ? 44.952 49.482 125.699 1.00 29.79 132 GLN B N 1
ATOM 4717 C CA . GLN B 1 132 ? 44.855 48.103 125.261 1.00 28.71 132 GLN B CA 1
ATOM 4718 C C . GLN B 1 132 ? 45.237 48.165 123.764 1.00 27.67 132 GLN B C 1
ATOM 4719 O O . GLN B 1 132 ? 44.623 48.907 122.994 1.00 27.13 132 GLN B O 1
ATOM 4725 N N . LEU B 1 133 ? 46.267 47.425 123.358 1.00 25.37 133 LEU B N 1
ATOM 4726 C CA . LEU B 1 133 ? 46.712 47.436 121.959 1.00 23.76 133 LEU B CA 1
ATOM 4727 C C . LEU B 1 133 ? 46.724 46.017 121.385 1.00 23.83 133 LEU B C 1
ATOM 4728 O O . LEU B 1 133 ? 47.748 45.323 121.413 1.00 24.41 133 LEU B O 1
ATOM 4733 N N . LEU B 1 134 ? 45.582 45.599 120.850 1.00 22.53 134 LEU B N 1
ATOM 4734 C CA . LEU B 1 134 ? 45.435 44.253 120.323 1.00 22.86 134 LEU B CA 1
ATOM 4735 C C . LEU B 1 134 ? 45.331 44.123 118.811 1.00 22.95 134 LEU B C 1
ATOM 4736 O O . LEU B 1 134 ? 44.894 45.039 118.113 1.00 21.44 134 LEU B O 1
ATOM 4741 N N . ASN B 1 135 ? 45.739 42.957 118.322 1.00 21.74 135 ASN B N 1
ATOM 4742 C CA . ASN B 1 135 ? 45.659 42.630 116.913 1.00 21.30 135 ASN B CA 1
ATOM 4743 C C . ASN B 1 135 ? 45.409 41.145 116.805 1.00 21.97 135 ASN B C 1
ATOM 4744 O O . ASN B 1 135 ? 45.790 40.382 117.690 1.00 23.58 135 ASN B O 1
ATOM 4749 N N . GLN B 1 136 ? 44.764 40.729 115.724 1.00 22.95 136 GLN B N 1
ATOM 4750 C CA . GLN B 1 136 ? 44.519 39.312 115.513 1.00 22.66 136 GLN B CA 1
ATOM 4751 C C . GLN B 1 136 ? 44.615 38.976 114.037 1.00 22.51 136 GLN B C 1
ATOM 4752 O O . GLN B 1 136 ? 44.022 39.654 113.202 1.00 22.67 136 GLN B O 1
ATOM 4758 N N . TRP B 1 137 ? 45.379 37.937 113.719 1.00 23.46 137 TRP B N 1
ATOM 4759 C CA . TRP B 1 137 ? 45.514 37.487 112.341 1.00 21.16 137 TRP B CA 1
ATOM 4760 C C . TRP B 1 137 ? 44.625 36.274 112.239 1.00 21.34 137 TRP B C 1
ATOM 4761 O O . TRP B 1 137 ? 44.548 35.492 113.177 1.00 22.19 137 TRP B O 1
ATOM 4772 N N . GLY B 1 138 ? 43.955 36.105 111.107 1.00 23.17 138 GLY B N 1
ATOM 4773 C CA . GLY B 1 138 ? 43.100 34.944 110.965 1.00 21.85 138 GLY B CA 1
ATOM 4774 C C . GLY B 1 138 ? 41.978 35.098 109.966 1.00 21.91 138 GLY B C 1
ATOM 4775 O O . GLY B 1 138 ? 41.941 36.050 109.178 1.00 20.15 138 GLY B O 1
ATOM 4776 N N . ASN B 1 139 ? 41.057 34.144 110.002 1.00 21.13 139 ASN B N 1
ATOM 4777 C CA . ASN B 1 139 ? 39.932 34.156 109.093 1.00 21.86 139 ASN B CA 1
ATOM 4778 C C . ASN B 1 139 ? 38.673 34.706 109.727 1.00 22.92 139 ASN B C 1
ATOM 4779 O O . ASN B 1 139 ? 38.503 34.659 110.944 1.00 20.76 139 ASN B O 1
ATOM 4784 N N . VAL B 1 140 ? 37.810 35.249 108.872 1.00 23.77 140 VAL B N 1
ATOM 4785 C CA . VAL B 1 140 ? 36.500 35.754 109.263 1.00 24.62 140 VAL B CA 1
ATOM 4786 C C . VAL B 1 140 ? 35.590 35.419 108.087 1.00 26.46 140 VAL B C 1
ATOM 4787 O O . VAL B 1 140 ? 36.070 35.129 106.989 1.00 24.66 140 VAL B O 1
ATOM 4791 N N . VAL B 1 141 ? 34.283 35.438 108.313 1.00 26.77 141 VAL B N 1
ATOM 4792 C CA . VAL B 1 141 ? 33.356 35.110 107.252 1.00 25.88 141 VAL B CA 1
ATOM 4793 C C . VAL B 1 141 ? 32.262 36.149 107.085 1.00 28.54 141 VAL B C 1
ATOM 4794 O O . VAL B 1 141 ? 31.551 36.483 108.035 1.00 28.54 141 VAL B O 1
ATOM 4798 N N . ARG B 1 142 ? 32.155 36.660 105.863 1.00 27.33 142 ARG B N 1
ATOM 4799 C CA . ARG B 1 142 ? 31.139 37.631 105.481 1.00 29.98 142 ARG B CA 1
ATOM 4800 C C . ARG B 1 142 ? 30.647 37.103 104.150 1.00 29.82 142 ARG B C 1
ATOM 4801 O O . ARG B 1 142 ? 31.306 37.253 103.125 1.00 28.25 142 ARG B O 1
ATOM 4809 N N . TRP B 1 143 ? 29.491 36.455 104.191 1.00 32.35 143 TRP B N 1
ATOM 4810 C CA . TRP B 1 143 ? 28.912 35.835 103.014 1.00 35.01 143 TRP B CA 1
ATOM 4811 C C . TRP B 1 143 ? 28.978 36.651 101.734 1.00 36.36 143 TRP B C 1
ATOM 4812 O O . TRP B 1 143 ? 28.614 37.825 101.695 1.00 35.72 143 TRP B O 1
ATOM 4823 N N . GLU B 1 144 ? 29.458 35.996 100.686 1.00 38.46 144 GLU B N 1
ATOM 4824 C CA . GLU B 1 144 ? 29.602 36.602 99.375 1.00 42.68 144 GLU B CA 1
ATOM 4825 C C . GLU B 1 144 ? 29.115 35.593 98.327 1.00 44.01 144 GLU B C 1
ATOM 4826 O O . GLU B 1 144 ? 29.567 34.450 98.309 1.00 45.17 144 GLU B O 1
ATOM 4832 N N . MET B 1 145 ? 28.190 36.009 97.465 1.00 46.10 145 MET B N 1
ATOM 4833 C CA . MET B 1 145 ? 27.666 35.115 96.430 1.00 48.38 145 MET B CA 1
ATOM 4834 C C . MET B 1 145 ? 28.656 34.998 95.275 1.00 47.61 145 MET B C 1
ATOM 4835 O O . MET B 1 145 ? 28.789 33.944 94.649 1.00 47.40 145 MET B O 1
ATOM 4840 N N . ARG B 1 146 ? 29.352 36.089 94.990 1.00 48.02 146 ARG B N 1
ATOM 4841 C CA . ARG B 1 146 ? 30.345 36.074 93.932 1.00 49.56 146 ARG B CA 1
ATOM 4842 C C . ARG B 1 146 ? 31.554 35.331 94.493 1.00 48.83 146 ARG B C 1
ATOM 4843 O O . ARG B 1 146 ? 31.639 35.091 95.697 1.00 50.01 146 ARG B O 1
ATOM 4851 N N . THR B 1 147 ? 32.484 34.947 93.633 1.00 47.88 147 THR B N 1
ATOM 4852 C CA . THR B 1 147 ? 33.654 34.233 94.109 1.00 46.08 147 THR B CA 1
ATOM 4853 C C . THR B 1 147 ? 34.895 34.634 93.343 1.00 44.40 147 THR B C 1
ATOM 4854 O O . THR B 1 147 ? 35.266 33.993 92.362 1.00 46.46 147 THR B O 1
ATOM 4858 N N . ARG B 1 148 ? 35.536 35.708 93.784 1.00 41.95 148 ARG B N 1
ATOM 4859 C CA . ARG B 1 148 ? 36.756 36.163 93.135 1.00 39.26 148 ARG B CA 1
ATOM 4860 C C . ARG B 1 148 ? 37.911 36.069 94.128 1.00 36.48 148 ARG B C 1
ATOM 4861 O O . ARG B 1 148 ? 37.971 36.818 95.108 1.00 36.10 148 ARG B O 1
ATOM 4869 N N . PRO B 1 149 ? 38.837 35.122 93.895 1.00 34.53 149 PRO B N 1
ATOM 4870 C CA . PRO B 1 149 ? 39.994 34.927 94.771 1.00 32.00 149 PRO B CA 1
ATOM 4871 C C . PRO B 1 149 ? 40.704 36.241 95.066 1.00 29.98 149 PRO B C 1
ATOM 4872 O O . PRO B 1 149 ? 40.955 37.029 94.157 1.00 31.29 149 PRO B O 1
ATOM 4876 N N . PHE B 1 150 ? 41.00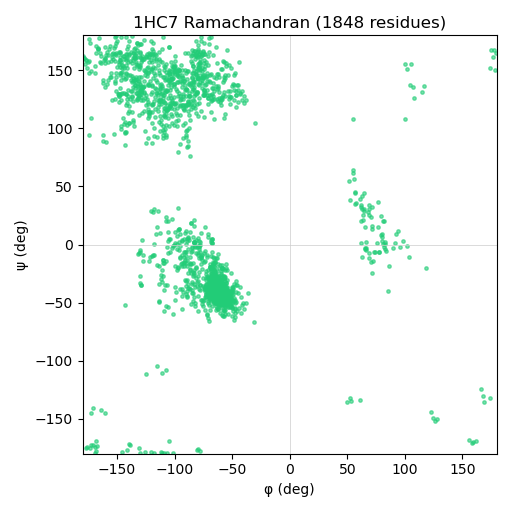5 36.467 96.341 1.00 27.62 150 PHE B N 1
ATOM 4877 C CA . PHE B 1 150 ? 41.703 37.665 96.801 1.00 28.82 150 PHE B CA 1
ATOM 4878 C C . PHE B 1 150 ? 40.966 38.969 96.539 1.00 30.98 150 PHE B C 1
ATOM 4879 O O . PHE B 1 150 ? 41.579 40.038 96.529 1.00 31.38 150 PHE B O 1
ATOM 4887 N N . LEU B 1 151 ? 39.655 38.888 96.330 1.00 32.96 151 LEU B N 1
ATOM 4888 C CA . LEU B 1 151 ? 38.859 40.084 96.072 1.00 31.92 151 LEU B CA 1
ATOM 4889 C C . LEU B 1 151 ? 37.486 39.980 96.723 1.00 32.09 151 LEU B C 1
ATOM 4890 O O . LEU B 1 151 ? 37.073 40.871 97.459 1.00 32.44 151 LEU B O 1
ATOM 4895 N N . ARG B 1 152 ? 36.781 38.888 96.461 1.00 31.63 152 ARG B N 1
ATOM 4896 C CA . ARG B 1 152 ? 35.459 38.690 97.040 1.00 32.95 152 ARG B CA 1
ATOM 4897 C C . ARG B 1 152 ? 35.177 37.230 97.335 1.00 31.21 152 ARG B C 1
ATOM 4898 O O . ARG B 1 152 ? 34.857 36.464 96.428 1.00 31.56 152 ARG B O 1
ATOM 4906 N N . THR B 1 153 ? 35.291 36.848 98.601 1.00 28.10 153 THR B N 1
ATOM 4907 C CA . THR B 1 153 ? 35.021 35.476 99.003 1.00 27.74 153 THR B CA 1
ATOM 4908 C C . THR B 1 153 ? 34.419 35.482 100.401 1.00 26.74 153 THR B C 1
ATOM 4909 O O . THR B 1 153 ? 34.812 36.281 101.246 1.00 28.26 153 THR B O 1
ATOM 4913 N N . SER B 1 154 ? 33.450 34.607 100.637 1.00 26.80 154 SER B N 1
ATOM 4914 C CA . SER B 1 154 ? 32.801 34.535 101.939 1.00 29.03 154 SER B CA 1
ATOM 4915 C C . SER B 1 154 ? 33.831 34.454 103.062 1.00 29.42 154 SER B C 1
ATOM 4916 O O . SER B 1 154 ? 33.724 35.154 104.059 1.00 29.86 154 SER B O 1
ATOM 4919 N N . GLU B 1 155 ? 34.823 33.589 102.900 1.00 29.06 155 GLU B N 1
ATOM 4920 C CA . GLU B 1 155 ? 35.855 33.451 103.911 1.00 27.86 155 GLU B CA 1
ATOM 4921 C C . GLU B 1 155 ? 37.153 34.040 103.395 1.00 27.42 155 GLU B C 1
ATOM 4922 O O . GLU B 1 155 ? 37.482 33.898 102.219 1.00 26.62 155 GLU B O 1
ATOM 4928 N N . PHE B 1 156 ? 37.887 34.711 104.273 1.00 24.78 156 PHE B N 1
ATOM 4929 C CA . PHE B 1 156 ? 39.155 35.299 103.885 1.00 23.24 156 PHE B CA 1
ATOM 4930 C C . PHE B 1 156 ? 40.025 35.510 105.097 1.00 22.77 156 PHE B C 1
ATOM 4931 O O . PHE B 1 156 ? 39.548 35.475 106.234 1.00 20.91 156 PHE B O 1
ATOM 4939 N N . LEU B 1 157 ? 41.310 35.711 104.838 1.00 21.93 157 LEU B N 1
ATOM 4940 C CA . LEU B 1 157 ? 42.270 35.952 105.894 1.00 21.13 157 LEU B CA 1
ATOM 4941 C C . LEU B 1 157 ? 42.544 37.432 105.966 1.00 21.90 157 LEU B C 1
ATOM 4942 O O . LEU B 1 157 ? 42.490 38.144 104.960 1.00 21.69 157 LEU B O 1
ATOM 4947 N N . TRP B 1 158 ? 42.835 37.898 107.170 1.00 20.27 158 TRP B N 1
ATOM 4948 C CA . TRP B 1 158 ? 43.127 39.293 107.357 1.00 20.73 158 TRP B CA 1
ATOM 4949 C C . TRP B 1 158 ? 43.687 39.534 108.738 1.00 20.87 158 TRP B C 1
ATOM 4950 O O . TRP B 1 158 ? 43.939 38.613 109.514 1.00 21.67 158 TRP B O 1
ATOM 4961 N N . GLN B 1 159 ? 43.863 40.804 109.023 1.00 20.33 159 GLN B N 1
ATOM 4962 C CA . GLN B 1 159 ? 44.371 41.253 110.285 1.00 20.76 159 GLN B CA 1
ATOM 4963 C C . GLN B 1 159 ? 43.374 42.312 110.737 1.00 21.81 159 GLN B C 1
ATOM 4964 O O . GLN B 1 159 ? 42.933 43.150 109.941 1.00 19.67 159 GLN B O 1
ATOM 4970 N N . GLU B 1 160 ? 42.960 42.239 111.992 1.00 22.25 160 GLU B N 1
ATOM 4971 C CA . GLU B 1 160 ? 42.068 43.254 112.519 1.00 23.55 160 GLU B CA 1
ATOM 4972 C C . GLU B 1 160 ? 42.630 43.706 113.866 1.00 23.32 160 GLU B C 1
ATOM 4973 O O . GLU B 1 160 ? 42.928 42.884 114.738 1.00 24.97 160 GLU B O 1
ATOM 4979 N N . GLY B 1 161 ? 42.817 45.017 114.003 1.00 23.30 161 GLY B N 1
ATOM 4980 C CA . GLY B 1 161 ? 43.354 45.586 115.223 1.00 21.86 161 GLY B CA 1
ATOM 4981 C C . GLY B 1 161 ? 42.264 46.259 116.032 1.00 22.42 161 GLY B C 1
ATOM 4982 O O . GLY B 1 161 ? 41.284 46.757 115.477 1.00 22.71 161 GLY B O 1
ATOM 4983 N N . HIS B 1 162 ? 42.432 46.276 117.348 1.00 22.44 162 HIS B N 1
ATOM 4984 C CA . HIS B 1 162 ? 41.448 46.876 118.240 1.00 24.37 162 HIS B CA 1
ATOM 4985 C C . HIS B 1 162 ? 42.137 47.505 119.442 1.00 24.73 162 HIS B C 1
ATOM 4986 O O . HIS B 1 162 ? 42.872 46.830 120.162 1.00 25.01 162 HIS B O 1
ATOM 4993 N N . THR B 1 163 ? 41.895 48.790 119.673 1.00 24.07 163 THR B N 1
ATOM 4994 C CA . THR B 1 163 ? 42.525 49.446 120.805 1.00 24.44 163 THR B CA 1
ATOM 4995 C C . THR B 1 163 ? 41.563 50.220 121.686 1.00 25.79 163 THR B C 1
ATOM 4996 O O . THR B 1 163 ? 40.517 50.691 121.236 1.00 25.50 163 THR B O 1
ATOM 5000 N N . ALA B 1 164 ? 41.944 50.332 122.956 1.00 26.60 164 ALA B N 1
ATOM 5001 C CA . ALA B 1 164 ? 41.176 51.046 123.966 1.00 28.09 164 ALA B CA 1
ATOM 5002 C C . ALA B 1 164 ? 42.120 52.061 124.609 1.00 28.48 164 ALA B C 1
ATOM 5003 O O . ALA B 1 164 ? 43.231 51.718 125.011 1.00 28.43 164 ALA B O 1
ATOM 5005 N N . HIS B 1 165 ? 41.670 53.306 124.707 1.00 29.80 165 HIS B N 1
ATOM 5006 C CA . HIS B 1 165 ? 42.484 54.373 125.269 1.00 30.78 165 HIS B CA 1
ATOM 5007 C C . HIS B 1 165 ? 41.770 55.144 126.372 1.00 32.69 165 HIS B C 1
ATOM 5008 O O . HIS B 1 165 ? 40.537 55.134 126.458 1.00 30.82 165 HIS B O 1
ATOM 5015 N N . ALA B 1 166 ? 42.562 55.814 127.207 1.00 33.08 166 ALA B N 1
ATOM 5016 C CA . ALA B 1 166 ? 42.047 56.607 128.314 1.00 34.94 166 ALA B CA 1
ATOM 5017 C C . ALA B 1 166 ? 41.582 57.979 127.836 1.00 36.61 166 ALA B C 1
ATOM 5018 O O . ALA B 1 166 ? 40.815 58.658 128.517 1.00 36.01 166 ALA B O 1
ATOM 5020 N N . THR B 1 167 ? 42.053 58.388 126.665 1.00 38.33 167 THR B N 1
ATOM 5021 C CA . THR B 1 167 ? 41.675 59.687 126.126 1.00 39.65 167 THR B CA 1
ATOM 5022 C C . THR B 1 167 ? 41.335 59.638 124.643 1.00 40.60 167 THR B C 1
ATOM 5023 O O . THR B 1 167 ? 41.747 58.728 123.916 1.00 40.88 167 THR B O 1
ATOM 5027 N N . ARG B 1 168 ? 40.580 60.639 124.206 1.00 40.58 168 ARG B N 1
ATOM 5028 C CA . ARG B 1 168 ? 40.191 60.761 122.816 1.00 40.47 168 ARG B CA 1
ATOM 5029 C C . ARG B 1 168 ? 41.448 61.029 121.987 1.00 40.04 168 ARG B C 1
ATOM 5030 O O . ARG B 1 168 ? 41.681 60.392 120.961 1.00 40.40 168 ARG B O 1
ATOM 5038 N N . GLU B 1 169 ? 42.261 61.971 122.450 1.00 39.10 169 GLU B N 1
ATOM 5039 C CA . GLU B 1 169 ? 43.487 62.334 121.753 1.00 38.54 169 GLU B CA 1
ATOM 5040 C C . GLU B 1 169 ? 44.374 61.134 121.438 1.00 37.64 169 GLU B C 1
ATOM 5041 O O . GLU B 1 169 ? 44.889 61.017 120.329 1.00 37.99 169 GLU B O 1
ATOM 5047 N N . GLU B 1 170 ? 44.551 60.241 122.405 1.00 35.18 170 GLU B N 1
ATOM 5048 C CA . GLU B 1 170 ? 45.402 59.080 122.191 1.00 33.61 170 GLU B CA 1
ATOM 5049 C C . GLU B 1 170 ? 44.779 58.106 121.194 1.00 32.59 170 GLU B C 1
ATOM 5050 O O . GLU B 1 170 ? 45.482 57.441 120.437 1.00 31.11 170 GLU B O 1
ATOM 5056 N N . ALA B 1 171 ? 43.455 58.024 121.198 1.00 30.83 171 ALA B N 1
ATOM 5057 C CA . ALA B 1 171 ? 42.764 57.128 120.292 1.00 28.37 171 ALA B CA 1
ATOM 5058 C C . ALA B 1 171 ? 42.861 57.640 118.853 1.00 29.22 171 ALA B C 1
ATOM 5059 O O . ALA B 1 171 ? 43.209 56.892 117.938 1.00 26.73 171 ALA B O 1
ATOM 5061 N N . GLU B 1 172 ? 42.565 58.920 118.658 1.00 29.04 172 GLU B N 1
ATOM 5062 C CA . GLU B 1 172 ? 42.620 59.505 117.328 1.00 29.08 172 GLU B CA 1
ATOM 5063 C C . GLU B 1 172 ? 44.021 59.445 116.751 1.00 28.64 172 GLU B C 1
ATOM 5064 O O . GLU B 1 172 ? 44.195 59.374 115.536 1.00 30.58 172 GLU B O 1
ATOM 5070 N N . GLU B 1 173 ? 45.026 59.476 117.615 1.00 28.72 173 GLU B N 1
ATOM 5071 C CA . GLU B 1 173 ? 46.404 59.394 117.147 1.00 29.99 173 GLU B CA 1
ATOM 5072 C C . GLU B 1 173 ? 46.697 57.974 116.673 1.00 29.60 173 GLU B C 1
ATOM 5073 O O . GLU B 1 173 ? 47.425 57.762 115.700 1.00 31.09 173 GLU B O 1
ATOM 5079 N N . GLU B 1 174 ? 46.125 57.000 117.371 1.00 28.64 174 GLU B N 1
ATOM 5080 C CA . GLU B 1 174 ? 46.319 55.600 117.027 1.00 28.38 174 GLU B CA 1
ATOM 5081 C C . GLU B 1 174 ? 45.727 55.354 115.638 1.00 28.90 174 GLU B C 1
ATOM 5082 O O . GLU B 1 174 ? 46.337 54.681 114.804 1.00 29.68 174 GLU B O 1
ATOM 5088 N N . VAL B 1 175 ? 44.546 55.921 115.395 1.00 28.35 175 VAL B N 1
ATOM 5089 C CA . VAL B 1 175 ? 43.852 55.762 114.121 1.00 27.63 175 VAL B CA 1
ATOM 5090 C C . VAL B 1 175 ? 44.734 56.142 112.939 1.00 25.91 175 VAL B C 1
ATOM 5091 O O . VAL B 1 175 ? 44.871 55.375 111.994 1.00 24.47 175 VAL B O 1
ATOM 5095 N N . ARG B 1 176 ? 45.324 57.329 113.002 1.00 25.68 176 ARG B N 1
ATOM 5096 C CA . ARG B 1 176 ? 46.193 57.813 111.933 1.00 25.84 176 ARG B CA 1
ATOM 5097 C C . ARG B 1 176 ? 47.527 57.082 111.905 1.00 25.68 176 ARG B C 1
ATOM 5098 O O . ARG B 1 176 ? 48.149 56.960 110.854 1.00 26.53 176 ARG B O 1
ATOM 5106 N N . ARG B 1 177 ? 47.975 56.604 113.060 1.00 24.72 177 ARG B N 1
ATOM 5107 C CA . ARG B 1 177 ? 49.233 55.877 113.112 1.00 24.08 177 ARG B CA 1
ATOM 5108 C C . ARG B 1 177 ? 49.107 54.581 112.317 1.00 23.94 177 ARG B C 1
ATOM 5109 O O . ARG B 1 177 ? 50.010 54.199 111.564 1.00 22.50 177 ARG B O 1
ATOM 5117 N N . MET B 1 178 ? 47.976 53.907 112.489 1.00 23.48 178 MET B N 1
ATOM 5118 C CA . MET B 1 178 ? 47.747 52.650 111.806 1.00 23.73 178 MET B CA 1
ATOM 5119 C C . MET B 1 178 ? 47.421 52.856 110.331 1.00 25.48 178 MET B C 1
ATOM 5120 O O . MET B 1 178 ? 47.712 51.989 109.501 1.00 26.00 178 MET B O 1
ATOM 5125 N N . LEU B 1 179 ? 46.819 53.991 109.985 1.00 24.25 179 LEU B N 1
ATOM 5126 C CA . LEU B 1 179 ? 46.527 54.222 108.579 1.00 24.13 179 LEU B CA 1
ATOM 5127 C C . LEU B 1 179 ? 47.860 54.462 107.868 1.00 24.72 179 LEU B C 1
ATOM 5128 O O . LEU B 1 179 ? 48.088 53.948 106.766 1.00 24.21 179 LEU B O 1
ATOM 5133 N N . SER B 1 180 ? 48.744 55.233 108.505 1.00 22.53 180 SER B N 1
ATOM 5134 C CA . SER B 1 180 ? 50.045 55.524 107.919 1.00 23.78 180 SER B CA 1
ATOM 5135 C C . SER B 1 180 ? 50.852 54.246 107.738 1.00 23.91 180 SER B C 1
ATOM 5136 O O . SER B 1 180 ? 51.649 54.132 106.808 1.00 25.94 180 SER B O 1
ATOM 5139 N N . ILE B 1 181 ? 50.645 53.286 108.631 1.00 23.48 181 ILE B N 1
ATOM 5140 C CA . ILE B 1 181 ? 51.333 52.009 108.534 1.00 22.11 181 ILE B CA 1
ATOM 5141 C C . ILE B 1 181 ? 50.813 51.300 107.279 1.00 22.24 181 ILE B C 1
ATOM 5142 O O . ILE B 1 181 ? 51.591 50.774 106.480 1.00 21.48 181 ILE B O 1
ATOM 5147 N N . TYR B 1 182 ? 49.495 51.296 107.105 1.00 20.98 182 TYR B N 1
ATOM 5148 C CA . TYR B 1 182 ? 48.896 50.680 105.929 1.00 20.54 182 TYR B CA 1
ATOM 5149 C C . TYR B 1 182 ? 49.417 51.389 104.674 1.00 21.68 182 TYR B C 1
ATOM 5150 O O . TYR B 1 182 ? 49.737 50.750 103.673 1.00 21.82 182 TYR B O 1
ATOM 5159 N N . ALA B 1 183 ? 49.505 52.714 104.732 1.00 21.46 183 ALA B N 1
ATOM 5160 C CA . ALA B 1 183 ? 49.978 53.482 103.589 1.00 22.76 183 ALA B CA 1
ATOM 5161 C C . ALA B 1 183 ? 51.422 53.162 103.275 1.00 23.56 183 ALA B C 1
ATOM 5162 O O . ALA B 1 183 ? 51.830 53.163 102.119 1.00 25.25 183 ALA B O 1
ATOM 5164 N N . ARG B 1 184 ? 52.198 52.890 104.313 1.00 25.19 184 ARG B N 1
ATOM 5165 C CA . ARG B 1 184 ? 53.604 52.580 104.127 1.00 24.89 184 ARG B CA 1
ATOM 5166 C C . ARG B 1 184 ? 53.750 51.213 103.486 1.00 24.22 184 ARG B C 1
ATOM 5167 O O . ARG B 1 184 ? 54.604 51.014 102.627 1.00 26.39 184 ARG B O 1
ATOM 5175 N N . LEU B 1 185 ? 52.924 50.261 103.902 1.00 23.22 185 LEU B N 1
ATOM 5176 C CA . LEU B 1 185 ? 52.976 48.928 103.306 1.00 22.46 185 LEU B CA 1
ATOM 5177 C C . LEU B 1 185 ? 52.685 49.090 101.818 1.00 22.84 185 LEU B C 1
ATOM 5178 O O . LEU B 1 185 ? 53.404 48.563 100.965 1.00 23.12 185 LEU B O 1
ATOM 5183 N N . ALA B 1 186 ? 51.625 49.836 101.517 1.00 22.69 186 ALA B N 1
ATOM 5184 C CA . ALA B 1 186 ? 51.214 50.074 100.135 1.00 23.18 186 ALA B CA 1
ATOM 5185 C C . ALA B 1 186 ? 52.317 50.723 99.315 1.00 22.54 186 ALA B C 1
ATOM 5186 O O . ALA B 1 186 ? 52.728 50.202 98.285 1.00 22.66 186 ALA B O 1
ATOM 5188 N N . ARG B 1 187 ? 52.800 51.861 99.785 1.00 23.02 187 ARG B N 1
ATOM 5189 C CA . ARG B 1 187 ? 53.827 52.595 99.067 1.00 25.09 187 ARG B CA 1
ATOM 5190 C C . ARG B 1 187 ? 55.209 51.965 99.063 1.00 26.83 187 ARG B C 1
ATOM 5191 O O . ARG B 1 187 ? 55.719 51.599 98.014 1.00 28.51 187 ARG B O 1
ATOM 5199 N N . GLU B 1 188 ? 55.810 51.838 100.240 1.00 28.28 188 GLU B N 1
ATOM 5200 C CA . GLU B 1 188 ? 57.159 51.295 100.360 1.00 28.01 188 GLU B CA 1
ATOM 5201 C C . GLU B 1 188 ? 57.354 49.816 100.101 1.00 26.32 188 GLU B C 1
ATOM 5202 O O . GLU B 1 188 ? 58.473 49.396 99.796 1.00 27.73 188 GLU B O 1
ATOM 5208 N N . TYR B 1 189 ? 56.299 49.018 100.223 1.00 24.01 189 TYR B N 1
ATOM 5209 C CA . TYR B 1 189 ? 56.453 47.581 100.009 1.00 22.80 189 TYR B CA 1
ATOM 5210 C C . TYR B 1 189 ? 55.739 47.002 98.802 1.00 23.20 189 TYR B C 1
ATOM 5211 O O . TYR B 1 189 ? 56.227 46.051 98.194 1.00 24.35 189 TYR B O 1
ATOM 5220 N N . ALA B 1 190 ? 54.578 47.552 98.463 1.00 22.72 190 ALA B N 1
ATOM 5221 C CA . ALA B 1 190 ? 53.827 47.050 97.324 1.00 22.46 190 ALA B CA 1
ATOM 5222 C C . ALA B 1 190 ? 53.947 47.972 96.114 1.00 22.69 190 ALA B C 1
ATOM 5223 O O . ALA B 1 190 ? 53.488 47.633 95.029 1.00 23.73 190 ALA B O 1
ATOM 5225 N N . ALA B 1 191 ? 54.572 49.131 96.291 1.00 22.59 191 ALA B N 1
ATOM 5226 C CA . ALA B 1 191 ? 54.719 50.071 95.182 1.00 23.62 191 ALA B CA 1
ATOM 5227 C C . ALA B 1 191 ? 53.335 50.417 94.628 1.00 24.57 191 ALA B C 1
ATOM 5228 O O . ALA B 1 191 ? 53.167 50.605 93.421 1.00 24.66 191 ALA B O 1
ATOM 5230 N N . ILE B 1 192 ? 52.350 50.480 95.521 1.00 23.75 192 ILE B N 1
ATOM 5231 C CA . ILE B 1 192 ? 50.978 50.812 95.157 1.00 23.80 192 ILE B CA 1
ATOM 5232 C C . ILE B 1 192 ? 50.641 52.202 95.688 1.00 25.70 192 ILE B C 1
ATOM 5233 O O . ILE B 1 192 ? 50.528 52.401 96.897 1.00 24.54 192 ILE B O 1
ATOM 5238 N N . PRO B 1 193 ? 50.479 53.189 94.790 1.00 27.19 193 PRO B N 1
ATOM 5239 C CA . PRO B 1 193 ? 50.152 54.545 95.254 1.00 26.03 193 PRO B CA 1
ATOM 5240 C C . PRO B 1 193 ? 48.770 54.563 95.902 1.00 25.08 193 PRO B C 1
ATOM 5241 O O . PRO B 1 193 ? 47.869 53.845 95.469 1.00 26.57 193 PRO B O 1
ATOM 5245 N N . VAL B 1 194 ? 48.595 55.369 96.943 1.00 24.11 194 VAL B N 1
ATOM 5246 C CA . VAL B 1 194 ? 47.292 55.448 97.598 1.00 23.18 194 VAL B CA 1
ATOM 5247 C C . VAL B 1 194 ? 47.008 56.860 98.063 1.00 23.64 194 VAL B C 1
ATOM 5248 O O . VAL B 1 194 ? 47.919 57.670 98.225 1.00 23.21 194 VAL B O 1
ATOM 5252 N N . ILE B 1 195 ? 45.734 57.152 98.277 1.00 24.63 195 ILE B N 1
ATOM 5253 C CA . ILE B 1 195 ? 45.329 58.462 98.759 1.00 24.82 195 ILE B CA 1
ATOM 5254 C C . ILE B 1 195 ? 44.748 58.237 100.148 1.00 25.23 195 ILE B C 1
ATOM 5255 O O . ILE B 1 195 ? 43.832 57.426 100.311 1.00 23.89 195 ILE B O 1
ATOM 5260 N N . GLU B 1 196 ? 45.290 58.935 101.144 1.00 25.25 196 GLU B N 1
ATOM 5261 C CA . GLU B 1 196 ? 44.796 58.815 102.515 1.00 26.24 196 GLU B CA 1
ATOM 5262 C C . GLU B 1 196 ? 43.715 59.872 102.743 1.00 26.58 196 GLU B C 1
ATOM 5263 O O . GLU B 1 196 ? 43.873 61.026 102.333 1.00 26.13 196 GLU B O 1
ATOM 5269 N N . GLY B 1 197 ? 42.628 59.486 103.404 1.00 25.98 197 GLY B N 1
ATOM 5270 C CA . GLY B 1 197 ? 41.571 60.442 103.670 1.00 26.99 197 GLY B CA 1
ATOM 5271 C C . GLY B 1 197 ? 40.439 59.880 104.500 1.00 27.76 197 GLY B C 1
ATOM 5272 O O . GLY B 1 197 ? 40.512 58.746 104.972 1.00 26.81 197 GLY B O 1
ATOM 5273 N N . LEU B 1 198 ? 39.399 60.689 104.688 1.00 29.71 198 LEU B N 1
ATOM 5274 C CA . LEU B 1 198 ? 38.222 60.288 105.452 1.00 31.17 198 LEU B CA 1
ATOM 5275 C C . LEU B 1 198 ? 37.128 59.834 104.515 1.00 31.89 198 LEU B C 1
ATOM 5276 O O . LEU B 1 198 ? 37.020 60.317 103.388 1.00 33.60 198 LEU B O 1
ATOM 5281 N N . LYS B 1 199 ? 36.311 58.904 104.984 1.00 32.84 199 LYS B N 1
ATOM 5282 C CA . LYS B 1 199 ? 35.184 58.455 104.198 1.00 33.62 199 LYS B CA 1
ATOM 5283 C C . LYS B 1 199 ? 34.140 59.534 104.475 1.00 34.21 199 LYS B C 1
ATOM 5284 O O . LYS B 1 199 ? 34.280 60.310 105.426 1.00 34.62 199 LYS B O 1
ATOM 5290 N N . THR B 1 200 ? 33.114 59.603 103.639 1.00 34.10 200 THR B N 1
ATOM 5291 C CA . THR B 1 200 ? 32.047 60.566 103.855 1.00 34.25 200 THR B CA 1
ATOM 5292 C C . THR B 1 200 ? 31.145 59.911 104.895 1.00 36.85 200 THR B C 1
ATOM 5293 O O . THR B 1 200 ? 31.358 58.748 105.267 1.00 36.39 200 THR B O 1
ATOM 5297 N N . GLU B 1 201 ? 30.132 60.639 105.353 1.00 37.74 201 GLU B N 1
ATOM 5298 C CA . GLU B 1 201 ? 29.217 60.101 106.352 1.00 39.60 201 GLU B CA 1
ATOM 5299 C C . GLU B 1 201 ? 28.523 58.859 105.807 1.00 39.63 201 GLU B C 1
ATOM 5300 O O . GLU B 1 201 ? 28.314 57.881 106.526 1.00 40.00 201 GLU B O 1
ATOM 5306 N N . LYS B 1 202 ? 28.175 58.901 104.525 1.00 39.94 202 LYS B N 1
ATOM 5307 C CA . LYS B 1 202 ? 27.497 57.782 103.877 1.00 40.00 202 LYS B CA 1
ATOM 5308 C C . LYS B 1 202 ? 28.396 56.563 103.739 1.00 39.30 202 LYS B C 1
ATOM 5309 O O . LYS B 1 202 ? 27.939 55.428 103.871 1.00 37.04 202 LYS B O 1
ATOM 5315 N N . GLU B 1 203 ? 29.678 56.803 103.479 1.00 39.48 203 GLU B N 1
ATOM 5316 C CA . GLU B 1 203 ? 30.626 55.711 103.286 1.00 39.75 203 GLU B CA 1
ATOM 5317 C C . GLU B 1 203 ? 31.378 55.215 104.519 1.00 39.29 203 GLU B C 1
ATOM 5318 O O . GLU B 1 203 ? 32.021 54.168 104.461 1.00 40.02 203 GLU B O 1
ATOM 5324 N N . LYS B 1 204 ? 31.298 55.940 105.631 1.00 37.96 204 LYS B N 1
ATOM 5325 C CA . LYS B 1 204 ? 32.014 55.524 106.839 1.00 38.55 204 LYS B CA 1
ATOM 5326 C C . LYS B 1 204 ? 31.394 54.267 107.435 1.00 38.41 204 LYS B C 1
ATOM 5327 O O . LYS B 1 204 ? 30.348 53.806 106.984 1.00 39.54 204 LYS B O 1
ATOM 5333 N N . PHE B 1 205 ? 32.043 53.709 108.450 1.00 39.13 205 PHE B N 1
ATOM 5334 C CA . PHE B 1 205 ? 31.491 52.540 109.120 1.00 39.58 205 PHE B CA 1
ATOM 5335 C C . PHE B 1 205 ? 30.375 53.082 110.006 1.00 40.29 205 PHE B C 1
ATOM 5336 O O . PHE B 1 205 ? 30.559 54.088 110.691 1.00 39.04 205 PHE B O 1
ATOM 5344 N N . ALA B 1 206 ? 29.225 52.416 109.987 1.00 41.72 206 ALA B N 1
ATOM 5345 C CA . ALA B 1 206 ? 28.069 52.842 110.770 1.00 43.61 206 ALA B CA 1
ATOM 5346 C C . ALA B 1 206 ? 28.402 53.165 112.231 1.00 43.31 206 ALA B C 1
ATOM 5347 O O . ALA B 1 206 ? 28.189 54.289 112.687 1.00 43.48 206 ALA B O 1
ATOM 5349 N N . GLY B 1 207 ? 28.936 52.186 112.953 1.00 42.84 207 GLY B N 1
ATOM 5350 C CA . GLY B 1 207 ? 29.262 52.394 114.354 1.00 42.59 207 GLY B CA 1
ATOM 5351 C C . GLY B 1 207 ? 30.482 53.243 114.678 1.00 42.00 207 GLY B C 1
ATOM 5352 O O . GLY B 1 207 ? 30.948 53.240 115.822 1.00 42.64 207 GLY B O 1
ATOM 5353 N N . ALA B 1 208 ? 30.991 53.988 113.702 1.00 38.93 208 ALA B N 1
ATOM 5354 C CA . ALA B 1 208 ? 32.169 54.810 113.942 1.00 37.95 208 ALA B CA 1
ATOM 5355 C C . ALA B 1 208 ? 31.918 56.314 113.869 1.00 37.47 208 ALA B C 1
ATOM 5356 O O . ALA B 1 208 ? 31.036 56.773 113.150 1.00 35.56 208 ALA B O 1
ATOM 5358 N N . VAL B 1 209 ? 32.696 57.079 114.627 1.00 37.12 209 VAL B N 1
ATOM 5359 C CA . VAL B 1 209 ? 32.564 58.530 114.603 1.00 37.58 209 VAL B CA 1
ATOM 5360 C C . VAL B 1 209 ? 33.032 58.957 113.217 1.00 37.25 209 VAL B C 1
ATOM 5361 O O . VAL B 1 209 ? 32.466 59.859 112.602 1.00 40.02 209 VAL B O 1
ATOM 5365 N N . TYR B 1 210 ? 34.080 58.300 112.735 1.00 35.54 210 TYR B N 1
ATOM 5366 C CA . TYR B 1 210 ? 34.616 58.565 111.410 1.00 34.30 210 TYR B CA 1
ATOM 5367 C C . TYR B 1 210 ? 35.530 57.422 110.975 1.00 33.86 210 TYR B C 1
ATOM 5368 O O . TYR B 1 210 ? 36.055 56.684 111.805 1.00 34.71 210 TYR B O 1
ATOM 5377 N N . THR B 1 211 ? 35.694 57.274 109.667 1.00 32.66 211 THR B N 1
ATOM 5378 C CA . THR B 1 211 ? 36.505 56.208 109.094 1.00 29.95 211 THR B CA 1
ATOM 5379 C C . THR B 1 211 ? 37.572 56.753 108.149 1.00 29.21 211 THR B C 1
ATOM 5380 O O . THR B 1 211 ? 37.255 57.507 107.230 1.00 29.20 211 THR B O 1
ATOM 5384 N N . THR B 1 212 ? 38.834 56.396 108.383 1.00 27.61 212 THR B N 1
ATOM 5385 C CA . THR B 1 212 ? 39.912 56.843 107.502 1.00 27.51 212 THR B CA 1
ATOM 5386 C C . THR B 1 212 ? 40.216 55.678 106.563 1.00 27.70 212 THR B C 1
ATOM 5387 O O . THR B 1 212 ? 39.845 54.533 106.849 1.00 28.38 212 THR B O 1
ATOM 5391 N N . THR B 1 213 ? 40.896 55.959 105.455 1.00 25.68 213 THR B N 1
ATOM 5392 C CA . THR B 1 213 ? 41.178 54.919 104.479 1.00 25.12 213 THR B CA 1
ATOM 5393 C C . THR B 1 213 ? 42.275 55.285 103.486 1.00 24.72 213 THR B C 1
ATOM 5394 O O . THR B 1 213 ? 42.633 56.453 103.336 1.00 25.32 213 THR B O 1
ATOM 5398 N N . ILE B 1 214 ? 42.815 54.266 102.825 1.00 23.49 214 ILE B N 1
ATOM 5399 C CA . ILE B 1 214 ? 43.813 54.459 101.783 1.00 24.30 214 ILE B CA 1
ATOM 5400 C C . ILE B 1 214 ? 43.161 53.862 100.534 1.00 24.88 214 ILE B C 1
ATOM 5401 O O . ILE B 1 214 ? 42.788 52.683 100.510 1.00 24.29 214 ILE B O 1
ATOM 5406 N N . GLU B 1 215 ? 42.993 54.697 99.515 1.00 25.31 215 GLU B N 1
ATOM 5407 C CA . GLU B 1 215 ? 42.350 54.287 98.270 1.00 25.63 215 GLU B CA 1
ATOM 5408 C C . GLU B 1 215 ? 43.353 54.192 97.143 1.00 25.59 215 GLU B C 1
ATOM 5409 O O . GLU B 1 215 ? 44.105 55.137 96.890 1.00 26.38 215 GLU B O 1
ATOM 5415 N N . ALA B 1 216 ? 43.344 53.053 96.461 1.00 24.36 216 ALA B N 1
ATOM 5416 C CA . ALA B 1 216 ? 44.246 52.816 95.342 1.00 24.54 216 ALA B CA 1
ATOM 5417 C C . ALA B 1 216 ? 43.442 52.714 94.049 1.00 23.85 216 ALA B C 1
ATOM 5418 O O . ALA B 1 216 ? 42.235 52.460 94.075 1.00 23.21 216 ALA B O 1
ATOM 5420 N N . LEU B 1 217 ? 44.112 52.919 92.921 1.00 23.79 217 LEU B N 1
ATOM 5421 C CA . LEU B 1 217 ? 43.449 52.829 91.624 1.00 23.68 217 LEU B CA 1
ATOM 5422 C C . LEU B 1 217 ? 44.014 51.616 90.883 1.00 22.94 217 LEU B C 1
ATOM 5423 O O . LEU B 1 217 ? 45.225 51.483 90.732 1.00 22.83 217 LEU B O 1
ATOM 5428 N N . MET B 1 218 ? 43.136 50.720 90.445 1.00 22.36 218 MET B N 1
ATOM 5429 C CA . MET B 1 218 ? 43.572 49.526 89.726 1.00 22.09 218 MET B CA 1
ATOM 5430 C C . MET B 1 218 ? 43.796 49.861 88.248 1.00 22.11 218 MET B C 1
ATOM 5431 O O . MET B 1 218 ? 43.385 50.923 87.779 1.00 23.27 218 MET B O 1
ATOM 5436 N N . LYS B 1 219 ? 44.452 48.964 87.519 1.00 22.35 219 LYS B N 1
ATOM 5437 C CA . LYS B 1 219 ? 44.729 49.193 86.108 1.00 21.50 219 LYS B CA 1
ATOM 5438 C C . LYS B 1 219 ? 43.490 49.293 85.246 1.00 22.11 219 LYS B C 1
ATOM 5439 O O . LYS B 1 219 ? 43.570 49.695 84.084 1.00 24.37 219 LYS B O 1
ATOM 5445 N N . ASP B 1 220 ? 42.341 48.937 85.805 1.00 22.13 220 ASP B N 1
ATOM 5446 C CA . ASP B 1 220 ? 41.104 49.026 85.042 1.00 23.87 220 ASP B CA 1
ATOM 5447 C C . ASP B 1 220 ? 40.386 50.344 85.331 1.00 24.69 220 ASP B C 1
ATOM 5448 O O . ASP B 1 220 ? 39.241 50.533 84.923 1.00 26.69 220 ASP B O 1
ATOM 5453 N N . GLY B 1 221 ? 41.050 51.247 86.046 1.00 25.19 221 GLY B N 1
ATOM 5454 C CA . GLY B 1 221 ? 40.449 52.535 86.352 1.00 24.66 221 GLY B CA 1
ATOM 5455 C C . GLY B 1 221 ? 39.457 52.557 87.504 1.00 25.09 221 GLY B C 1
ATOM 5456 O O . GLY B 1 221 ? 38.851 53.592 87.774 1.00 26.00 221 GLY B O 1
ATOM 5457 N N . LYS B 1 222 ? 39.270 51.428 88.175 1.00 25.32 222 LYS B N 1
ATOM 5458 C CA . LYS B 1 222 ? 38.356 51.378 89.311 1.00 26.50 222 LYS B CA 1
ATOM 5459 C C . LYS B 1 222 ? 39.142 51.512 90.611 1.00 25.09 222 LYS B C 1
ATOM 5460 O O . LYS B 1 222 ? 40.276 51.039 90.716 1.00 25.61 222 LYS B O 1
ATOM 5466 N N . ALA B 1 223 ? 38.534 52.154 91.599 1.00 23.09 223 ALA B N 1
ATOM 5467 C CA . ALA B 1 223 ? 39.181 52.355 92.882 1.00 22.66 223 ALA B CA 1
ATOM 5468 C C . ALA B 1 223 ? 39.022 51.149 93.801 1.00 24.31 223 ALA B C 1
ATOM 5469 O O . ALA B 1 223 ? 38.059 50.373 93.682 1.00 22.43 223 ALA B O 1
ATOM 5471 N N . LEU B 1 224 ? 39.979 50.999 94.715 1.00 22.57 224 LEU B N 1
ATOM 5472 C CA . LEU B 1 224 ? 39.953 49.911 95.679 1.00 22.67 224 LEU B CA 1
ATOM 5473 C C . LEU B 1 224 ? 40.448 50.395 97.040 1.00 23.61 224 LEU B C 1
ATOM 5474 O O . LEU B 1 224 ? 41.529 50.973 97.161 1.00 20.90 224 LEU B O 1
ATOM 5479 N N . GLN B 1 225 ? 39.619 50.182 98.051 1.00 23.74 225 GLN B N 1
ATOM 5480 C CA . GLN B 1 225 ? 39.943 50.541 99.424 1.00 26.37 225 GLN B CA 1
ATOM 5481 C C . GLN B 1 225 ? 40.965 49.503 99.910 1.00 25.60 225 GLN B C 1
ATOM 5482 O O . GLN B 1 225 ? 40.625 48.341 100.118 1.00 25.31 225 GLN B O 1
ATOM 5488 N N . ALA B 1 226 ? 42.212 49.922 100.085 1.00 25.08 226 ALA B N 1
ATOM 5489 C CA . ALA B 1 226 ? 43.265 49.001 100.493 1.00 26.27 226 ALA B CA 1
ATOM 5490 C C . ALA B 1 226 ? 43.345 48.740 101.999 1.00 27.60 226 ALA B C 1
ATOM 5491 O O . ALA B 1 226 ? 43.890 47.716 102.423 1.00 28.21 226 ALA B O 1
ATOM 5493 N N . GLY B 1 227 ? 42.803 49.660 102.797 1.00 26.62 227 GLY B N 1
ATOM 5494 C CA . GLY B 1 227 ? 42.813 49.507 104.240 1.00 25.04 227 GLY B CA 1
ATOM 5495 C C . GLY B 1 227 ? 42.044 50.618 104.938 1.00 26.84 227 GLY B C 1
ATOM 5496 O O . GLY B 1 227 ? 41.870 51.712 104.392 1.00 25.72 227 GLY B O 1
ATOM 5497 N N . THR B 1 228 ? 41.585 50.348 106.155 1.00 25.96 228 THR B N 1
ATOM 5498 C CA . THR B 1 228 ? 40.834 51.345 106.901 1.00 27.23 228 THR B CA 1
ATOM 5499 C C . THR B 1 228 ? 41.158 51.356 108.394 1.00 26.41 228 THR B C 1
ATOM 5500 O O . THR B 1 228 ? 41.547 50.341 108.969 1.00 23.91 228 THR B O 1
ATOM 5504 N N . SER B 1 229 ? 40.990 52.525 109.004 1.00 25.47 229 SER B N 1
ATOM 5505 C CA . SER B 1 229 ? 41.230 52.716 110.427 1.00 25.37 229 SER B CA 1
ATOM 5506 C C . SER B 1 229 ? 40.108 53.618 110.957 1.00 25.52 229 SER B C 1
ATOM 5507 O O . SER B 1 229 ? 39.953 54.761 110.512 1.00 24.49 229 SER B O 1
ATOM 5510 N N . HIS B 1 230 ? 39.332 53.104 111.907 1.00 25.90 230 HIS B N 1
ATOM 5511 C CA . HIS B 1 230 ? 38.198 53.847 112.466 1.00 26.39 230 HIS B CA 1
ATOM 5512 C C . HIS B 1 230 ? 38.368 54.403 113.880 1.00 29.09 230 HIS B C 1
ATOM 5513 O O . HIS B 1 230 ? 39.013 53.792 114.745 1.00 30.24 230 HIS B O 1
ATOM 5520 N N . TYR B 1 231 ? 37.772 55.565 114.115 1.00 30.04 231 TYR B N 1
ATOM 5521 C CA . TYR B 1 231 ? 37.768 56.153 115.449 1.00 31.25 231 TYR B CA 1
ATOM 5522 C C . TYR B 1 231 ? 36.341 55.904 115.895 1.00 30.95 231 TYR B C 1
ATOM 5523 O O . TYR B 1 231 ? 35.413 56.520 115.375 1.00 31.72 231 TYR B O 1
ATOM 5532 N N . LEU B 1 232 ? 36.162 54.991 116.840 1.00 30.95 232 LEU B N 1
ATOM 5533 C CA . LEU B 1 232 ? 34.829 54.650 117.315 1.00 30.79 232 LEU B CA 1
ATOM 5534 C C . LEU B 1 232 ? 34.372 55.500 118.498 1.00 32.22 232 LEU B C 1
ATOM 5535 O O . LEU B 1 232 ? 33.258 55.317 119.004 1.00 32.65 232 LEU B O 1
ATOM 5540 N N . GLY B 1 233 ? 35.221 56.430 118.930 1.00 31.65 233 GLY B N 1
ATOM 5541 C CA . GLY B 1 233 ? 34.873 57.268 120.060 1.00 32.73 233 GLY B CA 1
ATOM 5542 C C . GLY B 1 233 ? 34.453 56.414 121.246 1.00 33.90 233 GLY B C 1
ATOM 5543 O O . GLY B 1 233 ? 35.126 55.438 121.583 1.00 33.64 233 GLY B O 1
ATOM 5544 N N . GLU B 1 234 ? 33.334 56.762 121.873 1.00 34.17 234 GLU B N 1
ATOM 5545 C CA . GLU B 1 234 ? 32.853 56.000 123.020 1.00 34.23 234 GLU B CA 1
ATOM 5546 C C . GLU B 1 234 ? 31.680 55.126 122.628 1.00 33.18 234 GLU B C 1
ATOM 5547 O O . GLU B 1 234 ? 31.076 54.479 123.484 1.00 33.13 234 GLU B O 1
ATOM 5553 N N . ASN B 1 235 ? 31.358 55.109 121.337 1.00 33.12 235 ASN B N 1
ATOM 5554 C CA . ASN B 1 235 ? 30.227 54.321 120.846 1.00 33.70 235 ASN B CA 1
ATOM 5555 C C . ASN B 1 235 ? 30.357 52.858 121.246 1.00 32.64 235 ASN B C 1
ATOM 5556 O O . ASN B 1 235 ? 29.428 52.258 121.786 1.00 35.02 235 ASN B O 1
ATOM 5561 N N . PHE B 1 236 ? 31.521 52.289 120.976 1.00 31.96 236 PHE B N 1
ATOM 5562 C CA . PHE B 1 236 ? 31.788 50.897 121.295 1.00 31.23 236 PHE B CA 1
ATOM 5563 C C . PHE B 1 236 ? 31.786 50.664 122.809 1.00 30.48 236 PHE B C 1
ATOM 5564 O O . PHE B 1 236 ? 31.190 49.707 123.312 1.00 28.97 236 PHE B O 1
ATOM 5572 N N . ALA B 1 237 ? 32.459 51.548 123.535 1.00 30.60 237 ALA B N 1
ATOM 5573 C CA . ALA B 1 237 ? 32.528 51.441 124.988 1.00 31.30 237 ALA B CA 1
ATOM 5574 C C . ALA B 1 237 ? 31.132 51.463 125.617 1.00 31.41 237 ALA B C 1
ATOM 5575 O O . ALA B 1 237 ? 30.814 50.637 126.480 1.00 29.43 237 ALA B O 1
ATOM 5577 N N . ARG B 1 238 ? 30.297 52.404 125.184 1.00 30.30 238 ARG B N 1
ATOM 5578 C CA . ARG B 1 238 ? 28.949 52.513 125.732 1.00 32.36 238 ARG B CA 1
ATOM 5579 C C . ARG B 1 238 ? 28.110 51.291 125.412 1.00 33.83 238 ARG B C 1
ATOM 5580 O O . ARG B 1 238 ? 27.368 50.796 126.265 1.00 35.36 238 ARG B O 1
ATOM 5588 N N . ALA B 1 239 ? 28.240 50.791 124.189 1.00 32.80 239 ALA B N 1
ATOM 5589 C CA . ALA B 1 239 ? 27.476 49.628 123.779 1.00 33.02 239 ALA B CA 1
ATOM 5590 C C . ALA B 1 239 ? 27.806 48.389 124.609 1.00 34.37 239 ALA B C 1
ATOM 5591 O O . ALA B 1 239 ? 26.915 47.613 124.960 1.00 34.41 239 ALA B O 1
ATOM 5593 N N . PHE B 1 240 ? 29.083 48.199 124.930 1.00 34.99 240 PHE B N 1
ATOM 5594 C CA . PHE B 1 240 ? 29.484 47.024 125.699 1.00 35.25 240 PHE B CA 1
ATOM 5595 C C . PHE B 1 240 ? 29.835 47.294 127.153 1.00 35.25 240 PHE B C 1
ATOM 5596 O O . PHE B 1 240 ? 30.367 46.421 127.838 1.00 35.96 240 PHE B O 1
ATOM 5604 N N . ASP B 1 241 ? 29.525 48.501 127.618 1.00 34.70 241 ASP B N 1
ATOM 5605 C CA . ASP B 1 241 ? 29.781 48.897 129.001 1.00 34.95 241 ASP B CA 1
ATOM 5606 C C . ASP B 1 241 ? 31.252 48.726 129.375 1.00 34.98 241 ASP B C 1
ATOM 5607 O O . ASP B 1 241 ? 31.595 48.023 130.329 1.00 34.27 241 ASP B O 1
ATOM 5612 N N . ILE B 1 242 ? 32.118 49.376 128.609 1.00 33.75 242 ILE B N 1
ATOM 5613 C CA . ILE B 1 242 ? 33.544 49.306 128.855 1.00 33.11 242 ILE B CA 1
ATOM 5614 C C . ILE B 1 242 ? 33.983 50.619 129.476 1.00 32.66 242 ILE B C 1
ATOM 5615 O O . ILE B 1 242 ? 34.139 51.627 128.786 1.00 31.39 242 ILE B O 1
ATOM 5620 N N . LYS B 1 243 ? 34.174 50.613 130.787 1.00 32.90 243 LYS B N 1
ATOM 5621 C CA . LYS B 1 243 ? 34.591 51.826 131.463 1.00 32.64 243 LYS B CA 1
ATOM 5622 C C . LYS B 1 243 ? 35.719 51.575 132.444 1.00 30.63 243 LYS B C 1
ATOM 5623 O O . LYS B 1 243 ? 36.048 50.428 132.746 1.00 28.77 243 LYS B O 1
ATOM 5629 N N . PHE B 1 244 ? 36.319 52.652 132.935 1.00 30.05 244 PHE B N 1
ATOM 5630 C CA . PHE B 1 244 ? 37.434 52.515 133.857 1.00 31.43 244 PHE B CA 1
ATOM 5631 C C . PHE B 1 244 ? 37.486 53.639 134.878 1.00 34.12 244 PHE B C 1
ATOM 5632 O O . PHE B 1 244 ? 36.930 54.723 134.666 1.00 33.78 244 PHE B O 1
ATOM 5640 N N . GLN B 1 245 ? 38.168 53.372 135.987 1.00 34.96 245 GLN B N 1
ATOM 5641 C CA . GLN B 1 245 ? 38.326 54.369 137.026 1.00 35.00 245 GLN B CA 1
ATOM 5642 C C . GLN B 1 245 ? 39.622 55.102 136.700 1.00 33.88 245 GLN B C 1
ATOM 5643 O O . GLN B 1 245 ? 40.704 54.517 136.690 1.00 31.75 245 GLN B O 1
ATOM 5649 N N . ASP B 1 246 ? 39.503 56.389 136.424 1.00 33.38 246 ASP B N 1
ATOM 5650 C CA . ASP B 1 246 ? 40.660 57.189 136.075 1.00 35.61 246 ASP B CA 1
ATOM 5651 C C . ASP B 1 246 ? 41.429 57.592 137.333 1.00 36.36 246 ASP B C 1
ATOM 5652 O O . ASP B 1 246 ? 40.967 57.366 138.451 1.00 37.28 246 ASP B O 1
ATOM 5657 N N . ARG B 1 247 ? 42.604 58.182 137.151 1.00 36.72 247 ARG B N 1
ATOM 5658 C CA . ARG B 1 247 ? 43.416 58.616 138.279 1.00 38.32 247 ARG B CA 1
ATOM 5659 C C . ARG B 1 247 ? 42.643 59.532 139.229 1.00 39.37 247 ARG B C 1
ATOM 5660 O O . ARG B 1 247 ? 42.908 59.541 140.430 1.00 41.28 247 ARG B O 1
ATOM 5668 N N . ASP B 1 248 ? 41.695 60.298 138.693 1.00 39.66 248 ASP B N 1
ATOM 5669 C CA . ASP B 1 248 ? 40.892 61.213 139.508 1.00 39.33 248 ASP B CA 1
ATOM 5670 C C . ASP B 1 248 ? 39.719 60.491 140.170 1.00 38.94 248 ASP B C 1
ATOM 5671 O O . ASP B 1 248 ? 38.780 61.121 140.647 1.00 38.57 248 ASP B O 1
ATOM 5676 N N . LEU B 1 249 ? 39.784 59.165 140.189 1.00 38.71 249 LEU B N 1
ATOM 5677 C CA . LEU B 1 249 ? 38.746 58.327 140.785 1.00 39.54 249 LEU B CA 1
ATOM 5678 C C . LEU B 1 249 ? 37.397 58.374 140.069 1.00 38.72 249 LEU B C 1
ATOM 5679 O O . LEU B 1 249 ? 36.438 57.733 140.506 1.00 39.29 249 LEU B O 1
ATOM 5684 N N . GLN B 1 250 ? 37.316 59.123 138.974 1.00 38.52 250 GLN B N 1
ATOM 5685 C CA . GLN B 1 250 ? 36.068 59.203 138.212 1.00 39.11 250 GLN B CA 1
ATOM 5686 C C . GLN B 1 250 ? 36.004 58.042 137.205 1.00 38.20 250 GLN B C 1
ATOM 5687 O O . GLN B 1 250 ? 37.013 57.687 136.587 1.00 38.41 250 GLN B O 1
ATOM 5693 N N . VAL B 1 251 ? 34.827 57.441 137.059 1.00 36.48 251 VAL B N 1
ATOM 5694 C CA . VAL B 1 251 ? 34.647 56.337 136.123 1.00 35.42 251 VAL B CA 1
ATOM 5695 C C . VAL B 1 251 ? 34.297 56.909 134.757 1.00 35.85 251 VAL B C 1
ATOM 5696 O O . VAL B 1 251 ? 33.371 57.714 134.628 1.00 35.84 251 VAL B O 1
ATOM 5700 N N . LYS B 1 252 ? 35.038 56.490 133.739 1.00 34.84 252 LYS B N 1
ATOM 5701 C CA . LYS B 1 252 ? 34.820 56.997 132.394 1.00 34.29 252 LYS B CA 1
ATOM 5702 C C . LYS B 1 252 ? 34.816 55.895 131.354 1.00 34.69 252 LYS B C 1
ATOM 5703 O O . LYS B 1 252 ? 35.322 54.794 131.586 1.00 34.05 252 LYS B O 1
ATOM 5709 N N . TYR B 1 253 ? 34.235 56.201 130.202 1.00 34.93 253 TYR B N 1
ATOM 5710 C CA . TYR B 1 253 ? 34.203 55.250 129.105 1.00 35.86 253 TYR B CA 1
ATOM 5711 C C . TYR B 1 253 ? 35.508 55.383 128.336 1.00 34.44 253 TYR B C 1
ATOM 5712 O O . TYR B 1 253 ? 36.055 56.481 128.207 1.00 34.99 253 TYR B O 1
ATOM 5721 N N . VAL B 1 254 ? 36.015 54.263 127.838 1.00 31.77 254 VAL B N 1
ATOM 5722 C CA . VAL B 1 254 ? 37.240 54.289 127.054 1.00 31.25 254 VAL B CA 1
ATOM 5723 C C . VAL B 1 254 ? 36.914 54.736 125.627 1.00 31.07 254 VAL B C 1
ATOM 5724 O O . VAL B 1 254 ? 35.757 54.717 125.201 1.00 31.27 254 VAL B O 1
ATOM 5728 N N . HIS B 1 255 ? 37.938 55.158 124.902 1.00 31.02 255 HIS B N 1
ATOM 5729 C CA . HIS B 1 255 ? 37.785 55.561 123.513 1.00 30.27 255 HIS B CA 1
ATOM 5730 C C . HIS B 1 255 ? 38.506 54.445 122.773 1.00 30.73 255 HIS B C 1
ATOM 5731 O O . HIS B 1 255 ? 39.641 54.104 123.112 1.00 31.05 255 HIS B O 1
ATOM 5738 N N . THR B 1 256 ? 37.850 53.854 121.783 1.00 30.74 256 THR B N 1
ATOM 5739 C CA . THR B 1 256 ? 38.465 52.755 121.046 1.00 30.79 256 THR B CA 1
ATOM 5740 C C . THR B 1 256 ? 38.679 53.035 119.567 1.00 30.33 256 THR B C 1
ATOM 5741 O O . THR B 1 256 ? 38.063 53.935 118.991 1.00 29.29 256 THR B O 1
ATOM 5745 N N . THR B 1 257 ? 39.569 52.256 118.960 1.00 28.82 257 THR B N 1
ATOM 5746 C CA . THR B 1 257 ? 39.821 52.370 117.533 1.00 25.71 257 THR B CA 1
ATOM 5747 C C . THR B 1 257 ? 39.738 50.961 116.963 1.00 25.88 257 THR B C 1
ATOM 5748 O O . THR B 1 257 ? 39.752 49.974 117.700 1.00 25.75 257 THR B O 1
ATOM 5752 N N . SER B 1 258 ? 39.645 50.880 115.643 1.00 26.32 258 SER B N 1
ATOM 5753 C CA . SER B 1 258 ? 39.572 49.612 114.934 1.00 25.10 258 SER B CA 1
ATOM 5754 C C . SER B 1 258 ? 40.278 49.815 113.589 1.00 23.67 258 SER B C 1
ATOM 5755 O O . SER B 1 258 ? 40.250 50.913 113.029 1.00 23.89 258 SER B O 1
ATOM 5758 N N . TRP B 1 259 ? 40.938 48.776 113.091 1.00 21.29 259 TRP B N 1
ATOM 5759 C CA . TRP B 1 259 ? 41.630 48.859 111.812 1.00 20.88 259 TRP B CA 1
ATOM 5760 C C . TRP B 1 259 ? 41.904 47.483 111.216 1.00 21.90 259 TRP B C 1
ATOM 5761 O O . TRP B 1 259 ? 42.334 46.559 111.916 1.00 21.88 259 TRP B O 1
ATOM 5772 N N . GLY B 1 260 ? 41.646 47.346 109.919 1.00 21.19 260 GLY B N 1
ATOM 5773 C CA . GLY B 1 260 ? 41.878 46.075 109.264 1.00 21.06 260 GLY B CA 1
ATOM 5774 C C . GLY B 1 260 ? 42.423 46.159 107.850 1.00 21.42 260 GLY B C 1
ATOM 5775 O O . GLY B 1 260 ? 42.286 47.185 107.178 1.00 21.37 260 GLY B O 1
ATOM 5776 N N . LEU B 1 261 ? 43.036 45.058 107.414 1.00 21.56 261 LEU B N 1
ATOM 5777 C CA . LEU B 1 261 ? 43.616 44.899 106.080 1.00 19.79 261 LEU B CA 1
ATOM 5778 C C . LEU B 1 261 ? 43.594 43.398 105.796 1.00 21.83 261 LEU B C 1
ATOM 5779 O O . LEU B 1 261 ? 44.128 42.605 106.574 1.00 22.41 261 LEU B O 1
ATOM 5784 N N . SER B 1 262 ? 42.969 43.010 104.688 1.00 21.60 262 SER B N 1
ATOM 5785 C CA . SER B 1 262 ? 42.847 41.603 104.329 1.00 21.36 262 SER B CA 1
ATOM 5786 C C . SER B 1 262 ? 43.689 41.225 103.110 1.00 21.76 262 SER B C 1
ATOM 5787 O O . SER B 1 262 ? 44.344 42.078 102.512 1.00 20.84 262 SER B O 1
ATOM 5790 N N . TRP B 1 263 ? 43.664 39.949 102.728 1.00 20.97 263 TRP B N 1
ATOM 5791 C CA . TRP B 1 263 ? 44.452 39.549 101.576 1.00 24.07 263 TRP B CA 1
ATOM 5792 C C . TRP B 1 263 ? 43.853 40.100 100.289 1.00 24.45 263 TRP B C 1
ATOM 5793 O O . TRP B 1 263 ? 44.264 39.758 99.180 1.00 24.02 263 TRP B O 1
ATOM 5804 N N . ARG B 1 264 ? 42.877 40.977 100.457 1.00 23.64 264 ARG B N 1
ATOM 5805 C CA . ARG B 1 264 ? 42.272 41.638 99.326 1.00 24.08 264 ARG B CA 1
ATOM 5806 C C . ARG B 1 264 ? 43.441 42.467 98.805 1.00 23.17 264 ARG B C 1
ATOM 5807 O O . ARG B 1 264 ? 43.520 42.801 97.627 1.00 23.94 264 ARG B O 1
ATOM 5815 N N . PHE B 1 265 ? 44.355 42.785 99.716 1.00 22.62 265 PHE B N 1
ATOM 5816 C CA . PHE B 1 265 ? 45.544 43.558 99.388 1.00 21.71 265 PHE B CA 1
ATOM 5817 C C . PHE B 1 265 ? 46.330 42.839 98.287 1.00 21.56 265 PHE B C 1
ATOM 5818 O O . PHE B 1 265 ? 47.054 43.469 97.511 1.00 21.64 265 PHE B O 1
ATOM 5826 N N . ILE B 1 266 ? 46.186 41.519 98.228 1.00 20.39 266 ILE B N 1
ATOM 5827 C CA . ILE B 1 266 ? 46.871 40.729 97.215 1.00 21.68 266 ILE B CA 1
ATOM 5828 C C . ILE B 1 266 ? 46.234 41.022 95.857 1.00 22.87 266 ILE B C 1
ATOM 5829 O O . ILE B 1 266 ? 46.930 41.141 94.849 1.00 23.72 266 ILE B O 1
ATOM 5834 N N . GLY B 1 267 ? 44.909 41.151 95.836 1.00 23.83 267 GLY B N 1
ATOM 5835 C CA . GLY B 1 267 ? 44.228 41.475 94.598 1.00 22.02 267 GLY B CA 1
ATOM 5836 C C . GLY B 1 267 ? 44.695 42.846 94.128 1.00 22.34 267 GLY B C 1
ATOM 5837 O O . GLY B 1 267 ? 44.893 43.079 92.931 1.00 23.43 267 GLY B O 1
ATOM 5838 N N . ALA B 1 268 ? 44.885 43.762 95.073 1.00 20.53 268 ALA B N 1
ATOM 5839 C CA . ALA B 1 268 ? 45.331 45.104 94.733 1.00 21.78 268 ALA B CA 1
ATOM 5840 C C . ALA B 1 268 ? 46.677 45.032 94.016 1.00 22.73 268 ALA B C 1
ATOM 5841 O O . ALA B 1 268 ? 46.925 45.770 93.060 1.00 21.53 268 ALA B O 1
ATOM 5843 N N . ILE B 1 269 ? 47.540 44.132 94.482 1.00 23.76 269 ILE B N 1
ATOM 5844 C CA . ILE B 1 269 ? 48.856 43.948 93.886 1.00 23.39 269 ILE B CA 1
ATOM 5845 C C . ILE B 1 269 ? 48.712 43.415 92.462 1.00 24.23 269 ILE B C 1
ATOM 5846 O O . ILE B 1 269 ? 49.362 43.903 91.532 1.00 23.59 269 ILE B O 1
ATOM 5851 N N . ILE B 1 270 ? 47.856 42.413 92.297 1.00 23.31 270 ILE B N 1
ATOM 5852 C CA . ILE B 1 270 ? 47.629 41.816 90.992 1.00 22.06 270 ILE B CA 1
ATOM 5853 C C . ILE B 1 270 ? 47.081 42.841 89.996 1.00 24.29 270 ILE B C 1
ATOM 5854 O O . ILE B 1 270 ? 47.612 42.987 88.893 1.00 24.00 270 ILE B O 1
ATOM 5859 N N . MET B 1 271 ? 46.036 43.568 90.396 1.00 24.04 271 MET B N 1
ATOM 5860 C CA . MET B 1 271 ? 45.407 44.559 89.520 1.00 22.73 271 MET B CA 1
ATOM 5861 C C . MET B 1 271 ? 46.153 45.878 89.377 1.00 23.30 271 MET B C 1
ATOM 5862 O O . MET B 1 271 ? 45.807 46.699 88.530 1.00 25.53 271 MET B O 1
ATOM 5867 N N . THR B 1 272 ? 47.170 46.099 90.193 1.00 22.14 272 THR B N 1
ATOM 5868 C CA . THR B 1 272 ? 47.908 47.345 90.100 1.00 24.15 272 THR B CA 1
ATOM 5869 C C . THR B 1 272 ? 49.144 47.203 89.224 1.00 24.74 272 THR B C 1
ATOM 5870 O O . THR B 1 272 ? 49.475 48.108 88.457 1.00 25.08 272 THR B O 1
ATOM 5874 N N . HIS B 1 273 ? 49.813 46.060 89.325 1.00 23.44 273 HIS B N 1
ATOM 5875 C CA . HIS B 1 273 ? 51.040 45.847 88.573 1.00 21.94 273 HIS B CA 1
ATOM 5876 C C . HIS B 1 273 ? 50.983 44.777 87.486 1.00 22.06 273 HIS B C 1
ATOM 5877 O O . HIS B 1 273 ? 51.832 44.755 86.590 1.00 23.18 273 HIS B O 1
ATOM 5884 N N . GLY B 1 274 ? 49.994 43.894 87.557 1.00 21.50 274 GLY B N 1
ATOM 5885 C CA . GLY B 1 274 ? 49.887 42.848 86.551 1.00 23.37 274 GLY B CA 1
ATOM 5886 C C . GLY B 1 274 ? 49.761 43.350 85.114 1.00 22.85 274 GLY B C 1
ATOM 5887 O O . GLY B 1 274 ? 49.357 44.493 84.867 1.00 19.73 274 GLY B O 1
ATOM 5888 N N . ASP B 1 275 ? 50.120 42.493 84.161 1.00 23.13 275 ASP B N 1
ATOM 5889 C CA . ASP B 1 275 ? 50.036 42.838 82.750 1.00 23.76 275 ASP B CA 1
ATOM 5890 C C . ASP B 1 275 ? 49.574 41.625 81.941 1.00 24.79 275 ASP B C 1
ATOM 5891 O O . ASP B 1 275 ? 49.245 40.587 82.521 1.00 21.91 275 ASP B O 1
ATOM 5896 N N . ASP B 1 276 ? 49.519 41.763 80.615 1.00 26.55 276 ASP B N 1
ATOM 5897 C CA . ASP B 1 276 ? 49.068 40.673 79.742 1.00 27.30 276 ASP B CA 1
ATOM 5898 C C . ASP B 1 276 ? 49.909 39.405 79.866 1.00 27.87 276 ASP B C 1
ATOM 5899 O O . ASP B 1 276 ? 49.464 38.316 79.503 1.00 28.60 276 ASP B O 1
ATOM 5904 N N . ARG B 1 277 ? 51.128 39.552 80.374 1.00 29.19 277 ARG B N 1
ATOM 5905 C CA . ARG B 1 277 ? 52.034 38.425 80.557 1.00 29.79 277 ARG B CA 1
ATOM 5906 C C . ARG B 1 277 ? 51.785 37.754 81.906 1.00 29.69 277 ARG B C 1
ATOM 5907 O O . ARG B 1 277 ? 52.318 36.678 82.184 1.00 30.41 277 ARG B O 1
ATOM 5915 N N . GLY B 1 278 ? 50.986 38.401 82.749 1.00 28.57 278 GLY B N 1
ATOM 5916 C CA . GLY B 1 278 ? 50.689 37.846 84.056 1.00 26.39 278 GLY B CA 1
ATOM 5917 C C . GLY B 1 278 ? 51.052 38.761 85.216 1.00 25.83 278 GLY B C 1
ATOM 5918 O O . GLY B 1 278 ? 50.926 39.983 85.126 1.00 25.31 278 GLY B O 1
ATOM 5919 N N . LEU B 1 279 ? 51.510 38.164 86.311 1.00 25.00 279 LEU B N 1
ATOM 5920 C CA . LEU B 1 279 ? 51.885 38.913 87.504 1.00 24.81 279 LEU B CA 1
ATOM 5921 C C . LEU B 1 279 ? 53.200 39.657 87.373 1.00 24.75 279 LEU B C 1
ATOM 5922 O O . LEU B 1 279 ? 54.047 39.338 86.532 1.00 24.45 279 LEU B O 1
ATOM 5927 N N . VAL B 1 280 ? 53.339 40.665 88.224 1.00 24.23 280 VAL B N 1
ATOM 5928 C CA . VAL B 1 280 ? 54.547 41.465 88.342 1.00 24.10 280 VAL B CA 1
ATOM 5929 C C . VAL B 1 280 ? 54.526 41.781 89.831 1.00 24.54 280 VAL B C 1
ATOM 5930 O O . VAL B 1 280 ? 53.799 42.667 90.275 1.00 25.49 280 VAL B O 1
ATOM 5934 N N . LEU B 1 281 ? 55.302 41.026 90.602 1.00 25.00 281 LEU B N 1
ATOM 5935 C CA . LEU B 1 281 ? 55.337 41.194 92.048 1.00 25.11 281 LEU B CA 1
ATOM 5936 C C . LEU B 1 281 ? 56.307 42.235 92.560 1.00 25.46 281 LEU B C 1
ATOM 5937 O O . LEU B 1 281 ? 57.439 42.328 92.090 1.00 28.26 281 LEU B O 1
ATOM 5942 N N . PRO B 1 282 ? 55.871 43.044 93.538 1.00 25.42 282 PRO B N 1
ATOM 5943 C CA . PRO B 1 282 ? 56.781 44.061 94.068 1.00 24.75 282 PRO B CA 1
ATOM 5944 C C . PRO B 1 282 ? 57.943 43.305 94.718 1.00 26.44 282 PRO B C 1
ATOM 5945 O O . PRO B 1 282 ? 57.732 42.322 95.436 1.00 25.98 282 PRO B O 1
ATOM 5949 N N . PRO B 1 283 ? 59.181 43.754 94.477 1.00 26.90 283 PRO B N 1
ATOM 5950 C CA . PRO B 1 283 ? 60.405 43.144 95.009 1.00 26.94 283 PRO B CA 1
ATOM 5951 C C . PRO B 1 283 ? 60.422 42.885 96.511 1.00 26.58 283 PRO B C 1
ATOM 5952 O O . PRO B 1 283 ? 60.903 41.854 96.966 1.00 26.87 283 PRO B O 1
ATOM 5956 N N . ARG B 1 284 ? 59.896 43.830 97.277 1.00 28.30 284 ARG B N 1
ATOM 5957 C CA . ARG B 1 284 ? 59.886 43.721 98.731 1.00 26.42 284 ARG B CA 1
ATOM 5958 C C . ARG B 1 284 ? 58.811 42.810 99.325 1.00 27.18 284 ARG B C 1
ATOM 5959 O O . ARG B 1 284 ? 58.767 42.620 100.541 1.00 28.87 284 ARG B O 1
ATOM 5967 N N . LEU B 1 285 ? 57.954 42.239 98.479 1.00 25.73 285 LEU B N 1
ATOM 5968 C CA . LEU B 1 285 ? 56.910 41.333 98.952 1.00 22.26 285 LEU B CA 1
ATOM 5969 C C . LEU B 1 285 ? 56.913 40.056 98.137 1.00 22.18 285 LEU B C 1
ATOM 5970 O O . LEU B 1 285 ? 56.198 39.110 98.447 1.00 20.06 285 LEU B O 1
ATOM 5975 N N . ALA B 1 286 ? 57.719 40.036 97.083 1.00 23.60 286 ALA B N 1
ATOM 5976 C CA . ALA B 1 286 ? 57.791 38.876 96.215 1.00 24.20 286 ALA B CA 1
ATOM 5977 C C . ALA B 1 286 ? 58.460 37.711 96.916 1.00 26.06 286 ALA B C 1
ATOM 5978 O O . ALA B 1 286 ? 59.535 37.860 97.485 1.00 25.00 286 ALA B O 1
ATOM 5980 N N . PRO B 1 287 ? 57.814 36.535 96.902 1.00 27.68 287 PRO B N 1
ATOM 5981 C CA . PRO B 1 287 ? 58.375 35.341 97.539 1.00 27.54 287 PRO B CA 1
ATOM 5982 C C . PRO B 1 287 ? 59.754 35.052 96.961 1.00 29.05 287 PRO B C 1
ATOM 5983 O O . PRO B 1 287 ? 60.671 34.675 97.688 1.00 31.67 287 PRO B O 1
ATOM 5987 N N . ILE B 1 288 ? 59.887 35.241 95.651 1.00 28.14 288 ILE B N 1
ATOM 5988 C CA . ILE B 1 288 ? 61.142 35.018 94.934 1.00 27.07 288 ILE B CA 1
ATOM 5989 C C . ILE B 1 288 ? 61.548 36.304 94.208 1.00 27.67 288 ILE B C 1
ATOM 5990 O O . ILE B 1 288 ? 60.912 36.691 93.223 1.00 27.15 288 ILE B O 1
ATOM 5995 N N . GLN B 1 289 ? 62.601 36.961 94.686 1.00 25.76 289 GLN B N 1
ATOM 5996 C CA . GLN B 1 289 ? 63.066 38.197 94.066 1.00 27.43 289 GLN B CA 1
ATOM 5997 C C . GLN B 1 289 ? 63.923 37.931 92.836 1.00 28.39 289 GLN B C 1
ATOM 5998 O O . GLN B 1 289 ? 63.914 38.713 91.886 1.00 29.35 289 GLN B O 1
ATOM 6004 N N . VAL B 1 290 ? 64.661 36.825 92.863 1.00 29.44 290 VAL B N 1
ATOM 6005 C CA . VAL B 1 290 ? 65.547 36.441 91.765 1.00 29.14 290 VAL B CA 1
ATOM 6006 C C . VAL B 1 290 ? 65.492 34.941 91.532 1.00 28.56 290 VAL B C 1
ATOM 6007 O O . VAL B 1 290 ? 65.576 34.154 92.474 1.00 29.91 290 VAL B O 1
ATOM 6011 N N . VAL B 1 291 ? 65.348 34.541 90.277 1.00 27.42 291 VAL B N 1
ATOM 6012 C CA . VAL B 1 291 ? 65.307 33.127 89.955 1.00 27.19 291 VAL B CA 1
ATOM 6013 C C . VAL B 1 291 ? 66.458 32.827 89.006 1.00 29.00 291 VAL B C 1
ATOM 6014 O O . VAL B 1 291 ? 66.648 33.521 88.004 1.00 28.32 291 VAL B O 1
ATOM 6018 N N . ILE B 1 292 ? 67.235 31.801 89.337 1.00 30.17 292 ILE B N 1
ATOM 6019 C CA . ILE B 1 292 ? 68.374 31.411 88.516 1.00 30.74 292 ILE B CA 1
ATOM 6020 C C . ILE B 1 292 ? 68.015 30.216 87.657 1.00 30.30 292 ILE B C 1
ATOM 6021 O O . ILE B 1 292 ? 67.650 29.164 88.170 1.00 29.19 292 ILE B O 1
ATOM 6026 N N . VAL B 1 293 ? 68.114 30.390 86.344 1.00 32.56 293 VAL B N 1
ATOM 6027 C CA . VAL B 1 293 ? 67.817 29.318 85.406 1.00 34.08 293 VAL B CA 1
ATOM 6028 C C . VAL B 1 293 ? 69.104 28.874 84.724 1.00 36.95 293 VAL B C 1
ATOM 6029 O O . VAL B 1 293 ? 69.655 29.593 83.883 1.00 37.61 293 VAL B O 1
ATOM 6033 N N . PRO B 1 294 ? 69.612 27.691 85.086 1.00 38.02 294 PRO B N 1
ATOM 6034 C CA . PRO B 1 294 ? 70.846 27.232 84.446 1.00 39.39 294 PRO B CA 1
ATOM 6035 C C . PRO B 1 294 ? 70.567 26.556 83.105 1.00 40.19 294 PRO B C 1
ATOM 6036 O O . PRO B 1 294 ? 69.724 25.662 83.014 1.00 39.68 294 PRO B O 1
ATOM 6040 N N . ILE B 1 295 ? 71.255 27.019 82.065 1.00 41.95 295 ILE B N 1
ATOM 6041 C CA . ILE B 1 295 ? 71.128 26.448 80.728 1.00 43.79 295 ILE B CA 1
ATOM 6042 C C . ILE B 1 295 ? 72.435 25.703 80.476 1.00 45.93 295 ILE B C 1
ATOM 6043 O O . ILE B 1 295 ? 73.517 26.241 80.719 1.00 43.93 295 ILE B O 1
ATOM 6048 N N . TYR B 1 296 ? 72.342 24.470 79.990 1.00 48.26 296 TYR B N 1
ATOM 6049 C CA . TYR B 1 296 ? 73.546 23.687 79.749 1.00 52.16 296 TYR B CA 1
ATOM 6050 C C . TYR B 1 296 ? 73.307 22.417 78.944 1.00 54.69 296 TYR B C 1
ATOM 6051 O O . TYR B 1 296 ? 72.187 22.126 78.507 1.00 53.82 296 TYR B O 1
ATOM 6060 N N . LYS B 1 297 ? 74.394 21.672 78.763 1.00 57.27 297 LYS B N 1
ATOM 6061 C CA . LYS B 1 297 ? 74.394 20.393 78.067 1.00 58.98 297 LYS B CA 1
ATOM 6062 C C . LYS B 1 297 ? 75.130 19.416 78.978 1.00 60.24 297 LYS B C 1
ATOM 6063 O O . LYS B 1 297 ? 75.580 19.788 80.067 1.00 59.23 297 LYS B O 1
ATOM 6069 N N . ASP B 1 298 ? 75.258 18.172 78.536 1.00 61.20 298 ASP B N 1
ATOM 6070 C CA . ASP B 1 298 ? 75.933 17.162 79.335 1.00 61.93 298 ASP B CA 1
ATOM 6071 C C . ASP B 1 298 ? 77.390 17.517 79.619 1.00 62.59 298 ASP B C 1
ATOM 6072 O O . ASP B 1 298 ? 77.847 17.413 80.759 1.00 61.96 298 ASP B O 1
ATOM 6077 N N . GLU B 1 299 ? 78.110 17.961 78.591 1.00 63.52 299 GLU B N 1
ATOM 6078 C CA . GLU B 1 299 ? 79.525 18.309 78.734 1.00 64.89 299 GLU B CA 1
ATOM 6079 C C . GLU B 1 299 ? 79.801 19.592 79.515 1.00 64.00 299 GLU B C 1
ATOM 6080 O O . GLU B 1 299 ? 80.952 19.890 79.836 1.00 63.64 299 GLU B O 1
ATOM 6086 N N . SER B 1 300 ? 78.751 20.349 79.818 1.00 62.96 300 SER B N 1
ATOM 6087 C CA . SER B 1 300 ? 78.910 21.599 80.554 1.00 61.15 300 SER B CA 1
ATOM 6088 C C . SER B 1 300 ? 77.987 21.685 81.770 1.00 60.03 300 SER B C 1
ATOM 6089 O O . SER B 1 300 ? 77.950 22.700 82.461 1.00 58.76 300 SER B O 1
ATOM 6092 N N . ARG B 1 301 ? 77.254 20.608 82.027 1.00 59.99 301 ARG B N 1
ATOM 6093 C CA . ARG B 1 301 ? 76.328 20.543 83.152 1.00 60.07 301 ARG B CA 1
ATOM 6094 C C . ARG B 1 301 ? 77.006 20.813 84.497 1.00 58.95 301 ARG B C 1
ATOM 6095 O O . ARG B 1 301 ? 76.524 21.615 85.298 1.00 58.83 301 ARG B O 1
ATOM 6103 N N . GLU B 1 302 ? 78.130 20.150 84.741 1.00 58.25 302 GLU B N 1
ATOM 6104 C CA . GLU B 1 302 ? 78.854 20.326 85.995 1.00 57.65 302 GLU B CA 1
ATOM 6105 C C . GLU B 1 302 ? 79.284 21.773 86.223 1.00 55.29 302 GLU B C 1
ATOM 6106 O O . GLU B 1 302 ? 79.042 22.338 87.289 1.00 54.71 302 GLU B O 1
ATOM 6112 N N . ARG B 1 303 ? 79.927 22.365 85.220 1.00 53.70 303 ARG B N 1
ATOM 6113 C CA . ARG B 1 303 ? 80.398 23.744 85.317 1.00 51.48 303 ARG B CA 1
ATOM 6114 C C . ARG B 1 303 ? 79.293 24.733 85.627 1.00 49.68 303 ARG B C 1
ATOM 6115 O O . ARG B 1 303 ? 79.428 25.557 86.532 1.00 49.26 303 ARG B O 1
ATOM 6123 N N . VAL B 1 304 ? 78.209 24.647 84.860 1.00 47.77 304 VAL B N 1
ATOM 6124 C CA . VAL B 1 304 ? 77.060 25.533 85.012 1.00 46.07 304 VAL B CA 1
ATOM 6125 C C . VAL B 1 304 ? 76.402 25.437 86.390 1.00 45.56 304 VAL B C 1
ATOM 6126 O O . VAL B 1 304 ? 76.319 26.437 87.109 1.00 44.13 304 VAL B O 1
ATOM 6130 N N . LEU B 1 305 ? 75.940 24.242 86.756 1.00 45.01 305 LEU B N 1
ATOM 6131 C CA . LEU B 1 305 ? 75.288 24.047 88.050 1.00 45.30 305 LEU B CA 1
ATOM 6132 C C . LEU B 1 305 ? 76.172 24.523 89.191 1.00 44.46 305 LEU B C 1
ATOM 6133 O O . LEU B 1 305 ? 75.690 25.108 90.156 1.00 44.97 305 LEU B O 1
ATOM 6138 N N . GLU B 1 306 ? 77.468 24.277 89.076 1.00 44.27 306 GLU B N 1
ATOM 6139 C CA . GLU B 1 306 ? 78.401 24.713 90.102 1.00 45.39 306 GLU B CA 1
ATOM 6140 C C . GLU B 1 306 ? 78.394 26.236 90.156 1.00 44.02 306 GLU B C 1
ATOM 6141 O O . GLU B 1 306 ? 78.441 26.833 91.234 1.00 43.87 306 GLU B O 1
ATOM 6147 N N . ALA B 1 307 ? 78.337 26.859 88.982 1.00 42.44 307 ALA B N 1
ATOM 6148 C CA . ALA B 1 307 ? 78.309 28.313 88.889 1.00 41.08 307 ALA B CA 1
ATOM 6149 C C . ALA B 1 307 ? 76.973 28.836 89.427 1.00 40.16 307 ALA B C 1
ATOM 6150 O O . ALA B 1 307 ? 76.931 29.870 90.097 1.00 40.10 307 ALA B O 1
ATOM 6152 N N . ALA B 1 308 ? 75.893 28.108 89.140 1.00 38.70 308 ALA B N 1
ATOM 6153 C CA . ALA B 1 308 ? 74.550 28.481 89.595 1.00 39.86 308 ALA B CA 1
ATOM 6154 C C . ALA B 1 308 ? 74.464 28.468 91.120 1.00 40.71 308 ALA B C 1
ATOM 6155 O O . ALA B 1 308 ? 74.017 29.438 91.743 1.00 39.38 308 ALA B O 1
ATOM 6157 N N . GLN B 1 309 ? 74.889 27.356 91.713 1.00 41.51 309 GLN B N 1
ATOM 6158 C CA . GLN B 1 309 ? 74.868 27.204 93.162 1.00 41.98 309 GLN B CA 1
ATOM 6159 C C . GLN B 1 309 ? 75.744 28.272 93.796 1.00 40.53 309 GLN B C 1
ATOM 6160 O O . GLN B 1 309 ? 75.425 28.803 94.861 1.00 41.22 309 GLN B O 1
ATOM 6166 N N . GLY B 1 310 ? 76.847 28.597 93.135 1.00 39.73 310 GLY B N 1
ATOM 6167 C CA . GLY B 1 310 ? 77.725 29.625 93.660 1.00 39.63 310 GLY B CA 1
ATOM 6168 C C . GLY B 1 310 ? 76.981 30.950 93.713 1.00 40.59 310 GLY B C 1
ATOM 6169 O O . GLY B 1 310 ? 77.059 31.686 94.702 1.00 40.09 310 GLY B O 1
ATOM 6170 N N . LEU B 1 311 ? 76.250 31.261 92.643 1.00 39.94 311 LEU B N 1
ATOM 6171 C CA . LEU B 1 311 ? 75.490 32.506 92.593 1.00 39.70 311 LEU B CA 1
ATOM 6172 C C . LEU B 1 311 ? 74.340 32.445 93.601 1.00 38.41 311 LEU B C 1
ATOM 6173 O O . LEU B 1 311 ? 74.024 33.442 94.254 1.00 37.22 311 LEU B O 1
ATOM 6178 N N . ARG B 1 312 ? 73.722 31.275 93.728 1.00 38.45 312 ARG B N 1
ATOM 6179 C CA . ARG B 1 312 ? 72.625 31.105 94.676 1.00 41.16 312 ARG B CA 1
ATOM 6180 C C . ARG B 1 312 ? 73.100 31.557 96.058 1.00 42.91 312 ARG B C 1
ATOM 6181 O O . ARG B 1 312 ? 72.543 32.490 96.646 1.00 42.84 312 ARG B O 1
ATOM 6189 N N . GLN B 1 313 ? 74.144 30.898 96.559 1.00 44.04 313 GLN B N 1
ATOM 6190 C CA . GLN B 1 313 ? 74.718 31.210 97.867 1.00 44.88 313 GLN B CA 1
ATOM 6191 C C . GLN B 1 313 ? 75.124 32.672 97.988 1.00 44.96 313 GLN B C 1
ATOM 6192 O O . GLN B 1 313 ? 74.810 33.340 98.984 1.00 45.25 313 GLN B O 1
ATOM 6198 N N . ALA B 1 314 ? 75.822 33.173 96.977 1.00 42.81 314 ALA B N 1
ATOM 6199 C CA . ALA B 1 314 ? 76.256 34.558 96.999 1.00 42.68 314 ALA B CA 1
ATOM 6200 C C . ALA B 1 314 ? 75.061 35.505 97.173 1.00 42.97 314 ALA B C 1
ATOM 6201 O O . ALA B 1 314 ? 75.151 36.507 97.889 1.00 42.96 314 ALA B O 1
ATOM 6203 N N . LEU B 1 315 ? 73.940 35.187 96.527 1.00 42.01 315 LEU B N 1
ATOM 6204 C CA . LEU B 1 315 ? 72.754 36.037 96.627 1.00 41.85 315 LEU B CA 1
ATOM 6205 C C . LEU B 1 315 ? 72.093 35.899 97.995 1.00 41.23 315 LEU B C 1
ATOM 6206 O O . LEU B 1 315 ? 71.672 36.890 98.596 1.00 40.18 315 LEU B O 1
ATOM 6211 N N . LEU B 1 316 ? 72.000 34.666 98.484 1.00 42.12 316 LEU B N 1
ATOM 6212 C CA . LEU B 1 316 ? 71.429 34.418 99.801 1.00 43.00 316 LEU B CA 1
ATOM 6213 C C . LEU B 1 316 ? 72.251 35.221 100.806 1.00 44.24 316 LEU B C 1
ATOM 6214 O O . LEU B 1 316 ? 71.702 35.889 101.680 1.00 45.22 316 LEU B O 1
ATOM 6219 N N . ALA B 1 317 ? 73.572 35.166 100.662 1.00 45.36 317 ALA B N 1
ATOM 6220 C CA . ALA B 1 317 ? 74.475 35.893 101.551 1.00 47.15 317 ALA B CA 1
ATOM 6221 C C . ALA B 1 317 ? 74.200 37.387 101.515 1.00 47.43 317 ALA B C 1
ATOM 6222 O O . ALA B 1 317 ? 74.584 38.115 102.433 1.00 48.73 317 ALA B O 1
ATOM 6224 N N . GLN B 1 318 ? 73.549 37.842 100.447 1.00 47.67 318 GLN B N 1
ATOM 6225 C CA . GLN B 1 318 ? 73.211 39.257 100.295 1.00 47.62 318 GLN B CA 1
ATOM 6226 C C . GLN B 1 318 ? 71.868 39.545 100.947 1.00 46.79 318 GLN B C 1
ATOM 6227 O O . GLN B 1 318 ? 71.422 40.696 100.994 1.00 46.75 318 GLN B O 1
ATOM 6233 N N . GLY B 1 319 ? 71.229 38.489 101.441 1.00 45.37 319 GLY B N 1
ATOM 6234 C CA . GLY B 1 319 ? 69.940 38.630 102.090 1.00 44.21 319 GLY B CA 1
ATOM 6235 C C . GLY B 1 319 ? 68.780 38.688 101.112 1.00 43.67 319 GLY B C 1
ATOM 6236 O O . GLY B 1 319 ? 67.699 39.168 101.460 1.00 44.48 319 GLY B O 1
ATOM 6237 N N . LEU B 1 320 ? 68.999 38.198 99.893 1.00 41.57 320 LEU B N 1
ATOM 6238 C CA . LEU B 1 320 ? 67.962 38.200 98.865 1.00 39.11 320 LEU B CA 1
ATOM 6239 C C . LEU B 1 320 ? 67.235 36.871 98.812 1.00 38.89 320 LEU B C 1
ATOM 6240 O O . LEU B 1 320 ? 67.806 35.826 99.118 1.00 39.52 320 LEU B O 1
ATOM 6245 N N . ARG B 1 321 ? 65.969 36.914 98.416 1.00 39.15 321 ARG B N 1
ATOM 6246 C CA . ARG B 1 321 ? 65.177 35.701 98.312 1.00 37.97 321 ARG B CA 1
ATOM 6247 C C . ARG B 1 321 ? 65.392 35.145 96.915 1.00 37.62 321 ARG B C 1
ATOM 6248 O O . ARG B 1 321 ? 64.679 35.477 95.966 1.00 37.49 321 ARG B O 1
ATOM 6256 N N . VAL B 1 322 ? 66.410 34.305 96.792 1.00 37.53 322 VAL B N 1
ATOM 6257 C CA . VAL B 1 322 ? 66.746 33.706 95.510 1.00 37.75 322 VAL B CA 1
ATOM 6258 C C . VAL B 1 322 ? 66.321 32.244 95.412 1.00 37.67 322 VAL B C 1
ATOM 6259 O O . VAL B 1 322 ? 66.433 31.485 96.375 1.00 39.42 322 VAL B O 1
ATOM 6263 N N . HIS B 1 323 ? 65.830 31.867 94.237 1.00 36.40 323 HIS B N 1
ATOM 6264 C CA . HIS B 1 323 ? 65.404 30.503 93.962 1.00 36.78 323 HIS B CA 1
ATOM 6265 C C . HIS B 1 323 ? 66.184 29.958 92.762 1.00 38.52 323 HIS B C 1
ATOM 6266 O O . HIS B 1 323 ? 66.390 30.658 91.770 1.00 38.46 323 HIS B O 1
ATOM 6273 N N . LEU B 1 324 ? 66.626 28.711 92.853 1.00 40.78 324 LEU B N 1
ATOM 6274 C CA . LEU B 1 324 ? 67.359 28.103 91.751 1.00 42.54 324 LEU B CA 1
ATOM 6275 C C . LEU B 1 324 ? 66.474 27.043 91.111 1.00 43.11 324 LEU B C 1
ATOM 6276 O O . LEU B 1 324 ? 66.131 26.049 91.742 1.00 43.93 324 LEU B O 1
ATOM 6281 N N . ASP B 1 325 ? 66.091 27.274 89.861 1.00 43.72 325 ASP B N 1
ATOM 6282 C CA . ASP B 1 325 ? 65.242 26.336 89.143 1.00 46.25 325 ASP B CA 1
ATOM 6283 C C . ASP B 1 325 ? 66.107 25.399 88.305 1.00 49.55 325 ASP B C 1
ATOM 6284 O O . ASP B 1 325 ? 66.352 25.646 87.120 1.00 50.20 325 ASP B O 1
ATOM 6289 N N . ASP B 1 326 ? 66.563 24.322 88.936 1.00 52.01 326 ASP B N 1
ATOM 6290 C CA . ASP B 1 326 ? 67.411 23.333 88.282 1.00 54.29 326 ASP B CA 1
ATOM 6291 C C . ASP B 1 326 ? 66.602 22.155 87.756 1.00 54.24 326 ASP B C 1
ATOM 6292 O O . ASP B 1 326 ? 67.166 21.121 87.400 1.00 54.95 326 ASP B O 1
ATOM 6297 N N . ARG B 1 327 ? 65.283 22.304 87.713 1.00 54.73 327 ARG B N 1
ATOM 6298 C CA . ARG B 1 327 ? 64.428 21.229 87.226 1.00 55.33 327 ARG B CA 1
ATOM 6299 C C . ARG B 1 327 ? 64.863 20.843 85.823 1.00 55.91 327 ARG B C 1
ATOM 6300 O O . ARG B 1 327 ? 64.718 21.623 84.884 1.00 55.76 327 ARG B O 1
ATOM 6308 N N . ASP B 1 328 ? 65.395 19.633 85.684 1.00 57.58 328 ASP B N 1
ATOM 6309 C CA . ASP B 1 328 ? 65.867 19.151 84.391 1.00 59.52 328 ASP B CA 1
ATOM 6310 C C . ASP B 1 328 ? 64.787 18.562 83.486 1.00 58.91 328 ASP B C 1
ATOM 6311 O O . ASP B 1 328 ? 65.090 18.089 82.395 1.00 59.86 328 ASP B O 1
ATOM 6316 N N . GLN B 1 329 ? 63.533 18.588 83.927 1.00 58.15 329 GLN B N 1
ATOM 6317 C CA . GLN B 1 329 ? 62.446 18.051 83.112 1.00 58.44 329 GLN B CA 1
ATOM 6318 C C . GLN B 1 329 ? 61.710 19.139 82.333 1.00 56.49 329 GLN B C 1
ATOM 6319 O O . GLN B 1 329 ? 60.686 18.874 81.699 1.00 56.52 329 GLN B O 1
ATOM 6325 N N . HIS B 1 330 ? 62.234 20.362 82.381 1.00 53.90 330 HIS B N 1
ATOM 6326 C CA . HIS B 1 330 ? 61.621 21.485 81.671 1.00 51.41 330 HIS B CA 1
ATOM 6327 C C . HIS B 1 330 ? 62.632 22.294 80.869 1.00 49.30 330 HIS B C 1
ATOM 6328 O O . HIS B 1 330 ? 63.755 22.527 81.318 1.00 48.46 330 HIS B O 1
ATOM 6335 N N . THR B 1 331 ? 62.229 22.725 79.678 1.00 48.09 331 THR B N 1
ATOM 6336 C CA . THR B 1 331 ? 63.111 23.522 78.837 1.00 47.09 331 THR B CA 1
ATOM 6337 C C . THR B 1 331 ? 63.264 24.911 79.443 1.00 46.32 331 THR B C 1
ATOM 6338 O O . THR B 1 331 ? 62.394 25.378 80.176 1.00 47.36 331 THR B O 1
ATOM 6342 N N . PRO B 1 332 ? 64.383 25.587 79.154 1.00 45.66 332 PRO B N 1
ATOM 6343 C CA . PRO B 1 332 ? 64.597 26.933 79.697 1.00 44.78 332 PRO B CA 1
ATOM 6344 C C . PRO B 1 332 ? 63.436 27.859 79.336 1.00 44.66 332 PRO B C 1
ATOM 6345 O O . PRO B 1 332 ? 63.073 28.750 80.107 1.00 45.02 332 PRO B O 1
ATOM 6349 N N . GLY B 1 333 ? 62.856 27.631 78.160 1.00 43.75 333 GLY B N 1
ATOM 6350 C CA . GLY B 1 333 ? 61.739 28.438 77.707 1.00 43.70 333 GLY B CA 1
ATOM 6351 C C . GLY B 1 333 ? 60.555 28.300 78.640 1.00 43.67 333 GLY B C 1
ATOM 6352 O O . GLY B 1 333 ? 59.934 29.290 79.027 1.00 43.47 333 GLY B O 1
ATOM 6353 N N . TYR B 1 334 ? 60.244 27.061 79.000 1.00 43.12 334 TYR B N 1
ATOM 6354 C CA . TYR B 1 334 ? 59.141 26.771 79.905 1.00 42.03 334 TYR B CA 1
ATOM 6355 C C . TYR B 1 334 ? 59.342 27.548 81.201 1.00 41.40 334 TYR B C 1
ATOM 6356 O O . TYR B 1 334 ? 58.437 28.228 81.688 1.00 40.64 334 TYR B O 1
ATOM 6365 N N . LYS B 1 335 ? 60.543 27.434 81.751 1.00 40.44 335 LYS B N 1
ATOM 6366 C CA . LYS B 1 335 ? 60.883 28.101 82.995 1.00 40.65 335 LYS B CA 1
ATOM 6367 C C . LYS B 1 335 ? 60.759 29.609 82.881 1.00 40.79 335 LYS B C 1
ATOM 6368 O O . LYS B 1 335 ? 60.183 30.257 83.756 1.00 41.12 335 LYS B O 1
ATOM 6374 N N . PHE B 1 336 ? 61.310 30.166 81.807 1.00 40.19 336 PHE B N 1
ATOM 6375 C CA . PHE B 1 336 ? 61.252 31.604 81.580 1.00 40.33 336 PHE B CA 1
ATOM 6376 C C . PHE B 1 336 ? 59.804 32.083 81.638 1.00 39.07 336 PHE B C 1
ATOM 6377 O O . PHE B 1 336 ? 59.498 33.124 82.222 1.00 37.17 336 PHE B O 1
ATOM 6385 N N . HIS B 1 337 ? 58.921 31.303 81.023 1.00 37.97 337 HIS B N 1
ATOM 6386 C CA . HIS B 1 337 ? 57.507 31.626 80.964 1.00 36.99 337 HIS B CA 1
ATOM 6387 C C . HIS B 1 337 ? 56.824 31.505 82.318 1.00 35.30 337 HIS B C 1
ATOM 6388 O O . HIS B 1 337 ? 55.994 32.335 82.678 1.00 34.58 337 HIS B O 1
ATOM 6395 N N . GLU B 1 338 ? 57.182 30.483 83.081 1.00 34.36 338 GLU B N 1
ATOM 6396 C CA . GLU B 1 338 ? 56.563 30.307 84.383 1.00 34.02 338 GLU B CA 1
ATOM 6397 C C . GLU B 1 338 ? 56.912 31.428 85.353 1.00 32.04 338 GLU B C 1
ATOM 6398 O O . GLU B 1 338 ? 56.023 32.003 85.983 1.00 32.78 338 GLU B O 1
ATOM 6404 N N . TRP B 1 339 ? 58.195 31.742 85.470 1.00 28.07 339 TRP B N 1
ATOM 6405 C CA . TRP B 1 339 ? 58.622 32.781 86.391 1.00 28.75 339 TRP B CA 1
ATOM 6406 C C . TRP B 1 339 ? 58.187 34.180 85.964 1.00 28.27 339 TRP B C 1
ATOM 6407 O O . TRP B 1 339 ? 58.148 35.104 86.787 1.00 26.94 339 TRP B O 1
ATOM 6418 N N . GLU B 1 340 ? 57.859 34.328 84.682 1.00 27.31 340 GLU B N 1
ATOM 6419 C CA . GLU B 1 340 ? 57.375 35.596 84.145 1.00 26.98 340 GLU B CA 1
ATOM 6420 C C . GLU B 1 340 ? 55.895 35.692 84.530 1.00 26.90 340 GLU B C 1
ATOM 6421 O O . GLU B 1 340 ? 55.414 36.735 84.974 1.00 25.95 340 GLU B O 1
ATOM 6427 N N . LEU B 1 341 ? 55.191 34.579 84.355 1.00 25.71 341 LEU B N 1
ATOM 6428 C CA . LEU B 1 341 ? 53.781 34.484 84.680 1.00 25.74 341 LEU B CA 1
ATOM 6429 C C . LEU B 1 341 ? 53.602 34.750 86.173 1.00 25.83 341 LEU B C 1
ATOM 6430 O O . LEU B 1 341 ? 52.658 35.430 86.585 1.00 24.88 341 LEU B O 1
ATOM 6435 N N . LYS B 1 342 ? 54.519 34.209 86.975 1.00 24.68 342 LYS B N 1
ATOM 6436 C CA . LYS B 1 342 ? 54.470 34.367 88.427 1.00 23.99 342 LYS B CA 1
ATOM 6437 C C . LYS B 1 342 ? 55.042 35.695 88.895 1.00 23.68 342 LYS B C 1
ATOM 6438 O O . LYS B 1 342 ? 55.159 35.940 90.098 1.00 24.37 342 LYS B O 1
ATOM 6444 N N . GLY B 1 343 ? 55.418 36.538 87.938 1.00 24.09 343 GLY B N 1
ATOM 6445 C CA . GLY B 1 343 ? 55.942 37.857 88.256 1.00 23.75 343 GLY B CA 1
ATOM 6446 C C . GLY B 1 343 ? 57.253 38.002 89.015 1.00 24.19 343 GLY B C 1
ATOM 6447 O O . GLY B 1 343 ? 57.430 38.968 89.755 1.00 22.66 343 GLY B O 1
ATOM 6448 N N . VAL B 1 344 ? 58.178 37.065 88.850 1.00 23.98 344 VAL B N 1
ATOM 6449 C CA . VAL B 1 344 ? 59.465 37.176 89.528 1.00 23.81 344 VAL B CA 1
ATOM 6450 C C . VAL B 1 344 ? 60.206 38.394 88.945 1.00 25.06 344 VAL B C 1
ATOM 6451 O O . VAL B 1 344 ? 60.396 38.497 87.730 1.00 25.14 344 VAL B O 1
ATOM 6455 N N . PRO B 1 345 ? 60.627 39.336 89.801 1.00 23.58 345 PRO B N 1
ATOM 6456 C CA . PRO B 1 345 ? 61.331 40.523 89.304 1.00 26.26 345 PRO B CA 1
ATOM 6457 C C . PRO B 1 345 ? 62.488 40.272 88.334 1.00 28.95 345 PRO B C 1
ATOM 6458 O O . PRO B 1 345 ? 62.483 40.783 87.206 1.00 30.24 345 PRO B O 1
ATOM 6462 N N . PHE B 1 346 ? 63.477 39.492 88.758 1.00 28.13 346 PHE B N 1
ATOM 6463 C CA . PHE B 1 346 ? 64.613 39.217 87.897 1.00 26.19 346 PHE B CA 1
ATOM 6464 C C . PHE B 1 346 ? 64.842 37.748 87.648 1.00 28.61 346 PHE B C 1
ATOM 6465 O O . PHE B 1 346 ? 64.570 36.894 88.497 1.00 29.46 346 PHE B O 1
ATOM 6473 N N . ARG B 1 347 ? 65.351 37.469 86.458 1.00 29.55 347 ARG B N 1
ATOM 6474 C CA . ARG B 1 347 ? 65.656 36.119 86.037 1.00 32.13 347 ARG B CA 1
ATOM 6475 C C . ARG B 1 347 ? 67.093 36.124 85.519 1.00 32.63 347 ARG B C 1
ATOM 6476 O O . ARG B 1 347 ? 67.457 36.939 84.666 1.00 31.90 347 ARG B O 1
ATOM 6484 N N . VAL B 1 348 ? 67.915 35.232 86.054 1.00 32.52 348 VAL B N 1
ATOM 6485 C CA . VAL B 1 348 ? 69.300 35.143 85.623 1.00 31.43 348 VAL B CA 1
ATOM 6486 C C . VAL B 1 348 ? 69.452 33.933 84.721 1.00 32.64 348 VAL B C 1
ATOM 6487 O O . VAL B 1 348 ? 69.173 32.806 85.123 1.00 32.51 348 VAL B O 1
ATOM 6491 N N . GLU B 1 349 ? 69.860 34.178 83.485 1.00 33.28 349 GLU B N 1
ATOM 6492 C CA . GLU B 1 349 ? 70.084 33.097 82.544 1.00 36.35 349 GLU B CA 1
ATOM 6493 C C . GLU B 1 349 ? 71.575 32.814 82.658 1.00 36.54 349 GLU B C 1
ATOM 6494 O O . GLU B 1 349 ? 72.407 33.696 82.416 1.00 36.75 349 GLU B O 1
ATOM 6500 N N . LEU B 1 350 ? 71.910 31.595 83.062 1.00 36.34 350 LEU B N 1
ATOM 6501 C CA . LEU B 1 350 ? 73.307 31.220 83.223 1.00 36.47 350 LEU B CA 1
ATOM 6502 C C . LEU B 1 350 ? 73.624 30.052 82.302 1.00 36.87 350 LEU B C 1
ATOM 6503 O O . LEU B 1 350 ? 73.237 28.907 82.566 1.00 35.29 350 LEU B O 1
ATOM 6508 N N . GLY B 1 351 ? 74.323 30.370 81.215 1.00 36.39 351 GLY B N 1
ATOM 6509 C CA . GLY B 1 351 ? 74.692 29.371 80.231 1.00 38.38 351 GLY B CA 1
ATOM 6510 C C . GLY B 1 351 ? 76.190 29.197 80.013 1.00 39.43 351 GLY B C 1
ATOM 6511 O O . GLY B 1 351 ? 77.006 30.010 80.467 1.00 38.41 351 GLY B O 1
ATOM 6512 N N . PRO B 1 352 ? 76.576 28.128 79.294 1.00 40.53 352 PRO B N 1
ATOM 6513 C CA . PRO B 1 352 ? 77.963 27.772 78.973 1.00 40.26 352 PRO B CA 1
ATOM 6514 C C . PRO B 1 352 ? 78.819 28.913 78.436 1.00 41.23 352 PRO B C 1
ATOM 6515 O O . PRO B 1 352 ? 79.820 29.290 79.055 1.00 41.53 352 PRO B O 1
ATOM 6519 N N . LYS B 1 353 ? 78.419 29.452 77.287 1.00 40.51 353 LYS B N 1
ATOM 6520 C CA . LYS B 1 353 ? 79.157 30.522 76.628 1.00 41.93 353 LYS B CA 1
ATOM 6521 C C . LYS B 1 353 ? 79.449 31.740 77.494 1.00 41.67 353 LYS B C 1
ATOM 6522 O O . LYS B 1 353 ? 80.602 32.157 77.609 1.00 43.43 353 LYS B O 1
ATOM 6528 N N . ASP B 1 354 ? 78.413 32.312 78.099 1.00 40.25 354 ASP B N 1
ATOM 6529 C CA . ASP B 1 354 ? 78.583 33.491 78.944 1.00 38.57 354 ASP B CA 1
ATOM 6530 C C . ASP B 1 354 ? 79.419 33.174 80.178 1.00 36.59 354 ASP B C 1
ATOM 6531 O O . ASP B 1 354 ? 80.213 33.995 80.632 1.00 34.84 354 ASP B O 1
ATOM 6536 N N . LEU B 1 355 ? 79.232 31.985 80.730 1.00 35.77 355 LEU B N 1
ATOM 6537 C CA . LEU B 1 355 ? 79.994 31.594 81.903 1.00 35.99 355 LEU B CA 1
ATOM 6538 C C . LEU B 1 355 ? 81.491 31.590 81.584 1.00 35.86 355 LEU B C 1
ATOM 6539 O O . LEU B 1 355 ? 82.301 32.005 82.409 1.00 35.58 355 LEU B O 1
ATOM 6544 N N . GLU B 1 356 ? 81.861 31.124 80.392 1.00 35.03 356 GLU B N 1
ATOM 6545 C CA . GLU B 1 356 ? 83.273 31.098 80.023 1.00 36.55 356 GLU B CA 1
ATOM 6546 C C . GLU B 1 356 ? 83.808 32.515 80.098 1.00 38.07 356 GLU B C 1
ATOM 6547 O O . GLU B 1 356 ? 84.991 32.728 80.373 1.00 38.38 356 GLU B O 1
ATOM 6553 N N . GLY B 1 357 ? 82.924 33.482 79.857 1.00 37.63 357 GLY B N 1
ATOM 6554 C CA . GLY B 1 357 ? 83.316 34.878 79.913 1.00 36.59 357 GLY B CA 1
ATOM 6555 C C . GLY B 1 357 ? 83.148 35.433 81.313 1.00 38.16 357 GLY B C 1
ATOM 6556 O O . GLY B 1 357 ? 83.392 36.618 81.554 1.00 39.78 357 GLY B O 1
ATOM 6557 N N . GLY B 1 358 ? 82.740 34.573 82.243 1.00 37.92 358 GLY B N 1
ATOM 6558 C CA . GLY B 1 358 ? 82.539 34.998 83.617 1.00 39.02 358 GLY B CA 1
ATOM 6559 C C . GLY B 1 358 ? 81.321 35.895 83.754 1.00 40.34 358 GLY B C 1
ATOM 6560 O O . GLY B 1 358 ? 81.214 36.682 84.700 1.00 41.03 358 GLY B O 1
ATOM 6561 N N . GLN B 1 359 ? 80.393 35.768 82.811 1.00 40.46 359 GLN B N 1
ATOM 6562 C CA . GLN B 1 359 ? 79.189 36.589 82.811 1.00 40.69 359 GLN B CA 1
ATOM 6563 C C . GLN B 1 359 ? 77.914 35.770 82.650 1.00 38.31 359 GLN B C 1
ATOM 6564 O O . GLN B 1 359 ? 77.957 34.564 82.408 1.00 37.16 359 GLN B O 1
ATOM 6570 N N . ALA B 1 360 ? 76.779 36.444 82.803 1.00 36.64 360 ALA B N 1
ATOM 6571 C CA . ALA B 1 360 ? 75.469 35.813 82.666 1.00 35.91 360 ALA B CA 1
ATOM 6572 C C . ALA B 1 360 ? 74.465 36.878 82.230 1.00 34.35 360 ALA B C 1
ATOM 6573 O O . ALA B 1 360 ? 74.773 38.074 82.251 1.00 33.23 360 ALA B O 1
ATOM 6575 N N . VAL B 1 361 ? 73.269 36.447 81.836 1.00 32.96 361 VAL B N 1
ATOM 6576 C CA . VAL B 1 361 ? 72.240 37.386 81.402 1.00 32.06 361 VAL B CA 1
ATOM 6577 C C . VAL B 1 361 ? 71.158 37.654 82.450 1.00 32.53 361 VAL B C 1
ATOM 6578 O O . VAL B 1 361 ? 70.477 36.738 82.920 1.00 33.04 361 VAL B O 1
ATOM 6582 N N . LEU B 1 362 ? 71.009 38.926 82.805 1.00 31.27 362 LEU B N 1
ATOM 6583 C CA . LEU B 1 362 ? 70.004 39.353 83.769 1.00 30.85 362 LEU B CA 1
ATOM 6584 C C . LEU B 1 362 ? 68.781 39.886 83.014 1.00 30.21 362 LEU B C 1
ATOM 6585 O O . LEU B 1 362 ? 68.878 40.863 82.277 1.00 30.13 362 LEU B O 1
ATOM 6590 N N . ALA B 1 363 ? 67.639 39.233 83.192 1.00 30.16 363 ALA B N 1
ATOM 6591 C CA . ALA B 1 363 ? 66.400 39.647 82.537 1.00 26.50 363 ALA B CA 1
ATOM 6592 C C . ALA B 1 363 ? 65.464 40.288 83.547 1.00 25.76 363 ALA B C 1
ATOM 6593 O O . ALA B 1 363 ? 65.260 39.758 84.636 1.00 25.88 363 ALA B O 1
ATOM 6595 N N . SER B 1 364 ? 64.901 41.433 83.184 1.00 26.17 364 SER B N 1
ATOM 6596 C CA . SER B 1 364 ? 63.969 42.134 84.055 1.00 27.24 364 SER B CA 1
ATOM 6597 C C . SER B 1 364 ? 62.523 41.816 83.675 1.00 26.87 364 SER B C 1
ATOM 6598 O O . SER B 1 364 ? 62.190 41.724 82.496 1.00 27.82 364 SER B O 1
ATOM 6601 N N . ARG B 1 365 ? 61.666 41.641 84.673 1.00 26.74 365 ARG B N 1
ATOM 6602 C CA . ARG B 1 365 ? 60.262 41.349 84.406 1.00 25.54 365 ARG B CA 1
ATOM 6603 C C . ARG B 1 365 ? 59.625 42.582 83.766 1.00 26.73 365 ARG B C 1
ATOM 6604 O O . ARG B 1 365 ? 58.616 42.483 83.068 1.00 25.37 365 ARG B O 1
ATOM 6612 N N . LEU B 1 366 ? 60.220 43.742 84.026 1.00 26.52 366 LEU B N 1
ATOM 6613 C CA . LEU B 1 366 ? 59.740 44.998 83.467 1.00 27.90 366 LEU B CA 1
ATOM 6614 C C . LEU B 1 366 ? 60.209 45.153 82.020 1.00 29.02 366 LEU B C 1
ATOM 6615 O O . LEU B 1 366 ? 59.891 46.141 81.365 1.00 30.22 366 LEU B O 1
ATOM 6620 N N . GLY B 1 367 ? 60.976 44.177 81.535 1.00 29.69 367 GLY B N 1
ATOM 6621 C CA . GLY B 1 367 ? 61.437 44.214 80.157 1.00 29.99 367 GLY B CA 1
ATOM 6622 C C . GLY B 1 367 ? 62.899 44.524 79.913 1.00 29.87 367 GLY B C 1
ATOM 6623 O O . GLY B 1 367 ? 63.456 45.443 80.506 1.00 27.93 367 GLY B O 1
ATOM 6624 N N . GLY B 1 368 ? 63.521 43.756 79.022 1.00 30.77 368 GLY B N 1
ATOM 6625 C CA . GLY B 1 368 ? 64.919 43.985 78.710 1.00 34.38 368 GLY B CA 1
ATOM 6626 C C . GLY B 1 368 ? 65.897 43.057 79.405 1.00 36.70 368 GLY B C 1
ATOM 6627 O O . GLY B 1 368 ? 65.612 42.501 80.465 1.00 39.55 368 GLY B O 1
ATOM 6628 N N . LYS B 1 369 ? 67.064 42.889 78.798 1.00 38.25 369 LYS B N 1
ATOM 6629 C CA . LYS B 1 369 ? 68.102 42.032 79.352 1.00 38.56 369 LYS B CA 1
ATOM 6630 C C . LYS B 1 369 ? 69.451 42.723 79.243 1.00 39.40 369 LYS B C 1
ATOM 6631 O O . LYS B 1 369 ? 69.603 43.707 78.522 1.00 41.26 369 LYS B O 1
ATOM 6637 N N . GLU B 1 370 ? 70.428 42.212 79.974 1.00 40.95 370 GLU B N 1
ATOM 6638 C CA . GLU B 1 370 ? 71.778 42.752 79.923 1.00 41.38 370 GLU B CA 1
ATOM 6639 C C . GLU B 1 370 ? 72.710 41.667 80.425 1.00 41.28 370 GLU B C 1
ATOM 6640 O O . GLU B 1 370 ? 72.394 40.950 81.376 1.00 40.91 370 GLU B O 1
ATOM 6646 N N . THR B 1 371 ? 73.844 41.521 79.757 1.00 41.66 371 THR B N 1
ATOM 6647 C CA . THR B 1 371 ? 74.821 40.526 80.152 1.00 42.47 371 THR B CA 1
ATOM 6648 C C . THR B 1 371 ? 75.748 41.220 81.133 1.00 43.29 371 THR B C 1
ATOM 6649 O O . THR B 1 371 ? 76.259 42.303 80.857 1.00 43.92 371 THR B O 1
ATOM 6653 N N . LEU B 1 372 ? 75.945 40.612 82.291 1.00 43.37 372 LEU B N 1
ATOM 6654 C CA . LEU B 1 372 ? 76.801 41.213 83.295 1.00 44.83 372 LEU B CA 1
ATOM 6655 C C . LEU B 1 372 ? 77.756 40.204 83.906 1.00 44.27 372 LEU B C 1
ATOM 6656 O O . LEU B 1 372 ? 77.545 38.993 83.819 1.00 42.85 372 LEU B O 1
ATOM 6661 N N . PRO B 1 373 ? 78.841 40.695 84.519 1.00 44.62 373 PRO B N 1
ATOM 6662 C CA . PRO B 1 373 ? 79.786 39.763 85.132 1.00 44.46 373 PRO B CA 1
ATOM 6663 C C . PRO B 1 373 ? 79.170 39.141 86.387 1.00 43.89 373 PRO B C 1
ATOM 6664 O O . PRO B 1 373 ? 78.688 39.850 87.279 1.00 43.15 373 PRO B O 1
ATOM 6668 N N . LEU B 1 374 ? 79.164 37.812 86.427 1.00 42.83 374 LEU B N 1
ATOM 6669 C CA . LEU B 1 374 ? 78.624 37.060 87.552 1.00 42.46 374 LEU B CA 1
ATOM 6670 C C . LEU B 1 374 ? 79.152 37.558 88.891 1.00 42.75 374 LEU B C 1
ATOM 6671 O O . LEU B 1 374 ? 78.433 37.572 89.884 1.00 44.45 374 LEU B O 1
ATOM 6676 N N . ALA B 1 375 ? 80.412 37.966 88.915 1.00 42.74 375 ALA B N 1
ATOM 6677 C CA . ALA B 1 375 ? 81.031 38.445 90.143 1.00 43.92 375 ALA B CA 1
ATOM 6678 C C . ALA B 1 375 ? 80.399 39.728 90.680 1.00 43.86 375 ALA B C 1
ATOM 6679 O O . ALA B 1 375 ? 80.331 39.936 91.890 1.00 43.63 375 ALA B O 1
ATOM 6681 N N . ALA B 1 376 ? 79.932 40.579 89.774 1.00 44.64 376 ALA B N 1
ATOM 6682 C CA . ALA B 1 376 ? 79.343 41.858 90.150 1.00 45.75 376 ALA B CA 1
ATOM 6683 C C . ALA B 1 376 ? 77.856 41.796 90.474 1.00 46.46 376 ALA B C 1
ATOM 6684 O O . ALA B 1 376 ? 77.305 42.725 91.076 1.00 46.58 376 ALA B O 1
ATOM 6686 N N . LEU B 1 377 ? 77.214 40.703 90.079 1.00 45.82 377 LEU B N 1
ATOM 6687 C CA . LEU B 1 377 ? 75.786 40.528 90.299 1.00 45.80 377 LEU B CA 1
ATOM 6688 C C . LEU B 1 377 ? 75.345 40.641 91.764 1.00 46.69 377 LEU B C 1
ATOM 6689 O O . LEU B 1 377 ? 74.543 41.514 92.110 1.00 45.60 377 LEU B O 1
ATOM 6694 N N . PRO B 1 378 ? 75.875 39.776 92.647 1.00 47.88 378 PRO B N 1
ATOM 6695 C CA . PRO B 1 378 ? 75.499 39.811 94.066 1.00 48.05 378 PRO B CA 1
ATOM 6696 C C . PRO B 1 378 ? 75.492 41.197 94.694 1.00 49.32 378 PRO B C 1
ATOM 6697 O O . PRO B 1 378 ? 74.597 41.528 95.471 1.00 50.20 378 PRO B O 1
ATOM 6701 N N . GLU B 1 379 ? 76.483 42.012 94.359 1.00 49.04 379 GLU B N 1
ATOM 6702 C CA . GLU B 1 379 ? 76.564 43.348 94.928 1.00 48.72 379 GLU B CA 1
ATOM 6703 C C . GLU B 1 379 ? 75.617 44.323 94.236 1.00 47.29 379 GLU B C 1
ATOM 6704 O O . GLU B 1 379 ? 75.162 45.293 94.846 1.00 47.69 379 GLU B O 1
ATOM 6710 N N . ALA B 1 380 ? 75.308 44.057 92.970 1.00 44.46 380 ALA B N 1
ATOM 6711 C CA . ALA B 1 380 ? 74.434 44.935 92.200 1.00 42.89 380 ALA B CA 1
ATOM 6712 C C . ALA B 1 380 ? 72.923 44.670 92.328 1.00 41.77 380 ALA B C 1
ATOM 6713 O O . ALA B 1 380 ? 72.137 45.614 92.354 1.00 41.52 380 ALA B O 1
ATOM 6715 N N . LEU B 1 381 ? 72.518 43.405 92.406 1.00 40.38 381 LEU B N 1
ATOM 6716 C CA . LEU B 1 381 ? 71.098 43.061 92.510 1.00 40.73 381 LEU B CA 1
ATOM 6717 C C . LEU B 1 381 ? 70.286 43.833 93.551 1.00 40.47 381 LEU B C 1
ATOM 6718 O O . LEU B 1 381 ? 69.210 44.344 93.245 1.00 39.75 381 LEU B O 1
ATOM 6723 N N . PRO B 1 382 ? 70.788 43.934 94.793 1.00 40.09 382 PRO B N 1
ATOM 6724 C CA . PRO B 1 382 ? 70.039 44.666 95.821 1.00 39.20 382 PRO B CA 1
ATOM 6725 C C . PRO B 1 382 ? 69.619 46.061 95.348 1.00 38.84 382 PRO B C 1
ATOM 6726 O O . PRO B 1 382 ? 68.460 46.464 95.508 1.00 40.10 382 PRO B O 1
ATOM 6730 N N . GLY B 1 383 ? 70.566 46.788 94.760 1.00 36.78 383 GLY B N 1
ATOM 6731 C CA . GLY B 1 383 ? 70.289 48.126 94.276 1.00 34.11 383 GLY B CA 1
ATOM 6732 C C . GLY B 1 383 ? 69.375 48.110 93.068 1.00 34.67 383 GLY B C 1
ATOM 6733 O O . GLY B 1 383 ? 68.630 49.064 92.824 1.00 32.56 383 GLY B O 1
ATOM 6734 N N . LYS B 1 384 ? 69.441 47.030 92.296 1.00 32.49 384 LYS B N 1
ATOM 6735 C CA . LYS B 1 384 ? 68.593 46.916 91.124 1.00 33.18 384 LYS B CA 1
ATOM 6736 C C . LYS B 1 384 ? 67.157 46.630 91.562 1.00 33.26 384 LYS B C 1
ATOM 6737 O O . LYS B 1 384 ? 66.206 47.155 90.976 1.00 33.47 384 LYS B O 1
ATOM 6743 N N . LEU B 1 385 ? 67.002 45.805 92.596 1.00 32.07 385 LEU B N 1
ATOM 6744 C CA . LEU B 1 385 ? 65.675 45.485 93.098 1.00 31.93 385 LEU B CA 1
ATOM 6745 C C . LEU B 1 385 ? 65.005 46.779 93.559 1.00 32.17 385 LEU B C 1
ATOM 6746 O O . LEU B 1 385 ? 63.810 46.984 93.343 1.00 31.91 385 LEU B O 1
ATOM 6751 N N . ASP B 1 386 ? 65.785 47.653 94.191 1.00 31.58 386 ASP B N 1
ATOM 6752 C CA . ASP B 1 386 ? 65.268 48.927 94.666 1.00 32.91 386 ASP B CA 1
ATOM 6753 C C . ASP B 1 386 ? 64.764 49.772 93.498 1.00 34.30 386 ASP B C 1
ATOM 6754 O O . ASP B 1 386 ? 63.683 50.373 93.573 1.00 34.59 386 ASP B O 1
ATOM 6759 N N . ALA B 1 387 ? 65.548 49.818 92.422 1.00 31.71 387 ALA B N 1
ATOM 6760 C CA . ALA B 1 387 ? 65.174 50.595 91.249 1.00 30.34 387 ALA B CA 1
ATOM 6761 C C . ALA B 1 387 ? 63.940 49.964 90.594 1.00 29.96 387 ALA B C 1
ATOM 6762 O O . ALA B 1 387 ? 63.067 50.665 90.077 1.00 30.20 387 ALA B O 1
ATOM 6764 N N . PHE B 1 388 ? 63.871 48.637 90.623 1.00 27.73 388 PHE B N 1
ATOM 6765 C CA . PHE B 1 388 ? 62.728 47.921 90.064 1.00 27.74 388 PHE B CA 1
ATOM 6766 C C . PHE B 1 388 ? 61.488 48.399 90.837 1.00 27.83 388 PHE B C 1
ATOM 6767 O O . PHE B 1 388 ? 60.467 48.771 90.249 1.00 27.31 388 PHE B O 1
ATOM 6775 N N . HIS B 1 389 ? 61.591 48.393 92.163 1.00 27.03 389 HIS B N 1
ATOM 6776 C CA . HIS B 1 389 ? 60.497 48.837 93.017 1.00 26.98 389 HIS B CA 1
ATOM 6777 C C . HIS B 1 389 ? 60.108 50.271 92.648 1.00 28.48 389 HIS B C 1
ATOM 6778 O O . HIS B 1 389 ? 58.924 50.583 92.458 1.00 27.53 389 HIS B O 1
ATOM 6785 N N . GLU B 1 390 ? 61.113 51.138 92.551 1.00 28.00 390 GLU B N 1
ATOM 6786 C CA . GLU B 1 390 ? 60.879 52.531 92.206 1.00 30.40 390 GLU B CA 1
ATOM 6787 C C . GLU B 1 390 ? 60.197 52.654 90.850 1.00 29.98 390 GLU B C 1
ATOM 6788 O O . GLU B 1 390 ? 59.322 53.499 90.667 1.00 31.13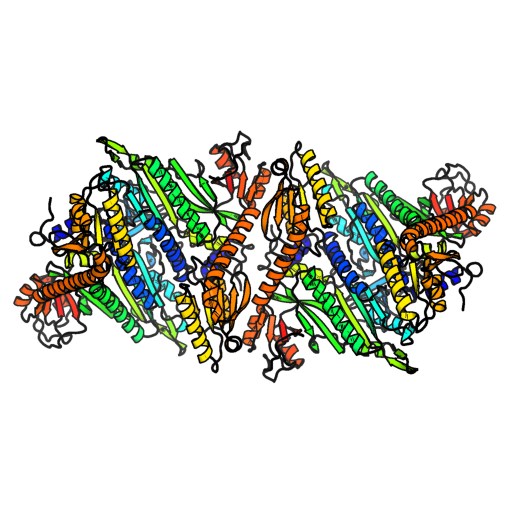 390 GLU B O 1
ATOM 6794 N N . GLU B 1 391 ? 60.594 51.821 89.896 1.00 28.61 391 GLU B N 1
ATOM 6795 C CA . GLU B 1 391 ? 59.980 51.887 88.576 1.00 29.85 391 GLU B CA 1
ATOM 6796 C C . GLU B 1 391 ? 58.507 51.497 88.647 1.00 28.76 391 GLU B C 1
ATOM 6797 O O . GLU B 1 391 ? 57.650 52.161 88.059 1.00 29.66 391 GLU B O 1
ATOM 6803 N N . LEU B 1 392 ? 58.213 50.419 89.363 1.00 27.43 392 LEU B N 1
ATOM 6804 C CA . LEU B 1 392 ? 56.832 49.974 89.513 1.00 28.41 392 LEU B CA 1
ATOM 6805 C C . LEU B 1 392 ? 55.977 51.106 90.053 1.00 28.63 392 LEU B C 1
ATOM 6806 O O . LEU B 1 392 ? 54.880 51.374 89.558 1.00 28.85 392 LEU B O 1
ATOM 6811 N N . TYR B 1 393 ? 56.489 51.760 91.086 1.00 28.22 393 TYR B N 1
ATOM 6812 C CA . TYR B 1 393 ? 55.769 52.841 91.720 1.00 28.17 393 TYR B CA 1
ATOM 6813 C C . TYR B 1 393 ? 55.588 53.984 90.738 1.00 29.55 393 TYR B C 1
ATOM 6814 O O . TYR B 1 393 ? 54.477 54.500 90.571 1.00 31.07 393 TYR B O 1
ATOM 6823 N N . ARG B 1 394 ? 56.684 54.374 90.091 1.00 29.93 394 ARG B N 1
ATOM 6824 C CA . ARG B 1 394 ? 56.670 55.461 89.116 1.00 29.80 394 ARG B CA 1
ATOM 6825 C C . ARG B 1 394 ? 55.578 55.242 88.069 1.00 29.38 394 ARG B C 1
ATOM 6826 O O . ARG B 1 394 ? 54.766 56.139 87.816 1.00 29.79 394 ARG B O 1
ATOM 6834 N N . ARG B 1 395 ? 55.550 54.051 87.469 1.00 26.29 395 ARG B N 1
ATOM 6835 C CA . ARG B 1 395 ? 54.548 53.750 86.447 1.00 26.65 395 ARG B CA 1
ATOM 6836 C C . ARG B 1 395 ? 53.134 53.850 87.000 1.00 26.21 395 ARG B C 1
ATOM 6837 O O . ARG B 1 395 ? 52.241 54.381 86.341 1.00 26.54 395 ARG B O 1
ATOM 6845 N N . ALA B 1 396 ? 52.933 53.333 88.208 1.00 26.61 396 ALA B N 1
ATOM 6846 C CA . ALA B 1 396 ? 51.619 53.372 88.835 1.00 26.79 396 ALA B CA 1
ATOM 6847 C C . ALA B 1 396 ? 51.231 54.817 89.138 1.00 27.17 396 ALA B C 1
ATOM 6848 O O . ALA B 1 396 ? 50.053 55.172 89.070 1.00 27.62 396 ALA B O 1
ATOM 6850 N N . LEU B 1 397 ? 52.213 55.652 89.474 1.00 27.33 397 LEU B N 1
ATOM 6851 C CA . LEU B 1 397 ? 51.917 57.055 89.739 1.00 29.50 397 LEU B CA 1
ATOM 6852 C C . LEU B 1 397 ? 51.500 57.691 88.419 1.00 30.43 397 LEU B C 1
ATOM 6853 O O . LEU B 1 397 ? 50.480 58.382 88.342 1.00 29.22 397 LEU B O 1
ATOM 6858 N N . ALA B 1 398 ? 52.294 57.444 87.378 1.00 30.04 398 ALA B N 1
ATOM 6859 C CA . ALA B 1 398 ? 52.007 57.994 86.058 1.00 30.31 398 ALA B CA 1
ATOM 6860 C C . ALA B 1 398 ? 50.607 57.581 85.636 1.00 29.82 398 ALA B C 1
ATOM 6861 O O . ALA B 1 398 ? 49.861 58.380 85.075 1.00 29.29 398 ALA B O 1
ATOM 6863 N N . PHE B 1 399 ? 50.246 56.334 85.920 1.00 30.01 399 PHE B N 1
ATOM 6864 C CA . PHE B 1 399 ? 48.924 55.845 85.563 1.00 29.36 399 PHE B CA 1
ATOM 6865 C C . PHE B 1 399 ? 47.849 56.618 86.316 1.00 31.06 399 PHE B C 1
ATOM 6866 O O . PHE B 1 399 ? 46.846 57.026 85.728 1.00 31.32 399 PHE B O 1
ATOM 6874 N N . ARG B 1 400 ? 48.058 56.820 87.617 1.00 31.10 400 ARG B N 1
ATOM 6875 C CA . ARG B 1 400 ? 47.077 57.532 88.427 1.00 30.27 400 ARG B CA 1
ATOM 6876 C C . ARG B 1 400 ? 46.895 58.970 87.949 1.00 31.03 400 ARG B C 1
ATOM 6877 O O . ARG B 1 400 ? 45.768 59.461 87.872 1.00 31.55 400 ARG B O 1
ATOM 6885 N N . GLU B 1 401 ? 47.999 59.642 87.634 1.00 29.92 401 GLU B N 1
ATOM 6886 C CA . GLU B 1 401 ? 47.937 61.016 87.147 1.00 29.96 401 GLU B CA 1
ATOM 6887 C C . GLU B 1 401 ? 47.110 61.047 85.859 1.00 30.96 401 GLU B C 1
ATOM 6888 O O . GLU B 1 401 ? 46.240 61.900 85.696 1.00 31.07 401 GLU B O 1
ATOM 6894 N N . ASP B 1 402 ? 47.377 60.099 84.959 1.00 31.20 402 ASP B N 1
ATOM 6895 C CA . ASP B 1 402 ? 46.671 60.003 83.681 1.00 30.70 402 ASP B CA 1
ATOM 6896 C C . ASP B 1 402 ? 45.211 59.603 83.851 1.00 32.33 402 ASP B C 1
ATOM 6897 O O . ASP B 1 402 ? 44.386 59.858 82.970 1.00 34.39 402 ASP B O 1
ATOM 6902 N N . HIS B 1 403 ? 44.884 58.979 84.977 1.00 31.81 403 HIS B N 1
ATOM 6903 C CA . HIS B 1 403 ? 43.514 58.547 85.214 1.00 31.47 403 HIS B CA 1
ATOM 6904 C C . HIS B 1 403 ? 42.847 59.271 86.363 1.00 32.99 403 HIS B C 1
ATOM 6905 O O . HIS B 1 403 ? 41.962 58.732 87.036 1.00 31.35 403 HIS B O 1
ATOM 6912 N N . THR B 1 404 ? 43.289 60.505 86.576 1.00 34.31 404 THR B N 1
ATOM 6913 C CA . THR B 1 404 ? 42.745 61.364 87.616 1.00 36.69 404 THR B CA 1
ATOM 6914 C C . THR B 1 404 ? 42.407 62.687 86.949 1.00 37.32 404 THR B C 1
ATOM 6915 O O . THR B 1 404 ? 43.196 63.214 86.163 1.00 36.79 404 THR B O 1
ATOM 6919 N N . ARG B 1 405 ? 41.242 63.233 87.263 1.00 38.85 405 ARG B N 1
ATOM 6920 C CA . ARG B 1 405 ? 40.838 64.476 86.629 1.00 41.27 405 ARG B CA 1
ATOM 6921 C C . ARG B 1 405 ? 39.920 65.354 87.476 1.00 41.48 405 ARG B C 1
ATOM 6922 O O . ARG B 1 405 ? 38.941 64.880 88.062 1.00 38.99 405 ARG B O 1
ATOM 6930 N N . LYS B 1 406 ? 40.258 66.639 87.548 1.00 43.20 406 LYS B N 1
ATOM 6931 C CA . LYS B 1 406 ? 39.446 67.598 88.286 1.00 45.41 406 LYS B CA 1
ATOM 6932 C C . LYS B 1 406 ? 38.265 67.950 87.398 1.00 45.38 406 LYS B C 1
ATOM 6933 O O . LYS B 1 406 ? 38.451 68.343 86.254 1.00 46.69 406 LYS B O 1
ATOM 6939 N N . VAL B 1 407 ? 37.051 67.805 87.913 1.00 46.22 407 VAL B N 1
ATOM 6940 C CA . VAL B 1 407 ? 35.872 68.111 87.120 1.00 46.42 407 VAL B CA 1
ATOM 6941 C C . VAL B 1 407 ? 34.983 69.163 87.780 1.00 48.05 407 VAL B C 1
ATOM 6942 O O . VAL B 1 407 ? 34.743 69.118 88.990 1.00 48.40 407 VAL B O 1
ATOM 6946 N N . ASP B 1 408 ? 34.496 70.109 86.976 1.00 49.25 408 ASP B N 1
ATOM 6947 C CA . ASP B 1 408 ? 33.629 71.178 87.472 1.00 49.00 408 ASP B CA 1
ATOM 6948 C C . ASP B 1 408 ? 32.193 71.048 86.984 1.00 48.65 408 ASP B C 1
ATOM 6949 O O . ASP B 1 408 ? 31.292 71.705 87.502 1.00 49.19 408 ASP B O 1
ATOM 6954 N N . THR B 1 409 ? 31.978 70.188 85.997 1.00 48.18 409 THR B N 1
ATOM 6955 C CA . THR B 1 409 ? 30.640 69.968 85.464 1.00 48.02 409 THR B CA 1
ATOM 6956 C C . THR B 1 409 ? 30.258 68.502 85.665 1.00 47.24 409 THR B C 1
ATOM 6957 O O . THR B 1 409 ? 31.127 67.631 85.706 1.00 46.84 409 THR B O 1
ATOM 6961 N N . TYR B 1 410 ? 28.966 68.225 85.802 1.00 46.08 410 TYR B N 1
ATOM 6962 C CA . TYR B 1 410 ? 28.525 66.851 85.996 1.00 46.82 410 TYR B CA 1
ATOM 6963 C C . TYR B 1 410 ? 28.762 66.048 84.718 1.00 48.94 410 TYR B C 1
ATOM 6964 O O . TYR B 1 410 ? 28.627 64.819 84.708 1.00 51.46 410 TYR B O 1
ATOM 6973 N N . GLU B 1 411 ? 29.118 66.751 83.644 1.00 48.50 411 GLU B N 1
ATOM 6974 C CA . GLU B 1 411 ? 29.393 66.113 82.361 1.00 48.88 411 GLU B CA 1
ATOM 6975 C C . GLU B 1 411 ? 30.822 65.591 82.384 1.00 47.86 411 GLU B C 1
ATOM 6976 O O . GLU B 1 411 ? 31.081 64.431 82.051 1.00 48.12 411 GLU B O 1
ATOM 6982 N N . ALA B 1 412 ? 31.748 66.460 82.775 1.00 45.92 412 ALA B N 1
ATOM 6983 C CA . ALA B 1 412 ? 33.147 66.084 82.855 1.00 45.70 412 ALA B CA 1
ATOM 6984 C C . ALA B 1 412 ? 33.306 65.002 83.926 1.00 45.62 412 ALA B C 1
ATOM 6985 O O . ALA B 1 412 ? 34.218 64.180 83.866 1.00 45.31 412 ALA B O 1
ATOM 6987 N N . PHE B 1 413 ? 32.405 65.011 84.902 1.00 44.69 413 PHE B N 1
ATOM 6988 C CA . PHE B 1 413 ? 32.423 64.034 85.982 1.00 43.36 413 PHE B CA 1
ATOM 6989 C C . PHE B 1 413 ? 32.131 62.650 85.407 1.00 43.63 413 PHE B C 1
ATOM 6990 O O . PHE B 1 413 ? 32.845 61.681 85.686 1.00 42.44 413 PHE B O 1
ATOM 6998 N N . LYS B 1 414 ? 31.084 62.569 84.590 1.00 43.48 414 LYS B N 1
ATOM 6999 C CA . LYS B 1 414 ? 30.687 61.304 83.987 1.00 42.94 414 LYS B CA 1
ATOM 7000 C C . LYS B 1 414 ? 31.773 60.740 83.081 1.00 41.53 414 LYS B C 1
ATOM 7001 O O . LYS B 1 414 ? 31.868 59.524 82.899 1.00 41.62 414 LYS B O 1
ATOM 7007 N N . GLU B 1 415 ? 32.589 61.620 82.514 1.00 40.45 415 GLU B N 1
ATOM 7008 C CA . GLU B 1 415 ? 33.682 61.180 81.653 1.00 40.59 415 GLU B CA 1
ATOM 7009 C C . GLU B 1 415 ? 34.817 60.627 82.514 1.00 39.11 415 GLU B C 1
ATOM 7010 O O . GLU B 1 415 ? 35.302 59.520 82.281 1.00 39.24 415 GLU B O 1
ATOM 7016 N N . ALA B 1 416 ? 35.229 61.412 83.508 1.00 37.22 416 ALA B N 1
ATOM 7017 C CA . ALA B 1 416 ? 36.324 61.048 84.398 1.00 36.68 416 ALA B CA 1
ATOM 7018 C C . ALA B 1 416 ? 36.130 59.740 85.161 1.00 36.16 416 ALA B C 1
ATOM 7019 O O . ALA B 1 416 ? 37.025 58.898 85.171 1.00 33.50 416 ALA B O 1
ATOM 7021 N N . VAL B 1 417 ? 34.968 59.571 85.791 1.00 37.30 417 VAL B N 1
ATOM 7022 C CA . VAL B 1 417 ? 34.687 58.366 86.568 1.00 39.34 417 VAL B CA 1
ATOM 7023 C C . VAL B 1 417 ? 34.578 57.130 85.689 1.00 40.59 417 VAL B C 1
ATOM 7024 O O . VAL B 1 417 ? 34.314 56.029 86.172 1.00 41.02 417 VAL B O 1
ATOM 7028 N N . GLN B 1 418 ? 34.779 57.321 84.393 1.00 41.37 418 GLN B N 1
ATOM 7029 C CA . GLN B 1 418 ? 34.720 56.226 83.437 1.00 41.46 418 GLN B CA 1
ATOM 7030 C C . GLN B 1 418 ? 36.144 55.751 83.189 1.00 40.75 418 GLN B C 1
ATOM 7031 O O . GLN B 1 418 ? 36.373 54.640 82.718 1.00 39.64 418 GLN B O 1
ATOM 7037 N N . GLU B 1 419 ? 37.093 56.615 83.522 1.00 41.07 419 GLU B N 1
ATOM 7038 C CA . GLU B 1 419 ? 38.508 56.349 83.321 1.00 42.26 419 GLU B CA 1
ATOM 7039 C C . GLU B 1 419 ? 39.245 56.128 84.642 1.00 41.11 419 GLU B C 1
ATOM 7040 O O . GLU B 1 419 ? 40.271 55.449 84.689 1.00 41.40 419 GLU B O 1
ATOM 7046 N N . GLY B 1 420 ? 38.725 56.717 85.712 1.00 39.19 420 GLY B N 1
ATOM 7047 C CA . GLY B 1 420 ? 39.370 56.577 86.998 1.00 35.68 420 GLY B CA 1
ATOM 7048 C C . GLY B 1 420 ? 38.858 57.564 88.020 1.00 34.74 420 GLY B C 1
ATOM 7049 O O . GLY B 1 420 ? 37.657 57.633 88.276 1.00 34.01 420 GLY B O 1
ATOM 7050 N N . PHE B 1 421 ? 39.773 58.333 88.600 1.00 34.39 421 PHE B N 1
ATOM 7051 C CA . PHE B 1 421 ? 39.437 59.311 89.628 1.00 33.78 421 PHE B CA 1
ATOM 7052 C C . PHE B 1 421 ? 38.845 60.626 89.123 1.00 34.86 421 PHE B C 1
ATOM 7053 O O . PHE B 1 421 ? 39.313 61.212 88.143 1.00 33.18 421 PHE B O 1
ATOM 7061 N N . ALA B 1 422 ? 37.815 61.085 89.827 1.00 36.02 422 ALA B N 1
ATOM 7062 C CA . ALA B 1 422 ? 37.160 62.348 89.525 1.00 35.58 422 ALA B CA 1
ATOM 7063 C C . ALA B 1 422 ? 37.246 63.223 90.769 1.00 35.90 422 ALA B C 1
ATOM 7064 O O . ALA B 1 422 ? 36.662 62.895 91.802 1.00 36.62 422 ALA B O 1
ATOM 7066 N N . LEU B 1 423 ? 37.993 64.319 90.670 1.00 34.49 423 LEU B N 1
ATOM 7067 C CA . LEU B 1 423 ? 38.144 65.268 91.764 1.00 35.42 423 LEU B CA 1
ATOM 7068 C C . LEU B 1 423 ? 37.096 66.380 91.631 1.00 37.54 423 LEU B C 1
ATOM 7069 O O . LEU B 1 423 ? 37.336 67.401 90.977 1.00 37.48 423 LEU B O 1
ATOM 7074 N N . ALA B 1 424 ? 35.941 66.183 92.262 1.00 38.57 424 ALA B N 1
ATOM 7075 C CA . ALA B 1 424 ? 34.853 67.153 92.201 1.00 39.63 424 ALA B CA 1
ATOM 7076 C C . ALA B 1 424 ? 34.382 67.681 93.559 1.00 41.43 424 ALA B C 1
ATOM 7077 O O . ALA B 1 424 ? 34.573 67.043 94.601 1.00 41.11 424 ALA B O 1
ATOM 7079 N N . PHE B 1 425 ? 33.764 68.860 93.527 1.00 41.37 425 PHE B N 1
ATOM 7080 C CA . PHE B 1 425 ? 33.216 69.484 94.724 1.00 39.52 425 PHE B CA 1
ATOM 7081 C C . PHE B 1 425 ? 31.908 68.762 95.000 1.00 40.78 425 PHE B C 1
ATOM 7082 O O . PHE B 1 425 ? 31.264 68.260 94.075 1.00 40.25 425 PHE B O 1
ATOM 7090 N N . HIS B 1 426 ? 31.518 68.692 96.267 1.00 41.85 426 HIS B N 1
ATOM 7091 C CA . HIS B 1 426 ? 30.248 68.076 96.610 1.00 43.47 426 HIS B CA 1
ATOM 7092 C C . HIS B 1 426 ? 29.625 68.812 97.788 1.00 46.22 426 HIS B C 1
ATOM 7093 O O . HIS B 1 426 ? 30.326 69.277 98.688 1.00 46.84 426 HIS B O 1
ATOM 7100 N N . CYS B 1 427 ? 28.302 68.920 97.762 1.00 48.56 427 CYS B N 1
ATOM 7101 C CA . CYS B 1 427 ? 27.545 69.626 98.790 1.00 50.86 427 CYS B CA 1
ATOM 7102 C C . CYS B 1 427 ? 27.666 69.028 100.193 1.00 52.26 427 CYS B C 1
ATOM 7103 O O . CYS B 1 427 ? 27.600 69.751 101.191 1.00 52.67 427 CYS B O 1
ATOM 7106 N N . GLY B 1 428 ? 27.836 67.712 100.264 1.00 52.63 428 GLY B N 1
ATOM 7107 C CA . GLY B 1 428 ? 27.957 67.047 101.549 1.00 52.24 428 GLY B CA 1
ATOM 7108 C C . GLY B 1 428 ? 26.678 66.355 101.992 1.00 52.96 428 GLY B C 1
ATOM 7109 O O . GLY B 1 428 ? 26.645 65.725 103.050 1.00 53.09 428 GLY B O 1
ATOM 7110 N N . ASP B 1 429 ? 25.626 66.463 101.185 1.00 53.13 429 ASP B N 1
ATOM 7111 C CA . ASP B 1 429 ? 24.335 65.851 101.498 1.00 53.22 429 ASP B CA 1
ATOM 7112 C C . ASP B 1 429 ? 24.300 64.379 101.089 1.00 53.06 429 ASP B C 1
ATOM 7113 O O . ASP B 1 429 ? 24.532 64.046 99.926 1.00 52.95 429 ASP B O 1
ATOM 7118 N N . LYS B 1 430 ? 24.004 63.502 102.045 1.00 52.18 430 LYS B N 1
ATOM 7119 C CA . LYS B 1 430 ? 23.940 62.070 101.761 1.00 52.37 430 LYS B CA 1
ATOM 7120 C C . LYS B 1 430 ? 23.021 61.782 100.584 1.00 52.08 430 LYS B C 1
ATOM 7121 O O . LYS B 1 430 ? 23.320 60.939 99.742 1.00 52.35 430 LYS B O 1
ATOM 7127 N N . ALA B 1 431 ? 21.894 62.484 100.544 1.00 51.96 431 ALA B N 1
ATOM 7128 C CA . ALA B 1 431 ? 20.908 62.310 99.484 1.00 50.85 431 ALA B CA 1
ATOM 7129 C C . ALA B 1 431 ? 21.504 62.601 98.112 1.00 49.19 431 ALA B C 1
ATOM 7130 O O . ALA B 1 431 ? 21.315 61.835 97.169 1.00 48.23 431 ALA B O 1
ATOM 7132 N N . CYS B 1 432 ? 22.222 63.711 98.002 1.00 48.41 432 CYS B N 1
ATOM 7133 C CA . CYS B 1 432 ? 22.833 64.073 96.733 1.00 49.20 432 CYS B CA 1
ATOM 7134 C C . CYS B 1 432 ? 23.914 63.060 96.375 1.00 50.16 432 CYS B C 1
ATOM 7135 O O . CYS B 1 432 ? 24.099 62.721 95.206 1.00 50.47 432 CYS B O 1
ATOM 7138 N N . GLU B 1 433 ? 24.615 62.566 97.393 1.00 50.57 433 GLU B N 1
ATOM 7139 C CA . GLU B 1 433 ? 25.678 61.593 97.187 1.00 49.56 433 GLU B CA 1
ATOM 7140 C C . GLU B 1 433 ? 25.143 60.257 96.684 1.00 49.07 433 GLU B C 1
ATOM 7141 O O . GLU B 1 433 ? 25.724 59.654 95.786 1.00 49.20 433 GLU B O 1
ATOM 7147 N N . ARG B 1 434 ? 24.044 59.783 97.259 1.00 49.41 434 ARG B N 1
ATOM 7148 C CA . ARG B 1 434 ? 23.486 58.514 96.816 1.00 51.23 434 ARG B CA 1
ATOM 7149 C C . ARG B 1 434 ? 22.935 58.657 95.405 1.00 51.40 434 ARG B C 1
ATOM 7150 O O . ARG B 1 434 ? 22.894 57.690 94.643 1.00 50.80 434 ARG B O 1
ATOM 7158 N N . LEU B 1 435 ? 22.525 59.872 95.054 1.00 51.39 435 LEU B N 1
ATOM 7159 C CA . LEU B 1 435 ? 21.999 60.128 93.721 1.00 51.75 435 LEU B CA 1
ATOM 7160 C C . LEU B 1 435 ? 23.101 59.940 92.682 1.00 50.56 435 LEU B C 1
ATOM 7161 O O . LEU B 1 435 ? 22.919 59.232 91.689 1.00 50.68 435 LEU B O 1
ATOM 7166 N N . ILE B 1 436 ? 24.246 60.576 92.915 1.00 48.35 436 ILE B N 1
ATOM 7167 C CA . ILE B 1 436 ? 25.373 60.456 92.002 1.00 45.88 436 ILE B CA 1
ATOM 7168 C C . ILE B 1 436 ? 25.712 58.989 91.790 1.00 45.55 436 ILE B C 1
ATOM 7169 O O . ILE B 1 436 ? 26.063 58.581 90.683 1.00 45.36 436 ILE B O 1
ATOM 7174 N N . GLN B 1 437 ? 25.596 58.196 92.851 1.00 44.98 437 GLN B N 1
ATOM 7175 C CA . GLN B 1 437 ? 25.902 56.774 92.761 1.00 46.21 437 GLN B CA 1
ATOM 7176 C C . GLN B 1 437 ? 24.871 56.048 91.895 1.00 47.72 437 GLN B C 1
ATOM 7177 O O . GLN B 1 437 ? 25.219 55.246 91.027 1.00 47.21 437 GLN B O 1
ATOM 7183 N N . GLU B 1 438 ? 23.599 56.331 92.137 1.00 49.11 438 GLU B N 1
ATOM 7184 C CA . GLU B 1 438 ? 22.529 55.709 91.372 1.00 51.11 438 GLU B CA 1
ATOM 7185 C C . GLU B 1 438 ? 22.617 56.088 89.891 1.00 50.68 438 GLU B C 1
ATOM 7186 O O . GLU B 1 438 ? 22.300 55.285 89.014 1.00 49.78 438 GLU B O 1
ATOM 7192 N N . GLU B 1 439 ? 23.070 57.306 89.619 1.00 49.97 439 GLU B N 1
ATOM 7193 C CA . GLU B 1 439 ? 23.180 57.786 88.247 1.00 50.14 439 GLU B CA 1
ATOM 7194 C C . GLU B 1 439 ? 24.467 57.405 87.522 1.00 49.58 439 GLU B C 1
ATOM 7195 O O . GLU B 1 439 ? 24.452 57.195 86.309 1.00 50.55 439 GLU B O 1
ATOM 7201 N N . THR B 1 440 ? 25.575 57.302 88.250 1.00 47.68 440 THR B N 1
ATOM 7202 C CA . THR B 1 440 ? 26.847 56.970 87.619 1.00 46.04 440 THR B CA 1
ATOM 7203 C C . THR B 1 440 ? 27.512 55.700 88.150 1.00 45.80 440 THR B C 1
ATOM 7204 O O . THR B 1 440 ? 28.472 55.213 87.557 1.00 46.11 440 THR B O 1
ATOM 7208 N N . THR B 1 441 ? 26.992 55.171 89.255 1.00 43.76 441 THR B N 1
ATOM 7209 C CA . THR B 1 441 ? 27.537 53.986 89.923 1.00 41.37 441 THR B CA 1
ATOM 7210 C C . THR B 1 441 ? 28.832 54.351 90.653 1.00 39.53 441 THR B C 1
ATOM 7211 O O . THR B 1 441 ? 29.392 53.538 91.390 1.00 39.92 441 THR B O 1
ATOM 7215 N N . ALA B 1 442 ? 29.302 55.580 90.453 1.00 36.34 442 ALA B N 1
ATOM 7216 C CA . ALA B 1 442 ? 30.519 56.043 91.113 1.00 35.40 442 ALA B CA 1
ATOM 7217 C C . ALA B 1 442 ? 30.198 56.453 92.548 1.00 36.10 442 ALA B C 1
ATOM 7218 O O . ALA B 1 442 ? 29.135 57.024 92.822 1.00 35.15 442 ALA B O 1
ATOM 7220 N N . THR B 1 443 ? 31.130 56.164 93.453 1.00 34.48 443 THR B N 1
ATOM 7221 C CA . THR B 1 443 ? 30.975 56.501 94.858 1.00 32.08 443 THR B CA 1
ATOM 7222 C C . THR B 1 443 ? 32.076 57.450 95.273 1.00 32.22 443 THR B C 1
ATOM 7223 O O . THR B 1 443 ? 33.055 57.645 94.545 1.00 32.63 443 THR B O 1
ATOM 7227 N N . THR B 1 444 ? 31.903 58.061 96.441 1.00 32.15 444 THR B N 1
ATOM 7228 C CA . THR B 1 444 ? 32.930 58.939 96.985 1.00 32.06 444 THR B CA 1
ATOM 7229 C C . THR B 1 444 ? 33.936 57.930 97.529 1.00 30.61 444 THR B C 1
ATOM 7230 O O . THR B 1 444 ? 33.538 56.899 98.072 1.00 29.44 444 THR B O 1
ATOM 7234 N N . ARG B 1 445 ? 35.226 58.193 97.365 1.00 29.77 445 ARG B N 1
ATOM 7235 C CA . ARG B 1 445 ? 36.222 57.270 97.885 1.00 29.02 445 ARG B CA 1
ATOM 7236 C C . ARG B 1 445 ? 36.736 57.821 99.200 1.00 30.55 445 ARG B C 1
ATOM 7237 O O . ARG B 1 445 ? 36.791 57.104 100.196 1.00 32.42 445 ARG B O 1
ATOM 7245 N N . CYS B 1 446 ? 37.084 59.104 99.213 1.00 31.11 446 CYS B N 1
ATOM 7246 C CA . CYS B 1 446 ? 37.568 59.734 100.432 1.00 30.67 446 CYS B CA 1
ATOM 7247 C C . CYS B 1 446 ? 37.775 61.227 100.246 1.00 32.21 446 CYS B C 1
ATOM 7248 O O . CYS B 1 446 ? 37.936 61.709 99.120 1.00 32.58 446 CYS B O 1
ATOM 7251 N N . VAL B 1 447 ? 37.757 61.951 101.363 1.00 31.86 447 VAL B N 1
ATOM 7252 C CA . VAL B 1 447 ? 38.023 63.381 101.363 1.00 32.17 447 VAL B CA 1
ATOM 7253 C C . VAL B 1 447 ? 39.482 63.347 101.771 1.00 34.02 447 VAL B C 1
ATOM 7254 O O . VAL B 1 447 ? 39.799 63.142 102.940 1.00 34.09 447 VAL B O 1
ATOM 7258 N N . PRO B 1 448 ? 40.393 63.526 100.809 1.00 37.38 448 PRO B N 1
ATOM 7259 C CA . PRO B 1 448 ? 41.835 63.503 101.069 1.00 39.38 448 PRO B CA 1
ATOM 7260 C C . PRO B 1 448 ? 42.353 64.489 102.102 1.00 42.28 448 PRO B C 1
ATOM 7261 O O . PRO B 1 448 ? 42.038 65.679 102.057 1.00 43.73 448 PRO B O 1
ATOM 7265 N N . PHE B 1 449 ? 43.160 63.975 103.029 1.00 44.58 449 PHE B N 1
ATOM 7266 C CA . PHE B 1 449 ? 43.759 64.789 104.080 1.00 47.05 449 PHE B CA 1
ATOM 7267 C C . PHE B 1 449 ? 44.544 65.934 103.449 1.00 49.70 449 PHE B C 1
ATOM 7268 O O . PHE B 1 449 ? 44.305 67.101 103.748 1.00 50.84 449 PHE B O 1
ATOM 7276 N N . GLU B 1 450 ? 45.488 65.591 102.581 1.00 53.05 450 GLU B N 1
ATOM 7277 C CA . GLU B 1 450 ? 46.316 66.591 101.916 1.00 57.62 450 GLU B CA 1
ATOM 7278 C C . GLU B 1 450 ? 45.790 66.928 100.525 1.00 58.63 450 GLU B C 1
ATOM 7279 O O . GLU B 1 450 ? 46.295 66.442 99.516 1.00 59.50 450 GLU B O 1
ATOM 7285 N N . ALA B 1 451 ? 44.764 67.763 100.479 1.00 59.94 451 ALA B N 1
ATOM 7286 C CA . ALA B 1 451 ? 44.173 68.158 99.216 1.00 61.11 451 ALA B CA 1
ATOM 7287 C C . ALA B 1 451 ? 44.088 69.668 99.172 1.00 62.19 451 ALA B C 1
ATOM 7288 O O . ALA B 1 451 ? 43.623 70.297 100.122 1.00 63.03 451 ALA B O 1
ATOM 7290 N N . GLU B 1 452 ? 44.549 70.246 98.071 1.00 63.29 452 GLU B N 1
ATOM 7291 C CA . GLU B 1 452 ? 44.522 71.689 97.893 1.00 63.98 452 GLU B CA 1
ATOM 7292 C C . GLU B 1 452 ? 43.174 72.273 98.322 1.00 62.91 452 GLU B C 1
ATOM 7293 O O . GLU B 1 452 ? 42.120 71.878 97.814 1.00 62.51 452 GLU B O 1
ATOM 7299 N N . PRO B 1 453 ? 43.196 73.220 99.271 1.00 61.89 453 PRO B N 1
ATOM 7300 C CA . PRO B 1 453 ? 41.978 73.864 99.774 1.00 60.85 453 PRO B CA 1
ATOM 7301 C C . PRO B 1 453 ? 41.240 74.591 98.656 1.00 60.30 453 PRO B C 1
ATOM 7302 O O . PRO B 1 453 ? 41.799 75.468 97.997 1.00 60.12 453 PRO B O 1
ATOM 7306 N N . GLU B 1 454 ? 39.984 74.216 98.443 1.00 59.81 454 GLU B N 1
ATOM 7307 C CA . GLU B 1 454 ? 39.171 74.818 97.393 1.00 58.87 454 GLU B CA 1
ATOM 7308 C C . GLU B 1 454 ? 37.710 74.916 97.784 1.00 57.51 454 GLU B C 1
ATOM 7309 O O . GLU B 1 454 ? 37.175 74.076 98.508 1.00 56.86 454 GLU B O 1
ATOM 7315 N N . GLU B 1 455 ? 37.063 75.954 97.278 1.00 56.80 455 GLU B N 1
ATOM 7316 C CA . GLU B 1 455 ? 35.656 76.167 97.542 1.00 54.73 455 GLU B CA 1
ATOM 7317 C C . GLU B 1 455 ? 34.975 76.244 96.182 1.00 52.75 455 GLU B C 1
ATOM 7318 O O . GLU B 1 455 ? 35.555 76.748 95.218 1.00 51.64 455 GLU B O 1
ATOM 7324 N N . GLY B 1 456 ? 33.757 75.732 96.097 1.00 50.57 456 GLY B N 1
ATOM 7325 C CA . GLY B 1 456 ? 33.052 75.766 94.834 1.00 49.87 456 GLY B CA 1
ATOM 7326 C C . GLY B 1 456 ? 31.612 75.347 94.996 1.00 50.27 456 GLY B C 1
ATOM 7327 O O . GLY B 1 456 ? 30.967 75.686 95.990 1.00 50.80 456 GLY B O 1
ATOM 7328 N N . PHE B 1 457 ? 31.106 74.595 94.025 1.00 49.92 457 PHE B N 1
ATOM 7329 C CA . PHE B 1 457 ? 29.726 74.147 94.064 1.00 50.43 457 PHE B CA 1
ATOM 7330 C C . PHE B 1 457 ? 29.619 72.689 93.664 1.00 51.17 457 PHE B C 1
ATOM 7331 O O . PHE B 1 457 ? 30.348 72.213 92.795 1.00 50.70 457 PHE B O 1
ATOM 7339 N N . CYS B 1 458 ? 28.704 71.981 94.316 1.00 51.87 458 CYS B N 1
ATOM 7340 C CA . CYS B 1 458 ? 28.505 70.573 94.051 1.00 52.75 458 CYS B CA 1
ATOM 7341 C C . CYS B 1 458 ? 28.446 70.293 92.555 1.00 54.93 458 CYS B C 1
ATOM 7342 O O . CYS B 1 458 ? 27.684 70.930 91.818 1.00 55.50 458 CYS B O 1
ATOM 7345 N N . VAL B 1 459 ? 29.253 69.329 92.120 1.00 54.57 459 VAL B N 1
ATOM 7346 C CA . VAL B 1 459 ? 29.323 68.949 90.718 1.00 52.60 459 VAL B CA 1
ATOM 7347 C C . VAL B 1 459 ? 27.957 68.509 90.184 1.00 52.62 459 VAL B C 1
ATOM 7348 O O . VAL B 1 459 ? 27.720 68.544 88.977 1.00 52.72 459 VAL B O 1
ATOM 7352 N N . ARG B 1 460 ? 27.051 68.112 91.071 1.00 52.55 460 ARG B N 1
ATOM 7353 C CA . ARG B 1 460 ? 25.736 67.672 90.618 1.00 54.36 460 ARG B CA 1
ATOM 7354 C C . ARG B 1 460 ? 24.575 68.602 90.929 1.00 54.72 460 ARG B C 1
ATOM 7355 O O . ARG B 1 460 ? 23.865 69.025 90.020 1.00 55.53 460 ARG B O 1
ATOM 7363 N N . CYS B 1 461 ? 24.367 68.910 92.203 1.00 54.42 461 CYS B N 1
ATOM 7364 C CA . CYS B 1 461 ? 23.251 69.769 92.580 1.00 54.84 461 CYS B CA 1
ATOM 7365 C C . CYS B 1 461 ? 23.577 71.263 92.532 1.00 54.37 461 CYS B C 1
ATOM 7366 O O . CYS B 1 461 ? 22.676 72.099 92.527 1.00 53.71 461 CYS B O 1
ATOM 7369 N N . GLY B 1 462 ? 24.860 71.599 92.501 1.00 55.00 462 GLY B N 1
ATOM 7370 C CA . GLY B 1 462 ? 25.239 72.999 92.437 1.00 55.56 462 GLY B CA 1
ATOM 7371 C C . GLY B 1 462 ? 25.344 73.743 93.759 1.00 56.79 462 GLY B C 1
ATOM 7372 O O . GLY B 1 462 ? 25.968 74.804 93.813 1.00 56.00 462 GLY B O 1
ATOM 7373 N N . ARG B 1 463 ? 24.742 73.214 94.823 1.00 57.44 463 ARG B N 1
ATOM 7374 C CA . ARG B 1 463 ? 24.807 73.880 96.124 1.00 58.64 463 ARG B CA 1
ATOM 7375 C C . ARG B 1 463 ? 26.258 74.082 96.551 1.00 58.52 463 ARG B C 1
ATOM 7376 O O . ARG B 1 463 ? 27.153 73.384 96.077 1.00 59.33 463 ARG B O 1
ATOM 7384 N N . PRO B 1 464 ? 26.512 75.051 97.444 1.00 57.99 464 PRO B N 1
ATOM 7385 C CA . PRO B 1 464 ? 27.876 75.323 97.912 1.00 57.76 464 PRO B CA 1
ATOM 7386 C C . PRO B 1 464 ? 28.626 74.065 98.357 1.00 56.84 464 PRO B C 1
ATOM 7387 O O . PRO B 1 464 ? 28.071 73.193 99.028 1.00 57.62 464 PRO B O 1
ATOM 7391 N N . SER B 1 465 ? 29.896 73.986 97.981 1.00 55.36 465 SER B N 1
ATOM 7392 C CA . SER B 1 465 ? 30.729 72.836 98.307 1.00 54.51 465 SER B CA 1
ATOM 7393 C C . SER B 1 465 ? 31.121 72.761 99.773 1.00 53.41 465 SER B C 1
ATOM 7394 O O . SER B 1 465 ? 31.354 73.783 100.418 1.00 54.94 465 SER B O 1
ATOM 7397 N N . ALA B 1 466 ? 31.208 71.540 100.289 1.00 51.15 466 ALA B N 1
ATOM 7398 C CA . ALA B 1 466 ? 31.609 71.316 101.672 1.00 47.96 466 ALA B CA 1
ATOM 7399 C C . ALA B 1 466 ? 33.051 70.805 101.686 1.00 46.00 466 ALA B C 1
ATOM 7400 O O . ALA B 1 466 ? 33.749 70.851 100.664 1.00 45.37 466 ALA B O 1
ATOM 7402 N N . TYR B 1 467 ? 33.495 70.346 102.854 1.00 43.41 467 TYR B N 1
ATOM 7403 C CA . TYR B 1 467 ? 34.830 69.775 103.015 1.00 40.29 467 TYR B CA 1
ATOM 7404 C C . TYR B 1 467 ? 36.003 70.711 102.758 1.00 39.37 467 TYR B C 1
ATOM 7405 O O . TYR B 1 467 ? 37.146 70.367 103.058 1.00 40.11 467 TYR B O 1
ATOM 7414 N N . GLY B 1 468 ? 35.733 71.883 102.197 1.00 38.62 468 GLY B N 1
ATOM 7415 C CA . GLY B 1 468 ? 36.804 72.827 101.922 1.00 36.85 468 GLY B CA 1
ATOM 7416 C C . GLY B 1 468 ? 37.784 72.330 100.877 1.00 37.59 468 GLY B C 1
ATOM 7417 O O . GLY B 1 468 ? 38.886 72.874 100.727 1.00 37.30 468 GLY B O 1
ATOM 7418 N N . LYS B 1 469 ? 37.390 71.292 100.146 1.00 37.75 469 LYS B N 1
ATOM 7419 C CA . LYS B 1 469 ? 38.251 70.730 99.108 1.00 38.06 469 LYS B CA 1
ATOM 7420 C C . LYS B 1 469 ? 37.444 69.781 98.223 1.00 37.41 469 LYS B C 1
ATOM 7421 O O . LYS B 1 469 ? 36.314 69.426 98.559 1.00 36.47 469 LYS B O 1
ATOM 7427 N N . ARG B 1 470 ? 38.024 69.382 97.091 1.00 38.09 470 ARG B N 1
ATOM 7428 C CA . ARG B 1 470 ? 37.363 68.450 96.172 1.00 36.35 470 ARG B CA 1
ATOM 7429 C C . ARG B 1 470 ? 37.410 67.041 96.762 1.00 34.94 470 ARG B C 1
ATOM 7430 O O . ARG B 1 470 ? 38.383 66.665 97.412 1.00 33.86 470 ARG B O 1
ATOM 7438 N N . VAL B 1 471 ? 36.349 66.273 96.538 1.00 34.31 471 VAL B N 1
ATOM 7439 C CA . VAL B 1 471 ? 36.249 64.901 97.025 1.00 33.37 471 VAL B CA 1
ATOM 7440 C C . VAL B 1 471 ? 36.664 63.925 95.916 1.00 35.15 471 VAL B C 1
ATOM 7441 O O . VAL B 1 471 ? 36.392 64.168 94.738 1.00 36.90 471 VAL B O 1
ATOM 7445 N N . VAL B 1 472 ? 37.318 62.824 96.279 1.00 33.36 472 VAL B N 1
ATOM 7446 C CA . VAL B 1 472 ? 37.712 61.841 95.275 1.00 29.01 472 VAL B CA 1
ATOM 7447 C C . VAL B 1 472 ? 36.532 60.909 94.999 1.00 29.05 472 VAL B C 1
ATOM 7448 O O . VAL B 1 472 ? 35.981 60.309 95.924 1.00 27.63 472 VAL B O 1
ATOM 7452 N N . PHE B 1 473 ? 36.135 60.815 93.732 1.00 28.31 473 PHE B N 1
ATOM 7453 C CA . PHE B 1 473 ? 35.041 59.939 93.314 1.00 27.24 473 PHE B CA 1
ATOM 7454 C C . PHE B 1 473 ? 35.610 58.944 92.311 1.00 28.08 473 PHE B C 1
ATOM 7455 O O . PHE B 1 473 ? 36.621 59.218 91.657 1.00 26.53 473 PHE B O 1
ATOM 7463 N N . ALA B 1 474 ? 34.945 57.804 92.171 1.00 27.90 474 ALA B N 1
ATOM 7464 C CA . ALA B 1 474 ? 35.382 56.791 91.227 1.00 28.45 474 ALA B CA 1
ATOM 7465 C C . ALA B 1 474 ? 34.450 55.605 91.298 1.00 29.88 474 ALA B C 1
ATOM 7466 O O . ALA B 1 474 ? 33.651 55.494 92.226 1.00 30.38 474 ALA B O 1
ATOM 7468 N N . LYS B 1 475 ? 34.520 54.743 90.290 1.00 30.83 475 LYS B N 1
ATOM 7469 C CA . LYS B 1 475 ? 33.740 53.522 90.308 1.00 31.16 475 LYS B CA 1
ATOM 7470 C C . LYS B 1 475 ? 34.668 52.654 91.144 1.00 31.24 475 LYS B C 1
ATOM 7471 O O . LYS B 1 475 ? 35.890 52.712 90.973 1.00 30.11 475 LYS B O 1
ATOM 7477 N N . ALA B 1 476 ? 34.118 51.857 92.049 1.00 31.50 476 ALA B N 1
ATOM 7478 C CA . ALA B 1 476 ? 34.987 51.064 92.893 1.00 31.60 476 ALA B CA 1
ATOM 7479 C C . ALA B 1 476 ? 34.597 49.619 93.119 1.00 31.12 476 ALA B C 1
ATOM 7480 O O . ALA B 1 476 ? 33.451 49.215 92.919 1.00 31.01 476 ALA B O 1
ATOM 7482 N N . TYR B 1 477 ? 35.594 48.845 93.533 1.00 30.26 477 TYR B N 1
ATOM 7483 C CA . TYR B 1 477 ? 35.424 47.441 93.850 1.00 29.39 477 TYR B CA 1
ATOM 7484 C C . TYR B 1 477 ? 34.752 47.360 95.217 1.00 29.13 477 TYR B C 1
ATOM 7485 O O . TYR B 1 477 ? 34.117 46.329 95.519 1.00 29.21 477 TYR B O 1
ATOM 7495 N N . LYS C 1 5 ? 75.788 72.269 17.537 1.00 55.95 5 LYS C N 1
ATOM 7496 C CA . LYS C 1 5 ? 74.836 73.119 16.759 1.00 56.27 5 LYS C CA 1
ATOM 7497 C C . LYS C 1 5 ? 74.035 74.027 17.694 1.00 53.44 5 LYS C C 1
ATOM 7498 O O . LYS C 1 5 ? 73.396 73.554 18.640 1.00 53.16 5 LYS C O 1
ATOM 7504 N N . GLY C 1 6 ? 74.071 75.329 17.422 1.00 50.24 6 GLY C N 1
ATOM 7505 C CA . GLY C 1 6 ? 73.350 76.286 18.250 1.00 46.38 6 GLY C CA 1
ATOM 7506 C C . GLY C 1 6 ? 71.834 76.145 18.245 1.00 42.57 6 GLY C C 1
ATOM 7507 O O . GLY C 1 6 ? 71.259 75.398 17.445 1.00 42.74 6 GLY C O 1
ATOM 7508 N N . LEU C 1 7 ? 71.185 76.868 19.150 1.00 38.96 7 LEU C N 1
ATOM 7509 C CA . LEU C 1 7 ? 69.729 76.840 19.265 1.00 35.09 7 LEU C CA 1
ATOM 7510 C C . LEU C 1 7 ? 69.052 77.551 18.103 1.00 31.99 7 LEU C C 1
ATOM 7511 O O . LEU C 1 7 ? 69.522 78.586 17.645 1.00 31.69 7 LEU C O 1
ATOM 7516 N N . THR C 1 8 ? 67.945 76.993 17.630 1.00 30.26 8 THR C N 1
ATOM 7517 C CA . THR C 1 8 ? 67.206 77.619 16.548 1.00 30.29 8 THR C CA 1
ATOM 7518 C C . THR C 1 8 ? 66.643 78.910 17.127 1.00 30.56 8 THR C C 1
ATOM 7519 O O . THR C 1 8 ? 66.046 78.900 18.198 1.00 31.64 8 THR C O 1
ATOM 7523 N N . PRO C 1 9 ? 66.842 80.043 16.438 1.00 30.46 9 PRO C N 1
ATOM 7524 C CA . PRO C 1 9 ? 66.322 81.317 16.941 1.00 28.74 9 PRO C CA 1
ATOM 7525 C C . PRO C 1 9 ? 64.799 81.302 17.057 1.00 28.68 9 PRO C C 1
ATOM 7526 O O . PRO C 1 9 ? 64.118 80.703 16.224 1.00 29.44 9 PRO C O 1
ATOM 7530 N N . GLN C 1 10 ? 64.274 81.969 18.082 1.00 28.63 10 GLN C N 1
ATOM 7531 C CA . GLN C 1 10 ? 62.829 82.048 18.303 1.00 28.85 10 GLN C CA 1
ATOM 7532 C C . GLN C 1 10 ? 62.122 82.683 17.112 1.00 30.18 10 GLN C C 1
ATOM 7533 O O . GLN C 1 10 ? 60.975 82.349 16.809 1.00 32.27 10 GLN C O 1
ATOM 7539 N N . SER C 1 11 ? 62.810 83.607 16.449 1.00 30.64 11 SER C N 1
ATOM 7540 C CA . SER C 1 11 ? 62.260 84.303 15.291 1.00 31.63 11 SER C CA 1
ATOM 7541 C C . SER C 1 11 ? 62.118 83.358 14.106 1.00 32.26 11 SER C C 1
ATOM 7542 O O . SER C 1 11 ? 61.234 83.528 13.270 1.00 33.47 11 SER C O 1
ATOM 7545 N N . GLN C 1 12 ? 62.991 82.359 14.040 1.00 32.28 12 GLN C N 1
ATOM 7546 C CA . GLN C 1 12 ? 62.969 81.398 12.947 1.00 32.48 12 GLN C CA 1
ATOM 7547 C C . GLN C 1 12 ? 61.887 80.342 13.165 1.00 33.08 12 GLN C C 1
ATOM 7548 O O . GLN C 1 12 ? 61.001 80.178 12.329 1.00 35.26 12 GLN C O 1
ATOM 7554 N N . ASP C 1 13 ? 61.947 79.634 14.289 1.00 31.87 13 ASP C N 1
ATOM 7555 C CA . ASP C 1 13 ? 60.945 78.615 14.589 1.00 29.39 13 ASP C CA 1
ATOM 7556 C C . ASP C 1 13 ? 60.832 78.459 16.108 1.00 28.25 13 ASP C C 1
ATOM 7557 O O . ASP C 1 13 ? 61.595 77.720 16.733 1.00 29.16 13 ASP C O 1
ATOM 7562 N N . PHE C 1 14 ? 59.870 79.169 16.688 1.00 27.26 14 PHE C N 1
ATOM 7563 C CA . PHE C 1 14 ? 59.634 79.146 18.126 1.00 26.91 14 PHE C CA 1
ATOM 7564 C C . PHE C 1 14 ? 59.388 77.733 18.648 1.00 27.44 14 PHE C C 1
ATOM 7565 O O . PHE C 1 14 ? 59.947 77.339 19.677 1.00 28.28 14 PHE C O 1
ATOM 7573 N N . SER C 1 15 ? 58.553 76.974 17.943 1.00 25.06 15 SER C N 1
ATOM 7574 C CA . SER C 1 15 ? 58.245 75.606 18.350 1.00 25.17 15 SER C CA 1
ATOM 7575 C C . SER C 1 15 ? 59.497 74.753 18.444 1.00 23.82 15 SER C C 1
ATOM 7576 O O . SER C 1 15 ? 59.679 73.998 19.395 1.00 26.21 15 SER C O 1
ATOM 7579 N N . GLU C 1 16 ? 60.353 74.867 17.442 1.00 23.23 16 GLU C N 1
ATOM 7580 C CA . GLU C 1 16 ? 61.583 74.103 17.419 1.00 23.18 16 GLU C CA 1
ATOM 7581 C C . GLU C 1 16 ? 62.508 74.622 18.517 1.00 22.62 16 GLU C C 1
ATOM 7582 O O . GLU C 1 16 ? 63.187 73.845 19.189 1.00 23.17 16 GLU C O 1
ATOM 7588 N N . TRP C 1 17 ? 62.529 75.938 18.698 1.00 20.90 17 TRP C N 1
ATOM 7589 C CA . TRP C 1 17 ? 63.360 76.545 19.733 1.00 21.75 17 TRP C CA 1
ATOM 7590 C C . TRP C 1 17 ? 62.980 75.954 21.092 1.00 21.79 17 TRP C C 1
ATOM 7591 O O . TRP C 1 17 ? 63.837 75.601 21.904 1.00 20.50 17 TRP C O 1
ATOM 7602 N N . TYR C 1 18 ? 61.678 75.863 21.324 1.00 20.93 18 TYR C N 1
ATOM 7603 C CA . TYR C 1 18 ? 61.147 75.328 22.566 1.00 23.38 18 TYR C CA 1
ATOM 7604 C C . TYR C 1 18 ? 61.608 73.890 22.810 1.00 24.87 18 TYR C C 1
ATOM 7605 O O . TYR C 1 18 ? 62.117 73.557 23.886 1.00 23.71 18 TYR C O 1
ATOM 7614 N N . LEU C 1 19 ? 61.424 73.040 21.808 1.00 24.70 19 LEU C N 1
ATOM 7615 C CA . LEU C 1 19 ? 61.834 71.649 21.923 1.00 26.43 19 LEU C CA 1
ATOM 7616 C C . LEU C 1 19 ? 63.341 71.520 22.160 1.00 25.67 19 LEU C C 1
ATOM 7617 O O . LEU C 1 19 ? 63.783 70.697 22.965 1.00 25.97 19 LEU C O 1
ATOM 7622 N N . GLU C 1 20 ? 64.127 72.341 21.474 1.00 24.72 20 GLU C N 1
ATOM 7623 C CA . GLU C 1 20 ? 65.577 72.273 21.602 1.00 24.76 20 GLU C CA 1
ATOM 7624 C C . GLU C 1 20 ? 66.124 72.747 22.937 1.00 23.61 20 GLU C C 1
ATOM 7625 O O . GLU C 1 20 ? 67.068 72.156 23.465 1.00 22.33 20 GLU C O 1
ATOM 7631 N N . VAL C 1 21 ? 65.550 73.811 23.487 1.00 21.13 21 VAL C N 1
ATOM 7632 C CA . VAL C 1 21 ? 66.062 74.310 24.753 1.00 21.75 21 VAL C CA 1
ATOM 7633 C C . VAL C 1 21 ? 65.742 73.333 25.884 1.00 20.15 21 VAL C C 1
ATOM 7634 O O . VAL C 1 21 ? 66.527 73.169 26.817 1.00 19.38 21 VAL C O 1
ATOM 7638 N N . ILE C 1 22 ? 64.597 72.672 25.794 1.00 20.40 22 ILE C N 1
ATOM 7639 C CA . ILE C 1 22 ? 64.219 71.696 26.808 1.00 21.06 22 ILE C CA 1
ATOM 7640 C C . ILE C 1 22 ? 65.229 70.550 26.800 1.00 22.38 22 ILE C C 1
ATOM 7641 O O . ILE C 1 22 ? 65.597 70.016 27.846 1.00 22.88 22 ILE C O 1
ATOM 7646 N N . GLN C 1 23 ? 65.685 70.192 25.608 1.00 22.01 23 GLN C N 1
ATOM 7647 C CA . GLN C 1 23 ? 66.662 69.123 25.444 1.00 21.74 23 GLN C CA 1
ATOM 7648 C C . GLN C 1 23 ? 68.044 69.595 25.892 1.00 21.62 23 GLN C C 1
ATOM 7649 O O . GLN C 1 23 ? 68.657 68.993 26.767 1.00 22.55 23 GLN C O 1
ATOM 7655 N N . LYS C 1 24 ? 68.521 70.682 25.293 1.00 21.14 24 LYS C N 1
ATOM 7656 C CA . LYS C 1 24 ? 69.850 71.224 25.593 1.00 22.63 24 LYS C CA 1
ATOM 7657 C C . LYS C 1 24 ? 70.067 71.677 27.026 1.00 21.26 24 LYS C C 1
ATOM 7658 O O . LYS C 1 24 ? 71.181 71.579 27.538 1.00 23.64 24 LYS C O 1
ATOM 7664 N N . ALA C 1 25 ? 69.026 72.202 27.665 1.00 19.14 25 ALA C N 1
ATOM 7665 C CA . ALA C 1 25 ? 69.141 72.641 29.049 1.00 16.07 25 ALA C CA 1
ATOM 7666 C C . ALA C 1 25 ? 69.001 71.427 29.981 1.00 17.22 25 ALA C C 1
ATOM 7667 O O . ALA C 1 25 ? 69.187 71.536 31.195 1.00 16.53 25 ALA C O 1
ATOM 7669 N N . GLU C 1 26 ? 68.669 70.277 29.400 1.00 15.81 26 GLU C N 1
ATOM 7670 C CA . GLU C 1 26 ? 68.526 69.029 30.149 1.00 18.00 26 GLU C CA 1
ATOM 7671 C C . GLU C 1 26 ? 67.380 69.085 31.147 1.00 19.29 26 GLU C C 1
ATOM 7672 O O . GLU C 1 26 ? 67.503 68.659 32.293 1.00 19.77 26 GLU C O 1
ATOM 7678 N N . LEU C 1 27 ? 66.261 69.615 30.688 1.00 20.14 27 LEU C N 1
ATOM 7679 C CA . LEU C 1 27 ? 65.069 69.743 31.502 1.00 21.71 27 LEU C CA 1
ATOM 7680 C C . LEU C 1 27 ? 64.293 68.435 31.438 1.00 21.46 27 LEU C C 1
ATOM 7681 O O . LEU C 1 27 ? 63.743 67.962 32.429 1.00 20.99 27 LEU C O 1
ATOM 7686 N N . ALA C 1 28 ? 64.274 67.848 30.253 1.00 20.55 28 ALA C N 1
ATOM 7687 C CA . ALA C 1 28 ? 63.534 66.627 30.034 1.00 19.20 28 ALA C CA 1
ATOM 7688 C C . ALA C 1 28 ? 64.060 65.945 28.801 1.00 19.38 28 ALA C C 1
ATOM 7689 O O . ALA C 1 28 ? 64.847 66.513 28.052 1.00 17.96 28 ALA C O 1
ATOM 7691 N N . ASP C 1 29 ? 63.604 64.716 28.602 1.00 20.50 29 ASP C N 1
ATOM 7692 C CA . ASP C 1 29 ? 63.973 63.926 27.446 1.00 22.67 29 ASP C CA 1
ATOM 7693 C C . ASP C 1 29 ? 62.744 63.072 27.145 1.00 25.07 29 ASP C C 1
ATOM 7694 O O . ASP C 1 29 ? 61.842 62.965 27.981 1.00 24.62 29 ASP C O 1
ATOM 7699 N N . TYR C 1 30 ? 62.686 62.481 25.957 1.00 26.73 30 TYR C N 1
ATOM 7700 C CA . TYR C 1 30 ? 61.533 61.662 25.600 1.00 29.62 30 TYR C CA 1
ATOM 7701 C C . TYR C 1 30 ? 61.671 60.247 26.129 1.00 30.34 30 TYR C C 1
ATOM 7702 O O . TYR C 1 30 ? 62.725 59.625 26.001 1.00 31.29 30 TYR C O 1
ATOM 7711 N N . GLY C 1 31 ? 60.599 59.750 26.736 1.00 31.33 31 GLY C N 1
ATOM 7712 C CA . GLY C 1 31 ? 60.621 58.409 27.281 1.00 34.27 31 GLY C CA 1
ATOM 7713 C C . GLY C 1 31 ? 60.422 57.378 26.194 1.00 35.71 31 GLY C C 1
ATOM 7714 O O . GLY C 1 31 ? 60.020 57.718 25.088 1.00 36.60 31 GLY C O 1
ATOM 7715 N N . PRO C 1 32 ? 60.693 56.100 26.478 1.00 37.93 32 PRO C N 1
ATOM 7716 C CA . PRO C 1 32 ? 60.525 55.044 25.475 1.00 38.46 32 PRO C CA 1
ATOM 7717 C C . PRO C 1 32 ? 59.119 54.959 24.879 1.00 38.69 32 PRO C C 1
ATOM 7718 O O . PRO C 1 32 ? 58.962 54.600 23.717 1.00 39.85 32 PRO C O 1
ATOM 7722 N N . VAL C 1 33 ? 58.102 55.301 25.663 1.00 39.54 33 VAL C N 1
ATOM 7723 C CA . VAL C 1 33 ? 56.726 55.254 25.178 1.00 41.21 33 VAL C CA 1
ATOM 7724 C C . VAL C 1 33 ? 56.300 56.602 24.606 1.00 43.91 33 VAL C C 1
ATOM 7725 O O . VAL C 1 33 ? 56.301 57.615 25.313 1.00 45.08 33 VAL C O 1
ATOM 7729 N N . ARG C 1 34 ? 55.933 56.611 23.326 1.00 45.92 34 ARG C N 1
ATOM 7730 C CA . ARG C 1 34 ? 55.500 57.838 22.660 1.00 47.12 34 ARG C CA 1
ATOM 7731 C C . ARG C 1 34 ? 54.469 58.593 23.481 1.00 45.49 34 ARG C C 1
ATOM 7732 O O . ARG C 1 34 ? 53.554 57.996 24.050 1.00 45.71 34 ARG C O 1
ATOM 7740 N N . GLY C 1 35 ? 54.625 59.911 23.536 1.00 44.45 35 GLY C N 1
ATOM 7741 C CA . GLY C 1 35 ? 53.700 60.733 24.294 1.00 45.06 35 GLY C CA 1
ATOM 7742 C C . GLY C 1 35 ? 54.115 60.933 25.743 1.00 43.85 35 GLY C C 1
ATOM 7743 O O . GLY C 1 35 ? 53.451 61.658 26.486 1.00 44.10 35 GLY C O 1
ATOM 7744 N N . THR C 1 36 ? 55.209 60.290 26.148 1.00 42.56 36 THR C N 1
ATOM 7745 C CA . THR C 1 36 ? 55.697 60.410 27.521 1.00 40.80 36 THR C CA 1
ATOM 7746 C C . THR C 1 36 ? 57.100 61.013 27.563 1.00 37.80 36 THR C C 1
ATOM 7747 O O . THR C 1 36 ? 57.936 60.737 26.701 1.00 37.43 36 THR C O 1
ATOM 7751 N N . ILE C 1 37 ? 57.356 61.826 28.580 1.00 34.69 37 ILE C N 1
ATOM 7752 C CA . ILE C 1 37 ? 58.664 62.444 28.746 1.00 30.74 37 ILE C CA 1
ATOM 7753 C C . ILE C 1 37 ? 59.253 62.006 30.074 1.00 27.62 37 ILE C C 1
ATOM 7754 O O . ILE C 1 37 ? 58.551 61.500 30.950 1.00 28.56 37 ILE C O 1
ATOM 7759 N N . VAL C 1 38 ? 60.555 62.195 30.205 1.00 25.06 38 VAL C N 1
ATOM 7760 C CA . VAL C 1 38 ? 61.269 61.899 31.435 1.00 21.08 38 VAL C CA 1
ATOM 7761 C C . VAL C 1 38 ? 61.722 63.269 31.904 1.00 23.08 38 VAL C C 1
ATOM 7762 O O . VAL C 1 38 ? 62.382 63.989 31.146 1.00 25.79 38 VAL C O 1
ATOM 7766 N N . VAL C 1 39 ? 61.362 63.659 33.118 1.00 20.27 39 VAL C N 1
ATOM 7767 C CA . VAL C 1 39 ? 61.794 64.960 33.614 1.00 18.28 39 VAL C CA 1
ATOM 7768 C C . VAL C 1 39 ? 63.106 64.755 34.356 1.00 19.12 39 VAL C C 1
ATOM 7769 O O . VAL C 1 39 ? 63.162 64.068 35.371 1.00 19.96 39 VAL C O 1
ATOM 7773 N N . ARG C 1 40 ? 64.167 65.351 33.831 1.00 20.19 40 ARG C N 1
ATOM 7774 C CA . ARG C 1 40 ? 65.493 65.224 34.413 1.00 17.41 40 ARG C CA 1
ATOM 7775 C C . ARG C 1 40 ? 65.687 66.076 35.663 1.00 18.23 40 ARG C C 1
ATOM 7776 O O . ARG C 1 40 ? 64.931 67.015 35.912 1.00 18.01 40 ARG C O 1
ATOM 7784 N N . PRO C 1 41 ? 66.726 65.770 36.452 1.00 16.69 41 PRO C N 1
ATOM 7785 C CA . PRO C 1 41 ? 67.039 66.495 37.684 1.00 16.39 41 PRO C CA 1
ATOM 7786 C C . PRO C 1 41 ? 66.863 68.023 37.637 1.00 17.05 41 PRO C C 1
ATOM 7787 O O . PRO C 1 41 ? 66.143 68.586 38.456 1.00 16.56 41 PRO C O 1
ATOM 7791 N N . TYR C 1 42 ? 67.510 68.695 36.687 1.00 17.20 42 TYR C N 1
ATOM 7792 C CA . TYR C 1 42 ? 67.407 70.150 36.621 1.00 16.64 42 TYR C CA 1
ATOM 7793 C C . TYR C 1 42 ? 65.971 70.603 36.407 1.00 16.53 42 TYR C C 1
ATOM 7794 O O . TYR C 1 42 ? 65.512 71.561 37.030 1.00 16.44 42 TYR C O 1
ATOM 7803 N N . GLY C 1 43 ? 65.261 69.906 35.527 1.00 15.85 43 GLY C N 1
ATOM 7804 C CA . GLY C 1 43 ? 63.877 70.247 35.274 1.00 14.36 43 GLY C CA 1
ATOM 7805 C C . GLY C 1 43 ? 63.004 69.910 36.468 1.00 15.33 43 GLY C C 1
ATOM 7806 O O . GLY C 1 43 ? 62.107 70.674 36.836 1.00 17.09 43 GLY C O 1
ATOM 7807 N N . TYR C 1 44 ? 63.273 68.771 37.096 1.00 15.01 44 TYR C N 1
ATOM 7808 C CA . TYR C 1 44 ? 62.486 68.360 38.246 1.00 14.81 44 TYR C CA 1
ATOM 7809 C C . TYR C 1 44 ? 62.681 69.324 39.409 1.00 14.80 44 TYR C C 1
ATOM 7810 O O . TYR C 1 44 ? 61.765 69.557 40.200 1.00 14.38 44 TYR C O 1
ATOM 7819 N N . ALA C 1 45 ? 63.883 69.881 39.514 1.00 15.33 45 ALA C N 1
ATOM 7820 C CA . ALA C 1 45 ? 64.182 70.823 40.583 1.00 15.85 45 ALA C CA 1
ATOM 7821 C C . ALA C 1 45 ? 63.302 72.077 40.439 1.00 15.53 45 ALA C C 1
ATOM 7822 O O . ALA C 1 45 ? 62.892 72.674 41.428 1.00 16.64 45 ALA C O 1
ATOM 7824 N N . ILE C 1 46 ? 62.989 72.461 39.207 1.00 15.35 46 ILE C N 1
ATOM 7825 C CA . ILE C 1 46 ? 62.133 73.625 38.997 1.00 16.65 46 ILE C CA 1
ATOM 7826 C C . ILE C 1 46 ? 60.726 73.303 39.522 1.00 17.46 46 ILE C C 1
ATOM 7827 O O . ILE C 1 46 ? 60.086 74.126 40.198 1.00 17.20 46 ILE C O 1
ATOM 7832 N N . TRP C 1 47 ? 60.250 72.098 39.222 1.00 16.32 47 TRP C N 1
ATOM 7833 C CA . TRP C 1 47 ? 58.928 71.688 39.678 1.00 16.38 47 TRP C CA 1
ATOM 7834 C C . TRP C 1 47 ? 58.879 71.647 41.207 1.00 16.09 47 TRP C C 1
ATOM 7835 O O . TRP C 1 47 ? 57.892 72.063 41.818 1.00 15.12 47 TRP C O 1
ATOM 7846 N N . GLU C 1 48 ? 59.949 71.154 41.823 1.00 16.56 48 GLU C N 1
ATOM 7847 C CA . GLU C 1 48 ? 60.023 71.089 43.280 1.00 16.67 48 GLU C CA 1
ATOM 7848 C C . GLU C 1 48 ? 59.933 72.486 43.886 1.00 16.88 48 GLU C C 1
ATOM 7849 O O . GLU C 1 48 ? 59.234 72.691 44.881 1.00 16.71 48 GLU C O 1
ATOM 7855 N N . ASN C 1 49 ? 60.631 73.452 43.292 1.00 15.48 49 ASN C N 1
ATOM 7856 C CA . ASN C 1 49 ? 60.574 74.813 43.818 1.00 14.89 49 ASN C CA 1
ATOM 7857 C C . ASN C 1 49 ? 59.146 75.339 43.721 1.00 14.66 49 ASN C C 1
ATOM 7858 O O . ASN C 1 49 ? 58.666 76.022 44.620 1.00 15.54 49 ASN C O 1
ATOM 7863 N N . ILE C 1 50 ? 58.474 75.023 42.620 1.00 14.67 50 ILE C N 1
ATOM 7864 C CA . ILE C 1 50 ? 57.095 75.451 42.426 1.00 14.71 50 ILE C CA 1
ATOM 7865 C C . ILE C 1 50 ? 56.211 74.802 43.493 1.00 15.18 50 ILE C C 1
ATOM 7866 O O . ILE C 1 50 ? 55.346 75.447 44.084 1.00 13.14 50 ILE C O 1
ATOM 7871 N N . GLN C 1 51 ? 56.459 73.527 43.757 1.00 16.33 51 GLN C N 1
ATOM 7872 C CA . GLN C 1 51 ? 55.681 72.796 44.750 1.00 18.81 51 GLN C CA 1
ATOM 7873 C C . GLN C 1 51 ? 55.877 73.341 46.167 1.00 18.28 51 GLN C C 1
ATOM 7874 O O . GLN C 1 51 ? 54.920 73.456 46.938 1.00 19.38 51 GLN C O 1
ATOM 7880 N N . GLN C 1 52 ? 57.112 73.681 46.514 1.00 17.47 52 GLN C N 1
ATOM 7881 C CA . GLN C 1 52 ? 57.387 74.209 47.845 1.00 18.46 52 GLN C CA 1
ATOM 7882 C C . GLN C 1 52 ? 56.648 75.514 48.090 1.00 18.22 52 GLN C C 1
ATOM 7883 O O . GLN C 1 52 ? 56.021 75.693 49.139 1.00 19.22 52 GLN C O 1
ATOM 7889 N N . VAL C 1 53 ? 56.715 76.416 47.118 1.00 15.84 53 VAL C N 1
ATOM 7890 C CA . VAL C 1 53 ? 56.054 77.702 47.239 1.00 15.60 53 VAL C CA 1
ATOM 7891 C C . VAL C 1 53 ? 54.544 77.541 47.374 1.00 16.75 53 VAL C C 1
ATOM 7892 O O . VAL C 1 53 ? 53.929 78.109 48.272 1.00 16.98 53 VAL C O 1
ATOM 7896 N N . LEU C 1 54 ? 53.940 76.764 46.484 1.00 17.51 54 LEU C N 1
ATOM 7897 C CA . LEU C 1 54 ? 52.497 76.573 46.551 1.00 17.98 54 LEU C CA 1
ATOM 7898 C C . LEU C 1 54 ? 52.084 75.909 47.862 1.00 18.30 54 LEU C C 1
ATOM 7899 O O . LEU C 1 54 ? 51.110 76.329 48.497 1.00 17.42 54 LEU C O 1
ATOM 7904 N N . ASP C 1 55 ? 52.838 74.890 48.273 1.00 19.65 55 ASP C N 1
ATOM 7905 C CA . ASP C 1 55 ? 52.551 74.173 49.513 1.00 19.40 55 ASP C CA 1
ATOM 7906 C C . ASP C 1 55 ? 52.507 75.135 50.687 1.00 19.43 55 ASP C C 1
ATOM 7907 O O . ASP C 1 55 ? 51.623 75.049 51.537 1.00 20.35 55 ASP C O 1
ATOM 7912 N N . ARG C 1 56 ? 53.472 76.046 50.737 1.00 19.25 56 ARG C N 1
ATOM 7913 C CA . ARG C 1 56 ? 53.507 77.047 51.798 1.00 18.92 56 ARG C CA 1
ATOM 7914 C C . ARG C 1 56 ? 52.213 77.859 51.766 1.00 17.65 56 ARG C C 1
ATOM 7915 O O . ARG C 1 56 ? 51.539 78.018 52.781 1.00 17.92 56 ARG C O 1
ATOM 7923 N N . MET C 1 57 ? 51.867 78.369 50.590 1.00 16.64 57 MET C N 1
ATOM 7924 C CA . MET C 1 57 ? 50.657 79.174 50.453 1.00 16.67 57 MET C CA 1
ATOM 7925 C C . MET C 1 57 ? 49.383 78.387 50.727 1.00 15.97 57 MET C C 1
ATOM 7926 O O . MET C 1 57 ? 48.439 78.936 51.303 1.00 16.10 57 MET C O 1
ATOM 7931 N N . PHE C 1 58 ? 49.349 77.116 50.322 1.00 14.63 58 PHE C N 1
ATOM 7932 C CA . PHE C 1 58 ? 48.171 76.284 50.573 1.00 16.25 58 PHE C CA 1
ATOM 7933 C C . PHE C 1 58 ? 48.065 76.032 52.076 1.00 18.02 58 PHE C C 1
ATOM 7934 O O . PHE C 1 58 ? 46.978 76.090 52.656 1.00 20.79 58 PHE C O 1
ATOM 7942 N N . LYS C 1 59 ? 49.200 75.754 52.702 1.00 17.29 59 LYS C N 1
ATOM 7943 C CA . LYS C 1 59 ? 49.221 75.471 54.124 1.00 18.62 59 LYS C CA 1
ATOM 7944 C C . LYS C 1 59 ? 48.785 76.662 54.979 1.00 19.17 59 LYS C C 1
ATOM 7945 O O . LYS C 1 59 ? 48.009 76.501 55.928 1.00 19.37 59 LYS C O 1
ATOM 7951 N N . GLU C 1 60 ? 49.276 77.850 54.639 1.00 17.31 60 GLU C N 1
ATOM 7952 C CA . GLU C 1 60 ? 48.935 79.064 55.378 1.00 17.75 60 GLU C CA 1
ATOM 7953 C C . GLU C 1 60 ? 47.440 79.342 55.277 1.00 18.25 60 GLU C C 1
ATOM 7954 O O . GLU C 1 60 ? 46.892 80.135 56.046 1.00 16.04 60 GLU C O 1
ATOM 7960 N N . THR C 1 61 ? 46.782 78.710 54.311 1.00 16.59 61 THR C N 1
ATOM 7961 C CA . THR C 1 61 ? 45.361 78.935 54.156 1.00 17.02 61 THR C CA 1
ATOM 7962 C C . THR C 1 61 ? 44.503 77.749 54.594 1.00 17.06 61 THR C C 1
ATOM 7963 O O . THR C 1 61 ? 43.371 77.589 54.146 1.00 16.75 61 THR C O 1
ATOM 7967 N N . GLY C 1 62 ? 45.061 76.923 55.476 1.00 18.73 62 GLY C N 1
ATOM 7968 C CA . GLY C 1 62 ? 44.325 75.795 56.029 1.00 18.30 62 GLY C CA 1
ATOM 7969 C C . GLY C 1 62 ? 44.207 74.509 55.241 1.00 19.71 62 GLY C C 1
ATOM 7970 O O . GLY C 1 62 ? 43.578 73.562 55.707 1.00 22.74 62 GLY C O 1
ATOM 7971 N N . HIS C 1 63 ? 44.802 74.452 54.059 1.00 19.38 63 HIS C N 1
ATOM 7972 C CA . HIS C 1 63 ? 44.724 73.242 53.259 1.00 19.27 63 HIS C CA 1
ATOM 7973 C C . HIS C 1 63 ? 45.694 72.183 53.743 1.00 20.18 63 HIS C C 1
ATOM 7974 O O . HIS C 1 63 ? 46.746 72.491 54.312 1.00 21.52 63 HIS C O 1
ATOM 7981 N N . GLN C 1 64 ? 45.339 70.930 53.497 1.00 19.36 64 GLN C N 1
ATOM 7982 C CA . GLN C 1 64 ? 46.175 69.817 53.909 1.00 19.90 64 GLN C CA 1
ATOM 7983 C C . GLN C 1 64 ? 46.272 68.792 52.792 1.00 19.10 64 GLN C C 1
ATOM 7984 O O . GLN C 1 64 ? 45.294 68.517 52.091 1.00 19.88 64 GLN C O 1
ATOM 7990 N N . ASN C 1 65 ? 47.456 68.224 52.622 1.00 18.05 65 ASN C N 1
ATOM 7991 C CA . ASN C 1 65 ? 47.649 67.228 51.584 1.00 17.74 65 ASN C CA 1
ATOM 7992 C C . ASN C 1 65 ? 47.147 65.853 51.984 1.00 17.84 65 ASN C C 1
ATOM 7993 O O . ASN C 1 65 ? 47.096 65.499 53.165 1.00 18.19 65 ASN C O 1
ATOM 7998 N N . ALA C 1 66 ? 46.762 65.083 50.976 1.00 17.77 66 ALA C N 1
ATOM 7999 C CA . ALA C 1 66 ? 46.248 63.747 51.189 1.00 17.62 66 ALA C CA 1
ATOM 8000 C C . ALA C 1 66 ? 46.587 62.973 49.934 1.00 19.52 66 ALA C C 1
ATOM 8001 O O . ALA C 1 66 ? 47.162 63.534 49.005 1.00 22.06 66 ALA C O 1
ATOM 8003 N N . TYR C 1 67 ? 46.243 61.691 49.900 1.00 18.43 67 TYR C N 1
ATOM 8004 C CA . TYR C 1 67 ? 46.532 60.886 48.730 1.00 16.68 67 TYR C CA 1
ATOM 8005 C C . TYR C 1 67 ? 45.410 59.920 48.384 1.00 17.54 67 TYR C C 1
ATOM 8006 O O . TYR C 1 67 ? 45.127 58.983 49.130 1.00 16.64 67 TYR C O 1
ATOM 8015 N N . PHE C 1 68 ? 44.768 60.162 47.246 1.00 18.70 68 PHE C N 1
ATOM 8016 C CA . PHE C 1 68 ? 43.704 59.303 46.774 1.00 18.91 68 PHE C CA 1
ATOM 8017 C C . PHE C 1 68 ? 44.291 58.380 45.715 1.00 20.78 68 PHE C C 1
ATOM 8018 O O . PHE C 1 68 ? 45.229 58.752 45.016 1.00 21.30 68 PHE C O 1
ATOM 8026 N N . PRO C 1 69 ? 43.749 57.158 45.592 1.00 21.93 69 PRO C N 1
ATOM 8027 C CA . PRO C 1 69 ? 44.191 56.126 44.649 1.00 23.81 69 PRO C CA 1
ATOM 8028 C C . PRO C 1 69 ? 44.336 56.516 43.189 1.00 25.48 69 PRO C C 1
ATOM 8029 O O . PRO C 1 69 ? 43.645 57.401 42.690 1.00 26.51 69 PRO C O 1
ATOM 8033 N N . LEU C 1 70 ? 45.244 55.818 42.517 1.00 28.49 70 LEU C N 1
ATOM 8034 C CA . LEU C 1 70 ? 45.521 56.010 41.100 1.00 32.91 70 LEU C CA 1
ATOM 8035 C C . LEU C 1 70 ? 44.374 55.484 40.233 1.00 35.71 70 LEU C C 1
ATOM 8036 O O . LEU C 1 70 ? 44.001 56.099 39.229 1.00 38.16 70 LEU C O 1
ATOM 8041 N N . PHE C 1 71 ? 43.817 54.342 40.624 1.00 36.89 71 PHE C N 1
ATOM 8042 C CA . PHE C 1 71 ? 42.739 53.722 39.865 1.00 37.46 71 PHE C CA 1
ATOM 8043 C C . PHE C 1 71 ? 41.344 54.172 40.266 1.00 38.82 71 PHE C C 1
ATOM 8044 O O . PHE C 1 71 ? 40.996 54.217 41.445 1.00 39.56 71 PHE C O 1
ATOM 8052 N N . ILE C 1 72 ? 40.542 54.496 39.261 1.00 41.06 72 ILE C N 1
ATOM 8053 C CA . ILE C 1 72 ? 39.176 54.940 39.476 1.00 43.03 72 ILE C CA 1
ATOM 8054 C C . ILE C 1 72 ? 38.190 53.990 38.798 1.00 44.22 72 ILE C C 1
ATOM 8055 O O . ILE C 1 72 ? 38.403 53.567 37.662 1.00 43.15 72 ILE C O 1
ATOM 8060 N N . PRO C 1 73 ? 37.101 53.637 39.498 1.00 46.15 73 PRO C N 1
ATOM 8061 C CA . PRO C 1 73 ? 36.067 52.737 38.978 1.00 48.03 73 PRO C CA 1
ATOM 8062 C C . PRO C 1 73 ? 35.440 53.310 37.706 1.00 48.24 73 PRO C C 1
ATOM 8063 O O . PRO C 1 73 ? 34.869 54.400 37.727 1.00 47.05 73 PRO C O 1
ATOM 8067 N N . MET C 1 74 ? 35.547 52.568 36.608 1.00 49.30 74 MET C N 1
ATOM 8068 C CA . MET C 1 74 ? 34.998 53.008 35.331 1.00 51.86 74 MET C CA 1
ATOM 8069 C C . MET C 1 74 ? 33.579 53.542 35.503 1.00 52.87 74 MET C C 1
ATOM 8070 O O . MET C 1 74 ? 33.179 54.493 34.834 1.00 53.04 74 MET C O 1
ATOM 8075 N N . SER C 1 75 ? 32.827 52.934 36.416 1.00 54.73 75 SER C N 1
ATOM 8076 C CA . SER C 1 75 ? 31.452 53.342 36.692 1.00 55.85 75 SER C CA 1
ATOM 8077 C C . SER C 1 75 ? 31.362 54.768 37.234 1.00 56.26 75 SER C C 1
ATOM 8078 O O . SER C 1 75 ? 30.321 55.414 37.129 1.00 56.71 75 SER C O 1
ATOM 8081 N N . PHE C 1 76 ? 32.454 55.257 37.811 1.00 56.91 76 PHE C N 1
ATOM 8082 C CA . PHE C 1 76 ? 32.494 56.614 38.350 1.00 57.94 76 PHE C CA 1
ATOM 8083 C C . PHE C 1 76 ? 32.584 57.625 37.210 1.00 57.72 76 PHE C C 1
ATOM 8084 O O . PHE C 1 76 ? 32.358 58.820 37.403 1.00 56.38 76 PHE C O 1
ATOM 8092 N N . LEU C 1 77 ? 32.923 57.141 36.021 1.00 58.21 77 LEU C N 1
ATOM 8093 C CA . LEU C 1 77 ? 33.062 58.014 34.866 1.00 59.80 77 LEU C CA 1
ATOM 8094 C C . LEU C 1 77 ? 31.916 57.843 33.865 1.00 60.87 77 LEU C C 1
ATOM 8095 O O . LEU C 1 77 ? 31.415 58.824 33.315 1.00 61.49 77 LEU C O 1
ATOM 8100 N N . PHE C 1 87 ? 34.879 53.504 26.238 1.00 56.65 87 PHE C N 1
ATOM 8101 C CA . PHE C 1 87 ? 36.053 54.096 26.875 1.00 55.24 87 PHE C CA 1
ATOM 8102 C C . PHE C 1 87 ? 36.425 55.422 26.219 1.00 54.48 87 PHE C C 1
ATOM 8103 O O . PHE C 1 87 ? 36.826 55.450 25.054 1.00 55.32 87 PHE C O 1
ATOM 8111 N N . SER C 1 88 ? 36.289 56.516 26.962 1.00 53.25 88 SER C N 1
ATOM 8112 C CA . SER C 1 88 ? 36.639 57.832 26.440 1.00 51.60 88 SER C CA 1
ATOM 8113 C C . SER C 1 88 ? 38.092 57.809 25.964 1.00 49.89 88 SER C C 1
ATOM 8114 O O . SER C 1 88 ? 38.938 57.133 26.549 1.00 49.19 88 SER C O 1
ATOM 8117 N N . PRO C 1 89 ? 38.397 58.552 24.892 1.00 49.29 89 PRO C N 1
ATOM 8118 C CA . PRO C 1 89 ? 39.744 58.626 24.315 1.00 48.46 89 PRO C CA 1
ATOM 8119 C C . PRO C 1 89 ? 40.838 59.114 25.265 1.00 47.61 89 PRO C C 1
ATOM 8120 O O . PRO C 1 89 ? 41.988 58.674 25.172 1.00 46.54 89 PRO C O 1
ATOM 8124 N N . GLU C 1 90 ? 40.486 60.023 26.171 1.00 46.28 90 GLU C N 1
ATOM 8125 C CA . GLU C 1 90 ? 41.467 60.571 27.106 1.00 45.59 90 GLU C CA 1
ATOM 8126 C C . GLU C 1 90 ? 41.797 59.651 28.273 1.00 41.61 90 GLU C C 1
ATOM 8127 O O . GLU C 1 90 ? 42.585 60.010 29.142 1.00 40.37 90 GLU C O 1
ATOM 8133 N N . LEU C 1 91 ? 41.210 58.462 28.289 1.00 38.20 91 LEU C N 1
ATOM 8134 C CA . LEU C 1 91 ? 41.451 57.540 29.383 1.00 36.77 91 LEU C CA 1
ATOM 8135 C C . LEU C 1 91 ? 42.392 56.400 29.065 1.00 36.93 91 LEU C C 1
ATOM 8136 O O . LEU C 1 91 ? 42.392 55.862 27.956 1.00 40.04 91 LEU C O 1
ATOM 8141 N N . ALA C 1 92 ? 43.213 56.055 30.047 1.00 35.20 92 ALA C N 1
ATOM 8142 C CA . ALA C 1 92 ? 44.130 54.936 29.927 1.00 36.01 92 ALA C CA 1
ATOM 8143 C C . ALA C 1 92 ? 43.386 53.925 30.790 1.00 36.96 92 ALA C C 1
ATOM 8144 O O . ALA C 1 92 ? 43.151 54.172 31.973 1.00 36.96 92 ALA C O 1
ATOM 8146 N N . VAL C 1 93 ? 42.988 52.804 30.202 1.00 37.58 93 VAL C N 1
ATOM 8147 C CA . VAL C 1 93 ? 42.215 51.816 30.944 1.00 36.68 93 VAL C CA 1
ATOM 8148 C C . VAL C 1 93 ? 42.930 50.502 31.207 1.00 37.15 93 VAL C C 1
ATOM 8149 O O . VAL C 1 93 ? 43.569 49.933 30.322 1.00 36.35 93 VAL C O 1
ATOM 8153 N N . VAL C 1 94 ? 42.818 50.031 32.443 1.00 37.23 94 VAL C N 1
ATOM 8154 C CA . VAL C 1 94 ? 43.417 48.767 32.838 1.00 38.91 94 VAL C CA 1
ATOM 8155 C C . VAL C 1 94 ? 42.295 47.738 32.814 1.00 39.40 94 VAL C C 1
ATOM 8156 O O . VAL C 1 94 ? 41.288 47.895 33.508 1.00 40.03 94 VAL C O 1
ATOM 8160 N N . THR C 1 95 ? 42.465 46.696 32.007 1.00 39.21 95 THR C N 1
ATOM 8161 C CA . THR C 1 95 ? 41.453 45.649 31.875 1.00 39.71 95 THR C CA 1
ATOM 8162 C C . THR C 1 95 ? 41.974 44.315 32.382 1.00 42.36 95 THR C C 1
ATOM 8163 O O . THR C 1 95 ? 41.201 43.398 32.654 1.00 42.35 95 THR C O 1
ATOM 8167 N N . HIS C 1 96 ? 43.292 44.218 32.495 1.00 44.75 96 HIS C N 1
ATOM 8168 C CA . HIS C 1 96 ? 43.946 43.005 32.957 1.00 48.53 96 HIS C CA 1
ATOM 8169 C C . HIS C 1 96 ? 44.831 43.346 34.154 1.00 50.51 96 HIS C C 1
ATOM 8170 O O . HIS C 1 96 ? 45.750 44.160 34.049 1.00 51.46 96 HIS C O 1
ATOM 8177 N N . ALA C 1 97 ? 44.551 42.728 35.294 1.00 52.17 97 ALA C N 1
ATOM 8178 C CA . ALA C 1 97 ? 45.339 42.976 36.492 1.00 54.93 97 ALA C CA 1
ATOM 8179 C C . ALA C 1 97 ? 45.314 41.752 37.394 1.00 56.52 97 ALA C C 1
ATOM 8180 O O . ALA C 1 97 ? 44.282 41.093 37.528 1.00 56.94 97 ALA C O 1
ATOM 8182 N N . GLY C 1 98 ? 46.454 41.448 38.005 1.00 58.04 98 GLY C N 1
ATOM 8183 C CA . GLY C 1 98 ? 46.528 40.302 38.890 1.00 60.71 98 GLY C CA 1
ATOM 8184 C C . GLY C 1 98 ? 46.683 38.996 38.136 1.00 62.16 98 GLY C C 1
ATOM 8185 O O . GLY C 1 98 ? 46.592 37.915 38.722 1.00 62.25 98 GLY C O 1
ATOM 8186 N N . GLY C 1 99 ? 46.916 39.098 36.830 1.00 63.00 99 GLY C N 1
ATOM 8187 C CA . GLY C 1 99 ? 47.083 37.912 36.010 1.00 63.12 99 GLY C CA 1
ATOM 8188 C C . GLY C 1 99 ? 45.795 37.429 35.370 1.00 62.78 99 GLY C C 1
ATOM 8189 O O . GLY C 1 99 ? 45.756 36.348 34.784 1.00 63.24 99 GLY C O 1
ATOM 8190 N N . GLU C 1 100 ? 44.738 38.226 35.477 1.00 61.83 100 GLU C N 1
ATOM 8191 C CA . GLU C 1 100 ? 43.458 37.853 34.897 1.00 61.89 100 GLU C CA 1
ATOM 8192 C C . GLU C 1 100 ? 42.637 39.074 34.484 1.00 60.84 100 GLU C C 1
ATOM 8193 O O . GLU C 1 100 ? 42.910 40.194 34.917 1.00 59.66 100 GLU C O 1
ATOM 8199 N N . GLU C 1 101 ? 41.638 38.839 33.636 1.00 60.16 101 GLU C N 1
ATOM 8200 C CA . GLU C 1 101 ? 40.754 39.888 33.139 1.00 59.89 101 GLU C CA 1
ATOM 8201 C C . GLU C 1 101 ? 39.915 40.442 34.282 1.00 59.17 101 GLU C C 1
ATOM 8202 O O . GLU C 1 101 ? 39.425 39.684 35.116 1.00 59.59 101 GLU C O 1
ATOM 8208 N N . LEU C 1 102 ? 39.741 41.760 34.314 1.00 58.21 102 LEU C N 1
ATOM 8209 C CA . LEU C 1 102 ? 38.960 42.399 35.366 1.00 57.29 102 LEU C CA 1
ATOM 8210 C C . LEU C 1 102 ? 37.483 42.468 35.015 1.00 58.13 102 LEU C C 1
ATOM 8211 O O . LEU C 1 102 ? 37.119 42.771 33.879 1.00 57.22 102 LEU C O 1
ATOM 8216 N N . GLU C 1 103 ? 36.634 42.189 36.000 1.00 59.88 103 GLU C N 1
ATOM 8217 C CA . GLU C 1 103 ? 35.194 42.237 35.794 1.00 61.60 103 GLU C CA 1
ATOM 8218 C C . GLU C 1 103 ? 34.845 43.651 35.376 1.00 60.55 103 GLU C C 1
ATOM 8219 O O . GLU C 1 103 ? 34.135 43.865 34.398 1.00 60.81 103 GLU C O 1
ATOM 8225 N N . GLU C 1 104 ? 35.347 44.618 36.137 1.00 60.30 104 GLU C N 1
ATOM 8226 C CA . GLU C 1 104 ? 35.113 46.020 35.828 1.00 60.04 104 GLU C CA 1
ATOM 8227 C C . GLU C 1 104 ? 36.473 46.664 35.592 1.00 58.30 104 GLU C C 1
ATOM 8228 O O . GLU C 1 104 ? 37.299 46.760 36.502 1.00 58.58 104 GLU C O 1
ATOM 8234 N N . PRO C 1 105 ? 36.731 47.101 34.354 1.00 56.66 105 PRO C N 1
ATOM 8235 C CA . PRO C 1 105 ? 38.014 47.732 34.043 1.00 54.81 105 PRO C CA 1
ATOM 8236 C C . PRO C 1 105 ? 38.232 49.027 34.824 1.00 52.25 105 PRO C C 1
ATOM 8237 O O . PRO C 1 105 ? 37.287 49.761 35.119 1.00 51.35 105 PRO C O 1
ATOM 8241 N N . LEU C 1 106 ? 39.489 49.293 35.158 1.00 49.98 106 LEU C N 1
ATOM 8242 C CA . LEU C 1 106 ? 39.851 50.487 35.912 1.00 47.16 106 LEU C CA 1
ATOM 8243 C C . LEU C 1 106 ? 40.495 51.537 35.021 1.00 45.93 106 LEU C C 1
ATOM 8244 O O . LEU C 1 106 ? 41.258 51.216 34.105 1.00 46.85 106 LEU C O 1
ATOM 8249 N N . ALA C 1 107 ? 40.193 52.797 35.297 1.00 43.71 107 ALA C N 1
ATOM 8250 C CA . ALA C 1 107 ? 40.773 53.891 34.534 1.00 41.64 107 ALA C CA 1
ATOM 8251 C C . ALA C 1 107 ? 41.871 54.557 35.357 1.00 40.32 107 ALA C C 1
ATOM 8252 O O . ALA C 1 107 ? 41.727 54.729 36.574 1.00 39.07 107 ALA C O 1
ATOM 8254 N N . VAL C 1 108 ? 42.979 54.899 34.706 1.00 39.07 108 VAL C N 1
ATOM 8255 C CA . VAL C 1 108 ? 44.057 55.596 35.395 1.00 37.73 108 VAL C CA 1
ATOM 8256 C C . VAL C 1 108 ? 43.468 56.985 35.618 1.00 36.60 108 VAL C C 1
ATOM 8257 O O . VAL C 1 108 ? 43.076 57.660 34.672 1.00 37.13 108 VAL C O 1
ATOM 8261 N N . ARG C 1 109 ? 43.384 57.395 36.875 1.00 35.58 109 ARG C N 1
ATOM 8262 C CA . ARG C 1 109 ? 42.801 58.682 37.229 1.00 35.03 109 ARG C CA 1
ATOM 8263 C C . ARG C 1 109 ? 43.157 59.876 36.343 1.00 34.69 109 ARG C C 1
ATOM 8264 O O . ARG C 1 109 ? 44.332 60.173 36.102 1.00 34.64 109 ARG C O 1
ATOM 8272 N N . PRO C 1 110 ? 42.133 60.554 35.810 1.00 33.48 110 PRO C N 1
ATOM 8273 C CA . PRO C 1 110 ? 42.367 61.730 34.970 1.00 33.47 110 PRO C CA 1
ATOM 8274 C C . PRO C 1 110 ? 42.328 62.908 35.950 1.00 32.30 110 PRO C C 1
ATOM 8275 O O . PRO C 1 110 ? 42.782 64.013 35.655 1.00 32.78 110 PRO C O 1
ATOM 8279 N N . THR C 1 111 ? 41.782 62.613 37.129 1.00 31.45 111 THR C N 1
ATOM 8280 C CA . THR C 1 111 ? 41.617 63.536 38.248 1.00 32.31 111 THR C CA 1
ATOM 8281 C C . THR C 1 111 ? 41.031 62.703 39.389 1.00 34.30 111 THR C C 1
ATOM 8282 O O . THR C 1 111 ? 40.343 61.718 39.133 1.00 34.95 111 THR C O 1
ATOM 8286 N N . SER C 1 112 ? 41.295 63.080 40.638 1.00 34.22 112 SER C N 1
ATOM 8287 C CA . SER C 1 112 ? 40.765 62.323 41.774 1.00 34.56 112 SER C CA 1
ATOM 8288 C C . SER C 1 112 ? 39.384 62.787 42.232 1.00 34.45 112 SER C C 1
ATOM 8289 O O . SER C 1 112 ? 38.859 62.297 43.230 1.00 35.33 112 SER C O 1
ATOM 8292 N N . GLU C 1 113 ? 38.799 63.719 41.492 1.00 33.60 113 GLU C N 1
ATOM 8293 C CA . GLU C 1 113 ? 37.494 64.276 41.825 1.00 34.41 113 GLU C CA 1
ATOM 8294 C C . GLU C 1 113 ? 36.380 63.286 42.206 1.00 33.67 113 GLU C C 1
ATOM 8295 O O . GLU C 1 113 ? 35.718 63.461 43.230 1.00 32.33 113 GLU C O 1
ATOM 8301 N N . THR C 1 114 ? 36.166 62.249 41.403 1.00 32.51 114 THR C N 1
ATOM 8302 C CA . THR C 1 114 ? 35.101 61.303 41.714 1.00 32.56 114 THR C CA 1
ATOM 8303 C C . THR C 1 114 ? 35.340 60.505 42.998 1.00 32.85 114 THR C C 1
ATOM 8304 O O . THR C 1 114 ? 34.417 60.328 43.803 1.00 31.96 114 THR C O 1
ATOM 8308 N N . VAL C 1 115 ? 36.566 60.025 43.200 1.00 30.79 115 VAL C N 1
ATOM 8309 C CA . VAL C 1 115 ? 36.858 59.263 44.407 1.00 28.21 115 VAL C CA 1
ATOM 8310 C C . VAL C 1 115 ? 36.730 60.178 45.617 1.00 27.99 115 VAL C C 1
ATOM 8311 O O . VAL C 1 115 ? 36.214 59.777 46.661 1.00 29.70 115 VAL C O 1
ATOM 8315 N N . ILE C 1 116 ? 37.183 61.416 45.479 1.00 25.87 116 ILE C N 1
ATOM 8316 C CA . ILE C 1 116 ? 37.089 62.353 46.587 1.00 25.96 116 ILE C CA 1
ATOM 8317 C C . ILE C 1 116 ? 35.625 62.603 46.961 1.00 25.71 116 ILE C C 1
ATOM 8318 O O . ILE C 1 116 ? 35.293 62.732 48.138 1.00 25.34 116 ILE C O 1
ATOM 8323 N N . GLY C 1 117 ? 34.755 62.665 45.956 1.00 25.47 117 GLY C N 1
ATOM 8324 C CA . GLY C 1 117 ? 33.344 62.893 46.213 1.00 25.33 117 GLY C CA 1
ATOM 8325 C C . GLY C 1 117 ? 32.746 61.721 46.967 1.00 26.26 117 GLY C C 1
ATOM 8326 O O . GLY C 1 117 ? 31.938 61.884 47.887 1.00 26.76 117 GLY C O 1
ATOM 8327 N N . TYR C 1 118 ? 33.153 60.526 46.568 1.00 25.74 118 TYR C N 1
ATOM 8328 C CA . TYR C 1 118 ? 32.688 59.301 47.196 1.00 26.90 118 TYR C CA 1
ATOM 8329 C C . TYR C 1 118 ? 33.120 59.316 48.668 1.00 26.86 118 TYR C C 1
ATOM 8330 O O . TYR C 1 118 ? 32.319 59.063 49.566 1.00 26.15 118 TYR C O 1
ATOM 8339 N N . MET C 1 119 ? 34.390 59.626 48.915 1.00 26.40 119 MET C N 1
ATOM 8340 C CA . MET C 1 119 ? 34.884 59.675 50.280 1.00 25.46 119 MET C CA 1
ATOM 8341 C C . MET C 1 119 ? 34.204 60.772 51.087 1.00 25.55 119 MET C C 1
ATOM 8342 O O . MET C 1 119 ? 33.891 60.570 52.260 1.00 28.07 119 MET C O 1
ATOM 8347 N N . TRP C 1 120 ? 33.972 61.933 50.478 1.00 24.63 120 TRP C N 1
ATOM 8348 C CA . TRP C 1 120 ? 33.316 63.022 51.198 1.00 24.88 120 TRP C CA 1
ATOM 8349 C C . TRP C 1 120 ? 31.900 62.625 51.598 1.00 25.70 120 TRP C C 1
ATOM 8350 O O . TRP C 1 120 ? 31.371 63.081 52.613 1.00 25.63 120 TRP C O 1
ATOM 8361 N N . SER C 1 121 ? 31.292 61.772 50.786 1.00 27.38 121 SER C N 1
ATOM 8362 C CA . SER C 1 121 ? 29.941 61.311 51.047 1.00 30.66 121 SER C CA 1
ATOM 8363 C C . SER C 1 121 ? 29.866 60.652 52.420 1.00 30.15 121 SER C C 1
ATOM 8364 O O . SER C 1 121 ? 28.916 60.861 53.161 1.00 29.11 121 SER C O 1
ATOM 8367 N N . LYS C 1 122 ? 30.876 59.864 52.763 1.00 30.85 122 LYS C N 1
ATOM 8368 C CA . LYS C 1 122 ? 30.879 59.209 54.061 1.00 33.97 122 LYS C CA 1
ATOM 8369 C C . LYS C 1 122 ? 31.521 60.048 55.168 1.00 33.74 122 LYS C C 1
ATOM 8370 O O . LYS C 1 122 ? 31.073 59.996 56.313 1.00 35.56 122 LYS C O 1
ATOM 8376 N N . TRP C 1 123 ? 32.546 60.833 54.839 1.00 32.30 123 TRP C N 1
ATOM 8377 C CA . TRP C 1 123 ? 33.218 61.651 55.853 1.00 29.65 123 TRP C CA 1
ATOM 8378 C C . TRP C 1 123 ? 32.411 62.840 56.358 1.00 29.49 123 TRP C C 1
ATOM 8379 O O . TRP C 1 123 ? 32.454 63.171 57.541 1.00 31.63 123 TRP C O 1
ATOM 8390 N N . ILE C 1 124 ? 31.686 63.499 55.467 1.00 27.64 124 ILE C N 1
ATOM 8391 C CA . ILE C 1 124 ? 30.923 64.667 55.872 1.00 27.48 124 ILE C CA 1
ATOM 8392 C C . ILE C 1 124 ? 29.534 64.326 56.407 1.00 28.40 124 ILE C C 1
ATOM 8393 O O . ILE C 1 124 ? 28.736 63.688 55.724 1.00 28.13 124 ILE C O 1
ATOM 8398 N N . ARG C 1 125 ? 29.254 64.766 57.629 1.00 27.80 125 ARG C N 1
ATOM 8399 C CA . ARG C 1 125 ? 27.969 64.511 58.262 1.00 29.31 125 ARG C CA 1
ATOM 8400 C C . ARG C 1 125 ? 27.324 65.773 58.834 1.00 30.15 125 ARG C C 1
ATOM 8401 O O . ARG C 1 125 ? 26.102 65.886 58.836 1.00 31.86 125 ARG C O 1
ATOM 8409 N N . SER C 1 126 ? 28.129 66.719 59.311 1.00 29.16 126 SER C N 1
ATOM 8410 C CA . SER C 1 126 ? 27.579 67.958 59.858 1.00 31.30 126 SER C CA 1
ATOM 8411 C C . SER C 1 126 ? 28.518 69.149 59.668 1.00 31.67 126 SER C C 1
ATOM 8412 O O . SER C 1 126 ? 29.639 68.996 59.195 1.00 32.06 126 SER C O 1
ATOM 8415 N N . TRP C 1 127 ? 28.054 70.334 60.054 1.00 32.52 127 TRP C N 1
ATOM 8416 C CA . TRP C 1 127 ? 28.849 71.554 59.933 1.00 34.42 127 TRP C CA 1
ATOM 8417 C C . TRP C 1 127 ? 30.211 71.413 60.624 1.00 35.00 127 TRP C C 1
ATOM 8418 O O . TRP C 1 127 ? 31.148 72.144 60.309 1.00 34.89 127 TRP C O 1
ATOM 8429 N N . ARG C 1 128 ? 30.316 70.482 61.568 1.00 34.35 128 ARG C N 1
ATOM 8430 C CA . ARG C 1 128 ? 31.572 70.272 62.280 1.00 34.71 128 ARG C CA 1
ATOM 8431 C C . ARG C 1 128 ? 32.651 69.693 61.362 1.00 33.84 128 ARG C C 1
ATOM 8432 O O . ARG C 1 128 ? 33.838 69.796 61.653 1.00 34.29 128 ARG C O 1
ATOM 8440 N N . ASP C 1 129 ? 32.232 69.089 60.254 1.00 31.84 129 ASP C N 1
ATOM 8441 C CA . ASP C 1 129 ? 33.159 68.474 59.312 1.00 29.76 129 ASP C CA 1
ATOM 8442 C C . ASP C 1 129 ? 33.550 69.425 58.188 1.00 29.86 129 ASP C C 1
ATOM 8443 O O . ASP C 1 129 ? 34.279 69.046 57.267 1.00 28.78 129 ASP C O 1
ATOM 8448 N N . LEU C 1 130 ? 33.072 70.663 58.267 1.00 27.20 130 LEU C N 1
ATOM 8449 C CA . LEU C 1 130 ? 33.358 71.641 57.232 1.00 25.25 130 LEU C CA 1
ATOM 8450 C C . LEU C 1 130 ? 34.079 72.845 57.808 1.00 24.35 130 LEU C C 1
ATOM 8451 O O . LEU C 1 130 ? 33.887 73.195 58.965 1.00 25.11 130 LEU C O 1
ATOM 8456 N N . PRO C 1 131 ? 34.909 73.505 56.993 1.00 22.95 131 PRO C N 1
ATOM 8457 C CA . PRO C 1 131 ? 35.143 73.122 55.600 1.00 22.02 131 PRO C CA 1
ATOM 8458 C C . PRO C 1 131 ? 36.149 71.992 55.442 1.00 21.88 131 PRO C C 1
ATOM 8459 O O . PRO C 1 131 ? 36.921 71.685 56.346 1.00 22.36 131 PRO C O 1
ATOM 8463 N N . GLN C 1 132 ? 36.121 71.373 54.276 1.00 21.31 132 GLN C N 1
ATOM 8464 C CA . GLN C 1 132 ? 37.046 70.308 53.944 1.00 22.36 132 GLN C CA 1
ATOM 8465 C C . GLN C 1 132 ? 38.008 71.034 52.986 1.00 21.61 132 GLN C C 1
ATOM 8466 O O . GLN C 1 132 ? 37.581 71.546 51.945 1.00 22.74 132 GLN C O 1
ATOM 8472 N N . LEU C 1 133 ? 39.285 71.109 53.351 1.00 17.56 133 LEU C N 1
ATOM 8473 C CA . LEU C 1 133 ? 40.279 71.811 52.541 1.00 15.60 133 LEU C CA 1
ATOM 8474 C C . LEU C 1 133 ? 41.418 70.863 52.188 1.00 16.07 133 LEU C C 1
ATOM 8475 O O . LEU C 1 133 ? 42.397 70.747 52.924 1.00 18.59 133 LEU C O 1
ATOM 8480 N N . LEU C 1 134 ? 41.292 70.202 51.047 1.00 16.94 134 LEU C N 1
ATOM 8481 C CA . LEU C 1 134 ? 42.277 69.221 50.621 1.00 18.86 134 LEU C CA 1
ATOM 8482 C C . LEU C 1 134 ? 43.061 69.567 49.377 1.00 18.48 134 LEU C C 1
ATOM 8483 O O . LEU C 1 134 ? 42.599 70.314 48.518 1.00 19.40 134 LEU C O 1
ATOM 8488 N N . ASN C 1 135 ? 44.251 68.986 49.288 1.00 17.28 135 ASN C N 1
ATOM 8489 C CA . ASN C 1 135 ? 45.109 69.161 48.138 1.00 16.01 135 ASN C CA 1
ATOM 8490 C C . ASN C 1 135 ? 45.867 67.871 47.889 1.00 16.24 135 ASN C C 1
ATOM 8491 O O . ASN C 1 135 ? 46.122 67.098 48.815 1.00 15.98 135 ASN C O 1
ATOM 8496 N N . GLN C 1 136 ? 46.234 67.637 46.637 1.00 16.92 136 GLN C N 1
ATOM 8497 C CA . GLN C 1 136 ? 46.993 66.446 46.304 1.00 16.19 136 GLN C CA 1
ATOM 8498 C C . GLN C 1 136 ? 48.033 66.731 45.236 1.00 16.61 136 GLN C C 1
ATOM 8499 O O . GLN C 1 136 ? 47.722 67.326 44.203 1.00 16.23 136 GLN C O 1
ATOM 8505 N N . TRP C 1 137 ? 49.268 66.318 45.502 1.00 16.83 137 TRP C N 1
ATOM 8506 C CA . TRP C 1 137 ? 50.353 66.463 44.541 1.00 17.46 137 TRP C CA 1
ATOM 8507 C C . TRP C 1 137 ? 50.530 65.101 43.895 1.00 17.93 137 TRP C C 1
ATOM 8508 O O . TRP C 1 137 ? 50.519 64.083 44.576 1.00 20.13 137 TRP C O 1
ATOM 8519 N N . GLY C 1 138 ? 50.690 65.068 42.583 1.00 19.51 138 GLY C N 1
ATOM 8520 C CA . GLY C 1 138 ? 50.876 63.788 41.939 1.00 20.53 138 GLY C CA 1
ATOM 8521 C C . GLY C 1 138 ? 50.616 63.796 40.456 1.00 22.12 138 GLY C C 1
ATOM 8522 O O . GLY C 1 138 ? 50.462 64.858 39.839 1.00 22.89 138 GLY C O 1
ATOM 8523 N N . ASN C 1 139 ? 50.560 62.597 39.886 1.00 22.53 139 ASN C N 1
ATOM 8524 C CA . ASN C 1 139 ? 50.338 62.438 38.461 1.00 23.09 139 ASN C CA 1
ATOM 8525 C C . ASN C 1 139 ? 48.909 62.094 38.129 1.00 23.91 139 ASN C C 1
ATOM 8526 O O . ASN C 1 139 ? 48.165 61.601 38.975 1.00 26.62 139 ASN C O 1
ATOM 8531 N N . VAL C 1 140 ? 48.535 62.387 36.889 1.00 23.90 140 VAL C N 1
ATOM 8532 C CA . VAL C 1 140 ? 47.218 62.085 36.358 1.00 24.20 140 VAL C CA 1
ATOM 8533 C C . VAL C 1 140 ? 47.438 61.788 34.889 1.00 25.34 140 VAL C C 1
ATOM 8534 O O . VAL C 1 140 ? 48.504 62.074 34.346 1.00 25.89 140 VAL C O 1
ATOM 8538 N N . VAL C 1 141 ? 46.443 61.198 34.246 1.00 27.31 141 VAL C N 1
ATOM 8539 C CA . VAL C 1 141 ? 46.575 60.862 32.844 1.00 27.60 141 VAL C CA 1
ATOM 8540 C C . VAL C 1 141 ? 45.392 61.303 32.023 1.00 29.42 141 VAL C C 1
ATOM 8541 O O . VAL C 1 141 ? 44.241 61.039 32.365 1.00 28.02 141 VAL C O 1
ATOM 8545 N N . ARG C 1 142 ? 45.703 62.004 30.943 1.00 31.53 142 ARG C N 1
ATOM 8546 C CA . ARG C 1 142 ? 44.715 62.476 29.989 1.00 33.95 142 ARG C CA 1
ATOM 8547 C C . ARG C 1 142 ? 45.440 62.318 28.669 1.00 35.53 142 ARG C C 1
ATOM 8548 O O . ARG C 1 142 ? 46.248 63.160 28.273 1.00 35.64 142 ARG C O 1
ATOM 8556 N N . TRP C 1 143 ? 45.168 61.191 28.022 1.00 37.29 143 TRP C N 1
ATOM 8557 C CA . TRP C 1 143 ? 45.794 60.829 26.763 1.00 39.40 143 TRP C CA 1
ATOM 8558 C C . TRP C 1 143 ? 45.838 61.957 25.740 1.00 41.21 143 TRP C C 1
ATOM 8559 O O . TRP C 1 143 ? 44.875 62.700 25.561 1.00 39.63 143 TRP C O 1
ATOM 8570 N N . GLU C 1 144 ? 46.981 62.074 25.078 1.00 45.18 144 GLU C N 1
ATOM 8571 C CA . GLU C 1 144 ? 47.191 63.092 24.058 1.00 50.13 144 GLU C CA 1
ATOM 8572 C C . GLU C 1 144 ? 47.911 62.449 22.882 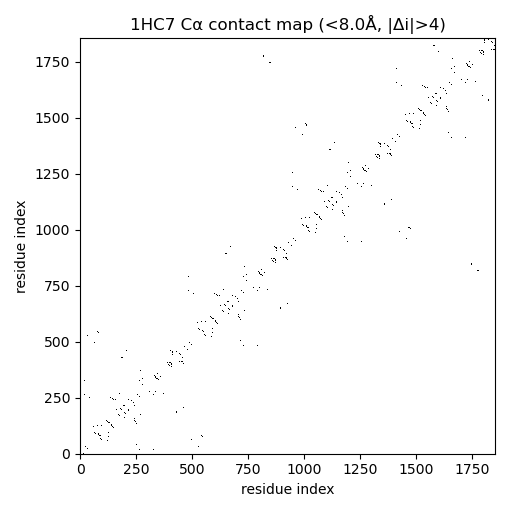1.00 51.97 144 GLU C C 1
ATOM 8573 O O . GLU C 1 144 ? 48.751 61.564 23.063 1.00 50.12 144 GLU C O 1
ATOM 8579 N N . MET C 1 145 ? 47.577 62.894 21.678 1.00 56.00 145 MET C N 1
ATOM 8580 C CA . MET C 1 145 ? 48.217 62.367 20.481 1.00 60.22 145 MET C CA 1
ATOM 8581 C C . MET C 1 145 ? 49.446 63.227 20.195 1.00 61.75 145 MET C C 1
ATOM 8582 O O . MET C 1 145 ? 50.455 62.739 19.684 1.00 61.75 145 MET C O 1
ATOM 8587 N N . ARG C 1 146 ? 49.352 64.507 20.554 1.00 63.62 146 ARG C N 1
ATOM 8588 C CA . ARG C 1 146 ? 50.440 65.466 20.366 1.00 64.82 146 ARG C CA 1
ATOM 8589 C C . ARG C 1 146 ? 51.363 65.425 21.591 1.00 64.09 146 ARG C C 1
ATOM 8590 O O . ARG C 1 146 ? 50.906 65.556 22.723 1.00 64.56 146 ARG C O 1
ATOM 8598 N N . THR C 1 147 ? 52.661 65.249 21.358 1.00 63.19 147 THR C N 1
ATOM 8599 C CA . THR C 1 147 ? 53.636 65.160 22.444 1.00 61.11 147 THR C CA 1
ATOM 8600 C C . THR C 1 147 ? 54.578 66.359 22.566 1.00 59.42 147 THR C C 1
ATOM 8601 O O . THR C 1 147 ? 55.646 66.385 21.943 1.00 61.37 147 THR C O 1
ATOM 8605 N N . ARG C 1 148 ? 54.189 67.342 23.373 1.00 54.86 148 ARG C N 1
ATOM 8606 C CA . ARG C 1 148 ? 55.018 68.527 23.600 1.00 49.41 148 ARG C CA 1
ATOM 8607 C C . ARG C 1 148 ? 55.327 68.635 25.099 1.00 43.49 148 ARG C C 1
ATOM 8608 O O . ARG C 1 148 ? 54.429 68.854 25.911 1.00 41.88 148 ARG C O 1
ATOM 8616 N N . PRO C 1 149 ? 56.609 68.484 25.476 1.00 39.00 149 PRO C N 1
ATOM 8617 C CA . PRO C 1 149 ? 57.068 68.547 26.867 1.00 37.09 149 PRO C CA 1
ATOM 8618 C C . PRO C 1 149 ? 56.521 69.728 27.662 1.00 35.45 149 PRO C C 1
ATOM 8619 O O . PRO C 1 149 ? 56.607 70.872 27.219 1.00 34.92 149 PRO C O 1
ATOM 8623 N N . PHE C 1 150 ? 55.965 69.422 28.835 1.00 33.43 150 PHE C N 1
ATOM 8624 C CA . PHE C 1 150 ? 55.389 70.400 29.758 1.00 33.31 150 PHE C CA 1
ATOM 8625 C C . PHE C 1 150 ? 54.113 71.074 29.281 1.00 34.31 150 PHE C C 1
ATOM 8626 O O . PHE C 1 150 ? 53.475 71.793 30.039 1.00 37.20 150 PHE C O 1
ATOM 8634 N N . LEU C 1 151 ? 53.728 70.837 28.033 1.00 34.37 151 LEU C N 1
ATOM 8635 C CA . LEU C 1 151 ? 52.513 71.437 27.499 1.00 33.35 151 LEU C CA 1
ATOM 8636 C C . LEU C 1 151 ? 51.439 70.410 27.193 1.00 34.50 151 LEU C C 1
ATOM 8637 O O . LEU C 1 151 ? 50.289 70.571 27.595 1.00 34.62 151 LEU C O 1
ATOM 8642 N N . ARG C 1 152 ? 51.810 69.357 26.475 1.00 34.62 152 ARG C N 1
ATOM 8643 C CA . ARG C 1 152 ? 50.858 68.318 26.118 1.00 35.26 152 ARG C CA 1
ATOM 8644 C C . ARG C 1 152 ? 51.496 66.940 26.193 1.00 34.34 152 ARG C C 1
ATOM 8645 O O . ARG C 1 152 ? 52.263 66.555 25.315 1.00 35.51 152 ARG C O 1
ATOM 8653 N N . THR C 1 153 ? 51.189 66.213 27.262 1.00 33.26 153 THR C N 1
ATOM 8654 C CA . THR C 1 153 ? 51.686 64.856 27.472 1.00 32.59 153 THR C CA 1
ATOM 8655 C C . THR C 1 153 ? 50.514 64.114 28.094 1.00 31.16 153 THR C C 1
ATOM 8656 O O . THR C 1 153 ? 49.723 64.714 28.817 1.00 30.08 153 THR C O 1
ATOM 8660 N N . SER C 1 154 ? 50.389 62.823 27.803 1.00 31.53 154 SER C N 1
ATOM 8661 C CA . SER C 1 154 ? 49.282 62.026 28.338 1.00 31.30 154 SER C CA 1
ATOM 8662 C C . SER C 1 154 ? 49.363 61.989 29.860 1.00 30.07 154 SER C C 1
ATOM 8663 O O . SER C 1 154 ? 48.351 62.060 30.559 1.00 30.76 154 SER C O 1
ATOM 8666 N N . GLU C 1 155 ? 50.584 61.873 30.364 1.00 26.82 155 GLU C N 1
ATOM 8667 C CA . GLU C 1 155 ? 50.810 61.857 31.792 1.00 26.17 155 GLU C CA 1
ATOM 8668 C C . GLU C 1 155 ? 51.566 63.107 32.210 1.00 24.09 155 GLU C C 1
ATOM 8669 O O . GLU C 1 155 ? 52.512 63.516 31.544 1.00 23.45 155 GLU C O 1
ATOM 8675 N N . PHE C 1 156 ? 51.151 63.712 33.315 1.00 23.48 156 PHE C N 1
ATOM 8676 C CA . PHE C 1 156 ? 51.841 64.894 33.811 1.00 23.04 156 PHE C CA 1
ATOM 8677 C C . PHE C 1 156 ? 51.659 65.035 35.306 1.00 22.15 156 PHE C C 1
ATOM 8678 O O . PHE C 1 156 ? 50.748 64.443 35.892 1.00 22.72 156 PHE C O 1
ATOM 8686 N N . LEU C 1 157 ? 52.549 65.792 35.930 1.00 20.40 157 LEU C N 1
ATOM 8687 C CA . LEU C 1 157 ? 52.454 66.011 37.360 1.00 19.71 157 LEU C CA 1
ATOM 8688 C C . LEU C 1 157 ? 51.708 67.296 37.577 1.00 19.22 157 LEU C C 1
ATOM 8689 O O . LEU C 1 157 ? 51.696 68.172 36.716 1.00 21.17 157 LEU C O 1
ATOM 8694 N N . TRP C 1 158 ? 51.080 67.415 38.732 1.00 18.58 158 TRP C N 1
ATOM 8695 C CA . TRP C 1 158 ? 50.378 68.632 39.039 1.00 18.37 158 TRP C CA 1
ATOM 8696 C C . TRP C 1 158 ? 49.902 68.606 40.461 1.00 19.08 158 TRP C C 1
ATOM 8697 O O . TRP C 1 158 ? 50.230 67.713 41.237 1.00 20.69 158 TRP C O 1
ATOM 8708 N N . GLN C 1 159 ? 49.118 69.610 40.791 1.00 17.28 159 GLN C N 1
ATOM 8709 C CA . GLN C 1 159 ? 48.557 69.743 42.104 1.00 16.49 159 GLN C CA 1
ATOM 8710 C C . GLN C 1 159 ? 47.085 69.984 41.823 1.00 15.91 159 GLN C C 1
ATOM 8711 O O . GLN C 1 159 ? 46.744 70.709 40.892 1.00 13.42 159 GLN C O 1
ATOM 8717 N N . GLU C 1 160 ? 46.218 69.335 42.588 1.00 16.10 160 GLU C N 1
ATOM 8718 C CA . GLU C 1 160 ? 44.785 69.535 42.435 1.00 17.10 160 GLU C CA 1
ATOM 8719 C C . GLU C 1 160 ? 44.147 69.664 43.819 1.00 17.38 160 GLU C C 1
ATOM 8720 O O . GLU C 1 160 ? 44.308 68.790 44.675 1.00 17.57 160 GLU C O 1
ATOM 8726 N N . GLY C 1 161 ? 43.458 70.781 44.034 1.00 16.12 161 GLY C N 1
ATOM 8727 C CA . GLY C 1 161 ? 42.818 71.053 45.306 1.00 16.40 161 GLY C CA 1
ATOM 8728 C C . GLY C 1 161 ? 41.329 70.795 45.226 1.00 18.87 161 GLY C C 1
ATOM 8729 O O . GLY C 1 161 ? 40.742 70.887 44.152 1.00 19.13 161 GLY C O 1
ATOM 8730 N N . HIS C 1 162 ? 40.718 70.479 46.366 1.00 19.91 162 HIS C N 1
ATOM 8731 C CA . HIS C 1 162 ? 39.293 70.169 46.430 1.00 19.59 162 HIS C CA 1
ATOM 8732 C C . HIS C 1 162 ? 38.751 70.605 47.769 1.00 20.44 162 HIS C C 1
ATOM 8733 O O . HIS C 1 162 ? 39.250 70.167 48.805 1.00 22.42 162 HIS C O 1
ATOM 8740 N N . THR C 1 163 ? 37.736 71.468 47.760 1.00 20.33 163 THR C N 1
ATOM 8741 C CA . THR C 1 163 ? 37.167 71.950 49.009 1.00 20.30 163 THR C CA 1
ATOM 8742 C C . THR C 1 163 ? 35.647 71.812 49.078 1.00 22.45 163 THR C C 1
ATOM 8743 O O . THR C 1 163 ? 34.968 71.732 48.053 1.00 22.15 163 THR C O 1
ATOM 8747 N N . ALA C 1 164 ? 35.129 71.773 50.303 1.00 22.15 164 ALA C N 1
ATOM 8748 C CA . ALA C 1 164 ? 33.700 71.649 50.553 1.00 23.35 164 ALA C CA 1
ATOM 8749 C C . ALA C 1 164 ? 33.347 72.672 51.630 1.00 22.99 164 ALA C C 1
ATOM 8750 O O . ALA C 1 164 ? 34.056 72.791 52.628 1.00 24.81 164 ALA C O 1
ATOM 8752 N N . HIS C 1 165 ? 32.254 73.404 51.435 1.00 20.82 165 HIS C N 1
ATOM 8753 C CA . HIS C 1 165 ? 31.873 74.446 52.383 1.00 24.61 165 HIS C CA 1
ATOM 8754 C C . HIS C 1 165 ? 30.399 74.406 52.759 1.00 26.29 165 HIS C C 1
ATOM 8755 O O . HIS C 1 165 ? 29.573 73.885 52.017 1.00 28.82 165 HIS C O 1
ATOM 8762 N N . ALA C 1 166 ? 30.079 74.971 53.917 1.00 28.83 166 ALA C N 1
ATOM 8763 C CA . ALA C 1 166 ? 28.708 74.998 54.409 1.00 31.86 166 ALA C CA 1
ATOM 8764 C C . ALA C 1 166 ? 27.856 76.038 53.692 1.00 34.05 166 ALA C C 1
ATOM 8765 O O . ALA C 1 166 ? 26.626 75.948 53.693 1.00 37.73 166 ALA C O 1
ATOM 8767 N N . THR C 1 167 ? 28.502 77.024 53.081 1.00 34.27 167 THR C N 1
ATOM 8768 C CA . THR C 1 167 ? 27.771 78.058 52.359 1.00 34.20 167 THR C CA 1
ATOM 8769 C C . THR C 1 167 ? 28.393 78.343 51.008 1.00 34.40 167 THR C C 1
ATOM 8770 O O . THR C 1 167 ? 29.555 78.027 50.757 1.00 35.56 167 THR C O 1
ATOM 8774 N N . ARG C 1 168 ? 27.598 78.960 50.145 1.00 34.49 168 ARG C N 1
ATOM 8775 C CA . ARG C 1 168 ? 28.027 79.329 48.811 1.00 34.29 168 ARG C CA 1
ATOM 8776 C C . ARG C 1 168 ? 29.089 80.423 48.889 1.00 33.42 168 ARG C C 1
ATOM 8777 O O . ARG C 1 168 ? 30.080 80.390 48.166 1.00 32.39 168 ARG C O 1
ATOM 8785 N N . GLU C 1 169 ? 28.867 81.391 49.774 1.00 32.78 169 GLU C N 1
ATOM 8786 C CA . GLU C 1 169 ? 29.792 82.500 49.952 1.00 32.56 169 GLU C CA 1
ATOM 8787 C C . GLU C 1 169 ? 31.196 82.035 50.319 1.00 32.11 169 GLU C C 1
ATOM 8788 O O . GLU C 1 169 ? 32.180 82.557 49.800 1.00 33.32 169 GLU C O 1
ATOM 8794 N N . GLU C 1 170 ? 31.295 81.057 51.210 1.00 30.19 170 GLU C N 1
ATOM 8795 C CA . GLU C 1 170 ? 32.603 80.578 51.622 1.00 27.89 170 GLU C CA 1
ATOM 8796 C C . GLU C 1 170 ? 33.301 79.880 50.455 1.00 26.71 170 GLU C C 1
ATOM 8797 O O . GLU C 1 170 ? 34.515 80.020 50.266 1.00 24.71 170 GLU C O 1
ATOM 8803 N N . ALA C 1 171 ? 32.527 79.145 49.663 1.00 24.50 171 ALA C N 1
ATOM 8804 C CA . ALA C 1 171 ? 33.082 78.421 48.526 1.00 25.39 171 ALA C CA 1
ATOM 8805 C C . ALA C 1 171 ? 33.591 79.377 47.448 1.00 27.50 171 ALA C C 1
ATOM 8806 O O . ALA C 1 171 ? 34.690 79.196 46.912 1.00 26.87 171 ALA C O 1
ATOM 8808 N N . GLU C 1 172 ? 32.797 80.397 47.131 1.00 26.63 172 GLU C N 1
ATOM 8809 C CA . GLU C 1 172 ? 33.203 81.357 46.111 1.00 27.32 172 GLU C CA 1
ATOM 8810 C C . GLU C 1 172 ? 34.446 82.132 46.552 1.00 26.24 172 GLU C C 1
ATOM 8811 O O . GLU C 1 172 ? 35.311 82.442 45.733 1.00 26.35 172 GLU C O 1
ATOM 8817 N N . GLU C 1 173 ? 34.539 82.437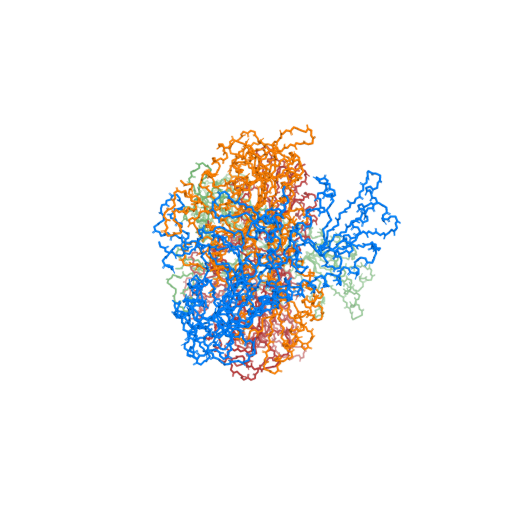 47.840 1.00 22.90 173 GLU C N 1
ATOM 8818 C CA . GLU C 1 173 ? 35.703 83.152 48.347 1.00 25.38 173 GLU C CA 1
ATOM 8819 C C . GLU C 1 173 ? 36.953 82.284 48.182 1.00 23.71 173 GLU C C 1
ATOM 8820 O O . GLU C 1 173 ? 38.026 82.789 47.853 1.00 21.89 173 GLU C O 1
ATOM 8826 N N . GLU C 1 174 ? 36.791 80.977 48.389 1.00 22.41 174 GLU C N 1
ATOM 8827 C CA . GLU C 1 174 ? 37.885 80.023 48.260 1.00 20.52 174 GLU C CA 1
ATOM 8828 C C . GLU C 1 174 ? 38.361 79.979 46.818 1.00 20.62 174 GLU C C 1
ATOM 8829 O O . GLU C 1 174 ? 39.564 79.954 46.566 1.00 22.05 174 GLU C O 1
ATOM 8835 N N . VAL C 1 175 ? 37.420 79.966 45.876 1.00 19.79 175 VAL C N 1
ATOM 8836 C CA . VAL C 1 175 ? 37.761 79.936 44.454 1.00 20.76 175 VAL C CA 1
ATOM 8837 C C . VAL C 1 175 ? 38.732 81.079 44.115 1.00 22.36 175 VAL C C 1
ATOM 8838 O O . VAL C 1 175 ? 39.759 80.875 43.455 1.00 22.84 175 VAL C O 1
ATOM 8842 N N . ARG C 1 176 ? 38.391 82.282 44.566 1.00 20.93 176 ARG C N 1
ATOM 8843 C CA . ARG C 1 176 ? 39.214 83.455 44.317 1.00 21.22 176 ARG C CA 1
ATOM 8844 C C . ARG C 1 176 ? 40.511 83.457 45.126 1.00 21.09 176 ARG C C 1
ATOM 8845 O O . ARG C 1 176 ? 41.542 83.947 44.653 1.00 19.87 176 ARG C O 1
ATOM 8853 N N . ARG C 1 177 ? 40.460 82.914 46.341 1.00 17.73 177 ARG C N 1
ATOM 8854 C CA . ARG C 1 177 ? 41.646 82.854 47.178 1.00 16.79 177 ARG C CA 1
ATOM 8855 C C . ARG C 1 177 ? 42.724 82.012 46.497 1.00 17.78 177 ARG C C 1
ATOM 8856 O O . ARG C 1 177 ? 43.905 82.364 46.517 1.00 18.77 177 ARG C O 1
ATOM 8864 N N . MET C 1 178 ? 42.308 80.909 45.879 1.00 16.20 178 MET C N 1
ATOM 8865 C CA . MET C 1 178 ? 43.245 80.020 45.216 1.00 16.34 178 MET C CA 1
ATOM 8866 C C . MET C 1 178 ? 43.707 80.550 43.856 1.00 17.23 178 MET C C 1
ATOM 8867 O O . MET C 1 178 ? 44.852 80.323 43.461 1.00 16.81 178 MET C O 1
ATOM 8872 N N . LEU C 1 179 ? 42.829 81.237 43.124 1.00 15.88 179 LEU C N 1
ATOM 8873 C CA . LEU C 1 179 ? 43.244 81.783 41.837 1.00 15.22 179 LEU C CA 1
ATOM 8874 C C . LEU C 1 179 ? 44.291 82.859 42.137 1.00 15.16 179 LEU C C 1
ATOM 8875 O O . LEU C 1 179 ? 45.269 83.019 41.411 1.00 14.34 179 LEU C O 1
ATOM 8880 N N . SER C 1 180 ? 44.068 83.593 43.220 1.00 15.47 180 SER C N 1
ATOM 8881 C CA . SER C 1 180 ? 44.983 84.639 43.638 1.00 16.95 180 SER C CA 1
ATOM 8882 C C . SER C 1 180 ? 46.328 84.056 44.058 1.00 17.16 180 SER C C 1
ATOM 8883 O O . SER C 1 180 ? 47.366 84.676 43.836 1.00 17.32 180 SER C O 1
ATOM 8886 N N . ILE C 1 181 ? 46.306 82.867 44.655 1.00 16.11 181 ILE C N 1
ATOM 8887 C CA . ILE C 1 181 ? 47.537 82.213 45.061 1.00 14.66 181 ILE C CA 1
ATOM 8888 C C . ILE C 1 181 ? 48.310 81.873 43.791 1.00 14.86 181 ILE C C 1
ATOM 8889 O O . ILE C 1 181 ? 49.529 82.045 43.731 1.00 13.59 181 ILE C O 1
ATOM 8894 N N . TYR C 1 182 ? 47.595 81.410 42.770 1.00 13.92 182 TYR C N 1
ATOM 8895 C CA . TYR C 1 182 ? 48.217 81.084 41.489 1.00 14.50 182 TYR C CA 1
ATOM 8896 C C . TYR C 1 182 ? 48.791 82.353 40.842 1.00 15.15 182 TYR C C 1
ATOM 8897 O O . TYR C 1 182 ? 49.917 82.354 40.341 1.00 15.44 182 TYR C O 1
ATOM 8906 N N . ALA C 1 183 ? 48.008 83.429 40.849 1.00 14.58 183 ALA C N 1
ATOM 8907 C CA . ALA C 1 183 ? 48.430 84.698 40.271 1.00 14.31 183 ALA C CA 1
ATOM 8908 C C . ALA C 1 183 ? 49.688 85.195 40.995 1.00 16.55 183 ALA C C 1
ATOM 8909 O O . ALA C 1 183 ? 50.594 85.769 40.378 1.00 16.82 183 ALA C O 1
ATOM 8911 N N . ARG C 1 184 ? 49.737 84.966 42.303 1.00 14.94 184 ARG C N 1
ATOM 8912 C CA . ARG C 1 184 ? 50.877 85.384 43.091 1.00 16.00 184 ARG C CA 1
ATOM 8913 C C . ARG C 1 184 ? 52.123 84.565 42.729 1.00 17.48 184 ARG C C 1
ATOM 8914 O O . ARG C 1 184 ? 53.225 85.114 42.596 1.00 17.34 184 ARG C O 1
ATOM 8922 N N . LEU C 1 185 ? 51.953 83.254 42.569 1.00 16.23 185 LEU C N 1
ATOM 8923 C CA . LEU C 1 185 ? 53.073 82.402 42.197 1.00 14.25 185 LEU C CA 1
ATOM 8924 C C . LEU C 1 185 ? 53.607 82.904 40.866 1.00 15.51 185 LEU C C 1
ATOM 8925 O O . LEU C 1 185 ? 54.816 83.005 40.659 1.00 16.31 185 LEU C O 1
ATOM 8930 N N . ALA C 1 186 ? 52.687 83.211 39.958 1.00 15.32 186 ALA C N 1
ATOM 8931 C CA . ALA C 1 186 ? 53.062 83.669 38.629 1.00 15.88 186 ALA C CA 1
ATOM 8932 C C . ALA C 1 186 ? 53.818 85.000 38.650 1.00 14.57 186 ALA C C 1
ATOM 8933 O O . ALA C 1 186 ? 54.924 85.091 38.134 1.00 16.03 186 ALA C O 1
ATOM 8935 N N . ARG C 1 187 ? 53.233 86.013 39.273 1.00 13.48 187 ARG C N 1
ATOM 8936 C CA . ARG C 1 187 ? 53.845 87.339 39.330 1.00 15.98 187 ARG C CA 1
ATOM 8937 C C . ARG C 1 187 ? 55.074 87.490 40.227 1.00 17.22 187 ARG C C 1
ATOM 8938 O O . ARG C 1 187 ? 56.160 87.836 39.753 1.00 18.00 187 ARG C O 1
ATOM 8946 N N . GLU C 1 188 ? 54.899 87.231 41.516 1.00 17.69 188 GLU C N 1
ATOM 8947 C CA . GLU C 1 188 ? 55.974 87.368 42.492 1.00 18.11 188 GLU C CA 1
ATOM 8948 C C . GLU C 1 188 ? 57.064 86.314 42.456 1.00 17.57 188 GLU C C 1
ATOM 8949 O O . GLU C 1 188 ? 58.181 86.584 42.887 1.00 19.30 188 GLU C O 1
ATOM 8955 N N . TYR C 1 189 ? 56.759 85.121 41.957 1.00 15.27 189 TYR C N 1
ATOM 8956 C CA . TYR C 1 189 ? 57.767 84.071 41.919 1.00 14.19 189 TYR C CA 1
ATOM 8957 C C . TYR C 1 189 ? 58.319 83.727 40.544 1.00 15.71 189 TYR C C 1
ATOM 8958 O O . TYR C 1 189 ? 59.497 83.398 40.416 1.00 16.16 189 TYR C O 1
ATOM 8967 N N . ALA C 1 190 ? 57.475 83.796 39.518 1.00 15.67 190 ALA C N 1
ATOM 8968 C CA . ALA C 1 190 ? 57.907 83.473 38.160 1.00 14.29 190 ALA C CA 1
ATOM 8969 C C . ALA C 1 190 ? 58.072 84.716 37.281 1.00 13.75 190 ALA C C 1
ATOM 8970 O O . ALA C 1 190 ? 58.561 84.618 36.156 1.00 13.94 190 ALA C O 1
ATOM 8972 N N . ALA C 1 191 ? 57.671 85.878 37.792 1.00 12.59 191 ALA C N 1
ATOM 8973 C CA . ALA C 1 191 ? 57.775 87.126 37.032 1.00 13.91 191 ALA C CA 1
ATOM 8974 C C . ALA C 1 191 ? 57.016 87.013 35.712 1.00 14.59 191 ALA C C 1
ATOM 8975 O O . ALA C 1 191 ? 57.433 87.550 34.687 1.00 14.49 191 ALA C O 1
ATOM 8977 N N . ILE C 1 192 ? 55.897 86.297 35.758 1.00 16.56 192 ILE C N 1
ATOM 8978 C CA . ILE C 1 192 ? 55.036 86.088 34.597 1.00 16.15 192 ILE C CA 1
ATOM 8979 C C . ILE C 1 192 ? 53.746 86.875 34.799 1.00 17.59 192 ILE C C 1
ATOM 8980 O O . ILE C 1 192 ? 52.945 86.548 35.673 1.00 19.27 192 ILE C O 1
ATOM 8985 N N . PRO C 1 193 ? 53.525 87.926 33.999 1.00 18.11 193 PRO C N 1
ATOM 8986 C CA . PRO C 1 193 ? 52.284 88.676 34.195 1.00 16.19 193 PRO C CA 1
ATOM 8987 C C . PRO C 1 193 ? 51.108 87.798 33.783 1.00 17.24 193 PRO C C 1
ATOM 8988 O O . PRO C 1 193 ? 51.232 86.983 32.871 1.00 16.79 193 PRO C O 1
ATOM 8992 N N . VAL C 1 194 ? 49.972 87.955 34.453 1.00 16.72 194 VAL C N 1
ATOM 8993 C CA . VAL C 1 194 ? 48.787 87.188 34.087 1.00 15.38 194 VAL C CA 1
ATOM 8994 C C . VAL C 1 194 ? 47.548 88.053 34.220 1.00 15.64 194 VAL C C 1
ATOM 8995 O O . VAL C 1 194 ? 47.561 89.083 34.906 1.00 16.73 194 VAL C O 1
ATOM 8999 N N . ILE C 1 195 ? 46.486 87.631 33.549 1.00 15.23 195 ILE C N 1
ATOM 9000 C CA . ILE C 1 195 ? 45.201 88.309 33.619 1.00 15.74 195 ILE C CA 1
ATOM 9001 C C . ILE C 1 195 ? 44.246 87.358 34.348 1.00 16.29 195 ILE C C 1
ATOM 9002 O O . ILE C 1 195 ? 44.079 86.208 33.941 1.00 14.41 195 ILE C O 1
ATOM 9007 N N . GLU C 1 196 ? 43.645 87.826 35.435 1.00 16.75 196 GLU C N 1
ATOM 9008 C CA . GLU C 1 196 ? 42.698 87.004 36.187 1.00 19.19 196 GLU C CA 1
ATOM 9009 C C . GLU C 1 196 ? 41.294 87.227 35.626 1.00 21.25 196 GLU C C 1
ATOM 9010 O O . GLU C 1 196 ? 40.898 88.373 35.409 1.00 23.26 196 GLU C O 1
ATOM 9016 N N . GLY C 1 197 ? 40.541 86.149 35.396 1.00 21.84 197 GLY C N 1
ATOM 9017 C CA . GLY C 1 197 ? 39.191 86.308 34.875 1.00 21.93 197 GLY C CA 1
ATOM 9018 C C . GLY C 1 197 ? 38.334 85.057 34.789 1.00 22.56 197 GLY C C 1
ATOM 9019 O O . GLY C 1 197 ? 38.735 83.982 35.235 1.00 20.38 197 GLY C O 1
ATOM 9020 N N . LEU C 1 198 ? 37.140 85.215 34.212 1.00 22.87 198 LEU C N 1
ATOM 9021 C CA . LEU C 1 198 ? 36.182 84.118 34.028 1.00 22.88 198 LEU C CA 1
ATOM 9022 C C . LEU C 1 198 ? 36.266 83.537 32.623 1.00 22.36 198 LEU C C 1
ATOM 9023 O O . LEU C 1 198 ? 36.392 84.278 31.654 1.00 22.78 198 LEU C O 1
ATOM 9028 N N . LYS C 1 199 ? 36.180 82.217 32.508 1.00 22.85 199 LYS C N 1
ATOM 9029 C CA . LYS C 1 199 ? 36.174 81.590 31.195 1.00 25.29 199 LYS C CA 1
ATOM 9030 C C . LYS C 1 199 ? 34.754 81.811 30.680 1.00 25.96 199 LYS C C 1
ATOM 9031 O O . LYS C 1 199 ? 33.841 82.088 31.463 1.00 25.13 199 LYS C O 1
ATOM 9037 N N . THR C 1 200 ? 34.561 81.725 29.370 1.00 26.85 200 THR C N 1
ATOM 9038 C CA . THR C 1 200 ? 33.215 81.879 28.829 1.00 28.02 200 THR C CA 1
ATOM 9039 C C . THR C 1 200 ? 32.514 80.549 29.055 1.00 28.87 200 THR C C 1
ATOM 9040 O O . THR C 1 200 ? 33.166 79.533 29.335 1.00 27.84 200 THR C O 1
ATOM 9044 N N . GLU C 1 201 ? 31.192 80.551 28.942 1.00 29.91 201 GLU C N 1
ATOM 9045 C CA . GLU C 1 201 ? 30.416 79.329 29.139 1.00 31.98 201 GLU C CA 1
ATOM 9046 C C . GLU C 1 201 ? 31.001 78.226 28.263 1.00 32.01 201 GLU C C 1
ATOM 9047 O O . GLU C 1 201 ? 31.157 77.080 28.693 1.00 33.35 201 GLU C O 1
ATOM 9053 N N . LYS C 1 202 ? 31.352 78.581 27.035 1.00 29.14 202 LYS C N 1
ATOM 9054 C CA . LYS C 1 202 ? 31.926 77.611 26.122 1.00 28.34 202 LYS C CA 1
ATOM 9055 C C . LYS C 1 202 ? 33.244 77.021 26.612 1.00 28.72 202 LYS C C 1
ATOM 9056 O O . LYS C 1 202 ? 33.485 75.825 26.475 1.00 28.88 202 LYS C O 1
ATOM 9062 N N . GLU C 1 203 ? 34.090 77.870 27.183 1.00 28.84 203 GLU C N 1
ATOM 9063 C CA . GLU C 1 203 ? 35.416 77.458 27.623 1.00 28.04 203 GLU C CA 1
ATOM 9064 C C . GLU C 1 203 ? 35.561 76.932 29.041 1.00 26.40 203 GLU C C 1
ATOM 9065 O O . GLU C 1 203 ? 36.585 76.349 29.373 1.00 23.56 203 GLU C O 1
ATOM 9071 N N . LYS C 1 204 ? 34.554 77.134 29.878 1.00 27.34 204 LYS C N 1
ATOM 9072 C CA . LYS C 1 204 ? 34.644 76.671 31.260 1.00 30.10 204 LYS C CA 1
ATOM 9073 C C . LYS C 1 204 ? 34.630 75.150 31.371 1.00 30.87 204 LYS C C 1
ATOM 9074 O O . LYS C 1 204 ? 34.529 74.438 30.372 1.00 29.98 204 LYS C O 1
ATOM 9080 N N . PHE C 1 205 ? 34.747 74.654 32.597 1.00 31.02 205 PHE C N 1
ATOM 9081 C CA . PHE C 1 205 ? 34.694 73.219 32.812 1.00 33.10 205 PHE C CA 1
ATOM 9082 C C . PHE C 1 205 ? 33.214 72.828 32.854 1.00 33.61 205 PHE C C 1
ATOM 9083 O O . PHE C 1 205 ? 32.427 73.433 33.587 1.00 32.13 205 PHE C O 1
ATOM 9091 N N . ALA C 1 206 ? 32.851 71.821 32.064 1.00 35.45 206 ALA C N 1
ATOM 9092 C CA . ALA C 1 206 ? 31.470 71.334 31.967 1.00 37.20 206 ALA C CA 1
ATOM 9093 C C . ALA C 1 206 ? 30.712 71.233 33.295 1.00 37.15 206 ALA C C 1
ATOM 9094 O O . ALA C 1 206 ? 29.607 71.766 33.429 1.00 38.27 206 ALA C O 1
ATOM 9096 N N . GLY C 1 207 ? 31.308 70.564 34.279 1.00 36.31 207 GLY C N 1
ATOM 9097 C CA . GLY C 1 207 ? 30.643 70.402 35.562 1.00 34.56 207 GLY C CA 1
ATOM 9098 C C . GLY C 1 207 ? 30.642 71.582 36.517 1.00 35.21 207 GLY C C 1
ATOM 9099 O O . GLY C 1 207 ? 30.061 71.496 37.604 1.00 35.35 207 GLY C O 1
ATOM 9100 N N . ALA C 1 208 ? 31.256 72.695 36.123 1.00 33.31 208 ALA C N 1
ATOM 9101 C CA . ALA C 1 208 ? 31.325 73.852 37.011 1.00 31.27 208 ALA C CA 1
ATOM 9102 C C . ALA C 1 208 ? 30.298 74.947 36.763 1.00 29.19 208 ALA C C 1
ATOM 9103 O O . ALA C 1 208 ? 29.848 75.143 35.642 1.00 28.82 208 ALA C O 1
ATOM 9105 N N . VAL C 1 209 ? 29.927 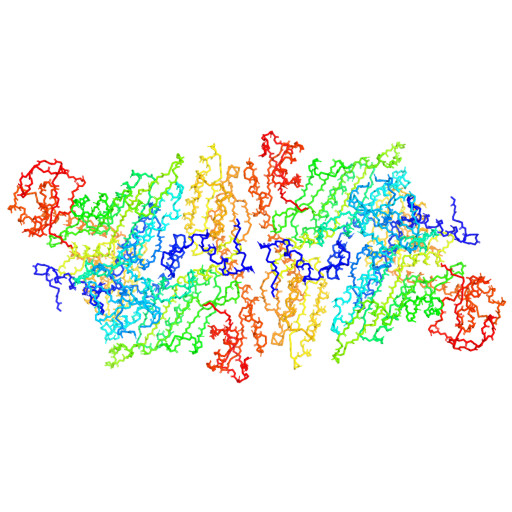75.656 37.825 1.00 27.48 209 VAL C N 1
ATOM 9106 C CA . VAL C 1 209 ? 29.000 76.774 37.698 1.00 30.70 209 VAL C CA 1
ATOM 9107 C C . VAL C 1 209 ? 29.780 77.839 36.922 1.00 31.48 209 VAL C C 1
ATOM 9108 O O . VAL C 1 209 ? 29.247 78.515 36.029 1.00 31.63 209 VAL C O 1
ATOM 9112 N N . TYR C 1 210 ? 31.053 77.986 37.283 1.00 29.98 210 TYR C N 1
ATOM 9113 C CA . TYR C 1 210 ? 31.940 78.902 36.590 1.00 27.25 210 TYR C CA 1
ATOM 9114 C C . TYR C 1 210 ? 33.393 78.560 36.835 1.00 27.77 210 TYR C C 1
ATOM 9115 O O . TYR C 1 210 ? 33.738 77.897 37.818 1.00 29.24 210 TYR C O 1
ATOM 9124 N N . THR C 1 211 ? 34.236 78.982 35.902 1.00 27.12 211 THR C N 1
ATOM 9125 C CA . THR C 1 211 ? 35.668 78.734 35.974 1.00 25.83 211 THR C CA 1
ATOM 9126 C C . THR C 1 211 ? 36.457 80.033 35.899 1.00 24.33 211 THR C C 1
ATOM 9127 O O . THR C 1 211 ? 36.278 80.818 34.973 1.00 23.68 211 THR C O 1
ATOM 9131 N N . THR C 1 212 ? 37.319 80.261 36.885 1.00 24.16 212 THR C N 1
ATOM 9132 C CA . THR C 1 212 ? 38.172 81.443 36.886 1.00 22.10 212 THR C CA 1
ATOM 9133 C C . THR C 1 212 ? 39.518 80.929 36.387 1.00 20.83 212 THR C C 1
ATOM 9134 O O . THR C 1 212 ? 39.822 79.744 36.523 1.00 21.62 212 THR C O 1
ATOM 9138 N N . THR C 1 213 ? 40.319 81.809 35.801 1.00 21.79 213 THR C N 1
ATOM 9139 C CA . THR C 1 213 ? 41.602 81.405 35.232 1.00 20.02 213 THR C CA 1
ATOM 9140 C C . THR C 1 213 ? 42.631 82.537 35.252 1.00 19.25 213 THR C C 1
ATOM 9141 O O . THR C 1 213 ? 42.290 83.696 35.477 1.00 19.43 213 THR C O 1
ATOM 9145 N N . ILE C 1 214 ? 43.897 82.186 35.054 1.00 17.77 214 ILE C N 1
ATOM 9146 C CA . ILE C 1 214 ? 44.941 83.188 34.947 1.00 17.82 214 ILE C CA 1
ATOM 9147 C C . ILE C 1 214 ? 45.557 82.884 33.604 1.00 18.45 214 ILE C C 1
ATOM 9148 O O . ILE C 1 214 ? 45.990 81.753 33.347 1.00 19.17 214 ILE C O 1
ATOM 9153 N N . GLU C 1 215 ? 45.550 83.893 32.738 1.00 16.82 215 GLU C N 1
ATOM 9154 C CA . GLU C 1 215 ? 46.073 83.759 31.390 1.00 17.10 215 GLU C CA 1
ATOM 9155 C C . GLU C 1 215 ? 47.358 84.564 31.194 1.00 16.91 215 GLU C C 1
ATOM 9156 O O . GLU C 1 215 ? 47.456 85.727 31.596 1.00 16.59 215 GLU C O 1
ATOM 9162 N N . ALA C 1 216 ? 48.337 83.932 30.564 1.00 14.90 216 ALA C N 1
ATOM 9163 C CA . ALA C 1 216 ? 49.615 84.565 30.303 1.00 14.80 216 ALA C CA 1
ATOM 9164 C C . ALA C 1 216 ? 49.866 84.601 28.806 1.00 17.38 216 ALA C C 1
ATOM 9165 O O . ALA C 1 216 ? 49.276 83.835 28.037 1.00 16.54 216 ALA C O 1
ATOM 9167 N N . LEU C 1 217 ? 50.739 85.510 28.394 1.00 19.50 217 LEU C N 1
ATOM 9168 C CA . LEU C 1 217 ? 51.078 85.637 26.987 1.00 21.15 217 LEU C CA 1
ATOM 9169 C C . LEU C 1 217 ? 52.516 85.177 26.843 1.00 20.32 217 LEU C C 1
ATOM 9170 O O . LEU C 1 217 ? 53.383 85.614 27.592 1.00 23.40 217 LEU C O 1
ATOM 9175 N N . MET C 1 218 ? 52.768 84.291 25.891 1.00 20.32 218 MET C N 1
ATOM 9176 C CA . MET C 1 218 ? 54.116 83.779 25.671 1.00 20.62 218 MET C CA 1
ATOM 9177 C C . MET C 1 218 ? 54.843 84.656 24.647 1.00 22.36 218 MET C C 1
ATOM 9178 O O . MET C 1 218 ? 54.207 85.443 23.934 1.00 22.91 218 MET C O 1
ATOM 9183 N N . LYS C 1 219 ? 56.167 84.522 24.571 1.00 20.92 219 LYS C N 1
ATOM 9184 C CA . LYS C 1 219 ? 56.958 85.321 23.642 1.00 22.82 219 LYS C CA 1
ATOM 9185 C C . LYS C 1 219 ? 56.565 85.160 22.177 1.00 23.51 219 LYS C C 1
ATOM 9186 O O . LYS C 1 219 ? 56.927 85.997 21.348 1.00 23.36 219 LYS C O 1
ATOM 9192 N N . ASP C 1 220 ? 55.840 84.095 21.851 1.00 21.75 220 ASP C N 1
ATOM 9193 C CA . ASP C 1 220 ? 55.416 83.904 20.468 1.00 22.38 220 ASP C CA 1
ATOM 9194 C C . ASP C 1 220 ? 54.055 84.544 20.217 1.00 22.32 220 ASP C C 1
ATOM 9195 O O . ASP C 1 220 ? 53.445 84.326 19.177 1.00 22.41 220 ASP C O 1
ATOM 9200 N N . GLY C 1 221 ? 53.575 85.328 21.177 1.00 22.35 221 GLY C N 1
ATOM 9201 C CA . GLY C 1 221 ? 52.291 85.986 21.003 1.00 22.69 221 GLY C CA 1
ATOM 9202 C C . GLY C 1 221 ? 51.077 85.110 21.254 1.00 22.78 221 GLY C C 1
ATOM 9203 O O . GLY C 1 221 ? 49.949 85.520 20.989 1.00 22.35 221 GLY C O 1
ATOM 9204 N N . LYS C 1 222 ? 51.298 83.903 21.762 1.00 23.55 222 LYS C N 1
ATOM 9205 C CA . LYS C 1 222 ? 50.192 83.000 22.052 1.00 24.35 222 LYS C CA 1
ATOM 9206 C C . LYS C 1 222 ? 49.856 82.960 23.543 1.00 23.57 222 LYS C C 1
ATOM 9207 O O . LYS C 1 222 ? 50.748 83.022 24.392 1.00 22.69 222 LYS C O 1
ATOM 9213 N N . ALA C 1 223 ? 48.563 82.853 23.847 1.00 21.42 223 ALA C N 1
ATOM 9214 C CA . ALA C 1 223 ? 48.099 82.796 25.226 1.00 21.63 223 ALA C CA 1
ATOM 9215 C C . ALA C 1 223 ? 48.266 81.400 25.822 1.00 22.79 223 ALA C C 1
ATOM 9216 O O . ALA C 1 223 ? 48.298 80.392 25.108 1.00 22.47 223 ALA C O 1
ATOM 9218 N N . LEU C 1 224 ? 48.369 81.354 27.143 1.00 22.52 224 LEU C N 1
ATOM 9219 C CA . LEU C 1 224 ? 48.531 80.099 27.850 1.00 21.90 224 LEU C CA 1
ATOM 9220 C C . LEU C 1 224 ? 47.834 80.210 29.184 1.00 21.92 224 LEU C C 1
ATOM 9221 O O . LEU C 1 224 ? 48.040 81.169 29.928 1.00 20.86 224 LEU C O 1
ATOM 9226 N N . GLN C 1 225 ? 46.997 79.225 29.473 1.00 22.96 225 GLN C N 1
ATOM 9227 C CA . GLN C 1 225 ? 46.273 79.166 30.731 1.00 23.19 225 GLN C CA 1
ATOM 9228 C C . GLN C 1 225 ? 47.244 78.592 31.767 1.00 22.18 225 GLN C C 1
ATOM 9229 O O . GLN C 1 225 ? 47.645 77.432 31.672 1.00 23.11 225 GLN C O 1
ATOM 9235 N N . ALA C 1 226 ? 47.620 79.415 32.743 1.00 20.33 226 ALA C N 1
ATOM 9236 C CA . ALA C 1 226 ? 48.565 79.027 33.785 1.00 21.67 226 ALA C CA 1
ATOM 9237 C C . ALA C 1 226 ? 47.947 78.324 34.997 1.00 22.36 226 ALA C C 1
ATOM 9238 O O . ALA C 1 226 ? 48.645 77.635 35.737 1.00 24.30 226 ALA C O 1
ATOM 9240 N N . GLY C 1 227 ? 46.651 78.506 35.210 1.00 21.76 227 GLY C N 1
ATOM 9241 C CA . GLY C 1 227 ? 46.000 77.862 36.336 1.00 20.80 227 GLY C CA 1
ATOM 9242 C C . GLY C 1 227 ? 44.520 78.168 36.314 1.00 20.30 227 GLY C C 1
ATOM 9243 O O . GLY C 1 227 ? 44.113 79.149 35.694 1.00 18.49 227 GLY C O 1
ATOM 9244 N N . THR C 1 228 ? 43.717 77.338 36.977 1.00 20.54 228 THR C N 1
ATOM 9245 C CA . THR C 1 228 ? 42.267 77.539 37.021 1.00 22.25 228 THR C CA 1
ATOM 9246 C C . THR C 1 228 ? 41.706 77.144 38.377 1.00 22.13 228 THR C C 1
ATOM 9247 O O . THR C 1 228 ? 42.264 76.287 39.058 1.00 21.96 228 THR C O 1
ATOM 9251 N N . SER C 1 229 ? 40.597 77.781 38.749 1.00 21.64 229 SER C N 1
ATOM 9252 C CA . SER C 1 229 ? 39.915 77.546 40.018 1.00 21.61 229 SER C CA 1
ATOM 9253 C C . SER C 1 229 ? 38.410 77.564 39.720 1.00 22.53 229 SER C C 1
ATOM 9254 O O . SER C 1 229 ? 37.860 78.592 39.331 1.00 23.62 229 SER C O 1
ATOM 9257 N N . HIS C 1 230 ? 37.746 76.425 39.906 1.00 23.75 230 HIS C N 1
ATOM 9258 C CA . HIS C 1 230 ? 36.324 76.302 39.589 1.00 22.85 230 HIS C CA 1
ATOM 9259 C C . HIS C 1 230 ? 35.372 76.370 40.763 1.00 24.21 230 HIS C C 1
ATOM 9260 O O . HIS C 1 230 ? 35.666 75.866 41.844 1.00 28.77 230 HIS C O 1
ATOM 9267 N N . TYR C 1 231 ? 34.224 76.998 40.549 1.00 24.56 231 TYR C N 1
ATOM 9268 C CA . TYR C 1 231 ? 33.191 77.025 41.576 1.00 25.26 231 TYR C CA 1
ATOM 9269 C C . TYR C 1 231 ? 32.255 75.949 41.058 1.00 25.97 231 TYR C C 1
ATOM 9270 O O . TYR C 1 231 ? 31.780 76.037 39.934 1.00 28.32 231 TYR C O 1
ATOM 9279 N N . LEU C 1 232 ? 32.003 74.923 41.853 1.00 26.97 232 LEU C N 1
ATOM 9280 C CA . LEU C 1 232 ? 31.147 73.838 41.398 1.00 27.37 232 LEU C CA 1
ATOM 9281 C C . LEU C 1 232 ? 29.763 73.873 42.032 1.00 27.90 232 LEU C C 1
ATOM 9282 O O . LEU C 1 232 ? 28.951 72.996 41.780 1.00 29.09 232 LEU C O 1
ATOM 9287 N N . GLY C 1 233 ? 29.491 74.892 42.843 1.00 29.51 233 GLY C N 1
ATOM 9288 C CA . GLY C 1 233 ? 28.194 74.979 43.495 1.00 31.20 233 GLY C CA 1
ATOM 9289 C C . GLY C 1 233 ? 27.824 73.668 44.177 1.00 33.03 233 GLY C C 1
ATOM 9290 O O . GLY C 1 233 ? 28.659 73.049 44.843 1.00 32.66 233 GLY C O 1
ATOM 9291 N N . GLU C 1 234 ? 26.577 73.234 44.003 1.00 33.84 234 GLU C N 1
ATOM 9292 C CA . GLU C 1 234 ? 26.118 71.987 44.607 1.00 33.63 234 GLU C CA 1
ATOM 9293 C C . GLU C 1 234 ? 26.137 70.844 43.604 1.00 33.62 234 GLU C C 1
ATOM 9294 O O . GLU C 1 234 ? 25.752 69.728 43.941 1.00 33.55 234 GLU C O 1
ATOM 9300 N N . ASN C 1 235 ? 26.579 71.122 42.379 1.00 34.34 235 ASN C N 1
ATOM 9301 C CA . ASN C 1 235 ? 26.607 70.112 41.314 1.00 35.27 235 ASN C CA 1
ATOM 9302 C C . ASN C 1 235 ? 27.268 68.822 41.747 1.00 34.21 235 ASN C C 1
ATOM 9303 O O . ASN C 1 235 ? 26.706 67.735 41.614 1.00 35.62 235 ASN C O 1
ATOM 9308 N N . PHE C 1 236 ? 28.481 68.959 42.255 1.00 33.56 236 PHE C N 1
ATOM 9309 C CA . PHE C 1 236 ? 29.265 67.826 42.694 1.00 32.01 236 PHE C CA 1
ATOM 9310 C C . PHE C 1 236 ? 28.635 67.156 43.916 1.00 29.96 236 PHE C C 1
ATOM 9311 O O . PHE C 1 236 ? 28.547 65.932 43.986 1.00 28.03 236 PHE C O 1
ATOM 9319 N N . ALA C 1 237 ? 28.196 67.966 44.874 1.00 27.53 237 ALA C N 1
ATOM 9320 C CA . ALA C 1 237 ? 27.569 67.444 46.075 1.00 29.27 237 ALA C CA 1
ATOM 9321 C C . ALA C 1 237 ? 26.336 66.623 45.690 1.00 31.03 237 ALA C C 1
ATOM 9322 O O . ALA C 1 237 ? 26.194 65.479 46.112 1.00 33.93 237 ALA C O 1
ATOM 9324 N N . ARG C 1 238 ? 25.458 67.202 44.874 1.00 30.53 238 ARG C N 1
ATOM 9325 C CA . ARG C 1 238 ? 24.252 66.504 44.437 1.00 31.56 238 ARG C CA 1
ATOM 9326 C C . ARG C 1 238 ? 24.541 65.211 43.695 1.00 31.28 238 ARG C C 1
ATOM 9327 O O . ARG C 1 238 ? 23.820 64.232 43.849 1.00 33.03 238 ARG C O 1
ATOM 9335 N N . ALA C 1 239 ? 25.602 65.198 42.902 1.00 30.93 239 ALA C N 1
ATOM 9336 C CA . ALA C 1 239 ? 25.938 64.008 42.132 1.00 31.36 239 ALA C CA 1
ATOM 9337 C C . ALA C 1 239 ? 26.457 62.858 42.979 1.00 33.55 239 ALA C C 1
ATOM 9338 O O . ALA C 1 239 ? 26.302 61.693 42.608 1.00 35.89 239 ALA C O 1
ATOM 9340 N N . PHE C 1 240 ? 27.080 63.176 44.110 1.00 33.41 240 PHE C N 1
ATOM 9341 C CA . PHE C 1 240 ? 27.639 62.138 44.968 1.00 32.66 240 PHE C CA 1
ATOM 9342 C C . PHE C 1 240 ? 26.973 62.087 46.328 1.00 33.61 240 PHE C C 1
ATOM 9343 O O . PHE C 1 240 ? 27.430 61.389 47.236 1.00 33.46 240 PHE C O 1
ATOM 9351 N N . ASP C 1 241 ? 25.886 62.835 46.460 1.00 32.51 241 ASP C N 1
ATOM 9352 C CA . ASP C 1 241 ? 25.133 62.857 47.698 1.00 33.13 241 ASP C CA 1
ATOM 9353 C C . ASP C 1 241 ? 26.037 63.213 48.871 1.00 33.83 241 ASP C C 1
ATOM 9354 O O . ASP C 1 241 ? 26.260 62.406 49.779 1.00 34.53 241 ASP C O 1
ATOM 9359 N N . ILE C 1 242 ? 26.567 64.429 48.834 1.00 32.51 242 ILE C N 1
ATOM 9360 C CA . ILE C 1 242 ? 27.431 64.914 49.889 1.00 29.74 242 ILE C CA 1
ATOM 9361 C C . ILE C 1 242 ? 26.641 65.980 50.615 1.00 30.08 242 ILE C C 1
ATOM 9362 O O . ILE C 1 242 ? 26.513 67.103 50.140 1.00 31.00 242 ILE C O 1
ATOM 9367 N N . LYS C 1 243 ? 26.092 65.634 51.765 1.00 32.05 243 LYS C N 1
ATOM 9368 C CA . LYS C 1 243 ? 25.315 66.608 52.508 1.00 32.43 243 LYS C CA 1
ATOM 9369 C C . LYS C 1 243 ? 25.722 66.620 53.960 1.00 31.26 243 LYS C C 1
ATOM 9370 O O . LYS C 1 243 ? 26.521 65.787 54.389 1.00 30.44 243 LYS C O 1
ATOM 9376 N N . PHE C 1 244 ? 25.176 67.568 54.713 1.00 29.32 244 PHE C N 1
ATOM 9377 C CA . PHE C 1 244 ? 25.525 67.700 56.117 1.00 28.82 244 PHE C CA 1
ATOM 9378 C C . PHE C 1 244 ? 24.405 68.380 56.888 1.00 29.91 244 PHE C C 1
ATOM 9379 O O . PHE C 1 244 ? 23.586 69.095 56.315 1.00 31.56 244 PHE C O 1
ATOM 9387 N N . GLN C 1 245 ? 24.371 68.165 58.192 1.00 30.66 245 GLN C N 1
ATOM 9388 C CA . GLN C 1 245 ? 23.362 68.815 59.005 1.00 32.94 245 GLN C CA 1
ATOM 9389 C C . GLN C 1 245 ? 23.968 70.134 59.476 1.00 34.08 245 GLN C C 1
ATOM 9390 O O . GLN C 1 245 ? 25.003 70.152 60.146 1.00 34.24 245 GLN C O 1
ATOM 9396 N N . ASP C 1 246 ? 23.332 71.239 59.108 1.00 35.29 246 ASP C N 1
ATOM 9397 C CA . ASP C 1 246 ? 23.819 72.553 59.489 1.00 37.06 246 ASP C CA 1
ATOM 9398 C C . ASP C 1 246 ? 23.474 72.841 60.947 1.00 38.93 246 ASP C C 1
ATOM 9399 O O . ASP C 1 246 ? 22.842 72.024 61.614 1.00 39.71 246 ASP C O 1
ATOM 9404 N N . ARG C 1 247 ? 23.896 74.000 61.441 1.00 41.01 247 ARG C N 1
ATOM 9405 C CA . ARG C 1 247 ? 23.654 74.378 62.829 1.00 43.13 247 ARG C CA 1
ATOM 9406 C C . ARG C 1 247 ? 22.165 74.440 63.157 1.00 43.68 247 ARG C C 1
ATOM 9407 O O . ARG C 1 247 ? 21.764 74.235 64.306 1.00 42.90 247 ARG C O 1
ATOM 9415 N N . ASP C 1 248 ? 21.353 74.729 62.146 1.00 43.51 248 ASP C N 1
ATOM 9416 C CA . ASP C 1 248 ? 19.910 74.828 62.324 1.00 43.64 248 ASP C CA 1
ATOM 9417 C C . ASP C 1 248 ? 19.241 73.455 62.212 1.00 44.00 248 ASP C C 1
ATOM 9418 O O . ASP C 1 248 ? 18.035 73.352 61.990 1.00 46.22 248 ASP C O 1
ATOM 9423 N N . LEU C 1 249 ? 20.038 72.405 62.371 1.00 42.15 249 LEU C N 1
ATOM 9424 C CA . LEU C 1 249 ? 19.556 71.030 62.319 1.00 39.67 249 LEU C CA 1
ATOM 9425 C C . LEU C 1 249 ? 19.045 70.582 60.962 1.00 38.06 249 LEU C C 1
ATOM 9426 O O . LEU C 1 249 ? 18.698 69.420 60.782 1.00 38.73 249 LEU C O 1
ATOM 9431 N N . GLN C 1 250 ? 19.004 71.489 60.000 1.00 36.93 250 GLN C N 1
ATOM 9432 C CA . GLN C 1 250 ? 18.532 71.118 58.677 1.00 36.57 250 GLN C CA 1
ATOM 9433 C C . GLN C 1 250 ? 19.679 70.518 57.843 1.00 37.19 250 GLN C C 1
ATOM 9434 O O . GLN C 1 250 ? 20.839 70.900 58.002 1.00 36.66 250 GLN C O 1
ATOM 9440 N N . VAL C 1 251 ? 19.347 69.575 56.964 1.00 35.76 251 VAL C N 1
ATOM 9441 C CA . VAL C 1 251 ? 20.333 68.902 56.124 1.00 34.79 251 VAL C CA 1
ATOM 9442 C C . VAL C 1 251 ? 20.452 69.580 54.760 1.00 36.77 251 VAL C C 1
ATOM 9443 O O . VAL C 1 251 ? 19.461 69.721 54.046 1.00 36.60 251 VAL C O 1
ATOM 9447 N N . LYS C 1 252 ? 21.670 69.976 54.394 1.00 36.31 252 LYS C N 1
ATOM 9448 C CA . LYS C 1 252 ? 21.908 70.673 53.130 1.00 34.94 252 LYS C CA 1
ATOM 9449 C C . LYS C 1 252 ? 23.088 70.104 52.342 1.00 35.04 252 LYS C C 1
ATOM 9450 O O . LYS C 1 252 ? 23.938 69.394 52.896 1.00 35.22 252 LYS C O 1
ATOM 9456 N N . TYR C 1 253 ? 23.131 70.411 51.047 1.00 34.23 253 TYR C N 1
ATOM 9457 C CA . TYR C 1 253 ? 24.230 69.968 50.190 1.00 33.76 253 TYR C CA 1
ATOM 9458 C C . TYR C 1 253 ? 25.399 70.928 50.399 1.00 32.76 253 TYR C C 1
ATOM 9459 O O . TYR C 1 253 ? 25.199 72.111 50.691 1.00 32.65 253 TYR C O 1
ATOM 9468 N N . VAL C 1 254 ? 26.618 70.421 50.263 1.00 31.54 254 VAL C N 1
ATOM 9469 C CA . VAL C 1 254 ? 27.796 71.268 50.440 1.00 30.67 254 VAL C CA 1
ATOM 9470 C C . VAL C 1 254 ? 28.124 71.972 49.138 1.00 30.26 254 VAL C C 1
ATOM 9471 O O . VAL C 1 254 ? 27.719 71.531 48.065 1.00 30.84 254 VAL C O 1
ATOM 9475 N N . HIS C 1 255 ? 28.847 73.078 49.236 1.00 29.82 255 HIS C N 1
ATOM 9476 C CA . HIS C 1 255 ? 29.272 73.808 48.051 1.00 27.00 255 HIS C CA 1
ATOM 9477 C C . HIS C 1 255 ? 30.753 73.508 47.926 1.00 25.54 255 HIS C C 1
ATOM 9478 O O . HIS C 1 255 ? 31.505 73.697 48.875 1.00 24.59 255 HIS C O 1
ATOM 9485 N N . THR C 1 256 ? 31.170 73.027 46.762 1.00 26.04 256 THR C N 1
ATOM 9486 C CA . THR C 1 256 ? 32.567 72.673 46.563 1.00 25.98 256 THR C CA 1
ATOM 9487 C C . THR C 1 256 ? 33.334 73.531 45.564 1.00 25.86 256 THR C C 1
ATOM 9488 O O . THR C 1 256 ? 32.752 74.297 44.791 1.00 27.47 256 THR C O 1
ATOM 9492 N N . THR C 1 257 ? 34.655 73.401 45.595 1.00 23.08 257 THR C N 1
ATOM 9493 C CA . THR C 1 257 ? 35.514 74.133 44.671 1.00 21.43 257 THR C CA 1
ATOM 9494 C C . THR C 1 257 ? 36.566 73.144 44.225 1.00 20.01 257 THR C C 1
ATOM 9495 O O . THR C 1 257 ? 36.732 72.093 44.829 1.00 22.65 257 THR C O 1
ATOM 9499 N N . SER C 1 258 ? 37.282 73.492 43.171 1.00 18.87 258 SER C N 1
ATOM 9500 C CA . SER C 1 258 ? 38.334 72.645 42.637 1.00 17.59 258 SER C CA 1
ATOM 9501 C C . SER C 1 258 ? 39.357 73.589 42.004 1.00 16.28 258 SER C C 1
ATOM 9502 O O . SER C 1 258 ? 38.995 74.645 41.492 1.00 13.92 258 SER C O 1
ATOM 9505 N N . TRP C 1 259 ? 40.631 73.224 42.043 1.00 15.34 259 TRP C N 1
ATOM 9506 C CA . TRP C 1 259 ? 41.656 74.078 41.451 1.00 15.85 259 TRP C CA 1
ATOM 9507 C C . TRP C 1 259 ? 42.934 73.308 41.216 1.00 15.79 259 TRP C C 1
ATOM 9508 O O . TRP C 1 259 ? 43.316 72.463 42.022 1.00 16.57 259 TRP C O 1
ATOM 9519 N N . GLY C 1 260 ? 43.590 73.595 40.099 1.00 14.92 260 GLY C N 1
ATOM 9520 C CA . GLY C 1 260 ? 44.817 72.898 39.788 1.00 15.57 260 GLY C CA 1
ATOM 9521 C C . GLY C 1 260 ? 45.793 73.697 38.946 1.00 16.03 260 GLY C C 1
ATOM 9522 O O . GLY C 1 260 ? 45.418 74.628 38.240 1.00 15.67 260 GLY C O 1
ATOM 9523 N N . LEU C 1 261 ? 47.060 73.308 39.030 1.00 16.40 261 LEU C N 1
ATOM 9524 C CA . LEU C 1 261 ? 48.146 73.933 38.296 1.00 15.87 261 LEU C CA 1
ATOM 9525 C C . LEU C 1 261 ? 49.120 72.783 38.041 1.00 17.60 261 LEU C C 1
ATOM 9526 O O . LEU C 1 261 ? 49.462 72.055 38.968 1.00 19.24 261 LEU C O 1
ATOM 9531 N N . SER C 1 262 ? 49.549 72.608 36.791 1.00 15.53 262 SER C N 1
ATOM 9532 C CA . SER C 1 262 ? 50.444 71.512 36.433 1.00 14.94 262 SER C CA 1
ATOM 9533 C C . SER C 1 262 ? 51.831 71.981 36.036 1.00 15.79 262 SER C C 1
ATOM 9534 O O . SER C 1 262 ? 52.098 73.179 36.039 1.00 14.77 262 SER C O 1
ATOM 9537 N N . TRP C 1 263 ? 52.701 71.036 35.664 1.00 16.15 263 TRP C N 1
ATOM 9538 C CA . TRP C 1 263 ? 54.056 71.396 35.270 1.00 17.80 263 TRP C CA 1
ATOM 9539 C C . TRP C 1 263 ? 54.024 72.167 33.956 1.00 18.04 263 TRP C C 1
ATOM 9540 O O . TRP C 1 263 ? 55.053 72.506 33.385 1.00 19.91 263 TRP C O 1
ATOM 9551 N N . ARG C 1 264 ? 52.822 72.436 33.473 1.00 18.31 264 ARG C N 1
ATOM 9552 C CA . ARG C 1 264 ? 52.688 73.239 32.278 1.00 18.55 264 ARG C CA 1
ATOM 9553 C C . ARG C 1 264 ? 53.271 74.598 32.677 1.00 18.14 264 ARG C C 1
ATOM 9554 O O . ARG C 1 264 ? 53.775 75.353 31.843 1.00 17.11 264 ARG C O 1
ATOM 9562 N N . PHE C 1 265 ? 53.190 74.899 33.970 1.00 16.03 265 PHE C N 1
ATOM 9563 C CA . PHE C 1 265 ? 53.716 76.147 34.484 1.00 15.62 265 PHE C CA 1
ATOM 9564 C C . PHE C 1 265 ? 55.187 76.275 34.103 1.00 14.95 265 PHE C C 1
ATOM 9565 O O . PHE C 1 265 ? 55.685 77.374 33.880 1.00 16.02 265 PHE C O 1
ATOM 9573 N N . ILE C 1 266 ? 55.885 75.148 34.036 1.00 15.16 266 ILE C N 1
ATOM 9574 C CA . ILE C 1 266 ? 57.288 75.168 33.651 1.00 14.89 266 ILE C CA 1
ATOM 9575 C C . ILE C 1 266 ? 57.375 75.601 32.190 1.00 16.87 266 ILE C C 1
ATOM 9576 O O . ILE C 1 266 ? 58.337 76.263 31.775 1.00 17.43 266 ILE C O 1
ATOM 9581 N N . GLY C 1 267 ? 56.362 75.235 31.411 1.00 16.06 267 GLY C N 1
ATOM 9582 C CA . GLY C 1 267 ? 56.335 75.637 30.019 1.00 15.11 267 GLY C CA 1
ATOM 9583 C C . GLY C 1 267 ? 56.213 77.150 29.939 1.00 16.29 267 GLY C C 1
ATOM 9584 O O . GLY C 1 267 ? 56.891 77.802 29.147 1.00 16.95 267 GLY C O 1
ATOM 9585 N N . ALA C 1 268 ? 55.346 77.710 30.773 1.00 15.70 268 ALA C N 1
ATOM 9586 C CA . ALA C 1 268 ? 55.126 79.148 30.799 1.00 16.73 268 ALA C CA 1
ATOM 9587 C C . ALA C 1 268 ? 56.426 79.877 31.113 1.00 17.02 268 ALA C C 1
ATOM 9588 O O . ALA C 1 268 ? 56.720 80.911 30.523 1.00 17.11 268 ALA C O 1
ATOM 9590 N N . ILE C 1 269 ? 57.201 79.333 32.042 1.00 16.77 269 ILE C N 1
ATOM 9591 C CA . ILE C 1 269 ? 58.471 79.941 32.414 1.00 17.71 269 ILE C CA 1
ATOM 9592 C C . ILE C 1 269 ? 59.410 79.963 31.209 1.00 18.90 269 ILE C C 1
ATOM 9593 O O . ILE C 1 269 ? 60.028 80.984 30.909 1.00 18.78 269 ILE C O 1
ATOM 9598 N N . ILE C 1 270 ? 59.496 78.839 30.510 1.00 18.89 270 ILE C N 1
ATOM 9599 C CA . ILE C 1 270 ? 60.359 78.746 29.342 1.00 17.84 270 ILE C CA 1
ATOM 9600 C C . ILE C 1 270 ? 59.984 79.728 28.228 1.00 18.39 270 ILE C C 1
ATOM 9601 O O . ILE C 1 270 ? 60.830 80.472 27.727 1.00 19.43 270 ILE C O 1
ATOM 9606 N N . MET C 1 271 ? 58.715 79.720 27.841 1.00 17.74 271 MET C N 1
ATOM 9607 C CA . MET C 1 271 ? 58.237 80.570 26.765 1.00 17.23 271 MET C CA 1
ATOM 9608 C C . MET C 1 271 ? 58.018 82.033 27.129 1.00 17.75 271 MET C C 1
ATOM 9609 O O . MET C 1 271 ? 57.823 82.862 26.253 1.00 18.75 271 MET C O 1
ATOM 9614 N N . THR C 1 272 ? 58.051 82.360 28.411 1.00 16.93 272 THR C N 1
ATOM 9615 C CA . THR C 1 272 ? 57.866 83.738 28.795 1.00 16.44 272 THR C CA 1
ATOM 9616 C C . THR C 1 272 ? 59.215 84.451 28.911 1.00 19.97 272 THR C C 1
ATOM 9617 O O . THR C 1 272 ? 59.350 85.598 28.477 1.00 19.78 272 THR C O 1
ATOM 9621 N N . HIS C 1 273 ? 60.210 83.767 29.475 1.00 19.57 273 HIS C N 1
ATOM 9622 C CA . HIS C 1 273 ? 61.528 84.366 29.692 1.00 20.34 273 HIS C CA 1
ATOM 9623 C C . HIS C 1 273 ? 62.692 83.837 28.845 1.00 22.30 273 HIS C C 1
ATOM 9624 O O . HIS C 1 273 ? 63.701 84.529 28.684 1.00 24.22 273 HIS C O 1
ATOM 9631 N N . GLY C 1 274 ? 62.570 82.622 28.320 1.00 20.73 274 GLY C N 1
ATOM 9632 C CA . GLY C 1 274 ? 63.643 82.076 27.507 1.00 20.60 274 GLY C CA 1
ATOM 9633 C C . GLY C 1 274 ? 64.014 82.971 26.333 1.00 21.44 274 GLY C C 1
ATOM 9634 O O . GLY C 1 274 ? 63.205 83.783 25.874 1.00 19.23 274 GLY C O 1
ATOM 9635 N N . ASP C 1 275 ? 65.246 82.835 25.850 1.00 20.09 275 ASP C N 1
ATOM 9636 C CA . ASP C 1 275 ? 65.715 83.627 24.720 1.00 20.83 275 ASP C CA 1
ATOM 9637 C C . ASP C 1 275 ? 66.556 82.763 23.787 1.00 20.64 275 ASP C C 1
ATOM 9638 O O . ASP C 1 275 ? 66.624 81.548 23.960 1.00 21.16 275 ASP C O 1
ATOM 9643 N N . ASP C 1 276 ? 67.190 83.388 22.801 1.00 21.66 276 ASP C N 1
ATOM 9644 C CA . ASP C 1 276 ? 67.993 82.661 21.824 1.00 21.51 276 ASP C CA 1
ATOM 9645 C C . ASP C 1 276 ? 69.240 81.981 22.369 1.00 21.33 276 ASP C C 1
ATOM 9646 O O . ASP C 1 276 ? 69.860 81.183 21.671 1.00 21.17 276 ASP C O 1
ATOM 9651 N N . ARG C 1 277 ? 69.613 82.288 23.607 1.00 21.79 277 ARG C N 1
ATOM 9652 C CA . ARG C 1 277 ? 70.780 81.647 24.212 1.00 22.63 277 ARG C CA 1
ATOM 9653 C C . ARG C 1 277 ? 70.360 80.529 25.174 1.00 21.67 277 ARG C C 1
ATOM 9654 O O . ARG C 1 277 ? 71.212 79.856 25.766 1.00 21.74 277 ARG C O 1
ATOM 9662 N N . GLY C 1 278 ? 69.050 80.341 25.328 1.00 17.25 278 GLY C N 1
ATOM 9663 C CA . GLY C 1 278 ? 68.555 79.297 26.204 1.00 16.24 278 GLY C CA 1
ATOM 9664 C C . GLY C 1 278 ? 67.573 79.768 27.254 1.00 18.07 278 GLY C C 1
ATOM 9665 O O . GLY C 1 278 ? 66.856 80.757 27.065 1.00 19.82 278 GLY C O 1
ATOM 9666 N N . LEU C 1 279 ? 67.539 79.064 28.376 1.00 16.57 279 LEU C N 1
ATOM 9667 C CA . LEU C 1 279 ? 66.629 79.428 29.448 1.00 18.30 279 LEU C CA 1
ATOM 9668 C C . LEU C 1 279 ? 67.088 80.663 30.207 1.00 18.54 279 LEU C C 1
ATOM 9669 O O . LEU C 1 279 ? 68.266 81.001 30.213 1.00 20.00 279 LEU C O 1
ATOM 9674 N N . VAL C 1 280 ? 66.128 81.335 30.835 1.00 18.37 280 VAL C N 1
ATOM 9675 C CA . VAL C 1 280 ? 66.389 82.485 31.697 1.00 17.18 280 VAL C CA 1
ATOM 9676 C C . VAL C 1 280 ? 65.401 82.194 32.821 1.00 17.29 280 VAL C C 1
ATOM 9677 O O . VAL C 1 280 ? 64.198 82.363 32.652 1.00 18.92 280 VAL C O 1
ATOM 9681 N N . LEU C 1 281 ? 65.899 81.731 33.958 1.00 15.08 281 LEU C N 1
ATOM 9682 C CA . LEU C 1 281 ? 65.006 81.380 35.050 1.00 15.75 281 LEU C CA 1
ATOM 9683 C C . LEU C 1 281 ? 64.760 82.476 36.062 1.00 15.87 281 LEU C C 1
ATOM 9684 O O . LEU C 1 281 ? 65.671 83.213 36.440 1.00 16.16 281 LEU C O 1
ATOM 9689 N N . PRO C 1 282 ? 63.508 82.608 36.510 1.00 15.98 282 PRO C N 1
ATOM 9690 C CA . PRO C 1 282 ? 63.236 83.648 37.498 1.00 15.82 282 PRO C CA 1
ATOM 9691 C C . PRO C 1 282 ? 63.942 83.258 38.790 1.00 16.56 282 PRO C C 1
ATOM 9692 O O . PRO C 1 282 ? 63.875 82.109 39.214 1.00 17.45 282 PRO C O 1
ATOM 9696 N N . PRO C 1 283 ? 64.633 84.216 39.429 1.00 16.66 283 PRO C N 1
ATOM 9697 C CA . PRO C 1 283 ? 65.391 84.037 40.675 1.00 16.20 283 PRO C CA 1
ATOM 9698 C C . PRO C 1 283 ? 64.678 83.328 41.816 1.00 17.23 283 PRO C C 1
ATOM 9699 O O . PRO C 1 283 ? 65.304 82.608 42.593 1.00 17.23 283 PRO C O 1
ATOM 9703 N N . ARG C 1 284 ? 63.370 83.521 41.932 1.00 18.01 284 ARG C N 1
ATOM 9704 C CA . ARG C 1 284 ? 62.663 82.905 43.038 1.00 17.38 284 ARG C CA 1
ATOM 9705 C C . ARG C 1 284 ? 62.200 81.470 42.831 1.00 18.56 284 ARG C C 1
ATOM 9706 O O . ARG C 1 284 ? 61.653 80.862 43.745 1.00 21.37 284 ARG C O 1
ATOM 9714 N N . LEU C 1 285 ? 62.439 80.919 41.647 1.00 17.76 285 LEU C N 1
ATOM 9715 C CA . LEU C 1 285 ? 62.079 79.528 41.375 1.00 17.03 285 LEU C CA 1
ATOM 9716 C C . LEU C 1 285 ? 63.291 78.778 40.823 1.00 17.30 285 LEU C C 1
ATOM 9717 O O . LEU C 1 285 ? 63.261 77.560 40.687 1.00 18.94 285 LEU C O 1
ATOM 9722 N N . ALA C 1 286 ? 64.363 79.508 40.517 1.00 16.78 286 ALA C N 1
ATOM 9723 C CA . ALA C 1 286 ? 65.581 78.902 39.969 1.00 16.26 286 ALA C CA 1
ATOM 9724 C C . ALA C 1 286 ? 66.256 77.926 40.923 1.00 15.34 286 ALA C C 1
ATOM 9725 O O . ALA C 1 286 ? 66.551 78.269 42.056 1.00 15.18 286 ALA C O 1
ATOM 9727 N N . PRO C 1 287 ? 66.499 76.684 40.479 1.00 16.20 287 PRO C N 1
ATOM 9728 C CA . PRO C 1 287 ? 67.155 75.725 41.379 1.00 16.74 287 PRO C CA 1
ATOM 9729 C C . PRO C 1 287 ? 68.493 76.312 41.828 1.00 17.82 287 PRO C C 1
ATOM 9730 O O . PRO C 1 287 ? 68.894 76.178 42.983 1.00 18.33 287 PRO C O 1
ATOM 9734 N N . ILE C 1 288 ? 69.169 76.982 40.900 1.00 16.53 288 ILE C N 1
ATOM 9735 C CA . ILE C 1 288 ? 70.446 77.609 41.191 1.00 15.74 288 ILE C CA 1
ATOM 9736 C C . ILE C 1 288 ? 70.368 79.098 40.896 1.00 16.17 288 ILE C C 1
ATOM 9737 O O . ILE C 1 288 ? 70.259 79.505 39.742 1.00 16.67 288 ILE C O 1
ATOM 9742 N N . GLN C 1 289 ? 70.445 79.910 41.938 1.00 16.48 289 GLN C N 1
ATOM 9743 C CA . GLN C 1 289 ? 70.377 81.355 41.770 1.00 17.33 289 GLN C CA 1
ATOM 9744 C C . GLN C 1 289 ? 71.729 81.922 41.379 1.00 17.69 289 GLN C C 1
ATOM 9745 O O . GLN C 1 289 ? 71.817 82.854 40.583 1.00 17.66 289 GLN C O 1
ATOM 9751 N N . VAL C 1 290 ? 72.786 81.343 41.935 1.00 18.64 290 VAL C N 1
ATOM 9752 C CA . VAL C 1 290 ? 74.128 81.803 41.639 1.00 16.63 290 VAL C CA 1
ATOM 9753 C C . VAL C 1 290 ? 75.053 80.613 41.454 1.00 17.48 290 VAL C C 1
ATOM 9754 O O . VAL C 1 290 ? 75.056 79.684 42.265 1.00 16.31 290 VAL C O 1
ATOM 9758 N N . VAL C 1 291 ? 75.833 80.639 40.379 1.00 16.45 291 VAL C N 1
ATOM 9759 C CA . VAL C 1 291 ? 76.781 79.576 40.123 1.00 16.70 291 VAL C CA 1
ATOM 9760 C C . VAL C 1 291 ? 78.198 80.148 40.144 1.00 18.47 291 VAL C C 1
ATOM 9761 O O . VAL C 1 291 ? 78.485 81.138 39.466 1.00 16.06 291 VAL C O 1
ATOM 9765 N N . ILE C 1 292 ? 79.066 79.534 40.950 1.00 18.67 292 ILE C N 1
ATOM 9766 C CA . ILE C 1 292 ? 80.455 79.954 41.067 1.00 18.75 292 ILE C CA 1
ATOM 9767 C C . ILE C 1 292 ? 81.329 79.056 40.209 1.00 20.39 292 ILE C C 1
ATOM 9768 O O . ILE C 1 292 ? 81.346 77.828 40.381 1.00 21.51 292 ILE C O 1
ATOM 9773 N N . VAL C 1 293 ? 82.040 79.667 39.269 1.00 20.35 293 VAL C N 1
ATOM 9774 C CA . VAL C 1 293 ? 82.919 78.920 38.379 1.00 21.73 293 VAL C CA 1
ATOM 9775 C C . VAL C 1 293 ? 84.371 79.271 38.672 1.00 24.20 293 VAL C C 1
ATOM 9776 O O . VAL C 1 293 ? 84.852 80.345 38.295 1.00 23.70 293 VAL C O 1
ATOM 9780 N N . PRO C 1 294 ? 85.088 78.373 39.361 1.00 25.58 294 PRO C N 1
ATOM 9781 C CA . PRO C 1 294 ? 86.495 78.624 39.688 1.00 27.69 294 PRO C CA 1
ATOM 9782 C C . PRO C 1 294 ? 87.391 78.463 38.469 1.00 29.07 294 PRO C C 1
ATOM 9783 O O . PRO C 1 294 ? 87.270 77.493 37.727 1.00 30.38 294 PRO C O 1
ATOM 9787 N N . ILE C 1 295 ? 88.278 79.428 38.264 1.00 31.93 295 ILE C N 1
ATOM 9788 C CA . ILE C 1 295 ? 89.222 79.398 37.147 1.00 34.28 295 ILE C CA 1
ATOM 9789 C C . ILE C 1 295 ? 90.624 79.323 37.748 1.00 36.24 295 ILE C C 1
ATOM 9790 O O . ILE C 1 295 ? 90.966 80.104 38.640 1.00 36.58 295 ILE C O 1
ATOM 9795 N N . TYR C 1 296 ? 91.436 78.385 37.273 1.00 37.90 296 TYR C N 1
ATOM 9796 C CA . TYR C 1 296 ? 92.776 78.233 37.830 1.00 40.81 296 TYR C CA 1
ATOM 9797 C C . TYR C 1 296 ? 93.726 77.383 36.999 1.00 43.23 296 TYR C C 1
ATOM 9798 O O . TYR C 1 296 ? 93.366 76.834 35.957 1.00 42.17 296 TYR C O 1
ATOM 9807 N N . LYS C 1 297 ? 94.955 77.292 37.494 1.00 46.65 297 LYS C N 1
ATOM 9808 C CA . LYS C 1 297 ? 96.005 76.504 36.875 1.00 49.26 297 LYS C CA 1
ATOM 9809 C C . LYS C 1 297 ? 96.582 75.655 37.990 1.00 49.93 297 LYS C C 1
ATOM 9810 O O . LYS C 1 297 ? 96.337 75.927 39.165 1.00 49.78 297 LYS C O 1
ATOM 9816 N N . ASP C 1 298 ? 97.340 74.630 37.622 1.00 51.19 298 ASP C N 1
ATOM 9817 C CA . ASP C 1 298 ? 97.941 73.733 38.599 1.00 53.01 298 ASP C CA 1
ATOM 9818 C C . ASP C 1 298 ? 98.406 74.407 39.890 1.00 53.37 298 ASP C C 1
ATOM 9819 O O . ASP C 1 298 ? 98.191 73.875 40.978 1.00 53.46 298 ASP C O 1
ATOM 9824 N N . GLU C 1 299 ? 99.025 75.578 39.781 1.00 53.91 299 GLU C N 1
ATOM 9825 C CA . GLU C 1 299 ? 99.519 76.266 40.970 1.00 55.39 299 GLU C CA 1
ATOM 9826 C C . GLU C 1 299 ? 98.497 77.156 41.665 1.00 55.10 299 GLU C C 1
ATOM 9827 O O . GLU C 1 299 ? 98.646 77.462 42.845 1.00 55.96 299 GLU C O 1
ATOM 9833 N N . SER C 1 300 ? 97.471 77.585 40.937 1.00 54.56 300 SER C N 1
ATOM 9834 C CA . SER C 1 300 ? 96.437 78.437 41.523 1.00 52.43 300 SER C CA 1
ATOM 9835 C C . SER C 1 300 ? 95.325 77.600 42.145 1.00 51.88 300 SER C C 1
ATOM 9836 O O . SER C 1 300 ? 94.621 78.061 43.045 1.00 52.06 300 SER C O 1
ATOM 9839 N N . ARG C 1 301 ? 95.183 76.370 41.657 1.00 50.79 301 ARG C N 1
ATOM 9840 C CA . ARG C 1 301 ? 94.156 75.431 42.112 1.00 50.24 301 ARG C CA 1
ATOM 9841 C C . ARG C 1 301 ? 93.752 75.573 43.585 1.00 49.66 301 ARG C C 1
ATOM 9842 O O . ARG C 1 301 ? 92.621 75.956 43.884 1.00 50.38 301 ARG C O 1
ATOM 9850 N N . GLU C 1 302 ? 94.670 75.274 44.499 1.00 49.30 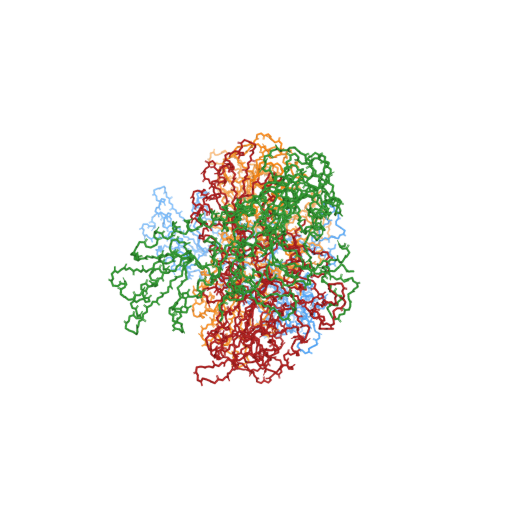302 GLU C N 1
ATOM 9851 C CA . GLU C 1 302 ? 94.388 75.354 45.933 1.00 49.00 302 GLU C CA 1
ATOM 9852 C C . GLU C 1 302 ? 93.786 76.691 46.379 1.00 47.50 302 GLU C C 1
ATOM 9853 O O . GLU C 1 302 ? 92.758 76.722 47.054 1.00 47.92 302 GLU C O 1
ATOM 9859 N N . ARG C 1 303 ? 94.438 77.787 46.005 1.00 46.50 303 ARG C N 1
ATOM 9860 C CA . ARG C 1 303 ? 93.994 79.132 46.371 1.00 45.77 303 ARG C CA 1
ATOM 9861 C C . ARG C 1 303 ? 92.587 79.466 45.881 1.00 43.03 303 ARG C C 1
ATOM 9862 O O . ARG C 1 303 ? 91.734 79.905 46.653 1.00 41.49 303 ARG C O 1
ATOM 9870 N N . VAL C 1 304 ? 92.366 79.268 44.588 1.00 40.66 304 VAL C N 1
ATOM 9871 C CA . VAL C 1 304 ? 91.089 79.564 43.969 1.00 38.66 304 VAL C CA 1
ATOM 9872 C C . VAL C 1 304 ? 89.950 78.733 44.547 1.00 37.83 304 VAL C C 1
ATOM 9873 O O . VAL C 1 304 ? 88.898 79.270 44.891 1.00 36.91 304 VAL C O 1
ATOM 9877 N N . LEU C 1 305 ? 90.156 77.429 44.670 1.00 36.56 305 LEU C N 1
ATOM 9878 C CA . LEU C 1 305 ? 89.108 76.577 45.205 1.00 37.93 305 LEU C CA 1
ATOM 9879 C C . LEU C 1 305 ? 88.797 76.956 46.642 1.00 38.65 305 LEU C C 1
ATOM 9880 O O . LEU C 1 305 ? 87.652 76.856 47.087 1.00 38.60 305 LEU C O 1
ATOM 9885 N N . GLU C 1 306 ? 89.815 77.413 47.361 1.00 38.30 306 GLU C N 1
ATOM 9886 C CA . GLU C 1 306 ? 89.626 77.804 48.751 1.00 38.10 306 GLU C CA 1
ATOM 9887 C C . GLU C 1 306 ? 88.701 79.016 48.841 1.00 35.67 306 GLU C C 1
ATOM 9888 O O . GLU C 1 306 ? 87.765 79.032 49.644 1.00 34.34 306 GLU C O 1
ATOM 9894 N N . ALA C 1 307 ? 88.969 80.025 48.013 1.00 33.12 307 ALA C N 1
ATOM 9895 C CA . ALA C 1 307 ? 88.164 81.242 47.985 1.00 31.56 307 ALA C CA 1
ATOM 9896 C C . ALA C 1 307 ? 86.767 80.953 47.424 1.00 30.44 307 ALA C C 1
ATOM 9897 O O . ALA C 1 307 ? 85.784 81.562 47.840 1.00 29.89 307 ALA C O 1
ATOM 9899 N N . ALA C 1 308 ? 86.685 80.021 46.482 1.00 27.72 308 ALA C N 1
ATOM 9900 C CA . ALA C 1 308 ? 85.408 79.665 45.885 1.00 28.53 308 ALA C CA 1
ATOM 9901 C C . ALA C 1 308 ? 84.515 79.060 46.959 1.00 29.04 308 ALA C C 1
ATOM 9902 O O . ALA C 1 308 ? 83.337 79.399 47.069 1.00 28.94 308 ALA C O 1
ATOM 9904 N N . GLN C 1 309 ? 85.094 78.171 47.757 1.00 30.24 309 GLN C N 1
ATOM 9905 C CA . GLN C 1 309 ? 84.369 77.510 48.831 1.00 31.60 309 GLN C CA 1
ATOM 9906 C C . GLN C 1 309 ? 83.948 78.511 49.887 1.00 30.93 309 GLN C C 1
ATOM 9907 O O . GLN C 1 309 ? 82.854 78.416 50.446 1.00 31.31 309 GLN C O 1
ATOM 9913 N N . GLY C 1 310 ? 84.820 79.475 50.152 1.00 30.67 310 GLY C N 1
ATOM 9914 C CA . GLY C 1 310 ? 84.506 80.493 51.137 1.00 29.30 310 GLY C CA 1
ATOM 9915 C C . GLY C 1 310 ? 83.328 81.323 50.673 1.00 28.99 310 GLY C C 1
ATOM 9916 O O . GLY C 1 310 ? 82.461 81.681 51.469 1.00 30.50 310 GLY C O 1
ATOM 9917 N N . LEU C 1 311 ? 83.299 81.628 49.378 1.00 27.28 311 LEU C N 1
ATOM 9918 C CA . LEU C 1 311 ? 82.215 82.408 48.793 1.00 28.08 311 LEU C CA 1
ATOM 9919 C C . LEU C 1 311 ? 80.910 81.604 48.810 1.00 29.01 311 LEU C C 1
ATOM 9920 O O . LEU C 1 311 ? 79.836 82.152 49.052 1.00 27.52 311 LEU C O 1
ATOM 9925 N N . ARG C 1 312 ? 81.018 80.303 48.547 1.00 29.20 312 ARG C N 1
ATOM 9926 C CA . ARG C 1 312 ? 79.862 79.418 48.555 1.00 29.37 312 ARG C CA 1
ATOM 9927 C C . ARG C 1 312 ? 79.212 79.477 49.935 1.00 29.28 312 ARG C C 1
ATOM 9928 O O . ARG C 1 312 ? 78.002 79.649 50.055 1.00 30.67 312 ARG C O 1
ATOM 9936 N N . GLN C 1 313 ? 80.027 79.340 50.977 1.00 28.60 313 GLN C N 1
ATOM 9937 C CA . GLN C 1 313 ? 79.519 79.375 52.343 1.00 29.31 313 GLN C CA 1
ATOM 9938 C C . GLN C 1 313 ? 78.900 80.720 52.714 1.00 29.01 313 GLN C C 1
ATOM 9939 O O . GLN C 1 313 ? 77.866 80.765 53.382 1.00 29.51 313 GLN C O 1
ATOM 9945 N N . ALA C 1 314 ? 79.522 81.809 52.276 1.00 27.43 314 ALA C N 1
ATOM 9946 C CA . ALA C 1 314 ? 79.004 83.140 52.571 1.00 27.73 314 ALA C CA 1
ATOM 9947 C C . ALA C 1 314 ? 77.636 83.343 51.915 1.00 27.66 314 ALA C C 1
ATOM 9948 O O . ALA C 1 314 ? 76.734 83.922 52.520 1.00 27.75 314 ALA C O 1
ATOM 9950 N N . LEU C 1 315 ? 77.483 82.856 50.685 1.00 26.60 315 LEU C N 1
ATOM 9951 C CA . LEU C 1 315 ? 76.219 82.988 49.966 1.00 26.44 315 LEU C CA 1
ATOM 9952 C C . LEU C 1 315 ? 75.145 82.098 50.587 1.00 27.73 315 LEU C C 1
ATOM 9953 O O . LEU C 1 315 ? 73.990 82.511 50.728 1.00 26.97 315 LEU C O 1
ATOM 9958 N N . LEU C 1 316 ? 75.521 80.878 50.961 1.00 28.16 316 LEU C N 1
ATOM 9959 C CA . LEU C 1 316 ? 74.568 79.973 51.585 1.00 29.56 316 LEU C CA 1
ATOM 9960 C C . LEU C 1 316 ? 74.065 80.644 52.858 1.00 30.56 316 LEU C C 1
ATOM 9961 O O . LEU C 1 316 ? 72.884 80.562 53.190 1.00 32.25 316 LEU C O 1
ATOM 9966 N N . ALA C 1 317 ? 74.971 81.326 53.554 1.00 31.06 317 ALA C N 1
ATOM 9967 C CA . ALA C 1 317 ? 74.631 82.028 54.789 1.00 31.85 317 ALA C CA 1
ATOM 9968 C C . ALA C 1 317 ? 73.628 83.145 54.516 1.00 31.35 317 ALA C C 1
ATOM 9969 O O . ALA C 1 317 ? 72.871 83.538 55.394 1.00 32.66 317 ALA C O 1
ATOM 9971 N N . GLN C 1 318 ? 73.629 83.664 53.297 1.00 32.20 318 GLN C N 1
ATOM 9972 C CA . GLN C 1 318 ? 72.684 84.710 52.931 1.00 33.03 318 GLN C CA 1
ATOM 9973 C C . GLN C 1 318 ? 71.347 84.081 52.567 1.00 32.21 318 GLN C C 1
ATOM 9974 O O . GLN C 1 318 ? 70.403 84.790 52.251 1.00 34.37 318 GLN C O 1
ATOM 9980 N N . GLY C 1 319 ? 71.279 82.752 52.598 1.00 30.99 319 GLY C N 1
ATOM 9981 C CA . GLY C 1 319 ? 70.048 82.065 52.255 1.00 28.03 319 GLY C CA 1
ATOM 9982 C C . GLY C 1 319 ? 69.840 81.926 50.756 1.00 28.15 319 GLY C C 1
ATOM 9983 O O . GLY C 1 319 ? 68.720 81.712 50.293 1.00 26.54 319 GLY C O 1
ATOM 9984 N N . LEU C 1 320 ? 70.921 82.046 49.992 1.00 27.29 320 LEU C N 1
ATOM 9985 C CA . LEU C 1 320 ? 70.846 81.930 48.540 1.00 26.31 320 LEU C CA 1
ATOM 9986 C C . LEU C 1 320 ? 71.123 80.511 48.063 1.00 25.83 320 LEU C C 1
ATOM 9987 O O . LEU C 1 320 ? 71.864 79.761 48.704 1.00 26.51 320 LEU C O 1
ATOM 9992 N N . ARG C 1 321 ? 70.519 80.139 46.941 1.00 23.81 321 ARG C N 1
ATOM 9993 C CA . ARG C 1 321 ? 70.739 78.814 46.384 1.00 23.04 321 ARG C CA 1
ATOM 9994 C C . ARG C 1 321 ? 71.934 78.941 45.447 1.00 22.68 321 ARG C C 1
ATOM 9995 O O . ARG C 1 321 ? 71.800 79.290 44.274 1.00 22.19 321 ARG C O 1
ATOM 10003 N N . VAL C 1 322 ? 73.112 78.678 46.000 1.00 23.31 322 VAL C N 1
ATOM 10004 C CA . VAL C 1 322 ? 74.359 78.776 45.258 1.00 22.25 322 VAL C CA 1
ATOM 10005 C C . VAL C 1 322 ? 74.962 77.417 44.937 1.00 22.00 322 VAL C C 1
ATOM 10006 O O . VAL C 1 322 ? 74.905 76.487 45.740 1.00 22.82 322 VAL C O 1
ATOM 10010 N N . HIS C 1 323 ? 75.543 77.313 43.751 1.00 21.39 323 HIS C N 1
ATOM 10011 C CA . HIS C 1 323 ? 76.167 76.079 43.316 1.00 21.73 323 HIS C CA 1
ATOM 10012 C C . HIS C 1 323 ? 77.596 76.351 42.884 1.00 21.97 323 HIS C C 1
ATOM 10013 O O . HIS C 1 323 ? 77.848 77.265 42.098 1.00 20.71 323 HIS C O 1
ATOM 10020 N N . LEU C 1 324 ? 78.528 75.556 43.404 1.00 22.92 324 LEU C N 1
ATOM 10021 C CA . LEU C 1 324 ? 79.937 75.684 43.047 1.00 23.40 324 LEU C CA 1
ATOM 10022 C C . LEU C 1 324 ? 80.264 74.598 42.032 1.00 23.83 324 LEU C C 1
ATOM 10023 O O . LEU C 1 324 ? 80.184 73.413 42.342 1.00 24.99 324 LEU C O 1
ATOM 10028 N N . ASP C 1 325 ? 80.627 74.997 40.821 1.00 25.47 325 ASP C N 1
ATOM 10029 C CA . ASP C 1 325 ? 80.963 74.025 39.787 1.00 28.78 325 ASP C CA 1
ATOM 10030 C C . ASP C 1 325 ? 82.462 73.672 39.838 1.00 30.64 325 ASP C C 1
ATOM 10031 O O . ASP C 1 325 ? 83.264 74.239 39.099 1.00 31.16 325 ASP C O 1
ATOM 10036 N N . ASP C 1 326 ? 82.803 72.732 40.724 1.00 33.49 326 ASP C N 1
ATOM 10037 C CA . ASP C 1 326 ? 84.166 72.227 40.956 1.00 36.06 326 ASP C CA 1
ATOM 10038 C C . ASP C 1 326 ? 84.694 71.408 39.795 1.00 35.47 326 ASP C C 1
ATOM 10039 O O . ASP C 1 326 ? 85.901 71.301 39.606 1.00 38.78 326 ASP C O 1
ATOM 10044 N N . ARG C 1 327 ? 83.781 70.763 39.080 1.00 34.06 327 ARG C N 1
ATOM 10045 C CA . ARG C 1 327 ? 84.139 69.870 37.985 1.00 32.95 327 ARG C CA 1
ATOM 10046 C C . ARG C 1 327 ? 85.424 70.214 37.247 1.00 33.63 327 ARG C C 1
ATOM 10047 O O . ARG C 1 327 ? 85.477 71.154 36.455 1.00 32.57 327 ARG C O 1
ATOM 10055 N N . ASP C 1 328 ? 86.464 69.433 37.525 1.00 34.21 328 ASP C N 1
ATOM 10056 C CA . ASP C 1 328 ? 87.765 69.633 36.901 1.00 35.29 328 ASP C CA 1
ATOM 10057 C C . ASP C 1 328 ? 87.782 69.098 35.469 1.00 33.51 328 ASP C C 1
ATOM 10058 O O . ASP C 1 328 ? 88.662 69.453 34.686 1.00 32.81 328 ASP C O 1
ATOM 10063 N N . GLN C 1 329 ? 86.805 68.257 35.131 1.00 32.51 329 GLN C N 1
ATOM 10064 C CA . GLN C 1 329 ? 86.711 67.676 33.787 1.00 32.75 329 GLN C CA 1
ATOM 10065 C C . GLN C 1 329 ? 86.226 68.652 32.709 1.00 31.71 329 GLN C C 1
ATOM 10066 O O . GLN C 1 329 ? 86.223 68.313 31.529 1.00 31.88 329 GLN C O 1
ATOM 10072 N N . HIS C 1 330 ? 85.803 69.850 33.105 1.00 30.56 330 HIS C N 1
ATOM 10073 C CA . HIS C 1 330 ? 85.316 70.832 32.137 1.00 29.07 330 HIS C CA 1
ATOM 10074 C C . HIS C 1 330 ? 86.029 72.170 32.235 1.00 28.08 330 HIS C C 1
ATOM 10075 O O . HIS C 1 330 ? 86.397 72.610 33.324 1.00 27.69 330 HIS C O 1
ATOM 10082 N N . THR C 1 331 ? 86.210 72.818 31.090 1.00 26.95 331 THR C N 1
ATOM 10083 C CA . THR C 1 331 ? 86.847 74.127 31.046 1.00 28.23 331 THR C CA 1
ATOM 10084 C C . THR C 1 331 ? 85.839 75.171 31.532 1.00 28.60 331 THR C C 1
ATOM 10085 O O . THR C 1 331 ? 84.638 74.908 31.597 1.00 28.50 331 THR C O 1
ATOM 10089 N N . PRO C 1 332 ? 86.319 76.375 31.877 1.00 29.93 332 PRO C N 1
ATOM 10090 C CA . PRO C 1 332 ? 85.410 77.431 32.344 1.00 27.77 332 PRO C CA 1
ATOM 10091 C C . PRO C 1 332 ? 84.436 77.808 31.234 1.00 26.49 332 PRO C C 1
ATOM 10092 O O . PRO C 1 332 ? 83.269 78.115 31.490 1.00 26.58 332 PRO C O 1
ATOM 10096 N N . GLY C 1 333 ? 84.926 77.774 29.997 1.00 26.26 333 GLY C N 1
ATOM 10097 C CA . GLY C 1 333 ? 84.099 78.116 28.852 1.00 24.51 333 GLY C CA 1
ATOM 10098 C C . GLY C 1 333 ? 82.944 77.148 28.681 1.00 24.57 333 GLY C C 1
ATOM 10099 O O . GLY C 1 333 ? 81.848 77.537 28.285 1.00 26.27 333 GLY C O 1
ATOM 10100 N N . TYR C 1 334 ? 83.191 75.877 28.970 1.00 23.30 334 TYR C N 1
ATOM 10101 C CA . TYR C 1 334 ? 82.151 74.865 28.868 1.00 22.94 334 TYR C CA 1
ATOM 10102 C C . TYR C 1 334 ? 81.091 75.192 29.926 1.00 22.55 334 TYR C C 1
ATOM 10103 O O . TYR C 1 334 ? 79.895 75.217 29.643 1.00 20.47 334 TYR C O 1
ATOM 10112 N N . LYS C 1 335 ? 81.554 75.470 31.141 1.00 21.65 335 LYS C N 1
ATOM 10113 C CA . LYS C 1 335 ? 80.667 75.786 32.257 1.00 22.66 335 LYS C CA 1
ATOM 10114 C C . LYS C 1 335 ? 79.825 77.038 32.052 1.00 24.18 335 LYS C C 1
ATOM 10115 O O . LYS C 1 335 ? 78.621 77.025 32.312 1.00 25.58 335 LYS C O 1
ATOM 10121 N N . PHE C 1 336 ? 80.444 78.119 31.590 1.00 22.89 336 PHE C N 1
ATOM 10122 C CA . PHE C 1 336 ? 79.696 79.347 31.378 1.00 22.94 336 PHE C CA 1
ATOM 10123 C C . PHE C 1 336 ? 78.563 79.073 30.415 1.00 22.60 336 PHE C C 1
ATOM 10124 O O . PHE C 1 336 ? 77.432 79.491 30.645 1.00 21.39 336 PHE C O 1
ATOM 10132 N N . HIS C 1 337 ? 78.872 78.369 29.331 1.00 22.51 337 HIS C N 1
ATOM 10133 C CA . HIS C 1 337 ? 77.862 78.070 28.336 1.00 21.88 337 HIS C CA 1
ATOM 10134 C C . HIS C 1 337 ? 76.718 77.225 28.896 1.00 22.44 337 HIS C C 1
ATOM 10135 O O . HIS C 1 337 ? 75.550 77.516 28.638 1.00 22.93 337 HIS C O 1
ATOM 10142 N N . GLU C 1 338 ? 77.048 76.183 29.653 1.00 20.45 338 GLU C N 1
ATOM 10143 C CA . GLU C 1 338 ? 76.018 75.335 30.237 1.00 20.53 338 GLU C CA 1
ATOM 10144 C C . GLU C 1 338 ? 75.072 76.100 31.170 1.00 19.81 338 GLU C C 1
ATOM 10145 O O . GLU C 1 338 ? 73.851 75.987 31.050 1.00 17.97 338 GLU C O 1
ATOM 10151 N N . TRP C 1 339 ? 75.624 76.870 32.102 1.00 17.67 339 TRP C N 1
ATOM 10152 C CA . TRP C 1 339 ? 74.765 77.590 33.031 1.00 18.42 339 TRP C CA 1
ATOM 10153 C C . TRP C 1 339 ? 73.992 78.720 32.348 1.00 19.71 339 TRP C C 1
ATOM 10154 O O . TRP C 1 339 ? 72.990 79.214 32.878 1.00 19.98 339 TRP C O 1
ATOM 10165 N N . GLU C 1 340 ? 74.439 79.104 31.155 1.00 18.69 340 GLU C N 1
ATOM 10166 C CA . GLU C 1 340 ? 73.739 80.126 30.392 1.00 18.16 340 GLU C CA 1
ATOM 10167 C C . GLU C 1 340 ? 72.514 79.426 29.799 1.00 18.25 340 GLU C C 1
ATOM 10168 O O . GLU C 1 340 ? 71.384 79.920 29.890 1.00 17.04 340 GLU C O 1
ATOM 10174 N N . LEU C 1 341 ? 72.752 78.259 29.208 1.00 17.01 341 LEU C N 1
ATOM 10175 C CA . LEU C 1 341 ? 71.677 77.466 28.632 1.00 19.72 341 LEU C CA 1
ATOM 10176 C C . LEU C 1 341 ? 70.633 77.152 29.700 1.00 19.61 341 LEU C C 1
ATOM 10177 O O . LEU C 1 341 ? 69.426 77.227 29.458 1.00 20.46 341 LEU C O 1
ATOM 10182 N N . LYS C 1 342 ? 71.111 76.807 30.885 1.00 18.18 342 LYS C N 1
ATOM 10183 C CA . LYS C 1 342 ? 70.225 76.458 31.978 1.00 19.21 342 LYS C CA 1
ATOM 10184 C C . LYS C 1 342 ? 69.606 77.668 32.669 1.00 19.27 342 LYS C C 1
ATOM 10185 O O . LYS C 1 342 ? 68.874 77.526 33.651 1.00 21.30 342 LYS C O 1
ATOM 10191 N N . GLY C 1 343 ? 69.905 78.852 32.150 1.00 17.93 343 GLY C N 1
ATOM 10192 C CA . GLY C 1 343 ? 69.334 80.074 32.688 1.00 16.08 343 GLY C CA 1
ATOM 10193 C C . GLY C 1 343 ? 69.618 80.478 34.119 1.00 15.18 343 GLY C C 1
ATOM 10194 O O . GLY C 1 343 ? 68.747 81.055 34.770 1.00 15.34 343 GLY C O 1
ATOM 10195 N N . VAL C 1 344 ? 70.811 80.179 34.623 1.00 14.95 344 VAL C N 1
ATOM 10196 C CA . VAL C 1 344 ? 71.177 80.584 35.978 1.00 14.54 344 VAL C CA 1
ATOM 10197 C C . VAL C 1 344 ? 71.278 82.121 35.948 1.00 16.81 344 VAL C C 1
ATOM 10198 O O . VAL C 1 344 ? 71.995 82.680 35.121 1.00 17.58 344 VAL C O 1
ATOM 10202 N N . PRO C 1 345 ? 70.551 82.822 36.837 1.00 17.92 345 PRO C N 1
ATOM 10203 C CA . PRO C 1 345 ? 70.586 84.288 36.860 1.00 18.24 345 PRO C CA 1
ATOM 10204 C C . PRO C 1 345 ? 71.982 84.917 36.891 1.00 20.42 345 PRO C C 1
ATOM 10205 O O . PRO C 1 345 ? 72.315 85.746 36.045 1.00 22.07 345 PRO C O 1
ATOM 10209 N N . PHE C 1 346 ? 72.793 84.530 37.867 1.00 19.98 346 PHE C N 1
ATOM 10210 C CA . PHE C 1 346 ? 74.131 85.083 37.987 1.00 19.77 346 PHE C CA 1
ATOM 10211 C C . PHE C 1 346 ? 75.226 84.045 38.036 1.00 19.98 346 PHE C C 1
ATOM 10212 O O . PHE C 1 346 ? 75.033 82.941 38.526 1.00 20.98 346 PHE C O 1
ATOM 10220 N N . ARG C 1 347 ? 76.389 84.407 37.520 1.00 20.77 347 ARG C N 1
ATOM 10221 C CA . ARG C 1 347 ? 77.517 83.503 37.574 1.00 20.99 347 ARG C CA 1
ATOM 10222 C C . ARG C 1 347 ? 78.710 84.313 38.047 1.00 21.24 347 ARG C C 1
ATOM 10223 O O . ARG C 1 347 ? 78.877 85.479 37.671 1.00 19.38 347 ARG C O 1
ATOM 10231 N N . VAL C 1 348 ? 79.511 83.706 38.911 1.00 21.50 348 VAL C N 1
ATOM 10232 C CA . VAL C 1 348 ? 80.699 84.354 39.432 1.00 22.05 348 VAL C CA 1
ATOM 10233 C C . VAL C 1 348 ? 81.921 83.662 38.833 1.00 23.95 348 VAL C C 1
ATOM 10234 O O . VAL C 1 348 ? 82.070 82.444 38.945 1.00 26.02 348 VAL C O 1
ATOM 10238 N N . GLU C 1 349 ? 82.767 84.431 38.159 1.00 23.65 349 GLU C N 1
ATOM 10239 C CA . GLU C 1 349 ? 83.989 83.888 37.571 1.00 25.55 349 GLU C CA 1
ATOM 10240 C C . GLU C 1 349 ? 85.059 84.227 38.590 1.00 26.42 349 GLU C C 1
ATOM 10241 O O . GLU C 1 349 ? 85.380 85.400 38.793 1.00 27.16 349 GLU C O 1
ATOM 10247 N N . LEU C 1 350 ? 85.592 83.207 39.251 1.00 27.19 350 LEU C N 1
ATOM 10248 C CA . LEU C 1 350 ? 86.604 83.426 40.276 1.00 28.45 350 LEU C CA 1
ATOM 10249 C C . LEU C 1 350 ? 87.958 82.912 39.796 1.00 29.98 350 LEU C C 1
ATOM 10250 O O . LEU C 1 350 ? 88.271 81.726 39.926 1.00 30.09 350 LEU C O 1
ATOM 10255 N N . GLY C 1 351 ? 88.745 83.823 39.226 1.00 31.19 351 GLY C N 1
ATOM 10256 C CA . GLY C 1 351 ? 90.060 83.481 38.706 1.00 32.55 351 GLY C CA 1
ATOM 10257 C C . GLY C 1 351 ? 91.224 83.944 39.568 1.00 33.39 351 GLY C C 1
ATOM 10258 O O . GLY C 1 351 ? 91.048 84.732 40.497 1.00 33.19 351 GLY C O 1
ATOM 10259 N N . PRO C 1 352 ? 92.446 83.484 39.259 1.00 34.77 352 PRO C N 1
ATOM 10260 C CA . PRO C 1 352 ? 93.665 83.831 39.999 1.00 33.63 352 PRO C CA 1
ATOM 10261 C C . PRO C 1 352 ? 93.972 85.317 40.098 1.00 33.37 352 PRO C C 1
ATOM 10262 O O . PRO C 1 352 ? 94.113 85.855 41.197 1.00 33.17 352 PRO C O 1
ATOM 10266 N N . LYS C 1 353 ? 94.089 85.970 38.947 1.00 34.06 353 LYS C N 1
ATOM 10267 C CA . LYS C 1 353 ? 94.404 87.393 38.903 1.00 37.34 353 LYS C CA 1
ATOM 10268 C C . LYS C 1 353 ? 93.481 88.201 39.815 1.00 38.38 353 LYS C C 1
ATOM 10269 O O . LYS C 1 353 ? 93.946 88.837 40.768 1.00 41.31 353 LYS C O 1
ATOM 10275 N N . ASP C 1 354 ? 92.179 88.164 39.537 1.00 37.36 354 ASP C N 1
ATOM 10276 C CA . ASP C 1 354 ? 91.204 88.895 40.339 1.00 35.11 354 ASP C CA 1
ATOM 10277 C C . ASP C 1 354 ? 91.233 88.514 41.810 1.00 33.53 354 ASP C C 1
ATOM 10278 O O . ASP C 1 354 ? 91.029 89.364 42.672 1.00 33.16 354 ASP C O 1
ATOM 10283 N N . LEU C 1 355 ? 91.480 87.244 42.106 1.00 33.12 355 LEU C N 1
ATOM 10284 C CA . LEU C 1 355 ? 91.524 86.819 43.500 1.00 34.84 355 LEU C CA 1
ATOM 10285 C C . LEU C 1 355 ? 92.658 87.518 44.249 1.00 37.03 355 LEU C C 1
ATOM 10286 O O . LEU C 1 355 ? 92.547 87.784 45.450 1.00 36.77 355 LEU C O 1
ATOM 10291 N N . GLU C 1 356 ? 93.745 87.821 43.541 1.00 38.03 356 GLU C N 1
ATOM 10292 C CA . GLU C 1 356 ? 94.880 88.499 44.166 1.00 39.27 356 GLU C CA 1
ATOM 10293 C C . GLU C 1 356 ? 94.422 89.843 44.718 1.00 37.84 356 GLU C C 1
ATOM 10294 O O . GLU C 1 356 ? 94.831 90.251 45.804 1.00 37.94 356 GLU C O 1
ATOM 10300 N N . GLY C 1 357 ? 93.561 90.524 43.966 1.00 36.34 357 GLY C N 1
ATOM 10301 C CA . GLY C 1 357 ? 93.043 91.805 44.415 1.00 33.51 357 GLY C CA 1
ATOM 10302 C C . GLY C 1 357 ? 91.765 91.641 45.223 1.00 32.33 357 GLY C C 1
ATOM 10303 O O . GLY C 1 357 ? 91.070 92.618 45.500 1.00 32.01 357 GLY C O 1
ATOM 10304 N N . GLY C 1 358 ? 91.451 90.403 45.603 1.00 32.09 358 GLY C N 1
ATOM 10305 C CA . GLY C 1 358 ? 90.246 90.140 46.376 1.00 30.92 358 GLY C CA 1
ATOM 10306 C C . GLY C 1 358 ? 88.955 90.359 45.597 1.00 31.36 358 GLY C C 1
ATOM 10307 O O . GLY C 1 358 ? 87.915 90.709 46.167 1.00 32.07 358 GLY C O 1
ATOM 10308 N N . GLN C 1 359 ? 89.000 90.145 44.289 1.00 28.69 359 GLN C N 1
ATOM 10309 C CA . GLN C 1 359 ? 87.808 90.352 43.487 1.00 29.66 359 GLN C CA 1
ATOM 10310 C C . GLN C 1 359 ? 87.404 89.166 42.623 1.00 28.12 359 GLN C C 1
ATOM 10311 O O . GLN C 1 359 ? 88.087 88.142 42.580 1.00 26.46 359 GLN C O 1
ATOM 10317 N N . ALA C 1 360 ? 86.272 89.322 41.945 1.00 26.51 360 ALA C N 1
ATOM 10318 C CA . ALA C 1 360 ? 85.751 88.293 41.052 1.00 25.86 360 ALA C CA 1
ATOM 10319 C C . ALA C 1 360 ? 84.766 88.944 40.089 1.00 25.15 360 ALA C C 1
ATOM 10320 O O . ALA C 1 360 ? 84.252 90.028 40.358 1.00 25.14 360 ALA C O 1
ATOM 10322 N N . VAL C 1 361 ? 84.514 88.282 38.967 1.00 24.05 361 VAL C N 1
ATOM 10323 C CA . VAL C 1 361 ? 83.596 88.806 37.973 1.00 23.84 361 VAL C CA 1
ATOM 10324 C C . VAL C 1 361 ? 82.182 88.284 38.198 1.00 23.90 361 VAL C C 1
ATOM 10325 O O . VAL C 1 361 ? 81.972 87.080 38.324 1.00 24.81 361 VAL C O 1
ATOM 10329 N N . LEU C 1 362 ? 81.223 89.199 38.266 1.00 22.52 362 LEU C N 1
ATOM 10330 C CA . LEU C 1 362 ? 79.827 88.832 38.451 1.00 22.75 362 LEU C CA 1
ATOM 10331 C C . LEU C 1 362 ? 79.135 89.052 37.108 1.00 23.69 362 LEU C C 1
ATOM 10332 O O . LEU C 1 362 ? 79.134 90.167 36.577 1.00 23.30 362 LEU C O 1
ATOM 10337 N N . ALA C 1 363 ? 78.563 87.989 36.551 1.00 22.14 363 ALA C N 1
ATOM 10338 C CA . ALA C 1 363 ? 77.888 88.094 35.267 1.00 21.16 363 ALA C CA 1
ATOM 10339 C C . ALA C 1 363 ? 76.388 87.809 35.354 1.00 19.75 363 ALA C C 1
ATOM 10340 O O . ALA C 1 363 ? 75.960 86.844 35.989 1.00 19.38 363 ALA C O 1
ATOM 10342 N N . SER C 1 364 ? 75.601 88.666 34.713 1.00 18.88 364 SER C N 1
ATOM 10343 C CA . SER C 1 364 ? 74.155 88.524 34.684 1.00 19.84 364 SER C CA 1
ATOM 10344 C C . SER C 1 364 ? 73.758 87.756 33.432 1.00 19.66 364 SER C C 1
ATOM 10345 O O . SER C 1 364 ? 74.330 87.967 32.361 1.00 19.68 364 SER C O 1
ATOM 10348 N N . ARG C 1 365 ? 72.776 86.870 33.574 1.00 19.00 365 ARG C N 1
ATOM 10349 C CA . ARG C 1 365 ? 72.296 86.069 32.456 1.00 18.54 365 ARG C CA 1
ATOM 10350 C C . ARG C 1 365 ? 71.602 86.967 31.451 1.00 19.95 365 ARG C C 1
ATOM 10351 O O . ARG C 1 365 ? 71.436 86.604 30.290 1.00 22.33 365 ARG C O 1
ATOM 10359 N N . LEU C 1 366 ? 71.195 88.143 31.909 1.00 20.56 366 LEU C N 1
ATOM 10360 C CA . LEU C 1 366 ? 70.519 89.122 31.060 1.00 21.63 366 LEU C CA 1
ATOM 10361 C C . LEU C 1 366 ? 71.526 89.893 30.198 1.00 21.31 366 LEU C C 1
ATOM 10362 O O . LEU C 1 366 ? 71.149 90.656 29.313 1.00 21.42 366 LEU C O 1
ATOM 10367 N N . GLY C 1 367 ? 72.809 89.680 30.461 1.00 22.18 367 GLY C N 1
ATOM 10368 C CA . GLY C 1 367 ? 73.838 90.390 29.729 1.00 22.13 367 GLY C CA 1
ATOM 10369 C C . GLY C 1 367 ? 74.404 91.466 30.640 1.00 22.41 367 GLY C C 1
ATOM 10370 O O . GLY C 1 367 ? 73.658 92.147 31.345 1.00 23.64 367 GLY C O 1
ATOM 10371 N N . GLY C 1 368 ? 75.722 91.621 30.637 1.00 22.68 368 GLY C N 1
ATOM 10372 C CA . GLY C 1 368 ? 76.345 92.611 31.489 1.00 21.17 368 GLY C CA 1
ATOM 10373 C C . GLY C 1 368 ? 77.077 91.946 32.639 1.00 23.10 368 GLY C C 1
ATOM 10374 O O . GLY C 1 368 ? 76.507 91.128 33.358 1.00 24.00 368 GLY C O 1
ATOM 10375 N N . LYS C 1 369 ? 78.354 92.276 32.795 1.00 23.58 369 LYS C N 1
ATOM 10376 C CA . LYS C 1 369 ? 79.164 91.732 33.874 1.00 26.76 369 LYS C CA 1
ATOM 10377 C C . LYS C 1 369 ? 80.083 92.826 34.412 1.00 27.64 369 LYS C C 1
ATOM 10378 O O . LYS C 1 369 ? 80.265 93.869 33.782 1.00 27.32 369 LYS C O 1
ATOM 10384 N N . GLU C 1 370 ? 80.648 92.598 35.589 1.00 29.12 370 GLU C N 1
ATOM 10385 C CA . GLU C 1 370 ? 81.559 93.570 36.177 1.00 29.94 370 GLU C CA 1
ATOM 10386 C C . GLU C 1 370 ? 82.408 92.920 37.262 1.00 30.50 370 GLU C C 1
ATOM 10387 O O . GLU C 1 370 ? 82.045 91.873 37.817 1.00 29.66 370 GLU C O 1
ATOM 10393 N N . THR C 1 371 ? 83.546 93.541 37.560 1.00 30.66 371 THR C N 1
ATOM 10394 C CA . THR C 1 371 ? 84.442 93.035 38.593 1.00 29.23 371 THR C CA 1
ATOM 10395 C C . THR C 1 371 ? 84.013 93.614 39.935 1.00 29.19 371 THR C C 1
ATOM 10396 O O . THR C 1 371 ? 83.806 94.821 40.067 1.00 28.67 371 THR C O 1
ATOM 10400 N N . LEU C 1 372 ? 83.871 92.747 40.930 1.00 29.29 372 LEU C N 1
ATOM 10401 C CA . LEU C 1 372 ? 83.449 93.184 42.247 1.00 29.62 372 LEU C CA 1
ATOM 10402 C C . LEU C 1 372 ? 84.253 92.513 43.345 1.00 29.49 372 LEU C C 1
ATOM 10403 O O . LEU C 1 372 ? 84.838 91.455 43.136 1.00 30.40 372 LEU C O 1
ATOM 10408 N N . PRO C 1 373 ? 84.319 93.145 44.525 1.00 29.69 373 PRO C N 1
ATOM 10409 C CA . PRO C 1 373 ? 85.067 92.555 45.640 1.00 29.63 373 PRO C CA 1
ATOM 10410 C C . PRO C 1 373 ? 84.327 91.346 46.196 1.00 30.61 373 PRO C C 1
ATOM 10411 O O . PRO C 1 373 ? 83.116 91.396 46.418 1.00 32.42 373 PRO C O 1
ATOM 10415 N N . LEU C 1 374 ? 85.054 90.252 46.400 1.00 31.09 374 LEU C N 1
ATOM 10416 C CA . LEU C 1 374 ? 84.456 89.029 46.921 1.00 31.01 374 LEU C CA 1
ATOM 10417 C C . LEU C 1 374 ? 83.769 89.265 48.256 1.00 31.47 374 LEU C C 1
ATOM 10418 O O . LEU C 1 374 ? 82.742 88.651 48.555 1.00 33.65 374 LEU C O 1
ATOM 10423 N N . ALA C 1 375 ? 84.329 90.168 49.050 1.00 30.15 375 ALA C N 1
ATOM 10424 C CA . ALA C 1 375 ? 83.776 90.466 50.363 1.00 31.30 375 ALA C CA 1
ATOM 10425 C C . ALA C 1 375 ? 82.431 91.199 50.328 1.00 30.58 375 ALA C C 1
ATOM 10426 O O . ALA C 1 375 ? 81.698 91.196 51.316 1.00 31.84 375 ALA C O 1
ATOM 10428 N N . ALA C 1 376 ? 82.107 91.817 49.195 1.00 29.63 376 ALA C N 1
ATOM 10429 C CA . ALA C 1 376 ? 80.859 92.569 49.057 1.00 29.53 376 ALA C CA 1
ATOM 10430 C C . ALA C 1 376 ? 79.724 91.780 48.401 1.00 28.85 376 ALA C C 1
ATOM 10431 O O . ALA C 1 376 ? 78.553 92.130 48.542 1.00 28.91 376 ALA C O 1
ATOM 10433 N N . LEU C 1 377 ? 80.088 90.720 47.688 1.00 29.37 377 LEU C N 1
ATOM 10434 C CA . LEU C 1 377 ? 79.140 89.871 46.971 1.00 28.49 377 LEU C CA 1
ATOM 10435 C C . LEU C 1 377 ? 77.979 89.313 47.795 1.00 27.63 377 LEU C C 1
ATOM 10436 O O . LEU C 1 377 ? 76.829 89.420 47.393 1.00 27.79 377 LEU C O 1
ATOM 10441 N N . PRO C 1 378 ? 78.262 88.722 48.966 1.00 28.38 378 PRO C N 1
ATOM 10442 C CA . PRO C 1 378 ? 77.196 88.161 49.802 1.00 27.62 378 PRO C CA 1
ATOM 10443 C C . PRO C 1 378 ? 76.066 89.131 50.140 1.00 29.44 378 PRO C C 1
ATOM 10444 O O . PRO C 1 378 ? 74.892 88.762 50.136 1.00 30.70 378 PRO C O 1
ATOM 10448 N N . GLU C 1 379 ? 76.424 90.371 50.436 1.00 30.09 379 GLU C N 1
ATOM 10449 C CA . GLU C 1 379 ? 75.445 91.381 50.807 1.00 29.43 379 GLU C CA 1
ATOM 10450 C C . GLU C 1 379 ? 74.766 91.993 49.593 1.00 27.54 379 GLU C C 1
ATOM 10451 O O . GLU C 1 379 ? 73.614 92.417 49.661 1.00 28.02 379 GLU C O 1
ATOM 10457 N N . ALA C 1 380 ? 75.474 92.019 48.474 1.00 24.69 380 ALA C N 1
ATOM 10458 C CA . ALA C 1 380 ? 74.926 92.602 47.259 1.00 23.21 380 ALA C CA 1
ATOM 10459 C C . ALA C 1 380 ? 74.025 91.678 46.431 1.00 22.52 380 ALA C C 1
ATOM 10460 O O . ALA C 1 380 ? 73.068 92.138 45.818 1.00 22.58 380 ALA C O 1
ATOM 10462 N N . LEU C 1 381 ? 74.320 90.382 46.420 1.00 21.67 381 LEU C N 1
ATOM 10463 C CA . LEU C 1 381 ? 73.551 89.448 45.603 1.00 21.87 381 LEU C CA 1
ATOM 10464 C C . LEU C 1 381 ? 72.037 89.385 45.815 1.00 19.47 381 LEU C C 1
ATOM 10465 O O . LEU C 1 381 ? 71.290 89.371 44.851 1.00 19.12 381 LEU C O 1
ATOM 10470 N N . PRO C 1 382 ? 71.566 89.357 47.069 1.00 18.22 382 PRO C N 1
ATOM 10471 C CA . PRO C 1 382 ? 70.115 89.302 47.268 1.00 19.95 382 PRO C CA 1
ATOM 10472 C C . PRO C 1 382 ? 69.397 90.413 46.498 1.00 21.67 382 PRO C C 1
ATOM 10473 O O . PRO C 1 382 ? 68.412 90.157 45.792 1.00 24.02 382 PRO C O 1
ATOM 10477 N N . GLY C 1 383 ? 69.913 91.637 46.623 1.00 20.92 383 GLY C N 1
ATOM 10478 C CA . GLY C 1 383 ? 69.333 92.785 45.946 1.00 18.15 383 GLY C CA 1
ATOM 10479 C C . GLY C 1 383 ? 69.435 92.674 44.441 1.00 19.56 383 GLY C C 1
ATOM 10480 O O . GLY C 1 383 ? 68.545 93.110 43.699 1.00 18.32 383 GLY C O 1
ATOM 10481 N N . LYS C 1 384 ? 70.537 92.102 43.975 1.00 19.67 384 LYS C N 1
ATOM 10482 C CA . LYS C 1 384 ? 70.703 91.918 42.550 1.00 18.78 384 LYS C CA 1
ATOM 10483 C C . LYS C 1 384 ? 69.710 90.869 42.048 1.00 18.04 384 LYS C C 1
ATOM 10484 O O . LYS C 1 384 ? 69.172 91.015 40.956 1.00 18.59 384 LYS C O 1
ATOM 10490 N N . LEU C 1 385 ? 69.448 89.831 42.847 1.00 17.32 385 LEU C N 1
ATOM 10491 C CA . LEU C 1 385 ? 68.487 88.800 42.442 1.00 16.91 385 LEU C CA 1
ATOM 10492 C C . LEU C 1 385 ? 67.106 89.447 42.324 1.00 16.33 385 LEU C C 1
ATOM 10493 O O . LEU C 1 385 ? 66.386 89.218 41.355 1.00 16.09 385 LEU C O 1
ATOM 10498 N N . ASP C 1 386 ? 66.756 90.260 43.319 1.00 16.75 386 ASP C N 1
ATOM 10499 C CA . ASP C 1 386 ? 65.487 90.984 43.347 1.00 19.00 386 ASP C CA 1
ATOM 10500 C C . ASP C 1 386 ? 65.366 91.900 42.123 1.00 18.62 386 ASP C C 1
ATOM 10501 O O . ASP C 1 386 ? 64.318 91.960 41.489 1.00 19.86 386 ASP C O 1
ATOM 10506 N N . ALA C 1 387 ? 66.442 92.610 41.793 1.00 16.93 387 ALA C N 1
ATOM 10507 C CA . ALA C 1 387 ? 66.432 93.514 40.642 1.00 17.54 387 ALA C CA 1
ATOM 10508 C C . ALA C 1 387 ? 66.267 92.720 39.347 1.00 17.50 387 ALA C C 1
ATOM 10509 O O . ALA C 1 387 ? 65.606 93.174 38.404 1.00 18.95 387 ALA C O 1
ATOM 10511 N N . PHE C 1 388 ? 66.876 91.537 39.314 1.00 14.85 388 PHE C N 1
ATOM 10512 C CA . PHE C 1 388 ? 66.817 90.648 38.162 1.00 14.15 388 PHE C CA 1
ATOM 10513 C C . PHE C 1 388 ? 65.340 90.219 37.983 1.00 15.58 388 PHE C C 1
ATOM 10514 O O . PHE C 1 388 ? 64.790 90.243 36.873 1.00 16.81 388 PHE C O 1
ATOM 10522 N N . HIS C 1 389 ? 64.700 89.839 39.081 1.00 13.33 389 HIS C N 1
ATOM 10523 C CA . HIS C 1 389 ? 63.299 89.446 39.035 1.00 15.60 389 HIS C CA 1
ATOM 10524 C C . HIS C 1 389 ? 62.434 90.588 38.493 1.00 15.82 389 HIS C C 1
ATOM 10525 O O . HIS C 1 389 ? 61.641 90.396 37.572 1.00 14.91 389 HIS C O 1
ATOM 10532 N N . GLU C 1 390 ? 62.592 91.771 39.081 1.00 15.93 390 GLU C N 1
ATOM 10533 C CA . GLU C 1 390 ? 61.824 92.943 38.683 1.00 16.77 390 GLU C CA 1
ATOM 10534 C C . GLU C 1 390 ? 61.937 93.231 37.199 1.00 17.44 390 GLU C C 1
ATOM 10535 O O . GLU C 1 390 ? 60.949 93.572 36.542 1.00 20.33 390 GLU C O 1
ATOM 10541 N N . GLU C 1 391 ? 63.147 93.103 36.675 1.00 16.71 391 GLU C N 1
ATOM 10542 C CA . GLU C 1 391 ? 63.384 93.347 35.262 1.00 16.29 391 GLU C CA 1
ATOM 10543 C C . GLU C 1 391 ? 62.725 92.287 34.369 1.00 16.23 391 GLU C C 1
ATOM 10544 O O . GLU C 1 391 ? 62.293 92.597 33.259 1.00 19.31 391 GLU C O 1
ATOM 10550 N N . LEU C 1 392 ? 62.671 91.038 34.827 1.00 14.65 392 LEU C N 1
ATOM 10551 C CA . LEU C 1 392 ? 62.019 89.993 34.030 1.00 15.32 392 LEU C CA 1
ATOM 10552 C C . LEU C 1 392 ? 60.529 90.323 33.930 1.00 15.48 392 LEU C C 1
ATOM 10553 O O . LEU C 1 392 ? 59.924 90.256 32.855 1.00 15.33 392 LEU C O 1
ATOM 10558 N N . TYR C 1 393 ? 59.947 90.676 35.070 1.00 14.79 393 TYR C N 1
ATOM 10559 C CA . TYR C 1 393 ? 58.540 91.015 35.134 1.00 16.02 393 TYR C CA 1
ATOM 10560 C C . TYR C 1 393 ? 58.262 92.240 34.267 1.00 18.12 393 TYR C C 1
ATOM 10561 O O . TYR C 1 393 ? 57.336 92.228 33.448 1.00 19.41 393 TYR C O 1
ATOM 10570 N N . ARG C 1 394 ? 59.077 93.284 34.426 1.00 18.01 394 ARG C N 1
ATOM 10571 C CA . ARG C 1 394 ? 58.900 94.508 33.650 1.00 17.21 394 ARG C CA 1
ATOM 10572 C C . ARG C 1 394 ? 58.932 94.251 32.149 1.00 16.99 394 ARG C C 1
ATOM 10573 O O . ARG C 1 394 ? 58.072 94.735 31.414 1.00 17.16 394 ARG C O 1
ATOM 10581 N N . ARG C 1 395 ? 59.924 93.502 31.680 1.00 16.15 395 ARG C N 1
ATOM 10582 C CA . ARG C 1 395 ? 59.994 93.224 30.250 1.00 18.46 395 ARG C CA 1
ATOM 10583 C C . ARG C 1 395 ? 58.744 92.489 29.783 1.00 18.63 395 ARG C C 1
ATOM 10584 O O . ARG C 1 395 ? 58.203 92.790 28.722 1.00 20.39 395 ARG C O 1
ATOM 10592 N N . ALA C 1 396 ? 58.285 91.529 30.575 1.00 18.00 396 ALA C N 1
ATOM 10593 C CA . ALA C 1 396 ? 57.100 90.766 30.211 1.00 17.96 396 ALA C CA 1
ATOM 10594 C C . ALA C 1 396 ? 55.873 91.674 30.200 1.00 17.51 396 ALA C C 1
ATOM 10595 O O . ALA C 1 396 ? 55.023 91.545 29.329 1.00 17.46 396 ALA C O 1
ATOM 10597 N N . LEU C 1 397 ? 55.782 92.597 31.154 1.00 16.96 397 LEU C N 1
ATOM 10598 C CA . LEU C 1 397 ? 54.650 93.520 31.165 1.00 18.53 397 LEU C CA 1
ATOM 10599 C C . LEU C 1 397 ? 54.666 94.393 29.909 1.00 20.17 397 LEU C C 1
ATOM 10600 O O . LEU C 1 397 ? 53.631 94.585 29.270 1.00 20.03 397 LEU C O 1
ATOM 10605 N N . ALA C 1 398 ? 55.841 94.920 29.562 1.00 21.02 398 ALA C N 1
ATOM 10606 C CA . ALA C 1 398 ? 55.983 95.788 28.391 1.00 21.20 398 ALA C CA 1
ATOM 10607 C C . ALA C 1 398 ? 55.633 95.011 27.134 1.00 21.50 398 ALA C C 1
ATOM 10608 O O . ALA C 1 398 ? 54.911 95.503 26.265 1.00 21.91 398 ALA C O 1
ATOM 10610 N N . PHE C 1 399 ? 56.149 93.789 27.051 1.00 21.04 399 PHE C N 1
ATOM 10611 C CA . PHE C 1 399 ? 55.879 92.922 25.918 1.00 20.03 399 PHE C CA 1
ATOM 10612 C C . PHE C 1 399 ? 54.373 92.730 25.781 1.00 21.18 399 PHE C C 1
ATOM 10613 O O . PHE C 1 399 ? 53.813 92.896 24.700 1.00 23.25 399 PHE C O 1
ATOM 10621 N N . ARG C 1 400 ? 53.714 92.387 26.882 1.00 19.25 400 ARG C N 1
ATOM 10622 C CA . ARG C 1 400 ? 52.283 92.164 26.836 1.00 19.20 400 ARG C CA 1
ATOM 10623 C C . ARG C 1 400 ? 51.528 93.383 26.329 1.00 20.64 400 ARG C C 1
ATOM 10624 O O . ARG C 1 400 ? 50.635 93.261 25.484 1.00 18.79 400 ARG C O 1
ATOM 10632 N N . GLU C 1 401 ? 51.883 94.552 26.852 1.00 19.97 401 GLU C N 1
ATOM 10633 C CA . GLU C 1 401 ? 51.227 95.789 26.458 1.00 22.40 401 GLU C CA 1
ATOM 10634 C C . GLU C 1 401 ? 51.386 96.002 24.946 1.00 23.73 401 GLU C C 1
ATOM 10635 O O . GLU C 1 401 ? 50.416 96.310 24.247 1.00 22.28 401 GLU C O 1
ATOM 10641 N N . ASP C 1 402 ? 52.608 95.816 24.451 1.00 22.75 402 ASP C N 1
ATOM 10642 C CA . ASP C 1 402 ? 52.902 95.979 23.033 1.00 24.84 402 ASP C CA 1
ATOM 10643 C C . ASP C 1 402 ? 52.200 94.916 22.196 1.00 26.86 402 ASP C C 1
ATOM 10644 O O . ASP C 1 402 ? 52.078 95.061 20.978 1.00 27.27 402 ASP C O 1
ATOM 10649 N N . HIS C 1 403 ? 51.739 93.849 22.844 1.00 25.72 403 HIS C N 1
ATOM 10650 C CA . HIS C 1 403 ? 51.071 92.778 22.120 1.00 26.25 403 HIS C CA 1
ATOM 10651 C C . HIS C 1 403 ? 49.624 92.586 22.550 1.00 27.74 403 HIS C C 1
ATOM 10652 O O . HIS C 1 403 ? 49.081 91.479 22.501 1.00 28.20 403 HIS C O 1
ATOM 10659 N N . THR C 1 404 ? 49.013 93.686 22.973 1.00 27.41 404 THR C N 1
ATOM 10660 C CA . THR C 1 404 ? 47.621 93.705 23.387 1.00 27.62 404 THR C CA 1
ATOM 10661 C C . THR C 1 404 ? 46.971 94.849 22.629 1.00 28.13 404 THR C C 1
ATOM 10662 O O . THR C 1 404 ? 47.489 95.958 22.593 1.00 28.25 404 THR C O 1
ATOM 10666 N N . ARG C 1 405 ? 45.823 94.586 22.031 1.00 29.04 405 ARG C N 1
ATOM 10667 C CA . ARG C 1 405 ? 45.175 95.609 21.244 1.00 29.07 405 ARG C CA 1
ATOM 10668 C C . ARG C 1 405 ? 43.657 95.547 21.266 1.00 29.25 405 ARG C C 1
ATOM 10669 O O . ARG C 1 405 ? 43.062 94.469 21.152 1.00 29.26 405 ARG C O 1
ATOM 10677 N N . LYS C 1 406 ? 43.037 96.709 21.436 1.00 28.91 406 LYS C N 1
ATOM 10678 C CA . LYS C 1 406 ? 41.586 96.791 21.413 1.00 30.49 406 LYS C CA 1
ATOM 10679 C C . LYS C 1 406 ? 41.219 96.780 19.940 1.00 31.09 406 LYS C C 1
ATOM 10680 O O . LYS C 1 406 ? 41.887 97.418 19.127 1.00 33.37 406 LYS C O 1
ATOM 10686 N N . VAL C 1 407 ? 40.177 96.042 19.588 1.00 31.52 407 VAL C N 1
ATOM 10687 C CA . VAL C 1 407 ? 39.747 95.972 18.202 1.00 31.37 407 VAL C CA 1
ATOM 10688 C C . VAL C 1 407 ? 38.237 96.134 18.141 1.00 33.24 407 VAL C C 1
ATOM 10689 O O . VAL C 1 407 ? 37.515 95.636 19.007 1.00 32.93 407 VAL C O 1
ATOM 10693 N N . ASP C 1 408 ? 37.767 96.849 17.123 1.00 33.84 408 ASP C N 1
ATOM 10694 C CA . ASP C 1 408 ? 36.341 97.085 16.957 1.00 34.19 408 ASP C CA 1
ATOM 10695 C C . ASP C 1 408 ? 35.803 96.499 15.660 1.00 33.85 408 ASP C C 1
ATOM 10696 O O . ASP C 1 408 ? 34.612 96.613 15.370 1.00 36.06 408 ASP C O 1
ATOM 10701 N N . THR C 1 409 ? 36.680 95.869 14.888 1.00 31.51 409 THR C N 1
ATOM 10702 C CA . THR C 1 409 ? 36.284 95.258 13.631 1.00 31.79 409 THR C CA 1
ATOM 10703 C C . THR C 1 409 ? 36.914 93.886 13.521 1.00 32.62 409 THR C C 1
ATOM 10704 O O . THR C 1 409 ? 37.985 93.640 14.068 1.00 34.12 409 THR C O 1
ATOM 10708 N N . TYR C 1 410 ? 36.253 92.995 12.799 1.00 32.02 410 TYR C N 1
ATOM 10709 C CA . TYR C 1 410 ? 36.755 91.649 12.635 1.00 33.01 410 TYR C CA 1
ATOM 10710 C C . TYR C 1 410 ? 38.064 91.643 11.860 1.00 33.38 410 TYR C C 1
ATOM 10711 O O . TYR C 1 410 ? 38.874 90.727 11.995 1.00 34.79 410 TYR C O 1
ATOM 10720 N N . GLU C 1 411 ? 38.270 92.670 11.046 1.00 33.50 411 GLU C N 1
ATOM 10721 C CA . GLU C 1 411 ? 39.492 92.779 10.265 1.00 33.69 411 GLU C CA 1
ATOM 10722 C C . GLU C 1 411 ? 40.651 93.084 11.216 1.00 32.91 411 GLU C C 1
ATOM 10723 O O . GLU C 1 411 ? 41.726 92.486 11.116 1.00 33.61 411 GLU C O 1
ATOM 10729 N N . ALA C 1 412 ? 40.422 94.021 12.134 1.00 30.63 412 ALA C N 1
ATOM 10730 C CA . ALA C 1 412 ? 41.433 94.397 13.116 1.00 30.20 412 ALA C CA 1
ATOM 10731 C C . ALA C 1 412 ? 41.669 93.197 14.039 1.00 30.01 412 ALA C C 1
ATOM 10732 O O . ALA C 1 412 ? 42.805 92.881 14.378 1.00 30.45 412 ALA C O 1
ATOM 10734 N N . PHE C 1 413 ? 40.585 92.530 14.425 1.00 28.87 413 PHE C N 1
ATOM 10735 C CA . PHE C 1 413 ? 40.658 91.354 15.280 1.00 28.47 413 PHE C CA 1
ATOM 10736 C C . PHE C 1 413 ? 41.580 90.297 14.668 1.00 29.53 413 PHE C C 1
ATOM 10737 O O . PHE C 1 413 ? 42.446 89.744 15.348 1.00 29.26 413 PHE C O 1
ATOM 10745 N N . LYS C 1 414 ? 41.389 90.013 13.384 1.00 29.47 414 LYS C N 1
ATOM 10746 C CA . LYS C 1 414 ? 42.218 89.024 12.712 1.00 30.93 414 LYS C CA 1
ATOM 10747 C C . LYS C 1 414 ? 43.693 89.423 12.709 1.00 31.01 414 LYS C C 1
ATOM 10748 O O . LYS C 1 414 ? 44.569 88.563 12.721 1.00 30.97 414 LYS C O 1
ATOM 10754 N N . GLU C 1 415 ? 43.970 90.724 12.702 1.00 29.92 415 GLU C N 1
ATOM 10755 C CA . GLU C 1 415 ? 45.352 91.187 12.717 1.00 29.89 415 GLU C CA 1
ATOM 10756 C C . GLU C 1 415 ? 45.942 91.037 14.110 1.00 29.17 415 GLU C C 1
ATOM 10757 O O . GLU C 1 415 ? 47.044 90.516 14.277 1.00 29.34 415 GLU C O 1
ATOM 10763 N N . ALA C 1 416 ? 45.196 91.496 15.108 1.00 27.56 416 ALA C N 1
ATOM 10764 C CA . ALA C 1 416 ? 45.646 91.441 16.489 1.00 27.31 416 ALA C CA 1
ATOM 10765 C C . ALA C 1 416 ? 45.981 90.029 16.989 1.00 27.25 416 ALA C C 1
ATOM 10766 O O . ALA C 1 416 ? 47.038 89.823 17.583 1.00 27.06 416 ALA C O 1
ATOM 10768 N N . VAL C 1 417 ? 45.100 89.061 16.742 1.00 27.50 417 VAL C N 1
ATOM 10769 C CA . VAL C 1 417 ? 45.340 87.689 17.199 1.00 28.61 417 VAL C CA 1
ATOM 10770 C C . VAL C 1 417 ? 46.516 87.039 16.481 1.00 29.54 417 VAL C C 1
ATOM 10771 O O . VAL C 1 417 ? 46.853 85.885 16.722 1.00 31.61 417 VAL C O 1
ATOM 10775 N N . GLN C 1 418 ? 47.150 87.787 15.597 1.00 29.67 418 GLN C N 1
ATOM 10776 C CA . GLN C 1 418 ? 48.298 87.263 14.885 1.00 31.18 418 GLN C CA 1
ATOM 10777 C C . GLN C 1 418 ? 49.528 87.683 15.673 1.00 31.28 418 GLN C C 1
ATOM 10778 O O . GLN C 1 418 ? 50.603 87.111 15.526 1.00 31.09 418 GLN C O 1
ATOM 10784 N N . GLU C 1 419 ? 49.342 88.679 16.532 1.00 32.40 419 GLU C N 1
ATOM 10785 C CA . GLU C 1 419 ? 50.429 89.246 17.318 1.00 34.30 419 GLU C CA 1
ATOM 10786 C C . GLU C 1 419 ? 50.356 88.966 18.819 1.00 32.74 419 GLU C C 1
ATOM 10787 O O . GLU C 1 419 ? 51.384 88.850 19.488 1.00 32.79 419 GLU C O 1
ATOM 10793 N N . GLY C 1 420 ? 49.143 88.867 19.348 1.00 31.53 420 GLY C N 1
ATOM 10794 C CA . GLY C 1 420 ? 48.984 88.626 20.768 1.00 29.44 420 GLY C CA 1
ATOM 10795 C C . GLY C 1 420 ? 47.533 88.688 21.195 1.00 28.07 420 GLY C C 1
ATOM 10796 O O . GLY C 1 420 ? 46.675 88.088 20.559 1.00 29.60 420 GLY C O 1
ATOM 10797 N N . PHE C 1 421 ? 47.258 89.416 22.270 1.00 26.66 421 PHE C N 1
ATOM 10798 C CA . PHE C 1 421 ? 45.903 89.551 22.783 1.00 26.36 421 PHE C CA 1
ATOM 10799 C C . PHE C 1 421 ? 45.054 90.499 21.946 1.00 27.45 421 PHE C C 1
ATOM 10800 O O . PHE C 1 421 ? 45.564 91.431 21.314 1.00 26.55 421 PHE C O 1
ATOM 10808 N N . ALA C 1 422 ? 43.750 90.251 21.961 1.00 26.09 422 ALA C N 1
ATOM 10809 C CA . ALA C 1 422 ? 42.797 91.076 21.248 1.00 25.08 422 ALA C CA 1
ATOM 10810 C C . ALA C 1 422 ? 41.604 91.297 22.166 1.00 25.66 422 ALA C C 1
ATOM 10811 O O . ALA C 1 422 ? 40.893 90.357 22.503 1.00 27.14 422 ALA C O 1
ATOM 10813 N N . LEU C 1 423 ? 41.405 92.539 22.584 1.00 25.11 423 LEU C N 1
ATOM 10814 C CA . LEU C 1 423 ? 40.293 92.897 23.449 1.00 25.95 423 LEU C CA 1
ATOM 10815 C C . LEU C 1 423 ? 39.094 93.263 22.577 1.00 26.73 423 LEU C C 1
ATOM 10816 O O . LEU C 1 423 ? 39.001 94.385 22.079 1.00 27.93 423 LEU C O 1
ATOM 10821 N N . ALA C 1 424 ? 38.181 92.314 22.396 1.00 27.05 424 ALA C N 1
ATOM 10822 C CA . ALA C 1 424 ? 37.009 92.533 21.556 1.00 27.89 424 ALA C CA 1
ATOM 10823 C C . ALA C 1 424 ? 35.668 92.300 22.246 1.00 28.79 424 ALA C C 1
ATOM 10824 O O . ALA C 1 424 ? 35.562 91.510 23.190 1.00 28.97 424 ALA C O 1
ATOM 10826 N N . PHE C 1 425 ? 34.649 93.008 21.765 1.00 28.69 425 PHE C N 1
ATOM 10827 C CA . PHE C 1 425 ? 33.295 92.861 22.283 1.00 27.33 425 PHE C CA 1
ATOM 10828 C C . PHE C 1 425 ? 32.771 91.552 21.719 1.00 28.72 425 PHE C C 1
ATOM 10829 O O . PHE C 1 425 ? 33.090 91.188 20.580 1.00 29.31 425 PHE C O 1
ATOM 10837 N N . HIS C 1 426 ? 31.993 90.828 22.516 1.00 27.63 426 HIS C N 1
ATOM 10838 C CA . HIS C 1 426 ? 31.399 89.597 22.029 1.00 27.93 426 HIS C CA 1
ATOM 10839 C C . HIS C 1 426 ? 29.952 89.470 22.497 1.00 28.18 426 HIS C C 1
ATOM 10840 O O . HIS C 1 426 ? 29.596 89.911 23.590 1.00 29.22 426 HIS C O 1
ATOM 10847 N N . CYS C 1 427 ? 29.120 88.871 21.655 1.00 27.66 427 CYS C N 1
ATOM 10848 C CA . CYS C 1 427 ? 27.700 88.729 21.955 1.00 29.89 427 CYS C CA 1
ATOM 10849 C C . CYS C 1 427 ? 27.387 87.777 23.098 1.00 30.99 427 CYS C C 1
ATOM 10850 O O . CYS C 1 427 ? 26.365 87.925 23.769 1.00 31.39 427 CYS C O 1
ATOM 10853 N N . GLY C 1 428 ? 28.264 86.803 23.315 1.00 30.93 428 GLY C N 1
ATOM 10854 C CA . GLY C 1 428 ? 28.049 85.848 24.384 1.00 33.47 428 GLY C CA 1
ATOM 10855 C C . GLY C 1 428 ? 27.439 84.547 23.899 1.00 34.80 428 GLY C C 1
ATOM 10856 O O . GLY C 1 428 ? 27.158 83.656 24.693 1.00 36.23 428 GLY C O 1
ATOM 10857 N N . ASP C 1 429 ? 27.242 84.433 22.589 1.00 36.21 429 ASP C N 1
ATOM 10858 C CA . ASP C 1 429 ? 26.655 83.239 21.990 1.00 35.27 429 ASP C CA 1
ATOM 10859 C C . ASP C 1 429 ? 27.738 82.216 21.655 1.00 35.18 429 ASP C C 1
ATOM 10860 O O . ASP C 1 429 ? 28.676 82.516 20.916 1.00 35.44 429 ASP C O 1
ATOM 10865 N N . LYS C 1 430 ? 27.605 81.010 22.202 1.00 34.96 430 LYS C N 1
ATOM 10866 C CA . LYS C 1 430 ? 28.578 79.951 21.960 1.00 35.74 430 LYS C CA 1
ATOM 10867 C C . LYS C 1 430 ? 28.795 79.705 20.477 1.00 35.59 430 LYS C C 1
ATOM 10868 O O . LYS C 1 430 ? 29.924 79.506 20.036 1.00 36.45 430 LYS C O 1
ATOM 10874 N N . ALA C 1 431 ? 27.709 79.711 19.711 1.00 34.74 431 ALA C N 1
ATOM 10875 C CA . ALA C 1 431 ? 27.793 79.472 18.273 1.00 34.63 431 ALA C CA 1
ATOM 10876 C C . ALA C 1 431 ? 28.733 80.475 17.600 1.00 33.08 431 ALA C C 1
ATOM 10877 O O . ALA C 1 431 ? 29.584 80.094 16.789 1.00 32.21 431 ALA C O 1
ATOM 10879 N N . CYS C 1 432 ? 28.571 81.753 17.942 1.00 31.70 432 CYS C N 1
ATOM 10880 C CA . CYS C 1 432 ? 29.409 82.818 17.388 1.00 32.28 432 CYS C CA 1
ATOM 10881 C C . CYS C 1 432 ? 30.856 82.612 17.848 1.00 31.77 432 CYS C C 1
ATOM 10882 O O . CYS C 1 432 ? 31.792 82.677 17.047 1.00 29.73 432 CYS C O 1
ATOM 10885 N N . GLU C 1 433 ? 31.029 82.345 19.141 1.00 32.34 433 GLU C N 1
ATOM 10886 C CA . GLU C 1 433 ? 32.358 82.140 19.702 1.00 33.33 433 GLU C CA 1
ATOM 10887 C C . GLU C 1 433 ? 33.061 80.979 19.009 1.00 33.90 433 GLU C C 1
ATOM 10888 O O . GLU C 1 433 ? 34.279 80.994 18.815 1.00 35.05 433 GLU C O 1
ATOM 10894 N N . ARG C 1 434 ? 32.283 79.975 18.627 1.00 33.99 434 ARG C N 1
ATOM 10895 C CA . ARG C 1 434 ? 32.821 78.803 17.955 1.00 34.27 434 ARG C CA 1
ATOM 10896 C C . ARG C 1 434 ? 33.177 79.187 16.517 1.00 34.72 434 ARG C C 1
ATOM 10897 O O . ARG C 1 434 ? 34.172 78.719 15.955 1.00 34.13 434 ARG C O 1
ATOM 10905 N N . LEU C 1 435 ? 32.362 80.050 15.924 1.00 34.30 435 LEU C N 1
ATOM 10906 C CA . LEU C 1 435 ? 32.612 80.494 14.562 1.00 34.33 435 LEU C CA 1
ATOM 10907 C C . LEU C 1 435 ? 33.944 81.227 14.510 1.00 34.21 435 LEU C C 1
ATOM 10908 O O . LEU C 1 435 ? 34.759 80.995 13.616 1.00 34.13 435 LEU C O 1
ATOM 10913 N N . ILE C 1 436 ? 34.155 82.120 15.475 1.00 33.90 436 ILE C N 1
ATOM 10914 C CA . ILE C 1 436 ? 35.393 82.884 15.548 1.00 32.43 436 ILE C CA 1
ATOM 10915 C C . ILE C 1 436 ? 36.584 81.942 15.633 1.00 31.92 436 ILE C C 1
ATOM 10916 O O . ILE C 1 436 ? 37.596 82.166 14.981 1.00 33.85 436 ILE C O 1
ATOM 10921 N N . GLN C 1 437 ? 36.466 80.884 16.429 1.00 31.12 437 GLN C N 1
ATOM 10922 C CA . GLN C 1 437 ? 37.569 79.941 16.558 1.00 31.91 437 GLN C CA 1
ATOM 10923 C C . GLN C 1 437 ? 37.799 79.207 15.245 1.00 32.58 437 GLN C C 1
ATOM 10924 O O . GLN C 1 437 ? 38.934 78.994 14.832 1.00 34.14 437 GLN C O 1
ATOM 10930 N N . GLU C 1 438 ? 36.716 78.830 14.582 1.00 34.10 438 GLU C N 1
ATOM 10931 C CA . GLU C 1 438 ? 36.819 78.123 13.313 1.00 35.84 438 GLU C CA 1
ATOM 10932 C C . GLU C 1 438 ? 37.458 78.975 12.214 1.00 35.67 438 GLU C C 1
ATOM 10933 O O . GLU C 1 438 ? 38.255 78.482 11.416 1.00 35.59 438 GLU C O 1
ATOM 10939 N N . GLU C 1 439 ? 37.127 80.259 12.189 1.00 34.28 439 GLU C N 1
ATOM 10940 C CA . GLU C 1 439 ? 37.660 81.157 11.176 1.00 35.30 439 GLU C CA 1
ATOM 10941 C C . GLU C 1 439 ? 39.034 81.743 11.479 1.00 35.50 439 GLU C C 1
ATOM 10942 O O . GLU C 1 439 ? 39.753 82.119 10.559 1.00 37.89 439 GLU C O 1
ATOM 10948 N N . THR C 1 440 ? 39.416 81.814 12.750 1.00 34.59 440 THR C N 1
ATOM 10949 C CA . THR C 1 440 ? 40.702 82.419 13.105 1.00 32.50 440 THR C CA 1
ATOM 10950 C C . THR C 1 440 ? 41.610 81.566 13.980 1.00 32.04 440 THR C C 1
ATOM 10951 O O . THR C 1 440 ? 42.797 81.866 14.113 1.00 30.69 440 THR C O 1
ATOM 10955 N N . THR C 1 441 ? 41.038 80.518 14.568 1.00 30.53 441 THR C N 1
ATOM 10956 C CA . THR C 1 441 ? 41.725 79.597 15.480 1.00 29.74 441 THR C CA 1
ATOM 10957 C C . THR C 1 441 ? 41.875 80.244 16.855 1.00 28.74 441 THR C C 1
ATOM 10958 O O . THR C 1 441 ? 42.309 79.605 17.808 1.00 30.74 441 THR C O 1
ATOM 10962 N N . ALA C 1 442 ? 41.498 81.514 16.952 1.00 26.98 442 ALA C N 1
ATOM 10963 C CA . ALA C 1 442 ? 41.586 82.245 18.210 1.00 25.53 442 ALA C CA 1
ATOM 10964 C C . ALA C 1 442 ? 40.410 81.909 19.134 1.00 25.39 442 ALA C C 1
ATOM 10965 O O . ALA C 1 442 ? 39.267 81.730 18.681 1.00 24.29 442 ALA C O 1
ATOM 10967 N N . THR C 1 443 ? 40.701 81.831 20.429 1.00 23.26 443 THR C N 1
ATOM 10968 C CA . THR C 1 443 ? 39.695 81.521 21.440 1.00 23.23 443 THR C CA 1
ATOM 10969 C C . THR C 1 443 ? 39.570 82.640 22.473 1.00 23.38 443 THR C C 1
ATOM 10970 O O . THR C 1 443 ? 40.432 83.519 22.585 1.00 23.00 443 THR C O 1
ATOM 10974 N N . THR C 1 444 ? 38.483 82.614 23.228 1.00 23.47 444 THR C N 1
ATOM 10975 C CA . THR C 1 444 ? 38.323 83.580 24.295 1.00 25.26 444 THR C CA 1
ATOM 10976 C C . THR C 1 444 ? 39.254 83.033 25.383 1.00 26.60 444 THR C C 1
ATOM 10977 O O . THR C 1 444 ? 39.324 81.818 25.599 1.00 27.58 444 THR C O 1
ATOM 10981 N N . ARG C 1 445 ? 39.984 83.910 26.056 1.00 25.31 445 ARG C N 1
ATOM 10982 C CA . ARG C 1 445 ? 40.878 83.455 27.102 1.00 24.01 445 ARG C CA 1
ATOM 10983 C C . ARG C 1 445 ? 40.208 83.652 28.450 1.00 23.32 445 ARG C C 1
ATOM 10984 O O . ARG C 1 445 ? 40.294 82.790 29.321 1.00 25.01 445 ARG C O 1
ATOM 10992 N N . CYS C 1 446 ? 39.535 84.784 28.614 1.00 20.82 446 CYS C N 1
ATOM 10993 C CA . CYS C 1 446 ? 38.833 85.075 29.850 1.00 19.12 446 CYS C CA 1
ATOM 10994 C C . CYS C 1 446 ? 38.129 86.422 29.772 1.00 20.27 446 CYS C C 1
ATOM 10995 O O . CYS C 1 446 ? 38.423 87.248 28.909 1.00 20.60 446 CYS C O 1
ATOM 10998 N N . VAL C 1 447 ? 37.178 86.621 30.673 1.00 19.95 447 VAL C N 1
ATOM 10999 C CA . VAL C 1 447 ? 36.447 87.873 30.774 1.00 20.75 447 VAL C CA 1
ATOM 11000 C C . VAL C 1 447 ? 37.056 88.423 32.057 1.00 21.86 447 VAL C C 1
ATOM 11001 O O . VAL C 1 447 ? 36.614 88.094 33.149 1.00 22.71 447 VAL C O 1
ATOM 11005 N N . PRO C 1 448 ? 38.099 89.259 31.932 1.00 24.97 448 PRO C N 1
ATOM 11006 C CA . PRO C 1 448 ? 38.820 89.868 33.056 1.00 24.46 448 PRO C CA 1
ATOM 11007 C C . PRO C 1 448 ? 38.012 90.489 34.185 1.00 26.26 448 PRO C C 1
ATOM 11008 O O . PRO C 1 448 ? 37.083 91.261 33.959 1.00 29.00 448 PRO C O 1
ATOM 11012 N N . PHE C 1 449 ? 38.385 90.139 35.410 1.00 26.58 449 PHE C N 1
ATOM 11013 C CA . PHE C 1 449 ? 37.735 90.663 36.598 1.00 29.53 449 PHE C CA 1
ATOM 11014 C C . PHE C 1 449 ? 37.846 92.190 36.625 1.00 34.05 449 PHE C C 1
ATOM 11015 O O . PHE C 1 449 ? 36.858 92.894 36.838 1.00 33.33 449 PHE C O 1
ATOM 11023 N N . GLU C 1 450 ? 39.060 92.696 36.424 1.00 37.12 450 GLU C N 1
ATOM 11024 C CA . GLU C 1 450 ? 39.285 94.135 36.443 1.00 42.86 450 GLU C CA 1
ATOM 11025 C C . GLU C 1 450 ? 39.606 94.660 35.054 1.00 43.19 450 GLU C C 1
ATOM 11026 O O . GLU C 1 450 ? 40.740 94.577 34.581 1.00 46.26 450 GLU C O 1
ATOM 11032 N N . ALA C 1 451 ? 38.591 95.200 34.402 1.00 42.15 451 ALA C N 1
ATOM 11033 C CA . ALA C 1 451 ? 38.745 95.741 33.067 1.00 41.56 451 ALA C CA 1
ATOM 11034 C C . ALA C 1 451 ? 37.808 96.921 32.925 1.00 41.16 451 ALA C C 1
ATOM 11035 O O . ALA C 1 451 ? 36.822 97.033 33.648 1.00 41.56 451 ALA C O 1
ATOM 11037 N N . GLU C 1 452 ? 38.130 97.807 31.997 1.00 40.99 452 GLU C N 1
ATOM 11038 C CA . GLU C 1 452 ? 37.312 98.977 31.755 1.00 41.94 452 GLU C CA 1
ATOM 11039 C C . GLU C 1 452 ? 35.900 98.532 31.361 1.00 41.29 452 GLU C C 1
ATOM 11040 O O . GLU C 1 452 ? 35.717 97.740 30.433 1.00 39.88 452 GLU C O 1
ATOM 11046 N N . PRO C 1 453 ? 34.883 99.003 32.096 1.00 41.93 453 PRO C N 1
ATOM 11047 C CA . PRO C 1 453 ? 33.505 98.627 31.769 1.00 42.44 453 PRO C CA 1
ATOM 11048 C C . PRO C 1 453 ? 33.124 99.278 30.444 1.00 41.81 453 PRO C C 1
ATOM 11049 O O . PRO C 1 453 ? 33.049 100.501 30.345 1.00 41.20 453 PRO C O 1
ATOM 11053 N N . GLU C 1 454 ? 32.910 98.454 29.426 1.00 41.72 454 GLU C N 1
ATOM 11054 C CA . GLU C 1 454 ? 32.549 98.944 28.104 1.00 39.64 454 GLU C CA 1
ATOM 11055 C C . GLU C 1 454 ? 31.328 98.227 27.554 1.00 40.32 454 GLU C C 1
ATOM 11056 O O . GLU C 1 454 ? 31.029 97.085 27.920 1.00 38.51 454 GLU C O 1
ATOM 11062 N N . GLU C 1 455 ? 30.632 98.909 26.658 1.00 39.59 455 GLU C N 1
ATOM 11063 C CA . GLU C 1 455 ? 29.443 98.364 26.040 1.00 38.51 455 GLU C CA 1
ATOM 11064 C C . GLU C 1 455 ? 29.587 98.594 24.539 1.00 37.56 455 GLU C C 1
ATOM 11065 O O . GLU C 1 455 ? 29.957 99.685 24.109 1.00 37.61 455 GLU C O 1
ATOM 11071 N N . GLY C 1 456 ? 29.320 97.564 23.744 1.00 35.18 456 GLY C N 1
ATOM 11072 C CA . GLY C 1 456 ? 29.448 97.713 22.310 1.00 33.39 456 GLY C CA 1
ATOM 11073 C C . GLY C 1 456 ? 28.700 96.677 21.497 1.00 33.17 456 GLY C C 1
ATOM 11074 O O . GLY C 1 456 ? 27.611 96.237 21.869 1.00 34.01 456 GLY C O 1
ATOM 11075 N N . PHE C 1 457 ? 29.290 96.289 20.372 1.00 31.20 457 PHE C N 1
ATOM 11076 C CA . PHE C 1 457 ? 28.683 95.305 19.491 1.00 30.48 457 PHE C CA 1
ATOM 11077 C C . PHE C 1 457 ? 29.695 94.225 19.148 1.00 30.57 457 PHE C C 1
ATOM 11078 O O . PHE C 1 457 ? 30.869 94.511 18.908 1.00 30.31 457 PHE C O 1
ATOM 11086 N N . CYS C 1 458 ? 29.228 92.979 19.144 1.00 31.30 458 CYS C N 1
ATOM 11087 C CA . CYS C 1 458 ? 30.077 91.831 18.868 1.00 30.96 458 CYS C CA 1
ATOM 11088 C C . CYS C 1 458 ? 31.025 92.070 17.703 1.00 30.39 458 CYS C C 1
ATOM 11089 O O . CYS C 1 458 ? 30.608 92.493 16.629 1.00 30.17 458 CYS C O 1
ATOM 11092 N N . VAL C 1 459 ? 32.305 91.788 17.924 1.00 30.23 459 VAL C N 1
ATOM 11093 C CA . VAL C 1 459 ? 33.321 91.981 16.896 1.00 31.07 459 VAL C CA 1
ATOM 11094 C C . VAL C 1 459 ? 33.020 91.220 15.600 1.00 32.78 459 VAL C C 1
ATOM 11095 O O . VAL C 1 459 ? 33.435 91.639 14.517 1.00 33.57 459 VAL C O 1
ATOM 11099 N N . ARG C 1 460 ? 32.299 90.109 15.704 1.00 34.55 460 ARG C N 1
ATOM 11100 C CA . ARG C 1 460 ? 31.991 89.321 14.518 1.00 36.91 460 ARG C CA 1
ATOM 11101 C C . ARG C 1 460 ? 30.562 89.397 13.979 1.00 36.21 460 ARG C C 1
ATOM 11102 O O . ARG C 1 460 ? 30.370 89.691 12.804 1.00 37.59 460 ARG C O 1
ATOM 11110 N N . CYS C 1 461 ? 29.566 89.140 14.819 1.00 34.71 461 CYS C N 1
ATOM 11111 C CA . CYS C 1 461 ? 28.186 89.143 14.348 1.00 34.20 461 CYS C CA 1
ATOM 11112 C C . CYS C 1 461 ? 27.454 90.485 14.454 1.00 34.50 461 CYS C C 1
ATOM 11113 O O . CYS C 1 461 ? 26.382 90.652 13.877 1.00 34.36 461 CYS C O 1
ATOM 11116 N N . GLY C 1 462 ? 28.022 91.434 15.193 1.00 34.21 462 GLY C N 1
ATOM 11117 C CA . GLY C 1 462 ? 27.406 92.745 15.310 1.00 32.33 462 GLY C CA 1
ATOM 11118 C C . GLY C 1 462 ? 26.308 92.933 16.345 1.00 33.31 462 GLY C C 1
ATOM 11119 O O . GLY C 1 462 ? 25.835 94.051 16.548 1.00 33.62 462 GLY C O 1
ATOM 11120 N N . ARG C 1 463 ? 25.888 91.861 17.005 1.00 32.73 463 ARG C N 1
ATOM 11121 C CA . ARG C 1 463 ? 24.841 91.978 18.013 1.00 33.28 463 ARG C CA 1
ATOM 11122 C C . ARG C 1 463 ? 25.373 92.630 19.293 1.00 33.63 463 ARG C C 1
ATOM 11123 O O . ARG C 1 463 ? 26.586 92.730 19.500 1.00 33.54 463 ARG C O 1
ATOM 11131 N N . PRO C 1 464 ? 24.465 93.100 20.162 1.00 31.97 464 PRO C N 1
ATOM 11132 C CA . PRO C 1 464 ? 24.845 93.750 21.424 1.00 32.16 464 PRO C CA 1
ATOM 11133 C C . PRO C 1 464 ? 25.826 92.906 22.247 1.00 32.07 464 PRO C C 1
ATOM 11134 O O . PRO C 1 464 ? 25.615 91.709 22.453 1.00 32.08 464 PRO C O 1
ATOM 11138 N N . SER C 1 465 ? 26.891 93.538 22.724 1.00 31.13 465 SER C N 1
ATOM 11139 C CA . SER C 1 465 ? 27.908 92.827 23.495 1.00 30.55 465 SER C CA 1
ATOM 11140 C C . SER C 1 465 ? 27.481 92.413 24.902 1.00 29.18 465 SER C C 1
ATOM 11141 O O . SER C 1 465 ? 26.704 93.094 25.564 1.00 27.14 465 SER C O 1
ATOM 11144 N N . ALA C 1 466 ? 28.014 91.287 25.360 1.00 30.29 466 ALA C N 1
ATOM 11145 C CA . ALA C 1 466 ? 27.710 90.785 26.698 1.00 30.22 466 ALA C CA 1
ATOM 11146 C C . ALA C 1 466 ? 28.864 91.124 27.642 1.00 28.21 466 ALA C C 1
ATOM 11147 O O . ALA C 1 466 ? 29.837 91.760 27.238 1.00 27.34 466 ALA C O 1
ATOM 11149 N N . TYR C 1 467 ? 28.727 90.711 28.900 1.00 28.95 467 TYR C N 1
ATOM 11150 C CA . TYR C 1 467 ? 29.761 90.874 29.925 1.00 27.71 467 TYR C CA 1
ATOM 11151 C C . TYR C 1 467 ? 30.022 92.267 30.487 1.00 29.38 467 TYR C C 1
ATOM 11152 O O . TYR C 1 467 ? 30.682 92.402 31.517 1.00 30.08 467 TYR C O 1
ATOM 11161 N N . GLY C 1 468 ? 29.520 93.303 29.824 1.00 29.91 468 GLY C N 1
ATOM 11162 C CA . GLY C 1 468 ? 29.744 94.648 30.318 1.00 28.40 468 GLY C CA 1
ATOM 11163 C C . GLY C 1 468 ? 31.185 95.097 30.131 1.00 29.58 468 GLY C C 1
ATOM 11164 O O . GLY C 1 468 ? 31.617 96.100 30.713 1.00 27.78 468 GLY C O 1
ATOM 11165 N N . LYS C 1 469 ? 31.939 94.356 29.324 1.00 26.99 469 LYS C N 1
ATOM 11166 C CA . LYS C 1 469 ? 33.330 94.708 29.066 1.00 27.03 469 LYS C CA 1
ATOM 11167 C C . LYS C 1 469 ? 33.838 93.905 27.886 1.00 26.90 469 LYS C C 1
ATOM 11168 O O . LYS C 1 469 ? 33.171 92.971 27.434 1.00 28.12 469 LYS C O 1
ATOM 11174 N N . ARG C 1 470 ? 35.012 94.270 27.380 1.00 26.39 470 ARG C N 1
ATOM 11175 C CA . ARG C 1 470 ? 35.600 93.552 26.255 1.00 25.87 470 ARG C CA 1
ATOM 11176 C C . ARG C 1 470 ? 36.124 92.221 26.752 1.00 25.93 470 ARG C C 1
ATOM 11177 O O . ARG C 1 470 ? 36.464 92.078 27.925 1.00 25.79 470 ARG C O 1
ATOM 11185 N N . VAL C 1 471 ? 36.185 91.246 25.853 1.00 25.82 471 VAL C N 1
ATOM 11186 C CA . VAL C 1 471 ? 36.684 89.922 26.195 1.00 23.62 471 VAL C CA 1
ATOM 11187 C C . VAL C 1 471 ? 38.093 89.775 25.630 1.00 24.78 471 VAL C C 1
ATOM 11188 O O . VAL C 1 471 ? 38.417 90.340 24.582 1.00 24.59 471 VAL C O 1
ATOM 11192 N N . VAL C 1 472 ? 38.938 89.031 26.334 1.00 23.38 472 VAL C N 1
ATOM 11193 C CA . VAL C 1 472 ? 40.293 88.804 25.867 1.00 21.20 472 VAL C CA 1
ATOM 11194 C C . VAL C 1 472 ? 40.312 87.581 24.960 1.00 21.52 472 VAL C C 1
ATOM 11195 O O . VAL C 1 472 ? 39.923 86.501 25.389 1.00 22.64 472 VAL C O 1
ATOM 11199 N N . PHE C 1 473 ? 40.748 87.763 23.712 1.00 21.59 473 PHE C N 1
ATOM 11200 C CA . PHE C 1 473 ? 40.859 86.675 22.732 1.00 21.15 473 PHE C CA 1
ATOM 11201 C C . PHE C 1 473 ? 42.331 86.495 22.372 1.00 21.34 473 PHE C C 1
ATOM 11202 O O . PHE C 1 473 ? 43.152 87.396 22.575 1.00 20.35 473 PHE C O 1
ATOM 11210 N N . ALA C 1 474 ? 42.649 85.345 21.787 1.00 21.68 474 ALA C N 1
ATOM 11211 C CA . ALA C 1 474 ? 44.013 85.068 21.365 1.00 23.22 474 ALA C CA 1
ATOM 11212 C C . ALA C 1 474 ? 44.143 83.650 20.839 1.00 23.47 474 ALA C C 1
ATOM 11213 O O . ALA C 1 474 ? 43.236 82.837 20.981 1.00 22.97 474 ALA C O 1
ATOM 11215 N N . LYS C 1 475 ? 45.269 83.372 20.196 1.00 24.66 475 LYS C N 1
ATOM 11216 C CA . LYS C 1 475 ? 45.542 82.025 19.734 1.00 26.19 475 LYS C CA 1
ATOM 11217 C C . LYS C 1 475 ? 46.186 81.485 20.994 1.00 27.37 475 LYS C C 1
ATOM 11218 O O . LYS C 1 475 ? 46.965 82.190 21.641 1.00 27.41 475 LYS C O 1
ATOM 11224 N N . ALA C 1 476 ? 45.860 80.255 21.360 1.00 28.26 476 ALA C N 1
ATOM 11225 C CA . ALA C 1 476 ? 46.398 79.710 22.586 1.00 29.12 476 ALA C CA 1
ATOM 11226 C C . ALA C 1 476 ? 46.959 78.307 22.498 1.00 30.86 476 ALA C C 1
ATOM 11227 O O . ALA C 1 476 ? 46.730 77.575 21.534 1.00 31.41 476 ALA C O 1
ATOM 11229 N N . TYR C 1 477 ? 47.720 77.963 23.530 1.00 31.29 477 TYR C N 1
ATOM 11230 C CA . TYR C 1 477 ? 48.318 76.653 23.682 1.00 30.96 477 TYR C CA 1
ATOM 11231 C C . TYR C 1 477 ? 47.263 75.812 24.386 1.00 30.91 477 TYR C C 1
ATOM 11232 O O . TYR C 1 477 ? 47.303 74.570 24.261 1.00 30.70 477 TYR C O 1
ATOM 11242 N N . LYS D 1 5 ? 33.232 52.142 72.371 1.00 53.45 5 LYS D N 1
ATOM 11243 C CA . LYS D 1 5 ? 34.081 50.932 72.578 1.00 52.12 5 LYS D CA 1
ATOM 11244 C C . LYS D 1 5 ? 35.530 51.208 72.195 1.00 48.99 5 LYS D C 1
ATOM 11245 O O . LYS D 1 5 ? 35.801 51.956 71.257 1.00 49.27 5 LYS D O 1
ATOM 11251 N N . GLY D 1 6 ? 36.457 50.594 72.920 1.00 45.54 6 GLY D N 1
ATOM 11252 C CA . GLY D 1 6 ? 37.863 50.799 72.636 1.00 40.63 6 GLY D CA 1
ATOM 11253 C C . GLY D 1 6 ? 38.385 49.987 71.465 1.00 38.05 6 GLY D C 1
ATOM 11254 O O . GLY D 1 6 ? 37.636 49.287 70.775 1.00 38.16 6 GLY D O 1
ATOM 11255 N N . LEU D 1 7 ? 39.688 50.094 71.235 1.00 33.39 7 LEU D N 1
ATOM 11256 C CA . LEU D 1 7 ? 40.331 49.367 70.159 1.00 29.27 7 LEU D CA 1
ATOM 11257 C C . LEU D 1 7 ? 40.496 47.905 70.560 1.00 28.30 7 LEU D C 1
ATOM 11258 O O . LEU D 1 7 ? 40.754 47.594 71.725 1.00 27.13 7 LEU D O 1
ATOM 11263 N N . THR D 1 8 ? 40.332 47.008 69.597 1.00 26.09 8 THR D N 1
ATOM 11264 C CA . THR D 1 8 ? 40.517 45.597 69.868 1.00 24.58 8 THR D CA 1
ATOM 11265 C C . THR D 1 8 ? 41.954 45.526 70.357 1.00 24.48 8 THR D C 1
ATOM 11266 O O . THR D 1 8 ? 42.860 46.008 69.690 1.00 24.05 8 THR D O 1
ATOM 11270 N N . PRO D 1 9 ? 42.177 44.948 71.545 1.00 24.84 9 PRO D N 1
ATOM 11271 C CA . PRO D 1 9 ? 43.519 44.824 72.126 1.00 23.51 9 PRO D CA 1
ATOM 11272 C C . PRO D 1 9 ? 44.560 44.167 71.225 1.00 22.70 9 PRO D C 1
ATOM 11273 O O . PRO D 1 9 ? 44.247 43.262 70.452 1.00 23.34 9 PRO D O 1
ATOM 11277 N N . GLN D 1 10 ? 45.802 44.625 71.330 1.00 23.02 10 GLN D N 1
ATOM 11278 C CA . GLN D 1 10 ? 46.881 44.051 70.529 1.00 25.42 10 GLN D CA 1
ATOM 11279 C C . GLN D 1 10 ? 47.034 42.562 70.809 1.00 25.95 10 GLN D C 1
ATOM 11280 O O . GLN D 1 10 ? 47.257 41.773 69.893 1.00 27.51 10 GLN D O 1
ATOM 11286 N N . SER D 1 11 ? 46.914 42.179 72.078 1.00 26.92 11 SER D N 1
ATOM 11287 C CA . SER D 1 11 ? 47.052 40.778 72.471 1.00 25.83 11 SER D CA 1
ATOM 11288 C C . SER D 1 11 ? 45.805 39.961 72.180 1.00 26.14 11 SER D C 1
ATOM 11289 O O . SER D 1 11 ? 45.831 38.733 72.256 1.00 27.59 11 SER D O 1
ATOM 11292 N N . GLN D 1 12 ? 44.711 40.641 71.855 1.00 26.41 12 GLN D N 1
ATOM 11293 C CA . GLN D 1 12 ? 43.462 39.961 71.533 1.00 27.13 12 GLN D CA 1
ATOM 11294 C C . GLN D 1 12 ? 43.517 39.514 70.075 1.00 28.72 12 GLN D C 1
ATOM 11295 O O . GLN D 1 12 ? 43.307 38.341 69.764 1.00 29.46 12 GLN D O 1
ATOM 11301 N N . ASP D 1 13 ? 43.807 40.463 69.187 1.00 27.63 13 ASP D N 1
ATOM 11302 C CA . ASP D 1 13 ? 43.893 40.200 67.753 1.00 25.80 13 ASP D CA 1
ATOM 11303 C C . ASP D 1 13 ? 44.656 41.361 67.125 1.00 24.71 13 ASP D C 1
ATOM 11304 O O . ASP D 1 13 ? 44.077 42.397 66.784 1.00 22.97 13 ASP D O 1
ATOM 11309 N N . PHE D 1 14 ? 45.963 41.168 66.977 1.00 23.64 14 PHE D N 1
ATOM 11310 C CA . PHE D 1 14 ? 46.846 42.190 66.447 1.00 22.01 14 PHE D CA 1
ATOM 11311 C C . PHE D 1 14 ? 46.407 42.795 65.116 1.00 22.39 14 PHE D C 1
ATOM 11312 O O . PHE D 1 14 ? 46.446 44.018 64.944 1.00 21.91 14 PHE D O 1
ATOM 11320 N N . SER D 1 15 ? 45.977 41.949 64.187 1.00 21.62 15 SER D N 1
ATOM 11321 C CA . SER D 1 15 ? 45.544 42.421 62.880 1.00 23.86 15 SER D CA 1
ATOM 11322 C C . SER D 1 15 ? 44.345 43.355 62.941 1.00 24.65 15 SER D C 1
ATOM 11323 O O . SER D 1 15 ? 44.291 44.351 62.215 1.00 26.99 15 SER D O 1
ATOM 11326 N N . GLU D 1 16 ? 43.380 43.038 63.791 1.00 22.83 16 GLU D N 1
ATOM 11327 C CA . GLU D 1 16 ? 42.216 43.893 63.919 1.00 23.12 16 GLU D CA 1
ATOM 11328 C C . GLU D 1 16 ? 42.613 45.202 64.593 1.00 22.09 16 GLU D C 1
ATOM 11329 O O . GLU D 1 16 ? 42.136 46.271 64.213 1.00 22.13 16 GLU D O 1
ATOM 11335 N N . TRP D 1 17 ? 43.484 45.114 65.594 1.00 20.41 17 TRP D N 1
ATOM 11336 C CA . TRP D 1 17 ? 43.962 46.302 66.291 1.00 19.22 17 TRP D CA 1
ATOM 11337 C C . TRP D 1 17 ? 44.569 47.235 65.243 1.00 19.80 17 TRP D C 1
ATOM 11338 O O . TRP D 1 17 ? 44.271 48.426 65.197 1.00 18.17 17 TRP D O 1
ATOM 11349 N N . TYR D 1 18 ? 45.418 46.657 64.400 1.00 20.14 18 TYR D N 1
ATOM 11350 C CA . TYR D 1 18 ? 46.108 47.379 63.350 1.00 19.74 18 TYR D CA 1
ATOM 11351 C C . TYR D 1 18 ? 45.142 48.093 62.416 1.00 22.53 18 TYR D C 1
ATOM 11352 O O . TYR D 1 18 ? 45.272 49.298 62.183 1.00 22.28 18 TYR D O 1
ATOM 11361 N N . LEU D 1 19 ? 44.169 47.357 61.886 1.00 21.41 19 LEU D N 1
ATOM 11362 C CA . LEU D 1 19 ? 43.201 47.954 60.978 1.00 20.54 19 LEU D CA 1
ATOM 11363 C C . LEU D 1 19 ? 42.369 49.042 61.663 1.00 20.76 19 LEU D C 1
ATOM 11364 O O . LEU D 1 19 ? 42.095 50.085 61.074 1.00 21.17 19 LEU D O 1
ATOM 11369 N N . GLU D 1 20 ? 41.974 48.799 62.908 1.00 21.28 20 GLU D N 1
ATOM 11370 C CA . GLU D 1 20 ? 41.156 49.757 63.643 1.00 21.06 20 GLU D CA 1
ATOM 11371 C C . GLU D 1 20 ? 41.873 51.046 64.006 1.00 22.41 20 GLU D C 1
ATOM 11372 O O . GLU D 1 20 ? 41.284 52.121 63.927 1.00 23.50 20 GLU D O 1
ATOM 11378 N N . VAL D 1 21 ? 43.138 50.956 64.408 1.00 21.85 21 VAL D N 1
ATOM 11379 C CA . VAL D 1 21 ? 43.855 52.162 64.772 1.00 21.32 21 VAL D CA 1
ATOM 11380 C C . VAL D 1 21 ? 44.099 53.021 63.525 1.00 21.31 21 VAL D C 1
ATOM 11381 O O . VAL D 1 21 ? 44.042 54.247 63.579 1.00 21.91 21 VAL D O 1
ATOM 11385 N N . ILE D 1 22 ? 44.368 52.380 62.399 1.00 19.90 22 ILE D N 1
ATOM 11386 C CA . ILE D 1 22 ? 44.573 53.120 61.165 1.00 21.99 22 ILE D CA 1
ATOM 11387 C C . ILE D 1 22 ? 43.277 53.873 60.838 1.00 23.19 22 ILE D C 1
ATOM 11388 O O . ILE D 1 22 ? 43.301 55.038 60.429 1.00 22.93 22 ILE D O 1
ATOM 11393 N N . GLN D 1 23 ? 42.150 53.207 61.056 1.00 22.34 23 GLN D N 1
ATOM 11394 C CA . GLN D 1 23 ? 40.834 53.781 60.797 1.00 23.70 23 GLN D CA 1
ATOM 11395 C C . GLN D 1 23 ? 40.482 54.890 61.797 1.00 23.58 23 GLN D C 1
ATOM 11396 O O . GLN D 1 23 ? 40.127 56.008 61.408 1.00 21.00 23 GLN D O 1
ATOM 11402 N N . LYS D 1 24 ? 40.596 54.573 63.083 1.00 22.00 24 LYS D N 1
ATOM 11403 C CA . LYS D 1 24 ? 40.258 55.514 64.147 1.00 23.21 24 LYS D CA 1
ATOM 11404 C C . LYS D 1 24 ? 41.169 56.722 64.280 1.00 22.71 24 LYS D C 1
ATOM 11405 O O . LYS D 1 24 ? 40.726 57.781 64.722 1.00 21.91 24 LYS D O 1
ATOM 11411 N N . ALA D 1 25 ? 42.443 56.566 63.928 1.00 21.05 25 ALA D N 1
ATOM 11412 C CA . ALA D 1 25 ? 43.386 57.671 64.040 1.00 19.52 25 ALA D CA 1
ATOM 11413 C C . ALA D 1 25 ? 43.360 58.504 62.767 1.00 20.66 25 ALA D C 1
ATOM 11414 O O . ALA D 1 25 ? 44.130 59.448 62.611 1.00 20.69 25 ALA D O 1
ATOM 11416 N N . GLU D 1 26 ? 42.467 58.133 61.858 1.00 21.71 26 GLU D N 1
ATOM 11417 C CA . GLU D 1 26 ? 42.298 58.827 60.587 1.00 22.41 26 GLU D CA 1
ATOM 11418 C C . GLU D 1 26 ? 43.587 58.891 59.773 1.00 22.49 26 GLU D C 1
ATOM 11419 O O . GLU D 1 26 ? 43.940 59.927 59.209 1.00 23.06 26 GLU D O 1
ATOM 11425 N N . LEU D 1 27 ? 44.290 57.766 59.723 1.00 21.23 27 LEU D N 1
ATOM 11426 C CA . LEU D 1 27 ? 45.520 57.672 58.956 1.00 21.58 27 LEU D CA 1
ATOM 11427 C C . LEU D 1 27 ? 45.123 57.361 57.514 1.00 21.59 27 LEU D C 1
ATOM 11428 O O . LEU D 1 27 ? 45.662 57.919 56.557 1.00 22.37 27 LEU D O 1
ATOM 11433 N N . ALA D 1 28 ? 44.152 56.474 57.370 1.00 20.35 28 ALA D N 1
ATOM 11434 C CA . ALA D 1 28 ? 43.708 56.072 56.055 1.00 19.90 28 ALA D CA 1
ATOM 11435 C C . ALA D 1 28 ? 42.298 55.549 56.136 1.00 22.30 28 ALA D C 1
ATOM 11436 O O . ALA D 1 28 ? 41.753 55.344 57.232 1.00 22.21 28 ALA D O 1
ATOM 11438 N N . ASP D 1 29 ? 41.719 55.336 54.961 1.00 22.28 29 ASP D N 1
ATOM 11439 C CA . ASP D 1 29 ? 40.378 54.805 54.831 1.00 25.16 29 ASP D CA 1
ATOM 11440 C C . ASP D 1 29 ? 40.349 53.978 53.541 1.00 28.15 29 ASP D C 1
ATOM 11441 O O . ASP D 1 29 ? 41.263 54.064 52.715 1.00 27.78 29 ASP D O 1
ATOM 11446 N N . TYR D 1 30 ? 39.321 53.158 53.364 1.00 31.52 30 TYR D N 1
ATOM 11447 C CA . TYR D 1 30 ? 39.264 52.329 52.168 1.00 34.61 30 TYR D CA 1
ATOM 11448 C C . TYR D 1 30 ? 38.688 53.052 50.973 1.00 34.49 30 TYR D C 1
ATOM 11449 O O . TYR D 1 30 ? 37.739 53.819 51.101 1.00 34.98 30 TYR D O 1
ATOM 11458 N N . GLY D 1 31 ? 39.280 52.799 49.810 1.00 36.25 31 GLY D N 1
ATOM 11459 C CA . GLY D 1 31 ? 38.815 53.419 48.586 1.00 41.22 31 GLY D CA 1
ATOM 11460 C C . GLY D 1 31 ? 37.733 52.589 47.920 1.00 44.03 31 GLY D C 1
ATOM 11461 O O . GLY D 1 31 ? 37.566 51.414 48.250 1.00 44.26 31 GLY D O 1
ATOM 11462 N N . PRO D 1 32 ? 36.987 53.170 46.964 1.00 46.02 32 PRO D N 1
ATOM 11463 C CA . PRO D 1 32 ? 35.914 52.459 46.260 1.00 46.97 32 PRO D CA 1
ATOM 11464 C C . PRO D 1 32 ? 36.407 51.225 45.512 1.00 48.18 32 PRO D C 1
ATOM 11465 O O . PRO D 1 32 ? 35.652 50.278 45.296 1.00 50.56 32 PRO D O 1
ATOM 11469 N N . VAL D 1 33 ? 37.675 51.233 45.123 1.00 47.78 33 VAL D N 1
ATOM 11470 C CA . VAL D 1 33 ? 38.250 50.102 44.414 1.00 49.49 33 VAL D CA 1
ATOM 11471 C C . VAL D 1 33 ? 38.904 49.141 45.398 1.00 50.80 33 VAL D C 1
ATOM 11472 O O . VAL D 1 33 ? 39.859 49.501 46.088 1.00 51.02 33 VAL D O 1
ATOM 11476 N N . ARG D 1 34 ? 38.381 47.920 45.455 1.00 51.56 34 ARG D N 1
ATOM 11477 C CA . ARG D 1 34 ? 38.905 46.889 46.345 1.00 51.99 34 ARG D CA 1
ATOM 11478 C C . ARG D 1 34 ? 40.413 46.768 46.149 1.00 51.25 34 ARG D C 1
ATOM 11479 O O . ARG D 1 34 ? 40.893 46.617 45.021 1.00 51.98 34 ARG D O 1
ATOM 11487 N N . GLY D 1 35 ? 41.158 46.852 47.246 1.00 49.61 35 GLY D N 1
ATOM 11488 C CA . GLY D 1 35 ? 42.606 46.747 47.164 1.00 47.85 35 GLY D CA 1
ATOM 11489 C C . GLY D 1 35 ? 43.337 48.073 47.299 1.00 45.66 35 GLY D C 1
ATOM 11490 O O . GLY D 1 35 ? 44.564 48.101 47.448 1.00 46.26 35 GLY D O 1
ATOM 11491 N N . THR D 1 36 ? 42.588 49.172 47.255 1.00 42.90 36 THR D N 1
ATOM 11492 C CA . THR D 1 36 ? 43.183 50.504 47.361 1.00 40.85 36 THR D CA 1
ATOM 11493 C C . THR D 1 36 ? 42.718 51.274 48.594 1.00 38.15 36 THR D C 1
ATOM 11494 O O . THR D 1 36 ? 41.571 51.159 49.032 1.00 38.19 36 THR D O 1
ATOM 11498 N N . ILE D 1 37 ? 43.622 52.076 49.139 1.00 35.50 37 ILE D N 1
ATOM 11499 C CA . ILE D 1 37 ? 43.314 52.880 50.305 1.00 32.11 37 ILE D CA 1
ATOM 11500 C C . ILE D 1 37 ? 43.411 54.360 49.963 1.00 30.68 37 ILE D C 1
ATOM 11501 O O . ILE D 1 37 ? 43.972 54.750 48.935 1.00 30.64 37 ILE D O 1
ATOM 11506 N N . VAL D 1 38 ? 42.839 55.173 50.839 1.00 27.64 38 VAL D N 1
ATOM 11507 C CA . VAL D 1 38 ? 42.886 56.613 50.712 1.00 22.92 38 VAL D CA 1
ATOM 11508 C C . VAL D 1 38 ? 43.703 57.050 51.922 1.00 21.75 38 VAL D C 1
ATOM 11509 O O . VAL D 1 38 ? 43.308 56.794 53.053 1.00 20.52 38 VAL D O 1
ATOM 11513 N N . VAL D 1 39 ? 44.849 57.685 51.698 1.00 20.06 39 VAL D N 1
ATOM 11514 C CA . VAL D 1 39 ? 45.659 58.129 52.816 1.00 17.55 39 VAL D CA 1
ATOM 11515 C C . VAL D 1 39 ? 45.200 59.513 53.219 1.00 18.26 39 VAL D C 1
ATOM 11516 O O . VAL D 1 39 ? 45.329 60.473 52.466 1.00 17.36 39 VAL D O 1
ATOM 11520 N N . ARG D 1 40 ? 44.660 59.607 54.423 1.00 18.67 40 ARG D N 1
ATOM 11521 C CA . ARG D 1 40 ? 44.162 60.863 54.940 1.00 17.41 40 ARG D CA 1
ATOM 11522 C C . ARG D 1 40 ? 45.293 61.800 55.359 1.00 17.52 40 ARG D C 1
ATOM 11523 O O . ARG D 1 40 ? 46.429 61.367 55.549 1.00 17.25 40 ARG D O 1
ATOM 11531 N N . PRO D 1 41 ? 44.981 63.097 55.532 1.00 17.69 41 PRO D N 1
ATOM 11532 C CA . PRO D 1 41 ? 45.925 64.153 55.924 1.00 17.31 41 PRO D CA 1
ATOM 11533 C C . PRO D 1 41 ? 46.889 63.789 57.051 1.00 18.50 41 PRO D C 1
ATOM 11534 O O . PRO D 1 41 ? 48.107 63.918 56.902 1.00 17.32 41 PRO D O 1
ATOM 11538 N N . TYR D 1 42 ? 46.355 63.342 58.182 1.00 18.05 42 TYR D N 1
ATOM 11539 C CA . TYR D 1 42 ? 47.219 63.011 59.299 1.00 17.43 42 TYR D CA 1
ATOM 11540 C C . TYR D 1 42 ? 48.177 61.907 58.915 1.00 18.04 42 TYR D C 1
ATOM 11541 O O . TYR D 1 42 ? 49.343 61.925 59.292 1.00 18.56 42 TYR D O 1
ATOM 11550 N N . GLY D 1 43 ? 47.686 60.944 58.151 1.00 17.94 43 GLY D N 1
ATOM 11551 C CA . GLY D 1 43 ? 48.550 59.863 57.734 1.00 18.16 43 GLY D CA 1
ATOM 11552 C C . GLY D 1 43 ? 49.526 60.336 56.676 1.00 18.20 43 GLY D C 1
ATOM 11553 O O . GLY D 1 43 ? 50.704 59.959 56.688 1.00 17.51 43 GLY D O 1
ATOM 11554 N N . TYR D 1 44 ? 49.049 61.165 55.751 1.00 16.99 44 TYR D N 1
ATOM 11555 C CA . TYR D 1 44 ? 49.928 61.648 54.693 1.00 17.18 44 TYR D CA 1
ATOM 11556 C C . TYR D 1 44 ? 51.057 62.498 55.274 1.00 15.71 44 TYR D C 1
ATOM 11557 O O . TYR D 1 44 ? 52.191 62.475 54.787 1.00 16.41 44 TYR D O 1
ATOM 11566 N N . ALA D 1 45 ? 50.732 63.240 56.324 1.00 14.10 45 ALA D N 1
ATOM 11567 C CA . ALA D 1 45 ? 51.694 64.094 56.997 1.00 14.32 45 ALA D CA 1
ATOM 11568 C C . ALA D 1 45 ? 52.875 63.282 57.525 1.00 17.10 45 ALA D C 1
ATOM 11569 O O . ALA D 1 45 ? 54.006 63.765 57.524 1.00 20.23 45 ALA D O 1
ATOM 11571 N N . ILE D 1 46 ? 52.627 62.054 57.977 1.00 15.06 46 ILE D N 1
ATOM 11572 C CA . ILE D 1 46 ? 53.722 61.231 58.467 1.00 14.69 46 ILE D CA 1
ATOM 11573 C C . ILE D 1 46 ? 54.611 60.860 57.286 1.00 16.65 46 ILE D C 1
ATOM 11574 O O . ILE D 1 46 ? 55.841 60.873 57.380 1.00 18.28 46 ILE D O 1
ATOM 11579 N N . TRP D 1 47 ? 53.993 60.533 56.159 1.00 18.08 47 TRP D N 1
ATOM 11580 C CA . TRP D 1 47 ? 54.771 60.183 54.985 1.00 18.53 47 TRP D CA 1
ATOM 11581 C C . TRP D 1 47 ? 55.615 61.394 54.572 1.00 18.74 47 TRP D C 1
ATOM 11582 O O . TRP D 1 47 ? 56.778 61.251 54.220 1.00 19.07 47 TRP D O 1
ATOM 11593 N N . GLU D 1 48 ? 55.032 62.585 54.627 1.00 19.63 48 GLU D N 1
ATOM 11594 C CA . GLU D 1 48 ? 55.766 63.792 54.258 1.00 21.62 48 GLU D CA 1
ATOM 11595 C C . GLU D 1 48 ? 57.020 63.986 55.112 1.00 21.28 48 GLU D C 1
ATOM 11596 O O . GLU D 1 48 ? 58.083 64.328 54.583 1.00 21.66 48 GLU D O 1
ATOM 11602 N N . ASN D 1 49 ? 56.916 63.765 56.423 1.00 19.82 49 ASN D N 1
ATOM 11603 C CA . ASN D 1 49 ? 58.097 63.911 57.279 1.00 19.64 49 ASN D CA 1
ATOM 11604 C C . ASN D 1 49 ? 59.156 62.864 56.937 1.00 18.52 49 ASN D C 1
ATOM 11605 O O . ASN D 1 49 ? 60.352 63.155 56.940 1.00 18.94 49 ASN D O 1
ATOM 11610 N N . ILE D 1 50 ? 58.717 61.647 56.642 1.00 17.42 50 ILE D N 1
ATOM 11611 C CA . ILE D 1 50 ? 59.644 60.595 56.266 1.00 18.25 50 ILE D CA 1
ATOM 11612 C C . ILE D 1 50 ? 60.351 61.058 54.996 1.00 20.12 50 ILE D C 1
ATOM 11613 O O . ILE D 1 50 ? 61.576 60.984 54.889 1.00 21.06 50 ILE D O 1
ATOM 11618 N N . GLN D 1 51 ? 59.570 61.553 54.041 1.00 21.07 51 GLN D N 1
ATOM 11619 C CA . GLN D 1 51 ? 60.120 62.029 52.782 1.00 21.73 51 GLN D CA 1
ATOM 11620 C C . GLN D 1 51 ? 61.131 63.166 52.968 1.00 21.40 51 GLN D C 1
ATOM 11621 O O . GLN D 1 51 ? 62.187 63.171 52.330 1.00 20.64 51 GLN D O 1
ATOM 11627 N N . GLN D 1 52 ? 60.820 64.124 53.834 1.00 19.09 52 GLN D N 1
ATOM 11628 C CA . GLN D 1 52 ? 61.733 65.243 54.054 1.00 21.73 52 GLN D CA 1
ATOM 11629 C C . GLN D 1 52 ? 63.069 64.800 54.648 1.00 21.55 52 GLN D C 1
ATOM 11630 O O . GLN D 1 52 ? 64.133 65.302 54.261 1.00 21.78 52 GLN D O 1
ATOM 11636 N N . VAL D 1 53 ? 63.010 63.862 55.586 1.00 19.63 53 VAL D N 1
ATOM 11637 C CA . VAL D 1 53 ? 64.214 63.369 56.223 1.00 18.57 53 VAL D CA 1
ATOM 11638 C C . VAL D 1 53 ? 65.101 62.607 55.246 1.00 20.82 53 VAL D C 1
ATOM 11639 O O . VAL D 1 53 ? 66.321 62.798 55.232 1.00 22.33 53 VAL D O 1
ATOM 11643 N N . LEU D 1 54 ? 64.500 61.744 54.431 1.00 19.06 54 LEU D N 1
ATOM 11644 C CA . LEU D 1 54 ? 65.285 60.982 53.475 1.00 19.22 54 LEU D CA 1
ATOM 11645 C C . LEU D 1 54 ? 65.872 61.870 52.381 1.00 20.30 54 LEU D C 1
ATOM 11646 O O . LEU D 1 54 ? 67.045 61.731 52.028 1.00 20.89 54 LEU D O 1
ATOM 11651 N N . ASP D 1 55 ? 65.066 62.789 51.856 1.00 20.65 55 ASP D N 1
ATOM 11652 C CA . ASP D 1 55 ? 65.521 63.689 50.805 1.00 21.41 55 ASP D CA 1
ATOM 11653 C C . ASP D 1 55 ? 66.768 64.439 51.255 1.00 22.02 55 ASP D C 1
ATOM 11654 O O . ASP D 1 55 ? 67.734 64.575 50.512 1.00 22.92 55 ASP D O 1
ATOM 11659 N N . ARG D 1 56 ? 66.729 64.936 52.480 1.00 24.37 56 ARG D N 1
ATOM 11660 C CA . ARG D 1 56 ? 67.845 65.679 53.040 1.00 26.49 56 ARG D CA 1
ATOM 11661 C C . ARG D 1 56 ? 69.067 64.771 53.012 1.00 27.39 56 ARG D C 1
ATOM 11662 O O . ARG D 1 56 ? 70.137 65.159 52.539 1.00 28.07 56 ARG D O 1
ATOM 11670 N N . MET D 1 57 ? 68.899 63.550 53.509 1.00 25.95 57 MET D N 1
ATOM 11671 C CA . MET D 1 57 ? 69.997 62.602 53.530 1.00 25.29 57 MET D CA 1
ATOM 11672 C C . MET D 1 57 ? 70.448 62.188 52.127 1.00 24.58 57 MET D C 1
ATOM 11673 O O . MET D 1 57 ? 71.640 61.959 51.898 1.00 24.96 57 MET D O 1
ATOM 11678 N N . PHE D 1 58 ? 69.505 62.089 51.193 1.00 21.87 58 PHE D N 1
ATOM 11679 C CA . PHE D 1 58 ? 69.842 61.707 49.831 1.00 21.64 58 PHE D CA 1
ATOM 11680 C C . PHE D 1 58 ? 70.626 62.860 49.180 1.00 22.87 58 PHE D C 1
ATOM 11681 O O . PHE D 1 58 ? 71.637 62.654 48.506 1.00 22.60 58 PHE D O 1
ATOM 11689 N N . LYS D 1 59 ? 70.158 64.078 49.403 1.00 23.15 59 LYS D N 1
ATOM 11690 C CA . LYS D 1 59 ? 70.783 65.254 48.818 1.00 26.37 59 LYS D CA 1
ATOM 11691 C C . LYS D 1 59 ? 72.208 65.500 49.304 1.00 27.01 59 LYS D C 1
ATOM 11692 O O . LYS D 1 59 ? 73.083 65.853 48.511 1.00 27.77 59 LYS D O 1
ATOM 11698 N N . GLU D 1 60 ? 72.442 65.310 50.598 1.00 25.19 60 GLU D N 1
ATOM 11699 C CA . GLU D 1 60 ? 73.767 65.516 51.167 1.00 25.79 60 GLU D CA 1
ATOM 11700 C C . GLU D 1 60 ? 74.743 64.479 50.631 1.00 27.09 60 GLU D C 1
ATOM 11701 O O . GLU D 1 60 ? 75.957 64.641 50.748 1.00 26.59 60 GLU D O 1
ATOM 11707 N N . THR D 1 61 ? 74.214 63.404 50.058 1.00 25.53 61 THR D N 1
ATOM 11708 C CA . THR D 1 61 ? 75.067 62.360 49.530 1.00 24.16 61 THR D CA 1
ATOM 11709 C C . THR D 1 61 ? 75.119 62.382 48.008 1.00 23.10 61 THR D C 1
ATOM 11710 O O . THR D 1 61 ? 75.453 61.388 47.365 1.00 21.10 61 THR D O 1
ATOM 11714 N N . GLY D 1 62 ? 74.768 63.534 47.441 1.00 23.36 62 GLY D N 1
ATOM 11715 C CA . GLY D 1 62 ? 74.825 63.716 46.003 1.00 22.81 62 GLY D CA 1
ATOM 11716 C C . GLY D 1 62 ? 73.695 63.232 45.111 1.00 23.61 62 GLY D C 1
ATOM 11717 O O . GLY D 1 62 ? 73.791 63.400 43.897 1.00 25.60 62 GLY D O 1
ATOM 11718 N N . HIS D 1 63 ? 72.639 62.642 45.665 1.00 19.62 63 HIS D N 1
ATOM 11719 C CA . HIS D 1 63 ? 71.553 62.167 44.810 1.00 20.43 63 HIS D CA 1
ATOM 11720 C C . HIS D 1 63 ? 70.635 63.291 44.341 1.00 21.79 63 HIS D C 1
ATOM 11721 O O . HIS D 1 63 ? 70.550 64.357 44.963 1.00 22.52 63 HIS D O 1
ATOM 11728 N N . GLN D 1 64 ? 69.944 63.053 43.234 1.00 21.49 64 GLN D N 1
ATOM 11729 C CA . GLN D 1 64 ? 69.038 64.054 42.696 1.00 22.05 64 GLN D CA 1
ATOM 11730 C C . GLN D 1 64 ? 67.737 63.417 42.257 1.00 21.80 64 GLN D C 1
ATOM 11731 O O . GLN D 1 64 ? 67.723 62.331 41.682 1.00 21.33 64 GLN D O 1
ATOM 11737 N N . ASN D 1 65 ? 66.635 64.096 42.531 1.00 21.44 65 ASN D N 1
ATOM 11738 C CA . ASN D 1 65 ? 65.341 63.569 42.148 1.00 20.30 65 ASN D CA 1
ATOM 11739 C C . ASN D 1 65 ? 65.027 63.808 40.689 1.00 20.01 65 ASN D C 1
ATOM 11740 O O . ASN D 1 65 ? 65.484 64.777 40.099 1.00 22.26 65 ASN D O 1
ATOM 11745 N N . ALA D 1 66 ? 64.251 62.903 40.105 1.00 19.51 66 ALA D N 1
ATOM 11746 C CA . ALA D 1 66 ? 63.851 63.028 38.714 1.00 19.27 66 ALA D CA 1
ATOM 11747 C C . ALA D 1 66 ? 62.511 62.319 38.600 1.00 20.71 66 ALA D C 1
ATOM 11748 O O . ALA D 1 66 ? 62.079 61.652 39.539 1.00 21.79 66 ALA D O 1
ATOM 11750 N N . TYR D 1 67 ? 61.841 62.461 37.465 1.00 19.65 67 TYR D N 1
ATOM 11751 C CA . TYR D 1 67 ? 60.567 61.802 37.307 1.00 18.48 67 TYR D CA 1
ATOM 11752 C C . TYR D 1 67 ? 60.484 60.987 36.036 1.00 20.02 67 TYR D C 1
ATOM 11753 O O . TYR D 1 67 ? 60.506 61.537 34.938 1.00 18.70 67 TYR D O 1
ATOM 11762 N N . PHE D 1 68 ? 60.396 59.670 36.190 1.00 19.58 68 PHE D N 1
ATOM 11763 C CA . PHE D 1 68 ? 60.263 58.788 35.045 1.00 19.30 68 PHE D CA 1
ATOM 11764 C C . PHE D 1 68 ? 58.780 58.455 34.891 1.00 20.15 68 PHE D C 1
ATOM 11765 O O . PHE D 1 68 ? 58.049 58.392 35.876 1.00 19.59 68 PHE D O 1
ATOM 11773 N N . PRO D 1 69 ? 58.322 58.247 33.646 1.00 22.09 69 PRO D N 1
ATOM 11774 C CA . PRO D 1 69 ? 56.941 57.932 33.262 1.00 22.74 69 PRO D CA 1
ATOM 11775 C C . PRO D 1 69 ? 56.219 56.838 34.051 1.00 24.22 69 PRO D C 1
ATOM 11776 O O . PRO D 1 69 ? 56.826 55.864 34.501 1.00 23.59 69 PRO D O 1
ATOM 11780 N N . LEU D 1 70 ? 54.908 57.017 34.186 1.00 25.00 70 LEU D N 1
ATOM 11781 C CA . LEU D 1 70 ? 54.034 56.074 34.866 1.00 27.97 70 LEU D CA 1
ATOM 11782 C C . LEU D 1 70 ? 53.921 54.776 34.066 1.00 30.47 70 LEU D C 1
ATOM 11783 O O . LEU D 1 70 ? 53.877 53.682 34.632 1.00 33.92 70 LEU D O 1
ATOM 11788 N N . PHE D 1 71 ? 53.870 54.908 32.745 1.00 31.22 71 PHE D N 1
ATOM 11789 C CA . PHE D 1 71 ? 53.732 53.763 31.859 1.00 30.11 71 PHE D CA 1
ATOM 11790 C C . PHE D 1 71 ? 55.039 53.197 31.325 1.00 31.08 71 PHE D C 1
ATOM 11791 O O . PHE D 1 71 ? 55.929 53.930 30.894 1.00 31.99 71 PHE D O 1
ATOM 11799 N N . ILE D 1 72 ? 55.129 51.872 31.352 1.00 33.12 72 ILE D N 1
ATOM 11800 C CA . ILE D 1 72 ? 56.306 51.152 30.891 1.00 35.41 72 ILE D CA 1
ATOM 11801 C C . ILE D 1 72 ? 55.942 50.152 29.794 1.00 36.58 72 ILE D C 1
ATOM 11802 O O . ILE D 1 72 ? 54.925 49.463 29.876 1.00 36.75 72 ILE D O 1
ATOM 11807 N N . PRO D 1 73 ? 56.772 50.072 28.744 1.00 37.52 73 PRO D N 1
ATOM 11808 C CA . PRO D 1 73 ? 56.542 49.155 27.625 1.00 38.63 73 PRO D CA 1
ATOM 11809 C C . PRO D 1 73 ? 56.500 47.712 28.126 1.00 39.71 73 PRO D C 1
ATOM 11810 O O . PRO D 1 73 ? 57.435 47.246 28.790 1.00 38.85 73 PRO D O 1
ATOM 11814 N N . MET D 1 74 ? 55.422 47.007 27.807 1.00 40.79 74 MET D N 1
ATOM 11815 C CA . MET D 1 74 ? 55.278 45.621 28.231 1.00 43.45 74 MET D CA 1
ATOM 11816 C C . MET D 1 74 ? 56.544 44.848 27.862 1.00 44.91 74 MET D C 1
ATOM 11817 O O . MET D 1 74 ? 57.010 43.982 28.611 1.00 42.97 74 MET D O 1
ATOM 11822 N N . SER D 1 75 ? 57.103 45.199 26.707 1.00 46.20 75 SER D N 1
ATOM 11823 C CA . SER D 1 75 ? 58.318 44.585 26.183 1.00 48.67 75 SER D CA 1
ATOM 11824 C C . SER D 1 75 ? 59.446 44.596 27.202 1.00 49.88 75 SER D C 1
ATOM 11825 O O . SER D 1 75 ? 60.202 43.635 27.317 1.00 51.12 75 SER D O 1
ATOM 11828 N N . PHE D 1 76 ? 59.563 45.704 27.927 1.00 51.84 76 PHE D N 1
ATOM 11829 C CA . PHE D 1 76 ? 60.605 45.876 28.937 1.00 53.82 76 PHE D CA 1
ATOM 11830 C C . PHE D 1 76 ? 60.463 44.918 30.113 1.00 54.61 76 PHE D C 1
ATOM 11831 O O . PHE D 1 76 ? 61.403 44.748 30.886 1.00 54.42 76 PHE D O 1
ATOM 11839 N N . LEU D 1 77 ? 59.294 44.300 30.251 1.00 56.01 77 LEU D N 1
ATOM 11840 C CA . LEU D 1 77 ? 59.043 43.400 31.370 1.00 57.52 77 LEU D CA 1
ATOM 11841 C C . LEU D 1 77 ? 58.802 41.932 31.007 1.00 59.13 77 LEU D C 1
ATOM 11842 O O . LEU D 1 77 ? 59.742 41.140 30.954 1.00 59.80 77 LEU D O 1
ATOM 11847 N N . PHE D 1 87 ? 49.225 38.240 31.311 1.00 72.35 87 PHE D N 1
ATOM 11848 C CA . PHE D 1 87 ? 50.398 39.026 31.686 1.00 71.80 87 PHE D CA 1
ATOM 11849 C C . PHE D 1 87 ? 50.864 38.637 33.093 1.00 70.67 87 PHE D C 1
ATOM 11850 O O . PHE D 1 87 ? 50.276 37.758 33.727 1.00 70.34 87 PHE D O 1
ATOM 11858 N N . SER D 1 88 ? 51.919 39.286 33.579 1.00 69.17 88 SER D N 1
ATOM 11859 C CA . SER D 1 88 ? 52.424 38.993 34.916 1.00 67.30 88 SER D CA 1
ATOM 11860 C C . SER D 1 88 ? 51.364 39.369 35.955 1.00 65.79 88 SER D C 1
ATOM 11861 O O . SER D 1 88 ? 50.644 40.362 35.801 1.00 65.86 88 SER D O 1
ATOM 11864 N N . PRO D 1 89 ? 51.254 38.570 37.028 1.00 63.51 89 PRO D N 1
ATOM 11865 C CA . PRO D 1 89 ? 50.284 38.793 38.106 1.00 60.63 89 PRO D CA 1
ATOM 11866 C C . PRO D 1 89 ? 50.392 40.158 38.783 1.00 57.60 89 PRO D C 1
ATOM 11867 O O . PRO D 1 89 ? 49.388 40.841 38.980 1.00 56.58 89 PRO D O 1
ATOM 11871 N N . GLU D 1 90 ? 51.615 40.544 39.132 1.00 54.58 90 GLU D N 1
ATOM 11872 C CA . GLU D 1 90 ? 51.866 41.811 39.813 1.00 52.50 90 GLU D CA 1
ATOM 11873 C C . GLU D 1 90 ? 51.566 43.052 38.982 1.00 49.87 90 GLU D C 1
ATOM 11874 O O . GLU D 1 90 ? 51.403 44.143 39.529 1.00 49.56 90 GLU D O 1
ATOM 11880 N N . LEU D 1 91 ? 51.484 42.889 37.667 1.00 46.56 91 LEU D N 1
ATOM 11881 C CA . LEU D 1 91 ? 51.254 44.020 36.780 1.00 42.38 91 LEU D CA 1
ATOM 11882 C C . LEU D 1 91 ? 49.817 44.377 36.475 1.00 41.23 91 LEU D C 1
ATOM 11883 O O . LEU D 1 91 ? 48.961 43.510 36.330 1.00 42.68 91 LEU D O 1
ATOM 11888 N N . ALA D 1 92 ? 49.569 45.679 36.385 1.00 40.53 92 ALA D N 1
ATOM 11889 C CA . ALA D 1 92 ? 48.260 46.207 36.029 1.00 40.60 92 ALA D CA 1
ATOM 11890 C C . ALA D 1 92 ? 48.531 46.677 34.603 1.00 39.97 92 ALA D C 1
ATOM 11891 O O . ALA D 1 92 ? 49.345 47.571 34.387 1.00 40.99 92 ALA D O 1
ATOM 11893 N N . VAL D 1 93 ? 47.867 46.068 33.629 1.00 39.62 93 VAL D N 1
ATOM 11894 C CA . VAL D 1 93 ? 48.112 46.409 32.233 1.00 37.53 93 VAL D CA 1
ATOM 11895 C C . VAL D 1 93 ? 47.052 47.273 31.587 1.00 36.28 93 VAL D C 1
ATOM 11896 O O . VAL D 1 93 ? 45.864 47.005 31.719 1.00 36.24 93 VAL D O 1
ATOM 11900 N N . VAL D 1 94 ? 47.490 48.322 30.895 1.00 35.85 94 VAL D N 1
ATOM 11901 C CA . VAL D 1 94 ? 46.563 49.193 30.193 1.00 36.80 94 VAL D CA 1
ATOM 11902 C C . VAL D 1 94 ? 46.549 48.656 28.765 1.00 35.78 94 VAL D C 1
ATOM 11903 O O . VAL D 1 94 ? 47.581 48.597 28.095 1.00 33.88 94 VAL D O 1
ATOM 11907 N N . THR D 1 95 ? 45.370 48.243 28.319 1.00 35.05 95 THR D N 1
ATOM 11908 C CA . THR D 1 95 ? 45.206 47.658 27.000 1.00 34.17 95 THR D CA 1
ATOM 11909 C C . THR D 1 95 ? 44.506 48.581 26.025 1.00 34.99 95 THR D C 1
ATOM 11910 O O . THR D 1 95 ? 44.512 48.337 24.818 1.00 36.27 95 THR D O 1
ATOM 11914 N N . HIS D 1 96 ? 43.894 49.634 26.549 1.00 35.28 96 HIS D N 1
ATOM 11915 C CA . HIS D 1 96 ? 43.198 50.600 25.713 1.00 35.76 96 HIS D CA 1
ATOM 11916 C C . HIS D 1 96 ? 43.542 52.011 26.150 1.00 35.22 96 HIS D C 1
ATOM 11917 O O . HIS D 1 96 ? 43.663 52.286 27.344 1.00 34.45 96 HIS D O 1
ATOM 11924 N N . ALA D 1 97 ? 43.694 52.895 25.167 1.00 34.68 97 ALA D N 1
ATOM 11925 C CA . ALA D 1 97 ? 44.024 54.294 25.399 1.00 36.08 97 ALA D CA 1
ATOM 11926 C C . ALA D 1 97 ? 43.924 55.022 24.064 1.00 37.92 97 ALA D C 1
ATOM 11927 O O . ALA D 1 97 ? 44.162 54.427 23.009 1.00 37.62 97 ALA D O 1
ATOM 11929 N N . GLY D 1 98 ? 43.566 56.303 24.112 1.00 39.30 98 GLY D N 1
ATOM 11930 C CA . GLY D 1 98 ? 43.440 57.083 22.894 1.00 41.01 98 GLY D CA 1
ATOM 11931 C C . GLY D 1 98 ? 42.347 56.573 21.974 1.00 43.32 98 GLY D C 1
ATOM 11932 O O . GLY D 1 98 ? 42.362 56.838 20.771 1.00 43.74 98 GLY D O 1
ATOM 11933 N N . GLY D 1 99 ? 41.401 55.831 22.537 1.00 44.61 99 GLY D N 1
ATOM 11934 C CA . GLY D 1 99 ? 40.309 55.308 21.740 1.00 46.68 99 GLY D CA 1
ATOM 11935 C C . GLY D 1 99 ? 40.659 54.117 20.869 1.00 47.30 99 GLY D C 1
ATOM 11936 O O . GLY D 1 99 ? 40.155 53.996 19.757 1.00 49.64 99 GLY D O 1
ATOM 11937 N N . GLU D 1 100 ? 41.518 53.231 21.359 1.00 47.24 100 GLU D N 1
ATOM 11938 C CA . GLU D 1 100 ? 41.891 52.047 20.593 1.00 47.32 100 GLU D CA 1
ATOM 11939 C C . GLU D 1 100 ? 42.579 51.025 21.481 1.00 45.76 100 GLU D C 1
ATOM 11940 O O . GLU D 1 100 ? 43.122 51.366 22.529 1.00 45.74 100 GLU D O 1
ATOM 11946 N N . GLU D 1 101 ? 42.541 49.766 21.066 1.00 44.83 101 GLU D N 1
ATOM 11947 C CA . GLU D 1 101 ? 43.206 48.720 21.821 1.00 44.95 101 GLU D CA 1
ATOM 11948 C C . GLU D 1 101 ? 44.655 48.767 21.346 1.00 43.39 101 GLU D C 1
ATOM 11949 O O . GLU D 1 101 ? 44.934 48.566 20.167 1.00 44.77 101 GLU D O 1
ATOM 11955 N N . LEU D 1 102 ? 45.568 49.050 22.267 1.00 41.12 102 LEU D N 1
ATOM 11956 C CA . LEU D 1 102 ? 46.989 49.171 21.953 1.00 39.46 102 LEU D CA 1
ATOM 11957 C C . LEU D 1 102 ? 47.632 47.901 21.409 1.00 38.91 102 LEU D C 1
ATOM 11958 O O . LEU D 1 102 ? 47.417 46.814 21.944 1.00 37.51 102 LEU D O 1
ATOM 11963 N N . GLU D 1 103 ? 48.424 48.044 20.347 1.00 39.01 103 GLU D N 1
ATOM 11964 C CA . GLU D 1 103 ? 49.117 46.896 19.770 1.00 39.27 103 GLU D CA 1
ATOM 11965 C C . GLU D 1 103 ? 50.165 46.469 20.786 1.00 39.85 103 GLU D C 1
ATOM 11966 O O . GLU D 1 103 ? 50.458 45.281 20.930 1.00 40.49 103 GLU D O 1
ATOM 11972 N N . GLU D 1 104 ? 50.732 47.451 21.484 1.00 39.25 104 GLU D N 1
ATOM 11973 C CA . GLU D 1 104 ? 51.731 47.182 22.511 1.00 39.27 104 GLU D CA 1
ATOM 11974 C C . GLU D 1 104 ? 51.177 47.673 23.844 1.00 38.86 104 GLU D C 1
ATOM 11975 O O . GLU D 1 104 ? 51.300 48.847 24.188 1.00 39.67 104 GLU D O 1
ATOM 11981 N N . PRO D 1 105 ? 50.532 46.775 24.605 1.00 38.18 105 PRO D N 1
ATOM 11982 C CA . PRO D 1 105 ? 49.967 47.162 25.898 1.00 37.24 105 PRO D CA 1
ATOM 11983 C C . PRO D 1 105 ? 51.001 47.787 26.832 1.00 36.72 105 PRO D C 1
ATOM 11984 O O . PRO D 1 105 ? 52.199 47.524 26.728 1.00 37.03 105 PRO D O 1
ATOM 11988 N N . LEU D 1 106 ? 50.527 48.624 27.744 1.00 35.64 106 LEU D N 1
ATOM 11989 C CA . LEU D 1 106 ? 51.416 49.305 28.669 1.00 35.01 106 LEU D CA 1
ATOM 11990 C C . LEU D 1 106 ? 51.169 48.929 30.120 1.00 35.01 106 LEU D C 1
ATOM 11991 O O . LEU D 1 106 ? 50.028 48.878 30.580 1.00 35.41 106 LEU D O 1
ATOM 11996 N N . ALA D 1 107 ? 52.254 48.670 30.839 1.00 34.29 107 ALA D N 1
ATOM 11997 C CA . ALA D 1 107 ? 52.168 48.324 32.252 1.00 34.05 107 ALA D CA 1
ATOM 11998 C C . ALA D 1 107 ? 52.286 49.576 33.117 1.00 33.36 107 ALA D C 1
ATOM 11999 O O . ALA D 1 107 ? 53.057 50.487 32.797 1.00 32.67 107 ALA D O 1
ATOM 12001 N N . VAL D 1 108 ? 51.497 49.641 34.188 1.00 32.65 108 VAL D N 1
ATOM 12002 C CA . VAL D 1 108 ? 51.616 50.755 35.122 1.00 31.17 108 VAL D CA 1
ATOM 12003 C C . VAL D 1 108 ? 52.915 50.335 35.800 1.00 31.18 108 VAL D C 1
ATOM 12004 O O . VAL D 1 108 ? 53.046 49.191 36.225 1.00 30.97 108 VAL D O 1
ATOM 12008 N N . ARG D 1 109 ? 53.884 51.235 35.873 1.00 30.32 109 ARG D N 1
ATOM 12009 C CA . ARG D 1 109 ? 55.180 50.903 36.458 1.00 30.12 109 ARG D CA 1
ATOM 12010 C C . ARG D 1 109 ? 55.183 50.194 37.829 1.00 30.60 109 ARG D C 1
ATOM 12011 O O . ARG D 1 109 ? 54.575 50.661 38.795 1.00 29.59 109 ARG D O 1
ATOM 12019 N N . PRO D 1 110 ? 55.828 49.026 37.912 1.00 29.72 110 PRO D N 1
ATOM 12020 C CA . PRO D 1 110 ? 55.870 48.351 39.213 1.00 31.75 110 PRO D CA 1
ATOM 12021 C C . PRO D 1 110 ? 57.142 48.882 39.884 1.00 31.34 110 PRO D C 1
ATOM 12022 O O . PRO D 1 110 ? 57.392 48.677 41.076 1.00 31.09 110 PRO D O 1
ATOM 12026 N N . THR D 1 111 ? 57.923 49.588 39.069 1.00 30.90 111 THR D N 1
ATOM 12027 C CA . THR D 1 111 ? 59.192 50.199 39.445 1.00 30.32 111 THR D CA 1
ATOM 12028 C C . THR D 1 111 ? 59.667 50.914 38.180 1.00 30.77 111 THR D C 1
ATOM 12029 O O . THR D 1 111 ? 59.187 50.605 37.089 1.00 31.38 111 THR D O 1
ATOM 12033 N N . SER D 1 112 ? 60.583 51.870 38.309 1.00 30.11 112 SER D N 1
ATOM 12034 C CA . SER D 1 112 ? 61.080 52.594 37.137 1.00 31.02 112 SER D CA 1
ATOM 12035 C C . SER D 1 112 ? 62.370 52.021 36.566 1.00 30.81 112 SER D C 1
ATOM 12036 O O . SER D 1 112 ? 62.873 52.508 35.555 1.00 33.12 112 SER D O 1
ATOM 12039 N N . GLU D 1 113 ? 62.896 50.981 37.194 1.00 30.39 113 GLU D N 1
ATOM 12040 C CA . GLU D 1 113 ? 64.152 50.383 36.750 1.00 32.33 113 GLU D CA 1
ATOM 12041 C C . GLU D 1 113 ? 64.318 50.144 35.251 1.00 30.67 113 GLU D C 1
ATOM 12042 O O . GLU D 1 113 ? 65.387 50.398 34.709 1.00 30.01 113 GLU D O 1
ATOM 12048 N N . THR D 1 114 ? 63.288 49.664 34.566 1.00 30.04 114 THR D N 1
ATOM 12049 C CA . THR D 1 114 ? 63.455 49.421 33.140 1.00 30.10 114 THR D CA 1
ATOM 12050 C C . THR D 1 114 ? 63.625 50.716 32.350 1.00 30.06 114 THR D C 1
ATOM 12051 O O . THR D 1 114 ? 64.591 50.860 31.602 1.00 29.94 114 THR D O 1
ATOM 12055 N N . VAL D 1 115 ? 62.707 51.664 32.523 1.00 29.26 115 VAL D N 1
ATOM 12056 C CA . VAL D 1 115 ? 62.804 52.924 31.796 1.00 27.82 115 VAL D CA 1
ATOM 12057 C C . VAL D 1 115 ? 64.102 53.632 32.120 1.00 27.63 115 VAL D C 1
ATOM 12058 O O . VAL D 1 115 ? 64.693 54.273 31.251 1.00 27.92 115 VAL D O 1
ATOM 12062 N N . ILE D 1 116 ? 64.556 53.505 33.364 1.00 27.69 116 ILE D N 1
ATOM 12063 C CA . ILE D 1 116 ? 65.800 54.141 33.778 1.00 28.20 116 ILE D CA 1
ATOM 12064 C C . ILE D 1 116 ? 66.974 53.473 33.081 1.00 29.19 116 ILE D C 1
ATOM 12065 O O . ILE D 1 116 ? 67.951 54.128 32.731 1.00 29.45 116 ILE D O 1
ATOM 12070 N N . GLY D 1 117 ? 66.878 52.166 32.873 1.00 30.90 117 GLY D N 1
ATOM 12071 C CA . GLY D 1 117 ? 67.952 51.471 32.188 1.00 31.82 117 GLY D CA 1
ATOM 12072 C C . GLY D 1 117 ? 67.958 51.971 30.758 1.00 32.77 117 GLY D C 1
ATOM 12073 O O . GLY D 1 117 ? 69.001 52.275 30.177 1.00 32.58 117 GLY D O 1
ATOM 12074 N N . TYR D 1 118 ? 66.763 52.073 30.195 1.00 32.97 118 TYR D N 1
ATOM 12075 C CA . TYR D 1 118 ? 66.601 52.547 28.833 1.00 34.15 118 TYR D CA 1
ATOM 12076 C C . TYR D 1 118 ? 67.207 53.947 28.678 1.00 33.51 118 TYR D C 1
ATOM 12077 O O . TYR D 1 118 ? 67.996 54.195 27.764 1.00 33.44 118 TYR D O 1
ATOM 12086 N N . MET D 1 119 ? 66.845 54.855 29.581 1.00 31.37 119 MET D N 1
ATOM 12087 C CA . MET D 1 119 ? 67.352 56.218 29.506 1.00 29.07 119 MET D CA 1
ATOM 12088 C C . MET D 1 119 ? 68.858 56.275 29.701 1.00 28.33 119 MET D C 1
ATOM 12089 O O . MET D 1 119 ? 69.536 57.075 29.056 1.00 27.23 119 MET D O 1
ATOM 12094 N N . TRP D 1 120 ? 69.380 55.430 30.587 1.00 28.45 120 TRP D N 1
ATOM 12095 C CA . TRP D 1 120 ? 70.818 55.402 30.844 1.00 29.04 120 TRP D CA 1
ATOM 12096 C C . TRP D 1 120 ? 71.572 54.875 29.631 1.00 29.55 120 TRP D C 1
ATOM 12097 O O . TRP D 1 120 ? 72.744 55.185 29.428 1.00 28.13 120 TRP D O 1
ATOM 12108 N N . SER D 1 121 ? 70.886 54.074 28.828 1.00 31.14 121 SER D N 1
ATOM 12109 C CA . SER D 1 121 ? 71.482 53.501 27.637 1.00 32.88 121 SER D CA 1
ATOM 12110 C C . SER D 1 121 ? 71.992 54.614 26.731 1.00 33.75 121 SER D C 1
ATOM 12111 O O . SER D 1 121 ? 73.084 54.521 26.179 1.00 34.09 121 SER D O 1
ATOM 12114 N N . LYS D 1 122 ? 71.201 55.671 26.586 1.00 35.39 122 LYS D N 1
ATOM 12115 C CA . LYS D 1 122 ? 71.601 56.794 25.753 1.00 36.87 122 LYS D CA 1
ATOM 12116 C C . LYS D 1 122 ? 72.380 57.868 26.514 1.00 36.76 122 LYS D C 1
ATOM 12117 O O . LYS D 1 122 ? 73.305 58.460 25.963 1.00 37.79 122 LYS D O 1
ATOM 12123 N N . TRP D 1 123 ? 72.026 58.113 27.775 1.00 35.40 123 TRP D N 1
ATOM 12124 C CA . TRP D 1 123 ? 72.707 59.144 28.561 1.00 34.41 123 TRP D CA 1
ATOM 12125 C C . TRP D 1 123 ? 74.142 58.823 28.942 1.00 34.63 123 TRP D C 1
ATOM 12126 O O . TRP D 1 123 ? 74.987 59.711 28.993 1.00 37.30 123 TRP D O 1
ATOM 12137 N N . ILE D 1 124 ? 74.423 57.567 29.242 1.00 33.46 124 ILE D N 1
ATOM 12138 C CA . ILE D 1 124 ? 75.775 57.218 29.625 1.00 33.01 124 ILE D CA 1
ATOM 12139 C C . ILE D 1 124 ? 76.597 56.835 28.404 1.00 33.03 124 ILE D C 1
ATOM 12140 O O . ILE D 1 124 ? 76.250 55.907 27.679 1.00 32.97 124 ILE D O 1
ATOM 12145 N N . ARG D 1 125 ? 77.680 57.571 28.170 1.00 33.71 125 ARG D N 1
ATOM 12146 C CA . ARG D 1 125 ? 78.556 57.300 27.036 1.00 34.23 125 ARG D CA 1
ATOM 12147 C C . ARG D 1 125 ? 80.020 57.214 27.445 1.00 32.95 125 ARG D C 1
ATOM 12148 O O . ARG D 1 125 ? 80.809 56.541 26.787 1.00 34.61 125 ARG D O 1
ATOM 12156 N N . SER D 1 126 ? 80.385 57.893 28.526 1.00 32.05 126 SER D N 1
ATOM 12157 C CA . SER D 1 126 ? 81.768 57.870 28.988 1.00 32.31 126 SER D CA 1
ATOM 12158 C C . SER D 1 126 ? 81.866 58.056 30.494 1.00 32.86 126 SER D C 1
ATOM 12159 O O . SER D 1 126 ? 80.855 58.213 31.177 1.00 32.44 126 SER D O 1
ATOM 12162 N N . TRP D 1 127 ? 83.100 58.033 30.993 1.00 33.10 127 TRP D N 1
ATOM 12163 C CA . TRP D 1 127 ? 83.391 58.199 32.412 1.00 34.06 127 TRP D CA 1
ATOM 12164 C C . TRP D 1 127 ? 82.906 59.568 32.887 1.00 34.67 127 TRP D C 1
ATOM 12165 O O . TRP D 1 127 ? 82.720 59.790 34.082 1.00 34.94 127 TRP D O 1
ATOM 12176 N N . ARG D 1 128 ? 82.720 60.485 31.944 1.00 33.93 128 ARG D N 1
ATOM 12177 C CA . ARG D 1 128 ? 82.260 61.829 32.261 1.00 34.36 128 ARG D CA 1
ATOM 12178 C C . ARG D 1 128 ? 80.839 61.829 32.816 1.00 33.73 128 ARG D C 1
ATOM 12179 O O . ARG D 1 128 ? 80.472 62.703 33.600 1.00 32.50 128 ARG D O 1
ATOM 12187 N N . ASP D 1 129 ? 80.046 60.845 32.402 1.00 31.85 129 ASP D N 1
ATOM 12188 C CA . ASP D 1 129 ? 78.651 60.754 32.812 1.00 30.57 129 ASP D CA 1
ATOM 12189 C C . ASP D 1 129 ? 78.408 59.977 34.105 1.00 31.82 129 ASP D C 1
ATOM 12190 O O . ASP D 1 129 ? 77.252 59.733 34.478 1.00 29.64 129 ASP D O 1
ATOM 12195 N N . LEU D 1 130 ? 79.492 59.593 34.780 1.00 30.58 130 LEU D N 1
ATOM 12196 C CA . LEU D 1 130 ? 79.400 58.829 36.018 1.00 28.80 130 LEU D CA 1
ATOM 12197 C C . LEU D 1 130 ? 80.046 59.552 37.193 1.00 28.88 130 LEU D C 1
ATOM 12198 O O . LEU D 1 130 ? 81.005 60.300 37.021 1.00 30.73 130 LEU D O 1
ATOM 12203 N N . PRO D 1 131 ? 79.532 59.327 38.412 1.00 27.65 131 PRO D N 1
ATOM 12204 C CA . PRO D 1 131 ? 78.410 58.429 38.704 1.00 26.76 131 PRO D CA 1
ATOM 12205 C C . PRO D 1 131 ? 77.050 59.056 38.417 1.00 26.55 131 PRO D C 1
ATOM 12206 O O . PRO D 1 131 ? 76.912 60.271 38.321 1.00 27.88 131 PRO D O 1
ATOM 12210 N N . GLN D 1 132 ? 76.047 58.204 38.281 1.00 26.87 132 GLN D N 1
ATOM 12211 C CA . GLN D 1 132 ? 74.684 58.648 38.051 1.00 24.96 132 GLN D CA 1
ATOM 12212 C C . GLN D 1 132 ? 73.985 58.364 39.394 1.00 23.74 132 GLN D C 1
ATOM 12213 O O . GLN D 1 132 ? 73.890 57.208 39.806 1.00 22.89 132 GLN D O 1
ATOM 12219 N N . LEU D 1 133 ? 73.518 59.411 40.077 1.00 21.39 133 LEU D N 1
ATOM 12220 C CA . LEU D 1 133 ? 72.868 59.265 41.383 1.00 20.10 133 LEU D CA 1
ATOM 12221 C C . LEU D 1 133 ? 71.422 59.776 41.387 1.00 20.78 133 LEU D C 1
ATOM 12222 O O . LEU D 1 133 ? 71.158 60.926 41.737 1.00 20.96 133 LEU D O 1
ATOM 12227 N N . LEU D 1 134 ? 70.482 58.909 41.028 1.00 19.53 134 LEU D N 1
ATOM 12228 C CA . LEU D 1 134 ? 69.092 59.323 40.951 1.00 20.97 134 LEU D CA 1
ATOM 12229 C C . LEU D 1 134 ? 68.148 58.739 42.001 1.00 21.09 134 LEU D C 1
ATOM 12230 O O . LEU D 1 134 ? 68.399 57.687 42.591 1.00 21.21 134 LEU D O 1
ATOM 12235 N N . ASN D 1 135 ? 67.055 59.455 42.223 1.00 19.78 135 ASN D N 1
ATOM 12236 C CA . ASN D 1 135 ? 66.024 59.034 43.149 1.00 19.26 135 ASN D CA 1
ATOM 12237 C C . ASN D 1 135 ? 64.679 59.491 42.598 1.00 19.41 135 ASN D C 1
ATOM 12238 O O . ASN D 1 135 ? 64.608 60.458 41.832 1.00 18.74 135 ASN D O 1
ATOM 12243 N N . GLN D 1 136 ? 63.616 58.792 42.976 1.00 18.24 136 GLN D N 1
ATOM 12244 C CA . GLN D 1 136 ? 62.285 59.177 42.541 1.00 18.52 136 GLN D CA 1
ATOM 12245 C C . GLN D 1 136 ? 61.272 58.888 43.626 1.00 17.66 136 GLN D C 1
ATOM 12246 O O . GLN D 1 136 ? 61.272 57.799 44.180 1.00 20.49 136 GLN D O 1
ATOM 12252 N N . TRP D 1 137 ? 60.434 59.874 43.942 1.00 15.80 137 TRP D N 1
ATOM 12253 C CA . TRP D 1 137 ? 59.365 59.708 44.920 1.00 15.58 137 TRP D CA 1
ATOM 12254 C C . TRP D 1 137 ? 58.108 59.558 44.083 1.00 17.79 137 TRP D C 1
ATOM 12255 O O . TRP D 1 137 ? 57.934 60.254 43.083 1.00 18.89 137 TRP D O 1
ATOM 12266 N N . GLY D 1 138 ? 57.223 58.659 44.476 1.00 18.34 138 GLY D N 1
ATOM 12267 C CA . GLY D 1 138 ? 56.015 58.506 43.701 1.00 18.33 138 GLY D CA 1
ATOM 12268 C C . GLY D 1 138 ? 55.353 57.177 43.920 1.00 19.13 138 GLY D C 1
ATOM 12269 O O . GLY D 1 138 ? 55.739 56.414 44.805 1.00 18.66 138 GLY D O 1
ATOM 12270 N N . ASN D 1 139 ? 54.362 56.896 43.087 1.00 20.59 139 ASN D N 1
ATOM 12271 C CA . ASN D 1 139 ? 53.606 55.667 43.195 1.00 22.18 139 ASN D CA 1
ATOM 12272 C C . ASN D 1 139 ? 54.012 54.622 42.182 1.00 22.94 139 ASN D C 1
ATOM 12273 O O . ASN D 1 139 ? 54.533 54.937 41.114 1.00 23.47 139 ASN D O 1
ATOM 12278 N N . VAL D 1 140 ? 53.796 53.367 42.560 1.00 24.81 140 VAL D N 1
ATOM 12279 C CA . VAL D 1 140 ? 54.065 52.218 41.712 1.00 25.33 140 VAL D CA 1
ATOM 12280 C C . VAL D 1 140 ? 52.923 51.259 41.974 1.00 27.30 140 VAL D C 1
ATOM 12281 O O . VAL D 1 140 ? 52.147 51.450 42.914 1.00 25.97 140 VAL D O 1
ATOM 12285 N N . VAL D 1 141 ? 52.805 50.238 41.139 1.00 28.93 141 VAL D N 1
ATOM 12286 C CA . VAL D 1 141 ? 51.744 49.273 41.307 1.00 29.97 141 VAL D CA 1
ATOM 12287 C C . VAL D 1 141 ? 52.240 47.848 41.204 1.00 31.88 141 VAL D C 1
ATOM 12288 O O . VAL D 1 141 ? 52.963 47.492 40.278 1.00 32.89 141 VAL D O 1
ATOM 12292 N N . ARG D 1 142 ? 51.848 47.053 42.190 1.00 34.04 142 ARG D N 1
ATOM 12293 C CA . ARG D 1 142 ? 52.173 45.634 42.276 1.00 35.65 142 ARG D CA 1
ATOM 12294 C C . ARG D 1 142 ? 50.901 45.049 42.862 1.00 37.41 142 ARG D C 1
ATOM 12295 O O . ARG D 1 142 ? 50.675 45.093 44.076 1.00 36.83 142 ARG D O 1
ATOM 12303 N N . TRP D 1 143 ? 50.058 44.535 41.975 1.00 39.26 143 TRP D N 1
ATOM 12304 C CA . TRP D 1 143 ? 48.778 43.980 42.362 1.00 42.43 143 TRP D CA 1
ATOM 12305 C C . TRP D 1 143 ? 48.840 43.085 43.584 1.00 44.23 143 TRP D C 1
ATOM 12306 O O . TRP D 1 143 ? 49.752 42.273 43.743 1.00 42.44 143 TRP D O 1
ATOM 12317 N N . GLU D 1 144 ? 47.856 43.261 44.454 1.00 47.21 144 GLU D N 1
ATOM 12318 C CA . GLU D 1 144 ? 47.774 42.489 45.678 1.00 52.20 144 GLU D CA 1
ATOM 12319 C C . GLU D 1 144 ? 46.357 41.961 45.813 1.00 54.63 144 GLU D C 1
ATOM 12320 O O . GLU D 1 144 ? 45.390 42.686 45.567 1.00 53.86 144 GLU D O 1
ATOM 12326 N N . MET D 1 145 ? 46.232 40.695 46.194 1.00 58.15 145 MET D N 1
ATOM 12327 C CA . MET D 1 145 ? 44.912 40.104 46.366 1.00 62.04 145 MET D CA 1
ATOM 12328 C C . MET D 1 145 ? 44.417 40.323 47.799 1.00 63.59 145 MET D C 1
ATOM 12329 O O . MET D 1 145 ? 43.219 40.226 48.072 1.00 63.81 145 MET D O 1
ATOM 12334 N N . ARG D 1 146 ? 45.346 40.636 48.703 1.00 65.34 146 ARG D N 1
ATOM 12335 C CA . ARG D 1 146 ? 45.026 40.882 50.111 1.00 66.01 146 ARG D CA 1
ATOM 12336 C C . ARG D 1 146 ? 45.240 42.358 50.467 1.00 65.76 146 ARG D C 1
ATOM 12337 O O . ARG D 1 146 ? 46.348 42.877 50.331 1.00 66.98 146 ARG D O 1
ATOM 12345 N N . THR D 1 147 ? 44.189 43.032 50.925 1.00 64.12 147 THR D N 1
ATOM 12346 C CA . THR D 1 147 ? 44.304 44.435 51.316 1.00 62.23 147 THR D CA 1
ATOM 12347 C C . THR D 1 147 ? 44.870 44.508 52.736 1.00 60.40 147 THR D C 1
ATOM 12348 O O . THR D 1 147 ? 44.577 43.653 53.575 1.00 61.29 147 THR D O 1
ATOM 12352 N N . ARG D 1 148 ? 45.672 45.532 53.004 1.00 56.53 148 ARG D N 1
ATOM 12353 C CA . ARG D 1 148 ? 46.282 45.707 54.318 1.00 50.96 148 ARG D CA 1
ATOM 12354 C C . ARG D 1 148 ? 46.999 47.053 54.287 1.00 44.63 148 ARG D C 1
ATOM 12355 O O . ARG D 1 148 ? 48.148 47.140 53.862 1.00 43.12 148 ARG D O 1
ATOM 12363 N N . PRO D 1 149 ? 46.323 48.120 54.741 1.00 40.27 149 PRO D N 1
ATOM 12364 C CA . PRO D 1 149 ? 46.859 49.486 54.772 1.00 36.63 149 PRO D CA 1
ATOM 12365 C C . PRO D 1 149 ? 48.335 49.602 55.129 1.00 33.94 149 PRO D C 1
ATOM 12366 O O . PRO D 1 149 ? 48.766 49.130 56.178 1.00 33.59 149 PRO D O 1
ATOM 12370 N N . PHE D 1 150 ? 49.085 50.243 54.236 1.00 30.52 150 PHE D N 1
ATOM 12371 C CA . PHE D 1 150 ? 50.520 50.471 54.371 1.00 31.11 150 PHE D CA 1
ATOM 12372 C C . PHE D 1 150 ? 51.378 49.219 54.209 1.00 32.74 150 PHE D C 1
ATOM 12373 O O . PHE D 1 150 ? 52.544 49.309 53.820 1.00 35.19 150 PHE D O 1
ATOM 12381 N N . LEU D 1 151 ? 50.798 48.054 54.472 1.00 33.07 151 LEU D N 1
ATOM 12382 C CA . LEU D 1 151 ? 51.525 46.794 54.345 1.00 34.63 151 LEU D CA 1
ATOM 12383 C C . LEU D 1 151 ? 51.360 46.118 52.987 1.00 35.04 151 LEU D C 1
ATOM 12384 O O . LEU D 1 151 ? 52.343 45.800 52.321 1.00 35.51 151 LEU D O 1
ATOM 12389 N N . ARG D 1 152 ? 50.116 45.880 52.588 1.00 34.94 152 ARG D N 1
ATOM 12390 C CA . ARG D 1 152 ? 49.839 45.237 51.311 1.00 35.91 152 ARG D CA 1
ATOM 12391 C C . ARG D 1 152 ? 48.713 45.907 50.552 1.00 34.99 152 ARG D C 1
ATOM 12392 O O . ARG D 1 152 ? 47.545 45.776 50.917 1.00 34.46 152 ARG D O 1
ATOM 12400 N N . THR D 1 153 ? 49.076 46.619 49.491 1.00 33.94 153 THR D N 1
ATOM 12401 C CA . THR D 1 153 ? 48.112 47.307 48.641 1.00 33.02 153 THR D CA 1
ATOM 12402 C C . THR D 1 153 ? 48.663 47.266 47.223 1.00 33.08 153 THR D C 1
ATOM 12403 O O . THR D 1 153 ? 49.875 47.290 47.031 1.00 33.76 153 THR D O 1
ATOM 12407 N N . SER D 1 154 ? 47.781 47.194 46.232 1.00 34.09 154 SER D N 1
ATOM 12408 C CA . SER D 1 154 ? 48.212 47.154 44.834 1.00 34.38 154 SER D CA 1
ATOM 12409 C C . SER D 1 154 ? 49.043 48.404 44.528 1.00 31.85 154 SER D C 1
ATOM 12410 O O . SER D 1 154 ? 50.125 48.325 43.932 1.00 32.03 154 SER D O 1
ATOM 12413 N N . GLU D 1 155 ? 48.533 49.558 44.940 1.00 28.03 155 GLU D N 1
ATOM 12414 C CA . GLU D 1 155 ? 49.253 50.800 44.730 1.00 26.72 155 GLU D CA 1
ATOM 12415 C C . GLU D 1 155 ? 49.784 51.339 46.048 1.00 24.99 155 GLU D C 1
ATOM 12416 O O . GLU D 1 155 ? 49.139 51.220 47.088 1.00 27.25 155 GLU D O 1
ATOM 12422 N N . PHE D 1 156 ? 50.957 51.947 45.997 1.00 22.55 156 PHE D N 1
ATOM 12423 C CA . PHE D 1 156 ? 51.545 52.533 47.184 1.00 20.83 156 PHE D CA 1
ATOM 12424 C C . PHE D 1 156 ? 52.573 53.589 46.824 1.00 20.08 156 PHE D C 1
ATOM 12425 O O . PHE D 1 156 ? 52.991 53.701 45.671 1.00 18.91 156 PHE D O 1
ATOM 12433 N N . LEU D 1 157 ? 52.960 54.384 47.812 1.00 19.51 157 LEU D N 1
ATOM 12434 C CA . LEU D 1 157 ? 53.951 55.416 47.579 1.00 19.39 157 LEU D CA 1
ATOM 12435 C C . LEU D 1 157 ? 55.263 54.959 48.164 1.00 19.14 157 LEU D C 1
ATOM 12436 O O . LEU D 1 157 ? 55.297 54.213 49.137 1.00 21.02 157 LEU D O 1
ATOM 12441 N N . TRP D 1 158 ? 56.347 55.401 47.551 1.00 19.68 158 TRP D N 1
ATOM 12442 C CA . TRP D 1 158 ? 57.660 55.073 48.039 1.00 19.87 158 TRP D CA 1
ATOM 12443 C C . TRP D 1 158 ? 58.702 55.935 47.366 1.00 19.62 158 TRP D C 1
ATOM 12444 O O . TRP D 1 158 ? 58.397 56.852 46.610 1.00 20.27 158 TRP D O 1
ATOM 12455 N N . GLN D 1 159 ? 59.944 55.608 47.657 1.00 19.69 159 GLN D N 1
ATOM 12456 C CA . GLN D 1 159 ? 61.075 56.299 47.103 1.00 18.70 159 GLN D CA 1
ATOM 12457 C C . GLN D 1 159 ? 61.932 55.176 46.540 1.00 19.24 159 GLN D C 1
ATOM 12458 O O . GLN D 1 159 ? 62.103 54.132 47.182 1.00 17.65 159 GLN D O 1
ATOM 12464 N N . GLU D 1 160 ? 62.420 55.348 45.321 1.00 18.87 160 GLU D N 1
ATOM 12465 C CA . GLU D 1 160 ? 63.300 54.344 44.748 1.00 20.00 160 GLU D CA 1
ATOM 12466 C C . GLU D 1 160 ? 64.497 55.051 44.145 1.00 18.84 160 GLU D C 1
ATOM 12467 O O . GLU D 1 160 ? 64.350 55.964 43.333 1.00 18.15 160 GLU D O 1
ATOM 12473 N N . GLY D 1 161 ? 65.682 54.643 44.588 1.00 17.69 161 GLY D N 1
ATOM 12474 C CA . GLY D 1 161 ? 66.906 55.226 44.089 1.00 16.92 161 GLY D CA 1
ATOM 12475 C C . GLY D 1 161 ? 67.604 54.281 43.126 1.00 19.39 161 GLY D C 1
ATOM 12476 O O . GLY D 1 161 ? 67.530 53.058 43.255 1.00 19.83 161 GLY D O 1
ATOM 12477 N N . HIS D 1 162 ? 68.299 54.852 42.154 1.00 19.25 162 HIS D N 1
ATOM 12478 C CA . HIS D 1 162 ? 69.005 54.059 41.163 1.00 19.56 162 HIS D CA 1
ATOM 12479 C C . HIS D 1 162 ? 70.342 54.723 40.869 1.00 19.52 162 HIS D C 1
ATOM 12480 O O . HIS D 1 162 ? 70.402 55.923 40.593 1.00 19.28 162 HIS D O 1
ATOM 12487 N N . THR D 1 163 ? 71.421 53.959 40.960 1.00 19.51 163 THR D N 1
ATOM 12488 C CA . THR D 1 163 ? 72.724 54.533 40.686 1.00 20.34 163 THR D CA 1
ATOM 12489 C C . THR D 1 163 ? 73.555 53.696 39.732 1.00 21.69 163 THR D C 1
ATOM 12490 O O . THR D 1 163 ? 73.414 52.472 39.658 1.00 20.26 163 THR D O 1
ATOM 12494 N N . ALA D 1 164 ? 74.417 54.392 38.996 1.00 24.49 164 ALA D N 1
ATOM 12495 C CA . ALA D 1 164 ? 75.312 53.797 38.012 1.00 24.26 164 ALA D CA 1
ATOM 12496 C C . ALA D 1 164 ? 76.716 54.281 38.344 1.00 25.12 164 ALA D C 1
ATOM 12497 O O . ALA D 1 164 ? 76.925 55.465 38.614 1.00 24.76 164 ALA D O 1
ATOM 12499 N N . HIS D 1 165 ? 77.675 53.364 38.309 1.00 26.24 165 HIS D N 1
ATOM 12500 C CA . HIS D 1 165 ? 79.054 53.685 38.653 1.00 27.98 165 HIS D CA 1
ATOM 12501 C C . HIS D 1 165 ? 80.073 53.119 37.673 1.00 29.97 165 HIS D C 1
ATOM 12502 O O . HIS D 1 165 ? 79.781 52.207 36.900 1.00 29.80 165 HIS D O 1
ATOM 12509 N N . ALA D 1 166 ? 81.282 53.660 37.736 1.00 31.37 166 ALA D N 1
ATOM 12510 C CA . ALA D 1 166 ? 82.358 53.217 36.869 1.00 33.88 166 ALA D CA 1
ATOM 12511 C C . ALA D 1 166 ? 82.977 51.926 37.397 1.00 34.42 166 ALA D C 1
ATOM 12512 O O . ALA D 1 166 ? 83.431 51.089 36.622 1.00 36.71 166 ALA D O 1
ATOM 12514 N N . THR D 1 167 ? 82.981 51.753 38.713 1.00 33.40 167 THR D N 1
ATOM 12515 C CA . THR D 1 167 ? 83.582 50.558 39.294 1.00 33.01 167 THR D CA 1
ATOM 12516 C C . THR D 1 167 ? 82.679 49.816 40.264 1.00 34.17 167 THR D C 1
ATOM 12517 O O . THR D 1 167 ? 81.698 50.360 40.776 1.00 35.07 167 THR D O 1
ATOM 12521 N N . ARG D 1 168 ? 83.040 48.566 40.520 1.00 34.61 168 ARG D N 1
ATOM 12522 C CA . ARG D 1 168 ? 82.310 47.718 41.441 1.00 34.55 168 ARG D CA 1
ATOM 12523 C C . ARG D 1 168 ? 82.386 48.299 42.851 1.00 34.68 168 ARG D C 1
ATOM 12524 O O . ARG D 1 168 ? 81.374 48.420 43.544 1.00 36.05 168 ARG D O 1
ATOM 12532 N N . GLU D 1 169 ? 83.593 48.667 43.267 1.00 34.54 169 GLU D N 1
ATOM 12533 C CA . GLU D 1 169 ? 83.820 49.226 44.596 1.00 35.18 169 GLU D CA 1
ATOM 12534 C C . GLU D 1 169 ? 82.936 50.425 44.934 1.00 34.04 169 GLU D C 1
ATOM 12535 O O . GLU D 1 169 ? 82.371 50.494 46.020 1.00 33.73 169 GLU D O 1
ATOM 12541 N N . GLU D 1 170 ? 82.821 51.373 44.011 1.00 33.15 170 GLU D N 1
ATOM 12542 C CA . GLU D 1 170 ? 82.008 52.556 44.253 1.00 31.26 170 GLU D CA 1
ATOM 12543 C C . GLU D 1 170 ? 80.545 52.156 44.407 1.00 28.93 170 GLU D C 1
ATOM 12544 O O . GLU D 1 170 ? 79.818 52.713 45.231 1.00 27.43 170 GLU D O 1
ATOM 12550 N N . ALA D 1 171 ? 80.117 51.187 43.610 1.00 26.27 171 ALA D N 1
ATOM 12551 C CA . ALA D 1 171 ? 78.738 50.733 43.673 1.00 26.81 171 ALA D CA 1
ATOM 12552 C C . ALA D 1 171 ? 78.435 50.049 45.004 1.00 25.20 171 ALA D C 1
ATOM 12553 O O . ALA D 1 171 ? 77.437 50.355 45.651 1.00 26.39 171 ALA D O 1
ATOM 12555 N N . GLU D 1 172 ? 79.295 49.128 45.420 1.00 26.18 172 GLU D N 1
ATOM 12556 C CA . GLU D 1 172 ? 79.058 48.422 46.671 1.00 26.13 172 GLU D CA 1
ATOM 12557 C C . GLU D 1 172 ? 79.083 49.369 47.859 1.00 26.09 172 GLU D C 1
ATOM 12558 O O . GLU D 1 172 ? 78.393 49.136 48.859 1.00 26.13 172 GLU D O 1
ATOM 12564 N N . GLU D 1 173 ? 79.871 50.436 47.757 1.00 23.84 173 GLU D N 1
ATOM 12565 C CA . GLU D 1 173 ? 79.931 51.410 48.838 1.00 25.85 173 GLU D CA 1
ATOM 12566 C C . GLU D 1 173 ? 78.600 52.164 48.893 1.00 23.60 173 GLU D C 1
ATOM 12567 O O . GLU D 1 173 ? 78.110 52.488 49.967 1.00 22.87 173 GLU D O 1
ATOM 12573 N N . GLU D 1 174 ? 78.018 52.424 47.728 1.00 23.14 174 GLU D N 1
ATOM 12574 C CA . GLU D 1 174 ? 76.743 53.123 47.650 1.00 23.80 174 GLU D CA 1
ATOM 12575 C C . GLU D 1 174 ? 75.645 52.274 48.293 1.00 24.14 174 GLU D C 1
ATOM 12576 O O . GLU D 1 174 ? 74.821 52.784 49.057 1.00 24.48 174 GLU D O 1
ATOM 12582 N N . VAL D 1 175 ? 75.638 50.980 47.987 1.00 22.46 175 VAL D N 1
ATOM 12583 C CA . VAL D 1 175 ? 74.633 50.079 48.551 1.00 22.80 175 VAL D CA 1
ATOM 12584 C C . VAL D 1 175 ? 74.576 50.199 50.076 1.00 23.49 175 VAL D C 1
ATOM 12585 O O . VAL D 1 175 ? 73.496 50.363 50.663 1.00 22.39 175 VAL D O 1
ATOM 12589 N N . ARG D 1 176 ? 75.745 50.121 50.708 1.00 21.90 176 ARG D N 1
ATOM 12590 C CA . ARG D 1 176 ? 75.854 50.225 52.161 1.00 22.41 176 ARG D CA 1
ATOM 12591 C C . ARG D 1 176 ? 75.557 51.629 52.673 1.00 23.46 176 ARG D C 1
ATOM 12592 O O . ARG D 1 176 ? 74.977 51.800 53.750 1.00 25.70 176 ARG D O 1
ATOM 12600 N N . ARG D 1 177 ? 75.958 52.639 51.908 1.00 22.30 177 ARG D N 1
ATOM 12601 C CA . ARG D 1 177 ? 75.711 54.008 52.319 1.00 19.81 177 ARG D CA 1
ATOM 12602 C C . ARG D 1 177 ? 74.204 54.236 52.433 1.00 19.94 177 ARG D C 1
ATOM 12603 O O . ARG D 1 177 ? 73.735 54.861 53.382 1.00 20.19 177 ARG D O 1
ATOM 12611 N N . MET D 1 178 ? 73.447 53.719 51.471 1.00 16.91 178 MET D N 1
ATOM 12612 C CA . MET D 1 178 ? 72.006 53.904 51.477 1.00 18.14 178 MET D CA 1
ATOM 12613 C C . MET D 1 178 ? 71.287 53.042 52.529 1.00 18.78 178 MET D C 1
ATOM 12614 O O . MET D 1 178 ? 70.315 53.486 53.137 1.00 19.41 178 MET D O 1
ATOM 12619 N N . LEU D 1 179 ? 71.753 51.816 52.754 1.00 19.24 179 LEU D N 1
ATOM 12620 C CA . LEU D 1 179 ? 71.119 50.998 53.773 1.00 19.43 179 LEU D CA 1
ATOM 12621 C C . LEU D 1 179 ? 71.351 51.705 55.105 1.00 21.20 179 LEU D C 1
ATOM 12622 O O . LEU D 1 179 ? 70.462 51.739 55.963 1.00 22.30 179 LEU D O 1
ATOM 12627 N N . SER D 1 180 ? 72.544 52.276 55.277 1.00 20.58 180 SER D N 1
ATOM 12628 C CA . SER D 1 180 ? 72.857 52.998 56.512 1.00 21.06 180 SER D CA 1
ATOM 12629 C C . SER D 1 180 ? 71.941 54.207 56.697 1.00 21.08 180 SER D C 1
ATOM 12630 O O . SER D 1 180 ? 71.593 54.569 57.823 1.00 22.45 180 SER D O 1
ATOM 12633 N N . ILE D 1 181 ? 71.556 54.839 55.594 1.00 20.58 181 ILE D N 1
ATOM 12634 C CA . ILE D 1 181 ? 70.662 55.984 55.671 1.00 18.74 181 ILE D CA 1
ATOM 12635 C C . ILE D 1 181 ? 69.291 55.495 56.150 1.00 19.29 181 ILE D C 1
ATOM 12636 O O . ILE D 1 181 ? 68.651 56.130 56.992 1.00 19.67 181 ILE D O 1
ATOM 12641 N N . TYR D 1 182 ? 68.854 54.354 55.630 1.00 18.23 182 TYR D N 1
ATOM 12642 C CA . TYR D 1 182 ? 67.577 53.776 56.045 1.00 18.81 182 TYR D CA 1
ATOM 12643 C C . TYR D 1 182 ? 67.646 53.429 57.534 1.00 18.77 182 TYR D C 1
ATOM 12644 O O . TYR D 1 182 ? 66.717 53.703 58.300 1.00 18.08 182 TYR D O 1
ATOM 12653 N N . ALA D 1 183 ? 68.754 52.821 57.941 1.00 19.62 183 ALA D N 1
ATOM 12654 C CA . ALA D 1 183 ? 68.924 52.439 59.341 1.00 22.47 183 ALA D CA 1
ATOM 12655 C C . ALA D 1 183 ? 68.924 53.688 60.204 1.00 22.61 183 ALA D C 1
ATOM 12656 O O . ALA D 1 183 ? 68.411 53.691 61.319 1.00 26.00 183 ALA D O 1
ATOM 12658 N N . ARG D 1 184 ? 69.499 54.765 59.696 1.00 22.39 184 ARG D N 1
ATOM 12659 C CA . ARG D 1 184 ? 69.518 55.981 60.483 1.00 22.03 184 ARG D CA 1
ATOM 12660 C C . ARG D 1 184 ? 68.099 56.520 60.610 1.00 20.61 184 ARG D C 1
ATOM 12661 O O . ARG D 1 184 ? 67.693 56.982 61.679 1.00 22.05 184 ARG D O 1
ATOM 12669 N N . LEU D 1 185 ? 67.343 56.461 59.520 1.00 18.86 185 LEU D N 1
ATOM 12670 C CA . LEU D 1 185 ? 65.962 56.924 59.549 1.00 18.64 185 LEU D CA 1
ATOM 12671 C C . LEU D 1 185 ? 65.196 56.134 60.615 1.00 17.69 185 LEU D C 1
ATOM 12672 O O . LEU D 1 185 ? 64.459 56.700 61.426 1.00 17.61 185 LEU D O 1
ATOM 12677 N N . ALA D 1 186 ? 65.385 54.820 60.605 1.00 17.10 186 ALA D N 1
ATOM 12678 C CA . ALA D 1 186 ? 64.708 53.937 61.541 1.00 17.92 186 ALA D CA 1
ATOM 12679 C C . ALA D 1 186 ? 65.074 54.225 62.984 1.00 19.34 186 ALA D C 1
ATOM 12680 O O . ALA D 1 186 ? 64.201 54.476 63.816 1.00 19.18 186 ALA D O 1
ATOM 12682 N N . ARG D 1 187 ? 66.371 54.196 63.276 1.00 19.43 187 ARG D N 1
ATOM 12683 C CA . ARG D 1 187 ? 66.848 54.413 64.635 1.00 21.08 187 ARG D CA 1
ATOM 12684 C C . ARG D 1 187 ? 66.737 55.836 65.161 1.00 22.08 187 ARG D C 1
ATOM 12685 O O . ARG D 1 187 ? 66.070 56.080 66.166 1.00 22.60 187 ARG D O 1
ATOM 12693 N N . GLU D 1 188 ? 67.387 56.777 64.484 1.00 23.23 188 GLU D N 1
ATOM 12694 C CA . GLU D 1 188 ? 67.378 58.160 64.940 1.00 23.47 188 GLU D CA 1
ATOM 12695 C C . GLU D 1 188 ? 66.084 58.924 64.772 1.00 22.04 188 GLU D C 1
ATOM 12696 O O . GLU D 1 188 ? 65.831 59.856 65.531 1.00 24.48 188 GLU D O 1
ATOM 12702 N N . TYR D 1 189 ? 65.262 58.552 63.797 1.00 20.33 189 TYR D N 1
ATOM 12703 C CA . TYR D 1 189 ? 64.015 59.282 63.602 1.00 19.77 189 TYR D CA 1
ATOM 12704 C C . TYR D 1 189 ? 62.741 58.545 63.981 1.00 20.17 189 TYR D C 1
ATOM 12705 O O . TYR D 1 189 ? 61.828 59.152 64.527 1.00 20.67 189 TYR D O 1
ATOM 12714 N N . ALA D 1 190 ? 62.667 57.247 63.696 1.00 19.69 190 ALA D N 1
ATOM 12715 C CA . ALA D 1 190 ? 61.474 56.481 64.032 1.00 20.09 190 ALA D CA 1
ATOM 12716 C C . ALA D 1 190 ? 61.594 55.756 65.380 1.00 20.98 190 ALA D C 1
ATOM 12717 O O . ALA D 1 190 ? 60.605 55.231 65.907 1.00 19.68 190 ALA D O 1
ATOM 12719 N N . ALA D 1 191 ? 62.805 55.726 65.930 1.00 20.34 191 ALA D N 1
ATOM 12720 C CA . ALA D 1 191 ? 63.051 55.048 67.197 1.00 20.45 191 ALA D CA 1
ATOM 12721 C C . ALA D 1 191 ? 62.743 53.563 67.038 1.00 21.67 191 ALA D C 1
ATOM 12722 O O . ALA D 1 191 ? 62.293 52.912 67.981 1.00 22.68 191 ALA D O 1
ATOM 12724 N N . ILE D 1 192 ? 62.977 53.044 65.835 1.00 20.49 192 ILE D N 1
ATOM 12725 C CA . ILE D 1 192 ? 62.739 51.641 65.523 1.00 19.78 192 ILE D CA 1
ATOM 12726 C C . ILE D 1 192 ? 64.061 50.885 65.412 1.00 20.56 192 ILE D C 1
ATOM 12727 O O . ILE D 1 192 ? 64.863 51.156 64.517 1.00 22.11 192 ILE D O 1
ATOM 12732 N N . PRO D 1 193 ? 64.306 49.922 66.311 1.00 20.04 193 PRO D N 1
ATOM 12733 C CA . PRO D 1 193 ? 65.567 49.174 66.225 1.00 19.52 193 PRO D CA 1
ATOM 12734 C C . PRO D 1 193 ? 65.548 48.274 64.987 1.00 20.70 193 PRO D C 1
ATOM 12735 O O . PRO D 1 193 ? 64.516 47.689 64.649 1.00 19.48 193 PRO D O 1
ATOM 12739 N N . VAL D 1 194 ? 66.676 48.167 64.301 1.00 20.39 194 VAL D N 1
ATOM 12740 C CA . VAL D 1 194 ? 66.734 47.303 63.129 1.00 20.57 194 VAL D CA 1
ATOM 12741 C C . VAL D 1 194 ? 68.052 46.546 63.091 1.00 21.41 194 VAL D C 1
ATOM 12742 O O . VAL D 1 194 ? 69.016 46.899 63.784 1.00 20.99 194 VAL D O 1
ATOM 12746 N N . ILE D 1 195 ? 68.076 45.499 62.278 1.00 21.96 195 ILE D N 1
ATOM 12747 C CA . ILE D 1 195 ? 69.259 44.675 62.098 1.00 22.99 195 ILE D CA 1
ATOM 12748 C C . ILE D 1 195 ? 69.661 44.783 60.632 1.00 22.98 195 ILE D C 1
ATOM 12749 O O . ILE D 1 195 ? 68.849 44.503 59.755 1.00 23.34 195 ILE D O 1
ATOM 12754 N N . GLU D 1 196 ? 70.899 45.193 60.371 1.00 23.10 196 GLU D N 1
ATOM 12755 C CA . GLU D 1 196 ? 71.402 45.316 59.000 1.00 24.15 196 GLU D CA 1
ATOM 12756 C C . GLU D 1 196 ? 72.065 44.006 58.569 1.00 24.31 196 GLU D C 1
ATOM 12757 O O . GLU D 1 196 ? 72.876 43.451 59.303 1.00 26.13 196 GLU D O 1
ATOM 12763 N N . GLY D 1 197 ? 71.738 43.516 57.380 1.00 23.98 197 GLY D N 1
ATOM 12764 C CA . GLY D 1 197 ? 72.356 42.287 56.922 1.00 23.70 197 GLY D CA 1
ATOM 12765 C C . GLY D 1 197 ? 72.049 41.960 55.475 1.00 24.69 197 GLY D C 1
ATOM 12766 O O . GLY D 1 197 ? 71.458 42.778 54.760 1.00 22.31 197 GLY D O 1
ATOM 12767 N N . LEU D 1 198 ? 72.457 40.762 55.053 1.00 23.20 198 LEU D N 1
ATOM 12768 C CA . LEU D 1 198 ? 72.231 40.284 53.696 1.00 24.22 198 LEU D CA 1
ATOM 12769 C C . LEU D 1 198 ? 71.075 39.310 53.681 1.00 24.81 198 LEU D C 1
ATOM 12770 O O . LEU D 1 198 ? 70.875 38.557 54.628 1.00 23.90 198 LEU D O 1
ATOM 12775 N N . LYS D 1 199 ? 70.323 39.320 52.590 1.00 24.93 199 LYS D N 1
ATOM 12776 C CA . LYS D 1 199 ? 69.228 38.389 52.435 1.00 27.22 199 LYS D CA 1
ATOM 12777 C C . LYS D 1 199 ? 69.902 37.126 51.920 1.00 28.16 199 LYS D C 1
ATOM 12778 O O . LYS D 1 199 ? 70.930 37.197 51.243 1.00 28.89 199 LYS D O 1
ATOM 12784 N N . THR D 1 200 ? 69.350 35.971 52.242 1.00 27.90 200 THR D N 1
ATOM 12785 C CA . THR D 1 200 ? 69.927 34.733 51.740 1.00 27.48 200 THR D CA 1
ATOM 12786 C C . THR D 1 200 ? 69.631 34.706 50.240 1.00 29.06 200 THR D C 1
ATOM 12787 O O . THR D 1 200 ? 68.798 35.478 49.747 1.00 29.02 200 THR D O 1
ATOM 12791 N N . GLU D 1 201 ? 70.309 33.820 49.521 1.00 29.93 201 GLU D N 1
ATOM 12792 C CA . GLU D 1 201 ? 70.131 33.681 48.080 1.00 31.11 201 GLU D CA 1
ATOM 12793 C C . GLU D 1 201 ? 68.648 33.546 47.738 1.00 31.86 201 GLU D C 1
ATOM 12794 O O . GLU D 1 201 ? 68.164 34.114 46.760 1.00 31.98 201 GLU D O 1
ATOM 12800 N N . LYS D 1 202 ? 67.932 32.793 48.563 1.00 30.36 202 LYS D N 1
ATOM 12801 C CA . LYS D 1 202 ? 66.511 32.563 48.367 1.00 30.71 202 LYS D CA 1
ATOM 12802 C C . LYS D 1 202 ? 65.647 33.814 48.525 1.00 31.05 202 LYS D C 1
ATOM 12803 O O . LYS D 1 202 ? 64.695 34.019 47.769 1.00 31.93 202 LYS D O 1
ATOM 12809 N N . GLU D 1 203 ? 65.986 34.644 49.505 1.00 30.45 203 GLU D N 1
ATOM 12810 C CA . GLU D 1 203 ? 65.222 35.849 49.808 1.00 29.54 203 GLU D CA 1
ATOM 12811 C C . GLU D 1 203 ? 65.640 37.145 49.113 1.00 29.19 203 GLU D C 1
ATOM 12812 O O . GLU D 1 203 ? 64.956 38.158 49.231 1.00 29.78 203 GLU D O 1
ATOM 12818 N N . LYS D 1 204 ? 66.746 37.128 48.383 1.00 28.97 204 LYS D N 1
ATOM 12819 C CA . LYS D 1 204 ? 67.200 38.345 47.723 1.00 28.39 204 LYS D CA 1
ATOM 12820 C C . LYS D 1 204 ? 66.375 38.616 46.473 1.00 30.97 204 LYS D C 1
ATOM 12821 O O . LYS D 1 204 ? 65.532 37.812 46.074 1.00 29.38 204 LYS D O 1
ATOM 12827 N N . PHE D 1 205 ? 66.632 39.757 45.849 1.00 32.62 205 PHE D N 1
ATOM 12828 C CA . PHE D 1 205 ? 65.945 40.103 44.617 1.00 34.17 205 PHE D CA 1
ATOM 12829 C C . PHE D 1 205 ? 66.642 39.311 43.503 1.00 35.42 205 PHE D C 1
ATOM 12830 O O . PHE D 1 205 ? 67.849 39.451 43.292 1.00 34.56 205 PHE D O 1
ATOM 12838 N N . ALA D 1 206 ? 65.877 38.480 42.800 1.00 35.84 206 ALA D N 1
ATOM 12839 C CA . ALA D 1 206 ? 66.406 37.639 41.726 1.00 35.76 206 ALA D CA 1
ATOM 12840 C C . ALA D 1 206 ? 67.434 38.313 40.815 1.00 35.49 206 ALA D C 1
ATOM 12841 O O . ALA D 1 206 ? 68.512 37.768 40.584 1.00 36.57 206 ALA D O 1
ATOM 12843 N N . GLY D 1 207 ? 67.110 39.494 40.298 1.00 35.24 207 GLY D N 1
ATOM 12844 C CA . GLY D 1 207 ? 68.039 40.179 39.413 1.00 33.98 207 GLY D CA 1
ATOM 12845 C C . GLY D 1 207 ? 69.212 40.868 40.091 1.00 33.61 207 GLY D C 1
ATOM 12846 O O . GLY D 1 207 ? 69.949 41.618 39.446 1.00 35.15 207 GLY D O 1
ATOM 12847 N N . ALA D 1 208 ? 69.408 40.617 41.381 1.00 29.79 208 ALA D N 1
ATOM 12848 C CA . ALA D 1 208 ? 70.501 41.257 42.098 1.00 28.71 208 ALA D CA 1
ATOM 12849 C C . ALA D 1 208 ? 71.619 40.291 42.441 1.00 28.98 208 ALA D C 1
ATOM 12850 O O . ALA D 1 208 ? 71.386 39.093 42.586 1.00 30.14 208 ALA D O 1
ATOM 12852 N N . VAL D 1 209 ? 72.837 40.815 42.558 1.00 28.82 209 VAL D N 1
ATOM 12853 C CA . VAL D 1 209 ? 73.977 39.995 42.944 1.00 28.67 209 VAL D CA 1
ATOM 12854 C C . VAL D 1 209 ? 73.722 39.662 44.405 1.00 29.19 209 VAL D C 1
ATOM 12855 O O . VAL D 1 209 ? 73.879 38.521 44.840 1.00 30.32 209 VAL D O 1
ATOM 12859 N N . TYR D 1 210 ? 73.329 40.678 45.162 1.00 28.55 210 TYR D N 1
ATOM 12860 C CA . TYR D 1 210 ? 72.983 40.490 46.560 1.00 28.55 210 TYR D CA 1
ATOM 12861 C C . TYR D 1 210 ? 72.073 41.613 47.035 1.00 28.48 210 TYR D C 1
ATOM 12862 O O . TYR D 1 210 ? 72.035 42.692 46.443 1.00 29.13 210 TYR D O 1
ATOM 12871 N N . THR D 1 211 ? 71.319 41.335 48.092 1.00 25.95 211 THR D N 1
ATOM 12872 C CA . THR D 1 211 ? 70.388 42.293 48.657 1.00 22.99 211 THR D CA 1
ATOM 12873 C C . THR D 1 211 ? 70.673 42.505 50.143 1.00 23.93 211 THR D C 1
ATOM 12874 O O . THR D 1 211 ? 70.797 41.541 50.899 1.00 23.41 211 THR D O 1
ATOM 12878 N N . THR D 1 212 ? 70.809 43.763 50.551 1.00 22.61 212 THR D N 1
ATOM 12879 C CA . THR D 1 212 ? 71.032 44.071 51.958 1.00 22.69 212 THR D CA 1
ATOM 12880 C C . THR D 1 212 ? 69.688 44.565 52.462 1.00 22.59 212 THR D C 1
ATOM 12881 O O . THR D 1 212 ? 68.866 45.036 51.679 1.00 23.63 212 THR D O 1
ATOM 12885 N N . THR D 1 213 ? 69.467 44.477 53.766 1.00 22.78 213 THR D N 1
ATOM 12886 C CA . THR D 1 213 ? 68.181 44.853 54.317 1.00 21.71 213 THR D CA 1
ATOM 12887 C C . THR D 1 213 ? 68.259 45.315 55.758 1.00 22.38 213 THR D C 1
ATOM 12888 O O . THR D 1 213 ? 69.274 45.119 56.430 1.00 23.66 213 THR D O 1
ATOM 12892 N N . ILE D 1 214 ? 67.193 45.961 56.221 1.00 21.48 214 ILE D N 1
ATOM 12893 C CA . ILE D 1 214 ? 67.112 46.378 57.616 1.00 22.40 214 ILE D CA 1
ATOM 12894 C C . ILE D 1 214 ? 65.844 45.723 58.126 1.00 23.77 214 ILE D C 1
ATOM 12895 O O . ILE D 1 214 ? 64.742 45.998 57.639 1.00 24.60 214 ILE D O 1
ATOM 12900 N N . GLU D 1 215 ? 66.007 44.830 59.092 1.00 22.40 215 GLU D N 1
ATOM 12901 C CA . GLU D 1 215 ? 64.878 44.100 59.637 1.00 23.57 215 GLU D CA 1
ATOM 12902 C C . GLU D 1 215 ? 64.442 44.607 61.006 1.00 22.10 215 GLU D C 1
ATOM 12903 O O . GLU D 1 215 ? 65.258 44.748 61.918 1.00 22.85 215 GLU D O 1
ATOM 12909 N N . ALA D 1 216 ? 63.150 44.883 61.140 1.00 20.51 216 ALA D N 1
ATOM 12910 C CA . ALA D 1 216 ? 62.605 45.359 62.403 1.00 20.63 216 ALA D CA 1
ATOM 12911 C C . ALA D 1 216 ? 61.688 44.293 62.984 1.00 22.10 216 ALA D C 1
ATOM 12912 O O . ALA D 1 216 ? 61.184 43.425 62.261 1.00 21.53 216 ALA D O 1
ATOM 12914 N N . LEU D 1 217 ? 61.476 44.351 64.294 1.00 21.52 217 LEU D N 1
ATOM 12915 C CA . LEU D 1 217 ? 60.600 43.390 64.945 1.00 20.50 217 LEU D CA 1
ATOM 12916 C C . LEU D 1 217 ? 59.373 44.153 65.431 1.00 20.18 217 LEU D C 1
ATOM 12917 O O . LEU D 1 217 ? 59.495 45.144 66.157 1.00 20.79 217 LEU D O 1
ATOM 12922 N N . MET D 1 218 ? 58.193 43.708 65.008 1.00 20.80 218 MET D N 1
ATOM 12923 C CA . MET D 1 218 ? 56.941 44.360 65.399 1.00 20.37 218 MET D CA 1
ATOM 12924 C C . MET D 1 218 ? 56.502 43.866 66.776 1.00 22.88 218 MET D C 1
ATOM 12925 O O . MET D 1 218 ? 57.032 42.867 67.282 1.00 21.71 218 MET D O 1
ATOM 12930 N N . LYS D 1 219 ? 55.542 44.563 67.381 1.00 22.34 219 LYS D N 1
ATOM 12931 C CA . LYS D 1 219 ? 55.066 44.196 68.706 1.00 22.55 219 LYS D CA 1
ATOM 12932 C C . LYS D 1 219 ? 54.340 42.863 68.759 1.00 25.05 219 LYS D C 1
ATOM 12933 O O . LYS D 1 219 ? 54.068 42.351 69.852 1.00 26.28 219 LYS D O 1
ATOM 12939 N N . ASP D 1 220 ? 54.020 42.293 67.601 1.00 22.78 220 ASP D N 1
ATOM 12940 C CA . ASP D 1 220 ? 53.338 41.003 67.601 1.00 23.04 220 ASP D CA 1
ATOM 12941 C C . ASP D 1 220 ? 54.325 39.856 67.403 1.00 22.41 220 ASP D C 1
ATOM 12942 O O . ASP D 1 220 ? 53.920 38.725 67.140 1.00 22.63 220 ASP D O 1
ATOM 12947 N N . GLY D 1 221 ? 55.616 40.150 67.522 1.00 23.24 221 GLY D N 1
ATOM 12948 C CA . GLY D 1 221 ? 56.630 39.122 67.347 1.00 24.41 221 GLY D CA 1
ATOM 12949 C C . GLY D 1 221 ? 57.028 38.818 65.906 1.00 25.95 221 GLY D C 1
ATOM 12950 O O . GLY D 1 221 ? 57.933 38.008 65.660 1.00 26.48 221 GLY D O 1
ATOM 12951 N N . LYS D 1 222 ? 56.359 39.450 64.945 1.00 24.69 222 LYS D N 1
ATOM 12952 C CA . LYS D 1 222 ? 56.689 39.229 63.542 1.00 25.81 222 LYS D CA 1
ATOM 12953 C C . LYS D 1 222 ? 57.691 40.261 63.023 1.00 23.50 222 LYS D C 1
ATOM 12954 O O . LYS D 1 222 ? 57.678 41.432 63.423 1.00 21.66 222 LYS D O 1
ATOM 12960 N N . ALA D 1 223 ? 58.555 39.815 62.121 1.00 21.48 223 ALA D N 1
ATOM 12961 C CA . ALA D 1 223 ? 59.568 40.689 61.545 1.00 21.40 223 ALA D CA 1
ATOM 12962 C C . ALA D 1 223 ? 59.035 41.481 60.346 1.00 21.44 223 ALA D C 1
ATOM 12963 O O . ALA D 1 223 ? 58.068 41.086 59.679 1.00 19.96 223 ALA D O 1
ATOM 12965 N N . LEU D 1 224 ? 59.673 42.611 60.082 1.00 20.83 224 LEU D N 1
ATOM 12966 C CA . LEU D 1 224 ? 59.279 43.446 58.966 1.00 20.29 224 LEU D CA 1
ATOM 12967 C C . LEU D 1 224 ? 60.515 44.036 58.312 1.00 20.02 224 LEU D C 1
ATOM 12968 O O . LEU D 1 224 ? 61.392 44.592 58.983 1.00 19.62 224 LEU D O 1
ATOM 12973 N N . GLN D 1 225 ? 60.590 43.881 57.000 1.00 18.99 225 GLN D N 1
ATOM 12974 C CA . GLN D 1 225 ? 61.689 44.428 56.220 1.00 22.01 225 GLN D CA 1
ATOM 12975 C C . GLN D 1 225 ? 61.356 45.915 56.035 1.00 22.89 225 GLN D C 1
ATOM 12976 O O . GLN D 1 225 ? 60.405 46.257 55.333 1.00 23.94 225 GLN D O 1
ATOM 12982 N N . ALA D 1 226 ? 62.123 46.794 56.675 1.00 22.47 226 ALA D N 1
ATOM 12983 C CA . ALA D 1 226 ? 61.857 48.229 56.597 1.00 22.67 226 ALA D CA 1
ATOM 12984 C C . ALA D 1 226 ? 62.484 48.938 55.402 1.00 24.13 226 ALA D C 1
ATOM 12985 O O . ALA D 1 226 ? 62.092 50.050 55.068 1.00 24.74 226 ALA D O 1
ATOM 12987 N N . GLY D 1 227 ? 63.453 48.295 54.759 1.00 25.87 227 GLY D N 1
ATOM 12988 C CA . GLY D 1 227 ? 64.100 48.897 53.603 1.00 25.41 227 GLY D CA 1
ATOM 12989 C C . GLY D 1 227 ? 65.121 47.959 52.989 1.00 25.34 227 GLY D C 1
ATOM 12990 O O . GLY D 1 227 ? 65.590 47.029 53.646 1.00 25.85 227 GLY D O 1
ATOM 12991 N N . THR D 1 228 ? 65.469 48.179 51.729 1.00 24.61 228 THR D N 1
ATOM 12992 C CA . THR D 1 228 ? 66.451 47.320 51.086 1.00 24.58 228 THR D CA 1
ATOM 12993 C C . THR D 1 228 ? 67.320 48.100 50.126 1.00 22.89 228 THR D C 1
ATOM 12994 O O . THR D 1 228 ? 66.909 49.122 49.584 1.00 22.93 228 THR D O 1
ATOM 12998 N N . SER D 1 229 ? 68.527 47.599 49.921 1.00 20.86 229 SER D N 1
ATOM 12999 C CA . SER D 1 229 ? 69.482 48.228 49.032 1.00 20.27 229 SER D CA 1
ATOM 13000 C C . SER D 1 229 ? 70.196 47.089 48.308 1.00 20.70 229 SER D C 1
ATOM 13001 O O . SER D 1 229 ? 70.796 46.224 48.943 1.00 20.22 229 SER D O 1
ATOM 13004 N N . HIS D 1 230 ? 70.119 47.090 46.982 1.00 20.89 230 HIS D N 1
ATOM 13005 C CA . HIS D 1 230 ? 70.718 46.030 46.180 1.00 20.73 230 HIS D CA 1
ATOM 13006 C C . HIS D 1 230 ? 71.953 46.401 45.374 1.00 23.16 230 HIS D C 1
ATOM 13007 O O . HIS D 1 230 ? 72.128 47.542 44.926 1.00 21.73 230 HIS D O 1
ATOM 13014 N N . TYR D 1 231 ? 72.803 45.402 45.188 1.00 24.57 231 TYR D N 1
ATOM 13015 C CA . TYR D 1 231 ? 73.977 45.547 44.348 1.00 26.81 231 TYR D CA 1
ATOM 13016 C C . TYR D 1 231 ? 73.563 44.736 43.129 1.00 26.35 231 TYR D C 1
ATOM 13017 O O . TYR D 1 231 ? 73.332 43.539 43.237 1.00 27.31 231 TYR D O 1
ATOM 13026 N N . LEU D 1 232 ? 73.446 45.379 41.977 1.00 27.27 232 LEU D N 1
ATOM 13027 C CA . LEU D 1 232 ? 73.026 44.657 40.784 1.00 29.92 232 LEU D CA 1
ATOM 13028 C C . LEU D 1 232 ? 74.191 44.245 39.902 1.00 29.34 232 LEU D C 1
ATOM 13029 O O . LEU D 1 232 ? 73.995 43.619 38.858 1.00 29.61 232 LEU D O 1
ATOM 13034 N N . GLY D 1 233 ? 75.403 44.582 40.334 1.00 31.27 233 GLY D N 1
ATOM 13035 C CA . GLY D 1 233 ? 76.580 44.254 39.547 1.00 31.60 233 GLY D CA 1
ATOM 13036 C C . GLY D 1 233 ? 76.379 44.782 38.141 1.00 32.21 233 GLY D C 1
ATOM 13037 O O . GLY D 1 233 ? 75.914 45.911 37.963 1.00 32.42 233 GLY D O 1
ATOM 13038 N N . GLU D 1 234 ? 76.700 43.967 37.140 1.00 32.19 234 GLU D N 1
ATOM 13039 C CA . GLU D 1 234 ? 76.539 44.383 35.747 1.00 32.39 234 GLU D CA 1
ATOM 13040 C C . GLU D 1 234 ? 75.272 43.808 35.125 1.00 32.65 234 GLU D C 1
ATOM 13041 O O . GLU D 1 234 ? 74.976 44.067 33.959 1.00 32.48 234 GLU D O 1
ATOM 13047 N N . ASN D 1 235 ? 74.527 43.034 35.908 1.00 31.83 235 ASN D N 1
ATOM 13048 C CA . ASN D 1 235 ? 73.302 42.407 35.421 1.00 33.13 235 ASN D CA 1
ATOM 13049 C C . ASN D 1 235 ? 72.400 43.377 34.675 1.00 31.51 235 ASN D C 1
ATOM 13050 O O . ASN D 1 235 ? 71.999 43.144 33.535 1.00 32.60 235 ASN D O 1
ATOM 13055 N N . PHE D 1 236 ? 72.080 44.471 35.341 1.00 30.83 236 PHE D N 1
ATOM 13056 C CA . PHE D 1 236 ? 71.214 45.482 34.769 1.00 30.67 236 PHE D CA 1
ATOM 13057 C C . PHE D 1 236 ? 71.861 46.134 33.546 1.00 29.80 236 PHE D C 1
ATOM 13058 O O . PHE D 1 236 ? 71.220 46.289 32.507 1.00 29.50 236 PHE D O 1
ATOM 13066 N N . ALA D 1 237 ? 73.135 46.499 33.675 1.00 27.79 237 ALA D N 1
ATOM 13067 C CA . ALA D 1 237 ? 73.875 47.130 32.589 1.00 28.95 237 ALA D CA 1
ATOM 13068 C C . ALA D 1 237 ? 73.886 46.261 31.331 1.00 29.70 237 ALA D C 1
ATOM 13069 O O . ALA D 1 237 ? 73.703 46.761 30.221 1.00 28.19 237 ALA D O 1
ATOM 13071 N N . ARG D 1 238 ? 74.109 44.962 31.511 1.00 30.35 238 ARG D N 1
ATOM 13072 C CA . ARG D 1 238 ? 74.127 44.026 30.394 1.00 32.10 238 ARG D CA 1
ATOM 13073 C C . ARG D 1 238 ? 72.746 43.864 29.763 1.00 32.88 238 ARG D C 1
ATOM 13074 O O . ARG D 1 238 ? 72.619 43.858 28.539 1.00 34.40 238 ARG D O 1
ATOM 13082 N N . ALA D 1 239 ? 71.714 43.748 30.594 1.00 31.72 239 ALA D N 1
ATOM 13083 C CA . ALA D 1 239 ? 70.356 43.577 30.085 1.00 32.19 239 ALA D CA 1
ATOM 13084 C C . ALA D 1 239 ? 69.870 44.771 29.262 1.00 31.50 239 ALA D C 1
ATOM 13085 O O . ALA D 1 239 ? 69.090 44.613 28.331 1.00 30.37 239 ALA D O 1
ATOM 13087 N N . PHE D 1 240 ? 70.337 45.965 29.603 1.00 31.97 240 PHE D N 1
ATOM 13088 C CA . PHE D 1 240 ? 69.915 47.163 28.889 1.00 31.87 240 PHE D CA 1
ATOM 13089 C C . PHE D 1 240 ? 71.020 47.830 28.091 1.00 31.97 240 PHE D C 1
ATOM 13090 O O . PHE D 1 240 ? 70.848 48.935 27.585 1.00 32.07 240 PHE D O 1
ATOM 13098 N N . ASP D 1 241 ? 72.153 47.148 27.974 1.00 32.96 241 ASP D N 1
ATOM 13099 C CA . ASP D 1 241 ? 73.283 47.661 27.210 1.00 33.68 241 ASP D CA 1
ATOM 13100 C C . ASP D 1 241 ? 73.700 49.051 27.683 1.00 33.79 241 ASP D C 1
ATOM 13101 O O . ASP D 1 241 ? 73.646 50.024 26.930 1.00 33.30 241 ASP D O 1
ATOM 13106 N N . ILE D 1 242 ? 74.113 49.131 28.941 1.00 33.92 242 ILE D N 1
ATOM 13107 C CA . ILE D 1 242 ? 74.541 50.391 29.531 1.00 32.99 242 ILE D CA 1
ATOM 13108 C C . ILE D 1 242 ? 76.045 50.345 29.744 1.00 33.87 242 ILE D C 1
ATOM 13109 O O . ILE D 1 242 ? 76.534 49.804 30.737 1.00 34.12 242 ILE D O 1
ATOM 13114 N N . LYS D 1 243 ? 76.785 50.901 28.800 1.00 33.64 243 LYS D N 1
ATOM 13115 C CA . LYS D 1 243 ? 78.225 50.898 28.920 1.00 34.74 243 LYS D CA 1
ATOM 13116 C C . LYS D 1 243 ? 78.780 52.277 28.657 1.00 34.83 243 LYS D C 1
ATOM 13117 O O . LYS D 1 243 ? 78.055 53.186 28.243 1.00 36.39 243 LYS D O 1
ATOM 13123 N N . PHE D 1 244 ? 80.068 52.439 28.913 1.00 32.96 244 PHE D N 1
ATOM 13124 C CA . PHE D 1 244 ? 80.695 53.730 28.744 1.00 31.88 244 PHE D CA 1
ATOM 13125 C C . PHE D 1 244 ? 82.143 53.574 28.330 1.00 33.05 244 PHE D C 1
ATOM 13126 O O . PHE D 1 244 ? 82.776 52.553 28.605 1.00 31.09 244 PHE D O 1
ATOM 13134 N N . GLN D 1 245 ? 82.661 54.606 27.678 1.00 33.70 245 GLN D N 1
ATOM 13135 C CA . GLN D 1 245 ? 84.047 54.622 27.260 1.00 34.41 245 GLN D CA 1
ATOM 13136 C C . GLN D 1 245 ? 84.794 55.153 28.478 1.00 34.43 245 GLN D C 1
ATOM 13137 O O . GLN D 1 245 ? 84.565 56.284 28.911 1.00 34.43 245 GLN D O 1
ATOM 13143 N N . ASP D 1 246 ? 85.668 54.332 29.044 1.00 34.99 246 ASP D N 1
ATOM 13144 C CA . ASP D 1 246 ? 86.431 54.738 30.216 1.00 37.24 246 ASP D CA 1
ATOM 13145 C C . ASP D 1 246 ? 87.578 55.656 29.784 1.00 38.94 246 ASP D C 1
ATOM 13146 O O . ASP D 1 246 ? 87.706 55.987 28.605 1.00 38.46 246 ASP D O 1
ATOM 13151 N N . ARG D 1 247 ? 88.407 56.071 30.735 1.00 41.69 247 ARG D N 1
ATOM 13152 C CA . ARG D 1 247 ? 89.531 56.952 30.426 1.00 43.70 247 ARG D CA 1
ATOM 13153 C C . ARG D 1 247 ? 90.557 56.266 29.534 1.00 44.56 247 ARG D C 1
ATOM 13154 O O . ARG D 1 247 ? 91.243 56.921 28.746 1.00 45.03 247 ARG D O 1
ATOM 13162 N N . ASP D 1 248 ? 90.658 54.945 29.664 1.00 45.07 248 ASP D N 1
ATOM 13163 C CA . ASP D 1 248 ? 91.602 54.159 28.878 1.00 45.02 248 ASP D CA 1
ATOM 13164 C C . ASP D 1 248 ? 91.029 53.837 27.503 1.00 44.99 248 ASP D C 1
ATOM 13165 O O . ASP D 1 248 ? 91.465 52.893 26.846 1.00 46.38 248 ASP D O 1
ATOM 13170 N N . LEU D 1 249 ? 90.049 54.634 27.082 1.00 44.41 249 LEU D N 1
ATOM 13171 C CA . LEU D 1 249 ? 89.375 54.471 25.797 1.00 43.63 249 LEU D CA 1
ATOM 13172 C C . LEU D 1 249 ? 88.638 53.139 25.652 1.00 42.78 249 LEU D C 1
ATOM 13173 O O . LEU D 1 249 ? 88.036 52.868 24.612 1.00 41.71 249 LEU D O 1
ATOM 13178 N N . GLN D 1 250 ? 88.676 52.314 26.695 1.00 42.59 250 GLN D N 1
ATOM 13179 C CA . GLN D 1 250 ? 87.996 51.018 26.671 1.00 43.29 250 GLN D CA 1
ATOM 13180 C C . GLN D 1 250 ? 86.513 51.159 27.044 1.00 41.47 250 GLN D C 1
ATOM 13181 O O . GLN D 1 250 ? 86.159 51.919 27.944 1.00 39.90 250 GLN D O 1
ATOM 13187 N N . VAL D 1 251 ? 85.654 50.426 26.344 1.00 40.32 251 VAL D N 1
ATOM 13188 C CA . VAL D 1 251 ? 84.219 50.466 26.601 1.00 40.86 251 VAL D CA 1
ATOM 13189 C C . VAL D 1 251 ? 83.839 49.369 27.600 1.00 40.71 251 VAL D C 1
ATOM 13190 O O . VAL D 1 251 ? 84.121 48.191 27.382 1.00 39.69 251 VAL D O 1
ATOM 13194 N N . LYS D 1 252 ? 83.190 49.763 28.692 1.00 39.29 252 LYS D N 1
ATOM 13195 C CA . LYS D 1 252 ? 82.817 48.814 29.735 1.00 38.58 252 LYS D CA 1
ATOM 13196 C C . LYS D 1 252 ? 81.391 49.006 30.239 1.00 37.71 252 LYS D C 1
ATOM 13197 O O . LYS D 1 252 ? 80.769 50.041 30.002 1.00 37.54 252 LYS D O 1
ATOM 13203 N N . TYR D 1 253 ? 80.881 48.000 30.943 1.00 36.38 253 TYR D N 1
ATOM 13204 C CA . TYR D 1 253 ? 79.539 48.066 31.513 1.00 34.22 253 TYR D CA 1
ATOM 13205 C C . TYR D 1 253 ? 79.598 48.790 32.850 1.00 33.05 253 TYR D C 1
ATOM 13206 O O . TYR D 1 253 ? 80.597 48.707 33.570 1.00 30.99 253 TYR D O 1
ATOM 13215 N N . VAL D 1 254 ? 78.530 49.507 33.181 1.00 31.89 254 VAL D N 1
ATOM 13216 C CA . VAL D 1 254 ? 78.475 50.206 34.461 1.00 31.29 254 VAL D CA 1
ATOM 13217 C C . VAL D 1 254 ? 78.053 49.201 35.528 1.00 31.60 254 VAL D C 1
ATOM 13218 O O . VAL D 1 254 ? 77.546 48.123 35.215 1.00 31.07 254 VAL D O 1
ATOM 13222 N N . HIS D 1 255 ? 78.280 49.555 36.786 1.00 31.35 255 HIS D N 1
ATOM 13223 C CA . HIS D 1 255 ? 77.873 48.723 37.911 1.00 30.90 255 HIS D CA 1
ATOM 13224 C C . HIS D 1 255 ? 76.767 49.542 38.554 1.00 29.38 255 HIS D C 1
ATOM 13225 O O . HIS D 1 255 ? 76.952 50.724 38.815 1.00 30.16 255 HIS D O 1
ATOM 13232 N N . THR D 1 256 ? 75.617 48.934 38.804 1.00 27.58 256 THR D N 1
ATOM 13233 C CA . THR D 1 256 ? 74.515 49.697 39.370 1.00 26.62 256 THR D CA 1
ATOM 13234 C C . THR D 1 256 ? 73.948 49.184 40.686 1.00 26.19 256 THR D C 1
ATOM 13235 O O . THR D 1 256 ? 74.144 48.032 41.066 1.00 27.43 256 THR D O 1
ATOM 13239 N N . THR D 1 257 ? 73.242 50.067 41.380 1.00 24.61 257 THR D N 1
ATOM 13240 C CA . THR D 1 257 ? 72.616 49.719 42.639 1.00 23.12 257 THR D CA 1
ATOM 13241 C C . THR D 1 257 ? 71.168 50.151 42.544 1.00 23.50 257 THR D C 1
ATOM 13242 O O . THR D 1 257 ? 70.765 50.829 41.600 1.00 23.61 257 THR D O 1
ATOM 13246 N N . SER D 1 258 ? 70.395 49.766 43.546 1.00 23.25 258 SER D N 1
ATOM 13247 C CA . SER D 1 258 ? 68.986 50.095 43.608 1.00 22.89 258 SER D CA 1
ATOM 13248 C C . SER D 1 258 ? 68.637 50.056 45.084 1.00 22.51 258 SER D C 1
ATOM 13249 O O . SER D 1 258 ? 69.214 49.281 45.837 1.00 24.33 258 SER D O 1
ATOM 13252 N N . TRP D 1 259 ? 67.709 50.895 45.507 1.00 20.26 259 TRP D N 1
ATOM 13253 C CA . TRP D 1 259 ? 67.313 50.911 46.901 1.00 20.14 259 TRP D CA 1
ATOM 13254 C C . TRP D 1 259 ? 65.977 51.621 47.029 1.00 21.38 259 TRP D C 1
ATOM 13255 O O . TRP D 1 259 ? 65.737 52.641 46.371 1.00 21.88 259 TRP D O 1
ATOM 13266 N N . GLY D 1 260 ? 65.108 51.074 47.871 1.00 19.93 260 GLY D N 1
ATOM 13267 C CA . GLY D 1 260 ? 63.801 51.669 48.058 1.00 19.32 260 GLY D CA 1
ATOM 13268 C C . GLY D 1 260 ? 63.267 51.503 49.461 1.00 19.77 260 GLY D C 1
ATOM 13269 O O . GLY D 1 260 ? 63.697 50.617 50.208 1.00 19.42 260 GLY D O 1
ATOM 13270 N N . LEU D 1 261 ? 62.330 52.377 49.813 1.00 18.57 261 LEU D N 1
ATOM 13271 C CA . LEU D 1 261 ? 61.676 52.367 51.115 1.00 18.01 261 LEU D CA 1
ATOM 13272 C C . LEU D 1 261 ? 60.292 52.963 50.867 1.00 18.72 261 LEU D C 1
ATOM 13273 O O . LEU D 1 261 ? 60.178 54.064 50.330 1.00 19.83 261 LEU D O 1
ATOM 13278 N N . SER D 1 262 ? 59.249 52.231 51.252 1.00 17.97 262 SER D N 1
ATOM 13279 C CA . SER D 1 262 ? 57.869 52.650 51.018 1.00 17.19 262 SER D CA 1
ATOM 13280 C C . SER D 1 262 ? 57.099 53.072 52.259 1.00 17.58 262 SER D C 1
ATOM 13281 O O . SER D 1 262 ? 57.622 53.041 53.372 1.00 16.58 262 SER D O 1
ATOM 13284 N N . TRP D 1 263 ? 55.836 53.453 52.068 1.00 17.77 263 TRP D N 1
ATOM 13285 C CA . TRP D 1 263 ? 55.048 53.872 53.208 1.00 20.06 263 TRP D CA 1
ATOM 13286 C C . TRP D 1 263 ? 54.784 52.692 54.133 1.00 20.12 263 TRP D C 1
ATOM 13287 O O . TRP D 1 263 ? 54.059 52.799 55.114 1.00 21.58 263 TRP D O 1
ATOM 13298 N N . ARG D 1 264 ? 55.384 51.558 53.810 1.00 21.30 264 ARG D N 1
ATOM 13299 C CA . ARG D 1 264 ? 55.264 50.393 54.667 1.00 21.19 264 ARG D CA 1
ATOM 13300 C C . ARG D 1 264 ? 55.967 50.813 55.957 1.00 20.22 264 ARG D C 1
ATOM 13301 O O . ARG D 1 264 ? 55.706 50.279 57.032 1.00 19.34 264 ARG D O 1
ATOM 13309 N N . PHE D 1 265 ? 56.866 51.782 55.834 1.00 17.75 265 PHE D N 1
ATOM 13310 C CA . PHE D 1 265 ? 57.590 52.275 56.988 1.00 17.69 265 PHE D CA 1
ATOM 13311 C C . PHE D 1 265 ? 56.603 52.869 57.994 1.00 18.09 265 PHE D C 1
ATOM 13312 O O . PHE D 1 265 ? 56.878 52.904 59.194 1.00 19.53 265 PHE D O 1
ATOM 13320 N N . ILE D 1 266 ? 55.461 53.352 57.509 1.00 16.66 266 ILE D N 1
ATOM 13321 C CA . ILE D 1 266 ? 54.462 53.898 58.414 1.00 16.49 266 ILE D CA 1
ATOM 13322 C C . ILE D 1 266 ? 53.874 52.740 59.225 1.00 17.28 266 ILE D C 1
ATOM 13323 O O . ILE D 1 266 ? 53.607 52.876 60.419 1.00 16.18 266 ILE D O 1
ATOM 13328 N N . GLY D 1 267 ? 53.684 51.597 58.570 1.00 17.26 267 GLY D N 1
ATOM 13329 C CA . GLY D 1 267 ? 53.172 50.431 59.266 1.00 17.47 267 GLY D CA 1
ATOM 13330 C C . GLY D 1 267 ? 54.160 50.018 60.349 1.00 19.27 267 GLY D C 1
ATOM 13331 O O . GLY D 1 267 ? 53.762 49.629 61.448 1.00 20.63 267 GLY D O 1
ATOM 13332 N N . ALA D 1 268 ? 55.453 50.112 60.046 1.00 17.93 268 ALA D N 1
ATOM 13333 C CA . ALA D 1 268 ? 56.494 49.759 61.004 1.00 18.08 268 ALA D CA 1
ATOM 13334 C C . ALA D 1 268 ? 56.354 50.631 62.240 1.00 17.42 268 ALA D C 1
ATOM 13335 O O . ALA D 1 268 ? 56.440 50.153 63.368 1.00 18.85 268 ALA D O 1
ATOM 13337 N N . ILE D 1 269 ? 56.128 51.918 62.019 1.00 18.02 269 ILE D N 1
ATOM 13338 C CA . ILE D 1 269 ? 55.970 52.858 63.120 1.00 18.04 269 ILE D CA 1
ATOM 13339 C C . ILE D 1 269 ? 54.766 52.477 63.965 1.00 18.75 269 ILE D C 1
ATOM 13340 O O . ILE D 1 269 ? 54.838 52.447 65.189 1.00 20.18 269 ILE D O 1
ATOM 13345 N N . ILE D 1 270 ? 53.657 52.186 63.299 1.00 19.74 270 ILE D N 1
ATOM 13346 C CA . ILE D 1 270 ? 52.432 51.804 63.984 1.00 18.52 270 ILE D CA 1
ATOM 13347 C C . ILE D 1 270 ? 52.588 50.540 64.825 1.00 20.51 270 ILE D C 1
ATOM 13348 O O . ILE D 1 270 ? 52.242 50.523 66.008 1.00 19.21 270 ILE D O 1
ATOM 13353 N N . MET D 1 271 ? 53.097 49.480 64.205 1.00 20.18 271 MET D N 1
ATOM 13354 C CA . MET D 1 271 ? 53.245 48.205 64.889 1.00 19.14 271 MET D CA 1
ATOM 13355 C C . MET D 1 271 ? 54.393 48.110 65.866 1.00 21.17 271 MET D C 1
ATOM 13356 O O . MET D 1 271 ? 54.441 47.174 66.664 1.00 22.15 271 MET D O 1
ATOM 13361 N N . THR D 1 272 ? 55.315 49.064 65.817 1.00 20.66 272 THR D N 1
ATOM 13362 C CA . THR D 1 272 ? 56.433 49.045 66.749 1.00 20.10 272 THR D CA 1
ATOM 13363 C C . THR D 1 272 ? 56.113 49.817 68.039 1.00 19.79 272 THR D C 1
ATOM 13364 O O . THR D 1 272 ? 56.422 49.352 69.136 1.00 18.78 272 THR D O 1
ATOM 13368 N N . HIS D 1 273 ? 55.486 50.983 67.911 1.00 18.66 273 HIS D N 1
ATOM 13369 C CA . HIS D 1 273 ? 55.214 51.817 69.083 1.00 19.57 273 HIS D CA 1
ATOM 13370 C C . HIS D 1 273 ? 53.771 51.939 69.557 1.00 19.89 273 HIS D C 1
ATOM 13371 O O . HIS D 1 273 ? 53.526 52.385 70.679 1.00 21.05 273 HIS D O 1
ATOM 13378 N N . GLY D 1 274 ? 52.823 51.562 68.704 1.00 19.31 274 GLY D N 1
ATOM 13379 C CA . GLY D 1 274 ? 51.423 51.656 69.070 1.00 18.33 274 GLY D CA 1
ATOM 13380 C C . GLY D 1 274 ? 51.070 50.768 70.246 1.00 18.77 274 GLY D C 1
ATOM 13381 O O . GLY D 1 274 ? 51.758 49.786 70.515 1.00 17.19 274 GLY D O 1
ATOM 13382 N N . ASP D 1 275 ? 50.006 51.125 70.957 1.00 19.02 275 ASP D N 1
ATOM 13383 C CA . ASP D 1 275 ? 49.553 50.344 72.102 1.00 19.25 275 ASP D CA 1
ATOM 13384 C C . ASP D 1 275 ? 48.032 50.259 72.077 1.00 20.13 275 ASP D C 1
ATOM 13385 O O . ASP D 1 275 ? 47.401 50.690 71.107 1.00 19.58 275 ASP D O 1
ATOM 13390 N N . ASP D 1 276 ? 47.446 49.703 73.133 1.00 19.77 276 ASP D N 1
ATOM 13391 C CA . ASP D 1 276 ? 46.001 49.553 73.202 1.00 20.44 276 ASP D CA 1
ATOM 13392 C C . ASP D 1 276 ? 45.211 50.853 73.152 1.00 22.01 276 ASP D C 1
ATOM 13393 O O . ASP D 1 276 ? 44.011 50.839 72.867 1.00 23.18 276 ASP D O 1
ATOM 13398 N N . ARG D 1 277 ? 45.873 51.975 73.413 1.00 22.27 277 ARG D N 1
ATOM 13399 C CA . ARG D 1 277 ? 45.198 53.266 73.362 1.00 23.25 277 ARG D CA 1
ATOM 13400 C C . ARG D 1 277 ? 45.311 53.907 71.971 1.00 24.20 277 ARG D C 1
ATOM 13401 O O . ARG D 1 277 ? 44.691 54.940 71.688 1.00 23.57 277 ARG D O 1
ATOM 13409 N N . GLY D 1 278 ? 46.094 53.275 71.101 1.00 22.91 278 GLY D N 1
ATOM 13410 C CA . GLY D 1 278 ? 46.264 53.780 69.751 1.00 21.99 278 GLY D CA 1
ATOM 13411 C C . GLY D 1 278 ? 47.712 54.016 69.363 1.00 22.48 278 GLY D C 1
ATOM 13412 O O . GLY D 1 278 ? 48.633 53.345 69.845 1.00 21.85 278 GLY D O 1
ATOM 13413 N N . LEU D 1 279 ? 47.918 54.995 68.493 1.00 22.01 279 LEU D N 1
ATOM 13414 C CA . LEU D 1 279 ? 49.258 55.319 68.032 1.00 22.84 279 LEU D CA 1
ATOM 13415 C C . LEU D 1 279 ? 50.099 56.016 69.096 1.00 21.71 279 LEU D C 1
ATOM 13416 O O . LEU D 1 279 ? 49.582 56.620 70.041 1.00 20.78 279 LEU D O 1
ATOM 13421 N N . VAL D 1 280 ? 51.407 55.907 68.914 1.00 20.28 280 VAL D N 1
ATOM 13422 C CA . VAL D 1 280 ? 52.402 56.577 69.741 1.00 20.33 280 VAL D CA 1
ATOM 13423 C C . VAL D 1 280 ? 53.430 56.890 68.654 1.00 21.05 280 VAL D C 1
ATOM 13424 O O . VAL D 1 280 ? 54.132 56.000 68.178 1.00 21.90 280 VAL D O 1
ATOM 13428 N N . LEU D 1 281 ? 53.486 58.145 68.226 1.00 21.07 281 LEU D N 1
ATOM 13429 C CA . LEU D 1 281 ? 54.400 58.523 67.159 1.00 20.47 281 LEU D CA 1
ATOM 13430 C C . LEU D 1 281 ? 55.754 59.014 67.637 1.00 20.64 281 LEU D C 1
ATOM 13431 O O . LEU D 1 281 ? 55.852 59.693 68.654 1.00 22.64 281 LEU D O 1
ATOM 13436 N N . PRO D 1 282 ? 56.825 58.673 66.904 1.00 20.91 282 PRO D N 1
ATOM 13437 C CA . PRO D 1 282 ? 58.158 59.126 67.311 1.00 22.34 282 PRO D CA 1
ATOM 13438 C C . PRO D 1 282 ? 58.170 60.645 67.146 1.00 23.75 282 PRO D C 1
ATOM 13439 O O . PRO D 1 282 ? 57.709 61.163 66.131 1.00 25.48 282 PRO D O 1
ATOM 13443 N N . PRO D 1 283 ? 58.693 61.376 68.141 1.00 24.53 283 PRO D N 1
ATOM 13444 C CA . PRO D 1 283 ? 58.771 62.842 68.131 1.00 24.00 283 PRO D CA 1
ATOM 13445 C C . PRO D 1 283 ? 59.356 63.459 66.857 1.00 23.48 283 PRO D C 1
ATOM 13446 O O . PRO D 1 283 ? 58.893 64.494 66.384 1.00 22.80 283 PRO D O 1
ATOM 13450 N N . ARG D 1 284 ? 60.368 62.807 66.301 1.00 23.66 284 ARG D N 1
ATOM 13451 C CA . ARG D 1 284 ? 61.056 63.314 65.121 1.00 21.68 284 ARG D CA 1
ATOM 13452 C C . ARG D 1 284 ? 60.385 63.108 63.770 1.00 22.45 284 ARG D C 1
ATOM 13453 O O . ARG D 1 284 ? 60.892 63.589 62.756 1.00 22.74 284 ARG D O 1
ATOM 13461 N N . LEU D 1 285 ? 59.252 62.405 63.751 1.00 20.88 285 LEU D N 1
ATOM 13462 C CA . LEU D 1 285 ? 58.502 62.181 62.513 1.00 19.91 285 LEU D CA 1
ATOM 13463 C C . LEU D 1 285 ? 57.035 62.537 62.746 1.00 20.14 285 LEU D C 1
ATOM 13464 O O . LEU D 1 285 ? 56.229 62.550 61.816 1.00 21.44 285 LEU D O 1
ATOM 13469 N N . ALA D 1 286 ? 56.695 62.838 63.990 1.00 19.95 286 ALA D N 1
ATOM 13470 C CA . ALA D 1 286 ? 55.321 63.181 64.333 1.00 21.75 286 ALA D CA 1
ATOM 13471 C C . ALA D 1 286 ? 54.877 64.500 63.703 1.00 22.98 286 ALA D C 1
ATOM 13472 O O . ALA D 1 286 ? 55.544 65.530 63.846 1.00 20.82 286 ALA D O 1
ATOM 13474 N N . PRO D 1 287 ? 53.735 64.482 62.995 1.00 22.90 287 PRO D N 1
ATOM 13475 C CA . PRO D 1 287 ? 53.220 65.698 62.356 1.00 24.62 287 PRO D CA 1
ATOM 13476 C C . PRO D 1 287 ? 52.995 66.754 63.439 1.00 26.21 287 PRO D C 1
ATOM 13477 O O . PRO D 1 287 ? 53.265 67.938 63.241 1.00 26.84 287 PRO D O 1
ATOM 13481 N N . ILE D 1 288 ? 52.504 66.299 64.588 1.00 25.60 288 ILE D N 1
ATOM 13482 C CA . ILE D 1 288 ? 52.240 67.168 65.724 1.00 24.52 288 ILE D CA 1
ATOM 13483 C C . ILE D 1 288 ? 53.027 66.658 66.929 1.00 24.74 288 ILE D C 1
ATOM 13484 O O . ILE D 1 288 ? 52.764 65.564 67.434 1.00 25.16 288 ILE D O 1
ATOM 13489 N N . GLN D 1 289 ? 53.994 67.443 67.390 1.00 23.78 289 GLN D N 1
ATOM 13490 C CA . GLN D 1 289 ? 54.798 67.044 68.543 1.00 24.45 289 GLN D CA 1
ATOM 13491 C C . GLN D 1 289 ? 54.102 67.423 69.846 1.00 23.73 289 GLN D C 1
ATOM 13492 O O . GLN D 1 289 ? 54.079 66.643 70.800 1.00 22.07 289 GLN D O 1
ATOM 13498 N N . VAL D 1 290 ? 53.523 68.622 69.860 1.00 24.18 290 VAL D N 1
ATOM 13499 C CA . VAL D 1 290 ? 52.815 69.146 71.020 1.00 22.36 290 VAL D CA 1
ATOM 13500 C C . VAL D 1 290 ? 51.444 69.680 70.628 1.00 23.82 290 VAL D C 1
ATOM 13501 O O . VAL D 1 290 ? 51.318 70.483 69.698 1.00 22.76 290 VAL D O 1
ATOM 13505 N N . VAL D 1 291 ? 50.417 69.230 71.337 1.00 23.46 291 VAL D N 1
ATOM 13506 C CA . VAL D 1 291 ? 49.070 69.709 71.089 1.00 23.63 291 VAL D CA 1
ATOM 13507 C C . VAL D 1 291 ? 48.622 70.487 72.328 1.00 25.17 291 VAL D C 1
ATOM 13508 O O . VAL D 1 291 ? 48.779 70.023 73.460 1.00 23.40 291 VAL D O 1
ATOM 13512 N N . ILE D 1 292 ? 48.091 71.686 72.107 1.00 26.79 292 ILE D N 1
ATOM 13513 C CA . ILE D 1 292 ? 47.627 72.536 73.199 1.00 27.81 292 ILE D CA 1
ATOM 13514 C C . ILE D 1 292 ? 46.108 72.497 73.282 1.00 29.78 292 ILE D C 1
ATOM 13515 O O . ILE D 1 292 ? 45.428 72.850 72.321 1.00 30.26 292 ILE D O 1
ATOM 13520 N N . VAL D 1 293 ? 45.578 72.067 74.424 1.00 31.23 293 VAL D N 1
ATOM 13521 C CA . VAL D 1 293 ? 44.129 72.003 74.607 1.00 34.73 293 VAL D CA 1
ATOM 13522 C C . VAL D 1 293 ? 43.677 73.008 75.658 1.00 37.41 293 VAL D C 1
ATOM 13523 O O . VAL D 1 293 ? 43.887 72.798 76.854 1.00 39.17 293 VAL D O 1
ATOM 13527 N N . PRO D 1 294 ? 43.049 74.114 75.228 1.00 39.54 294 PRO D N 1
ATOM 13528 C CA . PRO D 1 294 ? 42.574 75.140 76.161 1.00 40.24 294 PRO D CA 1
ATOM 13529 C C . PRO D 1 294 ? 41.243 74.785 76.812 1.00 41.11 294 PRO D C 1
ATOM 13530 O O . PRO D 1 294 ? 40.294 74.399 76.129 1.00 42.02 294 PRO D O 1
ATOM 13534 N N . ILE D 1 295 ? 41.189 74.905 78.135 1.00 42.41 295 ILE D N 1
ATOM 13535 C CA . ILE D 1 295 ? 39.976 74.626 78.899 1.00 44.04 295 ILE D CA 1
ATOM 13536 C C . ILE D 1 295 ? 39.487 75.964 79.447 1.00 46.98 295 ILE D C 1
ATOM 13537 O O . ILE D 1 295 ? 40.292 76.772 79.908 1.00 45.52 295 ILE D O 1
ATOM 13542 N N . TYR D 1 296 ? 38.177 76.201 79.408 1.00 50.75 296 TYR D N 1
ATOM 13543 C CA . TYR D 1 296 ? 37.644 77.470 79.893 1.00 54.77 296 TYR D CA 1
ATOM 13544 C C . TYR D 1 296 ? 36.122 77.562 79.912 1.00 58.31 296 TYR D C 1
ATOM 13545 O O . TYR D 1 296 ? 35.418 76.645 79.482 1.00 58.53 296 TYR D O 1
ATOM 13554 N N . LYS D 1 297 ? 35.635 78.697 80.415 1.00 61.31 297 LYS D N 1
ATOM 13555 C CA . LYS D 1 297 ? 34.208 78.994 80.477 1.00 63.33 297 LYS D CA 1
ATOM 13556 C C . LYS D 1 297 ? 33.986 80.266 79.667 1.00 64.83 297 LYS D C 1
ATOM 13557 O O . LYS D 1 297 ? 34.946 80.877 79.189 1.00 64.74 297 LYS D O 1
ATOM 13563 N N . ASP D 1 298 ? 32.727 80.664 79.517 1.00 66.58 298 ASP D N 1
ATOM 13564 C CA . ASP D 1 298 ? 32.382 81.860 78.753 1.00 67.74 298 ASP D CA 1
ATOM 13565 C C . ASP D 1 298 ? 33.196 83.081 79.179 1.00 68.17 298 ASP D C 1
ATOM 13566 O O . ASP D 1 298 ? 33.608 83.884 78.341 1.00 67.82 298 ASP D O 1
ATOM 13571 N N . GLU D 1 299 ? 33.433 83.214 80.480 1.00 68.98 299 GLU D N 1
ATOM 13572 C CA . GLU D 1 299 ? 34.200 84.340 81.010 1.00 70.36 299 GLU D CA 1
ATOM 13573 C C . GLU D 1 299 ? 35.704 84.101 80.913 1.00 69.98 299 GLU D C 1
ATOM 13574 O O . GLU D 1 299 ? 36.491 85.046 80.843 1.00 70.04 299 GLU D O 1
ATOM 13580 N N . SER D 1 300 ? 36.093 82.830 80.913 1.00 69.74 300 SER D N 1
ATOM 13581 C CA . SER D 1 300 ? 37.497 82.445 80.853 1.00 67.94 300 SER D CA 1
ATOM 13582 C C . SER D 1 300 ? 38.042 82.411 79.431 1.00 67.77 300 SER D C 1
ATOM 13583 O O . SER D 1 300 ? 39.238 82.607 79.218 1.00 68.01 300 SER D O 1
ATOM 13586 N N . ARG D 1 301 ? 37.163 82.164 78.465 1.00 67.74 301 ARG D N 1
ATOM 13587 C CA . ARG D 1 301 ? 37.560 82.059 77.061 1.00 68.30 301 ARG D CA 1
ATOM 13588 C C . ARG D 1 301 ? 38.639 83.034 76.592 1.00 67.41 301 ARG D C 1
ATOM 13589 O O . ARG D 1 301 ? 39.632 82.623 75.990 1.00 67.32 301 ARG D O 1
ATOM 13597 N N . GLU D 1 302 ? 38.451 84.320 76.868 1.00 67.13 302 GLU D N 1
ATOM 13598 C CA . GLU D 1 302 ? 39.405 85.341 76.441 1.00 65.94 302 GLU D CA 1
ATOM 13599 C C . GLU D 1 302 ? 40.838 85.131 76.943 1.00 64.19 302 GLU D C 1
ATOM 13600 O O . GLU D 1 302 ? 41.765 84.977 76.145 1.00 63.45 302 GLU D O 1
ATOM 13606 N N . ARG D 1 303 ? 41.015 85.130 78.262 1.00 62.80 303 ARG D N 1
ATOM 13607 C CA . ARG D 1 303 ? 42.335 84.965 78.868 1.00 60.50 303 ARG D CA 1
ATOM 13608 C C . ARG D 1 303 ? 43.023 83.655 78.474 1.00 57.31 303 ARG D C 1
ATOM 13609 O O . ARG D 1 303 ? 44.201 83.650 78.113 1.00 56.60 303 ARG D O 1
ATOM 13617 N N . VAL D 1 304 ? 42.283 82.552 78.546 1.00 54.83 304 VAL D N 1
ATOM 13618 C CA . VAL D 1 304 ? 42.807 81.229 78.215 1.00 51.49 304 VAL D CA 1
ATOM 13619 C C . VAL D 1 304 ? 43.359 81.148 76.791 1.00 50.33 304 VAL D C 1
ATOM 13620 O O . VAL D 1 304 ? 44.522 80.791 76.584 1.00 48.60 304 VAL D O 1
ATOM 13624 N N . LEU D 1 305 ? 42.525 81.483 75.812 1.00 49.30 305 LEU D N 1
ATOM 13625 C CA . LEU D 1 305 ? 42.936 81.441 74.414 1.00 49.09 305 LEU D CA 1
ATOM 13626 C C . LEU D 1 305 ? 44.113 82.371 74.149 1.00 49.11 305 LEU D C 1
ATOM 13627 O O . LEU D 1 305 ? 44.996 82.066 73.345 1.00 48.34 305 LEU D O 1
ATOM 13632 N N . GLU D 1 306 ? 44.127 83.504 74.837 1.00 49.52 306 GLU D N 1
ATOM 13633 C CA . GLU D 1 306 ? 45.198 84.474 74.671 1.00 49.95 306 GLU D CA 1
ATOM 13634 C C . GLU D 1 306 ? 46.524 83.867 75.130 1.00 47.87 306 GLU D C 1
ATOM 13635 O O . GLU D 1 306 ? 47.569 84.083 74.511 1.00 47.74 306 GLU D O 1
ATOM 13641 N N . ALA D 1 307 ? 46.474 83.102 76.216 1.00 45.74 307 ALA D N 1
ATOM 13642 C CA . ALA D 1 307 ? 47.665 82.455 76.750 1.00 43.58 307 ALA D CA 1
ATOM 13643 C C . ALA D 1 307 ? 48.038 81.267 75.869 1.00 42.66 307 ALA D C 1
ATOM 13644 O O . ALA D 1 307 ? 49.220 80.972 75.668 1.00 42.37 307 ALA D O 1
ATOM 13646 N N . ALA D 1 308 ? 47.022 80.589 75.345 1.00 41.01 308 ALA D N 1
ATOM 13647 C CA . ALA D 1 308 ? 47.242 79.441 74.482 1.00 41.76 308 ALA D CA 1
ATOM 13648 C C . ALA D 1 308 ? 47.965 79.883 73.214 1.00 42.90 308 ALA D C 1
ATOM 13649 O O . ALA D 1 308 ? 48.948 79.263 72.799 1.00 44.16 308 ALA D O 1
ATOM 13651 N N . GLN D 1 309 ? 47.481 80.963 72.606 1.00 43.84 309 GLN D N 1
ATOM 13652 C CA . GLN D 1 309 ? 48.087 81.493 71.386 1.00 43.99 309 GLN D CA 1
ATOM 13653 C C . GLN D 1 309 ? 49.512 81.927 71.675 1.00 42.28 309 GLN D C 1
ATOM 13654 O O . GLN D 1 309 ? 50.399 81.790 70.834 1.00 41.78 309 GLN D O 1
ATOM 13660 N N . GLY D 1 310 ? 49.729 82.448 72.875 1.00 42.06 310 GLY D N 1
ATOM 13661 C CA . GLY D 1 310 ? 51.060 82.883 73.247 1.00 41.74 310 GLY D CA 1
ATOM 13662 C C . GLY D 1 310 ? 52.007 81.704 73.292 1.00 41.93 310 GLY D C 1
ATOM 13663 O O . GLY D 1 310 ? 53.136 81.770 72.786 1.00 42.23 310 GLY D O 1
ATOM 13664 N N . LEU D 1 311 ? 51.545 80.616 73.898 1.00 41.34 311 LEU D N 1
ATOM 13665 C CA . LEU D 1 311 ? 52.356 79.413 74.008 1.00 40.34 311 LEU D CA 1
ATOM 13666 C C . LEU D 1 311 ? 52.620 78.842 72.622 1.00 39.58 311 LEU D C 1
ATOM 13667 O O . LEU D 1 311 ? 53.741 78.430 72.318 1.00 39.68 311 LEU D O 1
ATOM 13672 N N . ARG D 1 312 ? 51.590 78.829 71.779 1.00 39.39 312 ARG D N 1
ATOM 13673 C CA . ARG D 1 312 ? 51.731 78.300 70.426 1.00 41.58 312 ARG D CA 1
ATOM 13674 C C . ARG D 1 312 ? 52.878 78.991 69.709 1.00 42.48 312 ARG D C 1
ATOM 13675 O O . ARG D 1 312 ? 53.700 78.339 69.060 1.00 44.28 312 ARG D O 1
ATOM 13683 N N . GLN D 1 313 ? 52.928 80.316 69.826 1.00 42.26 313 GLN D N 1
ATOM 13684 C CA . GLN D 1 313 ? 53.980 81.102 69.193 1.00 42.00 313 GLN D CA 1
ATOM 13685 C C . GLN D 1 313 ? 55.344 80.804 69.799 1.00 41.23 313 GLN D C 1
ATOM 13686 O O . GLN D 1 313 ? 56.336 80.661 69.083 1.00 41.72 313 GLN D O 1
ATOM 13692 N N . ALA D 1 314 ? 55.393 80.715 71.122 1.00 40.12 314 ALA D N 1
ATOM 13693 C CA . ALA D 1 314 ? 56.644 80.437 71.809 1.00 40.15 314 ALA D CA 1
ATOM 13694 C C . ALA D 1 314 ? 57.219 79.101 71.351 1.00 40.98 314 ALA D C 1
ATOM 13695 O O . ALA D 1 314 ? 58.418 78.989 71.080 1.00 42.11 314 ALA D O 1
ATOM 13697 N N . LEU D 1 315 ? 56.360 78.089 71.261 1.00 40.11 315 LEU D N 1
ATOM 13698 C CA . LEU D 1 315 ? 56.791 76.764 70.837 1.00 38.48 315 LEU D CA 1
ATOM 13699 C C . LEU D 1 315 ? 57.207 76.767 69.372 1.00 38.87 315 LEU D C 1
ATOM 13700 O O . LEU D 1 315 ? 58.190 76.130 69.000 1.00 39.06 315 LEU D O 1
ATOM 13705 N N . LEU D 1 316 ? 56.466 77.483 68.535 1.00 39.13 316 LEU D N 1
ATOM 13706 C CA . LEU D 1 316 ? 56.820 77.564 67.122 1.00 40.77 316 LEU D CA 1
ATOM 13707 C C . LEU D 1 316 ? 58.175 78.248 67.006 1.00 42.25 316 LEU D C 1
ATOM 13708 O O . LEU D 1 316 ? 59.001 77.892 66.157 1.00 43.22 316 LEU D O 1
ATOM 13713 N N . ALA D 1 317 ? 58.401 79.229 67.872 1.00 42.62 317 ALA D N 1
ATOM 13714 C CA . ALA D 1 317 ? 59.657 79.958 67.873 1.00 43.58 317 ALA D CA 1
ATOM 13715 C C . ALA D 1 317 ? 60.801 79.008 68.195 1.00 43.16 317 ALA D C 1
ATOM 13716 O O . ALA D 1 317 ? 61.930 79.223 67.766 1.00 44.03 317 ALA D O 1
ATOM 13718 N N . GLN D 1 318 ? 60.508 77.960 68.959 1.00 43.49 318 GLN D N 1
ATOM 13719 C CA . GLN D 1 318 ? 61.527 76.972 69.314 1.00 42.60 318 GLN D CA 1
ATOM 13720 C C . GLN D 1 318 ? 61.711 75.989 68.154 1.00 42.38 318 GLN D C 1
ATOM 13721 O O . GLN D 1 318 ? 62.554 75.088 68.206 1.00 41.43 318 GLN D O 1
ATOM 13727 N N . GLY D 1 319 ? 60.917 76.174 67.104 1.00 41.91 319 GLY D N 1
ATOM 13728 C CA . GLY D 1 319 ? 61.004 75.297 65.951 1.00 42.54 319 GLY D CA 1
ATOM 13729 C C . GLY D 1 319 ? 60.291 73.970 66.152 1.00 41.74 319 GLY D C 1
ATOM 13730 O O . GLY D 1 319 ? 60.620 72.971 65.508 1.00 42.68 319 GLY D O 1
ATOM 13731 N N . LEU D 1 320 ? 59.313 73.953 67.049 1.00 39.66 320 LEU D N 1
ATOM 13732 C CA . LEU D 1 320 ? 58.566 72.734 67.316 1.00 37.30 320 LEU D CA 1
ATOM 13733 C C . LEU D 1 320 ? 57.263 72.720 66.534 1.00 36.81 320 LEU D C 1
ATOM 13734 O O . LEU D 1 320 ? 56.690 73.773 66.231 1.00 37.22 320 LEU D O 1
ATOM 13739 N N . ARG D 1 321 ? 56.799 71.523 66.200 1.00 34.05 321 ARG D N 1
ATOM 13740 C CA . ARG D 1 321 ? 55.560 71.393 65.467 1.00 32.28 321 ARG D CA 1
ATOM 13741 C C . ARG D 1 321 ? 54.445 71.293 66.486 1.00 31.96 321 ARG D C 1
ATOM 13742 O O . ARG D 1 321 ? 54.185 70.235 67.044 1.00 32.96 321 ARG D O 1
ATOM 13750 N N . VAL D 1 322 ? 53.794 72.420 66.737 1.00 32.50 322 VAL D N 1
ATOM 13751 C CA . VAL D 1 322 ? 52.717 72.480 67.708 1.00 32.00 322 VAL D CA 1
ATOM 13752 C C . VAL D 1 322 ? 51.370 72.763 67.057 1.00 32.77 322 VAL D C 1
ATOM 13753 O O . VAL D 1 322 ? 51.293 73.459 66.049 1.00 34.01 322 VAL D O 1
ATOM 13757 N N . HIS D 1 323 ? 50.310 72.213 67.641 1.00 32.68 323 HIS D N 1
ATOM 13758 C CA . HIS D 1 323 ? 48.960 72.420 67.142 1.00 31.60 323 HIS D CA 1
ATOM 13759 C C . HIS D 1 323 ? 48.068 72.871 68.292 1.00 33.07 323 HIS D C 1
ATOM 13760 O O . HIS D 1 323 ? 48.074 72.269 69.365 1.00 32.26 323 HIS D O 1
ATOM 13767 N N . LEU D 1 324 ? 47.307 73.936 68.063 1.00 34.59 324 LEU D N 1
ATOM 13768 C CA . LEU D 1 324 ? 46.395 74.460 69.070 1.00 37.17 324 LEU D CA 1
ATOM 13769 C C . LEU D 1 324 ? 44.989 74.011 68.717 1.00 38.72 324 LEU D C 1
ATOM 13770 O O . LEU D 1 324 ? 44.431 74.457 67.720 1.00 40.82 324 LEU D O 1
ATOM 13775 N N . ASP D 1 325 ? 44.426 73.118 69.524 1.00 40.50 325 ASP D N 1
ATOM 13776 C CA . ASP D 1 325 ? 43.085 72.601 69.280 1.00 41.84 325 ASP D CA 1
ATOM 13777 C C . ASP D 1 325 ? 42.073 73.509 69.953 1.00 44.93 325 ASP D C 1
ATOM 13778 O O . ASP D 1 325 ? 41.636 73.250 71.075 1.00 44.04 325 ASP D O 1
ATOM 13783 N N . ASP D 1 326 ? 41.707 74.570 69.244 1.00 49.62 326 ASP D N 1
ATOM 13784 C CA . ASP D 1 326 ? 40.756 75.566 69.724 1.00 54.26 326 ASP D CA 1
ATOM 13785 C C . ASP D 1 326 ? 39.286 75.193 69.474 1.00 55.09 326 ASP D C 1
ATOM 13786 O O . ASP D 1 326 ? 38.375 75.893 69.924 1.00 55.45 326 ASP D O 1
ATOM 13791 N N . ARG D 1 327 ? 39.054 74.091 68.767 1.00 55.68 327 ARG D N 1
ATOM 13792 C CA . ARG D 1 327 ? 37.694 73.650 68.465 1.00 57.62 327 ARG D CA 1
ATOM 13793 C C . ARG D 1 327 ? 36.780 73.735 69.685 1.00 58.54 327 ARG D C 1
ATOM 13794 O O . ARG D 1 327 ? 37.137 73.292 70.770 1.00 59.33 327 ARG D O 1
ATOM 13802 N N . ASP D 1 328 ? 35.595 74.304 69.496 1.00 60.18 328 ASP D N 1
ATOM 13803 C CA . ASP D 1 328 ? 34.635 74.474 70.585 1.00 61.05 328 ASP D CA 1
ATOM 13804 C C . ASP D 1 328 ? 33.530 73.421 70.630 1.00 60.20 328 ASP D C 1
ATOM 13805 O O . ASP D 1 328 ? 32.877 73.241 71.660 1.00 58.95 328 ASP D O 1
ATOM 13810 N N . GLN D 1 329 ? 33.318 72.727 69.518 1.00 60.05 329 GLN D N 1
ATOM 13811 C CA . GLN D 1 329 ? 32.275 71.708 69.449 1.00 59.71 329 GLN D CA 1
ATOM 13812 C C . GLN D 1 329 ? 32.626 70.429 70.203 1.00 58.44 329 GLN D C 1
ATOM 13813 O O . GLN D 1 329 ? 31.795 69.525 70.319 1.00 58.95 329 GLN D O 1
ATOM 13819 N N . HIS D 1 330 ? 33.850 70.353 70.719 1.00 55.95 330 HIS D N 1
ATOM 13820 C CA . HIS D 1 330 ? 34.287 69.169 71.452 1.00 52.54 330 HIS D CA 1
ATOM 13821 C C . HIS D 1 330 ? 34.749 69.493 72.871 1.00 50.85 330 HIS D C 1
ATOM 13822 O O . HIS D 1 330 ? 35.283 70.573 73.132 1.00 49.67 330 HIS D O 1
ATOM 13829 N N . THR D 1 331 ? 34.538 68.552 73.788 1.00 48.37 331 THR D N 1
ATOM 13830 C CA . THR D 1 331 ? 34.954 68.747 75.172 1.00 47.91 331 THR D CA 1
ATOM 13831 C C . THR D 1 331 ? 36.438 68.406 75.332 1.00 47.38 331 THR D C 1
ATOM 13832 O O . THR D 1 331 ? 37.021 67.705 74.499 1.00 46.63 331 THR D O 1
ATOM 13836 N N . PRO D 1 332 ? 37.071 68.913 76.403 1.00 46.32 332 PRO D N 1
ATOM 13837 C CA . PRO D 1 332 ? 38.488 68.644 76.652 1.00 45.25 332 PRO D CA 1
ATOM 13838 C C . PRO D 1 332 ? 38.760 67.140 76.695 1.00 45.36 332 PRO D C 1
ATOM 13839 O O . PRO D 1 332 ? 39.779 66.669 76.181 1.00 44.94 332 PRO D O 1
ATOM 13843 N N . GLY D 1 333 ? 37.834 66.400 77.305 1.00 44.05 333 GLY D N 1
ATOM 13844 C CA . GLY D 1 333 ? 37.967 64.958 77.410 1.00 43.66 333 GLY D CA 1
ATOM 13845 C C . GLY D 1 333 ? 37.993 64.315 76.037 1.00 44.10 333 GLY D C 1
ATOM 13846 O O . GLY D 1 333 ? 38.771 63.394 75.776 1.00 44.45 333 GLY D O 1
ATOM 13847 N N . TYR D 1 334 ? 37.131 64.803 75.155 1.00 42.14 334 TYR D N 1
ATOM 13848 C CA . TYR D 1 334 ? 37.063 64.292 73.800 1.00 40.44 334 TYR D CA 1
ATOM 13849 C C . TYR D 1 334 ? 38.407 64.530 73.113 1.00 40.69 334 TYR D C 1
ATOM 13850 O O . TYR D 1 334 ? 38.990 63.617 72.524 1.00 42.01 334 TYR D O 1
ATOM 13859 N N . LYS D 1 335 ? 38.891 65.766 73.194 1.00 39.06 335 LYS D N 1
ATOM 13860 C CA . LYS D 1 335 ? 40.155 66.141 72.576 1.00 38.65 335 LYS D CA 1
ATOM 13861 C C . LYS D 1 335 ? 41.329 65.310 73.072 1.00 37.68 335 LYS D C 1
ATOM 13862 O O . LYS D 1 335 ? 42.148 64.846 72.278 1.00 38.27 335 LYS D O 1
ATOM 13868 N N . PHE D 1 336 ? 41.413 65.130 74.385 1.00 37.32 336 PHE D N 1
ATOM 13869 C CA . PHE D 1 336 ? 42.497 64.355 74.965 1.00 37.43 336 PHE D CA 1
ATOM 13870 C C . PHE D 1 336 ? 42.530 62.984 74.320 1.00 36.14 336 PHE D C 1
ATOM 13871 O O . PHE D 1 336 ? 43.591 62.486 73.947 1.00 34.96 336 PHE D O 1
ATOM 13879 N N . HIS D 1 337 ? 41.351 62.391 74.179 1.00 34.96 337 HIS D N 1
ATOM 13880 C CA . HIS D 1 337 ? 41.223 61.077 73.588 1.00 34.51 337 HIS D CA 1
ATOM 13881 C C . HIS D 1 337 ? 41.698 61.038 72.144 1.00 32.82 337 HIS D C 1
ATOM 13882 O O . HIS D 1 337 ? 42.381 60.103 71.740 1.00 31.13 337 HIS D O 1
ATOM 13889 N N . GLU D 1 338 ? 41.347 62.054 71.364 1.00 31.50 338 GLU D N 1
ATOM 13890 C CA . GLU D 1 338 ? 41.758 62.070 69.966 1.00 30.24 338 GLU D CA 1
ATOM 13891 C C . GLU D 1 338 ? 43.264 62.151 69.772 1.00 29.08 338 GLU D C 1
ATOM 13892 O O . GLU D 1 338 ? 43.854 61.339 69.059 1.00 26.56 338 GLU D O 1
ATOM 13898 N N . TRP D 1 339 ? 43.887 63.138 70.401 1.00 27.09 339 TRP D N 1
ATOM 13899 C CA . TRP D 1 339 ? 45.318 63.299 70.246 1.00 25.40 339 TRP D CA 1
ATOM 13900 C C . TRP D 1 339 ? 46.097 62.147 70.880 1.00 25.23 339 TRP D C 1
ATOM 13901 O O . TRP D 1 339 ? 47.255 61.913 70.526 1.00 23.68 339 TRP D O 1
ATOM 13912 N N . GLU D 1 340 ? 45.464 61.428 71.807 1.00 23.90 340 GLU D N 1
ATOM 13913 C CA . GLU D 1 340 ? 46.110 60.277 72.435 1.00 24.91 340 GLU D CA 1
ATOM 13914 C C . GLU D 1 340 ? 46.091 59.167 71.395 1.00 23.62 340 GLU D C 1
ATOM 13915 O O . GLU D 1 340 ? 47.101 58.510 71.142 1.00 23.05 340 GLU D O 1
ATOM 13921 N N . LEU D 1 341 ? 44.917 58.985 70.801 1.00 22.25 341 LEU D N 1
ATOM 13922 C CA . LEU D 1 341 ? 44.684 57.995 69.766 1.00 22.94 341 LEU D CA 1
ATOM 13923 C C . LEU D 1 341 ? 45.625 58.253 68.587 1.00 22.80 341 LEU D C 1
ATOM 13924 O O . LEU D 1 341 ? 46.115 57.317 67.957 1.00 24.65 341 LEU D O 1
ATOM 13929 N N . LYS D 1 342 ? 45.868 59.529 68.291 1.00 21.18 342 LYS D N 1
ATOM 13930 C CA . LYS D 1 342 ? 46.732 59.915 67.181 1.00 20.02 342 LYS D CA 1
ATOM 13931 C C . LYS D 1 342 ? 48.209 59.926 67.546 1.00 20.15 342 LYS D C 1
ATOM 13932 O O . LYS D 1 342 ? 49.049 60.351 66.758 1.00 21.98 342 LYS D O 1
ATOM 13938 N N . GLY D 1 343 ? 48.524 59.473 68.750 1.00 21.22 343 GLY D N 1
ATOM 13939 C CA . GLY D 1 343 ? 49.912 59.390 69.171 1.00 21.15 343 GLY D CA 1
ATOM 13940 C C . GLY D 1 343 ? 50.751 60.648 69.322 1.00 21.34 343 GLY D C 1
ATOM 13941 O O . GLY D 1 343 ? 51.972 60.590 69.160 1.00 21.63 343 GLY D O 1
ATOM 13942 N N . VAL D 1 344 ? 50.123 61.778 69.631 1.00 19.70 344 VAL D N 1
ATOM 13943 C CA . VAL D 1 344 ? 50.862 63.015 69.831 1.00 18.09 344 VAL D CA 1
ATOM 13944 C C . VAL D 1 344 ? 51.709 62.839 71.102 1.00 20.08 344 VAL D C 1
ATOM 13945 O O . VAL D 1 344 ? 51.182 62.503 72.167 1.00 18.04 344 VAL D O 1
ATOM 13949 N N . PRO D 1 345 ? 53.035 63.044 71.000 1.00 18.89 345 PRO D N 1
ATOM 13950 C CA . PRO D 1 345 ? 53.932 62.902 72.150 1.00 20.94 345 PRO D CA 1
ATOM 13951 C C . PRO D 1 345 ? 53.503 63.680 73.399 1.00 22.94 345 PRO D C 1
ATOM 13952 O O . PRO D 1 345 ? 53.373 63.107 74.481 1.00 25.07 345 PRO D O 1
ATOM 13956 N N . PHE D 1 346 ? 53.277 64.982 73.255 1.00 24.79 346 PHE D N 1
ATOM 13957 C CA . PHE D 1 346 ? 52.888 65.788 74.400 1.00 23.56 346 PHE D CA 1
ATOM 13958 C C . PHE D 1 346 ? 51.608 66.576 74.229 1.00 24.27 346 PHE D C 1
ATOM 13959 O O . PHE D 1 346 ? 51.254 67.007 73.131 1.00 24.79 346 PHE D O 1
ATOM 13967 N N . ARG D 1 347 ? 50.913 66.755 75.343 1.00 25.54 347 ARG D N 1
ATOM 13968 C CA . ARG D 1 347 ? 49.667 67.493 75.365 1.00 26.95 347 ARG D CA 1
ATOM 13969 C C . ARG D 1 347 ? 49.720 68.517 76.485 1.00 27.87 347 ARG D C 1
ATOM 13970 O O . ARG D 1 347 ? 50.111 68.206 77.618 1.00 27.21 347 ARG D O 1
ATOM 13978 N N . VAL D 1 348 ? 49.341 69.744 76.163 1.00 27.42 348 VAL D N 1
ATOM 13979 C CA . VAL D 1 348 ? 49.327 70.794 77.162 1.00 27.99 348 VAL D CA 1
ATOM 13980 C C . VAL D 1 348 ? 47.882 71.148 77.456 1.00 28.75 348 VAL D C 1
ATOM 13981 O O . VAL D 1 348 ? 47.124 71.480 76.549 1.00 28.38 348 VAL D O 1
ATOM 13985 N N . GLU D 1 349 ? 47.506 71.046 78.726 1.00 30.23 349 GLU D N 1
ATOM 13986 C CA . GLU D 1 349 ? 46.156 71.369 79.168 1.00 32.01 349 GLU D CA 1
ATOM 13987 C C . GLU D 1 349 ? 46.275 72.730 79.820 1.00 32.94 349 GLU D C 1
ATOM 13988 O O . GLU D 1 349 ? 46.904 72.872 80.871 1.00 33.22 349 GLU D O 1
ATOM 13994 N N . LEU D 1 350 ? 45.680 73.732 79.186 1.00 34.57 350 LEU D N 1
ATOM 13995 C CA . LEU D 1 350 ? 45.747 75.095 79.685 1.00 35.43 350 LEU D CA 1
ATOM 13996 C C . LEU D 1 350 ? 44.370 75.566 80.150 1.00 36.46 350 LEU D C 1
ATOM 13997 O O . LEU D 1 350 ? 43.543 76.002 79.350 1.00 35.56 350 LEU D O 1
ATOM 14002 N N . GLY D 1 351 ? 44.140 75.467 81.456 1.00 38.22 351 GLY D N 1
ATOM 14003 C CA . GLY D 1 351 ? 42.872 75.870 82.034 1.00 40.81 351 GLY D CA 1
ATOM 14004 C C . GLY D 1 351 ? 42.965 77.118 82.895 1.00 42.13 351 GLY D C 1
ATOM 14005 O O . GLY D 1 351 ? 44.063 77.555 83.238 1.00 43.23 351 GLY D O 1
ATOM 14006 N N . PRO D 1 352 ? 41.816 77.701 83.280 1.00 43.16 352 PRO D N 1
ATOM 14007 C CA . PRO D 1 352 ? 41.698 78.911 84.103 1.00 44.80 352 PRO D CA 1
ATOM 14008 C C . PRO D 1 352 ? 42.541 78.932 85.377 1.00 46.18 352 PRO D C 1
ATOM 14009 O O . PRO D 1 352 ? 43.450 79.753 85.519 1.00 47.47 352 PRO D O 1
ATOM 14013 N N . LYS D 1 353 ? 42.222 78.030 86.301 1.00 47.23 353 LYS D N 1
ATOM 14014 C CA . LYS D 1 353 ? 42.921 77.931 87.578 1.00 47.82 353 LYS D CA 1
ATOM 14015 C C . LYS D 1 353 ? 44.438 77.873 87.427 1.00 47.14 353 LYS D C 1
ATOM 14016 O O . LYS D 1 353 ? 45.156 78.625 88.087 1.00 46.49 353 LYS D O 1
ATOM 14022 N N . ASP D 1 354 ? 44.926 76.983 86.565 1.00 46.97 354 ASP D N 1
ATOM 14023 C CA . ASP D 1 354 ? 46.367 76.850 86.351 1.00 46.55 354 ASP D CA 1
ATOM 14024 C C . ASP D 1 354 ? 46.967 78.135 85.793 1.00 45.23 354 ASP D C 1
ATOM 14025 O O . ASP D 1 354 ? 48.034 78.573 86.224 1.00 43.58 354 ASP D O 1
ATOM 14030 N N . LEU D 1 355 ? 46.278 78.727 84.822 1.00 45.29 355 LEU D N 1
ATOM 14031 C CA . LEU D 1 355 ? 46.745 79.956 84.196 1.00 45.08 355 LEU D CA 1
ATOM 14032 C C . LEU D 1 355 ? 46.946 81.056 85.233 1.00 45.98 355 LEU D C 1
ATOM 14033 O O . LEU D 1 355 ? 47.983 81.719 85.245 1.00 45.18 355 LEU D O 1
ATOM 14038 N N . GLU D 1 356 ? 45.960 81.247 86.106 1.00 45.82 356 GLU D N 1
ATOM 14039 C CA . GLU D 1 356 ? 46.066 82.259 87.151 1.00 47.13 356 GLU D CA 1
ATOM 14040 C C . GLU D 1 356 ? 47.419 82.186 87.847 1.00 46.74 356 GLU D C 1
ATOM 14041 O O . GLU D 1 356 ? 47.979 83.207 88.244 1.00 47.12 356 GLU D O 1
ATOM 14047 N N . GLY D 1 357 ? 47.941 80.972 87.995 1.00 46.70 357 GLY D N 1
ATOM 14048 C CA . GLY D 1 357 ? 49.224 80.798 88.651 1.00 45.98 357 GLY D CA 1
ATOM 14049 C C . GLY D 1 357 ? 50.372 80.807 87.665 1.00 45.84 357 GLY D C 1
ATOM 14050 O O . GLY D 1 357 ? 51.531 80.600 88.030 1.00 45.93 357 GLY D O 1
ATOM 14051 N N . GLY D 1 358 ? 50.049 81.059 86.404 1.00 46.15 358 GLY D N 1
ATOM 14052 C CA . GLY D 1 358 ? 51.068 81.076 85.373 1.00 46.41 358 GLY D CA 1
ATOM 14053 C C . GLY D 1 358 ? 51.567 79.672 85.076 1.00 46.50 358 GLY D C 1
ATOM 14054 O O . GLY D 1 358 ? 52.738 79.477 84.730 1.00 46.97 358 GLY D O 1
ATOM 14055 N N . GLN D 1 359 ? 50.682 78.687 85.209 1.00 45.21 359 GLN D N 1
ATOM 14056 C CA . GLN D 1 359 ? 51.072 77.309 84.953 1.00 45.31 359 GLN D CA 1
ATOM 14057 C C . GLN D 1 359 ? 50.100 76.544 84.062 1.00 43.31 359 GLN D C 1
ATOM 14058 O O . GLN D 1 359 ? 49.033 77.041 83.708 1.00 43.66 359 GLN D O 1
ATOM 14064 N N . ALA D 1 360 ? 50.491 75.329 83.693 1.00 41.32 360 ALA D N 1
ATOM 14065 C CA . ALA D 1 360 ? 49.666 74.469 82.853 1.00 38.59 360 ALA D CA 1
ATOM 14066 C C . ALA D 1 360 ? 50.076 73.015 83.067 1.00 36.68 360 ALA D C 1
ATOM 14067 O O . ALA D 1 360 ? 51.107 72.738 83.682 1.00 35.76 360 ALA D O 1
ATOM 14069 N N . VAL D 1 361 ? 49.266 72.095 82.552 1.00 35.33 361 VAL D N 1
ATOM 14070 C CA . VAL D 1 361 ? 49.530 70.669 82.687 1.00 32.96 361 VAL D CA 1
ATOM 14071 C C . VAL D 1 361 ? 50.141 70.065 81.429 1.00 32.05 361 VAL D C 1
ATOM 14072 O O . VAL D 1 361 ? 49.611 70.212 80.324 1.00 32.48 361 VAL D O 1
ATOM 14076 N N . LEU D 1 362 ? 51.265 69.384 81.606 1.00 30.59 362 LEU D N 1
ATOM 14077 C CA . LEU D 1 362 ? 51.952 68.744 80.497 1.00 28.88 362 LEU D CA 1
ATOM 14078 C C . LEU D 1 362 ? 51.768 67.231 80.601 1.00 27.87 362 LEU D C 1
ATOM 14079 O O . LEU D 1 362 ? 52.278 66.602 81.525 1.00 28.87 362 LEU D O 1
ATOM 14084 N N . ALA D 1 363 ? 51.033 66.654 79.657 1.00 25.64 363 ALA D N 1
ATOM 14085 C CA . ALA D 1 363 ? 50.795 65.216 79.661 1.00 25.07 363 ALA D CA 1
ATOM 14086 C C . ALA D 1 363 ? 51.623 64.504 78.578 1.00 25.52 363 ALA D C 1
ATOM 14087 O O . ALA D 1 363 ? 51.748 64.980 77.443 1.00 24.38 363 ALA D O 1
ATOM 14089 N N . SER D 1 364 ? 52.197 63.365 78.948 1.00 24.71 364 SER D N 1
ATOM 14090 C CA . SER D 1 364 ? 53.001 62.575 78.036 1.00 22.75 364 SER D CA 1
ATOM 14091 C C . SER D 1 364 ? 52.235 61.358 77.537 1.00 22.73 364 SER D C 1
ATOM 14092 O O . SER D 1 364 ? 51.569 60.668 78.311 1.00 22.93 364 SER D O 1
ATOM 14095 N N . ARG D 1 365 ? 52.324 61.107 76.236 1.00 23.06 365 ARG D N 1
ATOM 14096 C CA . ARG D 1 365 ? 51.655 59.964 75.631 1.00 22.00 365 ARG D CA 1
ATOM 14097 C C . ARG D 1 365 ? 52.261 58.677 76.182 1.00 23.22 365 ARG D C 1
ATOM 14098 O O . ARG D 1 365 ? 51.662 57.612 76.094 1.00 24.48 365 ARG D O 1
ATOM 14106 N N . LEU D 1 366 ? 53.460 58.786 76.740 1.00 24.30 366 LEU D N 1
ATOM 14107 C CA . LEU D 1 366 ? 54.152 57.642 77.310 1.00 26.93 366 LEU D CA 1
ATOM 14108 C C . LEU D 1 366 ? 53.713 57.414 78.751 1.00 27.10 366 LEU D C 1
ATOM 14109 O O . LEU D 1 366 ? 54.114 56.436 79.380 1.00 28.77 366 LEU D O 1
ATOM 14114 N N . GLY D 1 367 ? 52.904 58.330 79.275 1.00 27.86 367 GLY D N 1
ATOM 14115 C CA . GLY D 1 367 ? 52.410 58.189 80.633 1.00 28.68 367 GLY D CA 1
ATOM 14116 C C . GLY D 1 367 ? 52.872 59.227 81.636 1.00 29.38 367 GLY D C 1
ATOM 14117 O O . GLY D 1 367 ? 54.066 59.524 81.740 1.00 27.77 367 GLY D O 1
ATOM 14118 N N . GLY D 1 368 ? 51.913 59.776 82.380 1.00 30.50 368 GLY D N 1
ATOM 14119 C CA . GLY D 1 368 ? 52.235 60.767 83.387 1.00 31.24 368 GLY D CA 1
ATOM 14120 C C . GLY D 1 368 ? 51.886 62.193 83.016 1.00 34.46 368 GLY D C 1
ATOM 14121 O O . GLY D 1 368 ? 51.790 62.549 81.839 1.00 34.93 368 GLY D O 1
ATOM 14122 N N . LYS D 1 369 ? 51.685 63.009 84.044 1.00 36.71 369 LYS D N 1
ATOM 14123 C CA . LYS D 1 369 ? 51.356 64.419 83.887 1.00 38.81 369 LYS D CA 1
ATOM 14124 C C . LYS D 1 369 ? 52.138 65.190 84.932 1.00 40.72 369 LYS D C 1
ATOM 14125 O O . LYS D 1 369 ? 52.557 64.627 85.945 1.00 43.77 369 LYS D O 1
ATOM 14131 N N . GLU D 1 370 ? 52.337 66.475 84.683 1.00 41.32 370 GLU D N 1
ATOM 14132 C CA . GLU D 1 370 ? 53.027 67.333 85.628 1.00 41.29 370 GLU D CA 1
ATOM 14133 C C . GLU D 1 370 ? 52.592 68.767 85.369 1.00 41.69 370 GLU D C 1
ATOM 14134 O O . GLU D 1 370 ? 52.325 69.155 84.228 1.00 39.61 370 GLU D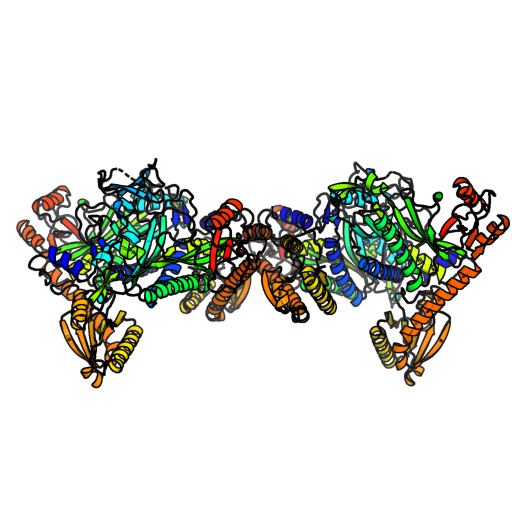 O 1
ATOM 14140 N N . THR D 1 371 ? 52.479 69.539 86.444 1.00 42.81 371 THR D N 1
ATOM 14141 C CA . THR D 1 371 ? 52.090 70.936 86.341 1.00 42.87 371 THR D CA 1
ATOM 14142 C C . THR D 1 371 ? 53.381 71.731 86.250 1.00 43.13 371 THR D C 1
ATOM 14143 O O . THR D 1 371 ? 54.292 71.534 87.048 1.00 42.98 371 THR D O 1
ATOM 14147 N N . LEU D 1 372 ? 53.472 72.610 85.261 1.00 44.23 372 LEU D N 1
ATOM 14148 C CA . LEU D 1 372 ? 54.674 73.412 85.079 1.00 45.46 372 LEU D CA 1
ATOM 14149 C C . LEU D 1 372 ? 54.339 74.832 84.661 1.00 45.86 372 LEU D C 1
ATOM 14150 O O . LEU D 1 372 ? 53.246 75.109 84.168 1.00 46.78 372 LEU D O 1
ATOM 14155 N N . PRO D 1 373 ? 55.282 75.756 84.856 1.00 45.66 373 PRO D N 1
ATOM 14156 C CA . PRO D 1 373 ? 55.028 77.143 84.471 1.00 46.35 373 PRO D CA 1
ATOM 14157 C C . PRO D 1 373 ? 55.085 77.340 82.958 1.00 46.68 373 PRO D C 1
ATOM 14158 O O . PRO D 1 373 ? 56.026 76.899 82.292 1.00 46.53 373 PRO D O 1
ATOM 14162 N N . LEU D 1 374 ? 54.060 78.000 82.428 1.00 45.91 374 LEU D N 1
ATOM 14163 C CA . LEU D 1 374 ? 53.964 78.282 81.005 1.00 45.46 374 LEU D CA 1
ATOM 14164 C C . LEU D 1 374 ? 55.222 78.932 80.440 1.00 45.42 374 LEU D C 1
ATOM 14165 O O . LEU D 1 374 ? 55.498 78.820 79.247 1.00 46.66 374 LEU D O 1
ATOM 14170 N N . ALA D 1 375 ? 55.987 79.605 81.293 1.00 44.53 375 ALA D N 1
ATOM 14171 C CA . ALA D 1 375 ? 57.197 80.285 80.842 1.00 43.85 375 ALA D CA 1
ATOM 14172 C C . ALA D 1 375 ? 58.392 79.359 80.636 1.00 43.24 375 ALA D C 1
ATOM 14173 O O . ALA D 1 375 ? 59.300 79.675 79.869 1.00 43.12 375 ALA D O 1
ATOM 14175 N N . ALA D 1 376 ? 58.397 78.216 81.311 1.00 42.51 376 ALA D N 1
ATOM 14176 C CA . ALA D 1 376 ? 59.512 77.291 81.180 1.00 43.33 376 ALA D CA 1
ATOM 14177 C C . ALA D 1 376 ? 59.278 76.211 80.123 1.00 43.66 376 ALA D C 1
ATOM 14178 O O . ALA D 1 376 ? 60.218 75.558 79.670 1.00 44.53 376 ALA D O 1
ATOM 14180 N N . LEU D 1 377 ? 58.022 76.039 79.728 1.00 42.82 377 LEU D N 1
ATOM 14181 C CA . LEU D 1 377 ? 57.643 75.032 78.746 1.00 42.38 377 LEU D CA 1
ATOM 14182 C C . LEU D 1 377 ? 58.404 75.139 77.423 1.00 42.48 377 LEU D C 1
ATOM 14183 O O . LEU D 1 377 ? 58.935 74.148 76.920 1.00 41.81 377 LEU D O 1
ATOM 14188 N N . PRO D 1 378 ? 58.477 76.345 76.845 1.00 42.81 378 PRO D N 1
ATOM 14189 C CA . PRO D 1 378 ? 59.190 76.520 75.576 1.00 42.58 378 PRO D CA 1
ATOM 14190 C C . PRO D 1 378 ? 60.630 76.011 75.582 1.00 42.22 378 PRO D C 1
ATOM 14191 O O . PRO D 1 378 ? 61.085 75.395 74.624 1.00 43.68 378 PRO D O 1
ATOM 14195 N N . GLU D 1 379 ? 61.347 76.264 76.664 1.00 42.96 379 GLU D N 1
ATOM 14196 C CA . GLU D 1 379 ? 62.742 75.851 76.758 1.00 43.13 379 GLU D CA 1
ATOM 14197 C C . GLU D 1 379 ? 62.887 74.389 77.188 1.00 42.06 379 GLU D C 1
ATOM 14198 O O . GLU D 1 379 ? 63.884 73.736 76.886 1.00 43.28 379 GLU D O 1
ATOM 14204 N N . ALA D 1 380 ? 61.883 73.870 77.881 1.00 40.27 380 ALA D N 1
ATOM 14205 C CA . ALA D 1 380 ? 61.936 72.498 78.359 1.00 38.76 380 ALA D CA 1
ATOM 14206 C C . ALA D 1 380 ? 61.484 71.417 77.366 1.00 38.32 380 ALA D C 1
ATOM 14207 O O . ALA D 1 380 ? 62.031 70.309 77.370 1.00 40.28 380 ALA D O 1
ATOM 14209 N N . LEU D 1 381 ? 60.502 71.725 76.523 1.00 35.07 381 LEU D N 1
ATOM 14210 C CA . LEU D 1 381 ? 59.983 70.739 75.577 1.00 34.97 381 LEU D CA 1
ATOM 14211 C C . LEU D 1 381 ? 60.996 70.095 74.635 1.00 33.56 381 LEU D C 1
ATOM 14212 O O . LEU D 1 381 ? 61.005 68.878 74.474 1.00 34.05 381 LEU D O 1
ATOM 14217 N N . PRO D 1 382 ? 61.866 70.893 74.007 1.00 33.66 382 PRO D N 1
ATOM 14218 C CA . PRO D 1 382 ? 62.848 70.287 73.101 1.00 33.44 382 PRO D CA 1
ATOM 14219 C C . PRO D 1 382 ? 63.556 69.108 73.762 1.00 33.31 382 PRO D C 1
ATOM 14220 O O . PRO D 1 382 ? 63.658 68.024 73.185 1.00 35.37 382 PRO D O 1
ATOM 14224 N N . GLY D 1 383 ? 64.036 69.330 74.982 1.00 32.71 383 GLY D N 1
ATOM 14225 C CA . GLY D 1 383 ? 64.727 68.284 75.715 1.00 30.27 383 GLY D CA 1
ATOM 14226 C C . GLY D 1 383 ? 63.809 67.129 76.058 1.00 29.99 383 GLY D C 1
ATOM 14227 O O . GLY D 1 383 ? 64.221 65.967 76.044 1.00 28.89 383 GLY D O 1
ATOM 14228 N N . LYS D 1 384 ? 62.555 67.439 76.369 1.00 29.04 384 LYS D N 1
ATOM 14229 C CA . LYS D 1 384 ? 61.604 66.388 76.703 1.00 28.59 384 LYS D CA 1
ATOM 14230 C C . LYS D 1 384 ? 61.275 65.541 75.476 1.00 27.99 384 LYS D C 1
ATOM 14231 O O . LYS D 1 384 ? 61.048 64.337 75.600 1.00 26.11 384 LYS D O 1
ATOM 14237 N N . LEU D 1 385 ? 61.254 66.162 74.294 1.00 25.66 385 LEU D N 1
ATOM 14238 C CA . LEU D 1 385 ? 60.972 65.415 73.072 1.00 25.46 385 LEU D CA 1
ATOM 14239 C C . LEU D 1 385 ? 62.113 64.425 72.824 1.00 25.63 385 LEU D C 1
ATOM 14240 O O . LEU D 1 385 ? 61.878 63.284 72.432 1.00 27.00 385 LEU D O 1
ATOM 14245 N N . ASP D 1 386 ? 63.348 64.861 73.058 1.00 26.54 386 ASP D N 1
ATOM 14246 C CA . ASP D 1 386 ? 64.507 63.989 72.884 1.00 26.58 386 ASP D CA 1
ATOM 14247 C C . ASP D 1 386 ? 64.433 62.828 73.869 1.00 26.80 386 ASP D C 1
ATOM 14248 O O . ASP D 1 386 ? 64.717 61.681 73.509 1.00 28.97 386 ASP D O 1
ATOM 14253 N N . ALA D 1 387 ? 64.047 63.121 75.110 1.00 24.85 387 ALA D N 1
ATOM 14254 C CA . ALA D 1 387 ? 63.934 62.081 76.131 1.00 24.08 387 ALA D CA 1
ATOM 14255 C C . ALA D 1 387 ? 62.842 61.093 75.732 1.00 23.32 387 ALA D C 1
ATOM 14256 O O . ALA D 1 387 ? 62.966 59.885 75.948 1.00 25.79 387 ALA D O 1
ATOM 14258 N N . PHE D 1 388 ? 61.776 61.624 75.148 1.00 20.59 388 PHE D N 1
ATOM 14259 C CA . PHE D 1 388 ? 60.648 60.822 74.691 1.00 22.09 388 PHE D CA 1
ATOM 14260 C C . PHE D 1 388 ? 61.158 59.867 73.614 1.00 21.21 388 PHE D C 1
ATOM 14261 O O . PHE D 1 388 ? 60.887 58.662 73.643 1.00 19.91 388 PHE D O 1
ATOM 14269 N N . HIS D 1 389 ? 61.900 60.416 72.661 1.00 21.90 389 HIS D N 1
ATOM 14270 C CA . HIS D 1 389 ? 62.453 59.602 71.587 1.00 23.78 389 HIS D CA 1
ATOM 14271 C C . HIS D 1 389 ? 63.284 58.469 72.194 1.00 23.85 389 HIS D C 1
ATOM 14272 O O . HIS D 1 389 ? 63.071 57.293 71.880 1.00 22.72 389 HIS D O 1
ATOM 14279 N N . GLU D 1 390 ? 64.222 58.835 73.069 1.00 24.17 390 GLU D N 1
ATOM 14280 C CA . GLU D 1 390 ? 65.100 57.866 73.720 1.00 25.79 390 GLU D CA 1
ATOM 14281 C C . GLU D 1 390 ? 64.330 56.780 74.478 1.00 26.03 390 GLU D C 1
ATOM 14282 O O . GLU D 1 390 ? 64.712 55.601 74.443 1.00 26.54 390 GLU D O 1
ATOM 14288 N N . GLU D 1 391 ? 63.256 57.167 75.164 1.00 24.00 391 GLU D N 1
ATOM 14289 C CA . GLU D 1 391 ? 62.462 56.194 75.897 1.00 24.36 391 GLU D CA 1
ATOM 14290 C C . GLU D 1 391 ? 61.779 55.238 74.920 1.00 25.07 391 GLU D C 1
ATOM 14291 O O . GLU D 1 391 ? 61.686 54.031 75.183 1.00 25.38 391 GLU D O 1
ATOM 14297 N N . LEU D 1 392 ? 61.306 55.772 73.794 1.00 24.11 392 LEU D N 1
ATOM 14298 C CA . LEU D 1 392 ? 60.659 54.942 72.780 1.00 24.40 392 LEU D CA 1
ATOM 14299 C C . LEU D 1 392 ? 61.632 53.893 72.263 1.00 24.33 392 LEU D C 1
ATOM 14300 O O . LEU D 1 392 ? 61.291 52.712 72.142 1.00 24.49 392 LEU D O 1
ATOM 14305 N N . TYR D 1 393 ? 62.844 54.334 71.944 1.00 24.22 393 TYR D N 1
ATOM 14306 C CA . TYR D 1 393 ? 63.864 53.432 71.426 1.00 25.05 393 TYR D CA 1
ATOM 14307 C C . TYR D 1 393 ? 64.244 52.399 72.477 1.00 26.22 393 TYR D C 1
ATOM 14308 O O . TYR D 1 393 ? 64.416 51.220 72.167 1.00 28.14 393 TYR D O 1
ATOM 14317 N N . ARG D 1 394 ? 64.368 52.839 73.724 1.00 27.19 394 ARG D N 1
ATOM 14318 C CA . ARG D 1 394 ? 64.727 51.928 74.805 1.00 27.70 394 ARG D CA 1
ATOM 14319 C C . ARG D 1 394 ? 63.696 50.817 74.935 1.00 26.59 394 ARG D C 1
ATOM 14320 O O . ARG D 1 394 ? 64.055 49.635 74.962 1.00 26.28 394 ARG D O 1
ATOM 14328 N N . ARG D 1 395 ? 62.417 51.186 74.998 1.00 25.25 395 ARG D N 1
ATOM 14329 C CA . ARG D 1 395 ? 61.361 50.184 75.140 1.00 24.92 395 ARG D CA 1
ATOM 14330 C C . ARG D 1 395 ? 61.353 49.207 73.976 1.00 25.07 395 ARG D C 1
ATOM 14331 O O . ARG D 1 395 ? 61.123 48.002 74.157 1.00 25.72 395 ARG D O 1
ATOM 14339 N N . ALA D 1 396 ? 61.608 49.730 72.782 1.00 24.42 396 ALA D N 1
ATOM 14340 C CA . ALA D 1 396 ? 61.627 48.903 71.585 1.00 24.78 396 ALA D CA 1
ATOM 14341 C C . ALA D 1 396 ? 62.847 47.980 71.589 1.00 24.39 396 ALA D C 1
ATOM 14342 O O . ALA D 1 396 ? 62.783 46.870 71.070 1.00 24.62 396 ALA D O 1
ATOM 14344 N N . LEU D 1 397 ? 63.955 48.441 72.170 1.00 24.31 397 LEU D N 1
ATOM 14345 C CA . LEU D 1 397 ? 65.169 47.622 72.269 1.00 26.13 397 LEU D CA 1
ATOM 14346 C C . LEU D 1 397 ? 64.968 46.503 73.294 1.00 25.58 397 LEU D C 1
ATOM 14347 O O . LEU D 1 397 ? 65.420 45.370 73.089 1.00 23.47 397 LEU D O 1
ATOM 14352 N N . ALA D 1 398 ? 64.296 46.836 74.396 1.00 23.42 398 ALA D N 1
ATOM 14353 C CA . ALA D 1 398 ? 64.032 45.874 75.461 1.00 24.06 398 ALA D CA 1
ATOM 14354 C C . ALA D 1 398 ? 63.135 44.770 74.928 1.00 24.18 398 ALA D C 1
ATOM 14355 O O . ALA D 1 398 ? 63.371 43.586 75.181 1.00 23.89 398 ALA D O 1
ATOM 14357 N N . PHE D 1 399 ? 62.117 45.162 74.170 1.00 23.95 399 PHE D N 1
ATOM 14358 C CA . PHE D 1 399 ? 61.192 44.197 73.587 1.00 24.30 399 PHE D CA 1
ATOM 14359 C C . PHE D 1 399 ? 61.943 43.248 72.656 1.00 24.96 399 PHE D C 1
ATOM 14360 O O . PHE D 1 399 ? 61.688 42.037 72.658 1.00 23.33 399 PHE D O 1
ATOM 14368 N N . ARG D 1 400 ? 62.862 43.797 71.857 1.00 24.37 400 ARG D N 1
ATOM 14369 C CA . ARG D 1 400 ? 63.622 42.974 70.924 1.00 26.03 400 ARG D CA 1
ATOM 14370 C C . ARG D 1 400 ? 64.511 41.985 71.666 1.00 26.34 400 ARG D C 1
ATOM 14371 O O . ARG D 1 400 ? 64.622 40.822 71.270 1.00 26.24 400 ARG D O 1
ATOM 14379 N N . GLU D 1 401 ? 65.160 42.459 72.726 1.00 27.11 401 GLU D N 1
ATOM 14380 C CA . GLU D 1 401 ? 66.006 41.599 73.541 1.00 27.48 401 GLU D CA 1
ATOM 14381 C C . GLU D 1 401 ? 65.133 40.471 74.093 1.00 28.93 401 GLU D C 1
ATOM 14382 O O . GLU D 1 401 ? 65.481 39.293 73.990 1.00 29.48 401 GLU D O 1
ATOM 14388 N N . ASP D 1 402 ? 63.984 40.839 74.660 1.00 27.87 402 ASP D N 1
ATOM 14389 C CA . ASP D 1 402 ? 63.069 39.860 75.248 1.00 28.05 402 ASP D CA 1
ATOM 14390 C C . ASP D 1 402 ? 62.446 38.936 74.214 1.00 27.31 402 ASP D C 1
ATOM 14391 O O . ASP D 1 402 ? 61.888 37.891 74.561 1.00 26.57 402 ASP D O 1
ATOM 14396 N N . HIS D 1 403 ? 62.540 39.307 72.942 1.00 28.74 403 HIS D N 1
ATOM 14397 C CA . HIS D 1 403 ? 61.945 38.482 71.892 1.00 29.58 403 HIS D CA 1
ATOM 14398 C C . HIS D 1 403 ? 62.943 37.977 70.866 1.00 31.32 403 HIS D C 1
ATOM 14399 O O . HIS D 1 403 ? 62.602 37.735 69.706 1.00 31.05 403 HIS D O 1
ATOM 14406 N N . THR D 1 404 ? 64.182 37.815 71.313 1.00 33.63 404 THR D N 1
ATOM 14407 C CA . THR D 1 404 ? 65.251 37.308 70.469 1.00 36.45 404 THR D CA 1
ATOM 14408 C C . THR D 1 404 ? 65.862 36.150 71.231 1.00 38.45 404 THR D C 1
ATOM 14409 O O . THR D 1 404 ? 66.113 36.249 72.435 1.00 38.79 404 THR D O 1
ATOM 14413 N N . ARG D 1 405 ? 66.116 35.055 70.531 1.00 39.90 405 ARG D N 1
ATOM 14414 C CA . ARG D 1 405 ? 66.652 33.883 71.191 1.00 41.29 405 ARG D CA 1
ATOM 14415 C C . ARG D 1 405 ? 67.512 33.004 70.280 1.00 40.81 405 ARG D C 1
ATOM 14416 O O . ARG D 1 405 ? 67.180 32.795 69.112 1.00 39.07 405 ARG D O 1
ATOM 14424 N N . LYS D 1 406 ? 68.622 32.503 70.820 1.00 41.55 406 LYS D N 1
ATOM 14425 C CA . LYS D 1 406 ? 69.516 31.615 70.074 1.00 43.23 406 LYS D CA 1
ATOM 14426 C C . LYS D 1 406 ? 68.969 30.200 70.198 1.00 43.81 406 LYS D C 1
ATOM 14427 O O . LYS D 1 406 ? 68.589 29.781 71.284 1.00 45.22 406 LYS D O 1
ATOM 14433 N N . VAL D 1 407 ? 68.924 29.462 69.099 1.00 44.33 407 VAL D N 1
ATOM 14434 C CA . VAL D 1 407 ? 68.408 28.103 69.151 1.00 44.69 407 VAL D CA 1
ATOM 14435 C C . VAL D 1 407 ? 69.370 27.110 68.509 1.00 46.74 407 VAL D C 1
ATOM 14436 O O . VAL D 1 407 ? 70.041 27.429 67.523 1.00 47.88 407 VAL D O 1
ATOM 14440 N N . ASP D 1 408 ? 69.437 25.905 69.075 1.00 48.01 408 ASP D N 1
ATOM 14441 C CA . ASP D 1 408 ? 70.315 24.861 68.558 1.00 47.41 408 ASP D CA 1
ATOM 14442 C C . ASP D 1 408 ? 69.536 23.635 68.100 1.00 47.13 408 ASP D C 1
ATOM 14443 O O . ASP D 1 408 ? 70.088 22.734 67.469 1.00 47.21 408 ASP D O 1
ATOM 14448 N N . THR D 1 409 ? 68.244 23.610 68.404 1.00 46.72 409 THR D N 1
ATOM 14449 C CA . THR D 1 409 ? 67.405 22.491 68.008 1.00 46.44 409 THR D CA 1
ATOM 14450 C C . THR D 1 409 ? 66.192 22.985 67.246 1.00 46.51 409 THR D C 1
ATOM 14451 O O . THR D 1 409 ? 65.713 24.094 67.479 1.00 45.97 409 THR D O 1
ATOM 14455 N N . TYR D 1 410 ? 65.693 22.158 66.333 1.00 46.31 410 TYR D N 1
ATOM 14456 C CA . TYR D 1 410 ? 64.531 22.526 65.542 1.00 48.59 410 TYR D CA 1
ATOM 14457 C C . TYR D 1 410 ? 63.288 22.603 66.429 1.00 50.60 410 TYR D C 1
ATOM 14458 O O . TYR D 1 410 ? 62.213 23.010 65.981 1.00 52.06 410 TYR D O 1
ATOM 14467 N N . GLU D 1 411 ? 63.443 22.211 67.691 1.00 51.42 411 GLU D N 1
ATOM 14468 C CA . GLU D 1 411 ? 62.342 22.251 68.645 1.00 50.96 411 GLU D CA 1
ATOM 14469 C C . GLU D 1 411 ? 62.343 23.623 69.319 1.00 49.12 411 GLU D C 1
ATOM 14470 O O . GLU D 1 411 ? 61.292 24.253 69.480 1.00 48.48 411 GLU D O 1
ATOM 14476 N N . ALA D 1 412 ? 63.530 24.073 69.717 1.00 46.43 412 ALA D N 1
ATOM 14477 C CA . ALA D 1 412 ? 63.679 25.369 70.359 1.00 46.42 412 ALA D CA 1
ATOM 14478 C C . ALA D 1 412 ? 63.501 26.458 69.296 1.00 46.95 412 ALA D C 1
ATOM 14479 O O . ALA D 1 412 ? 63.171 27.603 69.606 1.00 47.72 412 ALA D O 1
ATOM 14481 N N . PHE D 1 413 ? 63.728 26.087 68.042 1.00 45.81 413 PHE D N 1
ATOM 14482 C CA . PHE D 1 413 ? 63.577 27.009 66.934 1.00 44.64 413 PHE D CA 1
ATOM 14483 C C . PHE D 1 413 ? 62.089 27.309 66.780 1.00 44.79 413 PHE D C 1
ATOM 14484 O O . PHE D 1 413 ? 61.684 28.469 66.660 1.00 44.16 413 PHE D O 1
ATOM 14492 N N . LYS D 1 414 ? 61.279 26.254 66.798 1.00 43.80 414 LYS D N 1
ATOM 14493 C CA . LYS D 1 414 ? 59.835 26.397 66.671 1.00 42.94 414 LYS D CA 1
ATOM 14494 C C . LYS D 1 414 ? 59.228 27.227 67.809 1.00 42.38 414 LYS D C 1
ATOM 14495 O O . LYS D 1 414 ? 58.248 27.938 67.601 1.00 43.16 414 LYS D O 1
ATOM 14501 N N . GLU D 1 415 ? 59.803 27.149 69.005 1.00 40.71 415 GLU D N 1
ATOM 14502 C CA . GLU D 1 415 ? 59.287 27.938 70.122 1.00 41.38 415 GLU D CA 1
ATOM 14503 C C . GLU D 1 415 ? 59.670 29.403 69.929 1.00 40.53 415 GLU D C 1
ATOM 14504 O O . GLU D 1 415 ? 58.846 30.301 70.105 1.00 40.04 415 GLU D O 1
ATOM 14510 N N . ALA D 1 416 ? 60.928 29.633 69.566 1.00 38.49 416 ALA D N 1
ATOM 14511 C CA . ALA D 1 416 ? 61.429 30.981 69.369 1.00 37.17 416 ALA D CA 1
ATOM 14512 C C . ALA D 1 416 ? 60.671 31.777 68.302 1.00 34.85 416 ALA D C 1
ATOM 14513 O O . ALA D 1 416 ? 60.248 32.896 68.563 1.00 32.00 416 ALA D O 1
ATOM 14515 N N . VAL D 1 417 ? 60.489 31.207 67.114 1.00 34.24 417 VAL D N 1
ATOM 14516 C CA . VAL D 1 417 ? 59.786 31.920 66.050 1.00 36.96 417 VAL D CA 1
ATOM 14517 C C . VAL D 1 417 ? 58.303 32.114 66.346 1.00 38.71 417 VAL D C 1
ATOM 14518 O O . VAL D 1 417 ? 57.553 32.653 65.523 1.00 39.67 417 VAL D O 1
ATOM 14522 N N . GLN D 1 418 ? 57.877 31.665 67.519 1.00 38.17 418 GLN D N 1
ATOM 14523 C CA . GLN D 1 418 ? 56.490 31.819 67.918 1.00 38.81 418 GLN D CA 1
ATOM 14524 C C . GLN D 1 418 ? 56.402 33.123 68.695 1.00 37.28 418 GLN D C 1
ATOM 14525 O O . GLN D 1 418 ? 55.332 33.693 68.847 1.00 37.17 418 GLN D O 1
ATOM 14531 N N . GLU D 1 419 ? 57.556 33.589 69.158 1.00 36.49 419 GLU D N 1
ATOM 14532 C CA . GLU D 1 419 ? 57.660 34.794 69.964 1.00 36.34 419 GLU D CA 1
ATOM 14533 C C . GLU D 1 419 ? 58.374 35.946 69.254 1.00 34.38 419 GLU D C 1
ATOM 14534 O O . GLU D 1 419 ? 58.116 37.117 69.533 1.00 35.42 419 GLU D O 1
ATOM 14540 N N . GLY D 1 420 ? 59.288 35.615 68.354 1.00 32.17 420 GLY D N 1
ATOM 14541 C CA . GLY D 1 420 ? 60.021 36.652 67.657 1.00 28.47 420 GLY D CA 1
ATOM 14542 C C . GLY D 1 420 ? 61.214 36.132 66.884 1.00 27.51 420 GLY D C 1
ATOM 14543 O O . GLY D 1 420 ? 61.099 35.169 66.126 1.00 26.49 420 GLY D O 1
ATOM 14544 N N . PHE D 1 421 ? 62.364 36.770 67.077 1.00 26.79 421 PHE D N 1
ATOM 14545 C CA . PHE D 1 421 ? 63.584 36.382 66.377 1.00 27.10 421 PHE D CA 1
ATOM 14546 C C . PHE D 1 421 ? 64.189 35.072 66.873 1.00 29.10 421 PHE D C 1
ATOM 14547 O O . PHE D 1 421 ? 64.147 34.755 68.063 1.00 28.84 421 PHE D O 1
ATOM 14555 N N . ALA D 1 422 ? 64.751 34.314 65.941 1.00 30.14 422 ALA D N 1
ATOM 14556 C CA . ALA D 1 422 ? 65.408 33.057 66.263 1.00 31.47 422 ALA D CA 1
ATOM 14557 C C . ALA D 1 422 ? 66.775 33.074 65.584 1.00 32.45 422 ALA D C 1
ATOM 14558 O O . ALA D 1 422 ? 66.865 33.060 64.358 1.00 32.92 422 ALA D O 1
ATOM 14560 N N . LEU D 1 423 ? 67.828 33.144 66.391 1.00 32.16 423 LEU D N 1
ATOM 14561 C CA . LEU D 1 423 ? 69.198 33.145 65.899 1.00 31.45 423 LEU D CA 1
ATOM 14562 C C . LEU D 1 423 ? 69.661 31.693 65.763 1.00 32.60 423 LEU D C 1
ATOM 14563 O O . LEU D 1 423 ? 70.036 31.066 66.750 1.00 33.66 423 LEU D O 1
ATOM 14568 N N . ALA D 1 424 ? 69.629 31.162 64.543 1.00 33.28 424 ALA D N 1
ATOM 14569 C CA . ALA D 1 424 ? 70.014 29.772 64.296 1.00 34.03 424 ALA D CA 1
ATOM 14570 C C . ALA D 1 424 ? 70.976 29.578 63.123 1.00 35.07 424 ALA D C 1
ATOM 14571 O O . ALA D 1 424 ? 71.010 30.385 62.191 1.00 35.67 424 ALA D O 1
ATOM 14573 N N . PHE D 1 425 ? 71.750 28.494 63.179 1.00 33.87 425 PHE D N 1
ATOM 14574 C CA . PHE D 1 425 ? 72.703 28.152 62.122 1.00 34.24 425 PHE D CA 1
ATOM 14575 C C . PHE D 1 425 ? 71.923 27.536 60.969 1.00 33.69 425 PHE D C 1
ATOM 14576 O O . PHE D 1 425 ? 70.886 26.911 61.188 1.00 34.25 425 PHE D O 1
ATOM 14584 N N . HIS D 1 426 ? 72.407 27.705 59.744 1.00 31.81 426 HIS D N 1
ATOM 14585 C CA . HIS D 1 426 ? 71.735 27.088 58.614 1.00 33.13 426 HIS D CA 1
ATOM 14586 C C . HIS D 1 426 ? 72.743 26.580 57.595 1.00 34.59 426 HIS D C 1
ATOM 14587 O O . HIS D 1 426 ? 73.807 27.168 57.413 1.00 36.02 426 HIS D O 1
ATOM 14594 N N . CYS D 1 427 ? 72.399 25.477 56.938 1.00 36.51 427 CYS D N 1
ATOM 14595 C CA . CYS D 1 427 ? 73.271 24.854 55.948 1.00 38.32 427 CYS D CA 1
ATOM 14596 C C . CYS D 1 427 ? 73.517 25.699 54.694 1.00 39.49 427 CYS D C 1
ATOM 14597 O O . CYS D 1 427 ? 74.500 25.483 53.981 1.00 38.84 427 CYS D O 1
ATOM 14600 N N . GLY D 1 428 ? 72.621 26.646 54.422 1.00 38.66 428 GLY D N 1
ATOM 14601 C CA . GLY D 1 428 ? 72.775 27.497 53.255 1.00 38.89 428 GLY D CA 1
ATOM 14602 C C . GLY D 1 428 ? 72.081 26.963 52.015 1.00 41.05 428 GLY D C 1
ATOM 14603 O O . GLY D 1 428 ? 72.137 27.575 50.950 1.00 40.80 428 GLY D O 1
ATOM 14604 N N . ASP D 1 429 ? 71.412 25.825 52.149 1.00 42.52 429 ASP D N 1
ATOM 14605 C CA . ASP D 1 429 ? 70.716 25.213 51.021 1.00 44.38 429 ASP D CA 1
ATOM 14606 C C . ASP D 1 429 ? 69.286 25.737 50.893 1.00 44.39 429 ASP D C 1
ATOM 14607 O O . ASP D 1 429 ? 68.500 25.640 51.832 1.00 44.44 429 ASP D O 1
ATOM 14612 N N . LYS D 1 430 ? 68.949 26.290 49.731 1.00 44.84 430 LYS D N 1
ATOM 14613 C CA . LYS D 1 430 ? 67.605 26.823 49.507 1.00 46.58 430 LYS D CA 1
ATOM 14614 C C . LYS D 1 430 ? 66.544 25.776 49.830 1.00 46.49 430 LYS D C 1
ATOM 14615 O O . LYS D 1 430 ? 65.532 26.074 50.469 1.00 46.08 430 LYS D O 1
ATOM 14621 N N . ALA D 1 431 ? 66.785 24.550 49.374 1.00 45.36 431 ALA D N 1
ATOM 14622 C CA . ALA D 1 431 ? 65.861 23.451 49.605 1.00 44.05 431 ALA D CA 1
ATOM 14623 C C . ALA D 1 431 ? 65.527 23.335 51.086 1.00 42.36 431 ALA D C 1
ATOM 14624 O O . ALA D 1 431 ? 64.361 23.205 51.459 1.00 42.82 431 ALA D O 1
ATOM 14626 N N . CYS D 1 432 ? 66.552 23.392 51.927 1.00 40.62 432 CYS D N 1
ATOM 14627 C CA . CYS D 1 432 ? 66.356 23.284 53.363 1.00 40.14 432 CYS D CA 1
ATOM 14628 C C . CYS D 1 432 ? 65.626 24.506 53.904 1.00 40.23 432 CYS D C 1
ATOM 14629 O O . CYS D 1 432 ? 64.735 24.381 54.746 1.00 38.49 432 CYS D O 1
ATOM 14632 N N . GLU D 1 433 ? 66.007 25.684 53.414 1.00 40.30 433 GLU D N 1
ATOM 14633 C CA . GLU D 1 433 ? 65.387 26.928 53.853 1.00 40.06 433 GLU D CA 1
ATOM 14634 C C . GLU D 1 433 ? 63.896 26.909 53.517 1.00 40.10 433 GLU D C 1
ATOM 14635 O O . GLU D 1 433 ? 63.061 27.247 54.358 1.00 38.69 433 GLU D O 1
ATOM 14641 N N . ARG D 1 434 ? 63.567 26.512 52.291 1.00 40.22 434 ARG D N 1
ATOM 14642 C CA . ARG D 1 434 ? 62.173 26.434 51.871 1.00 42.59 434 ARG D CA 1
ATOM 14643 C C . ARG D 1 434 ? 61.404 25.467 52.758 1.00 42.43 434 ARG D C 1
ATOM 14644 O O . ARG D 1 434 ? 60.235 25.686 53.058 1.00 42.92 434 ARG D O 1
ATOM 14652 N N . LEU D 1 435 ? 62.066 24.392 53.170 1.00 42.95 435 LEU D N 1
ATOM 14653 C CA . LEU D 1 435 ? 61.435 23.397 54.027 1.00 43.39 435 LEU D CA 1
ATOM 14654 C C . LEU D 1 435 ? 61.066 24.012 55.371 1.00 41.82 435 LEU D C 1
ATOM 14655 O O . LEU D 1 435 ? 59.953 23.833 55.865 1.00 41.94 435 LEU D O 1
ATOM 14660 N N . ILE D 1 436 ? 62.011 24.730 55.964 1.00 39.98 436 ILE D N 1
ATOM 14661 C CA . ILE D 1 436 ? 61.775 25.374 57.244 1.00 38.54 436 ILE D CA 1
ATOM 14662 C C . ILE D 1 436 ? 60.549 26.273 57.166 1.00 39.29 436 ILE D C 1
ATOM 14663 O O . ILE D 1 436 ? 59.773 26.358 58.113 1.00 40.12 436 ILE D O 1
ATOM 14668 N N . GLN D 1 437 ? 60.374 26.942 56.032 1.00 39.57 437 GLN D N 1
ATOM 14669 C CA . GLN D 1 437 ? 59.235 27.834 55.858 1.00 40.79 437 GLN D CA 1
ATOM 14670 C C . GLN D 1 437 ? 57.937 27.048 55.722 1.00 41.63 437 GLN D C 1
ATOM 14671 O O . GLN D 1 437 ? 56.914 27.412 56.302 1.00 43.13 437 GLN D O 1
ATOM 14677 N N . GLU D 1 438 ? 57.978 25.970 54.953 1.00 41.69 438 GLU D N 1
ATOM 14678 C CA . GLU D 1 438 ? 56.800 25.140 54.772 1.00 43.14 438 GLU D CA 1
ATOM 14679 C C . GLU D 1 438 ? 56.384 24.538 56.116 1.00 42.79 438 GLU D C 1
ATOM 14680 O O . GLU D 1 438 ? 55.197 24.432 56.415 1.00 44.06 438 GLU D O 1
ATOM 14686 N N . GLU D 1 439 ? 57.367 24.187 56.937 1.00 41.41 439 GLU D N 1
ATOM 14687 C CA . GLU D 1 439 ? 57.109 23.563 58.229 1.00 41.91 439 GLU D CA 1
ATOM 14688 C C . GLU D 1 439 ? 56.840 24.495 59.402 1.00 40.77 439 GLU D C 1
ATOM 14689 O O . GLU D 1 439 ? 56.205 24.094 60.375 1.00 40.99 439 GLU D O 1
ATOM 14695 N N . THR D 1 440 ? 57.319 25.730 59.329 1.00 40.72 440 THR D N 1
ATOM 14696 C CA . THR D 1 440 ? 57.113 26.657 60.434 1.00 38.68 440 THR D CA 1
ATOM 14697 C C . THR D 1 440 ? 56.609 28.028 60.006 1.00 36.97 440 THR D C 1
ATOM 14698 O O . THR D 1 440 ? 56.257 28.841 60.851 1.00 37.79 440 THR D O 1
ATOM 14702 N N . THR D 1 441 ? 56.574 28.269 58.700 1.00 35.87 441 THR D N 1
ATOM 14703 C CA . THR D 1 441 ? 56.148 29.549 58.116 1.00 35.30 441 THR D CA 1
ATOM 14704 C C . THR D 1 441 ? 57.214 30.627 58.324 1.00 33.30 441 THR D C 1
ATOM 14705 O O . THR D 1 441 ? 57.108 31.734 57.799 1.00 34.79 441 THR D O 1
ATOM 14709 N N . ALA D 1 442 ? 58.246 30.297 59.089 1.00 31.31 442 ALA D N 1
ATOM 14710 C CA . ALA D 1 442 ? 59.323 31.238 59.351 1.00 30.68 442 ALA D CA 1
ATOM 14711 C C . ALA D 1 442 ? 60.299 31.287 58.178 1.00 30.75 442 ALA D C 1
ATOM 14712 O O . ALA D 1 442 ? 60.576 30.271 57.525 1.00 30.33 442 ALA D O 1
ATOM 14714 N N . THR D 1 443 ? 60.809 32.483 57.914 1.00 27.70 443 THR D N 1
ATOM 14715 C CA . THR D 1 443 ? 61.763 32.690 56.836 1.00 26.83 443 THR D CA 1
ATOM 14716 C C . THR D 1 443 ? 63.018 33.292 57.425 1.00 25.60 443 THR D C 1
ATOM 14717 O O . THR D 1 443 ? 63.011 33.768 58.555 1.00 24.46 443 THR D O 1
ATOM 14721 N N . THR D 1 444 ? 64.097 33.268 56.658 1.00 25.48 444 THR D N 1
ATOM 14722 C CA . THR D 1 444 ? 65.333 33.887 57.107 1.00 26.19 444 THR D CA 1
ATOM 14723 C C . THR D 1 444 ? 65.057 35.375 56.900 1.00 26.72 444 THR D C 1
ATOM 14724 O O . THR D 1 444 ? 64.403 35.749 55.929 1.00 28.47 444 THR D O 1
ATOM 14728 N N . ARG D 1 445 ? 65.511 36.222 57.813 1.00 26.76 445 ARG D N 1
ATOM 14729 C CA . ARG D 1 445 ? 65.286 37.648 57.640 1.00 27.23 445 ARG D CA 1
ATOM 14730 C C . ARG D 1 445 ? 66.544 38.294 57.082 1.00 28.99 445 ARG D C 1
ATOM 14731 O O . ARG D 1 445 ? 66.458 39.193 56.246 1.00 30.29 445 ARG D O 1
ATOM 14739 N N . CYS D 1 446 ? 67.708 37.816 57.527 1.00 28.47 446 CYS D N 1
ATOM 14740 C CA . CYS D 1 446 ? 68.994 38.329 57.049 1.00 28.02 446 CYS D CA 1
ATOM 14741 C C . CYS D 1 446 ? 70.199 37.748 57.786 1.00 28.05 446 CYS D C 1
ATOM 14742 O O . CYS D 1 446 ? 70.107 37.357 58.947 1.00 27.41 446 CYS D O 1
ATOM 14745 N N . VAL D 1 447 ? 71.328 37.692 57.091 1.00 27.01 447 VAL D N 1
ATOM 14746 C CA . VAL D 1 447 ? 72.573 37.243 57.690 1.00 26.59 447 VAL D CA 1
ATOM 14747 C C . VAL D 1 447 ? 73.142 38.585 58.138 1.00 26.64 447 VAL D C 1
ATOM 14748 O O . VAL D 1 447 ? 73.642 39.354 57.321 1.00 26.63 447 VAL D O 1
ATOM 14752 N N . PRO D 1 448 ? 73.056 38.890 59.438 1.00 26.96 448 PRO D N 1
ATOM 14753 C CA . PRO D 1 448 ? 73.552 40.157 59.985 1.00 29.57 448 PRO D CA 1
ATOM 14754 C C . PRO D 1 448 ? 75.022 40.465 59.754 1.00 32.63 448 PRO D C 1
ATOM 14755 O O . PRO D 1 448 ? 75.871 39.582 59.833 1.00 34.73 448 PRO D O 1
ATOM 14759 N N . PHE D 1 449 ? 75.306 41.730 59.456 1.00 36.09 449 PHE D N 1
ATOM 14760 C CA . PHE D 1 449 ? 76.670 42.193 59.204 1.00 38.64 449 PHE D CA 1
ATOM 14761 C C . PHE D 1 449 ? 77.519 42.058 60.456 1.00 41.54 449 PHE D C 1
ATOM 14762 O O . PHE D 1 449 ? 78.647 41.568 60.408 1.00 41.51 449 PHE D O 1
ATOM 14770 N N . GLU D 1 450 ? 76.968 42.514 61.573 1.00 44.34 450 GLU D N 1
ATOM 14771 C CA . GLU D 1 450 ? 77.666 42.454 62.842 1.00 48.52 450 GLU D CA 1
ATOM 14772 C C . GLU D 1 450 ? 77.050 41.385 63.726 1.00 50.55 450 GLU D C 1
ATOM 14773 O O . GLU D 1 450 ? 76.087 41.632 64.450 1.00 52.99 450 GLU D O 1
ATOM 14779 N N . ALA D 1 451 ? 77.604 40.187 63.650 1.00 51.25 451 ALA D N 1
ATOM 14780 C CA . ALA D 1 451 ? 77.121 39.079 64.449 1.00 52.49 451 ALA D CA 1
ATOM 14781 C C . ALA D 1 451 ? 78.325 38.272 64.875 1.00 53.74 451 ALA D C 1
ATOM 14782 O O . ALA D 1 451 ? 79.291 38.138 64.122 1.00 54.98 451 ALA D O 1
ATOM 14784 N N . GLU D 1 452 ? 78.271 37.750 66.093 1.00 54.80 452 GLU D N 1
ATOM 14785 C CA . GLU D 1 452 ? 79.357 36.945 66.624 1.00 55.07 452 GLU D CA 1
ATOM 14786 C C . GLU D 1 452 ? 79.695 35.841 65.634 1.00 53.66 452 GLU D C 1
ATOM 14787 O O . GLU D 1 452 ? 78.838 35.035 65.276 1.00 52.02 452 GLU D O 1
ATOM 14793 N N . PRO D 1 453 ? 80.950 35.802 65.163 1.00 53.55 453 PRO D N 1
ATOM 14794 C CA . PRO D 1 453 ? 81.368 34.771 64.210 1.00 53.32 453 PRO D CA 1
ATOM 14795 C C . PRO D 1 453 ? 81.324 33.395 64.865 1.00 52.87 453 PRO D C 1
ATOM 14796 O O . PRO D 1 453 ? 82.146 33.080 65.721 1.00 54.04 453 PRO D O 1
ATOM 14800 N N . GLU D 1 454 ? 80.345 32.589 64.469 1.00 52.82 454 GLU D N 1
ATOM 14801 C CA . GLU D 1 454 ? 80.168 31.246 65.010 1.00 50.43 454 GLU D CA 1
ATOM 14802 C C . GLU D 1 454 ? 80.161 30.196 63.906 1.00 49.29 454 GLU D C 1
ATOM 14803 O O . GLU D 1 454 ? 79.985 30.504 62.725 1.00 47.35 454 GLU D O 1
ATOM 14809 N N . GLU D 1 455 ? 80.331 28.945 64.313 1.00 47.91 455 GLU D N 1
ATOM 14810 C CA . GLU D 1 455 ? 80.329 27.825 63.389 1.00 45.43 455 GLU D CA 1
ATOM 14811 C C . GLU D 1 455 ? 79.522 26.754 64.109 1.00 43.42 455 GLU D C 1
ATOM 14812 O O . GLU D 1 455 ? 79.621 26.632 65.329 1.00 44.04 455 GLU D O 1
ATOM 14818 N N . GLY D 1 456 ? 78.708 26.006 63.370 1.00 41.37 456 GLY D N 1
ATOM 14819 C CA . GLY D 1 456 ? 77.887 24.977 63.988 1.00 40.43 456 GLY D CA 1
ATOM 14820 C C . GLY D 1 456 ? 77.167 24.109 62.969 1.00 41.41 456 GLY D C 1
ATOM 14821 O O . GLY D 1 456 ? 77.710 23.832 61.897 1.00 43.71 456 GLY D O 1
ATOM 14822 N N . PHE D 1 457 ? 75.946 23.680 63.286 1.00 40.34 457 PHE D N 1
ATOM 14823 C CA . PHE D 1 457 ? 75.181 22.827 62.371 1.00 40.57 457 PHE D CA 1
ATOM 14824 C C . PHE D 1 457 ? 73.745 23.292 62.126 1.00 40.29 457 PHE D C 1
ATOM 14825 O O . PHE D 1 457 ? 73.068 23.804 63.023 1.00 38.31 457 PHE D O 1
ATOM 14833 N N . CYS D 1 458 ? 73.284 23.099 60.896 1.00 40.74 458 CYS D N 1
ATOM 14834 C CA . CYS D 1 458 ? 71.943 23.510 60.525 1.00 41.76 458 CYS D CA 1
ATOM 14835 C C . CYS D 1 458 ? 70.931 23.059 61.570 1.00 42.48 458 CYS D C 1
ATOM 14836 O O . CYS D 1 458 ? 70.772 21.868 61.821 1.00 43.18 458 CYS D O 1
ATOM 14839 N N . VAL D 1 459 ? 70.262 24.032 62.179 1.00 41.94 459 VAL D N 1
ATOM 14840 C CA . VAL D 1 459 ? 69.257 23.787 63.207 1.00 41.38 459 VAL D CA 1
ATOM 14841 C C . VAL D 1 459 ? 68.160 22.841 62.712 1.00 42.35 459 VAL D C 1
ATOM 14842 O O . VAL D 1 459 ? 67.421 22.259 63.504 1.00 42.04 459 VAL D O 1
ATOM 14846 N N . ARG D 1 460 ? 68.068 22.670 61.400 1.00 43.54 460 ARG D N 1
ATOM 14847 C CA . ARG D 1 460 ? 67.040 21.814 60.823 1.00 46.36 460 ARG D CA 1
ATOM 14848 C C . ARG D 1 460 ? 67.519 20.473 60.251 1.00 48.20 460 ARG D C 1
ATOM 14849 O O . ARG D 1 460 ? 66.992 19.420 60.622 1.00 48.44 460 ARG D O 1
ATOM 14857 N N . CYS D 1 461 ? 68.516 20.503 59.368 1.00 48.05 461 CYS D N 1
ATOM 14858 C CA . CYS D 1 461 ? 69.002 19.274 58.740 1.00 47.20 461 CYS D CA 1
ATOM 14859 C C . CYS D 1 461 ? 70.310 18.707 59.294 1.00 47.01 461 CYS D C 1
ATOM 14860 O O . CYS D 1 461 ? 70.760 17.651 58.848 1.00 46.30 461 CYS D O 1
ATOM 14863 N N . GLY D 1 462 ? 70.925 19.403 60.247 1.00 46.20 462 GLY D N 1
ATOM 14864 C CA . GLY D 1 462 ? 72.158 18.912 60.838 1.00 44.86 462 GLY D CA 1
ATOM 14865 C C . GLY D 1 462 ? 73.444 19.249 60.103 1.00 46.52 462 GLY D C 1
ATOM 14866 O O . GLY D 1 462 ? 74.455 19.551 60.740 1.00 47.75 462 GLY D O 1
ATOM 14867 N N . ARG D 1 463 ? 73.422 19.191 58.774 1.00 46.02 463 ARG D N 1
ATOM 14868 C CA . ARG D 1 463 ? 74.605 19.501 57.973 1.00 45.17 463 ARG D CA 1
ATOM 14869 C C . ARG D 1 463 ? 75.309 20.753 58.490 1.00 44.42 463 ARG D C 1
ATOM 14870 O O . ARG D 1 463 ? 74.694 21.587 59.152 1.00 44.06 463 ARG D O 1
ATOM 14878 N N . PRO D 1 464 ? 76.612 20.899 58.195 1.00 44.07 464 PRO D N 1
ATOM 14879 C CA . PRO D 1 464 ? 77.398 22.058 58.640 1.00 43.69 464 PRO D CA 1
ATOM 14880 C C . PRO D 1 464 ? 76.821 23.413 58.209 1.00 43.03 464 PRO D C 1
ATOM 14881 O O . PRO D 1 464 ? 76.301 23.564 57.100 1.00 42.04 464 PRO D O 1
ATOM 14885 N N . SER D 1 465 ? 76.940 24.396 59.095 1.00 41.37 465 SER D N 1
ATOM 14886 C CA . SER D 1 465 ? 76.425 25.737 58.848 1.00 39.99 465 SER D CA 1
ATOM 14887 C C . SER D 1 465 ? 77.201 26.522 57.798 1.00 39.66 465 SER D C 1
ATOM 14888 O O . SER D 1 465 ? 78.340 26.200 57.463 1.00 39.18 465 SER D O 1
ATOM 14891 N N . ALA D 1 466 ? 76.565 27.570 57.289 1.00 38.27 466 ALA D N 1
ATOM 14892 C CA . ALA D 1 466 ? 77.179 28.442 56.299 1.00 35.25 466 ALA D CA 1
ATOM 14893 C C . ALA D 1 466 ? 77.204 29.848 56.894 1.00 32.85 466 ALA D C 1
ATOM 14894 O O . ALA D 1 466 ? 76.805 30.041 58.042 1.00 33.67 466 ALA D O 1
ATOM 14896 N N . TYR D 1 467 ? 77.697 30.817 56.131 1.00 32.48 467 TYR D N 1
ATOM 14897 C CA . TYR D 1 467 ? 77.729 32.216 56.565 1.00 32.23 467 TYR D CA 1
ATOM 14898 C C . TYR D 1 467 ? 78.682 32.560 57.691 1.00 32.69 467 TYR D C 1
ATOM 14899 O O . TYR D 1 467 ? 78.903 33.738 57.974 1.00 33.69 467 TYR D O 1
ATOM 14908 N N . GLY D 1 468 ? 79.232 31.549 58.351 1.00 32.94 468 GLY D N 1
ATOM 14909 C CA . GLY D 1 468 ? 80.156 31.820 59.436 1.00 32.52 468 GLY D CA 1
ATOM 14910 C C . GLY D 1 468 ? 79.514 32.546 60.604 1.00 34.03 468 GLY D C 1
ATOM 14911 O O . GLY D 1 468 ? 80.190 33.257 61.361 1.00 34.54 468 GLY D O 1
ATOM 14912 N N . LYS D 1 469 ? 78.203 32.375 60.752 1.00 32.73 469 LYS D N 1
ATOM 14913 C CA . LYS D 1 469 ? 77.469 33.004 61.843 1.00 31.62 469 LYS D CA 1
ATOM 14914 C C . LYS D 1 469 ? 76.038 32.507 61.847 1.00 32.24 469 LYS D C 1
ATOM 14915 O O . LYS D 1 469 ? 75.615 31.784 60.941 1.00 30.78 469 LYS D O 1
ATOM 14921 N N . ARG D 1 470 ? 75.292 32.891 62.876 1.00 32.80 470 ARG D N 1
ATOM 14922 C CA . ARG D 1 470 ? 73.898 32.492 62.967 1.00 34.03 470 ARG D CA 1
ATOM 14923 C C . ARG D 1 470 ? 73.077 33.429 62.088 1.00 33.75 470 ARG D C 1
ATOM 14924 O O . ARG D 1 470 ? 73.414 34.606 61.935 1.00 33.08 470 ARG D O 1
ATOM 14932 N N . VAL D 1 471 ? 72.012 32.889 61.507 1.00 32.14 471 VAL D N 1
ATOM 14933 C CA . VAL D 1 471 ? 71.104 33.651 60.662 1.00 30.23 471 VAL D CA 1
ATOM 14934 C C . VAL D 1 471 ? 69.877 34.029 61.490 1.00 31.40 471 VAL D C 1
ATOM 14935 O O . VAL D 1 471 ? 69.452 33.275 62.369 1.00 32.24 471 VAL D O 1
ATOM 14939 N N . VAL D 1 472 ? 69.307 35.195 61.210 1.00 31.24 472 VAL D N 1
ATOM 14940 C CA . VAL D 1 472 ? 68.116 35.638 61.914 1.00 27.62 472 VAL D CA 1
ATOM 14941 C C . VAL D 1 472 ? 66.892 35.075 61.205 1.00 27.28 472 VAL D C 1
ATOM 14942 O O . VAL D 1 472 ? 66.757 35.215 59.993 1.00 26.16 472 VAL D O 1
ATOM 14946 N N . PHE D 1 473 ? 66.019 34.419 61.962 1.00 26.45 473 PHE D N 1
ATOM 14947 C CA . PHE D 1 473 ? 64.781 33.851 61.419 1.00 25.86 473 PHE D CA 1
ATOM 14948 C C . PHE D 1 473 ? 63.595 34.449 62.169 1.00 25.61 473 PHE D C 1
ATOM 14949 O O . PHE D 1 473 ? 63.744 34.961 63.281 1.00 24.80 473 PHE D O 1
ATOM 14957 N N . ALA D 1 474 ? 62.414 34.350 61.570 1.00 24.04 474 ALA D N 1
ATOM 14958 C CA . ALA D 1 474 ? 61.204 34.848 62.202 1.00 24.81 474 ALA D CA 1
ATOM 14959 C C . ALA D 1 474 ? 60.015 34.678 61.286 1.00 25.18 474 ALA D C 1
ATOM 14960 O O . ALA D 1 474 ? 60.159 34.360 60.110 1.00 26.04 474 ALA D O 1
ATOM 14962 N N . LYS D 1 475 ? 58.828 34.847 61.847 1.00 27.54 475 LYS D N 1
ATOM 14963 C CA . LYS D 1 475 ? 57.626 34.821 61.036 1.00 28.08 475 LYS D CA 1
ATOM 14964 C C . LYS D 1 475 ? 57.627 36.281 60.595 1.00 27.21 475 LYS D C 1
ATOM 14965 O O . LYS D 1 475 ? 57.824 37.177 61.419 1.00 26.83 475 LYS D O 1
ATOM 14971 N N . ALA D 1 476 ? 57.445 36.528 59.306 1.00 27.97 476 ALA D N 1
ATOM 14972 C CA . ALA D 1 476 ? 57.492 37.894 58.812 1.00 29.74 476 ALA D CA 1
ATOM 14973 C C . ALA D 1 476 ? 56.301 38.349 57.986 1.00 31.41 476 ALA D C 1
ATOM 14974 O O . ALA D 1 476 ? 55.546 37.539 57.438 1.00 31.74 476 ALA D O 1
ATOM 14976 N N . TYR D 1 477 ? 56.151 39.667 57.913 1.00 31.70 477 TYR D N 1
ATOM 14977 C CA . TYR D 1 477 ? 55.107 40.290 57.118 1.00 31.95 477 TYR D CA 1
ATOM 14978 C C . TYR D 1 477 ? 55.595 40.258 55.675 1.00 31.25 477 TYR D C 1
ATOM 14979 O O . TYR D 1 477 ? 54.758 40.237 54.753 1.00 32.90 477 TYR D O 1
#

Secondary structure (DSSP, 8-state):
-PPPPHHHHHHHHHHHHHHHTTSEEE-SSTT-EEE-HHHHHHHHHHHHHHHHHHHHTT-EE-B--SEEESTT---TT-EEEEEESSSEEEEEEEEPS-SHHHHHHHHHHH--BGGG--EEEEEEEEEE---SS-BTTTB-SEEEEEEEEEEESSHHHHHHHHHHHHHHHHHIIIIIH----EEEEPPTTTS-TTSSEEEEEEEE-TTS-EEEEEEEEEEETHHHHHTT-EEE-TTS-EEE-EEEEEEEETHHHHHHHHHH-BTTB----TTT-S-SEEEEE---TTTHHHHHHHHHHHHHHHHHTT--EEE---SSS-HHHHHHHHHHTT-SEEEEE-HHHHHTTEEEEEETTS---EEEGGGHHHHHHHHHHHHHHHHHHHHHHHHHHTEEE-SSHHHHHHHTTTSEEEE-----HHHHHHHHHHH--EEEEEESSS-----B-TTT-PBP-TTSPEEEE-B-/--PPPHHHHHHHHHHHHHHHTTSEEE-SSTT-EEE-HHHHHHHHHHHHHHHHHHHTTT-EE-B--SEEEGGG---TT-EEEEEETTEEEEEEEEE-S-SHHHHHHHHHHH--BGGG--EEEEEEEEEE---SS-BTTTB-SEEEEEEEEEEESSHHHHHHHHHHHHHHHHHIIIIIH----EEEE--TTTS-TTSSEEEEEEEE-TTS-EEEEEEEEEEETHHHHHHT-EEE-TTS-EEE-EEEEEEEETHHHHHHHHHH-BTTB----TTT-S-SEEEEE---GGGHHHHHHHHHHHHHHHHTTT--EEE---TTS-HHHHHHHHHHTT-SEEEEE-HHHHHTTEEEEEETTS-EEEEETTTHHHHHHHHHHHHHHHHHHHHHHHHHHTEEE-SSHHHHHHHTTTSEEEE-----HHHHHHHHHHH--EEEEEESS------B-TTT-PBP-TTSPEEEE-B-/-PPPPHHHHHHHHHHHHHHHTTSEEE-SSTT-EEE-HHHHHHHHHHHHHHHHHHHHTT-EE-B--SEEEGGG---TT--EEEEETTEEEEEEEEE-S-SHHHHHHHHHHH--BGGG--EEEEEEEEEE---SS-BTTTB-SEEEEEEEEEEESSHHHHHHHHHHHHHHHHHIIIIIH----EEEEPPTTTS-TT-SEEEEEEEE-TTS-EEEEEEEEEEETHHHHHHT-EEE-TTS-EEE-EEEEEEEETHHHHHHHHHH-BTTB----TTT-S-SEEEEE---TTTHHHHHHHHHHHHHHHHHTT--EEE---TTS-HHHHHHHHHHTT-SEEEEE-HHHHHTTEEEEEETTS-EEEEETTTHHHHHHHHHHHHHHHHHHHHHHHHHHTEEE-SSHHHHHHHTTTSEEEE-----HHHHHHHHHHH--EEEEEESS--B---B-TTT-SBP-TTB-EEEE-B-/--PPPTTT-HHHHHHHHHHHTTSEEE-SSTT-EEE-HHHHHHHHHHHHHHHHHHHHTT-EE-B--SEEEGGG---TT-EEEEEETTEEEEEEEEEPS-SHHHHHHHHHHH--BGGG--EEEEEEEEEE---SS-BTTTB-SEEEEEEEEEEESSHHHHHHHHHHHHHHHHHIIIIIT----EEEEPPTTTS-TTSSEEEEEEEE-TTS-EEEEEEEEEEETHHHHHHT-EEE-TTS-EEE-EEEEEEEETHHHHHHHHHH-BTTBEE--TTT-S-SEEEEE---TTTHHHHHHHHHHHHHHHHHTT--EEE---SSS-HHHHHHHHHHEE-SEEEEE-HHHHHTTEEEEEETTS-EEEEETTTHHHHHHHHHHHHHHHHHHHHHHHHHHTEEE-SSHHHHHHHTTTSEEEE-----HHHHHHHHHHHS-EEEEEESS------B-TTT-SB--TTSPEEEE-B-

GO terms:
  GO:0004827 proline-tRNA ligase activity (F, EXP)

Foldseek 3Di:
DAQDFCVRPVQSSLVVLCVQLQQWAPDPDPQDIGGGPQNVLLVVLLCVLLVVLLVVVPEDEDDDDQWDFVVLDVAQFWDWDQDDPHDGDPTITTGAQDCLSVVLQVLQVQAAAQVSDKHKYKYWFKGATDDPDHDPLAGGRIFIKMKIKIWHPDLVVAVVVLVSSQVSQCCCQCVAFLFHWFWFWAAPLPADVQAPTKIFTWTAFLQQAIETFKIKTWRAQSSQVVSVRWYQYPVRDIDTITMMMMMGTSNVVVRSCRQQAGSLAHATQQRSRLAQEEEEEDEDPVCPVVRVVLLVVLVVLQVVLVGRYYYPPDPVDDSVVVVSNCLNNNRQWYWYGYPVLVVVQWTKIAGSVGDIDIDHSVCCNVVSVVVSVVSNVVSNVVSVVQQVVLAEEDQAVVVQLVNLSRHKYFFFAQSDSVQQVVNCVVRVKHFPHLGPDDDFDWAAHNGPRHTGPPRGTTIIHNHD/DFAQFCVRPVQSSQQVLCVQLQQWACDPDPQDIGGGPQVVLLVVLLCVLLVVLLVVVPADEDDDDQKDFCVLDVPQFWDWDQDDPNGGDPTIITGAQDCLSVVLQVLQPQAAAQVSDKHKYKYWAKGAGDDPDHRPLATGRIFIKMKIKIWHPDLVVAVVVQVSSQVSLCCCCCVPLLFHWFWFWAFPLPADPQFPTKIFTWTAFPQQAIETQKIKTWNAQSSCVVSVRWYQYPVRDIGTITMMMMMGTSNNVSRSQRLQAGSLAHAGQQRSRLAQEEEEEDEDPVCVVVRVVLRVVLVVLQVVLVGNYYYDPPPVDDSVVVVSSCLSNNHAWYWYTYDPLVVVQWTWIAGSVGDIDIDHSVCCSVCSVVVSVVSSVVSSVVSVVQVVVLAEEDQAVVVVLVSLSRHKYFAFAASDPVVQVVNCVVRVKHFDHLGPDAPFDWFAHNPPRHTGPSRGTTIIHNHD/DAADFCVRPVQSSLVVLCVLLQQWAPDPDPLHIGGDPQNVLLVVLLVVLLVVLLVVVPEDEDDDDQWDFCVLDVDPFWDWAQDDPRGGDPTITTGAQDCLSVVLLVLQVQAAAQVSPKHKYKYWFKHAGDDPDHDPLAGGRMFIKMKIKIWHPDLVVAVVVLVSSQVSQQCCQCVQLLFHWFWFWAFPLPADPQAPTKIFTWTAFPQQAIETFKIKTWRAQSSCVVNVRWYQYPVRRIDTITMMMMMGTSNNVVRSCRLAAGSLAHATQQRSRLAQEEEEFAEDPVCVVVRVVLSVVLQVLQVVLVHNYHYDPDPVDHSVVVVSSCLNNNRQKYWYGYDVLVVVQWIKIAGSVGDIDIDHSVCCNVVSVVVSVVSSVVSSVVSVVQQVVLEEEDQAVVVVLVSLSRHKYFWFAASDPVVQVVNCVVRVKHFPHLGPDDDQDWAAHNPPGHTGPDSGTTIIHNHD/DFAQFCVRPVQSSLVVLCVQLQQWAPDPDPQDIGGGPQNVLLVVLLVVLVVVLLVVVPEDEDDDDQKDFCVLDPDQFWDWDQDDPHDGDPTIITRAQDCLSVVLQVLLPQAAAQVSPWHKYKYWAKHAGDDPDHGPLAGGRMFIKMKIKIWHPDLVVAVVVLVSSQVSLCCCQCVALLFHWFWFWAFPLPADVQFPTKIFTWTAFPQQAIETQKIKTWNAQSSCVVSVRWYQYPVSDIGTITMMMMMGTSNNVVRSQRLQAGSLAHAGQQRSRLAQEEEEEDEDPVCVPVRVVLLVVLVVLQVVLVGNYHYDPDDVDDSVRVVSNVLNNNHQWYWYGYDVLVVVQWIWIAGSVDDIDIDHSVCCSVVSVVVSVVSSVVSSVVSVVLVVVLAEEDQALVVQLVSLSRHKYFAFAASDPVQQVVNCVVRVKHFPHLGPDAPQAWAAHNGPGHTGPPRGTTIIHNHD

CATH classification: 3.30.930.10 (+2 more: 3.40.50.800, 3.30.110.30)

Organism: Thermus thermophilus (strain ATCC 27634 / DSM 579 / HB8) (NCBI:txid300852)